Protein AF-A0A1D6HVD0-F1 (afdb_monomer_lite)

Organism: Zea mays (NCBI:txid4577)

Structure (mmCIF, N/CA/C/O backbone):
data_AF-A0A1D6HVD0-F1
#
_entry.id   AF-A0A1D6HVD0-F1
#
loop_
_atom_site.group_PDB
_atom_site.id
_atom_site.type_symbol
_atom_site.label_atom_id
_atom_site.label_alt_id
_atom_site.label_comp_id
_atom_site.label_asym_id
_atom_site.label_entity_id
_atom_site.label_seq_id
_atom_site.pdbx_PDB_ins_code
_atom_site.Cartn_x
_atom_site.Cartn_y
_atom_site.Cartn_z
_atom_site.occupancy
_atom_site.B_iso_or_equiv
_atom_site.auth_seq_id
_atom_site.auth_comp_id
_atom_site.auth_asym_id
_atom_site.auth_atom_id
_atom_site.pdbx_PDB_model_num
ATOM 1 N N . MET A 1 1 ? -19.906 -37.201 -54.179 1.00 36.62 1 MET A N 1
ATOM 2 C CA . MET A 1 1 ? -20.840 -37.166 -55.326 1.00 36.62 1 MET A CA 1
ATOM 3 C C . MET A 1 1 ? -20.590 -35.894 -56.120 1.00 36.62 1 MET A C 1
ATOM 5 O O . MET A 1 1 ? -20.459 -34.841 -55.505 1.00 36.62 1 MET A O 1
ATOM 9 N N . ALA A 1 2 ? -20.478 -35.994 -57.448 1.00 26.17 2 ALA A N 1
ATOM 10 C CA . ALA A 1 2 ? -20.525 -34.831 -58.337 1.00 26.17 2 ALA A CA 1
ATOM 11 C C . ALA A 1 2 ? -21.879 -34.084 -58.191 1.00 26.17 2 ALA A C 1
ATOM 13 O O . ALA A 1 2 ? -22.850 -34.694 -57.741 1.00 26.17 2 ALA A O 1
ATOM 14 N N . PRO A 1 3 ? -21.960 -32.781 -58.525 1.00 35.00 3 PRO A N 1
ATOM 15 C CA . PRO A 1 3 ? -23.022 -31.891 -58.052 1.00 35.00 3 PRO A CA 1
ATOM 16 C C . PRO A 1 3 ? -24.142 -31.642 -59.091 1.00 35.00 3 PRO A C 1
ATOM 18 O O . PRO A 1 3 ? -23.852 -31.559 -60.286 1.00 35.00 3 PRO A O 1
ATOM 21 N N . PRO A 1 4 ? -25.397 -31.389 -58.667 1.00 33.03 4 PRO A N 1
ATOM 22 C CA . PRO A 1 4 ? -26.429 -30.745 -59.486 1.00 33.03 4 PRO A CA 1
ATOM 23 C C . PRO A 1 4 ? -26.460 -29.238 -59.139 1.00 33.03 4 PRO A C 1
ATOM 25 O O . PRO A 1 4 ? -26.699 -28.859 -57.999 1.00 33.03 4 PRO A O 1
ATOM 28 N N . ARG A 1 5 ? -25.979 -28.307 -59.977 1.00 23.62 5 ARG A N 1
ATOM 29 C CA . ARG A 1 5 ? -26.638 -27.699 -61.154 1.00 23.62 5 ARG A CA 1
ATOM 30 C C . ARG A 1 5 ? -28.112 -27.357 -60.905 1.00 23.62 5 ARG A C 1
ATOM 32 O O . ARG A 1 5 ? -28.907 -28.274 -60.791 1.00 23.62 5 ARG A O 1
ATOM 39 N N . VAL A 1 6 ? -28.439 -26.052 -60.899 1.00 27.84 6 VAL A N 1
ATOM 40 C CA . VAL A 1 6 ? -29.596 -25.407 -61.580 1.00 27.84 6 VAL A CA 1
ATOM 41 C C . VAL A 1 6 ? -29.641 -23.893 -61.244 1.00 27.84 6 VAL A C 1
ATOM 43 O O . VAL A 1 6 ? -30.044 -23.457 -60.175 1.00 27.84 6 VAL A O 1
ATOM 46 N N . THR A 1 7 ? -29.084 -23.112 -62.183 1.00 26.22 7 THR A N 1
ATOM 47 C CA . THR A 1 7 ? -29.675 -21.936 -62.873 1.00 26.22 7 THR A CA 1
ATOM 48 C C . THR A 1 7 ? -30.321 -20.798 -62.053 1.00 26.22 7 THR A C 1
ATOM 50 O O . THR A 1 7 ? -31.322 -21.003 -61.386 1.00 26.22 7 THR A O 1
ATOM 53 N N . ARG A 1 8 ? -29.825 -19.545 -62.069 1.00 22.09 8 ARG A N 1
ATOM 54 C CA . ARG A 1 8 ? -29.876 -18.520 -63.154 1.00 22.09 8 ARG A CA 1
ATOM 55 C C . ARG A 1 8 ? -31.239 -18.381 -63.854 1.00 22.09 8 ARG A C 1
ATOM 57 O O . ARG A 1 8 ? -31.575 -19.259 -64.637 1.00 22.09 8 ARG A O 1
ATOM 64 N N . LYS A 1 9 ? -31.884 -17.209 -63.700 1.00 25.11 9 LYS A N 1
ATOM 65 C CA . LYS A 1 9 ? -32.780 -16.455 -64.631 1.00 25.11 9 LYS A CA 1
ATOM 66 C C . LYS A 1 9 ? -33.816 -15.679 -63.793 1.00 25.11 9 LYS A C 1
ATOM 68 O O . LYS A 1 9 ? -34.211 -16.182 -62.758 1.00 25.11 9 LYS A O 1
ATOM 73 N N . LYS A 1 10 ? -34.365 -14.516 -64.147 1.00 24.05 10 LYS A N 1
ATOM 74 C CA . LYS A 1 10 ? -34.173 -13.444 -65.149 1.00 24.05 10 LYS A CA 1
ATOM 75 C C . LYS A 1 10 ? -35.371 -12.492 -64.911 1.00 24.05 10 LYS A C 1
ATOM 77 O O . LYS A 1 10 ? -36.446 -12.980 -64.595 1.00 24.05 10 LYS A O 1
ATOM 82 N N . GLY A 1 11 ? -35.216 -11.201 -65.216 1.00 26.62 11 GLY A N 1
ATOM 83 C CA . GLY A 1 11 ? -36.323 -10.277 -65.547 1.00 26.62 11 GLY A CA 1
ATOM 84 C C . GLY A 1 11 ? -36.701 -9.329 -64.402 1.00 26.62 11 GLY A C 1
ATOM 85 O O . GLY A 1 11 ? -37.083 -9.803 -63.345 1.00 26.62 11 GLY A O 1
ATOM 86 N N . LYS A 1 12 ? -36.407 -8.020 -64.447 1.00 26.36 12 LYS A N 1
ATOM 87 C CA . LYS A 1 12 ? -36.792 -6.916 -65.373 1.00 26.36 12 LYS A CA 1
ATOM 88 C C . LYS A 1 12 ? -38.198 -6.347 -65.100 1.00 26.36 12 LYS A C 1
ATOM 90 O O . LYS A 1 12 ? -39.164 -7.091 -65.140 1.00 26.36 12 LYS A O 1
ATOM 95 N N . GLY A 1 13 ? -38.260 -5.012 -64.986 1.00 28.78 13 GLY A N 1
ATOM 96 C CA . GLY A 1 13 ? -39.461 -4.156 -65.084 1.00 28.78 13 GLY A CA 1
ATOM 97 C C . GLY A 1 13 ? -39.624 -3.264 -63.842 1.00 28.78 13 GLY A C 1
ATOM 98 O O . GLY A 1 13 ? -40.006 -3.788 -62.810 1.00 28.78 13 GLY A O 1
ATOM 99 N N . ALA A 1 14 ? -39.134 -2.019 -63.749 1.00 27.98 14 ALA A N 1
ATOM 100 C CA . ALA A 1 14 ? -39.359 -0.780 -64.523 1.00 27.98 14 ALA A CA 1
ATOM 101 C C . ALA A 1 14 ? -40.602 0.029 -64.068 1.00 27.98 14 ALA A C 1
ATOM 103 O O . ALA A 1 14 ? -41.718 -0.466 -64.143 1.00 27.98 14 ALA A O 1
ATOM 104 N N . GLY A 1 15 ? -40.362 1.293 -63.670 1.00 27.05 15 GLY A N 1
ATOM 105 C CA . GLY A 1 15 ? -41.346 2.352 -63.352 1.00 27.05 15 GLY A CA 1
ATOM 106 C C . GLY A 1 15 ? -41.601 2.521 -61.844 1.00 27.05 15 GLY A C 1
ATOM 107 O O . GLY A 1 15 ? -41.830 1.539 -61.161 1.00 27.05 15 GLY A O 1
ATOM 108 N N . GLY A 1 16 ? -41.566 3.690 -61.200 1.00 26.77 16 GLY A N 1
ATOM 109 C CA . GLY A 1 16 ? -41.363 5.078 -61.607 1.00 26.77 16 GLY A CA 1
ATOM 110 C C . GLY A 1 16 ? -41.876 6.001 -60.480 1.00 26.77 16 GLY A C 1
ATOM 111 O O . GLY A 1 16 ? -42.966 5.773 -59.983 1.00 26.77 16 GLY A O 1
ATOM 112 N N . LYS A 1 17 ? -41.074 7.016 -60.119 1.00 25.48 17 LYS A N 1
ATOM 113 C CA . LYS A 1 17 ? -41.421 8.350 -59.567 1.00 25.48 17 LYS A CA 1
ATOM 114 C C . LYS A 1 17 ? -42.196 8.521 -58.226 1.00 25.48 17 LYS A C 1
ATOM 116 O O . LYS A 1 17 ? -43.336 8.113 -58.076 1.00 25.48 17 LYS A O 1
ATOM 121 N N . THR A 1 18 ? -41.542 9.312 -57.357 1.00 24.81 18 THR A N 1
ATOM 122 C CA . THR A 1 18 ? -42.044 10.402 -56.474 1.00 24.81 18 THR A CA 1
ATOM 123 C C . THR A 1 18 ? -42.877 10.098 -55.214 1.00 24.81 18 THR A C 1
ATOM 125 O O . THR A 1 18 ? -43.989 9.599 -55.286 1.00 24.81 18 THR A O 1
ATOM 128 N N . ASP A 1 19 ? -42.304 10.517 -54.077 1.00 25.59 19 ASP A N 1
ATOM 129 C CA . ASP A 1 19 ? -42.896 10.953 -52.801 1.00 25.59 19 ASP A CA 1
ATOM 130 C C . ASP A 1 19 ? -43.913 10.057 -52.074 1.00 25.59 19 ASP A C 1
ATOM 132 O O . ASP A 1 19 ? -45.122 10.133 -52.253 1.00 25.59 19 ASP A O 1
ATOM 136 N N . LEU A 1 20 ? -43.395 9.291 -51.106 1.00 24.12 20 LEU A N 1
ATOM 137 C CA . LEU A 1 20 ? -44.174 8.622 -50.064 1.00 24.12 20 LEU A CA 1
ATOM 138 C C . LEU A 1 20 ? -43.723 9.085 -48.670 1.00 24.12 20 LEU A C 1
ATOM 140 O O . LEU A 1 20 ? -42.810 8.514 -48.071 1.00 24.12 20 LEU A O 1
ATOM 144 N N . ARG A 1 21 ? -44.419 10.091 -48.132 1.00 23.08 21 ARG A N 1
ATOM 145 C CA . ARG A 1 21 ? -44.774 10.239 -46.706 1.00 23.08 21 ARG A CA 1
ATOM 146 C C . ARG A 1 21 ? -46.099 11.022 -46.631 1.00 23.08 21 ARG A C 1
ATOM 148 O O . ARG A 1 21 ? -46.189 12.012 -47.348 1.00 23.08 21 ARG A O 1
ATOM 155 N N . PRO A 1 22 ? -47.058 10.719 -45.731 1.00 32.62 22 PRO A N 1
ATOM 156 C CA . PRO A 1 22 ? -47.198 9.566 -44.838 1.00 32.62 22 PRO A CA 1
ATOM 157 C C . PRO A 1 22 ? -48.570 8.866 -44.981 1.00 32.62 22 PRO A C 1
ATOM 159 O O . PRO A 1 22 ? -49.612 9.450 -44.695 1.00 32.62 22 PRO A O 1
ATOM 162 N N . ASP A 1 23 ? -48.565 7.573 -45.317 1.00 23.11 23 ASP A N 1
ATOM 163 C CA . ASP A 1 23 ? -49.787 6.764 -45.334 1.00 23.11 23 ASP A CA 1
ATOM 164 C C . ASP A 1 23 ? -50.144 6.244 -43.938 1.00 23.11 23 ASP A C 1
ATOM 166 O O . ASP A 1 23 ? -49.560 5.302 -43.386 1.00 23.11 23 ASP A O 1
ATOM 170 N N . ARG A 1 24 ? -51.155 6.915 -43.389 1.00 28.44 24 ARG A N 1
ATOM 171 C CA . ARG A 1 24 ? -51.934 6.596 -42.199 1.00 28.44 24 ARG A CA 1
ATOM 172 C C . ARG A 1 24 ? -52.777 5.350 -42.507 1.00 28.44 24 ARG A C 1
ATOM 174 O O . ARG A 1 24 ? -53.934 5.434 -42.898 1.00 28.44 24 ARG A O 1
ATOM 181 N N . LYS A 1 25 ? -52.187 4.164 -42.339 1.00 23.45 25 LYS A N 1
ATOM 182 C CA . LYS A 1 25 ? -52.916 2.887 -42.364 1.00 23.45 25 LYS A CA 1
ATOM 183 C C . LYS A 1 25 ? -53.763 2.735 -41.097 1.00 23.45 25 LYS A C 1
ATOM 185 O O . LYS A 1 25 ? -53.250 2.364 -40.045 1.00 23.45 25 LYS A O 1
ATOM 190 N N . GLN A 1 26 ? -55.066 2.959 -41.228 1.00 25.69 26 GLN A N 1
ATOM 191 C CA . GLN A 1 26 ? -56.097 2.319 -40.413 1.00 25.69 26 GLN A CA 1
ATOM 192 C C . GLN A 1 26 ? -56.834 1.308 -41.298 1.00 25.69 26 GLN A C 1
ATOM 194 O O . GLN A 1 26 ? -5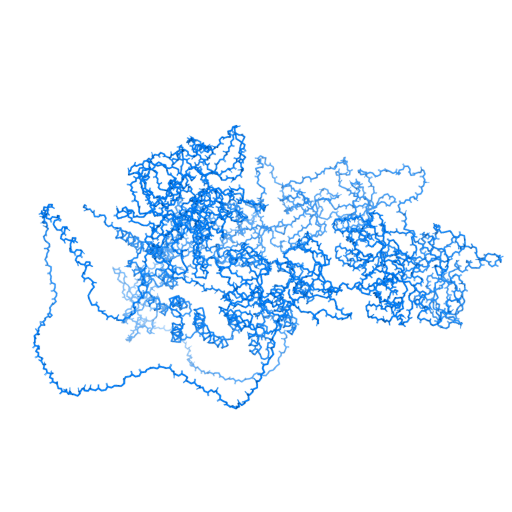7.381 1.651 -42.338 1.00 25.69 26 GLN A O 1
ATOM 199 N N . PHE A 1 27 ? -56.820 0.045 -40.880 1.00 31.03 27 PHE A N 1
ATOM 200 C CA . PHE A 1 27 ? -57.641 -1.034 -41.420 1.00 31.03 27 PHE A CA 1
ATOM 201 C C . PHE A 1 27 ? -58.027 -1.902 -40.227 1.00 31.03 27 PHE A C 1
ATOM 203 O O . PHE A 1 27 ? -57.185 -2.618 -39.688 1.00 31.03 27 PHE A O 1
ATOM 210 N N . LYS A 1 28 ? -59.293 -1.839 -39.821 1.00 27.22 28 LYS A N 1
ATOM 211 C CA . LYS A 1 28 ? -60.252 -2.942 -39.969 1.00 27.22 28 LYS A CA 1
ATOM 212 C C . LYS A 1 28 ? -61.381 -2.821 -38.951 1.00 27.22 28 LYS A C 1
ATOM 214 O O . LYS A 1 28 ? -61.133 -2.844 -37.753 1.00 27.22 28 LYS A O 1
ATOM 219 N N . ARG A 1 29 ? -62.584 -2.959 -39.519 1.00 21.16 29 ARG A N 1
ATOM 220 C CA . ARG A 1 29 ? -63.808 -3.528 -38.942 1.00 21.16 29 ARG A CA 1
ATOM 221 C C . ARG A 1 29 ? -64.630 -2.624 -38.041 1.00 21.16 29 ARG A C 1
ATOM 223 O O . ARG A 1 29 ? -64.103 -2.018 -37.129 1.00 21.16 29 ARG A O 1
ATOM 230 N N . HIS A 1 30 ? -65.949 -2.617 -38.153 1.00 25.36 30 HIS A N 1
ATOM 231 C CA . HIS A 1 30 ? -66.929 -3.000 -39.184 1.00 25.36 30 HIS A CA 1
ATOM 232 C C . HIS A 1 30 ? -68.256 -2.745 -38.440 1.00 25.36 30 HIS A C 1
ATOM 234 O O . HIS A 1 30 ? -68.403 -3.238 -37.327 1.00 25.36 30 HIS A O 1
ATOM 240 N N . HIS A 1 31 ? -69.182 -2.023 -39.068 1.00 23.70 31 HIS A N 1
ATOM 241 C CA . HIS A 1 31 ? -70.628 -2.273 -39.036 1.00 23.70 31 HIS A CA 1
ATOM 242 C C . HIS A 1 31 ? -71.351 -2.370 -37.681 1.00 23.70 31 HIS A C 1
ATOM 244 O O . HIS A 1 31 ? -71.367 -3.424 -37.049 1.00 23.70 31 HIS A O 1
ATOM 250 N N . LYS A 1 32 ? -72.089 -1.307 -37.344 1.00 24.89 32 LYS A N 1
ATOM 251 C CA . LYS A 1 32 ? -73.512 -1.360 -36.960 1.00 24.89 32 LYS A CA 1
ATOM 252 C C . LYS A 1 32 ? -74.031 0.074 -36.810 1.00 24.89 32 LYS A C 1
ATOM 254 O O . LYS A 1 32 ? -73.951 0.666 -35.741 1.00 24.89 32 LYS A O 1
ATOM 259 N N . GLU A 1 33 ? -74.511 0.625 -37.915 1.00 29.44 33 GLU A N 1
ATOM 260 C CA . GLU A 1 33 ? -75.741 1.412 -37.894 1.00 29.44 33 GLU A CA 1
ATOM 261 C C . GLU A 1 33 ? -76.871 0.414 -38.152 1.00 29.44 33 GLU A C 1
ATOM 263 O O . GLU A 1 33 ? -76.678 -0.506 -38.945 1.00 29.44 33 GLU A O 1
ATOM 268 N N . ASP A 1 34 ? -77.968 0.537 -37.411 1.00 26.58 34 ASP A N 1
ATOM 269 C CA . ASP A 1 34 ? -79.335 0.334 -37.898 1.00 26.58 34 ASP A CA 1
ATOM 270 C C . ASP A 1 34 ? -80.320 0.584 -36.744 1.00 26.58 34 ASP A C 1
ATOM 272 O O . ASP A 1 34 ? -80.266 -0.081 -35.713 1.00 26.58 34 ASP A O 1
ATOM 276 N N . ALA A 1 35 ? -81.213 1.543 -36.992 1.00 23.66 35 ALA A N 1
ATOM 277 C CA . ALA A 1 35 ? -82.645 1.516 -36.702 1.00 23.66 35 ALA A CA 1
ATOM 278 C C . ALA A 1 35 ? -83.195 1.470 -35.253 1.00 23.66 35 ALA A C 1
ATOM 280 O O . ALA A 1 35 ? -82.809 0.668 -34.411 1.00 23.66 35 ALA A O 1
ATOM 281 N N . ALA A 1 36 ? -84.275 2.253 -35.108 1.00 23.38 36 ALA A N 1
ATOM 282 C CA . ALA A 1 36 ? -85.401 2.149 -34.172 1.00 23.38 36 ALA A CA 1
ATOM 283 C C . ALA A 1 36 ? -85.340 2.923 -32.835 1.00 23.38 36 ALA A C 1
ATOM 285 O O . ALA A 1 36 ? -84.687 2.509 -31.885 1.00 23.38 36 ALA A O 1
ATOM 286 N N . ALA A 1 37 ? -86.155 3.993 -32.826 1.00 23.30 37 ALA A N 1
ATOM 287 C CA . ALA A 1 37 ? -87.159 4.378 -31.819 1.00 23.30 37 ALA A CA 1
ATOM 288 C C . ALA A 1 37 ? -86.703 4.751 -30.396 1.00 23.30 37 ALA A C 1
ATOM 290 O O . ALA A 1 37 ? -85.890 4.071 -29.787 1.00 23.30 37 ALA A O 1
ATOM 291 N N . GLU A 1 38 ? -87.234 5.765 -29.715 1.00 25.06 38 GLU A N 1
ATOM 292 C CA . GLU A 1 38 ? -88.195 6.865 -29.938 1.00 25.06 38 GLU A CA 1
ATOM 293 C C . GLU A 1 38 ? -88.044 7.701 -28.640 1.00 25.06 38 GLU A C 1
ATOM 295 O O . GLU A 1 38 ? -87.859 7.138 -27.562 1.00 25.06 38 GLU A O 1
ATOM 300 N N . GLN A 1 39 ? -87.734 8.997 -28.710 1.00 26.83 39 GLN A N 1
ATOM 301 C CA . GLN A 1 39 ? -88.658 10.119 -28.462 1.00 26.83 39 GLN A CA 1
ATOM 302 C C . GLN A 1 39 ? -89.662 9.970 -27.296 1.00 26.83 39 GLN A C 1
ATOM 304 O O . GLN A 1 39 ? -90.451 9.036 -27.248 1.00 26.83 39 GLN A O 1
ATOM 309 N N . GLY A 1 40 ? -89.650 10.980 -26.412 1.00 24.03 40 GLY A N 1
ATOM 310 C CA . GLY A 1 40 ? -90.590 11.214 -25.306 1.00 24.03 40 GLY A CA 1
ATOM 311 C C . GLY A 1 40 ? -89.851 11.699 -24.051 1.00 24.03 40 GLY A C 1
ATOM 312 O O . GLY A 1 40 ? -89.403 10.884 -23.253 1.00 24.03 40 GLY A O 1
ATOM 313 N N . ASP A 1 41 ? -89.438 12.972 -23.992 1.00 22.39 41 ASP A N 1
ATOM 314 C CA . ASP A 1 41 ? -90.123 14.050 -23.240 1.00 22.39 41 ASP A CA 1
ATOM 315 C C . ASP A 1 41 ? -90.471 13.638 -21.793 1.00 22.39 41 ASP A C 1
ATOM 317 O O . ASP A 1 41 ? -91.200 12.689 -21.552 1.00 22.39 41 ASP A O 1
ATOM 321 N N . GLY A 1 42 ? -89.931 14.258 -20.744 1.00 22.64 42 GLY A N 1
ATOM 322 C CA . GLY A 1 42 ? -90.017 15.696 -20.513 1.00 22.64 42 GLY A CA 1
ATOM 323 C C . GLY A 1 42 ? -91.205 15.979 -19.588 1.00 22.64 42 GLY A C 1
ATOM 324 O O . GLY A 1 42 ? -92.310 16.163 -20.073 1.00 22.64 42 GLY A O 1
ATOM 325 N N . ASN A 1 43 ? -90.944 15.972 -18.273 1.00 19.92 43 ASN A N 1
ATOM 326 C CA . ASN A 1 43 ? -91.693 16.549 -17.133 1.00 19.92 43 ASN A CA 1
ATOM 327 C C . ASN A 1 43 ? -91.621 15.565 -15.954 1.00 19.92 43 ASN A C 1
ATOM 329 O O . ASN A 1 43 ? -91.942 14.396 -16.091 1.00 19.92 43 ASN A O 1
ATOM 333 N N . GLY A 1 44 ? -91.120 15.922 -14.776 1.00 20.48 44 GLY A N 1
ATOM 334 C CA . GLY A 1 44 ? -91.257 17.214 -14.124 1.00 20.48 44 GLY A CA 1
ATOM 335 C C . GLY A 1 44 ? -92.247 17.026 -12.987 1.00 20.48 44 GLY A C 1
ATOM 336 O O . GLY A 1 44 ? -93.426 16.915 -13.259 1.00 20.48 44 GLY A O 1
ATOM 337 N N . GLU A 1 45 ? -91.730 16.924 -11.761 1.00 23.97 45 GLU A N 1
ATOM 338 C CA . GLU A 1 45 ? -92.357 17.268 -10.470 1.00 23.97 45 GLU A CA 1
ATOM 339 C C . GLU A 1 45 ? -91.384 16.759 -9.386 1.00 23.97 45 GLU A C 1
ATOM 341 O O . GLU A 1 45 ? -91.188 15.565 -9.207 1.00 23.97 45 GLU A O 1
ATOM 346 N N . ARG A 1 46 ? -90.515 17.584 -8.781 1.00 20.05 46 ARG A N 1
ATOM 347 C CA . ARG A 1 46 ? -90.836 18.687 -7.860 1.00 20.05 46 ARG A CA 1
ATOM 348 C C . ARG A 1 46 ? -92.058 18.353 -7.014 1.00 20.05 46 ARG A C 1
ATOM 350 O O . ARG A 1 46 ? -93.162 18.634 -7.445 1.00 20.05 46 ARG A O 1
ATOM 357 N N . GLN A 1 47 ? -91.820 17.901 -5.789 1.00 22.05 47 GLN A N 1
ATOM 358 C CA . GLN A 1 47 ? -92.461 18.448 -4.591 1.00 22.05 47 GLN A CA 1
ATOM 359 C C . GLN A 1 47 ? -91.713 17.904 -3.362 1.00 22.05 47 GLN A C 1
ATOM 361 O O . GLN A 1 47 ? -91.487 16.708 -3.232 1.00 22.05 47 GLN A O 1
ATOM 366 N N . GLN A 1 48 ? -90.993 18.775 -2.649 1.00 19.83 48 GLN A N 1
ATOM 367 C CA . GLN A 1 48 ? -91.533 19.635 -1.583 1.00 19.83 48 GLN A CA 1
ATOM 368 C C . GLN A 1 48 ? -91.777 18.789 -0.329 1.00 19.83 48 GLN A C 1
ATOM 370 O O . GLN A 1 48 ? -92.644 17.934 -0.279 1.00 19.83 48 GLN A O 1
ATOM 375 N N . SER A 1 49 ? -90.826 18.826 0.599 1.00 21.77 49 SER A N 1
ATOM 376 C CA . SER A 1 49 ? -90.796 19.802 1.696 1.00 21.77 49 SER A CA 1
ATOM 377 C C . SER A 1 49 ? -91.727 19.396 2.831 1.00 21.77 49 SER A C 1
ATOM 379 O O . SER A 1 49 ? -92.938 19.535 2.720 1.00 21.77 49 SER A O 1
ATOM 381 N N . ALA A 1 50 ? -91.130 18.997 3.947 1.00 25.28 50 ALA A N 1
ATOM 382 C CA . ALA A 1 50 ? -91.646 19.290 5.275 1.00 25.28 50 ALA A CA 1
ATOM 383 C C . ALA A 1 50 ? -90.499 19.114 6.283 1.00 25.28 50 ALA A C 1
ATOM 385 O O . ALA A 1 50 ? -90.127 18.002 6.645 1.00 25.28 50 ALA A O 1
ATOM 386 N N . ALA A 1 51 ? -89.909 20.240 6.687 1.00 27.17 51 ALA A N 1
ATOM 387 C CA . ALA A 1 51 ? -89.383 20.418 8.043 1.00 27.17 51 ALA A CA 1
ATOM 388 C C . ALA A 1 51 ? -90.584 20.385 9.025 1.00 27.17 51 ALA A C 1
ATOM 390 O O . ALA A 1 51 ? -91.701 20.612 8.543 1.00 27.17 51 ALA A O 1
ATOM 391 N N . PRO A 1 52 ? -90.437 20.157 10.352 1.00 32.75 52 PRO A N 1
ATOM 392 C CA . PRO A 1 52 ? -89.856 21.189 11.236 1.00 32.75 52 PRO A CA 1
ATOM 393 C C . PRO A 1 52 ? -89.268 20.699 12.592 1.00 32.75 52 PRO A C 1
ATOM 395 O O . PRO A 1 52 ? -89.390 19.539 12.965 1.00 32.75 52 PRO A O 1
ATOM 398 N N . GLY A 1 53 ? -88.705 21.643 13.364 1.00 27.23 53 GLY A N 1
ATOM 399 C CA . GLY A 1 53 ? -88.580 21.581 14.835 1.00 27.23 53 GLY A CA 1
ATOM 400 C C . GLY A 1 53 ? -87.128 21.527 15.337 1.00 27.23 53 GLY A C 1
ATOM 401 O O . GLY A 1 53 ? -86.518 20.470 15.284 1.00 27.23 53 GLY A O 1
ATOM 402 N N . SER A 1 54 ? -86.416 22.623 15.631 1.00 23.48 54 SER A N 1
ATOM 403 C CA . SER A 1 54 ? -86.597 23.704 16.628 1.00 23.48 54 SER A CA 1
ATOM 404 C C . SER A 1 54 ? -86.224 23.336 18.074 1.00 23.48 54 SER A C 1
ATOM 406 O O . SER A 1 54 ? -86.704 22.334 18.588 1.00 23.48 54 SER A O 1
ATOM 408 N N . ALA A 1 55 ? -85.498 24.271 18.710 1.00 24.78 55 ALA A N 1
ATOM 409 C CA . ALA A 1 55 ? -85.087 24.390 20.121 1.00 24.78 55 ALA A CA 1
ATOM 410 C C . ALA A 1 55 ? -83.829 23.578 20.511 1.00 24.78 55 ALA A C 1
ATOM 412 O O . ALA A 1 55 ? -83.874 22.362 20.606 1.00 24.78 55 ALA A O 1
ATOM 413 N N . ALA A 1 56 ? -82.617 24.149 20.570 1.00 23.72 56 ALA A N 1
ATOM 414 C CA . ALA A 1 56 ? -82.110 25.263 21.394 1.00 23.72 56 ALA A CA 1
ATOM 415 C C . ALA A 1 56 ? -82.117 24.952 22.898 1.00 23.72 56 ALA A C 1
ATOM 417 O O . ALA A 1 56 ? -83.187 24.884 23.486 1.00 23.72 56 ALA A O 1
ATOM 418 N N . LEU A 1 57 ? -80.925 24.836 23.500 1.00 26.36 57 LEU A N 1
ATOM 419 C CA . LEU A 1 57 ? -80.578 25.446 24.791 1.00 26.36 57 LEU A CA 1
ATOM 420 C C . LEU A 1 57 ? -79.097 25.205 25.128 1.00 26.36 57 LEU A C 1
ATOM 422 O O . LEU A 1 57 ? -78.629 24.078 25.258 1.00 26.36 57 LEU A O 1
ATOM 426 N N . LEU A 1 58 ? -78.379 26.321 25.248 1.00 22.38 58 LEU A N 1
ATOM 427 C CA . LEU A 1 58 ? -77.192 26.495 26.077 1.00 22.38 58 LEU A CA 1
ATOM 428 C C . LEU A 1 58 ? -77.619 26.478 27.552 1.00 22.38 58 LEU A C 1
ATOM 430 O O . LEU A 1 58 ? -78.576 27.167 27.891 1.00 22.38 58 LEU A O 1
ATOM 434 N N . ALA A 1 59 ? -76.867 25.802 28.419 1.00 29.41 59 ALA A N 1
ATOM 435 C CA . ALA A 1 59 ? -76.638 26.217 29.806 1.00 29.41 59 ALA A CA 1
ATOM 436 C C . ALA A 1 59 ? -75.420 25.462 30.362 1.00 29.41 59 ALA A C 1
ATOM 438 O O . ALA A 1 59 ? -75.232 24.278 30.093 1.00 29.41 59 ALA A O 1
ATOM 439 N N . ALA A 1 60 ? -74.573 26.191 31.078 1.00 25.62 60 ALA A N 1
ATOM 440 C CA . ALA A 1 60 ? -73.265 25.795 31.572 1.00 25.62 60 ALA A CA 1
ATOM 441 C C . ALA A 1 60 ? -73.256 25.644 33.109 1.00 25.62 60 ALA A C 1
ATOM 443 O O . ALA A 1 60 ? -74.098 26.236 33.775 1.00 25.62 60 ALA A O 1
ATOM 444 N N . ALA A 1 61 ? -72.212 24.959 33.598 1.00 28.41 61 ALA A N 1
ATOM 445 C CA . ALA A 1 61 ? -71.563 25.055 34.920 1.00 28.41 61 ALA A CA 1
ATOM 446 C C . ALA A 1 61 ? -72.177 24.347 36.165 1.00 28.41 61 ALA A C 1
ATOM 448 O O . ALA A 1 61 ? -73.227 24.726 36.664 1.00 28.41 61 ALA A O 1
ATOM 449 N N . SER A 1 62 ? -71.416 23.330 36.623 1.00 27.23 62 SER A N 1
ATOM 450 C CA . SER A 1 62 ? -70.902 23.028 37.987 1.00 27.23 62 SER A CA 1
ATOM 451 C C . SER A 1 62 ? -71.825 22.978 39.221 1.00 27.23 62 SER A C 1
ATOM 453 O O . SER A 1 62 ? -72.389 23.991 39.609 1.00 27.23 62 SER A O 1
ATOM 455 N N . ASP A 1 63 ? -71.881 21.830 39.916 1.00 28.83 63 ASP A N 1
ATOM 456 C CA . ASP A 1 63 ? -71.126 21.566 41.166 1.00 28.83 63 ASP A CA 1
ATOM 457 C C . ASP A 1 63 ? -71.431 20.165 41.753 1.00 28.83 63 ASP A C 1
ATOM 459 O O . ASP A 1 63 ? -72.449 19.541 41.456 1.00 28.83 63 ASP A O 1
ATOM 463 N N . GLU A 1 64 ? -70.459 19.658 42.512 1.00 24.55 64 GLU A N 1
ATOM 464 C CA . GLU A 1 64 ? -70.219 18.284 42.975 1.00 24.55 64 GLU A CA 1
ATOM 465 C C . GLU A 1 64 ? -71.233 17.701 43.983 1.00 24.55 64 GLU A C 1
ATOM 467 O O . GLU A 1 64 ? -71.825 18.410 44.794 1.00 24.55 64 GLU A O 1
ATOM 472 N N . ALA A 1 65 ? -71.316 16.363 44.020 1.00 28.97 65 ALA A N 1
ATOM 473 C CA . ALA A 1 65 ? -71.613 15.598 45.233 1.00 28.97 65 ALA A CA 1
ATOM 474 C C . ALA A 1 65 ? -70.916 14.221 45.189 1.00 28.97 65 ALA A C 1
ATOM 476 O O . ALA A 1 65 ? -70.936 13.523 44.173 1.00 28.97 65 ALA A O 1
ATOM 477 N N . ASP A 1 66 ? -70.289 13.874 46.310 1.00 27.00 66 ASP A N 1
ATOM 478 C CA . ASP A 1 66 ? -69.361 12.767 46.536 1.00 27.00 66 ASP A CA 1
ATOM 479 C C . ASP A 1 66 ? -69.936 11.333 46.474 1.00 27.00 66 ASP A C 1
ATOM 481 O O . ASP A 1 66 ? -71.109 11.056 46.720 1.00 27.00 66 ASP A O 1
ATOM 485 N N . PHE A 1 67 ? -69.002 10.413 46.212 1.00 20.80 67 PHE A N 1
ATOM 486 C CA . PHE A 1 67 ? -69.028 8.942 46.262 1.00 20.80 67 PHE A CA 1
ATOM 487 C C . PHE A 1 67 ? -69.857 8.263 47.378 1.00 20.80 67 PHE A C 1
ATOM 489 O O . PHE A 1 67 ? -69.735 8.618 48.552 1.00 20.80 67 PHE A O 1
ATOM 496 N N . PRO A 1 68 ? -70.415 7.069 47.075 1.00 32.19 68 PRO A N 1
ATOM 497 C CA . PRO A 1 68 ? -70.459 5.959 48.026 1.00 32.19 68 PRO A CA 1
ATOM 498 C C . PRO A 1 68 ? -69.723 4.701 47.518 1.00 32.19 68 PRO A C 1
ATOM 500 O O . PRO A 1 68 ? -69.753 4.331 46.345 1.00 32.19 68 PRO A O 1
ATOM 503 N N . ARG A 1 69 ? -69.033 4.042 48.453 1.00 28.09 69 ARG A N 1
ATOM 504 C CA . ARG A 1 69 ? -68.221 2.826 48.293 1.00 28.09 69 ARG A CA 1
ATOM 505 C C . ARG A 1 69 ? -69.077 1.550 48.376 1.00 28.09 69 ARG A C 1
ATOM 507 O O . ARG A 1 69 ? -69.877 1.431 49.294 1.00 28.09 69 ARG A O 1
ATOM 514 N N . GLY A 1 70 ? -68.753 0.552 47.545 1.00 25.61 70 GLY A N 1
ATOM 515 C CA . GLY A 1 70 ? -68.846 -0.881 47.880 1.00 25.61 70 GLY A CA 1
ATOM 516 C C . GLY A 1 70 ? -70.130 -1.629 47.491 1.00 25.61 70 GLY A C 1
ATOM 517 O O . GLY A 1 70 ? -71.163 -1.479 48.130 1.00 25.61 70 GLY A O 1
ATOM 518 N N . GLY A 1 71 ? -70.021 -2.539 46.515 1.00 30.23 71 GLY A N 1
ATOM 519 C CA . GLY A 1 71 ? -71.042 -3.542 46.191 1.00 30.23 71 GLY A CA 1
ATOM 520 C C . GLY A 1 71 ? -70.437 -4.723 45.423 1.00 30.23 71 GLY A C 1
ATOM 521 O O . GLY A 1 71 ? -70.156 -4.620 44.235 1.00 30.23 71 GLY A O 1
ATOM 522 N N . HIS A 1 72 ? -70.199 -5.828 46.128 1.00 27.75 72 HIS A N 1
ATOM 523 C CA . HIS A 1 72 ? -69.802 -7.137 45.593 1.00 27.75 72 HIS A CA 1
ATOM 524 C C . HIS A 1 72 ? -70.994 -7.756 44.829 1.00 27.75 72 HIS A C 1
ATOM 526 O O . HIS A 1 72 ? -72.097 -7.750 45.370 1.00 27.75 72 HIS A O 1
ATOM 532 N N . SER A 1 73 ? -70.806 -8.327 43.630 1.00 38.22 73 SER A N 1
ATOM 533 C CA . SER A 1 73 ? -71.867 -9.066 42.915 1.00 38.22 73 SER A CA 1
ATOM 534 C C . SER A 1 73 ? -71.395 -10.452 42.471 1.00 38.22 73 SER A C 1
ATOM 536 O O . SER A 1 73 ? -70.307 -10.613 41.918 1.00 38.22 73 SER A O 1
ATOM 538 N N . LEU A 1 74 ? -72.219 -11.445 42.798 1.00 32.91 74 LEU A N 1
ATOM 539 C CA . LEU A 1 74 ? -72.055 -12.883 42.619 1.00 32.91 74 LEU A CA 1
ATOM 540 C C . LEU A 1 74 ? -72.598 -13.277 41.238 1.00 32.91 74 LEU A C 1
ATOM 542 O O . LEU A 1 74 ? -73.806 -13.229 41.041 1.00 32.91 74 LEU A O 1
ATOM 546 N N . LEU A 1 75 ? -71.741 -13.693 40.305 1.00 36.56 75 LEU A N 1
ATOM 547 C CA . LEU A 1 75 ? -72.177 -14.378 39.080 1.00 36.56 75 LEU A CA 1
ATOM 548 C C . LEU A 1 75 ? -71.700 -15.829 39.121 1.00 36.56 75 LEU A C 1
ATOM 550 O O . LEU A 1 75 ? -70.547 -16.110 39.463 1.00 36.56 75 LEU A O 1
ATOM 554 N N . SER A 1 76 ? -72.607 -16.755 38.816 1.00 47.69 76 SER A N 1
ATOM 555 C CA . SER A 1 76 ? -72.321 -18.190 38.813 1.00 47.69 76 SER A CA 1
ATOM 556 C C . SER A 1 76 ? -71.441 -18.575 37.618 1.00 47.69 76 SER A C 1
ATOM 558 O O . SER A 1 76 ? -71.398 -17.891 36.595 1.00 47.69 76 SER A O 1
ATOM 560 N N . LYS A 1 77 ? -70.722 -19.698 37.736 1.00 46.88 77 LYS A N 1
ATOM 561 C CA . LYS A 1 77 ? -69.814 -20.209 36.693 1.00 46.88 77 LYS A CA 1
ATOM 562 C C . LYS A 1 77 ? -70.513 -20.487 35.362 1.00 46.88 77 LYS A C 1
ATOM 564 O O . LYS A 1 77 ? -69.869 -20.323 34.329 1.00 46.88 77 LYS A O 1
ATOM 569 N N . ASP A 1 78 ? -71.787 -20.868 35.390 1.00 57.97 78 ASP A N 1
ATOM 570 C CA . ASP A 1 78 ? -72.547 -21.152 34.170 1.00 57.97 78 ASP A CA 1
ATOM 571 C C . ASP A 1 78 ? -72.928 -19.854 33.441 1.00 57.97 78 ASP A C 1
ATOM 573 O O . ASP A 1 78 ? -72.730 -19.763 32.234 1.00 57.97 78 ASP A O 1
ATOM 577 N N . GLU A 1 79 ? -73.302 -18.796 34.169 1.00 48.75 79 GLU A N 1
ATOM 578 C CA . GLU A 1 79 ? -73.550 -17.461 33.594 1.00 48.75 79 GLU A CA 1
ATOM 579 C C . GLU A 1 79 ? -72.259 -16.816 33.072 1.00 48.75 79 GLU A C 1
ATOM 581 O O . GLU A 1 79 ? -72.263 -16.160 32.035 1.00 48.75 79 GLU A O 1
ATOM 586 N N . MET A 1 80 ? -71.115 -17.048 33.728 1.00 44.09 80 MET A N 1
ATOM 587 C CA . MET A 1 80 ? -69.811 -16.635 33.193 1.00 44.09 80 MET A CA 1
ATOM 588 C C . MET A 1 80 ? -69.409 -17.417 31.936 1.00 44.09 80 MET A C 1
ATOM 590 O O . MET A 1 80 ? -68.717 -16.863 31.080 1.00 44.09 80 MET A O 1
ATOM 594 N N . ALA A 1 81 ? -69.796 -18.690 31.817 1.00 58.78 81 ALA A N 1
ATOM 595 C CA . ALA A 1 81 ? -69.534 -19.495 30.626 1.00 58.78 81 ALA A CA 1
ATOM 596 C C . ALA A 1 81 ? -70.435 -19.071 29.458 1.00 58.78 81 ALA A C 1
ATOM 598 O O . ALA A 1 81 ? -69.954 -18.971 28.329 1.00 58.78 81 ALA A O 1
ATOM 599 N N . GLU A 1 82 ? -71.698 -18.755 29.740 1.00 62.72 82 GLU A N 1
ATOM 600 C CA . GLU A 1 82 ? -72.664 -18.261 28.761 1.00 62.72 82 GLU A CA 1
ATOM 601 C C . GLU A 1 82 ? -72.306 -16.840 28.302 1.00 62.72 82 GLU A C 1
ATOM 603 O O . GLU A 1 82 ? -72.206 -16.608 27.101 1.00 62.72 82 GLU A O 1
ATOM 608 N N . ALA A 1 83 ? -71.918 -15.943 29.218 1.00 59.25 83 ALA A N 1
ATOM 609 C CA . ALA A 1 83 ? -71.388 -14.619 28.879 1.00 59.25 83 ALA A CA 1
ATOM 610 C C . ALA A 1 83 ? -70.073 -14.694 28.083 1.00 59.25 83 ALA A C 1
ATOM 612 O O . ALA A 1 83 ? -69.826 -13.859 27.214 1.00 59.25 83 ALA A O 1
ATOM 613 N N . ARG A 1 84 ? -69.221 -15.705 28.326 1.00 57.50 84 ARG A N 1
ATOM 614 C CA . ARG A 1 84 ? -68.028 -15.948 27.493 1.00 57.50 84 ARG A CA 1
ATOM 615 C C . ARG A 1 84 ? -68.394 -16.442 26.101 1.00 57.50 84 ARG A C 1
ATOM 617 O O . ARG A 1 84 ? -67.806 -15.969 25.135 1.00 57.50 84 ARG A O 1
ATOM 624 N N . ALA A 1 85 ? -69.339 -17.374 25.995 1.00 65.38 85 ALA A N 1
ATOM 625 C CA . ALA A 1 85 ? -69.801 -17.889 24.711 1.00 65.38 85 ALA A CA 1
ATOM 626 C C . ALA A 1 85 ? -70.505 -16.797 23.889 1.00 65.38 85 ALA A C 1
ATOM 628 O O . ALA A 1 85 ? -70.310 -16.721 22.676 1.00 65.38 85 ALA A O 1
ATOM 629 N N . GLU A 1 86 ? -71.268 -15.923 24.547 1.00 60.16 86 GLU A N 1
ATOM 630 C CA . GLU A 1 86 ? -71.937 -14.780 23.931 1.00 60.16 86 GLU A CA 1
ATOM 631 C C . GLU A 1 86 ? -70.929 -13.697 23.523 1.00 60.16 86 GLU A C 1
ATOM 633 O O . GLU A 1 86 ? -70.961 -13.247 22.380 1.00 60.16 86 GLU A O 1
ATOM 638 N N . ALA A 1 87 ? -69.937 -13.383 24.366 1.00 60.22 87 ALA A N 1
ATOM 639 C CA . ALA A 1 87 ? -68.849 -12.468 24.013 1.00 60.22 87 ALA A CA 1
ATOM 640 C C . ALA A 1 87 ? -67.983 -12.993 22.853 1.00 60.22 87 ALA A C 1
ATOM 642 O O . ALA A 1 87 ? -67.541 -12.216 22.008 1.00 60.22 87 ALA A O 1
ATOM 643 N N . GLU A 1 88 ? -67.749 -14.305 22.771 1.00 54.59 88 GLU A N 1
ATOM 644 C CA . GLU A 1 88 ? -66.980 -14.916 21.681 1.00 54.59 88 GLU A CA 1
ATOM 645 C C . GLU A 1 88 ? -67.798 -14.976 20.377 1.00 54.59 88 GLU A C 1
ATOM 647 O O . GLU A 1 88 ? -67.255 -14.733 19.294 1.00 54.59 88 GLU A O 1
ATOM 652 N N . GLN A 1 89 ? -69.122 -15.168 20.465 1.00 54.56 89 GLN A N 1
ATOM 653 C CA . GLN A 1 89 ? -70.029 -15.005 19.323 1.00 54.56 89 GLN A CA 1
ATOM 654 C C . GLN A 1 89 ? -70.161 -13.547 18.867 1.00 54.56 89 GLN A C 1
ATOM 656 O O . GLN A 1 89 ? -70.238 -13.304 17.660 1.00 54.56 89 GLN A O 1
ATOM 661 N N . ASP A 1 90 ? -70.164 -12.580 19.781 1.00 53.50 90 ASP A N 1
ATOM 662 C CA . ASP A 1 90 ? -70.214 -11.159 19.441 1.00 53.50 90 ASP A CA 1
ATOM 663 C C . ASP A 1 90 ? -68.887 -10.671 18.858 1.00 53.50 90 ASP A C 1
ATOM 665 O O . ASP A 1 90 ? -68.894 -9.915 17.885 1.00 53.50 90 ASP A O 1
ATOM 669 N N . PHE A 1 91 ? -67.753 -11.208 19.315 1.00 41.81 91 PHE A N 1
ATOM 670 C CA . PHE A 1 91 ? -66.452 -10.973 18.687 1.00 41.81 91 PHE A CA 1
ATOM 671 C C . PHE A 1 91 ? -66.392 -11.549 17.257 1.00 41.81 91 PHE A C 1
ATOM 673 O O . PHE A 1 91 ? -65.898 -10.894 16.334 1.00 41.81 91 PHE A O 1
ATOM 680 N N . GLU A 1 92 ? -66.970 -12.733 17.019 1.00 44.84 92 GLU A N 1
ATOM 681 C CA . GLU A 1 92 ? -67.127 -13.309 15.671 1.00 44.84 92 GLU A CA 1
ATOM 682 C C . GLU A 1 92 ? -68.123 -12.520 14.790 1.00 44.84 92 GLU A C 1
ATOM 684 O O . GLU A 1 92 ? -67.919 -12.396 13.573 1.00 44.84 92 GLU A O 1
ATOM 689 N N . ARG A 1 93 ? -69.191 -11.950 15.371 1.00 40.03 93 ARG A N 1
ATOM 690 C CA . ARG A 1 93 ? -70.160 -11.102 14.648 1.00 40.03 93 ARG A CA 1
ATOM 691 C C . ARG A 1 93 ? -69.589 -9.731 14.308 1.00 40.03 93 ARG A C 1
ATOM 693 O O . ARG A 1 93 ? -69.821 -9.258 13.190 1.00 40.03 93 ARG A O 1
ATOM 700 N N . GLU A 1 94 ? -68.823 -9.107 15.199 1.00 35.06 94 GLU A N 1
ATOM 701 C CA . GLU A 1 94 ? -68.138 -7.844 14.911 1.00 35.06 94 GLU A CA 1
ATOM 702 C C . GLU A 1 94 ? -67.038 -8.032 13.863 1.00 35.06 94 GLU A C 1
ATOM 704 O O . GLU A 1 94 ? -66.938 -7.227 12.930 1.00 35.06 94 GLU A O 1
ATOM 709 N N . ALA A 1 95 ? -66.316 -9.159 13.892 1.00 34.03 95 ALA A N 1
ATOM 710 C CA . ALA A 1 95 ? -65.348 -9.493 12.849 1.00 34.03 95 ALA A CA 1
ATOM 711 C C . ALA A 1 95 ? -65.986 -9.616 11.447 1.00 34.03 95 ALA A C 1
ATOM 713 O O . ALA A 1 95 ? -65.305 -9.418 10.436 1.00 34.03 95 ALA A O 1
ATOM 714 N N . LYS A 1 96 ? -67.299 -9.881 11.351 1.00 33.22 96 LYS A N 1
ATOM 715 C CA . LYS A 1 96 ? -68.021 -9.991 10.069 1.00 33.22 96 LYS A CA 1
ATOM 716 C C . LYS A 1 96 ? -68.807 -8.744 9.647 1.00 33.22 96 LYS A C 1
ATOM 718 O O . LYS A 1 96 ? -69.237 -8.696 8.494 1.00 33.22 96 LYS A O 1
ATOM 723 N N . LYS A 1 97 ? -68.950 -7.700 10.476 1.00 29.58 97 LYS A N 1
ATOM 724 C CA . LYS A 1 97 ? -69.731 -6.489 10.116 1.00 29.58 97 LYS A CA 1
ATOM 725 C C . LYS A 1 97 ? -68.921 -5.281 9.625 1.00 29.58 97 LYS A C 1
ATOM 727 O O . LYS A 1 97 ? -69.500 -4.270 9.238 1.00 29.58 97 LYS A O 1
ATOM 732 N N . GLY A 1 98 ? -67.604 -5.407 9.489 1.00 28.62 98 GLY A N 1
ATOM 733 C CA . GLY A 1 98 ? -66.724 -4.342 9.001 1.00 28.62 98 GLY A CA 1
ATOM 734 C C . GLY A 1 98 ? -66.434 -4.302 7.491 1.00 28.62 98 GLY A C 1
ATOM 735 O O . GLY A 1 98 ? -65.325 -3.921 7.137 1.00 28.62 98 GLY A O 1
ATOM 736 N N . LYS A 1 99 ? -67.339 -4.697 6.576 1.00 27.20 99 LYS A N 1
ATOM 737 C CA . LYS A 1 99 ? -67.173 -4.439 5.118 1.00 27.20 99 LYS A CA 1
ATOM 738 C C . LYS A 1 99 ? -68.503 -4.159 4.403 1.00 27.20 99 LYS A C 1
ATOM 740 O O . LYS A 1 99 ? -69.003 -4.979 3.639 1.00 27.20 99 LYS A O 1
ATOM 745 N N . GLY A 1 100 ? -69.049 -2.960 4.593 1.00 25.00 100 GLY A N 1
ATOM 746 C CA . GLY A 1 100 ? -70.151 -2.423 3.790 1.00 25.00 100 GLY A CA 1
ATOM 747 C C . GLY A 1 100 ? -69.989 -0.915 3.578 1.00 25.00 100 GLY A C 1
ATOM 748 O O . GLY A 1 100 ? -69.895 -0.183 4.554 1.00 25.00 100 GLY A O 1
ATOM 749 N N . LYS A 1 101 ? -70.016 -0.469 2.307 1.00 27.59 101 LYS A N 1
ATOM 750 C CA . LYS A 1 101 ? -69.708 0.887 1.765 1.00 27.59 101 LYS A CA 1
ATOM 751 C C . LYS A 1 101 ? -68.197 1.128 1.571 1.00 27.59 101 LYS A C 1
ATOM 753 O O . LYS A 1 101 ? -67.416 0.921 2.477 1.00 27.59 101 LYS A O 1
ATOM 758 N N . ARG A 1 102 ? -67.677 1.585 0.428 1.00 26.81 102 ARG A N 1
ATOM 759 C CA . ARG A 1 102 ? -68.250 2.112 -0.820 1.00 26.81 102 ARG A CA 1
ATOM 760 C C . ARG A 1 102 ? -67.207 1.909 -1.930 1.00 26.81 102 ARG A C 1
ATOM 762 O O . ARG A 1 102 ? -66.032 2.212 -1.747 1.00 26.81 102 ARG A O 1
ATOM 769 N N . LYS A 1 103 ? -67.666 1.408 -3.079 1.00 23.73 103 LYS A N 1
ATOM 770 C CA . LYS A 1 103 ? -66.918 1.248 -4.332 1.00 23.73 103 LYS A CA 1
ATOM 771 C C . LYS A 1 103 ? -66.254 2.570 -4.752 1.00 23.73 103 LYS A C 1
ATOM 773 O O . LYS A 1 103 ? -66.951 3.519 -5.096 1.00 23.73 103 LYS A O 1
ATOM 778 N N . ARG A 1 104 ? -64.922 2.597 -4.821 1.00 25.00 104 ARG A N 1
ATOM 779 C CA . ARG A 1 104 ? -64.199 3.335 -5.865 1.00 25.00 104 ARG A CA 1
ATOM 780 C C . ARG A 1 104 ? -63.541 2.290 -6.754 1.00 25.00 104 ARG A C 1
ATOM 782 O O . ARG A 1 104 ? -62.660 1.556 -6.328 1.00 25.00 104 ARG A O 1
ATOM 789 N N . SER A 1 105 ? -64.083 2.176 -7.956 1.00 22.48 105 SER A N 1
ATOM 790 C CA . SER A 1 105 ? -63.604 1.355 -9.058 1.00 22.48 105 SER A CA 1
ATOM 791 C C . SER A 1 105 ? -62.182 1.757 -9.447 1.00 22.48 105 SER A C 1
ATOM 793 O O . SER A 1 105 ? -61.955 2.890 -9.868 1.00 22.48 105 SER A O 1
ATOM 795 N N . GLY A 1 106 ? -61.244 0.824 -9.331 1.00 24.22 106 GLY A N 1
ATOM 796 C CA . GLY A 1 106 ? -59.876 0.984 -9.802 1.00 24.22 106 GLY A CA 1
ATOM 797 C C . GLY A 1 106 ? -59.110 -0.328 -9.680 1.00 24.22 106 GLY A C 1
ATOM 798 O O . GLY A 1 106 ? -58.539 -0.589 -8.633 1.00 24.22 106 GLY A O 1
ATOM 799 N N . GLY A 1 107 ? -59.146 -1.131 -10.747 1.00 23.38 107 GLY A N 1
ATOM 800 C CA . GLY A 1 107 ? -58.131 -2.126 -11.118 1.00 23.38 107 GLY A CA 1
ATOM 801 C C . GLY A 1 107 ? -57.753 -3.189 -10.085 1.00 23.38 107 GLY A C 1
ATOM 802 O O . GLY A 1 107 ? -56.895 -2.978 -9.236 1.00 23.38 107 GLY A O 1
ATOM 803 N N . GLU A 1 108 ? -58.316 -4.381 -10.247 1.00 21.59 108 GLU A N 1
ATOM 804 C CA . GLU A 1 108 ? -57.870 -5.611 -9.598 1.00 21.59 108 GLU A CA 1
ATOM 805 C C . GLU A 1 108 ? -56.412 -5.944 -9.969 1.00 21.59 108 GLU A C 1
ATOM 807 O O . GLU A 1 108 ? -56.107 -6.348 -11.089 1.00 21.59 108 GLU A O 1
ATOM 812 N N . SER A 1 109 ? -55.497 -5.841 -9.007 1.00 22.73 109 SER A N 1
ATOM 813 C CA . SER A 1 109 ? -54.277 -6.652 -8.996 1.00 22.73 109 SER A CA 1
ATOM 814 C C . SER A 1 109 ? -54.063 -7.187 -7.583 1.00 22.73 109 SER A C 1
ATOM 816 O O . SER A 1 109 ? -53.463 -6.541 -6.724 1.00 22.73 109 SER A O 1
ATOM 818 N N . SER A 1 110 ? -54.616 -8.370 -7.328 1.00 21.78 110 SER A N 1
ATOM 819 C CA . SER A 1 110 ? -54.473 -9.133 -6.091 1.00 21.78 110 SER A CA 1
ATOM 820 C C . SER A 1 110 ? -53.017 -9.585 -5.891 1.00 21.78 110 SER A C 1
ATOM 822 O O . SER A 1 110 ? -52.604 -10.642 -6.374 1.00 21.78 110 SER A O 1
ATOM 824 N N . GLY A 1 111 ? -52.225 -8.784 -5.182 1.00 22.70 111 GLY A N 1
ATOM 825 C CA . GLY A 1 111 ? -50.917 -9.170 -4.654 1.00 22.70 111 GLY A CA 1
ATOM 826 C C . GLY A 1 111 ? -51.052 -9.697 -3.228 1.00 22.70 111 GLY A C 1
ATOM 827 O O . GLY A 1 111 ? -50.792 -8.969 -2.279 1.00 22.70 111 GLY A O 1
ATOM 828 N N . PHE A 1 112 ? -51.496 -10.944 -3.064 1.00 23.20 112 PHE A N 1
ATOM 829 C CA . PHE A 1 112 ? -51.448 -11.642 -1.775 1.00 23.20 112 PHE A CA 1
ATOM 830 C C . PHE A 1 112 ? -49.979 -11.905 -1.390 1.00 23.20 112 PHE A C 1
ATOM 832 O O . PHE A 1 112 ? -49.314 -12.734 -2.014 1.00 23.20 112 PHE A O 1
ATOM 839 N N . GLY A 1 113 ? -49.468 -11.195 -0.379 1.00 23.80 113 GLY A N 1
ATOM 840 C CA . GLY A 1 113 ? -48.186 -11.485 0.269 1.00 23.80 113 GLY A CA 1
ATOM 841 C C . GLY A 1 113 ? -48.347 -12.650 1.246 1.00 23.80 113 GLY A C 1
ATOM 842 O O . GLY A 1 113 ? -48.876 -12.463 2.332 1.00 23.80 113 GLY A O 1
ATOM 843 N N . VAL A 1 114 ? -47.955 -13.862 0.839 1.00 31.25 114 VAL A N 1
ATOM 844 C CA . VAL A 1 114 ? -48.154 -15.119 1.605 1.00 31.25 114 VAL A CA 1
ATOM 845 C C . VAL A 1 114 ? -46.816 -15.732 2.061 1.00 31.25 114 VAL A C 1
ATOM 847 O O . VAL A 1 114 ? -46.767 -16.869 2.510 1.00 31.25 114 VAL A O 1
ATOM 850 N N . ASP A 1 115 ? -45.711 -14.987 1.982 1.00 33.84 115 ASP A N 1
ATOM 851 C CA . ASP A 1 115 ? -44.361 -15.526 2.242 1.00 33.84 115 ASP A CA 1
ATOM 852 C C . ASP A 1 115 ? -43.775 -15.136 3.618 1.00 33.84 115 ASP A C 1
ATOM 854 O O . ASP A 1 115 ? -42.630 -15.480 3.912 1.00 33.84 115 ASP A O 1
ATOM 858 N N . ASP A 1 116 ? -44.531 -14.422 4.464 1.00 35.56 116 ASP A N 1
ATOM 859 C CA . ASP A 1 116 ? -44.005 -13.858 5.721 1.00 35.56 116 ASP A CA 1
ATOM 860 C C . ASP A 1 116 ? -44.176 -14.747 6.969 1.00 35.56 116 ASP A C 1
ATOM 862 O O . ASP A 1 116 ? -43.554 -14.461 7.984 1.00 35.56 116 ASP A O 1
ATOM 866 N N . ASP A 1 117 ? -44.878 -15.884 6.899 1.00 42.31 117 ASP A N 1
ATOM 867 C CA . ASP A 1 117 ? -45.109 -16.758 8.071 1.00 42.31 117 ASP A CA 1
ATOM 868 C C . ASP A 1 117 ? -44.221 -18.020 8.133 1.00 42.31 117 ASP A C 1
ATOM 870 O O . ASP A 1 117 ? -44.399 -18.871 9.003 1.00 42.31 117 ASP A O 1
ATOM 874 N N . LEU A 1 118 ? -43.221 -18.164 7.253 1.00 45.91 118 LEU A N 1
ATOM 875 C CA . LEU A 1 118 ? -42.339 -19.349 7.185 1.00 45.91 118 LEU A CA 1
ATOM 876 C C . LEU A 1 118 ? -41.273 -19.432 8.307 1.00 45.91 118 LEU A C 1
ATOM 878 O O . LEU A 1 118 ? -40.201 -20.007 8.110 1.00 45.91 118 LEU A O 1
ATOM 882 N N . GLY A 1 119 ? -41.567 -18.886 9.488 1.00 42.66 119 GLY A N 1
ATOM 883 C CA . GLY A 1 119 ? -40.689 -18.929 10.660 1.00 42.66 119 GLY A CA 1
ATOM 884 C C . GLY A 1 119 ? -39.948 -17.619 10.918 1.00 42.66 119 GLY A C 1
ATOM 885 O O . GLY A 1 119 ? -38.718 -17.598 11.026 1.00 42.66 119 GLY A O 1
ATOM 886 N N . ILE A 1 120 ? -40.693 -16.514 11.054 1.00 43.22 120 ILE A N 1
ATOM 887 C CA . ILE A 1 120 ? -40.227 -15.401 11.892 1.00 43.22 120 ILE A CA 1
ATOM 888 C C . ILE A 1 120 ? -39.851 -16.024 13.246 1.00 43.22 120 ILE A C 1
ATOM 890 O O . ILE A 1 120 ? -40.587 -16.869 13.745 1.00 43.22 120 ILE A O 1
ATOM 894 N N . LEU A 1 121 ? -38.734 -15.618 13.855 1.00 42.38 121 LEU A N 1
ATOM 895 C CA . LEU A 1 121 ? -38.302 -16.061 15.196 1.00 42.38 121 LEU A CA 1
ATOM 896 C C . LEU A 1 121 ? -39.283 -15.658 16.333 1.00 42.38 121 LEU A C 1
ATOM 898 O O . LEU A 1 121 ? -38.933 -15.673 17.508 1.00 42.38 121 LEU A O 1
ATOM 902 N N . PHE A 1 122 ? -40.523 -15.305 15.989 1.00 43.88 122 PHE A N 1
ATOM 903 C CA . PHE A 1 122 ? -41.629 -15.004 16.881 1.00 43.88 122 PHE A CA 1
ATOM 904 C C . PHE A 1 122 ? -42.720 -16.063 16.775 1.00 43.88 122 PHE A C 1
ATOM 906 O O . PHE A 1 122 ? -43.017 -16.578 15.699 1.00 43.88 122 PHE A O 1
ATOM 913 N N . GLY A 1 123 ? -43.398 -16.294 17.900 1.00 35.62 123 GLY A N 1
ATOM 914 C CA . GLY A 1 123 ? -44.673 -16.997 17.863 1.00 35.62 123 GLY A CA 1
ATOM 915 C C . GLY A 1 123 ? -45.486 -17.025 19.149 1.00 35.62 123 GLY A C 1
ATOM 916 O O . GLY A 1 123 ? -46.707 -16.973 19.046 1.00 35.62 123 GLY A O 1
ATOM 917 N N . GLY A 1 124 ? -44.872 -17.060 20.342 1.00 28.89 124 GLY A N 1
ATOM 918 C CA . GLY A 1 124 ? -45.707 -17.033 21.546 1.00 28.89 124 GLY A CA 1
ATOM 919 C C . GLY A 1 124 ? -45.101 -17.268 22.921 1.00 28.89 124 GLY A C 1
ATOM 920 O O . GLY A 1 124 ? -45.835 -17.690 23.803 1.00 28.89 124 GLY A O 1
ATOM 921 N N . ALA A 1 125 ? -43.834 -16.937 23.184 1.00 34.88 125 ALA A N 1
ATOM 922 C CA . ALA A 1 125 ? -43.389 -16.920 24.585 1.00 34.88 125 ALA A CA 1
ATOM 923 C C . ALA A 1 125 ? -44.155 -15.869 25.418 1.00 34.88 125 ALA A C 1
ATOM 925 O O . ALA A 1 125 ? -44.435 -16.104 26.587 1.00 34.88 125 ALA A O 1
ATOM 926 N N . THR A 1 126 ? -44.566 -14.746 24.814 1.00 36.06 126 THR A N 1
ATOM 927 C CA . THR A 1 126 ? -45.427 -13.757 25.486 1.00 36.06 126 THR A CA 1
ATOM 928 C C . THR A 1 126 ? -46.923 -14.054 25.361 1.00 36.06 126 THR A C 1
ATOM 930 O O . THR A 1 126 ? -47.689 -13.557 26.174 1.00 36.06 126 THR A O 1
ATOM 933 N N . THR A 1 127 ? -47.363 -14.865 24.390 1.00 41.31 127 THR A N 1
ATOM 934 C CA . THR A 1 127 ? -48.792 -15.208 24.205 1.00 41.31 127 THR A CA 1
ATOM 935 C C . THR A 1 127 ? -49.163 -16.610 24.694 1.00 41.31 127 THR A C 1
ATOM 937 O O . THR A 1 127 ? -50.305 -17.028 24.521 1.00 41.31 127 THR A O 1
ATOM 940 N N . GLY A 1 128 ? -48.219 -17.373 25.254 1.00 43.78 128 GLY A N 1
ATOM 941 C CA . GLY A 1 128 ? -48.416 -18.763 25.685 1.00 43.78 128 GLY A CA 1
ATOM 942 C C . GLY A 1 128 ? -48.727 -19.757 24.554 1.00 43.78 128 GLY A C 1
ATOM 943 O O . GLY A 1 128 ? -48.910 -20.944 24.818 1.00 43.78 128 GLY A O 1
ATOM 944 N N . LYS A 1 129 ? -48.794 -19.314 23.290 1.00 52.81 129 LYS A N 1
ATOM 945 C CA . LYS A 1 129 ? -49.095 -20.184 22.147 1.00 52.81 129 LYS A CA 1
ATOM 946 C C . LYS A 1 129 ? -47.832 -20.899 21.671 1.00 52.81 129 LYS A C 1
ATOM 948 O O . LYS A 1 129 ? -46.807 -20.273 21.405 1.00 52.81 129 LYS A O 1
ATOM 953 N N . LEU A 1 130 ? -47.936 -22.220 21.522 1.00 60.19 130 LEU A N 1
ATOM 954 C CA . LEU A 1 130 ? -46.900 -23.050 20.907 1.00 60.19 130 LEU A CA 1
ATOM 955 C C . LEU A 1 130 ? -46.618 -22.561 19.471 1.00 60.19 130 LEU A C 1
ATOM 957 O O . LEU A 1 130 ? -47.566 -22.228 18.749 1.00 60.19 130 LEU A O 1
ATOM 961 N N . PRO A 1 131 ? -45.345 -22.514 19.035 1.00 70.19 131 PRO A N 1
ATOM 962 C CA . PRO A 1 131 ? -45.007 -22.121 17.672 1.00 70.19 131 PRO A CA 1
ATOM 963 C C . PRO A 1 131 ? -45.678 -23.074 16.675 1.00 70.19 131 PRO A C 1
ATOM 965 O O . PRO A 1 131 ? -45.750 -24.272 16.921 1.00 70.19 131 PRO A O 1
ATOM 968 N N . ARG A 1 132 ? -46.176 -22.557 15.545 1.00 74.81 132 ARG A N 1
ATOM 969 C CA . ARG A 1 132 ? -46.743 -23.397 14.468 1.00 74.81 132 ARG A CA 1
ATOM 970 C C . ARG A 1 132 ? -45.660 -24.050 13.603 1.00 74.81 132 ARG A C 1
ATOM 972 O O . ARG A 1 132 ? -45.847 -25.158 13.100 1.00 74.81 132 ARG A O 1
ATOM 979 N N . PHE A 1 133 ? -44.525 -23.367 13.456 1.00 82.69 133 PHE A N 1
ATOM 980 C CA . PHE A 1 133 ? -43.402 -23.768 12.615 1.00 82.69 133 PHE A CA 1
ATOM 981 C C . PHE A 1 133 ? -42.109 -23.851 13.436 1.00 82.69 133 PHE A C 1
ATOM 983 O O . PHE A 1 133 ? -41.892 -23.058 14.348 1.00 82.69 133 PHE A O 1
ATOM 990 N N . ALA A 1 134 ? -41.245 -24.808 13.103 1.00 84.25 134 ALA A N 1
ATOM 991 C CA . ALA A 1 134 ? -39.876 -24.893 13.583 1.00 84.25 134 ALA A CA 1
ATOM 992 C C . ALA A 1 134 ? -39.058 -23.702 13.071 1.00 84.25 134 ALA A C 1
ATOM 994 O O . ALA A 1 134 ? -39.185 -23.302 11.906 1.00 84.25 134 ALA A O 1
ATOM 995 N N . ASN A 1 135 ? -38.188 -23.173 13.933 1.00 83.69 135 ASN A N 1
ATOM 996 C CA . ASN A 1 135 ? -37.321 -22.052 13.602 1.00 83.69 135 ASN A CA 1
ATOM 997 C C . ASN A 1 135 ? -36.282 -22.480 12.567 1.00 83.69 135 ASN A C 1
ATOM 999 O O . ASN A 1 135 ? -35.511 -23.412 12.790 1.00 83.69 135 ASN A O 1
ATOM 1003 N N . ARG A 1 136 ? -36.225 -21.752 11.452 1.00 82.50 136 ARG A N 1
ATOM 1004 C CA . ARG A 1 136 ? -35.251 -21.971 10.385 1.00 82.50 136 ARG A CA 1
ATOM 1005 C C . ARG A 1 136 ? -34.390 -20.734 10.209 1.00 82.50 136 ARG A C 1
ATOM 1007 O O . ARG A 1 136 ? -34.920 -19.642 10.026 1.00 82.50 136 ARG A O 1
ATOM 1014 N N . ILE A 1 137 ? -33.071 -20.899 10.180 1.00 85.88 137 ILE A N 1
ATOM 1015 C CA . ILE A 1 137 ? -32.167 -19.784 9.889 1.00 85.88 137 ILE A CA 1
ATOM 1016 C C . ILE A 1 137 ? -32.257 -19.413 8.414 1.00 85.88 137 ILE A C 1
ATOM 1018 O O . ILE A 1 137 ? -32.136 -20.243 7.511 1.00 85.88 137 ILE A O 1
ATOM 1022 N N . THR A 1 138 ? -32.504 -18.133 8.177 1.00 83.62 138 THR A N 1
ATOM 1023 C CA . THR A 1 138 ? -32.567 -17.515 6.862 1.00 83.62 138 THR A CA 1
ATOM 1024 C C . THR A 1 138 ? -31.791 -16.207 6.888 1.00 83.62 138 THR A C 1
ATOM 1026 O O . THR A 1 138 ? -31.551 -15.600 7.929 1.00 83.62 138 THR A O 1
ATOM 1029 N N . VAL A 1 139 ? -31.438 -15.708 5.708 1.00 77.94 139 VAL A N 1
ATOM 1030 C CA . VAL A 1 139 ? -30.747 -14.418 5.576 1.00 77.94 139 VAL A CA 1
ATOM 1031 C C . VAL A 1 139 ? -31.573 -13.252 6.161 1.00 77.94 139 VAL A C 1
ATOM 1033 O O . VAL A 1 139 ? -31.024 -12.202 6.485 1.00 77.94 139 VAL A O 1
ATOM 1036 N N . LYS A 1 140 ? -32.896 -13.417 6.319 1.00 80.62 140 LYS A N 1
ATOM 1037 C CA . LYS A 1 140 ? -33.782 -12.394 6.891 1.00 80.62 140 LYS A CA 1
ATOM 1038 C C . LYS A 1 140 ? -33.738 -12.330 8.421 1.00 80.62 140 LYS A C 1
ATOM 1040 O O . LYS A 1 140 ? -33.928 -11.241 8.949 1.00 80.62 140 LYS A O 1
ATOM 1045 N N . ASN A 1 141 ? -33.528 -13.453 9.109 1.00 84.06 141 ASN A N 1
ATOM 1046 C CA . ASN A 1 141 ? -33.685 -13.540 10.566 1.00 84.06 141 ASN A CA 1
ATOM 1047 C C . ASN A 1 141 ? -32.366 -13.668 11.344 1.00 84.06 141 ASN A C 1
ATOM 1049 O O . ASN A 1 141 ? -32.382 -13.564 12.564 1.00 84.06 141 ASN A O 1
ATOM 1053 N N . ILE A 1 142 ? -31.235 -13.845 10.657 1.00 87.94 142 ILE A N 1
ATOM 1054 C CA . ILE A 1 142 ? -29.913 -13.825 11.287 1.00 87.94 142 ILE A CA 1
ATOM 1055 C C . ILE A 1 142 ? -29.592 -12.430 11.852 1.00 87.94 142 ILE A C 1
ATOM 1057 O O . ILE A 1 142 ? -29.697 -11.422 11.148 1.00 87.94 142 ILE A O 1
ATOM 1061 N N . SER A 1 143 ? -29.201 -12.372 13.125 1.00 88.12 143 SER A N 1
ATOM 1062 C CA . SER A 1 143 ? -28.984 -11.133 13.881 1.00 88.12 143 SER A CA 1
ATOM 1063 C C . SER A 1 143 ? -27.643 -11.156 14.640 1.00 88.12 143 SER A C 1
ATOM 1065 O O . SER A 1 143 ? -27.085 -12.229 14.882 1.00 88.12 143 SER A O 1
ATOM 1067 N N . PRO A 1 144 ? -27.069 -9.987 14.991 1.00 90.50 144 PRO A N 1
ATOM 1068 C CA . PRO A 1 144 ? -25.859 -9.918 15.813 1.00 90.50 144 PRO A CA 1
ATOM 1069 C C . PRO A 1 144 ? -26.039 -10.597 17.176 1.00 90.50 144 PRO A C 1
ATOM 1071 O O . PRO A 1 144 ? -27.130 -10.569 17.736 1.00 90.50 144 PRO A O 1
ATOM 1074 N N . ASN A 1 145 ? -24.952 -11.138 17.731 1.00 89.81 145 ASN A N 1
ATOM 1075 C CA . ASN A 1 145 ? -24.903 -11.889 18.995 1.00 89.81 145 ASN A CA 1
ATOM 1076 C C . ASN A 1 145 ? -25.563 -13.283 18.957 1.00 89.81 145 ASN A C 1
ATOM 1078 O O . ASN A 1 145 ? -25.566 -14.001 19.956 1.00 89.81 145 ASN A O 1
ATOM 1082 N N . MET A 1 146 ? -26.077 -13.700 17.801 1.00 93.75 146 MET A N 1
ATOM 1083 C CA . MET A 1 146 ? -26.524 -15.070 17.592 1.00 93.75 146 MET A CA 1
ATOM 1084 C C . MET A 1 146 ? -25.323 -16.024 17.569 1.00 93.75 146 MET A C 1
ATOM 1086 O O . MET A 1 146 ? -24.334 -15.768 16.877 1.00 93.75 146 MET A O 1
ATOM 1090 N N . LYS A 1 147 ? -25.412 -17.132 18.309 1.00 94.69 147 LYS A N 1
ATOM 1091 C CA . LYS A 1 147 ? -24.407 -18.202 18.312 1.00 94.69 147 LYS A CA 1
ATOM 1092 C C . LYS A 1 147 ? -24.844 -19.273 17.316 1.00 94.69 147 LYS A C 1
ATOM 1094 O O . LYS A 1 147 ? -25.954 -19.791 17.412 1.00 94.69 147 LYS A O 1
ATOM 1099 N N . LEU A 1 148 ? -23.989 -19.602 16.357 1.00 95.00 148 LEU A N 1
ATOM 1100 C CA . LEU A 1 148 ? -24.276 -20.536 15.268 1.00 95.00 148 LEU A CA 1
ATOM 1101 C C . LEU A 1 148 ? -23.184 -21.594 15.186 1.00 95.00 148 LEU A C 1
ATOM 1103 O O . LEU A 1 148 ? -22.012 -21.311 15.429 1.00 95.00 148 LEU A O 1
ATOM 1107 N N . TRP A 1 149 ? -23.554 -22.798 14.775 1.00 94.56 149 TRP A N 1
ATOM 1108 C CA . TRP A 1 149 ? -22.587 -23.802 14.362 1.00 94.56 149 TRP A CA 1
ATOM 1109 C C . TRP A 1 149 ? -22.374 -23.733 12.852 1.00 94.56 149 TRP A C 1
ATOM 1111 O O . TRP A 1 149 ? -23.339 -23.601 12.103 1.00 94.56 149 TRP A O 1
ATOM 1121 N N . GLY A 1 150 ? -21.128 -23.791 12.392 1.00 93.88 150 GLY A N 1
ATOM 1122 C CA . GLY A 1 150 ? -20.811 -23.727 10.970 1.00 93.88 150 GLY A CA 1
ATOM 1123 C C . GLY A 1 150 ? -19.672 -24.657 10.591 1.00 93.88 150 GLY A C 1
ATOM 1124 O O . GLY A 1 150 ? -18.907 -25.096 11.444 1.00 93.88 150 GLY A O 1
ATOM 1125 N N . VAL A 1 151 ? -19.555 -24.932 9.295 1.00 94.25 151 VAL A N 1
ATOM 1126 C CA . VAL A 1 151 ? -18.444 -25.702 8.725 1.00 94.25 151 VAL A CA 1
ATOM 1127 C C . VAL A 1 151 ? -17.534 -24.799 7.903 1.00 94.25 151 VAL A C 1
ATOM 1129 O O . VAL A 1 151 ? -18.014 -24.000 7.095 1.00 94.25 151 VAL A O 1
ATOM 1132 N N . VAL A 1 152 ? -16.222 -24.924 8.089 1.00 93.62 152 VAL A N 1
ATOM 1133 C CA . VAL A 1 152 ? -15.212 -24.210 7.300 1.00 93.62 152 VAL A CA 1
ATOM 1134 C C . VAL A 1 152 ? -15.207 -24.739 5.867 1.00 93.62 152 VAL A C 1
ATOM 1136 O O . VAL A 1 152 ? -14.926 -25.911 5.646 1.00 93.62 152 VAL A O 1
ATOM 1139 N N . ILE A 1 153 ? -15.504 -23.890 4.880 1.00 88.50 153 ILE A N 1
ATOM 1140 C CA . ILE A 1 153 ? -15.531 -24.284 3.457 1.00 88.50 153 ILE A CA 1
ATOM 1141 C C . ILE A 1 153 ? -14.354 -23.729 2.649 1.00 88.50 153 ILE A C 1
ATOM 1143 O O . ILE A 1 153 ? -13.978 -24.321 1.643 1.00 88.50 153 ILE A O 1
ATOM 1147 N N . GLU A 1 154 ? -13.769 -22.605 3.066 1.00 87.81 154 GLU A N 1
ATOM 1148 C CA . GLU A 1 154 ? -12.647 -21.961 2.374 1.00 87.81 154 GLU A CA 1
ATOM 1149 C C . GLU A 1 154 ? -11.770 -21.240 3.404 1.00 87.81 154 GLU A C 1
ATOM 1151 O O . GLU A 1 154 ? -12.292 -20.525 4.261 1.00 87.81 154 GLU A O 1
ATOM 1156 N N . VAL A 1 155 ? -10.450 -21.416 3.319 1.00 88.25 155 VAL A N 1
ATOM 1157 C CA . VAL A 1 155 ? -9.468 -20.718 4.160 1.00 88.25 155 VAL A CA 1
ATOM 1158 C C . VAL A 1 155 ? -8.564 -19.901 3.247 1.00 88.25 155 VAL A C 1
ATOM 1160 O O . VAL A 1 155 ? -7.746 -20.449 2.511 1.00 88.25 155 VAL A O 1
ATOM 1163 N N . ASN A 1 156 ? -8.725 -18.583 3.286 1.00 84.62 156 ASN A N 1
ATOM 1164 C CA . ASN A 1 156 ? -7.907 -17.635 2.544 1.00 84.62 156 ASN A CA 1
ATOM 1165 C C . ASN A 1 156 ? -6.880 -16.978 3.475 1.00 84.62 156 ASN A C 1
ATOM 1167 O O . ASN A 1 156 ? -6.944 -17.085 4.697 1.00 84.62 156 ASN A O 1
ATOM 1171 N N . GLN A 1 157 ? -5.929 -16.235 2.902 1.00 76.19 157 GLN A N 1
ATOM 1172 C CA . GLN A 1 157 ? -4.876 -15.573 3.685 1.00 76.19 157 GLN A CA 1
ATOM 1173 C C . GLN A 1 157 ? -5.411 -14.525 4.675 1.00 76.19 157 GLN A C 1
ATOM 1175 O O . GLN A 1 157 ? -4.764 -14.244 5.679 1.00 76.19 157 GLN A O 1
ATOM 1180 N N . LYS A 1 158 ? -6.558 -13.900 4.372 1.00 79.69 158 LYS A N 1
ATOM 1181 C CA . LYS A 1 158 ? -7.121 -12.786 5.158 1.00 79.69 158 LYS A CA 1
ATOM 1182 C C . LYS A 1 158 ? -8.474 -13.096 5.790 1.00 79.69 158 LYS A C 1
ATOM 1184 O O . LYS A 1 158 ? -8.906 -12.341 6.665 1.00 79.69 158 LYS A O 1
ATOM 1189 N N . ASP A 1 159 ? -9.148 -14.142 5.333 1.00 85.75 159 ASP A N 1
ATOM 1190 C CA . ASP A 1 159 ? -10.499 -14.490 5.741 1.00 85.75 159 ASP A CA 1
ATOM 1191 C C . ASP A 1 159 ? -10.786 -15.992 5.622 1.00 85.75 159 ASP A C 1
ATOM 1193 O O . ASP A 1 159 ? -10.143 -16.721 4.874 1.00 85.75 159 ASP A O 1
ATOM 1197 N N . ILE A 1 160 ? -11.772 -16.457 6.379 1.00 90.62 160 ILE A N 1
ATOM 1198 C CA . ILE A 1 160 ? -12.293 -17.822 6.352 1.00 90.62 160 ILE A CA 1
ATOM 1199 C C . ILE A 1 160 ? -13.771 -17.739 5.987 1.00 90.62 160 ILE A C 1
ATOM 1201 O O . ILE A 1 160 ? -14.503 -16.899 6.518 1.00 90.62 160 ILE A O 1
ATOM 1205 N N . VAL A 1 161 ? -14.226 -18.611 5.094 1.00 92.44 161 VAL A N 1
ATOM 1206 C CA . VAL A 1 161 ? -15.636 -18.713 4.717 1.00 92.44 161 VAL A CA 1
ATOM 1207 C C . VAL A 1 161 ? -16.243 -19.925 5.412 1.00 92.44 161 VAL A C 1
ATOM 1209 O O . VAL A 1 161 ? -15.736 -21.041 5.290 1.00 92.44 161 VAL A O 1
ATOM 1212 N N . LEU A 1 162 ? -17.346 -19.705 6.124 1.00 94.25 162 LEU A N 1
ATOM 1213 C CA . LEU A 1 162 ? -18.119 -20.736 6.811 1.00 94.25 162 LEU A CA 1
ATOM 1214 C C . LEU A 1 162 ? -19.462 -20.958 6.106 1.00 94.25 162 LEU A C 1
ATOM 1216 O O . LEU A 1 162 ? -20.110 -20.002 5.670 1.00 94.25 162 LEU A O 1
ATOM 1220 N N . SER A 1 163 ? -19.911 -22.208 6.036 1.00 93.31 163 SER A N 1
ATOM 1221 C CA . SER A 1 163 ? -21.297 -22.551 5.712 1.00 93.31 163 SER A CA 1
ATOM 1222 C C . SER A 1 163 ? -22.094 -22.706 7.004 1.00 93.31 163 SER A C 1
ATOM 1224 O O . SER A 1 163 ? -21.782 -23.548 7.842 1.00 93.31 163 SER A O 1
ATOM 1226 N N . LEU A 1 164 ? -23.133 -21.892 7.138 1.00 94.44 164 LEU A N 1
ATOM 1227 C CA . LEU A 1 164 ? -24.042 -21.817 8.278 1.00 94.44 164 LEU A CA 1
ATOM 1228 C C . LEU A 1 164 ? -25.357 -22.566 7.988 1.00 94.44 164 LEU A C 1
ATOM 1230 O O . LEU A 1 164 ? -25.637 -22.878 6.821 1.00 94.44 164 LEU A O 1
ATOM 1234 N N . PRO A 1 165 ? -26.210 -22.782 9.010 1.00 90.81 165 PRO A N 1
ATOM 1235 C CA . PRO A 1 165 ? -27.521 -23.389 8.832 1.00 90.81 165 PRO A CA 1
ATOM 1236 C C . PRO A 1 165 ? -28.363 -22.656 7.783 1.00 90.81 165 PRO A C 1
ATOM 1238 O O . PRO A 1 165 ? -28.346 -21.426 7.678 1.00 90.81 165 PRO A O 1
ATOM 1241 N N . GLY A 1 166 ? -29.096 -23.420 6.979 1.00 86.50 166 GLY A N 1
ATOM 1242 C CA . GLY A 1 166 ? -29.885 -22.919 5.855 1.00 86.50 166 GLY A CA 1
ATOM 1243 C C . GLY A 1 166 ? -29.079 -22.648 4.578 1.00 86.50 166 GLY A C 1
ATOM 1244 O O . GLY A 1 166 ? -29.663 -22.180 3.596 1.00 86.50 166 GLY A O 1
ATOM 1245 N N . GLY A 1 167 ? -27.778 -22.964 4.552 1.00 83.75 167 GLY A N 1
ATOM 1246 C CA . GLY A 1 167 ? -26.884 -22.729 3.409 1.00 83.75 167 GLY A CA 1
ATOM 1247 C C . GLY A 1 167 ? -26.373 -21.292 3.299 1.00 83.75 167 GLY A C 1
ATOM 1248 O O . GLY A 1 167 ? -26.000 -20.843 2.213 1.00 83.75 167 GLY A O 1
ATOM 1249 N N . ILE A 1 168 ? -26.405 -20.541 4.400 1.00 89.62 168 ILE A N 1
ATOM 1250 C CA . ILE A 1 168 ? -25.929 -19.157 4.439 1.00 89.62 168 ILE A CA 1
ATOM 1251 C C . ILE A 1 168 ? -24.400 -19.162 4.491 1.00 89.62 168 ILE A C 1
ATOM 1253 O O . ILE A 1 168 ? -23.801 -19.933 5.233 1.00 89.62 168 ILE A O 1
ATOM 1257 N N . ARG A 1 169 ? -23.753 -18.279 3.725 1.00 90.06 169 ARG A N 1
ATOM 1258 C CA . ARG A 1 169 ? -22.298 -18.089 3.797 1.00 90.06 169 ARG A CA 1
ATOM 1259 C C . ARG A 1 169 ? -21.951 -16.994 4.799 1.00 90.06 169 ARG A C 1
ATOM 1261 O O . ARG A 1 169 ? -22.435 -15.868 4.670 1.00 90.06 169 ARG A O 1
ATOM 1268 N N . GLY A 1 170 ? -21.096 -17.326 5.758 1.00 92.50 170 GLY A N 1
ATOM 1269 C CA . GLY A 1 170 ? -20.503 -16.387 6.701 1.00 92.50 170 GLY A CA 1
ATOM 1270 C C . GLY A 1 170 ? -19.007 -16.208 6.467 1.00 92.50 170 GLY A C 1
ATOM 1271 O O . GLY A 1 170 ? -18.356 -17.080 5.899 1.00 92.50 170 GLY A O 1
ATOM 1272 N N . PHE A 1 171 ? -18.467 -15.071 6.893 1.00 94.81 171 PHE A N 1
ATOM 1273 C CA . PHE A 1 171 ? -17.068 -14.693 6.695 1.00 94.81 171 PHE A CA 1
ATOM 1274 C C . PHE A 1 171 ? -16.424 -14.329 8.037 1.00 94.81 171 PHE A C 1
ATOM 1276 O O . PHE A 1 171 ? -17.000 -13.556 8.801 1.00 94.81 171 PHE A O 1
ATOM 1283 N N . VAL A 1 172 ? -15.226 -14.842 8.309 1.00 93.94 172 VAL A N 1
ATOM 1284 C CA . VAL A 1 172 ? -14.404 -14.531 9.492 1.00 93.94 172 VAL A CA 1
ATOM 1285 C C . VAL A 1 172 ? -13.124 -13.862 9.004 1.00 93.94 172 VAL A C 1
ATOM 1287 O O . VAL A 1 172 ? -12.478 -14.387 8.108 1.00 93.94 172 VAL A O 1
ATOM 1290 N N . ARG A 1 173 ? -12.739 -12.707 9.548 1.00 90.12 173 ARG A N 1
ATOM 1291 C CA . ARG A 1 173 ? -11.464 -12.047 9.197 1.00 90.12 173 ARG A CA 1
ATOM 1292 C C . ARG A 1 173 ? -10.322 -12.621 10.022 1.00 90.12 173 ARG A C 1
ATOM 1294 O O . ARG A 1 173 ? -10.571 -13.074 11.129 1.00 90.12 173 ARG A O 1
ATOM 1301 N N . SER A 1 174 ? -9.080 -12.484 9.552 1.00 85.00 174 SER A N 1
ATOM 1302 C CA . SER A 1 174 ? -7.879 -12.961 10.262 1.00 85.00 174 SER A CA 1
ATOM 1303 C C . SER A 1 174 ? -7.781 -12.503 11.729 1.00 85.00 174 SER A C 1
ATOM 1305 O O . SER A 1 174 ? -7.308 -13.258 12.569 1.00 85.00 174 SER A O 1
ATOM 1307 N N . GLU A 1 175 ? -8.237 -11.290 12.047 1.00 84.12 175 GLU A N 1
ATOM 1308 C CA . GLU A 1 175 ? -8.263 -10.728 13.412 1.00 84.12 175 GLU A CA 1
ATOM 1309 C C . GLU A 1 175 ? -9.384 -11.302 14.301 1.00 84.12 175 GLU A C 1
ATOM 1311 O O . GLU A 1 175 ? -9.303 -11.260 15.525 1.00 84.12 175 GLU A O 1
ATOM 1316 N N . ASP A 1 176 ? -10.422 -11.871 13.687 1.00 90.88 176 ASP A N 1
ATOM 1317 C CA . ASP A 1 176 ? -11.596 -12.440 14.352 1.00 90.88 176 ASP A CA 1
ATOM 1318 C C . ASP A 1 176 ? -11.496 -13.975 14.503 1.00 90.88 176 ASP A C 1
ATOM 1320 O O . ASP A 1 176 ? -12.460 -14.599 14.963 1.00 90.88 176 ASP A O 1
ATOM 1324 N N . VAL A 1 177 ? -10.363 -14.580 14.108 1.00 87.56 177 VAL A N 1
ATOM 1325 C CA . VAL A 1 177 ? -10.130 -16.039 14.114 1.00 87.56 177 VAL A CA 1
ATOM 1326 C C . VAL A 1 177 ? -9.810 -16.567 15.508 1.00 87.56 177 VAL A C 1
ATOM 1328 O O . VAL A 1 177 ? -10.357 -17.589 15.904 1.00 87.56 177 VAL A O 1
ATOM 1331 N N . CYS A 1 178 ? -8.928 -15.910 16.265 1.00 85.19 178 CYS A N 1
ATOM 1332 C CA . CYS A 1 178 ? -8.559 -16.384 17.598 1.00 85.19 178 CYS A CA 1
ATOM 1333 C C . CYS A 1 178 ? -8.106 -15.262 18.538 1.00 85.19 178 CYS A C 1
ATOM 1335 O O . CYS A 1 178 ? -7.704 -14.186 18.102 1.00 85.19 178 CYS A O 1
ATOM 1337 N N . ASP A 1 179 ? -8.170 -15.526 19.845 1.00 83.75 179 ASP A N 1
ATOM 1338 C CA . ASP A 1 179 ? -7.839 -14.544 20.885 1.00 83.75 179 ASP A CA 1
ATOM 1339 C C . ASP A 1 179 ? -6.324 -14.318 21.029 1.00 83.75 179 ASP A C 1
ATOM 1341 O O . ASP A 1 179 ? -5.884 -13.194 21.264 1.00 83.75 179 ASP A O 1
ATOM 1345 N N . ILE A 1 180 ? -5.511 -15.368 20.852 1.00 72.25 180 ILE A N 1
ATOM 1346 C CA . ILE A 1 180 ? -4.049 -15.315 21.045 1.00 72.25 180 ILE A CA 1
ATOM 1347 C C . ILE A 1 180 ? -3.371 -14.407 20.007 1.00 72.25 180 ILE A C 1
ATOM 1349 O O . ILE A 1 180 ? -2.446 -13.670 20.347 1.00 72.25 180 ILE A O 1
ATOM 1353 N N . ALA A 1 181 ? -3.851 -14.406 18.758 1.00 63.25 181 ALA A N 1
ATOM 1354 C CA . ALA A 1 181 ? -3.287 -13.572 17.693 1.00 63.25 181 ALA A CA 1
ATOM 1355 C C . ALA A 1 181 ? -3.411 -12.062 17.976 1.00 63.25 181 ALA A C 1
ATOM 1357 O O . ALA A 1 181 ? -2.600 -11.286 17.482 1.00 63.25 181 ALA A O 1
ATOM 1358 N N . LEU A 1 182 ? -4.387 -11.644 18.791 1.00 63.56 182 LEU A N 1
ATOM 1359 C CA . LEU A 1 182 ? -4.520 -10.254 19.241 1.00 63.56 182 LEU A CA 1
ATOM 1360 C C . LEU A 1 182 ? -3.547 -9.899 20.377 1.00 63.56 182 LEU A C 1
ATOM 1362 O O . LEU A 1 182 ? -3.234 -8.726 20.559 1.00 63.56 182 LEU A O 1
ATOM 1366 N N . GLN A 1 183 ? -3.081 -10.884 21.150 1.00 61.72 183 GLN A N 1
ATOM 1367 C CA . GLN A 1 183 ? -2.161 -10.669 22.273 1.00 61.72 183 GLN A CA 1
ATOM 1368 C C . GLN A 1 183 ? -0.692 -10.649 21.823 1.00 61.72 183 GLN A C 1
ATOM 1370 O O . GLN A 1 183 ? 0.100 -9.842 22.311 1.00 61.72 183 GLN A O 1
ATOM 1375 N N . GLU A 1 184 ? -0.309 -11.513 20.879 1.00 56.12 184 GLU A N 1
ATOM 1376 C CA . GLU A 1 184 ? 1.054 -11.581 20.340 1.00 56.12 184 GLU A CA 1
ATOM 1377 C C . GLU A 1 184 ? 1.219 -10.592 19.163 1.00 56.12 184 GLU A C 1
ATOM 1379 O O . GLU A 1 184 ? 1.076 -10.960 18.003 1.00 56.12 184 GLU A O 1
ATOM 1384 N N . ASN A 1 185 ? 1.541 -9.326 19.457 1.00 48.50 185 ASN A N 1
ATOM 1385 C CA . ASN A 1 185 ? 1.739 -8.203 18.512 1.00 48.50 185 ASN A CA 1
ATOM 1386 C C . ASN A 1 185 ? 2.930 -8.360 17.516 1.00 48.50 185 ASN A C 1
ATOM 1388 O O . ASN A 1 185 ? 3.694 -7.421 17.280 1.00 48.50 185 ASN A O 1
ATOM 1392 N N . ARG A 1 186 ? 3.141 -9.535 16.909 1.00 43.56 186 ARG A N 1
ATOM 1393 C CA . ARG A 1 186 ? 4.168 -9.741 15.871 1.00 43.56 186 ARG A CA 1
ATOM 1394 C C . ARG A 1 186 ? 3.660 -9.241 14.514 1.00 43.56 186 ARG A C 1
ATOM 1396 O O . ARG A 1 186 ? 2.794 -9.862 13.909 1.00 43.56 186 ARG A O 1
ATOM 1403 N N . LYS A 1 187 ? 4.239 -8.145 14.010 1.00 43.81 187 LYS A N 1
ATOM 1404 C CA . LYS A 1 187 ? 3.971 -7.611 12.658 1.00 43.81 187 LYS A CA 1
ATOM 1405 C C . LYS A 1 187 ? 4.800 -8.265 11.536 1.00 43.81 187 LYS A C 1
ATOM 1407 O O . LYS A 1 187 ? 4.541 -7.970 10.375 1.00 43.81 187 LYS A O 1
ATOM 1412 N N . ASP A 1 188 ? 5.711 -9.190 11.856 1.00 38.84 188 ASP A N 1
ATOM 1413 C CA . ASP A 1 188 ? 6.776 -9.613 10.926 1.00 38.84 188 ASP A CA 1
ATOM 1414 C C . ASP A 1 188 ? 6.728 -11.072 10.436 1.00 38.84 188 ASP A C 1
ATOM 1416 O O . ASP A 1 188 ? 7.746 -11.626 10.034 1.00 38.84 188 ASP A O 1
ATOM 1420 N N . SER A 1 189 ? 5.564 -11.720 10.383 1.00 40.41 189 SER A N 1
ATOM 1421 C CA . SER A 1 189 ? 5.454 -12.983 9.635 1.00 40.41 189 SER A CA 1
ATOM 1422 C C . SER A 1 189 ? 4.284 -12.945 8.668 1.00 40.41 189 SER A C 1
ATOM 1424 O O . SER A 1 189 ? 3.130 -13.012 9.083 1.00 40.41 189 SER A O 1
ATOM 1426 N N . GLY A 1 190 ? 4.587 -12.898 7.369 1.00 43.81 190 GLY A N 1
ATOM 1427 C CA . GLY A 1 190 ? 3.638 -13.097 6.269 1.00 43.81 190 GLY A CA 1
ATOM 1428 C C . GLY A 1 190 ? 3.072 -14.522 6.177 1.00 43.81 190 GLY A C 1
ATOM 1429 O O . GLY A 1 190 ? 2.809 -14.991 5.073 1.00 43.81 190 GLY A O 1
ATOM 1430 N N . ASN A 1 191 ? 2.905 -15.210 7.309 1.00 53.16 191 ASN A N 1
ATOM 1431 C CA . ASN A 1 191 ? 2.425 -16.584 7.384 1.00 53.16 191 ASN A CA 1
ATOM 1432 C C . ASN A 1 191 ? 0.912 -16.633 7.624 1.00 53.16 191 ASN A C 1
ATOM 1434 O O . ASN A 1 191 ? 0.328 -15.788 8.303 1.00 53.16 191 ASN A O 1
ATOM 1438 N N . ASN A 1 192 ? 0.286 -17.631 7.004 1.00 63.91 192 ASN A N 1
ATOM 1439 C CA . ASN A 1 192 ? -1.152 -17.852 6.901 1.00 63.91 192 ASN A CA 1
ATOM 1440 C C . ASN A 1 192 ? -1.805 -18.183 8.259 1.00 63.91 192 ASN A C 1
ATOM 1442 O O . ASN A 1 192 ? -2.236 -19.314 8.464 1.00 63.91 192 ASN A O 1
ATOM 1446 N N . LEU A 1 193 ? -1.953 -17.198 9.154 1.00 68.94 193 LEU A N 1
ATOM 1447 C CA . LEU A 1 193 ? -2.586 -17.368 10.475 1.00 68.94 193 LEU A CA 1
ATOM 1448 C C . LEU A 1 193 ? -3.925 -18.124 10.416 1.00 68.94 193 LEU A C 1
ATOM 1450 O O . LEU A 1 193 ? -4.215 -18.939 11.283 1.00 68.94 193 LEU A O 1
ATOM 1454 N N . CYS A 1 194 ? -4.745 -17.881 9.386 1.00 79.94 194 CYS A N 1
ATOM 1455 C CA . CYS A 1 194 ? -6.039 -18.553 9.234 1.00 79.94 194 CYS A CA 1
ATOM 1456 C C . CYS A 1 194 ? -5.903 -20.076 9.051 1.00 79.94 194 CYS A C 1
ATOM 1458 O O . CYS A 1 194 ? -6.724 -20.816 9.585 1.00 79.94 194 CYS A O 1
ATOM 1460 N N . ALA A 1 195 ? -4.871 -20.533 8.332 1.00 81.19 195 ALA A N 1
ATOM 1461 C CA . ALA A 1 195 ? -4.622 -21.951 8.068 1.00 81.19 195 ALA A CA 1
ATOM 1462 C C . ALA A 1 195 ? -3.957 -22.675 9.250 1.00 81.19 195 ALA A C 1
ATOM 1464 O O . ALA A 1 195 ? -4.083 -23.888 9.351 1.00 81.19 195 ALA A O 1
ATOM 1465 N N . GLU A 1 196 ? -3.287 -21.941 10.146 1.00 82.25 196 GLU A N 1
ATOM 1466 C CA . GLU A 1 196 ? -2.719 -22.488 11.391 1.00 82.25 196 GLU A CA 1
ATOM 1467 C C . GLU A 1 196 ? -3.802 -22.784 12.448 1.00 82.25 196 GLU A C 1
ATOM 1469 O O . GLU A 1 196 ? -3.611 -23.628 13.319 1.00 82.25 196 GLU A O 1
ATOM 1474 N N . VAL A 1 197 ? -4.938 -22.072 12.418 1.00 86.25 197 VAL A N 1
ATOM 1475 C CA . VAL A 1 197 ? -5.976 -22.186 13.463 1.00 86.25 197 VAL A CA 1
ATOM 1476 C C . VAL A 1 197 ? -7.096 -23.152 13.078 1.00 86.25 197 VAL A C 1
ATOM 1478 O O . VAL A 1 197 ? -7.569 -23.899 13.938 1.00 86.25 197 VAL A O 1
ATOM 1481 N N . VAL A 1 198 ? -7.542 -23.128 11.817 1.00 89.38 198 VAL A N 1
ATOM 1482 C CA . VAL A 1 198 ? -8.641 -23.969 11.314 1.00 89.38 198 VAL A CA 1
ATOM 1483 C C . VAL A 1 198 ? -8.325 -24.565 9.944 1.00 89.38 198 VAL A C 1
ATOM 1485 O O . VAL A 1 198 ? -7.580 -23.985 9.155 1.00 89.38 198 VAL A O 1
ATOM 1488 N N . HIS A 1 199 ? -8.967 -25.686 9.620 1.00 89.00 199 HIS A N 1
ATOM 1489 C CA . HIS A 1 199 ? -8.861 -26.347 8.317 1.00 89.00 199 HIS A CA 1
ATOM 1490 C C . HIS A 1 199 ? -10.229 -26.488 7.633 1.00 89.00 199 HIS A C 1
ATOM 1492 O O . HIS A 1 199 ? -11.280 -26.457 8.275 1.00 89.00 199 HIS A O 1
ATOM 1498 N N . VAL A 1 200 ? -10.229 -26.631 6.304 1.00 88.00 200 VAL A N 1
ATOM 1499 C CA . VAL A 1 200 ? -11.456 -26.852 5.519 1.00 88.00 200 VAL A CA 1
ATOM 1500 C C . VAL A 1 200 ? -12.089 -28.189 5.914 1.00 88.00 200 VAL A C 1
ATOM 1502 O O . VAL A 1 200 ? -11.402 -29.200 5.979 1.00 88.00 200 VAL A O 1
ATOM 1505 N N . GLY A 1 201 ? -13.398 -28.187 6.165 1.00 85.56 201 GLY A N 1
ATOM 1506 C CA . GLY A 1 201 ? -14.164 -29.333 6.662 1.00 85.56 201 GLY A CA 1
ATOM 1507 C C . GLY A 1 201 ? -14.397 -29.327 8.176 1.00 85.56 201 GLY A C 1
ATOM 1508 O O . GLY A 1 201 ? -15.247 -30.070 8.652 1.00 85.56 201 GLY A O 1
ATOM 1509 N N . GLN A 1 202 ? -13.723 -28.458 8.933 1.00 90.69 202 GLN A N 1
ATOM 1510 C CA . GLN A 1 202 ? -13.866 -28.399 10.387 1.00 90.69 202 GLN A CA 1
ATOM 1511 C C . GLN A 1 202 ? -15.204 -27.777 10.827 1.00 90.69 202 GLN A C 1
ATOM 1513 O O . GLN A 1 202 ? -15.603 -26.722 10.322 1.00 90.69 202 GLN A O 1
ATOM 1518 N N . LEU A 1 203 ? -15.868 -28.387 11.815 1.00 91.88 203 LEU A N 1
ATOM 1519 C CA . LEU A 1 203 ? -17.034 -27.819 12.500 1.00 91.88 203 LEU A CA 1
ATOM 1520 C C . LEU A 1 203 ? -16.594 -26.860 13.609 1.00 91.88 203 LEU A C 1
ATOM 1522 O O . LEU A 1 203 ? -15.852 -27.234 14.515 1.00 91.88 203 LEU A O 1
ATOM 1526 N N . VAL A 1 204 ? -17.080 -25.621 13.563 1.00 93.50 204 VAL A N 1
ATOM 1527 C CA . VAL A 1 204 ? -16.681 -24.558 14.491 1.00 93.50 204 VAL A CA 1
ATOM 1528 C C . VAL A 1 204 ? -17.897 -23.783 15.004 1.00 93.50 204 VAL A C 1
ATOM 1530 O O . VAL A 1 204 ? -18.766 -23.394 14.213 1.00 93.50 204 VAL A O 1
ATOM 1533 N N . PRO A 1 205 ? -18.017 -23.549 16.325 1.00 94.75 205 PRO A N 1
ATOM 1534 C CA . PRO A 1 205 ? -18.984 -22.592 16.833 1.00 94.75 205 PRO A CA 1
ATOM 1535 C C . PRO A 1 205 ? -18.512 -21.180 16.495 1.00 94.75 205 PRO A C 1
ATOM 1537 O O . PRO A 1 205 ? -17.333 -20.845 16.596 1.00 94.75 205 PRO A O 1
ATOM 1540 N N . CYS A 1 206 ? -19.447 -20.336 16.093 1.00 94.56 206 CYS A N 1
ATOM 1541 C CA . CYS A 1 206 ? -19.174 -18.964 15.713 1.00 94.56 206 CYS A CA 1
ATOM 1542 C C . CYS A 1 206 ? -20.256 -18.040 16.261 1.00 94.56 206 CYS A C 1
ATOM 1544 O O . CYS A 1 206 ? -21.388 -18.451 16.529 1.00 94.56 206 CYS A O 1
ATOM 1546 N N . ILE A 1 207 ? -19.901 -16.772 16.424 1.00 94.88 207 ILE A N 1
ATOM 1547 C CA . ILE A 1 207 ? -20.836 -15.730 16.837 1.00 94.88 207 ILE A CA 1
ATOM 1548 C C . ILE A 1 207 ? -21.019 -14.725 15.708 1.00 94.88 207 ILE A C 1
ATOM 1550 O O . ILE A 1 207 ? -20.054 -14.327 15.050 1.00 94.88 207 ILE A O 1
ATOM 1554 N N . VAL A 1 208 ? -22.260 -14.309 15.468 1.00 95.00 208 VAL A N 1
ATOM 1555 C CA . VAL A 1 208 ? -22.565 -13.276 14.478 1.00 95.00 208 VAL A CA 1
ATOM 1556 C C . VAL A 1 208 ? -22.148 -11.919 15.027 1.00 95.00 208 VAL A C 1
ATOM 1558 O O . VAL A 1 208 ? -22.747 -11.410 15.971 1.00 95.00 208 VAL A O 1
ATOM 1561 N N . LEU A 1 209 ? -21.147 -11.297 14.404 1.00 92.81 209 LEU A N 1
ATOM 1562 C CA . LEU A 1 209 ? -20.737 -9.932 14.733 1.00 92.81 209 LEU A CA 1
ATOM 1563 C C . LEU A 1 209 ? -21.686 -8.914 14.098 1.00 92.81 209 LEU A C 1
ATOM 1565 O O . LEU A 1 209 ? -22.122 -7.951 14.729 1.00 92.81 209 LEU A O 1
ATOM 1569 N N . ARG A 1 210 ? -21.981 -9.097 12.805 1.00 90.94 210 ARG A N 1
ATOM 1570 C CA . ARG A 1 210 ? -22.859 -8.207 12.036 1.00 90.94 210 ARG A CA 1
ATOM 1571 C C . ARG A 1 210 ? -23.343 -8.854 10.745 1.00 90.94 210 ARG A C 1
ATOM 1573 O O . ARG A 1 210 ? -22.738 -9.792 10.236 1.00 90.94 210 ARG A O 1
ATOM 1580 N N . VAL A 1 211 ? -24.385 -8.264 10.179 1.00 85.88 211 VAL A N 1
ATOM 1581 C CA . VAL A 1 211 ? -24.932 -8.608 8.867 1.00 85.88 211 VAL A CA 1
ATOM 1582 C C . VAL A 1 211 ? -24.952 -7.322 8.047 1.00 85.88 211 VAL A C 1
ATOM 1584 O O . VAL A 1 211 ? -25.584 -6.351 8.456 1.00 85.88 211 VAL A O 1
ATOM 1587 N N . ASP A 1 212 ? -24.213 -7.293 6.942 1.00 81.75 212 ASP A N 1
ATOM 1588 C CA . ASP A 1 212 ? -24.101 -6.131 6.061 1.00 81.75 212 ASP A CA 1
ATOM 1589 C C . ASP A 1 212 ? -25.008 -6.325 4.838 1.00 81.75 212 ASP A C 1
ATOM 1591 O O . ASP A 1 212 ? -24.939 -7.360 4.172 1.00 81.75 212 ASP A O 1
ATOM 1595 N N . ASP A 1 213 ? -25.817 -5.323 4.499 1.00 66.69 213 ASP A N 1
ATOM 1596 C CA . ASP A 1 213 ? -26.603 -5.314 3.264 1.00 66.69 213 ASP A CA 1
ATOM 1597 C C . ASP A 1 213 ? -25.739 -4.786 2.104 1.00 66.69 213 ASP A C 1
ATOM 1599 O O . ASP A 1 213 ? -25.414 -3.599 2.042 1.00 66.69 213 ASP A O 1
ATOM 1603 N N . ASP A 1 214 ? -25.351 -5.655 1.165 1.00 53.84 214 ASP A N 1
ATOM 1604 C CA . ASP A 1 214 ? -24.626 -5.254 -0.048 1.00 53.84 214 ASP A CA 1
ATOM 1605 C C . ASP A 1 214 ? -25.673 -4.834 -1.105 1.00 53.84 214 ASP A C 1
ATOM 1607 O O . ASP A 1 214 ? -26.119 -5.625 -1.940 1.00 53.84 214 ASP A O 1
ATOM 1611 N N . SER A 1 215 ? -26.150 -3.585 -1.027 1.00 44.53 215 SER A N 1
ATOM 1612 C CA . SER A 1 215 ? -27.171 -3.011 -1.919 1.00 44.53 215 SER A CA 1
ATOM 1613 C C . SER A 1 215 ? -26.592 -2.609 -3.282 1.00 44.53 215 SER A C 1
ATOM 1615 O O . SER A 1 215 ? -26.590 -1.448 -3.685 1.00 44.53 215 SER A O 1
ATOM 1617 N N . ARG A 1 216 ? -26.086 -3.587 -4.038 1.00 45.03 216 ARG A N 1
ATOM 1618 C CA . ARG A 1 216 ? -25.707 -3.404 -5.446 1.00 45.03 216 ARG A CA 1
ATOM 1619 C C . ARG A 1 216 ? -26.708 -4.147 -6.335 1.00 45.03 216 ARG A C 1
ATOM 1621 O O . ARG A 1 216 ? -26.820 -5.361 -6.266 1.00 45.03 216 ARG A O 1
ATOM 1628 N N . GLU A 1 217 ? -27.421 -3.405 -7.185 1.00 45.06 217 GLU A N 1
ATOM 1629 C CA . GLU A 1 217 ? -28.157 -3.929 -8.353 1.00 45.06 217 GLU A CA 1
ATOM 1630 C C . GLU A 1 217 ? -29.352 -4.878 -8.083 1.00 45.06 217 GLU A C 1
ATOM 1632 O O . GLU A 1 217 ? -29.477 -5.938 -8.695 1.00 45.06 217 GLU A O 1
ATOM 1637 N N . GLY A 1 218 ? -30.292 -4.487 -7.216 1.00 42.41 218 GLY A N 1
ATOM 1638 C CA . GLY A 1 218 ? -31.651 -5.064 -7.204 1.00 42.41 218 GLY A CA 1
ATOM 1639 C C . GLY A 1 218 ? -31.808 -6.475 -6.614 1.00 42.41 218 GLY A C 1
ATOM 1640 O O . GLY A 1 218 ? -32.936 -6.935 -6.457 1.00 42.41 218 GLY A O 1
ATOM 1641 N N . LYS A 1 219 ? -30.719 -7.145 -6.219 1.00 43.50 219 LYS A N 1
ATOM 1642 C CA . LYS A 1 219 ? -30.744 -8.333 -5.350 1.00 43.50 219 LYS A CA 1
ATOM 1643 C C . LYS A 1 219 ? -29.963 -8.030 -4.075 1.00 43.50 219 LYS A C 1
ATOM 1645 O O . LYS A 1 219 ? -28.754 -7.836 -4.126 1.00 43.50 219 LYS A O 1
ATOM 1650 N N . VAL A 1 220 ? -30.656 -7.978 -2.936 1.00 42.47 220 VAL A N 1
ATOM 1651 C CA . VAL A 1 220 ? -30.043 -7.771 -1.615 1.00 42.47 220 VAL A CA 1
ATOM 1652 C C . VAL A 1 220 ? -29.234 -9.018 -1.254 1.00 42.47 220 VAL A C 1
ATOM 1654 O O . VAL A 1 220 ? -29.780 -9.995 -0.746 1.00 42.47 220 VAL A O 1
ATOM 1657 N N . ASN A 1 221 ? -27.935 -9.011 -1.546 1.00 56.53 221 ASN A N 1
ATOM 1658 C CA . ASN A 1 221 ? -27.015 -10.013 -1.022 1.00 56.53 221 ASN A CA 1
ATOM 1659 C C . ASN A 1 221 ? -26.529 -9.525 0.341 1.00 56.53 221 ASN A C 1
ATOM 1661 O O . ASN A 1 221 ? -25.713 -8.608 0.418 1.00 56.53 221 ASN A O 1
ATOM 1665 N N . LYS A 1 222 ? -27.028 -10.127 1.422 1.00 69.75 222 LYS A N 1
ATOM 1666 C CA . LYS A 1 222 ? -26.495 -9.844 2.755 1.00 69.75 222 LYS A CA 1
ATOM 1667 C C . LYS A 1 222 ? -25.218 -10.642 2.987 1.00 69.75 222 LYS A C 1
ATOM 1669 O O . LYS A 1 222 ? -25.180 -11.841 2.710 1.00 69.75 222 LYS A O 1
ATOM 1674 N N . ARG A 1 223 ? -24.183 -9.992 3.511 1.00 83.69 223 ARG A N 1
ATOM 1675 C CA . ARG A 1 223 ? -22.955 -10.646 3.978 1.00 83.69 223 ARG A CA 1
ATOM 1676 C C . ARG A 1 223 ? -23.002 -10.792 5.488 1.00 83.69 223 ARG A C 1
ATOM 1678 O O . ARG A 1 223 ? -23.223 -9.813 6.192 1.00 83.69 223 ARG A O 1
ATOM 1685 N N . VAL A 1 224 ? -22.756 -11.996 5.984 1.00 91.06 224 VAL A N 1
ATOM 1686 C CA . VAL A 1 224 ? -22.739 -12.287 7.420 1.00 91.06 224 VAL A CA 1
ATOM 1687 C C . VAL A 1 224 ? -21.290 -12.336 7.887 1.00 91.06 224 VAL A C 1
ATOM 1689 O O . VAL A 1 224 ? -20.510 -13.138 7.380 1.00 91.06 224 VAL A O 1
ATOM 1692 N N . TRP A 1 225 ? -20.925 -11.483 8.838 1.00 95.19 225 TRP A N 1
ATOM 1693 C CA . TRP A 1 225 ? -19.602 -11.476 9.456 1.00 95.19 225 TRP A CA 1
ATOM 1694 C C . TRP A 1 225 ? -19.644 -12.162 10.812 1.00 95.19 225 TRP A C 1
ATOM 1696 O O . TRP A 1 225 ? -20.529 -11.898 11.630 1.00 95.19 225 TRP A O 1
ATOM 1706 N N . LEU A 1 226 ? -18.656 -13.014 11.042 1.00 96.56 226 LEU A N 1
ATOM 1707 C CA . LEU A 1 226 ? -18.582 -13.925 12.168 1.00 96.56 226 LEU A CA 1
ATOM 1708 C C . LEU A 1 226 ? -17.254 -13.757 12.913 1.00 96.56 226 LEU A C 1
ATOM 1710 O O . LEU A 1 226 ? -16.275 -13.271 12.346 1.00 96.56 226 LEU A O 1
ATOM 1714 N N . SER A 1 227 ? -17.213 -14.214 14.161 1.00 95.00 227 SER A N 1
ATOM 1715 C CA . SER A 1 227 ? -15.972 -14.420 14.911 1.00 95.00 227 SER A CA 1
ATOM 1716 C C . SER A 1 227 ? -15.906 -15.833 15.475 1.00 95.00 227 SER A C 1
ATOM 1718 O O . SER A 1 227 ? -16.930 -16.400 15.860 1.00 95.00 227 SER A O 1
ATOM 1720 N N . LEU A 1 228 ? -14.687 -16.370 15.520 1.00 94.44 228 LEU A N 1
ATOM 1721 C CA . LEU A 1 228 ? -14.327 -17.643 16.148 1.00 94.44 228 LEU A CA 1
ATOM 1722 C C . LEU A 1 228 ? -13.636 -17.442 17.511 1.00 94.44 228 LEU A C 1
ATOM 1724 O O . LEU A 1 228 ? -13.216 -18.407 18.143 1.00 94.44 228 LEU A O 1
ATOM 1728 N N . ARG A 1 229 ? -13.525 -16.192 17.983 1.00 93.00 229 ARG A N 1
ATOM 1729 C CA . ARG A 1 229 ? -12.921 -15.854 19.276 1.00 93.00 229 ARG A CA 1
ATOM 1730 C C . ARG A 1 229 ? -13.710 -16.460 20.431 1.00 93.00 229 ARG A C 1
ATOM 1732 O O . ARG A 1 229 ? -14.906 -16.199 20.592 1.00 93.00 229 ARG A O 1
ATOM 1739 N N . LEU A 1 230 ? -13.012 -17.211 21.274 1.00 92.62 230 LEU A N 1
ATOM 1740 C CA . LEU A 1 230 ? -13.606 -17.891 22.418 1.00 92.62 230 LEU A CA 1
ATOM 1741 C C . LEU A 1 230 ? -13.980 -16.892 23.519 1.00 92.62 230 LEU A C 1
ATOM 1743 O O . LEU A 1 230 ? -14.992 -17.082 24.190 1.00 92.62 230 LEU A O 1
ATOM 1747 N N . SER A 1 231 ? -13.262 -15.766 23.618 1.00 89.94 231 SER A N 1
ATOM 1748 C CA . SER A 1 231 ? -13.589 -14.667 24.541 1.00 89.94 231 SER A CA 1
ATOM 1749 C C . SER A 1 231 ? -14.978 -14.067 24.297 1.00 89.94 231 SER A C 1
ATOM 1751 O O . SER A 1 231 ? -15.654 -13.639 25.235 1.00 89.94 231 SER A O 1
ATOM 1753 N N . LEU A 1 232 ? -15.432 -14.060 23.038 1.00 90.81 232 LEU A N 1
ATOM 1754 C CA . LEU A 1 232 ? -16.778 -13.631 22.669 1.00 90.81 232 LEU A CA 1
ATOM 1755 C C . LEU A 1 232 ? -17.799 -14.755 22.844 1.00 90.81 232 LEU A C 1
ATOM 1757 O O . LEU A 1 232 ? -18.896 -14.512 23.344 1.00 90.81 232 LEU A O 1
ATOM 1761 N N . LEU A 1 233 ? -17.444 -15.978 22.443 1.00 89.94 233 LEU A N 1
ATOM 1762 C CA . LEU A 1 233 ? -18.339 -17.133 22.509 1.00 89.94 233 LEU A CA 1
ATOM 1763 C C . LEU A 1 233 ? -18.736 -17.481 23.956 1.00 89.94 233 LEU A C 1
ATOM 1765 O O . LEU A 1 233 ? -19.913 -17.755 24.225 1.00 89.94 233 LEU A O 1
ATOM 1769 N N . TYR A 1 234 ? -17.767 -17.426 24.875 1.00 89.50 234 TYR A N 1
ATOM 1770 C CA . TYR A 1 234 ? -17.906 -17.751 26.300 1.00 89.50 234 TYR A CA 1
ATOM 1771 C C . TYR A 1 234 ? -17.968 -16.518 27.201 1.00 89.50 234 TYR A C 1
ATOM 1773 O O . TYR A 1 234 ? -17.658 -16.587 28.392 1.00 89.50 234 TYR A O 1
ATOM 1781 N N . LYS A 1 235 ? -18.380 -15.371 26.658 1.00 83.44 235 LYS A N 1
ATOM 1782 C CA . LYS A 1 235 ? -18.578 -14.158 27.450 1.00 83.44 235 LYS A CA 1
ATOM 1783 C C . LYS A 1 235 ? -19.537 -14.438 28.619 1.00 83.44 235 LYS A C 1
ATOM 1785 O O . LYS A 1 235 ? -20.695 -14.773 28.398 1.00 83.44 235 LYS A O 1
ATOM 1790 N N . GLY A 1 236 ? -19.046 -14.269 29.849 1.00 76.31 236 GLY A N 1
ATOM 1791 C CA . GLY A 1 236 ? -19.802 -14.515 31.086 1.00 76.31 236 GLY A CA 1
ATOM 1792 C C . GLY A 1 236 ? -19.682 -15.933 31.660 1.00 76.31 236 GLY A C 1
ATOM 1793 O O . GLY A 1 236 ? -20.227 -16.183 32.729 1.00 76.31 236 GLY A O 1
ATOM 1794 N N . LEU A 1 237 ? -18.955 -16.846 31.005 1.00 83.25 237 LEU A N 1
ATOM 1795 C CA . LEU A 1 237 ? -18.737 -18.200 31.511 1.00 83.25 237 LEU A CA 1
ATOM 1796 C C . LEU A 1 237 ? -17.721 -18.194 32.666 1.00 83.25 237 LEU A C 1
ATOM 1798 O O . LEU A 1 237 ? -16.543 -17.869 32.490 1.00 83.25 237 LEU A O 1
ATOM 1802 N N . ALA A 1 238 ? -18.184 -18.570 33.855 1.00 82.62 238 ALA A N 1
ATOM 1803 C CA . ALA A 1 238 ? -17.357 -18.789 35.038 1.00 82.62 238 ALA A CA 1
ATOM 1804 C C . ALA A 1 238 ? -17.161 -20.291 35.300 1.00 82.62 238 ALA A C 1
ATOM 1806 O O . ALA A 1 238 ? -17.914 -21.119 34.788 1.00 82.62 238 ALA A O 1
ATOM 1807 N N . LEU A 1 239 ? -16.173 -20.635 36.133 1.00 83.06 239 LEU A N 1
ATOM 1808 C CA . LEU A 1 239 ? -15.854 -22.023 36.487 1.00 83.06 239 LEU A CA 1
ATOM 1809 C C . LEU A 1 239 ? -17.051 -22.766 37.113 1.00 83.06 239 LEU A C 1
ATOM 1811 O O . LEU A 1 239 ? -17.234 -23.951 36.857 1.00 83.06 239 LEU A O 1
ATOM 1815 N N . ASP A 1 240 ? -17.906 -22.064 37.863 1.00 79.75 240 ASP A N 1
ATOM 1816 C CA . ASP A 1 240 ? -19.122 -22.636 38.462 1.00 79.75 240 ASP A CA 1
ATOM 1817 C C . ASP A 1 240 ? -20.200 -23.023 37.440 1.00 79.75 240 ASP A C 1
ATOM 1819 O O . ASP A 1 240 ? -21.095 -23.804 37.760 1.00 79.75 240 ASP A O 1
ATOM 1823 N N . GLY A 1 241 ? -20.113 -22.505 36.210 1.00 76.31 241 GLY A N 1
ATOM 1824 C CA . GLY A 1 241 ? -21.010 -22.861 35.111 1.00 76.31 241 GLY A CA 1
ATOM 1825 C C . GLY A 1 241 ? -20.587 -24.113 34.337 1.00 76.31 241 GLY A C 1
ATOM 1826 O O . GLY A 1 241 ? -21.333 -24.546 33.462 1.00 76.31 241 GLY A O 1
ATOM 1827 N N . LEU A 1 242 ? -19.409 -24.685 34.617 1.00 81.88 242 LEU A N 1
ATOM 1828 C CA . LEU A 1 242 ? -18.881 -25.853 33.910 1.00 81.88 242 LEU A CA 1
ATOM 1829 C C . LEU A 1 242 ? -19.279 -27.178 34.567 1.00 81.88 242 LEU A C 1
ATOM 1831 O O . LEU A 1 242 ? -19.370 -27.286 35.789 1.00 81.88 242 LEU A O 1
ATOM 1835 N N . GLN A 1 243 ? -19.443 -28.217 33.743 1.00 77.56 243 GLN A N 1
ATOM 1836 C CA . GLN A 1 243 ? -19.673 -29.592 34.186 1.00 77.56 243 GLN A CA 1
ATOM 1837 C C . GLN A 1 243 ? -18.876 -30.610 33.385 1.00 77.56 243 GLN A C 1
ATOM 1839 O O . GLN A 1 243 ? -18.629 -30.432 32.192 1.00 77.56 243 GLN A O 1
ATOM 1844 N N . GLU A 1 244 ? -18.587 -31.736 34.030 1.00 80.94 244 GLU A N 1
ATOM 1845 C CA . GLU A 1 244 ? -18.123 -32.950 33.365 1.00 80.94 244 GLU A CA 1
ATOM 1846 C C . GLU A 1 244 ? -19.145 -33.426 32.321 1.00 80.94 244 GLU A C 1
ATOM 1848 O O . GLU A 1 244 ? -20.354 -33.458 32.567 1.00 80.94 244 GLU A O 1
ATOM 1853 N N . GLY A 1 245 ? -18.654 -33.769 31.131 1.00 77.00 245 GLY A N 1
ATOM 1854 C CA . GLY A 1 245 ? -19.454 -34.125 29.961 1.00 77.00 245 GLY A CA 1
ATOM 1855 C C . GLY A 1 245 ? -19.846 -32.948 29.060 1.00 77.00 245 GLY A C 1
ATOM 1856 O O . GLY A 1 245 ? -20.417 -33.180 27.996 1.00 77.00 245 GLY A O 1
ATOM 1857 N N . MET A 1 246 ? -19.547 -31.694 29.425 1.00 82.50 246 MET A N 1
ATOM 1858 C CA . MET A 1 246 ? -19.728 -30.563 28.505 1.00 82.50 246 MET A CA 1
ATOM 1859 C C . MET A 1 246 ? -18.737 -30.641 27.342 1.00 82.50 246 MET A C 1
ATOM 1861 O O . MET A 1 246 ? -17.543 -30.841 27.556 1.00 82.50 246 MET A O 1
ATOM 1865 N N . VAL A 1 247 ? -19.226 -30.415 26.120 1.00 82.75 247 VAL A N 1
ATOM 1866 C CA . VAL A 1 247 ? -18.380 -30.247 24.931 1.00 82.75 247 VAL A CA 1
ATOM 1867 C C . VAL A 1 247 ? -18.087 -28.766 24.747 1.00 82.75 247 VAL A C 1
ATOM 1869 O O . VAL A 1 247 ? -19.002 -27.972 24.519 1.00 82.75 247 VAL A O 1
ATOM 1872 N N . LEU A 1 248 ? -16.813 -28.401 24.838 1.00 87.12 248 LEU A N 1
ATOM 1873 C CA . LEU A 1 248 ? -16.328 -27.039 24.665 1.00 87.12 248 LEU A CA 1
ATOM 1874 C C . LEU A 1 248 ? -15.296 -26.993 23.548 1.00 87.12 248 LEU A C 1
ATOM 1876 O O . LEU A 1 248 ? -14.460 -27.875 23.397 1.00 87.12 248 LEU A O 1
ATOM 1880 N N . THR A 1 249 ? -15.332 -25.919 22.775 1.00 90.62 249 THR A N 1
ATOM 1881 C CA . THR A 1 249 ? -14.243 -25.568 21.863 1.00 90.62 249 THR A CA 1
ATOM 1882 C C . THR A 1 249 ? -13.144 -24.836 22.628 1.00 90.62 249 THR A C 1
ATOM 1884 O O . THR A 1 249 ? -13.441 -23.886 23.354 1.00 90.62 249 THR A O 1
ATOM 1887 N N . ALA A 1 250 ? -11.900 -25.268 22.464 1.00 90.88 250 ALA A N 1
ATOM 1888 C CA . ALA A 1 250 ? -10.723 -24.715 23.118 1.00 90.88 250 ALA A CA 1
ATOM 1889 C C . ALA A 1 250 ? -9.598 -24.475 22.102 1.00 90.88 250 ALA A C 1
ATOM 1891 O O . ALA A 1 250 ? -9.569 -25.078 21.028 1.00 90.88 250 ALA A O 1
ATOM 1892 N N . GLN A 1 251 ? -8.667 -23.586 22.444 1.00 90.88 251 GLN A N 1
ATOM 1893 C CA . GLN A 1 251 ? -7.498 -23.284 21.623 1.00 90.88 251 GLN A CA 1
ATOM 1894 C C . GLN A 1 251 ? -6.213 -23.782 22.288 1.00 90.88 251 GLN A C 1
ATOM 1896 O O . GLN A 1 251 ? -5.990 -23.517 23.468 1.00 90.88 251 GLN A O 1
ATOM 1901 N N . VAL A 1 252 ? -5.325 -24.423 21.526 1.00 89.81 252 VAL A N 1
ATOM 1902 C CA . VAL A 1 252 ? -4.017 -24.880 22.024 1.00 89.81 252 VAL A CA 1
ATOM 1903 C C . VAL A 1 252 ? -3.095 -23.685 22.282 1.00 89.81 252 VAL A C 1
ATOM 1905 O O . VAL A 1 252 ? -2.614 -23.043 21.346 1.00 89.81 252 VAL A O 1
ATOM 1908 N N . LYS A 1 253 ? -2.836 -23.374 23.555 1.00 87.69 253 LYS A N 1
ATOM 1909 C CA . LYS A 1 253 ? -1.971 -22.261 23.980 1.00 87.69 253 LYS A CA 1
ATOM 1910 C C . LYS A 1 253 ? -0.494 -22.660 23.962 1.00 87.69 253 LYS A C 1
ATOM 1912 O O . LYS A 1 253 ? 0.328 -21.963 23.353 1.00 87.69 253 LYS A O 1
ATOM 1917 N N . SER A 1 254 ? -0.174 -23.782 24.601 1.00 88.19 254 SER A N 1
ATOM 1918 C CA . SER A 1 254 ? 1.156 -24.397 24.617 1.00 88.19 254 SER A CA 1
ATOM 1919 C C . SER A 1 254 ? 1.050 -25.921 24.595 1.00 88.19 254 SER A C 1
ATOM 1921 O O . SER A 1 254 ? 0.023 -26.500 24.954 1.00 88.19 254 SER A O 1
ATOM 1923 N N . ILE A 1 255 ? 2.117 -26.542 24.104 1.00 86.56 255 ILE A N 1
ATOM 1924 C CA . ILE A 1 255 ? 2.304 -27.988 24.045 1.00 86.56 255 ILE A CA 1
ATOM 1925 C C . ILE A 1 255 ? 3.386 -28.291 25.082 1.00 86.56 255 ILE A C 1
ATOM 1927 O O . ILE A 1 255 ? 4.484 -27.752 24.966 1.00 86.56 255 ILE A O 1
ATOM 1931 N N . GLU A 1 256 ? 3.058 -29.093 26.087 1.00 85.69 256 GLU A N 1
ATOM 1932 C CA . GLU A 1 256 ? 3.945 -29.501 27.181 1.00 85.69 256 GLU A CA 1
ATOM 1933 C C . GLU A 1 256 ? 4.315 -30.987 27.020 1.00 85.69 256 GLU A C 1
ATOM 1935 O O . GLU A 1 256 ? 3.663 -31.724 26.275 1.00 85.69 256 GLU A O 1
ATOM 1940 N N . ASP A 1 257 ? 5.323 -31.461 27.754 1.00 81.19 257 ASP A N 1
ATOM 1941 C CA . ASP A 1 257 ? 5.809 -32.847 27.640 1.00 81.19 257 ASP A CA 1
ATOM 1942 C C . ASP A 1 257 ? 4.722 -33.895 27.949 1.00 81.19 257 ASP A C 1
ATOM 1944 O O . ASP A 1 257 ? 4.655 -34.944 27.307 1.00 81.19 257 ASP A O 1
ATOM 1948 N N . HIS A 1 258 ? 3.830 -33.593 28.898 1.00 81.50 258 HIS A N 1
ATOM 1949 C CA . HIS A 1 258 ? 2.781 -34.506 29.372 1.00 81.50 258 HIS A CA 1
ATOM 1950 C C . HIS A 1 258 ? 1.373 -34.203 28.821 1.00 81.50 258 HIS A C 1
ATOM 1952 O O . HIS A 1 258 ? 0.411 -34.895 29.166 1.00 81.50 258 HIS A O 1
ATOM 1958 N N . GLY A 1 259 ? 1.206 -33.168 27.991 1.00 87.38 259 GLY A N 1
ATOM 1959 C CA . GLY A 1 259 ? -0.117 -32.750 27.526 1.00 87.38 259 GLY A CA 1
ATOM 1960 C C . GLY A 1 259 ? -0.166 -31.355 26.915 1.00 87.38 259 GLY A C 1
ATOM 1961 O O . GLY A 1 259 ? 0.847 -30.742 26.605 1.00 87.38 259 GLY A O 1
ATOM 1962 N N . TYR A 1 260 ? -1.374 -30.837 26.745 1.00 90.06 260 TYR A N 1
ATOM 1963 C CA . TYR A 1 260 ? -1.650 -29.573 26.074 1.00 90.06 260 TYR A CA 1
ATOM 1964 C C . TYR A 1 260 ? -2.330 -28.603 27.035 1.00 90.06 260 TYR A C 1
ATOM 1966 O O . TYR A 1 260 ? -3.326 -28.951 27.674 1.00 90.06 260 TYR A O 1
ATOM 1974 N N . ILE A 1 261 ? -1.832 -27.366 27.099 1.00 90.75 261 ILE A N 1
ATOM 1975 C CA . ILE A 1 261 ? -2.512 -26.282 27.810 1.00 90.75 261 ILE A CA 1
ATOM 1976 C C . ILE A 1 261 ? -3.487 -25.621 26.844 1.00 90.75 261 ILE A C 1
ATOM 1978 O O . ILE A 1 261 ? -3.104 -25.089 25.797 1.00 90.75 261 ILE A O 1
ATOM 1982 N N . LEU A 1 262 ? -4.759 -25.631 27.219 1.00 92.25 262 LEU A N 1
ATOM 1983 C CA . LEU A 1 262 ? -5.866 -25.140 26.417 1.00 92.25 262 LEU A CA 1
ATOM 1984 C C . LEU A 1 262 ? -6.405 -23.819 26.979 1.00 92.25 262 LEU A C 1
ATOM 1986 O O . LEU A 1 262 ? -6.485 -23.598 28.189 1.00 92.25 262 LEU A O 1
ATOM 1990 N N . HIS A 1 263 ? -6.777 -22.921 26.076 1.00 90.62 263 HIS A N 1
ATOM 1991 C CA . HIS A 1 263 ? -7.280 -21.589 26.373 1.00 90.62 263 HIS A CA 1
ATOM 1992 C C . HIS A 1 263 ? -8.702 -21.411 25.838 1.00 90.62 263 HIS A C 1
ATOM 1994 O O . HIS A 1 263 ? -9.010 -21.810 24.717 1.00 90.62 263 HIS A O 1
ATOM 2000 N N . PHE A 1 264 ? -9.546 -20.757 26.637 1.00 90.19 264 PHE A N 1
ATOM 2001 C CA . PHE A 1 264 ? -10.970 -20.555 26.363 1.00 90.19 264 PHE A CA 1
ATOM 2002 C C . PHE A 1 264 ? -11.344 -19.083 26.140 1.00 90.19 264 PHE A C 1
ATOM 2004 O O . PHE A 1 264 ? -12.517 -18.742 26.102 1.00 90.19 264 PHE A O 1
ATOM 2011 N N . GLY A 1 265 ? -10.381 -18.164 26.038 1.00 85.19 265 GLY A N 1
ATOM 2012 C CA . GLY A 1 265 ? -10.692 -16.737 25.875 1.00 85.19 265 GLY A CA 1
ATOM 2013 C C . GLY A 1 265 ? -11.191 -16.035 27.142 1.00 85.19 265 GLY A C 1
ATOM 2014 O O . GLY A 1 265 ? -11.439 -14.832 27.108 1.00 85.19 265 GLY A O 1
ATOM 2015 N N . VAL A 1 266 ? -11.308 -16.753 28.259 1.00 84.56 266 VAL A N 1
ATOM 2016 C CA . VAL A 1 266 ? -11.664 -16.222 29.580 1.00 84.56 266 VAL A CA 1
ATOM 2017 C C . VAL A 1 266 ? -10.502 -16.419 30.551 1.00 84.56 266 VAL A C 1
ATOM 2019 O O . VAL A 1 266 ? -9.776 -17.406 30.467 1.00 84.56 266 VAL A O 1
ATOM 2022 N N . SER A 1 267 ? -10.308 -15.472 31.471 1.00 80.62 267 SER A N 1
ATOM 2023 C CA . SER A 1 267 ? -9.224 -15.509 32.466 1.00 80.62 267 SER A CA 1
ATOM 2024 C C . SER A 1 267 ? -9.586 -16.264 33.749 1.00 80.62 267 SER A C 1
ATOM 2026 O O . SER A 1 267 ? -8.754 -16.374 34.642 1.00 80.62 267 SER A O 1
ATOM 2028 N N . SER A 1 268 ? -10.829 -16.734 33.873 1.00 80.94 268 SER A N 1
ATOM 2029 C CA . SER A 1 268 ? -11.375 -17.365 35.080 1.00 80.94 268 SER A CA 1
ATOM 2030 C C . SER A 1 268 ? -10.895 -18.803 35.301 1.00 80.94 268 SER A C 1
ATOM 2032 O O . SER A 1 268 ? -10.934 -19.272 36.433 1.00 80.94 268 SER A O 1
ATOM 2034 N N . PHE A 1 269 ? -10.462 -19.503 34.250 1.00 90.25 269 PHE A N 1
ATOM 2035 C CA . PHE A 1 269 ? -9.922 -20.862 34.317 1.00 90.25 269 PHE A CA 1
ATOM 2036 C C . PHE A 1 269 ? -9.092 -21.188 33.068 1.00 90.25 269 PHE A C 1
ATOM 2038 O O . PHE A 1 269 ? -9.173 -20.502 32.046 1.00 90.25 269 PHE A O 1
ATOM 2045 N N . SER A 1 270 ? -8.302 -22.257 33.141 1.00 90.25 270 SER A N 1
ATOM 2046 C CA . SER A 1 270 ? -7.525 -22.800 32.018 1.00 90.25 270 SER A CA 1
ATOM 2047 C C . SER A 1 270 ? -7.854 -24.274 31.781 1.00 90.25 270 SER A C 1
ATOM 2049 O O . SER A 1 270 ? -8.447 -24.920 32.641 1.00 90.25 270 SER A O 1
ATOM 2051 N N . GLY A 1 271 ? -7.526 -24.803 30.603 1.00 91.75 271 GLY A N 1
ATOM 2052 C CA . GLY A 1 271 ? -7.733 -26.211 30.272 1.00 91.75 271 GLY A CA 1
ATOM 2053 C C . GLY A 1 271 ? -6.429 -26.997 30.230 1.00 91.75 271 GLY A C 1
ATOM 2054 O O . GLY A 1 271 ? -5.401 -26.462 29.821 1.00 91.75 271 GLY A O 1
ATOM 2055 N N . PHE A 1 272 ? -6.480 -28.274 30.594 1.00 93.25 272 PHE A N 1
ATOM 2056 C CA . PHE A 1 272 ? -5.385 -29.221 30.399 1.00 93.25 272 PHE A CA 1
ATOM 2057 C C . PHE A 1 272 ? -5.910 -30.489 29.726 1.00 93.25 272 PHE A C 1
ATOM 2059 O O . PHE A 1 272 ? -6.896 -31.068 30.179 1.00 93.25 272 PHE A O 1
ATOM 2066 N N . MET A 1 273 ? -5.253 -30.929 28.658 1.00 90.94 273 MET A N 1
ATOM 2067 C CA . MET A 1 273 ? -5.563 -32.181 27.969 1.00 90.94 273 MET A CA 1
ATOM 2068 C C . MET A 1 273 ? -4.339 -33.086 28.010 1.00 90.94 273 MET A C 1
ATOM 2070 O O . MET A 1 273 ? -3.278 -32.707 27.521 1.00 90.94 273 MET A O 1
ATOM 2074 N N . GLN A 1 274 ? -4.474 -34.264 28.611 1.00 86.56 274 GLN A N 1
ATOM 2075 C CA . GLN A 1 274 ? -3.380 -35.227 28.694 1.00 86.56 274 GLN A CA 1
ATOM 2076 C C . GLN A 1 274 ? -3.075 -35.801 27.308 1.00 86.56 274 GLN A C 1
ATOM 2078 O O . GLN A 1 274 ? -3.982 -35.998 26.500 1.00 86.56 274 GLN A O 1
ATOM 2083 N N . LYS A 1 275 ? -1.793 -36.043 27.031 1.00 78.19 275 LYS A N 1
ATOM 2084 C CA . LYS A 1 275 ? -1.370 -36.739 25.819 1.00 78.19 275 LYS A CA 1
ATOM 2085 C C . LYS A 1 275 ? -1.540 -38.241 26.049 1.00 78.19 275 LYS A C 1
ATOM 2087 O O . LYS A 1 275 ? -0.865 -38.796 26.911 1.00 78.19 275 LYS A O 1
ATOM 2092 N N . ASP A 1 276 ? -2.459 -38.871 25.328 1.00 66.06 276 ASP A N 1
ATOM 2093 C CA . ASP A 1 276 ? -2.628 -40.322 25.382 1.00 66.06 276 ASP A CA 1
ATOM 2094 C C . ASP A 1 276 ? -1.536 -40.987 24.523 1.00 66.06 276 ASP A C 1
ATOM 2096 O O . ASP A 1 276 ? -1.321 -40.599 23.376 1.00 66.06 276 ASP A O 1
ATOM 2100 N N . ASP A 1 277 ? -0.849 -42.004 25.057 1.00 54.50 277 ASP A N 1
ATOM 2101 C CA . ASP A 1 277 ? 0.269 -42.704 24.387 1.00 54.50 277 ASP A CA 1
ATOM 2102 C C . ASP A 1 277 ? -0.121 -43.397 23.063 1.00 54.50 277 ASP A C 1
ATOM 2104 O O . ASP A 1 277 ? 0.736 -43.940 22.366 1.00 54.50 277 ASP A O 1
ATOM 2108 N N . LYS A 1 278 ? -1.415 -43.436 22.718 1.00 48.03 278 LYS A N 1
ATOM 2109 C CA . LYS A 1 278 ? -1.967 -44.280 21.649 1.00 48.03 278 LYS A CA 1
ATOM 2110 C C . LYS A 1 278 ? -2.389 -43.566 20.362 1.00 48.03 278 LYS A C 1
ATOM 2112 O O . LYS A 1 278 ? -2.896 -44.255 19.482 1.00 48.03 278 LYS A O 1
ATOM 2117 N N . GLU A 1 279 ? -2.148 -42.266 20.180 1.00 47.56 279 GLU A N 1
ATOM 2118 C CA . GLU A 1 279 ? -2.559 -41.584 18.939 1.00 47.56 279 GLU A CA 1
ATOM 2119 C C . GLU A 1 279 ? -1.484 -40.700 18.285 1.00 47.56 279 GLU A C 1
ATOM 2121 O O . GLU A 1 279 ? -0.913 -39.799 18.895 1.00 47.56 279 GLU A O 1
ATOM 2126 N N . ASP A 1 280 ? -1.295 -40.910 16.976 1.00 47.47 280 ASP A N 1
ATOM 2127 C CA . ASP A 1 280 ? -0.458 -40.133 16.044 1.00 47.47 280 ASP A CA 1
ATOM 2128 C C . ASP A 1 280 ? -1.039 -38.740 15.693 1.00 47.47 280 ASP A C 1
ATOM 2130 O O . ASP A 1 280 ? -0.605 -38.083 14.738 1.00 47.47 280 ASP A O 1
ATOM 2134 N N . VAL A 1 281 ? -2.032 -38.248 16.443 1.00 54.25 281 VAL A N 1
ATOM 2135 C CA . VAL A 1 281 ? -2.687 -36.962 16.167 1.00 54.25 281 VAL A CA 1
ATOM 2136 C C . VAL A 1 281 ? -1.753 -35.817 16.568 1.00 54.25 281 VAL A C 1
ATOM 2138 O O . VAL A 1 281 ? -1.726 -35.347 17.709 1.00 54.25 281 VAL A O 1
ATOM 2141 N N . LYS A 1 282 ? -0.961 -35.339 15.599 1.00 63.09 282 LYS A N 1
ATOM 2142 C CA . LYS A 1 282 ? -0.132 -34.133 15.730 1.00 63.09 282 LYS A CA 1
ATOM 2143 C C . LYS A 1 282 ? -1.017 -32.901 15.887 1.00 63.09 282 LYS A C 1
ATOM 2145 O O . LYS A 1 282 ? -1.377 -32.238 14.924 1.00 63.09 282 LYS A O 1
ATOM 2150 N N . THR A 1 283 ? -1.347 -32.603 17.133 1.00 72.81 283 THR A N 1
ATOM 2151 C CA . THR A 1 283 ? -1.976 -31.347 17.527 1.00 72.81 283 THR A CA 1
ATOM 2152 C C . THR A 1 283 ? -0.970 -30.205 17.387 1.00 72.81 283 THR A C 1
ATOM 2154 O O . THR A 1 283 ? 0.111 -30.254 17.980 1.00 72.81 283 THR A O 1
ATOM 2157 N N . GLU A 1 284 ? -1.328 -29.162 16.641 1.00 80.50 284 GLU A N 1
ATOM 2158 C CA . GLU A 1 284 ? -0.469 -27.995 16.427 1.00 80.50 284 GLU A CA 1
ATOM 2159 C C . GLU A 1 284 ? -0.784 -26.852 17.403 1.00 80.50 284 GLU A C 1
ATOM 2161 O O . GLU A 1 284 ? -1.897 -26.696 17.916 1.00 80.50 284 GLU A O 1
ATOM 2166 N N . ARG A 1 285 ? 0.216 -26.005 17.677 1.00 81.44 285 ARG A N 1
ATOM 2167 C CA . ARG A 1 285 ? 0.023 -24.817 18.517 1.00 81.44 285 ARG A CA 1
ATOM 2168 C C . ARG A 1 285 ? -0.943 -23.859 17.811 1.00 81.44 285 ARG A C 1
ATOM 2170 O O . ARG A 1 285 ? -0.800 -23.624 16.620 1.00 81.44 285 ARG A O 1
ATOM 2177 N N . ARG A 1 286 ? -1.857 -23.239 18.568 1.00 82.25 286 ARG A N 1
ATOM 2178 C CA . ARG A 1 286 ? -2.932 -22.326 18.115 1.00 82.25 286 ARG A CA 1
ATOM 2179 C C . ARG A 1 286 ? -4.123 -22.983 17.420 1.00 82.25 286 ARG A C 1
ATOM 2181 O O . ARG A 1 286 ? -5.104 -22.266 17.201 1.00 82.25 286 ARG A O 1
ATOM 2188 N N . GLN A 1 287 ? -4.083 -24.284 17.146 1.00 88.31 287 GLN A N 1
ATOM 2189 C CA . GLN A 1 287 ? -5.207 -25.014 16.570 1.00 88.31 287 GLN A CA 1
ATOM 2190 C C . GLN A 1 287 ? -6.450 -24.897 17.464 1.00 88.31 287 GLN A C 1
ATOM 2192 O O . GLN A 1 287 ? -6.365 -24.971 18.696 1.00 88.31 287 GLN A O 1
ATOM 2197 N N . LEU A 1 288 ? -7.607 -24.690 16.836 1.00 89.00 288 LEU A N 1
ATOM 2198 C CA . LEU A 1 288 ? -8.906 -24.728 17.498 1.00 89.00 288 LEU A CA 1
ATOM 2199 C C . LEU A 1 288 ? -9.436 -26.166 17.480 1.00 89.00 288 LEU A C 1
ATOM 2201 O O . LEU A 1 288 ? -9.444 -26.798 16.425 1.00 89.00 288 LEU A O 1
ATOM 2205 N N . MET A 1 289 ? -9.899 -26.683 18.615 1.00 87.81 289 MET A N 1
ATOM 2206 C CA . MET A 1 289 ? -10.377 -28.065 18.744 1.00 87.81 289 MET A CA 1
ATOM 2207 C C . MET A 1 289 ? -11.599 -28.162 19.657 1.00 87.81 289 MET A C 1
ATOM 2209 O O . MET A 1 289 ? -11.826 -27.287 20.490 1.00 87.81 289 MET A O 1
ATOM 2213 N N . GLN A 1 290 ? -12.388 -29.224 19.502 1.00 87.19 290 GLN A N 1
ATOM 2214 C CA . GLN A 1 290 ? -13.490 -29.547 20.407 1.00 87.19 290 GLN A CA 1
ATOM 2215 C C . GLN A 1 290 ? -13.034 -30.600 21.413 1.00 87.19 290 GLN A C 1
ATOM 2217 O O . GLN A 1 290 ? -12.407 -31.586 21.040 1.00 87.19 290 GLN A O 1
ATOM 2222 N N . CYS A 1 291 ? -13.354 -30.387 22.685 1.00 88.50 291 CYS A N 1
ATOM 2223 C CA . CYS A 1 291 ? -12.973 -31.278 23.769 1.00 88.50 291 CYS A CA 1
ATOM 2224 C C . CYS A 1 291 ? -14.142 -31.481 24.733 1.00 88.50 291 CYS A C 1
ATOM 2226 O O . CYS A 1 291 ? -14.957 -30.579 24.943 1.00 88.50 291 CYS A O 1
ATOM 2228 N N . VAL A 1 292 ? -14.193 -32.652 25.361 1.00 87.88 292 VAL A N 1
ATOM 2229 C CA . VAL A 1 292 ? -15.119 -32.945 26.456 1.00 87.88 292 VAL A CA 1
ATOM 2230 C C . VAL A 1 292 ? -14.452 -32.665 27.800 1.00 87.88 292 VAL A C 1
ATOM 2232 O O . VAL A 1 292 ? -13.290 -33.013 28.008 1.00 87.88 292 VAL A O 1
ATOM 2235 N N . VAL A 1 293 ? -15.178 -32.049 28.730 1.00 89.00 293 VAL A N 1
ATOM 2236 C CA . VAL A 1 293 ? -14.730 -31.863 30.117 1.00 89.00 293 VAL A CA 1
ATOM 2237 C C . VAL A 1 293 ? -14.776 -33.210 30.848 1.00 89.00 293 VAL A C 1
ATOM 2239 O O . VAL A 1 293 ? -15.858 -33.754 31.050 1.00 89.00 293 VAL A O 1
ATOM 2242 N N . LYS A 1 294 ? -13.620 -33.754 31.247 1.00 86.88 294 LYS A N 1
ATOM 2243 C CA . LYS A 1 294 ? -13.504 -35.002 32.027 1.00 86.88 294 LYS A CA 1
ATOM 2244 C C . LYS A 1 294 ? -13.575 -34.761 33.536 1.00 86.88 294 LYS A C 1
ATOM 2246 O O . LYS A 1 294 ? -14.233 -35.526 34.224 1.00 86.88 294 LYS A O 1
ATOM 2251 N N . ALA A 1 295 ? -12.897 -33.725 34.030 1.00 87.56 295 ALA A N 1
ATOM 2252 C CA . ALA A 1 295 ? -12.857 -33.365 35.449 1.00 87.56 295 ALA A CA 1
ATOM 2253 C C . ALA A 1 295 ? -12.601 -31.862 35.621 1.00 87.56 295 ALA A C 1
ATOM 2255 O O . ALA A 1 295 ? -12.030 -31.218 34.737 1.00 87.56 295 ALA A O 1
ATOM 2256 N N . ILE A 1 296 ? -13.003 -31.291 36.757 1.00 89.19 296 ILE A N 1
ATOM 2257 C CA . ILE A 1 296 ? -12.822 -29.864 37.061 1.00 89.19 296 ILE A CA 1
ATOM 2258 C C . ILE A 1 296 ? -12.106 -29.716 38.404 1.00 89.19 296 ILE A C 1
ATOM 2260 O O . ILE A 1 296 ? -12.674 -30.016 39.453 1.00 89.19 296 ILE A O 1
ATOM 2264 N N . ASP A 1 297 ? -10.882 -29.191 38.385 1.00 89.25 297 ASP A N 1
ATOM 2265 C CA . ASP A 1 297 ? -10.161 -28.802 39.593 1.00 89.25 297 ASP A CA 1
ATOM 2266 C C . ASP A 1 297 ? -10.516 -27.355 39.959 1.00 89.25 297 ASP A C 1
ATOM 2268 O O . ASP A 1 297 ? -9.961 -26.385 39.429 1.00 89.25 297 ASP A O 1
ATOM 2272 N N . LYS A 1 298 ? -11.457 -27.211 40.899 1.00 86.38 298 LYS A N 1
ATOM 2273 C CA . LYS A 1 298 ? -11.881 -25.900 41.408 1.00 86.38 298 LYS A CA 1
ATOM 2274 C C . LYS A 1 298 ? -10.787 -25.164 42.180 1.00 86.38 298 LYS A C 1
ATOM 2276 O O . LYS A 1 298 ? -10.814 -23.940 42.213 1.00 86.38 298 LYS A O 1
ATOM 2281 N N . THR A 1 299 ? -9.838 -25.878 42.790 1.00 83.12 299 THR A N 1
ATOM 2282 C CA . THR A 1 299 ? -8.783 -25.256 43.606 1.00 83.12 299 THR A CA 1
ATOM 2283 C C . THR A 1 299 ? -7.716 -24.591 42.748 1.00 83.12 299 THR A C 1
ATOM 2285 O O . THR A 1 299 ? -7.266 -23.495 43.070 1.00 83.12 299 THR A O 1
ATOM 2288 N N . ARG A 1 300 ? -7.349 -25.220 41.625 1.00 86.25 300 ARG A N 1
ATOM 2289 C CA . ARG A 1 300 ? -6.362 -24.682 40.674 1.00 86.25 300 ARG A CA 1
ATOM 2290 C C . ARG A 1 300 ? -6.986 -23.898 39.522 1.00 86.25 300 ARG A C 1
ATOM 2292 O O . ARG A 1 300 ? -6.252 -23.324 38.723 1.00 86.25 300 ARG A O 1
ATOM 2299 N N . ALA A 1 301 ? -8.316 -23.888 39.421 1.00 88.25 301 ALA A N 1
ATOM 2300 C CA . ALA A 1 301 ? -9.058 -23.363 38.277 1.00 88.25 301 ALA A CA 1
ATOM 2301 C C . ALA A 1 301 ? -8.598 -23.986 36.939 1.00 88.25 301 ALA A C 1
ATOM 2303 O O . ALA A 1 301 ? -8.397 -23.290 35.936 1.00 88.25 301 ALA A O 1
ATOM 2304 N N . ILE A 1 302 ? -8.423 -25.314 36.934 1.00 90.19 302 ILE A N 1
ATOM 2305 C CA . ILE A 1 302 ? -8.016 -26.102 35.762 1.00 90.19 302 ILE A CA 1
ATOM 2306 C C . ILE A 1 302 ? -9.135 -27.072 35.381 1.00 90.19 302 ILE A C 1
ATOM 2308 O O . ILE A 1 302 ? -9.687 -27.784 36.218 1.00 90.19 302 ILE A O 1
ATOM 2312 N N . VAL A 1 303 ? -9.455 -27.116 34.093 1.00 92.00 303 VAL A N 1
ATOM 2313 C CA . VAL A 1 303 ? -10.451 -28.013 33.506 1.00 92.00 303 VAL A CA 1
ATOM 2314 C C . VAL A 1 303 ? -9.721 -29.104 32.732 1.00 92.00 303 VAL A C 1
ATOM 2316 O O . VAL A 1 303 ? -9.040 -28.820 31.748 1.00 92.00 303 VAL A O 1
ATOM 2319 N N . HIS A 1 304 ? -9.858 -30.352 33.166 1.00 92.38 304 HIS A N 1
ATOM 2320 C CA . HIS A 1 304 ? -9.275 -31.500 32.481 1.00 92.38 304 HIS A CA 1
ATOM 2321 C C . HIS A 1 304 ? -10.161 -31.917 31.310 1.00 92.38 304 HIS A C 1
ATOM 2323 O O . HIS A 1 304 ? -11.366 -32.120 31.471 1.00 92.38 304 HIS A O 1
ATOM 2329 N N . LEU A 1 305 ? -9.564 -32.034 30.128 1.00 91.56 305 LEU A N 1
ATOM 2330 C CA . LEU A 1 305 ? -10.256 -32.188 28.852 1.00 91.56 305 LEU A CA 1
ATOM 2331 C C . LEU A 1 305 ? -9.750 -33.418 28.096 1.00 91.56 305 LEU A C 1
ATOM 2333 O O . LEU A 1 305 ? -8.651 -33.908 28.350 1.00 91.56 305 LEU A O 1
ATOM 2337 N N . SER A 1 306 ? -10.549 -33.908 27.152 1.00 88.12 306 SER A N 1
ATOM 2338 C CA . SER A 1 306 ? -10.172 -34.983 26.231 1.00 88.12 306 SER A CA 1
ATOM 2339 C C . SER A 1 306 ? -10.757 -34.733 24.845 1.00 88.12 306 SER A C 1
ATOM 2341 O O . SER A 1 306 ? -11.880 -34.239 24.729 1.00 88.12 306 SER A O 1
ATOM 2343 N N . SER A 1 307 ? -9.988 -35.053 23.808 1.00 85.12 307 SER A N 1
ATOM 2344 C CA . SER A 1 307 ? -10.383 -34.974 22.397 1.00 85.12 307 SER A CA 1
ATOM 2345 C C . SER A 1 307 ? -10.888 -36.305 21.829 1.00 85.12 307 SER A C 1
ATOM 2347 O O . SER A 1 307 ? -11.080 -36.396 20.623 1.00 85.12 307 SER A O 1
ATOM 2349 N N . ASP A 1 308 ? -11.085 -37.322 22.673 1.00 83.25 308 ASP A N 1
ATOM 2350 C CA . ASP A 1 308 ? -11.557 -38.650 22.269 1.00 83.25 308 ASP A CA 1
ATOM 2351 C C . ASP A 1 308 ? -12.911 -38.549 21.543 1.00 83.25 308 ASP A C 1
ATOM 2353 O O . ASP A 1 308 ? -13.914 -38.087 22.104 1.00 83.25 308 ASP A O 1
ATOM 2357 N N . GLU A 1 309 ? -12.920 -38.969 20.278 1.00 75.88 309 GLU A N 1
ATOM 2358 C CA . GLU A 1 309 ? -14.064 -38.920 19.366 1.00 75.88 309 GLU A CA 1
ATOM 2359 C C . GLU A 1 309 ? -15.262 -39.722 19.906 1.00 75.88 309 GLU A C 1
ATOM 2361 O O . GLU A 1 309 ? -16.426 -39.306 19.809 1.00 75.88 309 GLU A O 1
ATOM 2366 N N . ASP A 1 310 ? -14.980 -40.836 20.581 1.00 78.31 310 ASP A N 1
ATOM 2367 C CA . ASP A 1 310 ? -15.976 -41.741 21.144 1.00 78.31 310 ASP A CA 1
ATOM 2368 C C . ASP A 1 310 ? -16.669 -41.121 22.372 1.00 78.31 310 ASP A C 1
ATOM 2370 O O . ASP A 1 310 ? -17.868 -41.322 22.603 1.00 78.31 310 ASP A O 1
ATOM 2374 N N . LEU A 1 311 ? -15.940 -40.312 23.150 1.00 80.25 311 LEU A N 1
ATOM 2375 C CA . LEU A 1 311 ? -16.503 -39.529 24.252 1.00 80.25 311 LEU A CA 1
ATOM 2376 C C . LEU A 1 311 ? -17.268 -38.303 23.743 1.00 80.25 311 LEU A C 1
ATOM 2378 O O . LEU A 1 311 ? -18.384 -38.052 24.204 1.00 80.25 311 LEU A O 1
ATOM 2382 N N . LEU A 1 312 ? -16.708 -37.563 22.781 1.00 76.31 312 LEU A N 1
ATOM 2383 C CA . LEU A 1 312 ? -17.323 -36.370 22.182 1.00 76.31 312 LEU A CA 1
ATOM 2384 C C . LEU A 1 312 ? -18.679 -36.667 21.529 1.00 76.31 312 LEU A C 1
ATOM 2386 O O . LEU A 1 312 ? -19.591 -35.830 21.555 1.00 76.31 312 LEU A O 1
ATOM 2390 N N . SER A 1 313 ? -18.823 -37.855 20.943 1.00 74.62 313 SER A N 1
ATOM 2391 C CA . SER A 1 313 ? -20.055 -38.317 20.301 1.00 74.62 313 SER A CA 1
ATOM 2392 C C . SER A 1 313 ? -21.126 -38.800 21.290 1.00 74.62 313 SER A C 1
ATOM 2394 O O . SER A 1 313 ? -22.310 -38.740 20.960 1.00 74.62 313 SER A O 1
ATOM 2396 N N . LYS A 1 314 ? -20.763 -39.228 22.509 1.00 80.44 314 LYS A N 1
ATOM 2397 C CA . LYS A 1 314 ? -21.701 -39.789 23.509 1.00 80.44 314 LYS A CA 1
ATOM 2398 C C . LYS A 1 314 ? -22.015 -38.849 24.678 1.00 80.44 314 LYS A C 1
ATOM 2400 O O . LYS A 1 314 ? -23.001 -39.065 25.383 1.00 80.44 314 LYS A O 1
ATOM 2405 N N . SER A 1 315 ? -21.200 -37.823 24.917 1.00 78.31 315 SER A N 1
ATOM 2406 C CA . SER A 1 315 ? -21.318 -36.948 26.086 1.00 78.31 315 SER A CA 1
ATOM 2407 C C . SER A 1 315 ? -22.555 -36.043 26.024 1.00 78.31 315 SER A C 1
ATOM 2409 O O . SER A 1 315 ? -22.625 -35.131 25.200 1.00 78.31 315 SER A O 1
ATOM 2411 N N . THR A 1 316 ? -23.512 -36.257 26.930 1.00 79.25 316 THR A N 1
ATOM 2412 C CA . THR A 1 316 ? -24.724 -35.432 27.077 1.00 79.25 316 THR A CA 1
ATOM 2413 C C . THR A 1 316 ? -24.685 -34.602 28.356 1.00 79.25 316 THR A C 1
ATOM 2415 O O . THR A 1 316 ? -24.390 -35.138 29.426 1.00 79.25 316 THR A O 1
ATOM 2418 N N . ILE A 1 317 ? -25.072 -33.327 28.276 1.00 78.94 317 ILE A N 1
ATOM 2419 C CA . ILE A 1 317 ? -25.164 -32.447 29.450 1.00 78.94 317 ILE A CA 1
ATOM 2420 C C . ILE A 1 317 ? -26.288 -32.870 30.415 1.00 78.94 317 ILE A C 1
ATOM 2422 O O . ILE A 1 317 ? -27.355 -33.322 29.987 1.00 78.94 317 ILE A O 1
ATOM 2426 N N . LYS A 1 318 ? -26.052 -32.709 31.723 1.00 76.81 318 LYS A N 1
ATOM 2427 C CA . LYS A 1 318 ? -27.023 -32.988 32.793 1.00 76.81 318 LYS A CA 1
ATOM 2428 C C . LYS A 1 318 ? -27.774 -31.716 33.210 1.00 76.81 318 LYS A C 1
ATOM 2430 O O . LYS A 1 318 ? -27.309 -30.601 33.002 1.00 76.81 318 LYS A O 1
ATOM 2435 N N . ASP A 1 319 ? -28.938 -31.899 33.824 1.00 67.00 319 ASP A N 1
ATOM 2436 C CA . ASP A 1 319 ? -29.747 -30.815 34.388 1.00 67.00 319 ASP A CA 1
ATOM 2437 C C . ASP A 1 319 ? -29.079 -30.184 35.625 1.00 67.00 319 ASP A C 1
ATOM 2439 O O . ASP A 1 319 ? -28.942 -30.835 36.662 1.00 67.00 319 ASP A O 1
ATOM 2443 N N . LEU A 1 320 ? -28.700 -28.904 35.536 1.00 63.16 320 LEU A N 1
ATOM 2444 C CA . LEU A 1 320 ? -28.277 -28.077 36.674 1.00 63.16 320 LEU A CA 1
ATOM 2445 C C . LEU A 1 320 ? -29.314 -27.012 37.011 1.00 63.16 320 LEU A C 1
ATOM 2447 O O . LEU A 1 320 ? -29.896 -26.380 36.128 1.00 63.16 320 LEU A O 1
ATOM 2451 N N . LYS A 1 321 ? -29.437 -26.704 38.305 1.00 60.75 321 LYS A N 1
ATOM 2452 C CA . LYS A 1 321 ? -30.063 -25.455 38.748 1.00 60.75 321 LYS A CA 1
ATOM 2453 C C . LYS A 1 321 ? -29.163 -24.281 38.341 1.00 60.75 321 LYS A C 1
ATOM 2455 O O . LYS A 1 321 ? -27.999 -24.251 38.720 1.00 60.75 321 LYS A O 1
ATOM 2460 N N . GLY A 1 322 ? -29.712 -23.316 37.601 1.00 65.25 322 GLY A N 1
ATOM 2461 C CA . GLY A 1 322 ? -29.042 -22.042 37.305 1.00 65.25 322 GLY A CA 1
ATOM 2462 C C . GLY A 1 322 ? -28.420 -21.897 35.912 1.00 65.25 322 GLY A C 1
ATOM 2463 O O . GLY A 1 322 ? -27.868 -20.837 35.625 1.00 65.25 322 GLY A O 1
ATOM 2464 N N . LEU A 1 323 ? -28.532 -22.890 35.018 1.00 74.69 323 LEU A N 1
ATOM 2465 C CA . LEU A 1 323 ? -28.133 -22.703 33.618 1.00 74.69 323 LEU A CA 1
ATOM 2466 C C . LEU A 1 323 ? -29.020 -21.634 32.963 1.00 74.69 323 LEU A C 1
ATOM 2468 O O . LEU A 1 323 ? -30.215 -21.836 32.761 1.00 74.69 323 LEU A O 1
ATOM 2472 N N . SER A 1 324 ? -28.429 -20.487 32.630 1.00 82.19 324 SER A N 1
ATOM 2473 C CA . SER A 1 324 ? -29.052 -19.484 31.759 1.00 82.19 324 SER A CA 1
ATOM 2474 C C . SER A 1 324 ? -28.863 -19.829 30.277 1.00 82.19 324 SER A C 1
ATOM 2476 O O . SER A 1 324 ? -27.988 -20.614 29.911 1.00 82.19 324 SER A O 1
ATOM 2478 N N . ILE A 1 325 ? -29.655 -19.195 29.408 1.00 84.88 325 ILE A N 1
ATOM 2479 C CA . ILE A 1 325 ? -29.563 -19.372 27.952 1.00 84.88 325 ILE A CA 1
ATOM 2480 C C . ILE A 1 325 ? -28.189 -19.002 27.373 1.00 84.88 325 ILE A C 1
ATOM 2482 O O . ILE A 1 325 ? -27.769 -19.586 26.377 1.00 84.88 325 ILE A O 1
ATOM 2486 N N . ASP A 1 326 ? -27.466 -18.078 28.009 1.00 80.94 326 ASP A N 1
ATOM 2487 C CA . ASP A 1 326 ? -26.148 -17.632 27.549 1.00 80.94 326 ASP A CA 1
ATOM 2488 C C . ASP A 1 326 ? -25.081 -18.729 27.668 1.00 80.94 326 ASP A C 1
ATOM 2490 O O . ASP A 1 326 ? -24.096 -18.710 26.923 1.00 80.94 326 ASP A O 1
ATOM 2494 N N . HIS A 1 327 ? -25.305 -19.714 28.546 1.00 82.62 327 HIS A N 1
ATOM 2495 C CA . HIS A 1 327 ? -24.438 -20.881 28.719 1.00 82.62 327 HIS A CA 1
ATOM 2496 C C . HIS A 1 327 ? -24.657 -21.963 27.650 1.00 82.62 327 HIS A C 1
ATOM 2498 O O . HIS A 1 327 ? -23.866 -22.898 27.565 1.00 82.62 327 HIS A O 1
ATOM 2504 N N . LEU A 1 328 ? -25.703 -21.858 26.821 1.00 87.44 328 LEU A N 1
ATOM 2505 C CA . LEU A 1 328 ? -25.931 -22.788 25.717 1.00 87.44 328 LEU A CA 1
ATOM 2506 C C . LEU A 1 328 ? -25.008 -22.444 24.539 1.00 87.44 328 LEU A C 1
ATOM 2508 O O . LEU A 1 328 ? -25.036 -21.332 24.004 1.00 87.44 328 LEU A O 1
ATOM 2512 N N . ILE A 1 329 ? -24.195 -23.412 24.119 1.00 87.50 329 ILE A N 1
ATOM 2513 C CA . ILE A 1 329 ? -23.194 -23.256 23.059 1.00 87.50 329 ILE A CA 1
ATOM 2514 C C . ILE A 1 329 ? -23.536 -24.203 21.894 1.00 87.50 329 ILE A C 1
ATOM 2516 O O . ILE A 1 329 ? -23.827 -25.381 22.119 1.00 87.50 329 ILE A O 1
ATOM 2520 N N . PRO A 1 330 ? -23.504 -23.726 20.636 1.00 90.88 330 PRO A N 1
ATOM 2521 C CA . PRO A 1 330 ? -23.673 -24.591 19.474 1.00 90.88 330 PRO A CA 1
ATOM 2522 C C . PRO A 1 330 ? -22.645 -25.732 19.434 1.00 90.88 330 PRO A C 1
ATOM 2524 O O . PRO A 1 330 ? -21.471 -25.533 19.735 1.00 90.88 330 PRO A O 1
ATOM 2527 N N . GLY A 1 331 ? -23.098 -26.927 19.066 1.00 88.25 331 GLY A N 1
ATOM 2528 C CA . GLY A 1 331 ? -22.340 -28.178 19.121 1.00 88.25 331 GLY A CA 1
ATOM 2529 C C . GLY A 1 331 ? -22.594 -29.009 20.386 1.00 88.25 331 GLY A C 1
ATOM 2530 O O . GLY A 1 331 ? -22.380 -30.219 20.355 1.00 88.25 331 GLY A O 1
ATOM 2531 N N . MET A 1 332 ? -23.112 -28.425 21.476 1.00 88.69 332 MET A N 1
ATOM 2532 C CA . MET A 1 332 ? -23.439 -29.180 22.696 1.00 88.69 332 MET A CA 1
ATOM 2533 C C . MET A 1 332 ? -24.528 -30.224 22.441 1.00 88.69 332 MET A C 1
ATOM 2535 O O . MET A 1 332 ? -25.528 -29.927 21.785 1.00 88.69 332 MET A O 1
ATOM 2539 N N . MET A 1 333 ? -24.365 -31.424 23.004 1.00 89.25 333 MET A N 1
ATOM 2540 C CA . MET A 1 333 ? -25.380 -32.474 22.950 1.00 89.25 333 MET A CA 1
ATOM 2541 C C . MET A 1 333 ? -26.297 -32.418 24.174 1.00 89.25 333 MET A C 1
ATOM 2543 O O . MET A 1 333 ? -25.840 -32.399 25.317 1.00 89.25 333 MET A O 1
ATOM 2547 N N . VAL A 1 334 ? -27.603 -32.433 23.922 1.00 89.81 334 VAL A N 1
ATOM 2548 C CA . VAL A 1 334 ? -28.667 -32.402 24.923 1.00 89.81 334 VAL A CA 1
ATOM 2549 C C . VAL A 1 334 ? -29.557 -33.633 24.780 1.00 89.81 334 VAL A C 1
ATOM 2551 O O . VAL A 1 334 ? -29.881 -34.066 23.672 1.00 89.81 334 VAL A O 1
ATOM 2554 N N . ASN A 1 335 ? -29.988 -34.184 25.913 1.00 89.81 335 ASN A N 1
ATOM 2555 C CA . ASN A 1 335 ? -31.059 -35.173 25.930 1.00 89.81 335 ASN A CA 1
ATOM 2556 C C . ASN A 1 335 ? -32.395 -34.429 25.935 1.00 89.81 335 ASN A C 1
ATOM 2558 O O . ASN A 1 335 ? -32.718 -33.705 26.881 1.00 89.81 335 ASN A O 1
ATOM 2562 N N . ALA A 1 336 ? -33.150 -34.575 24.856 1.00 91.94 336 ALA A N 1
ATOM 2563 C CA . ALA A 1 336 ? -34.376 -33.842 24.624 1.00 91.94 336 ALA A CA 1
ATOM 2564 C C . ALA A 1 336 ? -35.572 -34.796 24.521 1.00 91.94 336 ALA A C 1
ATOM 2566 O O . ALA A 1 336 ? -35.438 -35.979 24.215 1.00 91.94 336 ALA A O 1
ATOM 2567 N N . ARG A 1 337 ? -36.777 -34.291 24.781 1.00 90.62 337 ARG A N 1
ATOM 2568 C CA . ARG A 1 337 ? -38.036 -35.032 24.624 1.00 90.62 337 ARG A CA 1
ATOM 2569 C C . ARG A 1 337 ? -38.911 -34.347 23.598 1.00 90.62 337 ARG A C 1
ATOM 2571 O O . ARG A 1 337 ? -39.032 -33.126 23.620 1.00 90.62 337 ARG A O 1
ATOM 2578 N N . VAL A 1 338 ? -39.548 -35.131 22.734 1.00 91.56 338 VAL A N 1
ATOM 2579 C CA . VAL A 1 338 ? -40.516 -34.617 21.760 1.00 91.56 338 VAL A CA 1
ATOM 2580 C C . VAL A 1 338 ? -41.724 -34.045 22.499 1.00 91.56 338 VAL A C 1
ATOM 2582 O O . VAL A 1 338 ? -42.508 -34.789 23.083 1.00 91.56 338 VAL A O 1
ATOM 2585 N N . HIS A 1 339 ? -41.878 -32.724 22.480 1.00 88.31 339 HIS A N 1
ATOM 2586 C CA . HIS A 1 339 ? -42.981 -32.030 23.137 1.00 88.31 339 HIS A CA 1
ATOM 2587 C C . HIS A 1 339 ? -44.217 -31.972 22.228 1.00 88.31 339 HIS A C 1
ATOM 2589 O O . HIS A 1 339 ? -45.323 -32.323 22.645 1.00 88.31 339 HIS A O 1
ATOM 2595 N N . SER A 1 340 ? -44.030 -31.577 20.965 1.00 89.19 340 SER A N 1
ATOM 2596 C CA . SER A 1 340 ? -45.093 -31.494 19.959 1.00 89.19 340 SER A CA 1
ATOM 2597 C C . SER A 1 340 ? -44.541 -31.570 18.529 1.00 89.19 340 SER A C 1
ATOM 2599 O O . SER A 1 340 ? -43.346 -31.378 18.285 1.00 89.19 340 SER A O 1
ATOM 2601 N N . PHE A 1 341 ? -45.430 -31.859 17.577 1.00 87.69 341 PHE A N 1
ATOM 2602 C CA . PHE A 1 341 ? -45.135 -31.847 16.145 1.00 87.69 341 PHE A CA 1
ATOM 2603 C C . PHE A 1 341 ? -45.520 -30.495 15.551 1.00 87.69 341 PHE A C 1
ATOM 2605 O O . PHE A 1 341 ? -46.626 -30.009 15.785 1.00 87.69 341 PHE A O 1
ATOM 2612 N N . LEU A 1 342 ? -44.628 -29.918 14.754 1.00 88.56 342 LEU A N 1
ATOM 2613 C CA . LEU A 1 342 ? -44.831 -28.665 14.029 1.00 88.56 342 LEU A CA 1
ATOM 2614 C C . LEU A 1 342 ? -45.135 -28.968 12.553 1.00 88.56 342 LEU A C 1
ATOM 2616 O O . LEU A 1 342 ? -44.975 -30.103 12.090 1.00 88.56 342 LEU A O 1
ATOM 2620 N N . GLU A 1 343 ? -45.586 -27.974 11.785 1.00 83.12 343 GLU A N 1
ATOM 2621 C CA . GLU A 1 343 ? -45.867 -28.179 10.352 1.00 83.12 343 GLU A CA 1
ATOM 2622 C C . GLU A 1 343 ? -44.602 -28.550 9.553 1.00 83.12 343 GLU A C 1
ATOM 2624 O O . GLU A 1 343 ? -44.667 -29.378 8.649 1.00 83.12 343 GLU A O 1
ATOM 2629 N N . ASN A 1 344 ? -43.445 -27.989 9.915 1.00 86.25 344 ASN A N 1
ATOM 2630 C CA . ASN A 1 344 ? -42.152 -28.162 9.237 1.00 86.25 344 ASN A CA 1
ATOM 2631 C C . ASN A 1 344 ? -41.045 -28.719 10.160 1.00 86.25 344 ASN A C 1
ATOM 2633 O O . ASN A 1 344 ? -39.866 -28.467 9.903 1.00 86.25 344 ASN A O 1
ATOM 2637 N N . GLY A 1 345 ? -41.390 -29.420 11.246 1.00 90.44 345 GLY A N 1
ATOM 2638 C CA . GLY A 1 345 ? -40.388 -29.953 12.173 1.00 90.44 345 GLY A CA 1
ATOM 2639 C C . GLY A 1 345 ? -40.928 -30.391 13.535 1.00 90.44 345 GLY A C 1
ATOM 2640 O O . GLY A 1 345 ? -42.125 -30.607 13.708 1.00 90.44 345 GLY A O 1
ATOM 2641 N N . LEU A 1 346 ? -40.047 -30.513 14.523 1.00 93.00 346 LEU A N 1
ATOM 2642 C CA . LEU A 1 346 ? -40.374 -30.940 15.888 1.00 93.00 346 LEU A CA 1
ATOM 2643 C C . LEU A 1 346 ? -40.091 -29.826 16.894 1.00 93.00 346 LEU A C 1
ATOM 2645 O O . LEU A 1 346 ? -39.131 -29.073 16.740 1.00 93.00 346 LEU A O 1
ATOM 2649 N N . MET A 1 347 ? -40.882 -29.774 17.964 1.00 91.62 347 MET A N 1
ATOM 2650 C CA . MET A 1 347 ? -40.548 -29.020 19.169 1.00 91.62 347 MET A CA 1
ATOM 2651 C C . MET A 1 347 ? -40.066 -29.991 20.240 1.00 91.62 347 MET A C 1
ATOM 2653 O O . MET A 1 347 ? -40.758 -30.957 20.570 1.00 91.62 347 MET A O 1
ATOM 2657 N N . LEU A 1 348 ? -38.888 -29.730 20.792 1.00 94.31 348 LEU A N 1
ATOM 2658 C CA . LEU A 1 348 ? -38.265 -30.549 21.819 1.00 94.31 348 LEU A CA 1
ATOM 2659 C C . LEU A 1 348 ? -38.112 -29.753 23.120 1.00 94.31 348 LEU A C 1
ATOM 2661 O O . LEU A 1 348 ? -37.740 -28.582 23.098 1.00 94.31 348 LEU A O 1
ATOM 2665 N N . SER A 1 349 ? -38.355 -30.399 24.255 1.00 90.31 349 SER A N 1
ATOM 2666 C CA . SER A 1 349 ? -38.026 -29.884 25.591 1.00 90.31 349 SER A CA 1
ATOM 2667 C C . SER A 1 349 ? -36.742 -30.538 26.098 1.00 90.31 349 SER A C 1
ATOM 2669 O O . SER A 1 349 ? -36.618 -31.761 26.003 1.00 90.31 349 SER A O 1
ATOM 2671 N N . PHE A 1 350 ? -35.813 -29.767 26.655 1.00 91.12 350 PHE A N 1
ATOM 2672 C CA . PHE A 1 350 ? -34.528 -30.254 27.167 1.00 91.12 350 PHE A CA 1
ATOM 2673 C C . PHE A 1 350 ? -34.069 -29.409 28.363 1.00 91.12 350 PHE A C 1
ATOM 2675 O O . PHE A 1 350 ? -34.575 -28.309 28.571 1.00 91.12 350 PHE A O 1
ATOM 2682 N N . LEU A 1 351 ? -33.119 -29.922 29.153 1.00 83.50 351 LEU A N 1
ATOM 2683 C CA . LEU A 1 351 ? -32.552 -29.219 30.314 1.00 83.50 351 LEU A CA 1
ATOM 2684 C C . LEU A 1 351 ? -33.616 -28.599 31.257 1.00 83.50 351 LEU A C 1
ATOM 2686 O O . LEU A 1 351 ? -33.493 -27.450 31.683 1.00 83.50 351 LEU A O 1
ATOM 2690 N N . THR A 1 352 ? -34.687 -29.358 31.529 1.00 78.12 352 THR A N 1
ATOM 2691 C CA . THR A 1 352 ? -35.874 -29.036 32.356 1.00 78.12 352 THR A CA 1
ATOM 2692 C C . THR A 1 352 ? -36.700 -27.813 31.928 1.00 78.12 352 THR A C 1
ATOM 2694 O O . THR A 1 352 ? -37.921 -27.914 31.832 1.00 78.12 352 THR A O 1
ATOM 2697 N N . TYR A 1 353 ? -36.065 -26.674 31.655 1.00 81.38 353 TYR A N 1
ATOM 2698 C CA . TYR A 1 353 ? -36.686 -25.367 31.438 1.00 81.38 353 TYR A CA 1
ATOM 2699 C C . TYR A 1 353 ? -36.523 -24.836 30.009 1.00 81.38 353 TYR A C 1
ATOM 2701 O O . TYR A 1 353 ? -37.119 -23.814 29.668 1.00 81.38 353 TYR A O 1
ATOM 2709 N N . PHE A 1 354 ? -35.728 -25.499 29.165 1.00 88.25 354 PHE A N 1
ATOM 2710 C CA . PHE A 1 354 ? -35.490 -25.051 27.799 1.00 88.25 354 PHE A CA 1
ATOM 2711 C C . PHE A 1 354 ? -36.366 -25.792 26.792 1.00 88.25 354 PHE A C 1
ATOM 2713 O O . PHE A 1 354 ? -36.692 -26.975 26.922 1.00 88.25 354 PHE A O 1
ATOM 2720 N N . SER A 1 355 ? -36.732 -25.074 25.736 1.00 89.12 355 SER A N 1
ATOM 2721 C CA . SER A 1 355 ? -37.378 -25.645 24.563 1.00 89.12 355 SER A CA 1
ATOM 2722 C C . SER A 1 355 ? -36.644 -25.195 23.308 1.00 89.12 355 SER A C 1
ATOM 2724 O O . SER A 1 355 ? -36.105 -24.091 23.244 1.00 89.12 355 SER A O 1
ATOM 2726 N N . GLY A 1 356 ? -36.576 -26.083 22.323 1.00 91.88 356 GLY A N 1
ATOM 2727 C CA . GLY A 1 356 ? -35.902 -25.847 21.055 1.00 91.88 356 GLY A CA 1
ATOM 2728 C C . GLY A 1 356 ? -36.645 -26.523 19.917 1.00 91.88 356 GLY A C 1
ATOM 2729 O O . GLY A 1 356 ? -37.452 -27.427 20.131 1.00 91.88 356 GLY A O 1
ATOM 2730 N N . THR A 1 357 ? -36.394 -26.080 18.693 1.00 94.12 357 THR A N 1
ATOM 2731 C CA . THR A 1 357 ? -37.061 -26.619 17.502 1.00 94.12 357 THR A CA 1
ATOM 2732 C C . THR A 1 357 ? -36.061 -27.293 16.575 1.00 94.12 357 THR A C 1
ATOM 2734 O O . THR A 1 357 ? -34.963 -26.774 16.381 1.00 94.12 357 THR A O 1
ATOM 2737 N N . VAL A 1 358 ? -36.461 -28.406 15.966 1.00 93.75 358 VAL A N 1
ATOM 2738 C CA . VAL A 1 358 ? -35.715 -29.108 14.912 1.00 93.75 358 VAL A CA 1
ATOM 2739 C C . VAL A 1 358 ? -36.487 -28.940 13.615 1.00 93.75 358 VAL A C 1
ATOM 2741 O O . VAL A 1 358 ? -37.623 -29.404 13.528 1.00 93.75 358 VAL A O 1
ATOM 2744 N N . ASP A 1 359 ? -35.912 -28.272 12.619 1.00 91.12 359 ASP A N 1
ATOM 2745 C CA . ASP A 1 359 ? -36.543 -28.172 11.304 1.00 91.12 359 ASP A CA 1
ATOM 2746 C C . ASP A 1 359 ? -36.380 -29.465 10.489 1.00 91.12 359 ASP A C 1
ATOM 2748 O O . ASP A 1 359 ? -35.537 -30.314 10.776 1.00 91.12 359 ASP A O 1
ATOM 2752 N N . ILE A 1 360 ? -37.195 -29.610 9.447 1.00 89.56 360 ILE A N 1
ATOM 2753 C CA . ILE A 1 360 ? -37.289 -30.837 8.651 1.00 89.56 360 ILE A CA 1
ATOM 2754 C C . ILE A 1 360 ? -35.974 -31.280 7.979 1.00 89.56 360 ILE A C 1
ATOM 2756 O O . ILE A 1 360 ? -35.831 -32.463 7.683 1.00 89.56 360 ILE A O 1
ATOM 2760 N N . PHE A 1 361 ? -35.025 -30.368 7.722 1.00 89.44 361 PHE A N 1
ATOM 2761 C CA . PHE A 1 361 ? -33.711 -30.689 7.137 1.00 89.44 361 PHE A CA 1
ATOM 2762 C C . PHE A 1 361 ? -32.688 -31.159 8.184 1.00 89.44 361 PHE A C 1
ATOM 2764 O O . PHE A 1 361 ? -31.556 -31.494 7.842 1.00 89.44 361 PHE A O 1
ATOM 2771 N N . ASN A 1 362 ? -33.087 -31.152 9.453 1.00 91.88 362 ASN A N 1
ATOM 2772 C CA . ASN A 1 362 ? -32.278 -31.510 10.606 1.00 91.88 362 ASN A CA 1
ATOM 2773 C C . ASN A 1 362 ? -32.865 -32.711 11.374 1.00 91.88 362 ASN A C 1
ATOM 2775 O O . ASN A 1 362 ? -32.533 -32.914 12.540 1.00 91.88 362 ASN A O 1
ATOM 2779 N N . LEU A 1 363 ? -33.763 -33.487 10.755 1.00 91.44 363 LEU A N 1
ATOM 2780 C CA . LEU A 1 363 ? -34.323 -34.718 11.325 1.00 91.44 363 LEU A CA 1
ATOM 2781 C C . LEU A 1 363 ? -33.319 -35.883 11.273 1.00 91.44 363 LEU A C 1
ATOM 2783 O O . LEU A 1 363 ? -32.306 -35.840 10.591 1.00 91.44 363 LEU A O 1
ATOM 2787 N N . LEU A 1 364 ? -33.618 -36.964 11.994 1.00 87.31 364 LEU A N 1
ATOM 2788 C CA . LEU A 1 364 ? -32.718 -38.119 12.114 1.00 87.31 364 LEU A CA 1
ATOM 2789 C C . LEU A 1 364 ? -32.552 -38.885 10.792 1.00 87.31 364 LEU A C 1
ATOM 2791 O O . LEU A 1 364 ? -31.490 -39.447 10.520 1.00 87.31 364 LEU A O 1
ATOM 2795 N N . ASN A 1 365 ? -33.615 -38.943 9.991 1.00 84.69 365 ASN A N 1
ATOM 2796 C CA . ASN A 1 365 ? -33.601 -39.554 8.670 1.00 84.69 365 ASN A CA 1
ATOM 2797 C C . ASN A 1 365 ? -33.186 -38.509 7.622 1.00 84.69 365 ASN A C 1
ATOM 2799 O O . ASN A 1 365 ? -33.882 -37.512 7.448 1.00 84.69 365 ASN A O 1
ATOM 2803 N N . SER A 1 366 ? -32.087 -38.758 6.902 1.00 78.25 366 SER A N 1
ATOM 2804 C CA . SER A 1 366 ? -31.576 -37.877 5.837 1.00 78.25 366 SER A CA 1
ATOM 2805 C C . SER A 1 366 ? -32.482 -37.821 4.599 1.00 78.25 366 SER A C 1
ATOM 2807 O O . SER A 1 366 ? -32.404 -36.866 3.827 1.00 78.25 366 SER A O 1
ATOM 2809 N N . PHE A 1 367 ? -33.361 -38.814 4.423 1.00 82.25 367 PHE A N 1
ATOM 2810 C CA . PHE A 1 367 ? -34.363 -38.876 3.356 1.00 82.25 367 PHE A CA 1
ATOM 2811 C C . PHE A 1 367 ? -35.780 -38.955 3.949 1.00 82.25 367 PHE A C 1
ATOM 2813 O O . PHE A 1 367 ? -36.440 -39.993 3.853 1.00 82.25 367 PHE A O 1
ATOM 2820 N N . PRO A 1 368 ? -36.260 -37.885 4.607 1.00 79.12 368 PRO A N 1
ATOM 2821 C CA . PRO A 1 368 ? -37.567 -37.894 5.251 1.00 79.12 368 PRO A CA 1
ATOM 2822 C C . PRO A 1 368 ? -38.682 -37.990 4.201 1.00 79.12 368 PRO A C 1
ATOM 2824 O O . PRO A 1 368 ? -38.807 -37.127 3.328 1.00 79.12 368 PRO A O 1
ATOM 2827 N N . SER A 1 369 ? -39.516 -39.026 4.309 1.00 76.88 369 SER A N 1
ATOM 2828 C CA . SER A 1 369 ? -40.714 -39.201 3.479 1.00 76.88 369 SER A CA 1
ATOM 2829 C C . SER A 1 369 ? -41.805 -38.180 3.845 1.00 76.88 369 SER A C 1
ATOM 2831 O O . SER A 1 369 ? -41.668 -37.409 4.802 1.00 76.88 369 SER A O 1
ATOM 2833 N N . GLY A 1 370 ? -42.920 -38.164 3.105 1.00 74.81 370 GLY A N 1
ATOM 2834 C CA . GLY A 1 370 ? -44.099 -37.361 3.462 1.00 74.81 370 GLY A CA 1
ATOM 2835 C C . GLY A 1 370 ? -44.641 -37.648 4.873 1.00 74.81 370 GLY A C 1
ATOM 2836 O O . GLY A 1 370 ? -45.131 -36.735 5.536 1.00 74.81 370 GLY A O 1
ATOM 2837 N N . ASN A 1 371 ? -44.446 -38.875 5.373 1.00 79.81 371 ASN A N 1
ATOM 2838 C CA . ASN A 1 371 ? -44.937 -39.357 6.669 1.00 79.81 371 ASN A CA 1
ATOM 2839 C C . ASN A 1 371 ? -43.861 -39.353 7.773 1.00 79.81 371 ASN A C 1
ATOM 2841 O O . ASN A 1 371 ? -43.958 -40.097 8.741 1.00 79.81 371 ASN A O 1
ATOM 2845 N N . TRP A 1 372 ? -42.833 -38.507 7.669 1.00 83.62 372 TRP A N 1
ATOM 2846 C CA . TRP A 1 372 ? -41.719 -38.430 8.635 1.00 83.62 372 TRP A CA 1
ATOM 2847 C C . TRP A 1 372 ? -42.141 -38.271 10.111 1.00 83.62 372 TRP A C 1
ATOM 2849 O O . TRP A 1 372 ? -41.352 -38.548 11.011 1.00 83.62 372 TRP A O 1
ATOM 2859 N N . LYS A 1 373 ? -43.367 -37.799 10.387 1.00 84.19 373 LYS A N 1
ATOM 2860 C CA . LYS A 1 373 ? -43.902 -37.685 11.753 1.00 84.19 373 LYS A CA 1
ATOM 2861 C C . LYS A 1 373 ? -44.028 -39.046 12.439 1.00 84.19 373 LYS A C 1
ATOM 2863 O O . LYS A 1 373 ? -43.851 -39.092 13.651 1.00 84.19 373 LYS A O 1
ATOM 2868 N N . ASP A 1 374 ? -44.255 -40.119 11.682 1.00 84.81 374 ASP A N 1
ATOM 2869 C CA . ASP A 1 374 ? -44.430 -41.483 12.198 1.00 84.81 374 ASP A CA 1
ATOM 2870 C C . ASP A 1 374 ? -43.147 -42.027 12.858 1.00 84.81 374 ASP A C 1
ATOM 2872 O O . ASP A 1 374 ? -43.209 -42.873 13.750 1.00 84.81 374 ASP A O 1
ATOM 2876 N N . ASP A 1 375 ? -41.977 -41.475 12.505 1.00 82.56 375 ASP A N 1
ATOM 2877 C CA . ASP A 1 375 ? -40.684 -41.819 13.115 1.00 82.56 375 ASP A CA 1
ATOM 2878 C C . ASP A 1 375 ? -40.560 -41.327 14.576 1.00 82.56 375 ASP A C 1
ATOM 2880 O O . ASP A 1 375 ? -39.628 -41.696 15.312 1.00 82.56 375 ASP A O 1
ATOM 2884 N N . TYR A 1 376 ? -41.490 -40.481 15.029 1.00 88.69 376 TYR A N 1
ATOM 2885 C CA . TYR A 1 376 ? -41.454 -39.819 16.326 1.00 88.69 376 TYR A CA 1
ATOM 2886 C C . TYR A 1 376 ? -42.792 -39.955 17.057 1.00 88.69 376 TYR A C 1
ATOM 2888 O O . TYR A 1 376 ? -43.863 -39.798 16.489 1.00 88.69 376 TYR A O 1
ATOM 2896 N N . SER A 1 377 ? -42.737 -40.185 18.366 1.00 87.75 377 SER A N 1
ATOM 2897 C CA . SER A 1 377 ? -43.907 -40.175 19.246 1.00 87.75 377 SER A CA 1
ATOM 2898 C C . SER A 1 377 ? -43.763 -39.076 20.296 1.00 87.75 377 SER A C 1
ATOM 2900 O O . SER A 1 377 ? -42.650 -38.704 20.683 1.00 87.75 377 SER A O 1
ATOM 2902 N N . LYS A 1 378 ? -44.887 -38.524 20.766 1.00 86.06 378 LYS A N 1
ATOM 2903 C CA . LYS A 1 378 ? -44.876 -37.525 21.844 1.00 86.06 378 LYS A CA 1
ATOM 2904 C C . LYS A 1 378 ? -44.206 -38.126 23.087 1.00 86.06 378 LYS A C 1
ATOM 2906 O O . LYS A 1 378 ? -44.441 -39.282 23.420 1.00 86.06 378 LYS A O 1
ATOM 2911 N N . ASN A 1 379 ? -43.368 -37.342 23.760 1.00 86.06 379 ASN A N 1
ATOM 2912 C CA . ASN A 1 379 ? -42.496 -37.729 24.874 1.00 86.06 379 ASN A CA 1
ATOM 2913 C C . ASN A 1 379 ? -41.356 -38.717 24.550 1.00 86.06 379 ASN A C 1
ATOM 2915 O O . ASN A 1 379 ? -40.615 -39.083 25.468 1.00 86.06 379 ASN A O 1
ATOM 2919 N N . LYS A 1 380 ? -41.134 -39.103 23.283 1.00 90.50 380 LYS A N 1
ATOM 2920 C CA . LYS A 1 380 ? -39.942 -39.874 22.889 1.00 90.50 380 LYS A CA 1
ATOM 2921 C C . LYS A 1 380 ? -38.678 -39.100 23.265 1.00 90.50 380 LYS A C 1
ATOM 2923 O O . LYS A 1 380 ? -38.549 -37.922 22.928 1.00 90.50 380 LYS A O 1
ATOM 2928 N N . LYS A 1 381 ? -37.753 -39.760 23.965 1.00 90.50 381 LYS A N 1
ATOM 2929 C CA . LYS A 1 381 ? -36.421 -39.216 24.261 1.00 90.50 381 LYS A CA 1
ATOM 2930 C C . LYS A 1 381 ? -35.543 -39.330 23.017 1.00 90.50 381 LYS A C 1
ATOM 2932 O O . LYS A 1 381 ? -35.519 -40.382 22.381 1.00 90.50 381 LYS A O 1
ATOM 2937 N N . VAL A 1 382 ? -34.842 -38.257 22.678 1.00 91.12 382 VAL A N 1
ATOM 2938 C CA . VAL A 1 382 ? -33.930 -38.164 21.537 1.00 91.12 382 VAL A CA 1
ATOM 2939 C C . VAL A 1 382 ? -32.687 -37.378 21.944 1.00 91.12 382 VAL A C 1
ATOM 2941 O O . VAL A 1 382 ? -32.779 -36.401 22.686 1.00 91.12 382 VAL A O 1
ATOM 2944 N N . ASN A 1 383 ? -31.527 -37.783 21.436 1.00 91.31 383 ASN A N 1
ATOM 2945 C CA . ASN A 1 383 ? -30.311 -36.987 21.561 1.00 91.31 383 ASN A CA 1
ATOM 2946 C C . ASN A 1 383 ? -30.286 -35.962 20.427 1.00 91.31 383 ASN A C 1
ATOM 2948 O O . ASN A 1 383 ? -30.494 -36.318 19.268 1.00 91.31 383 ASN A O 1
ATOM 2952 N N . ALA A 1 384 ? -30.049 -34.700 20.766 1.00 92.75 384 ALA A N 1
ATOM 2953 C CA . ALA A 1 384 ? -29.981 -33.604 19.810 1.00 92.75 384 ALA A CA 1
ATOM 2954 C C . ALA A 1 384 ? -28.739 -32.756 20.075 1.00 92.75 384 ALA A C 1
ATOM 2956 O O . ALA A 1 384 ? -28.316 -32.630 21.223 1.00 92.75 384 ALA A O 1
ATOM 2957 N N . ARG A 1 385 ? -28.177 -32.130 19.039 1.00 92.81 385 ARG A N 1
ATOM 2958 C CA . ARG A 1 385 ? -27.154 -31.091 19.215 1.00 92.81 385 ARG A CA 1
ATOM 2959 C C . ARG A 1 385 ? -27.727 -29.707 18.994 1.00 92.81 385 ARG A C 1
ATOM 2961 O O . ARG A 1 385 ? -28.612 -29.513 18.163 1.00 92.81 385 ARG A O 1
ATOM 2968 N N . ILE A 1 386 ? -27.200 -28.739 19.729 1.00 93.75 386 ILE A N 1
ATOM 2969 C CA . ILE A 1 386 ? -27.540 -27.333 19.546 1.00 93.75 386 ILE A CA 1
ATOM 2970 C C . ILE A 1 386 ? -26.920 -26.846 18.236 1.00 93.75 386 ILE A C 1
ATOM 2972 O O . ILE A 1 386 ? -25.705 -26.833 18.082 1.00 93.75 386 ILE A O 1
ATOM 2976 N N . LEU A 1 387 ? -27.757 -26.444 17.284 1.00 92.88 387 LEU A N 1
ATOM 2977 C CA . LEU A 1 387 ? -27.342 -25.910 15.988 1.00 92.88 387 LEU A CA 1
ATOM 2978 C C . LEU A 1 387 ? -27.157 -24.390 16.050 1.00 92.88 387 LEU A C 1
ATOM 2980 O O . LEU A 1 387 ? -26.221 -23.839 15.471 1.00 92.88 387 LEU A O 1
ATOM 2984 N N . PHE A 1 388 ? -28.056 -23.712 16.765 1.00 94.56 388 PHE A N 1
ATOM 2985 C CA . PHE A 1 388 ? -27.981 -22.277 16.998 1.00 94.56 388 PHE A CA 1
ATOM 2986 C C . PHE A 1 388 ? -28.682 -21.859 18.286 1.00 94.56 388 PHE A C 1
ATOM 2988 O O . PHE A 1 388 ? -29.630 -22.504 18.732 1.00 94.56 388 PHE A O 1
ATOM 2995 N N . VAL A 1 389 ? -28.247 -20.730 18.835 1.00 93.44 389 VAL A N 1
ATOM 2996 C CA . VAL A 1 389 ? -28.876 -20.051 19.968 1.00 93.44 389 VAL A CA 1
ATOM 2997 C C . VAL A 1 389 ? -28.976 -18.576 19.623 1.00 93.44 389 VAL A C 1
ATOM 2999 O O . VAL A 1 389 ? -27.972 -17.940 19.299 1.00 93.44 389 VAL A O 1
ATOM 3002 N N . ASP A 1 390 ? -30.179 -18.026 19.701 1.00 91.06 390 ASP A N 1
ATOM 3003 C CA . ASP A 1 390 ? -30.399 -16.586 19.683 1.00 91.06 390 ASP A CA 1
ATOM 3004 C C . ASP A 1 390 ? -30.788 -16.128 21.096 1.00 91.06 390 ASP A C 1
ATOM 3006 O O . ASP A 1 390 ? -31.945 -16.288 21.496 1.00 91.06 390 ASP A O 1
ATOM 3010 N N . PRO A 1 391 ? -29.850 -15.552 21.871 1.00 85.38 391 PRO A N 1
ATOM 3011 C CA . PRO A 1 391 ? -30.141 -15.059 23.215 1.00 85.38 391 PRO A CA 1
ATOM 3012 C C . PRO A 1 391 ? -31.212 -13.961 23.232 1.00 85.38 391 PRO A C 1
ATOM 3014 O O . PRO A 1 391 ? -31.932 -13.820 24.219 1.00 85.38 391 PRO A O 1
ATOM 3017 N N . SER A 1 392 ? -31.341 -13.194 22.140 1.00 84.00 392 SER A N 1
ATOM 3018 C CA . SER A 1 392 ? -32.250 -12.047 22.066 1.00 84.00 392 SER A CA 1
ATOM 3019 C C . SER A 1 392 ? -33.714 -12.467 21.952 1.00 84.00 392 SER A C 1
ATOM 3021 O O . SER A 1 392 ? -34.580 -11.879 22.599 1.00 84.00 392 SER A O 1
ATOM 3023 N N . THR A 1 393 ? -33.987 -13.522 21.183 1.00 82.19 393 THR A N 1
ATOM 3024 C CA . THR A 1 393 ? -35.332 -14.102 21.021 1.00 82.19 393 THR A CA 1
ATOM 3025 C C . THR A 1 393 ? -35.558 -15.326 21.908 1.00 82.19 393 THR A C 1
ATOM 3027 O O . THR A 1 393 ? -36.665 -15.858 21.966 1.00 82.19 393 THR A O 1
ATOM 3030 N N . ARG A 1 394 ? -34.512 -15.771 22.615 1.00 84.19 394 ARG A N 1
ATOM 3031 C CA . ARG A 1 394 ? -34.434 -17.027 23.370 1.00 84.19 394 ARG A CA 1
ATOM 3032 C C . ARG A 1 394 ? -34.718 -18.282 22.542 1.00 84.19 394 ARG A C 1
ATOM 3034 O O . ARG A 1 394 ? -35.075 -19.325 23.089 1.00 84.19 394 ARG A O 1
ATOM 3041 N N . ALA A 1 395 ? -34.560 -18.194 21.227 1.00 87.50 395 ALA A N 1
ATOM 3042 C CA . ALA A 1 395 ? -34.785 -19.314 20.338 1.00 87.50 395 ALA A CA 1
ATOM 3043 C C . ALA A 1 395 ? -33.568 -20.239 20.304 1.00 87.50 395 ALA A C 1
ATOM 3045 O O . ALA A 1 395 ? -32.432 -19.797 20.113 1.00 87.50 395 ALA A O 1
ATOM 3046 N N . VAL A 1 396 ? -33.826 -21.540 20.418 1.00 92.62 396 VAL A N 1
ATOM 3047 C CA . VAL A 1 396 ? -32.808 -22.581 20.274 1.00 92.62 396 VAL A CA 1
ATOM 3048 C C . VAL A 1 396 ? -33.171 -23.477 19.098 1.00 92.62 396 VAL A C 1
ATOM 3050 O O . VAL A 1 396 ? -34.257 -24.059 19.046 1.00 92.62 396 VAL A O 1
ATOM 3053 N N . GLY A 1 397 ? -32.254 -23.576 18.142 1.00 93.81 397 GLY A N 1
ATOM 3054 C CA . GLY A 1 397 ? -32.329 -24.523 17.041 1.00 93.81 397 GLY A CA 1
ATOM 3055 C C . GLY A 1 397 ? -31.538 -25.773 17.362 1.00 93.81 397 GLY A C 1
ATOM 3056 O O . GLY A 1 397 ? -30.394 -25.685 17.808 1.00 93.81 397 GLY A O 1
ATOM 3057 N N . LEU A 1 398 ? -32.136 -26.929 17.115 1.00 95.62 398 LEU A N 1
ATOM 3058 C CA . LEU A 1 398 ? -31.542 -28.230 17.387 1.00 95.62 398 LEU A CA 1
ATOM 3059 C C . LEU A 1 398 ? -31.406 -29.036 16.090 1.00 95.62 398 LEU A C 1
ATOM 3061 O O . LEU A 1 398 ? -32.166 -28.839 15.143 1.00 95.62 398 LEU A O 1
ATOM 3065 N N . THR A 1 399 ? -30.463 -29.974 16.069 1.00 94.50 399 THR A N 1
ATOM 3066 C CA . THR A 1 399 ? -30.299 -30.945 14.985 1.00 94.50 399 THR A CA 1
ATOM 3067 C C . THR A 1 399 ? -30.263 -32.377 15.508 1.00 94.50 399 THR A C 1
ATOM 3069 O O . THR A 1 399 ? -29.691 -32.657 16.564 1.00 94.50 399 THR A O 1
ATOM 3072 N N . LEU A 1 400 ? -30.909 -33.271 14.761 1.00 94.12 400 LEU A N 1
ATOM 3073 C CA . LEU A 1 400 ? -30.931 -34.722 14.940 1.00 94.12 400 LEU A CA 1
ATOM 3074 C C . LEU A 1 400 ? -30.165 -35.441 13.816 1.00 94.12 400 LEU A C 1
ATOM 3076 O O . LEU A 1 400 ? -30.142 -36.669 13.799 1.00 94.12 400 LEU A O 1
ATOM 3080 N N . ASN A 1 401 ? -29.561 -34.704 12.875 1.00 91.25 401 ASN A N 1
ATOM 3081 C CA . ASN A 1 401 ? -28.812 -35.279 11.760 1.00 91.25 401 ASN A CA 1
ATOM 3082 C C . ASN A 1 401 ? -27.703 -36.204 12.273 1.00 91.25 401 ASN A C 1
ATOM 3084 O O . ASN A 1 401 ? -26.851 -35.768 13.047 1.00 91.25 401 ASN A O 1
ATOM 3088 N N . LYS A 1 402 ? -27.677 -37.459 11.807 1.00 88.75 402 LYS A N 1
ATOM 3089 C CA . LYS A 1 402 ? -26.723 -38.478 12.283 1.00 88.75 402 LYS A CA 1
ATOM 3090 C C . LYS A 1 402 ? -25.266 -38.021 12.194 1.00 88.75 402 LYS A C 1
ATOM 3092 O O . LYS A 1 402 ? -24.531 -38.200 13.154 1.00 88.75 402 LYS A O 1
ATOM 3097 N N . HIS A 1 403 ? -24.871 -37.400 11.082 1.00 88.19 403 HIS A N 1
ATOM 3098 C CA . HIS A 1 403 ? -23.503 -36.909 10.888 1.00 88.19 403 HIS A CA 1
ATOM 3099 C C . HIS A 1 403 ? -23.145 -35.804 11.890 1.00 88.19 403 HIS A C 1
ATOM 3101 O O . HIS A 1 403 ? -22.142 -35.908 12.584 1.00 88.19 403 HIS A O 1
ATOM 3107 N N . LEU A 1 404 ? -24.018 -34.808 12.083 1.00 89.94 404 LEU A N 1
ATOM 3108 C CA . LEU A 1 404 ? -23.784 -33.737 13.059 1.00 89.94 404 LEU A CA 1
ATOM 3109 C C . LEU A 1 404 ? -23.792 -34.251 14.503 1.00 89.94 404 LEU A C 1
ATOM 3111 O O . LEU A 1 404 ? -23.034 -33.746 15.328 1.00 89.94 404 LEU A O 1
ATOM 3115 N N . LEU A 1 405 ? -24.611 -35.258 14.828 1.00 88.38 405 LEU A N 1
ATOM 3116 C CA . LEU A 1 405 ? -24.583 -35.904 16.143 1.00 88.38 405 LEU A CA 1
ATOM 3117 C C . LEU A 1 405 ? -23.212 -36.539 16.431 1.00 88.38 405 LEU A C 1
ATOM 3119 O O . LEU A 1 405 ? -22.730 -36.405 17.558 1.00 88.38 405 LEU A O 1
ATOM 3123 N N . HIS A 1 406 ? -22.555 -37.111 15.421 1.00 86.38 406 HIS A N 1
ATOM 3124 C CA . HIS A 1 406 ? -21.192 -37.650 15.512 1.00 86.38 406 HIS A CA 1
ATOM 3125 C C . HIS A 1 406 ? -20.080 -36.624 15.220 1.00 86.38 406 HIS A C 1
ATOM 3127 O O . HIS A 1 406 ? -18.924 -37.005 15.186 1.00 86.38 406 HIS A O 1
ATOM 3133 N N . LEU A 1 407 ? -20.397 -35.328 15.072 1.00 84.69 407 LEU A N 1
ATOM 3134 C CA . LEU A 1 407 ? -19.426 -34.265 14.740 1.00 84.69 407 LEU A CA 1
ATOM 3135 C C . LEU A 1 407 ? -18.738 -34.438 13.369 1.00 84.69 407 LEU A C 1
ATOM 3137 O O . LEU A 1 407 ? -17.662 -33.892 13.133 1.00 84.69 407 LEU A O 1
ATOM 3141 N N . GLU A 1 408 ? -19.396 -35.118 12.436 1.00 84.19 408 GLU A N 1
ATOM 3142 C CA . GLU A 1 408 ? -18.916 -35.331 11.073 1.00 84.19 408 GLU A CA 1
ATOM 3143 C C . GLU A 1 408 ? -19.635 -34.416 10.073 1.00 84.19 408 GLU A C 1
ATOM 3145 O O . GLU A 1 408 ? -20.825 -34.105 10.205 1.00 84.19 408 GLU A O 1
ATOM 3150 N N . VAL A 1 409 ? -18.922 -34.013 9.020 1.00 81.12 409 VAL A N 1
ATOM 3151 C CA . VAL A 1 409 ? -19.486 -33.282 7.877 1.00 81.12 409 VAL A CA 1
ATOM 3152 C C . VAL A 1 409 ? -19.690 -34.266 6.724 1.00 81.12 409 VAL A C 1
ATOM 3154 O O . VAL A 1 409 ? -18.759 -34.993 6.377 1.00 81.12 409 VAL A O 1
ATOM 3157 N N . PRO A 1 410 ? -20.873 -34.301 6.089 1.00 79.19 410 PRO A N 1
ATOM 3158 C CA . PRO A 1 410 ? -21.163 -35.285 5.063 1.00 79.19 410 PRO A CA 1
ATOM 3159 C C . PRO A 1 410 ? -20.323 -34.989 3.806 1.00 79.19 410 PRO A C 1
ATOM 3161 O O . PRO A 1 410 ? -20.323 -33.850 3.322 1.00 79.19 410 PRO A O 1
ATOM 3164 N N . PRO A 1 411 ? -19.617 -35.984 3.241 1.00 69.19 411 PRO A N 1
ATOM 3165 C CA . PRO A 1 411 ? -18.851 -35.808 2.015 1.00 69.19 411 PRO A CA 1
ATOM 3166 C C . PRO A 1 411 ? -19.808 -35.671 0.826 1.00 69.19 411 PRO A C 1
ATOM 3168 O O . PRO A 1 411 ? -20.476 -36.626 0.431 1.00 69.19 411 PRO A O 1
ATOM 3171 N N . ILE A 1 412 ? -19.891 -34.474 0.242 1.00 68.12 412 ILE A N 1
ATOM 3172 C CA . ILE A 1 412 ? -20.780 -34.200 -0.895 1.00 68.12 412 ILE A CA 1
ATOM 3173 C C . ILE A 1 412 ? -19.942 -34.041 -2.160 1.00 68.12 412 ILE A C 1
ATOM 3175 O O . ILE A 1 412 ? -19.280 -33.026 -2.364 1.00 68.12 412 ILE A O 1
ATOM 3179 N N . ASN A 1 413 ? -20.032 -35.028 -3.050 1.00 70.94 413 ASN A N 1
ATOM 3180 C CA . ASN A 1 413 ? -19.316 -35.062 -4.331 1.00 70.94 413 ASN A CA 1
ATOM 3181 C C . ASN A 1 413 ? -20.089 -34.376 -5.478 1.00 70.94 413 ASN A C 1
ATOM 3183 O O . ASN A 1 413 ? -19.903 -34.714 -6.644 1.00 70.94 413 ASN A O 1
ATOM 3187 N N . LEU A 1 414 ? -20.979 -33.433 -5.156 1.00 78.75 414 LEU A N 1
ATOM 3188 C CA . LEU A 1 414 ? -21.809 -32.701 -6.118 1.00 78.75 414 LEU A CA 1
ATOM 3189 C C . LEU A 1 414 ? -21.229 -31.303 -6.357 1.00 78.75 414 LEU A C 1
ATOM 3191 O O . LEU A 1 414 ? -21.010 -30.557 -5.399 1.00 78.75 414 LEU A O 1
ATOM 3195 N N . LYS A 1 415 ? -21.021 -30.911 -7.620 1.00 77.00 415 LYS A N 1
ATOM 3196 C CA . LYS A 1 415 ? -20.551 -29.566 -7.981 1.00 77.00 415 LYS A CA 1
ATOM 3197 C C . LYS A 1 415 ? -21.697 -28.704 -8.502 1.00 77.00 415 LYS A C 1
ATOM 3199 O O . LYS A 1 415 ? -22.608 -29.169 -9.184 1.00 77.00 415 LYS A O 1
ATOM 3204 N N . ALA A 1 416 ? -21.654 -27.410 -8.185 1.00 80.44 416 ALA A N 1
ATOM 3205 C CA . ALA A 1 416 ? -22.580 -26.447 -8.771 1.00 80.44 416 ALA A CA 1
ATOM 3206 C C . ALA A 1 416 ? -22.398 -26.415 -10.300 1.00 80.44 416 ALA A C 1
ATOM 3208 O O . ALA A 1 416 ? -21.283 -26.252 -10.785 1.00 80.44 416 ALA A O 1
ATOM 3209 N N . GLY A 1 417 ? -23.495 -26.555 -11.041 1.00 77.50 417 GLY A N 1
ATOM 3210 C CA . GLY A 1 417 ? -23.531 -26.680 -12.498 1.00 77.50 417 GLY A CA 1
ATOM 3211 C C . GLY A 1 417 ? -23.809 -28.100 -13.002 1.00 77.50 417 GLY A C 1
ATOM 3212 O O . GLY A 1 417 ? -24.354 -28.232 -14.102 1.00 77.50 417 GLY A O 1
ATOM 3213 N N . ASP A 1 418 ? -23.520 -29.136 -12.204 1.00 84.75 418 ASP A N 1
ATOM 3214 C CA . ASP A 1 418 ? -23.759 -30.536 -12.578 1.00 84.75 418 ASP A CA 1
ATOM 3215 C C . ASP A 1 418 ? -25.239 -30.781 -12.896 1.00 84.75 418 ASP A C 1
ATOM 3217 O O . ASP A 1 418 ? -26.133 -30.192 -12.279 1.00 84.75 418 ASP A O 1
ATOM 3221 N N . ILE A 1 419 ? -25.503 -31.661 -13.864 1.00 87.06 419 ILE A N 1
ATOM 3222 C CA . ILE A 1 419 ? -26.857 -32.032 -14.284 1.00 87.06 419 ILE A CA 1
ATOM 3223 C C . ILE A 1 419 ? -27.085 -33.516 -14.019 1.00 87.06 419 ILE A C 1
ATOM 3225 O O . ILE A 1 419 ? -26.301 -34.352 -14.459 1.00 87.06 419 ILE A O 1
ATOM 3229 N N . TYR A 1 420 ? -28.202 -33.830 -13.366 1.00 88.75 420 TYR A N 1
ATOM 3230 C CA . TYR A 1 420 ? -28.650 -35.191 -13.095 1.00 88.75 420 TYR A CA 1
ATOM 3231 C C . TYR A 1 420 ? -30.025 -35.417 -13.716 1.00 88.75 420 TYR A C 1
ATOM 3233 O O . TYR A 1 420 ? -31.019 -34.845 -13.270 1.00 88.75 420 TYR A O 1
ATOM 3241 N N . ASP A 1 421 ? -30.085 -36.269 -14.740 1.00 84.56 421 ASP A N 1
ATOM 3242 C CA . ASP A 1 421 ? -31.296 -36.478 -15.547 1.00 84.56 421 ASP A CA 1
ATOM 3243 C C . ASP A 1 421 ? -32.374 -37.326 -14.850 1.00 84.56 421 ASP A C 1
ATOM 3245 O O . ASP A 1 421 ? -33.537 -37.269 -15.243 1.00 84.56 421 ASP A O 1
ATOM 3249 N N . LYS A 1 422 ? -32.002 -38.111 -13.828 1.00 89.19 422 LYS A N 1
ATOM 3250 C CA . LYS A 1 422 ? -32.877 -39.102 -13.175 1.00 89.19 422 LYS A CA 1
ATOM 3251 C C . LYS A 1 422 ? -33.067 -38.874 -11.665 1.00 89.19 422 LYS A C 1
ATOM 3253 O O . LYS A 1 422 ? -33.108 -39.834 -10.900 1.00 89.19 422 LYS A O 1
ATOM 3258 N N . SER A 1 423 ? -33.173 -37.625 -11.212 1.00 92.12 423 SER A N 1
ATOM 3259 C CA . SER A 1 423 ? -33.356 -37.313 -9.782 1.00 92.12 423 SER A CA 1
ATOM 3260 C C . SER A 1 423 ? -34.774 -37.658 -9.319 1.00 92.12 423 SER A C 1
ATOM 3262 O O . SER A 1 423 ? -35.740 -37.170 -9.899 1.00 92.12 423 SER A O 1
ATOM 3264 N N . LYS A 1 424 ? -34.932 -38.499 -8.296 1.00 90.75 424 LYS A N 1
ATOM 3265 C CA . LYS A 1 424 ? -36.244 -39.009 -7.857 1.00 90.75 424 LYS A CA 1
ATOM 3266 C C . LYS A 1 424 ? -36.891 -38.060 -6.848 1.00 90.75 424 LYS A C 1
ATOM 3268 O O . LYS A 1 424 ? -36.267 -37.713 -5.855 1.00 90.75 424 LYS A O 1
ATOM 3273 N N . VAL A 1 425 ? -38.146 -37.668 -7.058 1.00 89.69 425 VAL A N 1
ATOM 3274 C CA . VAL A 1 425 ? -38.928 -36.884 -6.090 1.00 89.69 425 VAL A CA 1
ATOM 3275 C C . VAL A 1 425 ? -39.322 -37.778 -4.924 1.00 89.69 425 VAL A C 1
ATOM 3277 O O . VAL A 1 425 ? -40.027 -38.763 -5.117 1.00 89.69 425 VAL A O 1
ATOM 3280 N N . LEU A 1 426 ? -38.895 -37.435 -3.713 1.00 86.94 426 LEU A N 1
ATOM 3281 C CA . LEU A 1 426 ? -39.264 -38.167 -2.500 1.00 86.94 426 LEU A CA 1
ATOM 3282 C C . LEU A 1 426 ? -40.433 -37.516 -1.766 1.00 86.94 426 LEU A C 1
ATOM 3284 O O . LEU A 1 426 ? -41.253 -38.226 -1.198 1.00 86.94 426 LEU A O 1
ATOM 3288 N N . ARG A 1 427 ? -40.504 -36.180 -1.780 1.00 86.75 427 ARG A N 1
ATOM 3289 C CA . ARG A 1 427 ? -41.537 -35.415 -1.072 1.00 86.75 427 ARG A CA 1
ATOM 3290 C C . ARG A 1 427 ? -41.872 -34.117 -1.796 1.00 86.75 427 ARG A C 1
ATOM 3292 O O . ARG A 1 427 ? -40.983 -33.458 -2.345 1.00 86.75 427 ARG A O 1
ATOM 3299 N N . VAL A 1 428 ? -43.144 -33.723 -1.754 1.00 86.06 428 VAL A N 1
ATOM 3300 C CA . VAL A 1 428 ? -43.637 -32.451 -2.306 1.00 86.06 428 VAL A CA 1
ATOM 3301 C C . VAL A 1 428 ? -44.165 -31.554 -1.185 1.00 86.06 428 VAL A C 1
ATOM 3303 O O . VAL A 1 428 ? -45.256 -31.763 -0.658 1.00 86.06 428 VAL A O 1
ATOM 3306 N N . ASP A 1 429 ? -43.422 -30.499 -0.857 1.00 82.69 429 ASP A N 1
ATOM 3307 C CA . ASP A 1 429 ? -43.808 -29.518 0.155 1.00 82.69 429 ASP A CA 1
ATOM 3308 C C . ASP A 1 429 ? -44.514 -28.332 -0.520 1.00 82.69 429 ASP A C 1
ATOM 3310 O O . ASP A 1 429 ? -43.857 -27.408 -1.002 1.00 82.69 429 ASP A O 1
ATOM 3314 N N . LYS A 1 430 ? -45.858 -28.320 -0.533 1.00 76.81 430 LYS A N 1
ATOM 3315 C CA . LYS A 1 430 ? -46.686 -27.341 -1.286 1.00 76.81 430 LYS A CA 1
ATOM 3316 C C . LYS A 1 430 ? -46.255 -25.872 -1.138 1.00 76.81 430 LYS A C 1
ATOM 3318 O O . LYS A 1 430 ? -46.360 -25.118 -2.098 1.00 76.81 430 LYS A O 1
ATOM 3323 N N . LYS A 1 431 ? -45.793 -25.466 0.052 1.00 74.31 431 LYS A N 1
ATOM 3324 C CA . LYS A 1 431 ? -45.358 -24.088 0.353 1.00 74.31 431 LYS A CA 1
ATOM 3325 C C . LYS A 1 431 ? -43.846 -23.859 0.218 1.00 74.31 431 LYS A C 1
ATOM 3327 O O . LYS A 1 431 ? -43.424 -22.710 0.194 1.00 74.31 431 LYS A O 1
ATOM 3332 N N . ALA A 1 432 ? -43.026 -24.910 0.165 1.00 79.94 432 ALA A N 1
ATOM 3333 C CA . ALA A 1 432 ? -41.568 -24.787 0.239 1.00 79.94 432 ALA A CA 1
ATOM 3334 C C . ALA A 1 432 ? -40.853 -25.221 -1.049 1.00 79.94 432 ALA A C 1
ATOM 3336 O O . ALA A 1 432 ? -39.970 -24.496 -1.519 1.00 79.94 432 ALA A O 1
ATOM 3337 N N . GLY A 1 433 ? -41.200 -26.380 -1.620 1.00 88.88 433 GLY A N 1
ATOM 3338 C CA . GLY A 1 433 ? -40.468 -26.942 -2.753 1.00 88.88 433 GLY A CA 1
ATOM 3339 C C . GLY A 1 433 ? -40.543 -28.464 -2.892 1.00 88.88 433 GLY A C 1
ATOM 3340 O O . GLY A 1 433 ? -41.429 -29.116 -2.346 1.00 88.88 433 GLY A O 1
ATOM 3341 N N . LEU A 1 434 ? -39.598 -29.026 -3.643 1.00 90.69 434 LEU A N 1
ATOM 3342 C CA . LEU A 1 434 ? -39.471 -30.461 -3.907 1.00 90.69 434 LEU A CA 1
ATOM 3343 C C . LEU A 1 434 ? -38.228 -31.007 -3.202 1.00 90.69 434 LEU A C 1
ATOM 3345 O O . LEU A 1 434 ? -37.143 -30.444 -3.358 1.00 90.69 434 LEU A O 1
ATOM 3349 N N . PHE A 1 435 ? -38.373 -32.109 -2.471 1.00 91.69 435 PHE A N 1
ATOM 3350 C CA . PHE A 1 435 ? -37.248 -32.852 -1.907 1.00 91.69 435 PHE A CA 1
ATOM 3351 C C . PHE A 1 435 ? -36.986 -34.101 -2.744 1.00 91.69 435 PHE A C 1
ATOM 3353 O O . PHE A 1 435 ? -37.916 -34.822 -3.120 1.00 91.69 435 PHE A O 1
ATOM 3360 N N . LEU A 1 436 ? -35.721 -34.329 -3.070 1.00 91.81 436 LEU A N 1
ATOM 3361 C CA . LEU A 1 436 ? -35.285 -35.251 -4.103 1.00 91.81 436 LEU A CA 1
ATOM 3362 C C . LEU A 1 436 ? -34.148 -36.143 -3.609 1.00 91.81 436 LEU A C 1
ATOM 3364 O O . LEU A 1 436 ? -33.376 -35.769 -2.731 1.00 91.81 436 LEU A O 1
ATOM 3368 N N . GLU A 1 437 ? -33.996 -37.279 -4.267 1.00 90.69 437 GLU A N 1
ATOM 3369 C CA . GLU A 1 437 ? -32.807 -38.117 -4.232 1.00 90.69 437 GLU A CA 1
ATOM 3370 C C . GLU A 1 437 ? -32.021 -37.903 -5.529 1.00 90.69 437 GLU A C 1
ATOM 3372 O O . GLU A 1 437 ? -32.532 -38.149 -6.629 1.00 90.69 437 GLU A O 1
ATOM 3377 N N . ILE A 1 438 ? -30.791 -37.403 -5.411 1.00 90.81 438 ILE A N 1
ATOM 3378 C CA . ILE A 1 438 ? -29.895 -37.189 -6.548 1.00 90.81 438 ILE A CA 1
ATOM 3379 C C . ILE A 1 438 ? -29.037 -38.450 -6.731 1.00 90.81 438 ILE A C 1
ATOM 3381 O O . ILE A 1 438 ? -28.366 -38.863 -5.779 1.00 90.81 438 ILE A O 1
ATOM 3385 N N . PRO A 1 439 ? -29.019 -39.053 -7.937 1.00 85.94 439 PRO A N 1
ATOM 3386 C CA . PRO A 1 439 ? -28.289 -40.286 -8.223 1.00 85.94 439 PRO A CA 1
ATOM 3387 C C . PRO A 1 439 ? -26.787 -40.020 -8.439 1.00 85.94 439 PRO A C 1
ATOM 3389 O O . PRO A 1 439 ? -26.263 -40.172 -9.541 1.00 85.94 439 PRO A O 1
ATOM 3392 N N . SER A 1 440 ? -26.092 -39.584 -7.390 1.00 79.69 440 SER A N 1
ATOM 3393 C CA . SER A 1 440 ? -24.623 -39.573 -7.297 1.00 79.69 440 SER A CA 1
ATOM 3394 C C . SER A 1 440 ? -24.093 -40.942 -6.818 1.00 79.69 440 SER A C 1
ATOM 3396 O O . SER A 1 440 ? -24.898 -41.764 -6.382 1.00 79.69 440 SER A O 1
ATOM 3398 N N . PRO A 1 441 ? -22.769 -41.228 -6.875 1.00 76.94 441 PRO A N 1
ATOM 3399 C CA . PRO A 1 441 ? -22.205 -42.528 -6.467 1.00 76.94 441 PRO A CA 1
ATOM 3400 C C . PRO A 1 441 ? -22.675 -43.008 -5.088 1.00 76.94 441 PRO A C 1
ATOM 3402 O O . PRO A 1 441 ? -22.978 -44.181 -4.901 1.00 76.94 441 PRO A O 1
ATOM 3405 N N . THR A 1 442 ? -22.796 -42.074 -4.146 1.00 76.69 442 THR A N 1
ATOM 3406 C CA . THR A 1 442 ? -23.612 -42.206 -2.941 1.00 76.69 442 THR A CA 1
ATOM 3407 C C . THR A 1 442 ? -24.869 -41.349 -3.128 1.00 76.69 442 THR A C 1
ATOM 3409 O O . THR A 1 442 ? -24.729 -40.146 -3.389 1.00 76.69 442 THR A O 1
ATOM 3412 N N . PRO A 1 443 ? -26.092 -41.912 -3.045 1.00 83.81 443 PRO A N 1
ATOM 3413 C CA . PRO A 1 443 ? -27.321 -41.135 -3.182 1.00 83.81 443 PRO A CA 1
ATOM 3414 C C . PRO A 1 443 ? -27.322 -39.951 -2.217 1.00 83.81 443 PRO A C 1
ATOM 3416 O O . PRO A 1 443 ? -27.073 -40.118 -1.024 1.00 83.81 443 PRO A O 1
ATOM 3419 N N . SER A 1 444 ? -27.554 -38.748 -2.740 1.00 88.00 444 SER A N 1
ATOM 3420 C CA . SER A 1 444 ? -27.454 -37.505 -1.968 1.00 88.00 444 SER A CA 1
ATOM 3421 C C . SER A 1 444 ? -28.801 -36.782 -1.915 1.00 88.00 444 SER A C 1
ATOM 3423 O O . SER A 1 444 ? -29.502 -36.721 -2.932 1.00 88.00 444 SER A O 1
ATOM 3425 N N . PRO A 1 445 ? -29.187 -36.206 -0.765 1.00 90.94 445 PRO A N 1
ATOM 3426 C CA . PRO A 1 445 ? -30.432 -35.463 -0.658 1.00 90.94 445 PRO A CA 1
ATOM 3427 C C . PRO A 1 445 ? -30.346 -34.146 -1.438 1.00 90.94 445 PRO A C 1
ATOM 3429 O O . PRO A 1 445 ? -29.373 -33.395 -1.345 1.00 90.94 445 PRO A O 1
ATOM 3432 N N . GLY A 1 446 ? -31.390 -33.855 -2.207 1.00 91.44 446 GLY A N 1
ATOM 3433 C CA . GLY A 1 446 ? -31.537 -32.649 -3.010 1.00 91.44 446 GLY A CA 1
ATOM 3434 C C . GLY A 1 446 ? -32.799 -31.875 -2.644 1.00 91.44 446 GLY A C 1
ATOM 3435 O O . GLY A 1 446 ? -33.823 -32.457 -2.304 1.00 91.44 446 GLY A O 1
ATOM 3436 N N . PHE A 1 447 ? -32.762 -30.552 -2.745 1.00 93.25 447 PHE A N 1
ATOM 3437 C CA . PHE A 1 447 ? -33.924 -29.697 -2.532 1.00 93.25 447 PHE A CA 1
ATOM 3438 C C . PHE A 1 447 ? -34.035 -28.633 -3.625 1.00 93.25 447 PHE A C 1
ATOM 3440 O O . PHE A 1 447 ? -33.071 -27.926 -3.927 1.00 93.25 447 PHE A O 1
ATOM 3447 N N . ILE A 1 448 ? -35.233 -28.483 -4.185 1.00 90.75 448 ILE A N 1
ATOM 3448 C CA . ILE A 1 448 ? -35.575 -27.439 -5.153 1.00 90.75 448 ILE A CA 1
ATOM 3449 C C . ILE A 1 448 ? -36.595 -26.514 -4.507 1.00 90.75 448 ILE A C 1
ATOM 3451 O O . ILE A 1 448 ? -37.700 -26.934 -4.179 1.00 90.75 448 ILE A O 1
ATOM 3455 N N . SER A 1 449 ? -36.232 -25.243 -4.344 1.00 88.94 449 SER A N 1
ATOM 3456 C CA . SER A 1 449 ? -37.153 -24.207 -3.868 1.00 88.94 449 SER A CA 1
ATOM 3457 C C . SER A 1 449 ? -38.301 -24.009 -4.856 1.00 88.94 449 SER A C 1
ATOM 3459 O O . SER A 1 449 ? -38.082 -24.080 -6.063 1.00 88.94 449 SER A O 1
ATOM 3461 N N . ILE A 1 450 ? -39.499 -23.654 -4.381 1.00 85.06 450 ILE A N 1
ATOM 3462 C CA . ILE A 1 450 ? -40.642 -23.317 -5.253 1.00 85.06 450 ILE A CA 1
ATOM 3463 C C . ILE A 1 450 ? -40.286 -22.264 -6.320 1.00 85.06 450 ILE A C 1
ATOM 3465 O O . ILE A 1 450 ? -40.769 -22.314 -7.448 1.00 85.06 450 ILE A O 1
ATOM 3469 N N . ARG A 1 451 ? -39.355 -21.357 -5.996 1.00 83.44 451 ARG A N 1
ATOM 3470 C CA . ARG A 1 451 ? -38.861 -20.312 -6.904 1.00 83.44 451 ARG A CA 1
ATOM 3471 C C . ARG A 1 451 ? -37.967 -20.839 -8.023 1.00 83.44 451 ARG A C 1
ATOM 3473 O O . ARG A 1 451 ? -37.725 -20.098 -8.965 1.00 83.44 451 ARG A O 1
ATOM 3480 N N . ASP A 1 452 ? -37.464 -22.065 -7.920 1.00 87.00 452 ASP A N 1
ATOM 3481 C CA . ASP A 1 452 ? -36.521 -22.703 -8.850 1.00 87.00 452 ASP A CA 1
ATOM 3482 C C . ASP A 1 452 ? -37.152 -23.842 -9.662 1.00 87.00 452 ASP A C 1
ATOM 3484 O O . ASP A 1 452 ? -36.445 -24.572 -10.363 1.00 87.00 452 ASP A O 1
ATOM 3488 N N . VAL A 1 453 ? -38.484 -23.949 -9.593 1.00 84.50 453 VAL A N 1
ATOM 3489 C CA . VAL A 1 453 ? -39.302 -24.937 -10.305 1.00 84.50 453 VAL A CA 1
ATOM 3490 C C . VAL A 1 453 ? -39.666 -24.503 -11.729 1.00 84.50 453 VAL A C 1
ATOM 3492 O O . VAL A 1 453 ? -39.730 -25.338 -12.623 1.00 84.50 453 VAL A O 1
ATOM 3495 N N . SER A 1 454 ? -39.898 -23.214 -11.975 1.00 79.69 454 SER A N 1
ATOM 3496 C CA . SER A 1 454 ? -40.121 -22.702 -13.334 1.00 79.69 454 SER A CA 1
ATOM 3497 C C . SER A 1 454 ? -39.649 -21.263 -13.490 1.00 79.69 454 SER A C 1
ATOM 3499 O O . SER A 1 454 ? -39.475 -20.547 -12.506 1.00 79.69 454 SER A O 1
ATOM 3501 N N . ASP A 1 455 ? -39.426 -20.841 -14.737 1.00 70.69 455 ASP A N 1
ATOM 3502 C CA . ASP A 1 455 ? -38.963 -19.481 -15.053 1.00 70.69 455 ASP A CA 1
ATOM 3503 C C . ASP A 1 455 ? -40.035 -18.414 -14.831 1.00 70.69 455 ASP A C 1
ATOM 3505 O O . ASP A 1 455 ? -39.729 -17.265 -14.518 1.00 70.69 455 ASP A O 1
ATOM 3509 N N . LYS A 1 456 ? -41.305 -18.801 -14.979 1.00 68.81 456 LYS A N 1
ATOM 3510 C CA . LYS A 1 456 ? -42.463 -18.011 -14.543 1.00 68.81 456 LYS A CA 1
ATOM 3511 C C . LYS A 1 456 ? -42.758 -18.348 -13.083 1.00 68.81 456 LYS A C 1
ATOM 3513 O O . LYS A 1 456 ? -42.460 -19.462 -12.668 1.00 68.81 456 LYS A O 1
ATOM 3518 N N . ASP A 1 457 ? -43.369 -17.439 -12.324 1.00 56.72 457 ASP A N 1
ATOM 3519 C CA . ASP A 1 457 ? -43.758 -17.701 -10.931 1.00 56.72 457 ASP A CA 1
ATOM 3520 C C . ASP A 1 457 ? -44.703 -18.918 -10.846 1.00 56.72 457 ASP A C 1
ATOM 3522 O O . ASP A 1 457 ? -45.914 -18.810 -11.060 1.00 56.72 457 ASP A O 1
ATOM 3526 N N . ALA A 1 458 ? -44.150 -20.100 -10.557 1.00 57.44 458 ALA A N 1
ATOM 3527 C CA . ALA A 1 458 ? -44.922 -21.305 -10.286 1.00 57.44 458 ALA A CA 1
ATOM 3528 C C . ALA A 1 458 ? -45.609 -21.142 -8.933 1.00 57.44 458 ALA A C 1
ATOM 3530 O O . ALA A 1 458 ? -44.991 -21.284 -7.882 1.00 57.44 458 ALA A O 1
ATOM 3531 N N . LYS A 1 459 ? -46.911 -20.854 -8.960 1.00 56.53 459 LYS A N 1
ATOM 3532 C CA . LYS A 1 459 ? -47.734 -20.786 -7.745 1.00 56.53 459 LYS A CA 1
ATOM 3533 C C . LYS A 1 459 ? -48.259 -22.151 -7.288 1.00 56.53 459 LYS A C 1
ATOM 3535 O O . LYS A 1 459 ? -48.805 -22.230 -6.195 1.00 56.53 459 LYS A O 1
ATOM 3540 N N . ASN A 1 460 ? -48.124 -23.209 -8.097 1.00 63.28 460 ASN A N 1
ATOM 3541 C CA . ASN A 1 460 ? -48.695 -24.518 -7.776 1.00 63.28 460 ASN A CA 1
ATOM 3542 C C . ASN A 1 460 ? -47.772 -25.690 -8.168 1.00 63.28 460 ASN A C 1
ATOM 3544 O O . ASN A 1 460 ? -47.341 -25.787 -9.318 1.00 63.28 460 ASN A O 1
ATOM 3548 N N . LEU A 1 461 ? -47.490 -26.578 -7.206 1.00 71.25 461 LEU A N 1
ATOM 3549 C CA . LEU A 1 461 ? -46.624 -27.762 -7.343 1.00 71.25 461 LEU A CA 1
ATOM 3550 C C . LEU A 1 461 ? -47.397 -29.053 -7.680 1.00 71.25 461 LEU A C 1
ATOM 3552 O O . LEU A 1 461 ? -46.781 -30.107 -7.794 1.00 71.25 461 LEU A O 1
ATOM 3556 N N . GLU A 1 462 ? -48.718 -28.989 -7.888 1.00 67.44 462 GLU A N 1
ATOM 3557 C CA . GLU A 1 462 ? -49.595 -30.148 -8.175 1.00 67.44 462 GLU A CA 1
ATOM 3558 C C . GLU A 1 462 ? -49.155 -31.042 -9.350 1.00 67.44 462 GLU A C 1
ATOM 3560 O O . GLU A 1 462 ? -49.567 -32.197 -9.440 1.00 67.44 462 GLU A O 1
ATOM 3565 N N . LYS A 1 463 ? -48.302 -30.540 -10.251 1.00 72.06 463 LYS A N 1
ATOM 3566 C CA . LYS A 1 463 ? -47.763 -31.310 -11.383 1.00 72.06 463 LYS A CA 1
ATOM 3567 C C . LYS A 1 463 ? -46.776 -32.407 -10.968 1.00 72.06 463 LYS A C 1
ATOM 3569 O O . LYS A 1 463 ? -46.574 -33.346 -11.734 1.00 72.06 463 LYS A O 1
ATOM 3574 N N . PHE A 1 464 ? -46.146 -32.282 -9.803 1.00 81.44 464 PHE A N 1
ATOM 3575 C CA . PHE A 1 464 ? -45.117 -33.209 -9.339 1.00 81.44 464 PHE A CA 1
ATOM 3576 C C . PHE A 1 464 ? -45.722 -34.237 -8.384 1.00 81.44 464 PHE A C 1
ATOM 3578 O O . PHE A 1 464 ? -46.454 -33.885 -7.462 1.00 81.44 464 PHE A O 1
ATOM 3585 N N . LYS A 1 465 ? -45.398 -35.514 -8.601 1.00 81.25 465 LYS A N 1
ATOM 3586 C CA . LYS A 1 465 ? -45.813 -36.630 -7.740 1.00 81.25 465 LYS A CA 1
ATOM 3587 C C . LYS A 1 465 ? -44.585 -37.279 -7.111 1.00 81.25 465 LYS A C 1
ATOM 3589 O O . LYS A 1 465 ? -43.539 -37.370 -7.758 1.00 81.25 465 LYS A O 1
ATOM 3594 N N . GLU A 1 466 ? -44.712 -37.747 -5.875 1.00 82.12 466 GLU A N 1
ATOM 3595 C CA . GLU A 1 466 ? -43.680 -38.565 -5.230 1.00 82.12 466 GLU A CA 1
ATOM 3596 C C . GLU A 1 466 ? -43.391 -39.811 -6.089 1.00 82.12 466 GLU A C 1
ATOM 3598 O O . GLU A 1 466 ? -44.291 -40.395 -6.694 1.00 82.12 466 GLU A O 1
ATOM 3603 N N . GLY A 1 467 ? -42.115 -40.161 -6.230 1.00 81.50 467 GLY A N 1
ATOM 3604 C CA . GLY A 1 467 ? -41.610 -41.211 -7.116 1.00 81.50 467 GLY A CA 1
ATOM 3605 C C . GLY A 1 467 ? -41.300 -40.773 -8.552 1.00 81.50 467 GLY A C 1
ATOM 3606 O O . GLY A 1 467 ? -40.589 -41.496 -9.250 1.00 81.50 467 GLY A O 1
ATOM 3607 N N . SER A 1 468 ? -41.769 -39.604 -9.007 1.00 88.12 468 SER A N 1
ATOM 3608 C CA . SER A 1 468 ? -41.433 -39.100 -10.350 1.00 88.12 468 SER A CA 1
ATOM 3609 C C . SER A 1 468 ? -39.943 -38.757 -10.481 1.00 88.12 468 SER A C 1
ATOM 3611 O O . SER A 1 468 ? -39.289 -38.404 -9.502 1.00 88.12 468 SER A O 1
ATOM 3613 N N . SER A 1 469 ? -39.390 -38.884 -11.690 1.00 88.31 469 SER A N 1
ATOM 3614 C CA . SER A 1 469 ? -37.980 -38.600 -11.976 1.00 88.31 469 SER A CA 1
ATOM 3615 C C . SER A 1 469 ? -37.843 -37.283 -12.737 1.00 88.31 469 SER A C 1
ATOM 3617 O O . SER A 1 469 ? -38.578 -37.044 -13.696 1.00 88.31 469 SER A O 1
ATOM 3619 N N . LEU A 1 470 ? -36.927 -36.423 -12.297 1.00 89.75 470 LEU A N 1
ATOM 3620 C CA . LEU A 1 470 ? -36.712 -35.077 -12.811 1.00 89.75 470 LEU A CA 1
ATOM 3621 C C . LEU A 1 470 ? -35.254 -34.864 -13.214 1.00 89.75 470 LEU A C 1
ATOM 3623 O O . LEU A 1 470 ? -34.319 -35.316 -12.547 1.00 89.75 470 LEU A O 1
ATOM 3627 N N . ARG A 1 471 ? -35.081 -34.074 -14.273 1.00 90.88 471 ARG A N 1
ATOM 3628 C CA . ARG A 1 471 ? -33.789 -33.540 -14.687 1.00 90.88 471 ARG A CA 1
ATOM 3629 C C . ARG A 1 471 ? -33.468 -32.287 -13.885 1.00 90.88 471 ARG A C 1
ATOM 3631 O O . ARG A 1 471 ? -34.175 -31.293 -14.006 1.00 90.88 471 ARG A O 1
ATOM 3638 N N . VAL A 1 472 ? -32.401 -32.318 -13.097 1.00 90.88 472 VAL A N 1
ATOM 3639 C CA . VAL A 1 472 ? -32.059 -31.249 -12.146 1.00 90.88 472 VAL A CA 1
ATOM 3640 C C . VAL A 1 472 ? -30.654 -30.738 -12.409 1.00 90.88 472 VAL A C 1
ATOM 3642 O O . VAL A 1 472 ? -29.731 -31.532 -12.575 1.00 90.88 472 VAL A O 1
ATOM 3645 N N . ARG A 1 473 ? -30.479 -29.413 -12.404 1.00 88.88 473 ARG A N 1
ATOM 3646 C CA . ARG A 1 473 ? -29.160 -28.769 -12.371 1.00 88.88 473 ARG A CA 1
ATOM 3647 C C . ARG A 1 473 ? -28.849 -28.297 -10.955 1.00 88.88 473 ARG A C 1
ATOM 3649 O O . ARG A 1 473 ? -29.679 -27.635 -10.331 1.00 88.88 473 ARG A O 1
ATOM 3656 N N . ILE A 1 474 ? -27.663 -28.617 -10.448 1.00 90.19 474 ILE A N 1
ATOM 3657 C CA . ILE A 1 474 ? -27.223 -28.229 -9.104 1.00 90.19 474 ILE A CA 1
ATOM 3658 C C . ILE A 1 474 ? -26.832 -26.746 -9.099 1.00 90.19 474 ILE A C 1
ATOM 3660 O O . ILE A 1 474 ? -25.981 -26.312 -9.867 1.00 90.19 474 ILE A O 1
ATOM 3664 N N . LEU A 1 475 ? -27.442 -25.950 -8.226 1.00 85.00 475 LEU A N 1
ATOM 3665 C CA . LEU A 1 475 ? -27.097 -24.544 -7.986 1.00 85.00 475 LEU A CA 1
ATOM 3666 C C . LEU A 1 475 ? -25.991 -24.387 -6.938 1.00 85.00 475 LEU A C 1
ATOM 3668 O O . LEU A 1 475 ? -25.221 -23.428 -6.976 1.00 85.00 475 LEU A O 1
ATOM 3672 N N . GLY A 1 476 ? -25.934 -25.306 -5.979 1.00 86.25 476 GLY A N 1
ATOM 3673 C CA . GLY A 1 476 ? -25.003 -25.270 -4.861 1.00 86.25 476 GLY A CA 1
ATOM 3674 C C . GLY A 1 476 ? -25.345 -26.331 -3.826 1.00 86.25 476 GLY A C 1
ATOM 3675 O O . GLY A 1 476 ? -26.158 -27.216 -4.078 1.00 86.25 476 GLY A O 1
ATOM 3676 N N . VAL A 1 477 ? -24.730 -26.238 -2.653 1.00 88.25 477 VAL A N 1
ATOM 3677 C CA . VAL A 1 477 ? -24.856 -27.239 -1.591 1.00 88.25 477 VAL A CA 1
ATOM 3678 C C . VAL A 1 477 ? -24.967 -26.536 -0.240 1.00 88.25 477 VAL A C 1
ATOM 3680 O O . VAL A 1 477 ? -24.340 -25.498 -0.026 1.00 88.25 477 VAL A O 1
ATOM 3683 N N . ARG A 1 478 ? -25.784 -27.082 0.665 1.00 90.12 478 ARG A N 1
ATOM 3684 C CA . ARG A 1 478 ? -25.773 -26.742 2.089 1.00 90.12 478 ARG A CA 1
ATOM 3685 C C . ARG A 1 478 ? -24.819 -27.690 2.806 1.00 90.12 478 ARG A C 1
ATOM 3687 O O . ARG A 1 478 ? -25.203 -28.802 3.158 1.00 90.12 478 ARG A O 1
ATOM 3694 N N . ASN A 1 479 ? -23.567 -27.269 2.967 1.00 88.38 479 ASN A N 1
ATOM 3695 C CA . ASN A 1 479 ? -22.494 -28.140 3.453 1.00 88.38 479 ASN A CA 1
ATOM 3696 C C . ASN A 1 479 ? -22.731 -28.680 4.873 1.00 88.38 479 ASN A C 1
ATOM 3698 O O . ASN A 1 479 ? -22.255 -29.763 5.181 1.00 88.38 479 ASN A O 1
ATOM 3702 N N . LEU A 1 480 ? -23.462 -27.951 5.723 1.00 89.19 480 LEU A N 1
ATOM 3703 C CA . LEU A 1 480 ? -23.710 -28.352 7.109 1.00 89.19 480 LEU A CA 1
ATOM 3704 C C . LEU A 1 480 ? -24.775 -29.461 7.206 1.00 89.19 480 LEU A C 1
ATOM 3706 O O . LEU A 1 480 ? -24.578 -30.471 7.876 1.00 89.19 480 LEU A O 1
ATOM 3710 N N . GLU A 1 481 ? -25.905 -29.300 6.512 1.00 89.06 481 GLU A N 1
ATOM 3711 C CA . GLU A 1 481 ? -27.000 -30.280 6.510 1.00 89.06 481 GLU A CA 1
ATOM 3712 C C . GLU A 1 481 ? -26.792 -31.435 5.523 1.00 89.06 481 GLU A C 1
ATOM 3714 O O . GLU A 1 481 ? -27.463 -32.455 5.637 1.00 89.06 481 GLU A O 1
ATOM 3719 N N . GLY A 1 482 ? -25.889 -31.296 4.551 1.00 88.06 482 GLY A N 1
ATOM 3720 C CA . GLY A 1 482 ? -25.642 -32.342 3.559 1.00 88.06 482 GLY A CA 1
ATOM 3721 C C . GLY A 1 482 ? -26.549 -32.308 2.332 1.00 88.06 482 GLY A C 1
ATOM 3722 O O . GLY A 1 482 ? -26.611 -33.291 1.603 1.00 88.06 482 GLY A O 1
ATOM 3723 N N . VAL A 1 483 ? -27.268 -31.204 2.094 1.00 90.88 483 VAL A N 1
ATOM 3724 C CA . VAL A 1 483 ? -28.344 -31.135 1.089 1.00 90.88 483 VAL A CA 1
ATOM 3725 C C . VAL A 1 483 ? -27.924 -30.307 -0.122 1.00 90.88 483 VAL A C 1
ATOM 3727 O O . VAL A 1 483 ? -27.585 -29.127 0.003 1.00 90.88 483 VAL A O 1
ATOM 3730 N N . ALA A 1 484 ? -28.005 -30.884 -1.318 1.00 89.69 484 ALA A N 1
ATOM 3731 C CA . ALA A 1 484 ? -27.777 -30.163 -2.564 1.00 89.69 484 ALA A CA 1
ATOM 3732 C C . ALA A 1 484 ? -28.982 -29.289 -2.936 1.00 89.69 484 ALA A C 1
ATOM 3734 O O . ALA A 1 484 ? -30.135 -29.676 -2.771 1.00 89.69 484 ALA A O 1
ATOM 3735 N N . ILE A 1 485 ? -28.725 -28.098 -3.464 1.00 91.88 485 ILE A N 1
ATOM 3736 C CA . ILE A 1 485 ? -29.755 -27.170 -3.928 1.00 91.88 485 ILE A CA 1
ATOM 3737 C C . ILE A 1 485 ? -29.799 -27.231 -5.446 1.00 91.88 485 ILE A C 1
ATOM 3739 O O . ILE A 1 485 ? -28.776 -27.018 -6.092 1.00 91.88 485 ILE A O 1
ATOM 3743 N N . GLY A 1 486 ? -30.970 -27.511 -6.012 1.00 91.31 486 GLY A N 1
ATOM 3744 C CA . GLY A 1 486 ? -31.152 -27.683 -7.452 1.00 91.31 486 GLY A CA 1
ATOM 3745 C C . GLY A 1 486 ? -32.192 -26.748 -8.065 1.00 91.31 486 GLY A C 1
ATOM 3746 O O . GLY A 1 486 ? -32.957 -26.087 -7.363 1.00 91.31 486 GLY A O 1
ATOM 3747 N N . THR A 1 487 ? -32.237 -26.729 -9.396 1.00 89.88 487 THR A N 1
ATOM 3748 C CA . THR A 1 487 ? -33.275 -26.075 -10.202 1.00 89.88 487 THR A CA 1
ATOM 3749 C C . THR A 1 487 ? -33.695 -26.955 -11.377 1.00 89.88 487 THR A C 1
ATOM 3751 O O . THR A 1 487 ? -32.901 -27.747 -11.888 1.00 89.88 487 THR A O 1
ATOM 3754 N N . ILE A 1 488 ? -34.949 -26.791 -11.801 1.00 88.38 488 ILE A N 1
ATOM 3755 C CA . ILE A 1 488 ? -35.543 -27.422 -12.991 1.00 88.38 488 ILE A CA 1
ATOM 3756 C C . ILE A 1 488 ? -36.084 -26.377 -13.988 1.00 88.38 488 ILE A C 1
ATOM 3758 O O . ILE A 1 488 ? -36.867 -26.704 -14.871 1.00 88.38 488 ILE A O 1
ATOM 3762 N N . LYS A 1 489 ? -35.687 -25.108 -13.842 1.00 85.88 489 LYS A N 1
ATOM 3763 C CA . LYS A 1 489 ? -36.025 -24.025 -14.775 1.00 85.88 489 LYS A CA 1
ATOM 3764 C C . LYS A 1 489 ? -35.511 -24.323 -16.181 1.00 85.88 489 LYS A C 1
ATOM 3766 O O . LYS A 1 489 ? -34.340 -24.669 -16.318 1.00 85.88 489 LYS A O 1
ATOM 3771 N N . ASP A 1 490 ? -36.323 -24.089 -17.211 1.00 79.38 490 ASP A N 1
ATOM 3772 C CA . ASP A 1 490 ? -35.913 -24.285 -18.608 1.00 79.38 490 ASP A CA 1
ATOM 3773 C C . ASP A 1 490 ? -34.679 -23.424 -18.940 1.00 79.38 490 ASP A C 1
ATOM 3775 O O . ASP A 1 490 ? -33.685 -23.932 -19.462 1.00 79.38 490 ASP A O 1
ATOM 3779 N N . SER A 1 491 ? -34.673 -22.157 -18.501 1.00 75.31 491 SER A N 1
ATOM 3780 C CA . SER A 1 491 ? -33.541 -21.231 -18.663 1.00 75.31 491 SER A CA 1
ATOM 3781 C C . SER A 1 491 ? -32.253 -21.715 -17.999 1.00 75.31 491 SER A C 1
ATOM 3783 O O . SER A 1 491 ? -31.153 -21.399 -18.457 1.00 75.31 491 SER A O 1
ATOM 3785 N N . ALA A 1 492 ? -32.360 -22.516 -16.934 1.00 74.19 492 ALA A N 1
ATOM 3786 C CA . ALA A 1 492 ? -31.196 -23.055 -16.259 1.00 74.19 492 ALA A CA 1
ATOM 3787 C C . ALA A 1 492 ? -30.502 -24.132 -17.090 1.00 74.19 492 ALA A C 1
ATOM 3789 O O . ALA A 1 492 ? -29.356 -24.408 -16.776 1.00 74.19 492 ALA A O 1
ATOM 3790 N N . PHE A 1 493 ? -31.116 -24.707 -18.130 1.00 77.12 493 PHE A N 1
ATOM 3791 C CA . PHE A 1 493 ? -30.481 -25.667 -19.047 1.00 77.12 493 PHE A CA 1
ATOM 3792 C C . PHE A 1 493 ? -30.064 -25.041 -20.388 1.00 77.12 493 PHE A C 1
ATOM 3794 O O . PHE A 1 493 ? -29.440 -25.714 -21.211 1.00 77.12 493 PHE A O 1
ATOM 3801 N N . GLU A 1 494 ? -30.355 -23.756 -20.603 1.00 70.56 494 GLU A N 1
ATOM 3802 C CA . GLU A 1 494 ? -29.994 -23.025 -21.816 1.00 70.56 494 GLU A CA 1
ATOM 3803 C C . GLU A 1 494 ? -28.567 -22.448 -21.751 1.00 70.56 494 GLU A C 1
ATOM 3805 O O . GLU A 1 494 ? -28.200 -21.683 -20.857 1.00 70.56 494 GLU A O 1
ATOM 3810 N N . GLY A 1 495 ? -27.759 -22.752 -22.770 1.00 64.88 495 GLY A N 1
ATOM 3811 C CA . GLY A 1 495 ? -26.410 -22.205 -22.937 1.00 64.88 495 GLY A CA 1
ATOM 3812 C C . GLY A 1 495 ? -25.290 -23.072 -22.352 1.00 64.88 495 GLY A C 1
ATOM 3813 O O . GLY A 1 495 ? -25.501 -23.965 -21.536 1.00 64.88 495 GLY A O 1
ATOM 3814 N N . SER A 1 496 ? -24.064 -22.815 -22.814 1.00 66.19 496 SER A N 1
ATOM 3815 C CA . SER A 1 496 ? -22.874 -23.613 -22.480 1.00 66.19 496 SER A CA 1
ATOM 3816 C C . SER A 1 496 ? -22.143 -23.166 -21.211 1.00 66.19 496 SER A C 1
ATOM 3818 O O . SER A 1 496 ? -21.220 -23.844 -20.783 1.00 66.19 496 SER A O 1
ATOM 3820 N N . VAL A 1 497 ? -22.493 -22.006 -20.653 1.00 70.75 497 VAL A N 1
ATOM 3821 C CA . VAL A 1 497 ? -21.828 -21.405 -19.488 1.00 70.75 497 VAL A CA 1
ATOM 3822 C C . VAL A 1 497 ? -22.875 -21.194 -18.416 1.00 70.75 497 VAL A C 1
ATOM 3824 O O . VAL A 1 497 ? -23.776 -20.394 -18.648 1.00 70.75 497 VAL A O 1
ATOM 3827 N N . PHE A 1 498 ? -22.745 -21.841 -17.259 1.00 72.00 498 PHE A N 1
ATOM 3828 C CA . PHE A 1 498 ? -23.630 -21.638 -16.111 1.00 72.00 498 PHE A CA 1
ATOM 3829 C C . PHE A 1 498 ? -22.915 -20.902 -14.974 1.00 72.00 498 PHE A C 1
ATOM 3831 O O . PHE A 1 498 ? -23.425 -19.920 -14.434 1.00 72.00 498 PHE A O 1
ATOM 3838 N N . THR A 1 499 ? -21.700 -21.342 -14.655 1.00 72.75 499 THR A N 1
ATOM 3839 C CA . THR A 1 499 ? -20.835 -20.756 -13.630 1.00 72.75 499 THR A CA 1
ATOM 3840 C C . THR A 1 499 ? -19.671 -19.984 -14.258 1.00 72.75 499 THR A C 1
ATOM 3842 O O . THR A 1 499 ? -19.479 -19.979 -15.474 1.00 72.75 499 THR A O 1
ATOM 3845 N N . HIS A 1 500 ? -18.875 -19.298 -13.431 1.00 76.81 500 HIS A N 1
ATOM 3846 C CA . HIS A 1 500 ? -17.659 -18.639 -13.918 1.00 76.81 500 HIS A CA 1
ATOM 3847 C C . HIS A 1 500 ? -16.577 -19.655 -14.329 1.00 76.81 500 HIS A C 1
ATOM 3849 O O . HIS A 1 500 ? -15.764 -19.339 -15.196 1.00 76.81 500 HIS A O 1
ATOM 3855 N N . ASP A 1 501 ? -16.601 -20.866 -13.762 1.00 75.75 501 ASP A N 1
ATOM 3856 C CA . ASP A 1 501 ? -15.616 -21.925 -14.022 1.00 75.75 501 ASP A CA 1
ATOM 3857 C C . ASP A 1 501 ? -15.798 -22.558 -15.412 1.00 75.75 501 ASP A C 1
ATOM 3859 O O . ASP A 1 501 ? -14.838 -23.036 -16.018 1.00 75.75 501 ASP A O 1
ATOM 3863 N N . ASP A 1 502 ? -17.008 -22.469 -15.974 1.00 78.69 502 ASP A N 1
ATOM 3864 C CA . ASP A 1 502 ? -17.299 -22.911 -17.342 1.00 78.69 502 ASP A CA 1
ATOM 3865 C C . ASP A 1 502 ? -16.694 -21.969 -18.404 1.00 78.69 502 ASP A C 1
ATOM 3867 O O . ASP A 1 502 ? -16.612 -22.319 -19.584 1.00 78.69 502 ASP A O 1
ATOM 3871 N N . VAL A 1 503 ? -16.280 -20.753 -18.017 1.00 85.38 503 VAL A N 1
ATOM 3872 C CA . VAL A 1 503 ? -15.780 -19.722 -18.936 1.00 85.38 503 VAL A CA 1
ATOM 3873 C C . VAL A 1 503 ? -14.285 -19.892 -19.193 1.00 85.38 503 VAL A C 1
ATOM 3875 O O . VAL A 1 503 ? -13.445 -19.541 -18.364 1.00 85.38 503 VAL A O 1
ATOM 3878 N N . LYS A 1 504 ? -13.936 -20.322 -20.407 1.00 87.88 504 LYS A N 1
ATOM 3879 C CA . LYS A 1 504 ? -12.548 -20.463 -20.870 1.00 87.88 504 LYS A CA 1
ATOM 3880 C C . LYS A 1 504 ? -12.160 -19.353 -21.862 1.00 87.88 504 LYS A C 1
ATOM 3882 O O . LYS A 1 504 ? -12.986 -18.961 -22.696 1.00 87.88 504 LYS A O 1
ATOM 3887 N N . PRO A 1 505 ? -10.916 -18.831 -21.818 1.00 89.94 505 PRO A N 1
ATOM 3888 C CA . PRO A 1 505 ? -10.418 -17.902 -22.832 1.00 89.94 505 PRO A CA 1
ATOM 3889 C C . PRO A 1 505 ? -10.580 -18.472 -24.249 1.00 89.94 505 PRO A C 1
ATOM 3891 O O . PRO A 1 505 ? -10.316 -19.645 -24.488 1.00 89.94 505 PRO A O 1
ATOM 3894 N N . GLY A 1 506 ? -11.039 -17.646 -25.190 1.00 88.19 506 GLY A N 1
ATOM 3895 C CA . GLY A 1 506 ? -11.296 -18.031 -26.581 1.00 88.19 506 GLY A CA 1
ATOM 3896 C C . GLY A 1 506 ? -12.735 -18.453 -26.896 1.00 88.19 506 GLY A C 1
ATOM 3897 O O . GLY A 1 506 ? -13.121 -18.422 -28.068 1.00 88.19 506 GLY A O 1
ATOM 3898 N N . MET A 1 507 ? -13.557 -18.779 -25.890 1.00 90.00 507 MET A N 1
ATOM 3899 C CA . MET A 1 507 ? -14.958 -19.166 -26.101 1.00 90.00 507 MET A CA 1
ATOM 3900 C C . MET A 1 507 ? -15.764 -18.063 -26.797 1.00 90.00 507 MET A C 1
ATOM 3902 O O . MET A 1 507 ? -15.624 -16.879 -26.486 1.00 90.00 507 MET A O 1
ATOM 3906 N N . LEU A 1 508 ? -16.635 -18.461 -27.726 1.00 90.31 508 LEU A N 1
ATOM 3907 C CA . LEU A 1 508 ? -17.628 -17.591 -28.354 1.00 90.31 508 LEU A CA 1
ATOM 3908 C C . LEU A 1 508 ? -18.936 -17.687 -27.572 1.00 90.31 508 LEU A C 1
ATOM 3910 O O . LEU A 1 508 ? -19.496 -18.772 -27.444 1.00 90.31 508 LEU A O 1
ATOM 3914 N N . VAL A 1 509 ? -19.421 -16.562 -27.054 1.00 87.56 509 VAL A N 1
ATOM 3915 C CA . VAL A 1 509 ? -20.588 -16.521 -26.165 1.00 87.56 509 VAL A CA 1
ATOM 3916 C C . VAL A 1 509 ? -21.542 -15.422 -26.625 1.00 87.56 509 VAL A C 1
ATOM 3918 O O . VAL A 1 509 ? -21.116 -14.303 -26.925 1.00 87.56 509 VAL A O 1
ATOM 3921 N N . ARG A 1 510 ? -22.841 -15.736 -26.699 1.00 89.06 510 ARG A N 1
ATOM 3922 C CA . ARG A 1 510 ? -23.888 -14.724 -26.892 1.00 89.06 510 ARG A CA 1
ATOM 3923 C C . ARG A 1 510 ? -24.192 -14.063 -25.556 1.00 89.06 510 ARG A C 1
ATOM 3925 O O . ARG A 1 510 ? -24.373 -14.746 -24.550 1.00 89.06 510 ARG A O 1
ATOM 3932 N N . ALA A 1 511 ? -24.211 -12.738 -25.550 1.00 89.12 511 ALA A N 1
ATOM 3933 C CA . ALA A 1 511 ? -24.437 -11.960 -24.345 1.00 89.12 511 ALA A CA 1
ATOM 3934 C C . ALA A 1 511 ? -25.319 -10.751 -24.647 1.00 89.12 511 ALA A C 1
ATOM 3936 O O . ALA A 1 511 ? -25.174 -10.097 -25.684 1.00 89.12 511 ALA A O 1
ATOM 3937 N N . LYS A 1 512 ? -26.201 -10.423 -23.706 1.00 89.75 512 LYS A N 1
ATOM 3938 C CA . LYS A 1 512 ? -27.020 -9.216 -23.747 1.00 89.75 512 LYS A CA 1
ATOM 3939 C C . LYS A 1 512 ? -26.239 -8.052 -23.149 1.00 89.75 512 LYS A C 1
ATOM 3941 O O . LYS A 1 512 ? -25.661 -8.184 -22.073 1.00 89.75 512 LYS A O 1
ATOM 3946 N N . VAL A 1 513 ? -26.217 -6.904 -23.820 1.00 89.19 513 VAL A N 1
ATOM 3947 C CA . VAL A 1 513 ? -25.602 -5.682 -23.281 1.00 89.19 513 VAL A CA 1
ATOM 3948 C C . VAL A 1 513 ? -26.437 -5.197 -22.095 1.00 89.19 513 VAL A C 1
ATOM 3950 O O . VAL A 1 513 ? -27.567 -4.751 -22.285 1.00 89.19 513 VAL A O 1
ATOM 3953 N N . ALA A 1 514 ? -25.902 -5.306 -20.881 1.00 87.12 514 ALA A N 1
ATOM 3954 C CA . ALA A 1 514 ? -26.578 -4.896 -19.654 1.00 87.12 514 ALA A CA 1
ATOM 3955 C C . ALA A 1 514 ? -26.435 -3.387 -19.429 1.00 87.12 514 ALA A C 1
ATOM 3957 O O . ALA A 1 514 ? -27.434 -2.696 -19.254 1.00 87.12 514 ALA A O 1
ATOM 3958 N N . THR A 1 515 ? -25.209 -2.866 -19.502 1.00 88.12 515 THR A N 1
ATOM 3959 C CA . THR A 1 515 ? -24.924 -1.427 -19.406 1.00 88.12 515 THR A CA 1
ATOM 3960 C C . THR A 1 515 ? -23.796 -1.033 -20.354 1.00 88.12 515 THR A C 1
ATOM 3962 O O . THR A 1 515 ? -22.982 -1.863 -20.770 1.00 88.12 515 THR A O 1
ATOM 3965 N N . VAL A 1 516 ? -23.760 0.244 -20.730 1.00 86.38 516 VAL A N 1
ATOM 3966 C CA . VAL A 1 516 ? -22.679 0.833 -21.524 1.00 86.38 516 VAL A CA 1
ATOM 3967 C C . VAL A 1 516 ? -22.139 2.019 -20.752 1.00 86.38 516 VAL A C 1
ATOM 3969 O O . VAL A 1 516 ? -22.826 3.023 -20.596 1.00 86.38 516 VAL A O 1
ATOM 3972 N N . GLU A 1 517 ? -20.913 1.870 -20.279 1.00 85.56 517 GLU A N 1
ATOM 3973 C CA . GLU A 1 517 ? -20.202 2.810 -19.423 1.00 85.56 517 GLU A CA 1
ATOM 3974 C C . GLU A 1 517 ? -19.062 3.489 -20.204 1.00 85.56 517 GLU A C 1
ATOM 3976 O O . GLU A 1 517 ? -18.655 3.003 -21.268 1.00 85.56 517 GLU A O 1
ATOM 3981 N N . PRO A 1 518 ? -18.475 4.583 -19.682 1.00 81.94 518 PRO A N 1
ATOM 3982 C CA . PRO A 1 518 ? -17.331 5.244 -20.312 1.00 81.94 518 PRO A CA 1
ATOM 3983 C C . PRO A 1 518 ? -16.113 4.330 -20.505 1.00 81.94 518 PRO A C 1
ATOM 3985 O O . PRO A 1 518 ? -15.359 4.506 -21.454 1.00 81.94 518 PRO A O 1
ATOM 3988 N N . PHE A 1 519 ? -15.921 3.328 -19.640 1.00 84.81 519 PHE A N 1
ATOM 3989 C CA . PHE A 1 519 ? -14.798 2.386 -19.728 1.00 84.81 519 PHE A CA 1
ATOM 3990 C C . PHE A 1 519 ? -15.073 1.163 -20.629 1.00 84.81 519 PHE A C 1
ATOM 3992 O O . PHE A 1 519 ? -14.158 0.378 -20.902 1.00 84.81 519 PHE A O 1
ATOM 3999 N N . GLY A 1 520 ? -16.312 0.963 -21.089 1.00 87.69 520 GLY A N 1
ATOM 4000 C CA . GLY A 1 520 ? -16.712 -0.201 -21.882 1.00 87.69 520 GLY A CA 1
ATOM 4001 C C . GLY A 1 520 ? -18.159 -0.637 -21.643 1.00 87.69 520 GLY A C 1
ATOM 4002 O O . GLY A 1 520 ? -18.920 0.032 -20.958 1.00 87.69 520 GLY A O 1
ATOM 4003 N N . ALA A 1 521 ? -18.554 -1.785 -22.189 1.00 89.19 521 ALA A N 1
ATOM 4004 C CA . ALA A 1 521 ? -19.893 -2.347 -21.999 1.00 89.19 521 ALA A CA 1
ATOM 4005 C C . ALA A 1 521 ? -19.871 -3.546 -21.041 1.00 89.19 521 ALA A C 1
ATOM 4007 O O . ALA A 1 521 ? -19.060 -4.457 -21.214 1.00 89.19 521 ALA A O 1
ATOM 4008 N N . ILE A 1 522 ? -20.782 -3.580 -20.067 1.00 91.69 522 ILE A N 1
ATOM 4009 C CA . ILE A 1 522 ? -21.034 -4.772 -19.252 1.00 91.69 522 ILE A CA 1
ATOM 4010 C C . ILE A 1 522 ? -22.066 -5.618 -19.987 1.00 91.69 522 ILE A C 1
ATOM 4012 O O . ILE A 1 522 ? -23.153 -5.150 -20.326 1.00 91.69 522 ILE A O 1
ATOM 4016 N N . VAL A 1 523 ? -21.722 -6.873 -20.237 1.00 91.94 523 VAL A N 1
ATOM 4017 C CA . VAL A 1 523 ? -22.568 -7.831 -20.944 1.00 91.94 523 VAL A CA 1
ATOM 4018 C C . VAL A 1 523 ? -22.899 -8.995 -20.025 1.00 91.94 523 VAL A C 1
ATOM 4020 O O . VAL A 1 523 ? -22.099 -9.373 -19.173 1.00 91.94 523 VAL A O 1
ATOM 4023 N N . GLN A 1 524 ? -24.091 -9.551 -20.179 1.00 87.56 524 GLN A N 1
ATOM 4024 C CA . GLN A 1 524 ? -24.607 -10.632 -19.354 1.00 87.56 524 GLN A CA 1
ATOM 4025 C C . GLN A 1 524 ? -24.895 -11.841 -20.241 1.00 87.56 524 GLN A C 1
ATOM 4027 O O . GLN A 1 524 ? -25.611 -11.728 -21.239 1.00 87.56 524 GLN A O 1
ATOM 4032 N N . PHE A 1 525 ? -24.307 -12.985 -19.901 1.00 86.44 525 PHE A N 1
ATOM 4033 C CA . PHE A 1 525 ? -24.587 -14.262 -20.560 1.00 86.44 525 PHE A CA 1
ATOM 4034 C C . PHE A 1 525 ? -26.004 -14.741 -20.211 1.00 86.44 525 PHE A C 1
ATOM 4036 O O . PHE A 1 525 ? -26.596 -14.251 -19.248 1.00 86.44 525 PHE A O 1
ATOM 4043 N N . SER A 1 526 ? -26.551 -15.703 -20.961 1.00 72.25 526 SER A N 1
ATOM 4044 C CA . SER A 1 526 ? -27.892 -16.261 -20.699 1.00 72.25 526 SER A CA 1
ATOM 4045 C C . SER A 1 526 ? -28.040 -16.821 -19.277 1.00 72.25 526 SER A C 1
ATOM 4047 O O . SER A 1 526 ? -29.077 -16.638 -18.653 1.00 72.25 526 SER A O 1
ATOM 4049 N N . SER A 1 527 ? -26.968 -17.390 -18.717 1.00 69.50 527 SER A N 1
ATOM 4050 C CA . SER A 1 527 ? -26.895 -17.862 -17.324 1.00 69.50 527 SER A CA 1
ATOM 4051 C C . SER A 1 527 ? -26.842 -16.765 -16.264 1.00 69.50 527 SER A C 1
ATOM 4053 O O . SER A 1 527 ? -26.957 -17.038 -15.072 1.00 69.50 527 SER A O 1
ATOM 4055 N N . GLY A 1 528 ? -26.635 -15.514 -16.670 1.00 74.50 528 GLY A N 1
ATOM 4056 C CA . GLY A 1 528 ? -26.512 -14.371 -15.776 1.00 74.50 528 GLY A CA 1
ATOM 4057 C C . GLY A 1 528 ? -25.084 -13.998 -15.374 1.00 74.50 528 GLY A C 1
ATOM 4058 O O . GLY A 1 528 ? -24.909 -12.974 -14.711 1.00 74.50 528 GLY A O 1
ATOM 4059 N N . VAL A 1 529 ? -24.064 -14.751 -15.803 1.00 81.38 529 VAL A N 1
ATOM 4060 C CA . VAL A 1 529 ? -22.652 -14.374 -15.612 1.00 81.38 529 VAL A CA 1
ATOM 4061 C C . VAL A 1 529 ? -22.375 -13.041 -16.316 1.00 81.38 529 VAL A C 1
ATOM 4063 O O . VAL A 1 529 ? -22.672 -12.875 -17.502 1.00 81.38 529 VAL A O 1
ATOM 4066 N N . LYS A 1 530 ? -21.814 -12.077 -15.577 1.00 88.25 530 LYS A N 1
ATOM 4067 C CA . LYS A 1 530 ? -21.464 -10.748 -16.096 1.00 88.25 530 LYS A CA 1
ATOM 4068 C C . LYS A 1 530 ? -20.021 -10.728 -16.595 1.00 88.25 530 LYS A C 1
ATOM 4070 O O . LYS A 1 530 ? -19.115 -11.222 -15.928 1.00 88.25 530 LYS A O 1
ATOM 4075 N N . ALA A 1 531 ? -19.800 -10.092 -17.736 1.00 91.38 531 ALA A N 1
ATOM 4076 C CA . ALA A 1 531 ? -18.490 -9.896 -18.336 1.00 91.38 531 ALA A CA 1
ATOM 4077 C C . ALA A 1 531 ? -18.311 -8.448 -18.804 1.00 91.38 531 ALA A C 1
ATOM 4079 O O . ALA A 1 531 ? -19.271 -7.766 -19.154 1.00 91.38 531 ALA A O 1
ATOM 4080 N N . LEU A 1 532 ? -17.067 -7.976 -18.830 1.00 93.94 532 LEU A N 1
ATOM 4081 C CA . LEU A 1 532 ? -16.723 -6.640 -19.308 1.00 93.94 532 LEU A CA 1
ATOM 4082 C C . LEU A 1 532 ? -16.157 -6.706 -20.728 1.00 93.94 532 LEU A C 1
ATOM 4084 O O . LEU A 1 532 ? -15.180 -7.412 -20.963 1.00 93.94 532 LEU A O 1
ATOM 4088 N N . CYS A 1 533 ? -16.712 -5.918 -21.646 1.00 92.88 533 CYS A N 1
ATOM 4089 C CA . CYS A 1 533 ? -16.112 -5.578 -22.932 1.00 92.88 533 CYS A CA 1
ATOM 4090 C C . CYS A 1 533 ? -15.449 -4.191 -22.835 1.00 92.88 533 CYS A C 1
ATOM 4092 O O . CYS A 1 533 ? -16.157 -3.188 -22.960 1.00 92.88 533 CYS A O 1
ATOM 4094 N N . PRO A 1 534 ? -14.123 -4.089 -22.612 1.00 91.44 534 PRO A N 1
ATOM 4095 C CA . PRO A 1 534 ? -13.441 -2.800 -22.481 1.00 91.44 534 PRO A CA 1
ATOM 4096 C C . PRO A 1 534 ? -13.546 -1.962 -23.756 1.00 91.44 534 PRO A C 1
ATOM 4098 O O . PRO A 1 534 ? -13.608 -2.519 -24.856 1.00 91.44 534 PRO A O 1
ATOM 4101 N N . LEU A 1 535 ? -13.486 -0.635 -23.622 1.00 87.00 535 LEU A N 1
ATOM 4102 C CA . LEU A 1 535 ? -13.637 0.307 -24.738 1.00 87.00 535 LEU A CA 1
ATOM 4103 C C . LEU A 1 535 ? -12.730 0.003 -25.957 1.00 87.00 535 LEU A C 1
ATOM 4105 O O . LEU A 1 535 ? -13.269 -0.094 -27.064 1.00 87.00 535 LEU A O 1
ATOM 4109 N N . PRO A 1 536 ? -11.421 -0.311 -25.800 1.00 86.50 536 PRO A N 1
ATOM 4110 C CA . PRO A 1 536 ? -10.547 -0.671 -26.928 1.00 86.50 536 PRO A CA 1
ATOM 4111 C C . PRO A 1 536 ? -10.932 -1.972 -27.648 1.00 86.50 536 PRO A C 1
ATOM 4113 O O . PRO A 1 536 ? -10.408 -2.275 -28.715 1.00 86.50 536 PRO A O 1
ATOM 4116 N N . HIS A 1 537 ? -11.820 -2.781 -27.067 1.00 91.12 537 HIS A N 1
ATOM 4117 C CA . HIS A 1 537 ? -12.271 -4.064 -27.606 1.00 91.12 537 HIS A CA 1
ATOM 4118 C C . HIS A 1 537 ? -13.715 -4.032 -28.120 1.00 91.12 537 HIS A C 1
ATOM 4120 O O . HIS A 1 537 ? -14.208 -5.060 -28.585 1.00 91.12 537 HIS A O 1
ATOM 4126 N N . MET A 1 538 ? -14.383 -2.876 -28.071 1.00 87.44 538 MET A N 1
ATOM 4127 C CA . MET A 1 538 ? -15.735 -2.682 -28.606 1.00 87.44 538 MET A CA 1
ATOM 4128 C C . MET A 1 538 ? -15.755 -2.529 -30.140 1.00 87.44 538 MET A C 1
ATOM 4130 O O . MET A 1 538 ? -16.804 -2.666 -30.769 1.00 87.44 538 MET A O 1
ATOM 4134 N N . SER A 1 539 ? -14.619 -2.188 -30.755 1.00 83.62 539 SER A N 1
ATOM 4135 C CA . SER A 1 539 ? -14.517 -1.735 -32.147 1.00 83.62 539 SER A CA 1
ATOM 4136 C C . SER A 1 539 ? -13.092 -1.892 -32.678 1.00 83.62 539 SER A C 1
ATOM 4138 O O . SER A 1 539 ? -12.157 -1.830 -31.896 1.00 83.62 539 SER A O 1
ATOM 4140 N N . GLU A 1 540 ? -12.928 -2.066 -33.994 1.00 77.56 540 GLU A N 1
ATOM 4141 C CA . GLU A 1 540 ? -11.605 -2.068 -34.651 1.00 77.56 540 GLU A CA 1
ATOM 4142 C C . GLU A 1 540 ? -11.011 -0.663 -34.825 1.00 77.56 540 GLU A C 1
ATOM 4144 O O . GLU A 1 540 ? -9.804 -0.524 -34.907 1.00 77.56 540 GLU A O 1
ATOM 4149 N N . LEU A 1 541 ? -11.853 0.371 -34.900 1.00 68.81 541 LEU A N 1
ATOM 4150 C CA . LEU A 1 541 ? -11.429 1.755 -35.136 1.00 68.81 541 LEU A CA 1
ATOM 4151 C C . LEU A 1 541 ? -11.296 2.498 -33.800 1.00 68.81 541 LEU A C 1
ATOM 4153 O O . LEU A 1 541 ? -12.274 2.504 -33.041 1.00 68.81 541 LEU A O 1
ATOM 4157 N N . GLU A 1 542 ? -10.149 3.145 -33.561 1.00 59.44 542 GLU A N 1
ATOM 4158 C CA . GLU A 1 542 ? -9.859 3.954 -32.359 1.00 59.44 542 GLU A CA 1
ATOM 4159 C C . GLU A 1 542 ? -10.748 5.208 -32.251 1.00 59.44 542 GLU A C 1
ATOM 4161 O O . GLU A 1 542 ? -11.286 5.489 -31.183 1.00 59.44 542 GLU A O 1
ATOM 4166 N N . HIS A 1 543 ? -10.984 5.932 -33.355 1.00 55.84 543 HIS A N 1
ATOM 4167 C CA . HIS A 1 543 ? -11.448 7.332 -33.292 1.00 55.84 543 HIS A CA 1
ATOM 4168 C C . HIS A 1 543 ? -12.929 7.622 -33.614 1.00 55.84 543 HIS A C 1
ATOM 4170 O O . HIS A 1 543 ? -13.313 8.787 -33.672 1.00 55.84 543 HIS A O 1
ATOM 4176 N N . VAL A 1 544 ? -13.810 6.626 -33.811 1.00 48.00 544 VAL A N 1
ATOM 4177 C CA . VAL A 1 544 ? -15.182 6.910 -34.330 1.00 48.00 544 VAL A CA 1
ATOM 4178 C C . VAL A 1 544 ? -16.337 6.356 -33.484 1.00 48.00 544 VAL A C 1
ATOM 4180 O O . VAL A 1 544 ? -17.511 6.543 -33.811 1.00 48.00 544 VAL A O 1
ATOM 4183 N N . VAL A 1 545 ? -16.091 5.700 -32.351 1.00 52.59 545 VAL A N 1
ATOM 4184 C CA . VAL A 1 545 ? -17.197 5.054 -31.627 1.00 52.59 545 VAL A CA 1
ATOM 4185 C C . VAL A 1 545 ? -17.692 5.905 -30.472 1.00 52.59 545 VAL A C 1
ATOM 4187 O O . VAL A 1 545 ? -17.166 5.829 -29.375 1.00 52.59 545 VAL A O 1
ATOM 4190 N N . LYS A 1 546 ? -18.802 6.624 -30.690 1.00 59.84 546 LYS A N 1
ATOM 4191 C CA . LYS A 1 546 ? -19.753 6.915 -29.604 1.00 59.84 546 LYS A CA 1
ATOM 4192 C C . LYS A 1 546 ? -20.302 5.562 -29.107 1.00 59.84 546 LYS A C 1
ATOM 4194 O O . LYS A 1 546 ? -21.128 4.985 -29.828 1.00 59.84 546 LYS A O 1
ATOM 4199 N N . PRO A 1 547 ? -19.896 5.042 -27.927 1.00 60.50 547 PRO A N 1
ATOM 4200 C CA . PRO A 1 547 ? -20.299 3.713 -27.445 1.00 60.50 547 PRO A CA 1
ATOM 4201 C C . PRO A 1 547 ? -21.817 3.447 -27.499 1.00 60.50 547 PRO A C 1
ATOM 4203 O O . PRO A 1 547 ? -22.205 2.402 -28.037 1.00 60.50 547 PRO A O 1
ATOM 4206 N N . PRO A 1 548 ? -22.700 4.389 -27.087 1.00 61.88 548 PRO A N 1
ATOM 4207 C CA . PRO A 1 548 ? -24.139 4.124 -27.045 1.00 61.88 548 PRO A CA 1
ATOM 4208 C C . PRO A 1 548 ? -24.805 3.991 -28.425 1.00 61.88 548 PRO A C 1
ATOM 4210 O O . PRO A 1 548 ? -25.911 3.464 -28.513 1.00 61.88 548 PRO A O 1
ATOM 4213 N N . LYS A 1 549 ? -24.169 4.423 -29.530 1.00 65.31 549 LYS A N 1
ATOM 4214 C CA . LYS A 1 549 ? -24.761 4.258 -30.874 1.00 65.31 549 LYS A CA 1
ATOM 4215 C C . LYS A 1 549 ? -24.676 2.816 -31.388 1.00 65.31 549 LYS A C 1
ATOM 4217 O O . LYS A 1 549 ? -25.612 2.360 -32.039 1.00 65.31 549 LYS A O 1
ATOM 4222 N N . LYS A 1 550 ? -23.563 2.113 -31.130 1.00 65.06 550 LYS A N 1
ATOM 4223 C CA . LYS A 1 550 ? -23.346 0.720 -31.580 1.00 65.06 550 LYS A CA 1
ATOM 4224 C C . LYS A 1 550 ? -23.868 -0.310 -30.579 1.00 65.06 550 LYS A C 1
ATOM 4226 O O . LYS A 1 550 ? -24.389 -1.337 -30.998 1.00 65.06 550 LYS A O 1
ATOM 4231 N N . PHE A 1 551 ? -23.730 -0.038 -29.283 1.00 76.25 551 PHE A N 1
ATOM 4232 C CA . PHE A 1 551 ? -24.128 -0.946 -28.210 1.00 76.25 551 PHE A CA 1
ATOM 4233 C C . PHE A 1 551 ? -25.385 -0.396 -27.550 1.00 76.25 551 PHE A C 1
ATOM 4235 O O . PHE A 1 551 ? -25.321 0.398 -26.617 1.00 76.25 551 PHE A O 1
ATOM 4242 N N . LYS A 1 552 ? -26.551 -0.780 -28.068 1.00 79.06 552 LYS A N 1
ATOM 4243 C CA . LYS A 1 552 ? -27.818 -0.455 -27.408 1.00 79.06 552 LYS A CA 1
ATOM 4244 C C . LYS A 1 552 ? -27.995 -1.389 -26.216 1.00 79.06 552 LYS A C 1
ATOM 4246 O O . LYS A 1 552 ? -27.869 -2.603 -26.373 1.00 79.06 552 LYS A O 1
ATOM 4251 N N . VAL A 1 553 ? -28.297 -0.830 -25.046 1.00 83.12 553 VAL A N 1
ATOM 4252 C CA . VAL A 1 553 ? -28.661 -1.623 -23.864 1.00 83.12 553 VAL A CA 1
ATOM 4253 C C . VAL A 1 553 ? -29.816 -2.555 -24.233 1.00 83.12 553 VAL A C 1
ATOM 4255 O O . VAL A 1 553 ? -30.791 -2.143 -24.859 1.00 83.12 553 VAL A O 1
ATOM 4258 N N . GLY A 1 554 ? -29.662 -3.831 -23.899 1.00 82.12 554 GLY A N 1
ATOM 4259 C CA . GLY A 1 554 ? -30.591 -4.901 -24.229 1.00 82.12 554 GLY A CA 1
ATOM 4260 C C . GLY A 1 554 ? -30.346 -5.615 -25.562 1.00 82.12 554 GLY A C 1
ATOM 4261 O O . GLY A 1 554 ? -30.972 -6.648 -25.784 1.00 82.12 554 GLY A O 1
ATOM 4262 N N . ALA A 1 555 ? -29.441 -5.134 -26.420 1.00 85.88 555 ALA A N 1
ATOM 4263 C CA . ALA A 1 555 ? -29.064 -5.850 -27.638 1.00 85.88 555 ALA A CA 1
ATOM 4264 C C . ALA A 1 555 ? -28.268 -7.121 -27.305 1.00 85.88 555 ALA A C 1
ATOM 4266 O O . ALA A 1 555 ? -27.376 -7.095 -26.455 1.00 85.88 555 ALA A O 1
ATOM 4267 N N . GLU A 1 556 ? -28.568 -8.218 -27.996 1.00 88.06 556 GLU A N 1
ATOM 4268 C CA . GLU A 1 556 ? -27.841 -9.480 -27.872 1.00 88.06 556 GLU A CA 1
ATOM 4269 C C . GLU A 1 556 ? -26.790 -9.585 -28.982 1.00 88.06 556 GLU A C 1
ATOM 4271 O O . GLU A 1 556 ? -27.110 -9.520 -30.170 1.00 88.06 556 GLU A O 1
ATOM 4276 N N . LEU A 1 557 ? -25.520 -9.691 -28.595 1.00 90.56 557 LEU A N 1
ATOM 4277 C CA . LEU A 1 557 ? -24.377 -9.691 -29.507 1.00 90.56 557 LEU A CA 1
ATOM 4278 C C . LEU A 1 557 ? -23.473 -10.898 -29.225 1.00 90.56 557 LEU A C 1
ATOM 4280 O O . LEU A 1 557 ? -23.479 -11.466 -28.132 1.00 90.56 557 LEU A O 1
ATOM 4284 N N . LEU A 1 558 ? -22.688 -11.295 -30.228 1.00 92.38 558 LEU A N 1
ATOM 4285 C CA . LEU A 1 558 ? -21.720 -12.383 -30.109 1.00 92.38 558 LEU A CA 1
ATOM 4286 C C . LEU A 1 558 ? -20.352 -11.827 -29.705 1.00 92.38 558 LEU A C 1
ATOM 4288 O O . LEU A 1 558 ? -19.783 -11.005 -30.423 1.00 92.38 558 LEU A O 1
ATOM 4292 N N . PHE A 1 559 ? -19.815 -12.309 -28.590 1.00 93.44 559 PHE A N 1
ATOM 4293 C CA . PHE A 1 559 ? -18.519 -11.904 -28.058 1.00 93.44 559 PHE A CA 1
ATOM 4294 C C . PHE A 1 559 ? -17.552 -13.082 -28.020 1.00 93.44 559 PHE A C 1
ATOM 4296 O O . PHE A 1 559 ? -17.968 -14.239 -27.971 1.00 93.44 559 PHE A O 1
ATOM 4303 N N . ARG A 1 560 ? -16.252 -12.783 -27.987 1.00 94.81 560 ARG A N 1
ATOM 4304 C CA . ARG A 1 560 ? -15.215 -13.774 -27.682 1.00 94.81 560 ARG A CA 1
ATOM 4305 C C . ARG A 1 560 ? -14.573 -13.470 -26.330 1.00 94.81 560 ARG A C 1
ATOM 4307 O O . ARG A 1 560 ? -14.232 -12.320 -26.059 1.00 94.81 560 ARG A O 1
ATOM 4314 N N . VAL A 1 561 ? -14.414 -14.481 -25.482 1.00 93.75 561 VAL A N 1
ATOM 4315 C CA . VAL A 1 561 ? -13.799 -14.352 -24.152 1.00 93.75 561 VAL A CA 1
ATOM 4316 C C . VAL A 1 561 ? -12.304 -14.093 -24.303 1.00 93.75 561 VAL A C 1
ATOM 4318 O O . VAL A 1 561 ? -11.596 -14.917 -24.869 1.00 93.75 561 VAL A O 1
ATOM 4321 N N . LEU A 1 562 ? -11.815 -12.965 -23.790 1.00 92.38 562 LEU A N 1
ATOM 4322 C CA . LEU A 1 562 ? -10.390 -12.634 -23.758 1.00 92.38 562 LEU A CA 1
ATOM 4323 C C . LEU A 1 562 ? -9.693 -13.271 -22.561 1.00 92.38 562 LEU A C 1
ATOM 4325 O O . LEU A 1 562 ? -8.576 -13.748 -22.702 1.00 92.38 562 LEU A O 1
ATOM 4329 N N . GLY A 1 563 ? -10.323 -13.275 -21.388 1.00 88.69 563 GLY A N 1
ATOM 4330 C CA . GLY A 1 563 ? -9.730 -13.815 -20.169 1.00 88.69 563 GLY A CA 1
ATOM 4331 C C . GLY A 1 563 ? -10.765 -14.071 -19.081 1.00 88.69 563 GLY A C 1
ATOM 4332 O O . GLY A 1 563 ? -11.802 -13.408 -19.027 1.00 88.69 563 GLY A O 1
ATOM 4333 N N . CYS A 1 564 ? -10.458 -15.028 -18.209 1.00 82.12 564 CYS A N 1
ATOM 4334 C CA . CYS A 1 564 ? -11.280 -15.388 -17.062 1.00 82.12 564 CYS A CA 1
ATOM 4335 C C . CYS A 1 564 ? -10.384 -15.463 -15.823 1.00 82.12 564 CYS A C 1
ATOM 4337 O O . CYS A 1 564 ? -9.512 -16.322 -15.730 1.00 82.12 564 CYS A O 1
ATOM 4339 N N . LYS A 1 565 ? -10.562 -14.528 -14.886 1.00 76.00 565 LYS A N 1
ATOM 4340 C CA . LYS A 1 565 ? -9.878 -14.535 -13.586 1.00 76.00 565 LYS A CA 1
ATOM 4341 C C . LYS A 1 565 ? -10.920 -14.655 -12.478 1.00 76.00 565 LYS A C 1
ATOM 4343 O O . LYS A 1 565 ? -11.442 -13.633 -12.029 1.00 76.00 565 LYS A O 1
ATOM 4348 N N . SER A 1 566 ? -11.235 -15.888 -12.079 1.00 67.31 566 SER A N 1
ATOM 4349 C CA . SER A 1 566 ? -12.213 -16.287 -11.045 1.00 67.31 566 SER A CA 1
ATOM 4350 C C . SER A 1 566 ? -13.613 -15.682 -11.213 1.00 67.31 566 SER A C 1
ATOM 4352 O O . SER A 1 566 ? -14.524 -16.353 -11.664 1.00 67.31 566 SER A O 1
ATOM 4354 N N . LYS A 1 567 ? -13.808 -14.402 -10.870 1.00 73.25 567 LYS A N 1
ATOM 4355 C CA . LYS A 1 567 ? -15.090 -13.677 -11.005 1.00 73.25 567 LYS A CA 1
ATOM 4356 C C . LYS A 1 567 ? -15.036 -12.522 -12.008 1.00 73.25 567 LYS A C 1
ATOM 4358 O O . LYS A 1 567 ? -15.997 -11.778 -12.165 1.00 73.25 567 LYS A O 1
ATOM 4363 N N . ARG A 1 568 ? -13.889 -12.321 -12.662 1.00 81.25 568 ARG A N 1
ATOM 4364 C CA . ARG A 1 568 ? -13.662 -11.256 -13.643 1.00 81.25 568 ARG A CA 1
ATOM 4365 C C . ARG A 1 568 ? -13.507 -11.867 -15.023 1.00 81.25 568 ARG A C 1
ATOM 4367 O O . ARG A 1 568 ? -12.436 -12.365 -15.368 1.00 81.25 568 ARG A O 1
ATOM 4374 N N . VAL A 1 569 ? -14.570 -11.783 -15.808 1.00 89.94 569 VAL A N 1
ATOM 4375 C CA . VAL A 1 569 ? -14.580 -12.203 -17.208 1.00 89.94 569 VAL A CA 1
ATOM 4376 C C . VAL A 1 569 ? -14.432 -10.970 -18.094 1.00 89.94 569 VAL A C 1
ATOM 4378 O O . VAL A 1 569 ? -15.178 -10.000 -17.947 1.00 89.94 569 VAL A O 1
ATOM 4381 N N . THR A 1 570 ? -13.470 -10.990 -19.014 1.00 93.12 570 THR A N 1
ATOM 4382 C CA . THR A 1 570 ? -13.307 -9.954 -20.041 1.00 93.12 570 THR A CA 1
ATOM 4383 C C . THR A 1 570 ? -13.566 -10.528 -21.424 1.00 93.12 570 THR A C 1
ATOM 4385 O O . THR A 1 570 ? -13.165 -11.649 -21.735 1.00 93.12 570 THR A O 1
ATOM 4388 N N . VAL A 1 571 ? -14.237 -9.755 -22.273 1.00 94.69 571 VAL A N 1
ATOM 4389 C CA . VAL A 1 571 ? -14.654 -10.167 -23.617 1.00 94.69 571 VAL A CA 1
ATOM 4390 C C . VAL A 1 571 ? -14.292 -9.112 -24.664 1.00 94.69 571 VAL A C 1
ATOM 4392 O O . VAL A 1 571 ? -14.007 -7.961 -24.337 1.00 94.69 571 VAL A O 1
ATOM 4395 N N . THR A 1 572 ? -14.310 -9.500 -25.938 1.00 93.38 572 THR A N 1
ATOM 4396 C CA . THR A 1 572 ? -14.098 -8.606 -27.080 1.00 93.38 572 THR A CA 1
ATOM 4397 C C . THR A 1 572 ? -15.205 -8.720 -28.119 1.00 93.38 572 THR A C 1
ATOM 4399 O O . THR A 1 572 ? -15.754 -9.800 -28.347 1.00 93.38 572 THR A O 1
ATOM 4402 N N . TYR A 1 573 ? -15.495 -7.590 -28.768 1.00 92.12 573 TYR A N 1
ATOM 4403 C CA . TYR A 1 573 ? -16.371 -7.463 -29.932 1.00 92.12 573 TYR A CA 1
ATOM 4404 C C . TYR A 1 573 ? -15.611 -7.038 -31.207 1.00 92.12 573 TYR A C 1
ATOM 4406 O O . TYR A 1 573 ? -16.215 -6.717 -32.234 1.00 92.12 573 TYR A O 1
ATOM 4414 N N . LYS A 1 574 ? -14.270 -7.033 -31.181 1.00 91.50 574 LYS A N 1
ATOM 4415 C CA . LYS A 1 574 ? -13.454 -6.800 -32.381 1.00 91.50 574 LYS A CA 1
ATOM 4416 C C . LYS A 1 574 ? -13.720 -7.898 -33.404 1.00 91.50 574 LYS A C 1
ATOM 4418 O O . LYS A 1 574 ? -13.603 -9.083 -33.100 1.00 91.50 574 LYS A O 1
ATOM 4423 N N . LYS A 1 575 ? -14.108 -7.510 -34.620 1.00 88.50 575 LYS A N 1
ATOM 4424 C CA . LYS A 1 575 ? -14.520 -8.446 -35.676 1.00 88.50 575 LYS A CA 1
ATOM 4425 C C . LYS A 1 575 ? -13.394 -9.415 -36.038 1.00 88.50 575 LYS A C 1
ATOM 4427 O O . LYS A 1 575 ? -13.685 -10.581 -36.278 1.00 88.50 575 LYS A O 1
ATOM 4432 N N . SER A 1 576 ? -12.149 -8.950 -36.061 1.00 89.44 576 SER A N 1
ATOM 4433 C CA . SER A 1 576 ? -10.934 -9.732 -36.311 1.00 89.44 576 SER A CA 1
ATOM 4434 C C . SER A 1 576 ? -10.768 -10.855 -35.285 1.00 89.44 576 SER A C 1
ATOM 4436 O O . SER A 1 576 ? -10.645 -12.018 -35.664 1.00 89.44 576 SER A O 1
ATOM 4438 N N . LEU A 1 577 ? -10.872 -10.537 -33.991 1.00 91.69 577 LEU A N 1
ATOM 4439 C CA . LEU A 1 577 ? -10.763 -11.515 -32.910 1.00 91.69 577 LEU A CA 1
ATOM 4440 C C . LEU A 1 577 ? -11.985 -12.425 -32.823 1.00 91.69 577 LEU A C 1
ATOM 4442 O O . LEU A 1 577 ? -11.807 -13.626 -32.686 1.00 91.69 577 LEU A O 1
ATOM 4446 N N . VAL A 1 578 ? -13.209 -11.906 -32.952 1.00 91.50 578 VAL A N 1
ATOM 4447 C CA . VAL A 1 578 ? -14.443 -12.715 -32.895 1.00 91.50 578 VAL A CA 1
ATOM 4448 C C . VAL A 1 578 ? -14.524 -13.697 -34.071 1.00 91.50 578 VAL A C 1
ATOM 4450 O O . VAL A 1 578 ? -14.946 -14.835 -33.887 1.00 91.50 578 VAL A O 1
ATOM 4453 N N . LYS A 1 579 ? -14.085 -13.297 -35.272 1.00 90.69 579 LYS A N 1
ATOM 4454 C CA . LYS A 1 579 ? -14.082 -14.156 -36.471 1.00 90.69 579 LYS A CA 1
ATOM 4455 C C . LYS A 1 579 ? -12.803 -14.981 -36.645 1.00 90.69 579 LYS A C 1
ATOM 4457 O O . LYS A 1 579 ? -12.747 -15.799 -37.562 1.00 90.69 579 LYS A O 1
ATOM 4462 N N . SER A 1 580 ? -11.776 -14.766 -35.819 1.00 92.25 580 SER A N 1
ATOM 4463 C CA . SER A 1 580 ? -10.494 -15.464 -35.955 1.00 92.25 580 SER A CA 1
ATOM 4464 C C . SER A 1 580 ? -10.675 -16.975 -35.810 1.00 92.25 580 SER A C 1
ATOM 4466 O O . SER A 1 580 ? -11.275 -17.445 -34.841 1.00 92.25 580 SER A O 1
ATOM 4468 N N . LYS A 1 581 ? -10.091 -17.724 -36.747 1.00 88.62 581 LYS A N 1
ATOM 4469 C CA . LYS A 1 581 ? -9.951 -19.186 -36.693 1.00 88.62 581 LYS A CA 1
ATOM 4470 C C . LYS A 1 581 ? -8.543 -19.640 -36.278 1.00 88.62 581 LYS A C 1
ATOM 4472 O O . LYS A 1 581 ? -8.290 -20.833 -36.280 1.00 88.62 581 LYS A O 1
ATOM 4477 N N . LEU A 1 582 ? -7.636 -18.701 -35.984 1.00 90.38 582 LEU A N 1
ATOM 4478 C CA . LEU A 1 582 ? -6.299 -19.020 -35.472 1.00 90.38 582 LEU A CA 1
ATOM 4479 C C . LEU A 1 582 ? -6.378 -19.496 -34.019 1.00 90.38 582 LEU A C 1
ATOM 4481 O O . LEU A 1 582 ? -7.294 -19.088 -33.295 1.00 90.38 582 LEU A O 1
ATOM 4485 N N . ASP A 1 583 ? -5.390 -20.288 -33.609 1.00 87.38 583 ASP A N 1
ATOM 4486 C CA . ASP A 1 583 ? -5.289 -20.844 -32.262 1.00 87.38 583 ASP A CA 1
ATOM 4487 C C . ASP A 1 583 ? -5.249 -19.757 -31.185 1.00 87.38 583 ASP A C 1
ATOM 4489 O O . ASP A 1 583 ? -4.718 -18.660 -31.381 1.00 87.38 583 ASP A O 1
ATOM 4493 N N . VAL A 1 584 ? -5.833 -20.061 -30.028 1.00 88.69 584 VAL A N 1
ATOM 4494 C CA . VAL A 1 584 ? -5.961 -19.138 -28.897 1.00 88.69 584 VAL A CA 1
ATOM 4495 C C . VAL A 1 584 ? -4.767 -19.315 -27.967 1.00 88.69 584 VAL A C 1
ATOM 4497 O O . VAL A 1 584 ? -4.636 -20.349 -27.320 1.00 88.69 584 VAL A O 1
ATOM 4500 N N . LEU A 1 585 ? -3.925 -18.286 -27.854 1.00 90.94 585 LEU A N 1
ATOM 4501 C CA . LEU A 1 585 ? -2.805 -18.289 -26.914 1.00 90.94 585 LEU A CA 1
ATOM 4502 C C . LEU A 1 585 ? -3.231 -17.717 -25.556 1.00 90.94 585 LEU A C 1
ATOM 4504 O O . LEU A 1 585 ? -3.374 -16.500 -25.424 1.00 90.94 585 LEU A O 1
ATOM 4508 N N . SER A 1 586 ? -3.448 -18.592 -24.566 1.00 87.88 586 SER A N 1
ATOM 4509 C CA . SER A 1 586 ? -3.999 -18.232 -23.246 1.00 87.88 586 SER A CA 1
ATOM 4510 C C . SER A 1 586 ? -3.050 -18.454 -22.062 1.00 87.88 586 SER A C 1
ATOM 4512 O O . SER A 1 586 ? -3.285 -17.927 -20.973 1.00 87.88 586 SER A O 1
ATOM 4514 N N . SER A 1 587 ? -1.969 -19.203 -22.265 1.00 89.00 587 SER A N 1
ATOM 4515 C CA . SER A 1 587 ? -0.916 -19.435 -21.280 1.00 89.00 587 SER A CA 1
ATOM 4516 C C . SER A 1 587 ? 0.458 -19.365 -21.955 1.00 89.00 587 SER A C 1
ATOM 4518 O O . SER A 1 587 ? 0.577 -19.572 -23.162 1.00 89.00 587 SER A O 1
ATOM 4520 N N . TYR A 1 588 ? 1.511 -19.090 -21.181 1.00 87.69 588 TYR A N 1
ATOM 4521 C CA . TYR A 1 588 ? 2.885 -19.159 -21.693 1.00 87.69 588 TYR A CA 1
ATOM 4522 C C . TYR A 1 588 ? 3.325 -20.597 -22.012 1.00 87.69 588 TYR A C 1
ATOM 4524 O O . TYR A 1 588 ? 4.231 -20.776 -22.816 1.00 87.69 588 TYR A O 1
ATOM 4532 N N . ALA A 1 589 ? 2.687 -21.608 -21.414 1.00 84.69 589 ALA A N 1
ATOM 4533 C CA . ALA A 1 589 ? 2.957 -23.016 -21.701 1.00 84.69 589 ALA A CA 1
ATOM 4534 C C . ALA A 1 589 ? 2.318 -23.480 -23.026 1.00 84.69 589 ALA A C 1
ATOM 4536 O O . ALA A 1 589 ? 2.808 -24.418 -23.646 1.00 84.69 589 ALA A O 1
ATOM 4537 N N . ASP A 1 590 ? 1.265 -22.796 -23.490 1.00 82.31 590 ASP A N 1
ATOM 4538 C CA . ASP A 1 590 ? 0.581 -23.110 -24.754 1.00 82.31 590 ASP A CA 1
ATOM 4539 C C . ASP A 1 590 ? 1.355 -22.564 -25.976 1.00 82.31 590 ASP A C 1
ATOM 4541 O O . ASP A 1 590 ? 1.064 -22.919 -27.121 1.00 82.31 590 ASP A O 1
ATOM 4545 N N . ALA A 1 591 ? 2.327 -21.672 -25.751 1.00 83.75 591 ALA A N 1
ATOM 4546 C CA . ALA A 1 591 ? 3.105 -21.021 -26.797 1.00 83.75 591 ALA A CA 1
ATOM 4547 C C . ALA A 1 591 ? 4.115 -21.995 -27.428 1.00 83.75 591 ALA A C 1
ATOM 4549 O O . ALA A 1 591 ? 5.078 -22.410 -26.788 1.00 83.75 591 ALA A O 1
ATOM 4550 N N . LYS A 1 592 ? 3.928 -22.314 -28.714 1.00 83.94 592 LYS A N 1
ATOM 4551 C CA . LYS A 1 592 ? 4.863 -23.124 -29.514 1.00 83.94 592 LYS A CA 1
ATOM 4552 C C . LYS A 1 592 ? 5.569 -22.257 -30.551 1.00 83.94 592 LYS A C 1
ATOM 4554 O O . LYS A 1 592 ? 4.926 -21.445 -31.214 1.00 83.94 592 LYS A O 1
ATOM 4559 N N . ILE A 1 593 ? 6.877 -22.448 -30.719 1.00 82.69 593 ILE A N 1
ATOM 4560 C CA . ILE A 1 593 ? 7.660 -21.748 -31.746 1.00 82.69 593 ILE A CA 1
ATOM 4561 C C . ILE A 1 593 ? 7.058 -22.032 -33.128 1.00 82.69 593 ILE A C 1
ATOM 4563 O O . ILE A 1 593 ? 6.727 -23.166 -33.464 1.00 82.69 593 ILE A O 1
ATOM 4567 N N . GLY A 1 594 ? 6.881 -20.977 -33.919 1.00 80.50 594 GLY A N 1
ATOM 4568 C CA . GLY A 1 594 ? 6.268 -21.010 -35.241 1.00 80.50 594 GLY A CA 1
ATOM 4569 C C . GLY A 1 594 ? 4.744 -20.869 -35.258 1.00 80.50 594 GLY A C 1
ATOM 4570 O O . GLY A 1 594 ? 4.204 -20.608 -36.334 1.00 80.50 594 GLY A O 1
ATOM 4571 N N . LEU A 1 595 ? 4.057 -20.978 -34.112 1.00 88.88 595 LEU A N 1
ATOM 4572 C CA . LEU A 1 595 ? 2.607 -20.793 -34.008 1.00 88.88 595 LEU A CA 1
ATOM 4573 C C . LEU A 1 595 ? 2.208 -19.384 -34.463 1.00 88.88 595 LEU A C 1
ATOM 4575 O O . LEU A 1 595 ? 2.793 -18.396 -34.016 1.00 88.88 595 LEU A O 1
ATOM 4579 N N . VAL A 1 596 ? 1.187 -19.288 -35.316 1.00 90.88 596 VAL A N 1
ATOM 4580 C CA . VAL A 1 596 ? 0.624 -18.012 -35.775 1.00 90.88 596 VAL A CA 1
ATOM 4581 C C . VAL A 1 596 ? -0.721 -17.785 -35.096 1.00 90.88 596 VAL A C 1
ATOM 4583 O O . VAL A 1 596 ? -1.657 -18.563 -35.271 1.00 90.88 596 VAL A O 1
ATOM 4586 N N . THR A 1 597 ? -0.838 -16.693 -34.349 1.00 92.50 597 THR A N 1
ATOM 4587 C CA . THR A 1 597 ? -2.060 -16.318 -33.627 1.00 92.50 597 THR A CA 1
ATOM 4588 C C . THR A 1 597 ? -2.346 -14.822 -33.775 1.00 92.50 597 THR A C 1
ATOM 4590 O O . THR A 1 597 ? -1.523 -14.071 -34.293 1.00 92.50 597 THR A O 1
ATOM 4593 N N . HIS A 1 598 ? -3.533 -14.375 -33.367 1.00 94.75 598 HIS A N 1
ATOM 4594 C CA . HIS A 1 598 ? -3.846 -12.948 -33.307 1.00 94.75 598 HIS A CA 1
ATOM 4595 C C . HIS A 1 598 ? -3.477 -12.385 -31.936 1.00 94.75 598 HIS A C 1
ATOM 4597 O O . HIS A 1 598 ? -3.969 -12.863 -30.912 1.00 94.75 598 HIS A O 1
ATOM 4603 N N . GLY A 1 599 ? -2.682 -11.322 -31.941 1.00 92.88 599 GLY A N 1
ATOM 4604 C CA . GLY A 1 599 ? -2.455 -10.456 -30.791 1.00 92.88 599 GLY A CA 1
ATOM 4605 C C . GLY A 1 599 ? -2.942 -9.042 -31.087 1.00 92.88 599 GLY A C 1
ATOM 4606 O O . GLY A 1 599 ? -3.279 -8.713 -32.225 1.00 92.88 599 GLY A O 1
ATOM 4607 N N . TRP A 1 600 ? -3.006 -8.196 -30.065 1.00 93.25 600 TRP A N 1
ATOM 4608 C CA . TRP A 1 600 ? -3.260 -6.769 -30.255 1.00 93.25 600 TRP A CA 1
ATOM 4609 C C . TRP A 1 600 ? -2.175 -5.926 -29.605 1.00 93.25 600 TRP A C 1
ATOM 4611 O O . TRP A 1 600 ? -1.695 -6.245 -28.516 1.00 93.25 600 TRP A O 1
ATOM 4621 N N . ILE A 1 601 ? -1.795 -4.848 -30.282 1.00 92.88 601 ILE A N 1
ATOM 4622 C CA . ILE A 1 601 ? -0.731 -3.952 -29.835 1.00 92.88 601 ILE A CA 1
ATOM 4623 C C . ILE A 1 601 ? -1.206 -3.195 -28.593 1.00 92.88 601 ILE A C 1
ATOM 4625 O O . ILE A 1 601 ? -2.315 -2.665 -28.563 1.00 92.88 601 ILE A O 1
ATOM 4629 N N . THR A 1 602 ? -0.390 -3.159 -27.546 1.00 88.69 602 THR A N 1
ATOM 4630 C CA . THR A 1 602 ? -0.658 -2.377 -26.331 1.00 88.69 602 THR A CA 1
ATOM 4631 C C . THR A 1 602 ? 0.216 -1.141 -26.231 1.00 88.69 602 THR A C 1
ATOM 4633 O O . THR A 1 602 ? -0.264 -0.122 -25.752 1.00 88.69 602 THR A O 1
ATOM 4636 N N . HIS A 1 603 ? 1.466 -1.230 -26.691 1.00 89.69 603 HIS A N 1
ATOM 4637 C CA . HIS A 1 603 ? 2.427 -0.129 -26.692 1.00 89.69 603 HIS A CA 1
ATOM 4638 C C . HIS A 1 603 ? 3.324 -0.234 -27.925 1.00 89.69 603 HIS A C 1
ATOM 4640 O O . HIS A 1 603 ? 3.643 -1.342 -28.361 1.00 89.69 603 HIS A O 1
ATOM 4646 N N . ILE A 1 604 ? 3.713 0.915 -28.467 1.00 90.69 604 ILE A N 1
ATOM 4647 C CA . ILE A 1 604 ? 4.649 1.047 -29.583 1.00 90.69 604 ILE A CA 1
ATOM 4648 C C . ILE A 1 604 ? 5.822 1.863 -29.055 1.00 90.69 604 ILE A C 1
ATOM 4650 O O . ILE A 1 604 ? 5.614 2.889 -28.415 1.00 90.69 604 ILE A O 1
ATOM 4654 N N . GLU A 1 605 ? 7.036 1.380 -29.284 1.00 87.44 605 GLU A N 1
ATOM 4655 C CA . GLU A 1 605 ? 8.271 2.060 -28.915 1.00 87.44 605 GLU A CA 1
ATOM 4656 C C . GLU A 1 605 ? 9.250 2.057 -30.094 1.00 87.44 605 GLU A C 1
ATOM 4658 O O . GLU A 1 605 ? 9.122 1.271 -31.036 1.00 87.44 605 GLU A O 1
ATOM 4663 N N . LYS A 1 606 ? 10.294 2.896 -30.029 1.00 79.06 606 LYS A N 1
ATOM 4664 C CA . LYS A 1 606 ? 11.320 2.990 -31.088 1.00 79.06 606 LYS A CA 1
ATOM 4665 C C . LYS A 1 606 ? 11.965 1.642 -31.434 1.00 79.06 606 LYS A C 1
ATOM 4667 O O . LYS A 1 606 ? 12.347 1.425 -32.587 1.00 79.06 606 LYS A O 1
ATOM 4672 N N . HIS A 1 607 ? 12.091 0.763 -30.436 1.00 80.69 607 HIS A N 1
ATOM 4673 C CA . HIS A 1 607 ? 12.771 -0.526 -30.534 1.00 80.69 607 HIS A CA 1
ATOM 4674 C C . HIS A 1 607 ? 11.834 -1.712 -30.841 1.00 80.69 607 HIS A C 1
ATOM 4676 O O . HIS A 1 607 ? 12.320 -2.817 -31.089 1.00 80.69 607 HIS A O 1
ATOM 4682 N N . GLY A 1 608 ? 10.510 -1.513 -30.862 1.00 88.31 608 GLY A N 1
ATOM 4683 C CA . GLY A 1 608 ? 9.561 -2.594 -31.118 1.00 88.31 608 GLY A CA 1
ATOM 4684 C C . GLY A 1 608 ? 8.129 -2.319 -30.658 1.00 88.31 608 GLY A C 1
ATOM 4685 O O . GLY A 1 608 ? 7.787 -1.224 -30.222 1.00 88.31 608 GLY A O 1
ATOM 4686 N N . CYS A 1 609 ? 7.273 -3.334 -30.750 1.00 91.06 609 CYS A N 1
ATOM 4687 C CA . CYS A 1 609 ? 5.878 -3.274 -30.312 1.00 91.06 609 CYS A CA 1
ATOM 4688 C C . CYS A 1 609 ? 5.598 -4.304 -29.211 1.00 91.06 609 CYS A C 1
ATOM 4690 O O . CYS A 1 609 ? 5.981 -5.469 -29.314 1.00 91.06 609 CYS A O 1
ATOM 4692 N N . PHE A 1 610 ? 4.844 -3.904 -28.189 1.00 94.69 610 PHE A N 1
ATOM 4693 C CA . PHE A 1 610 ? 4.307 -4.817 -27.182 1.00 94.69 610 PHE A CA 1
ATOM 4694 C C . PHE A 1 610 ? 2.926 -5.295 -27.597 1.00 94.69 610 PHE A C 1
ATOM 4696 O O . PHE A 1 610 ? 2.048 -4.498 -27.930 1.00 94.69 610 PHE A O 1
ATOM 4703 N N . VAL A 1 611 ? 2.721 -6.604 -27.530 1.00 94.44 611 VAL A N 1
ATOM 4704 C CA . VAL A 1 611 ? 1.513 -7.272 -28.002 1.00 94.44 611 VAL A CA 1
ATOM 4705 C C . VAL A 1 611 ? 0.916 -8.096 -26.874 1.00 94.44 611 VAL A C 1
ATOM 4707 O O . VAL A 1 611 ? 1.623 -8.757 -26.114 1.00 94.44 611 VAL A O 1
ATOM 4710 N N . LYS A 1 612 ? -0.408 -8.076 -26.758 1.00 94.00 612 LYS A N 1
ATOM 4711 C CA . LYS A 1 612 ? -1.152 -8.841 -25.760 1.00 94.00 612 LYS A CA 1
ATOM 4712 C C . LYS A 1 612 ? -2.033 -9.892 -26.424 1.00 94.00 612 LYS A C 1
ATOM 4714 O O . LYS A 1 612 ? -2.572 -9.677 -27.508 1.00 94.00 612 LYS A O 1
ATOM 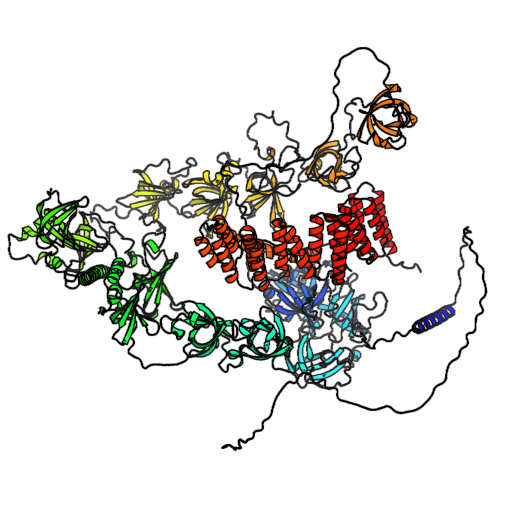4719 N N . PHE A 1 613 ? -2.176 -11.019 -25.737 1.00 95.00 613 PHE A N 1
ATOM 4720 C CA . PHE A 1 613 ? -2.963 -12.180 -26.136 1.00 95.00 613 PHE A CA 1
ATOM 4721 C C . PHE A 1 613 ? -4.009 -12.517 -25.060 1.00 95.00 613 PHE A C 1
ATOM 4723 O O . PHE A 1 613 ? -4.263 -11.743 -24.124 1.00 95.00 613 PHE A O 1
ATOM 4730 N N . TYR A 1 614 ? -4.651 -13.677 -25.195 1.00 93.81 614 TYR A N 1
ATOM 4731 C CA . TYR A 1 614 ? -5.689 -14.119 -24.274 1.00 93.81 614 TYR A CA 1
ATOM 4732 C C . TYR A 1 614 ? -5.123 -14.341 -22.865 1.00 93.81 614 TYR A C 1
ATOM 4734 O O . TYR A 1 614 ? -3.936 -14.575 -22.653 1.00 93.81 614 TYR A O 1
ATOM 4742 N N . ASN A 1 615 ? -5.995 -14.188 -21.873 1.00 90.06 615 ASN A N 1
ATOM 4743 C CA . ASN A 1 615 ? -5.723 -14.303 -20.443 1.00 90.06 615 ASN A CA 1
ATOM 4744 C C . ASN A 1 615 ? -4.591 -13.402 -19.903 1.00 90.06 615 ASN A C 1
ATOM 4746 O O . ASN A 1 615 ? -4.113 -13.582 -18.784 1.00 90.06 615 ASN A O 1
ATOM 4750 N N . GLY A 1 616 ? -4.198 -12.378 -20.665 1.00 86.69 616 GLY A N 1
ATOM 4751 C CA . GLY A 1 616 ? -3.163 -11.429 -20.268 1.00 86.69 616 GLY A CA 1
ATOM 4752 C C . GLY A 1 616 ? -1.734 -11.874 -20.562 1.00 86.69 616 GLY A C 1
ATOM 4753 O O . GLY A 1 616 ? -0.825 -11.236 -20.040 1.00 86.69 616 GLY A O 1
ATOM 4754 N N . VAL A 1 617 ? -1.532 -12.902 -21.391 1.00 91.81 617 VAL A N 1
ATOM 4755 C CA . VAL A 1 617 ? -0.211 -13.231 -21.947 1.00 91.81 617 VAL A CA 1
ATOM 4756 C C . VAL A 1 617 ? 0.293 -12.044 -22.771 1.00 91.81 617 VAL A C 1
ATOM 4758 O O . VAL A 1 617 ? -0.461 -11.454 -23.548 1.00 91.81 617 VAL A O 1
ATOM 4761 N N . GLN A 1 618 ? 1.554 -11.671 -22.578 1.00 92.25 618 GLN A N 1
ATOM 4762 C CA . GLN A 1 618 ? 2.206 -10.561 -23.272 1.00 92.25 618 GLN A CA 1
ATOM 4763 C C . GLN A 1 618 ? 3.420 -11.066 -24.038 1.00 92.25 618 GLN A C 1
ATOM 4765 O O . GLN A 1 618 ? 4.125 -11.953 -23.557 1.00 92.25 618 GLN A O 1
ATOM 4770 N N . GLY A 1 619 ? 3.656 -10.480 -25.206 1.00 92.88 619 GLY A N 1
ATOM 4771 C CA . GLY A 1 619 ? 4.852 -10.688 -26.001 1.00 92.88 619 GLY A CA 1
ATOM 4772 C C . GLY A 1 619 ? 5.409 -9.381 -26.546 1.00 92.88 619 GLY A C 1
ATOM 4773 O O . GLY A 1 619 ? 4.740 -8.346 -26.540 1.00 92.88 619 GLY A O 1
ATOM 4774 N N . PHE A 1 620 ? 6.649 -9.447 -27.002 1.00 94.19 620 PHE A N 1
ATOM 4775 C CA . PHE A 1 620 ? 7.386 -8.330 -27.567 1.00 94.19 620 PHE A CA 1
ATOM 4776 C C . PHE A 1 620 ? 7.789 -8.651 -29.008 1.00 94.19 620 PHE A C 1
ATOM 4778 O O . PHE A 1 620 ? 8.166 -9.782 -29.319 1.00 94.19 620 PHE A O 1
ATOM 4785 N N . VAL A 1 621 ? 7.676 -7.657 -29.882 1.00 92.25 621 VAL A N 1
ATOM 4786 C CA . VAL A 1 621 ? 8.036 -7.735 -31.297 1.00 92.25 621 VAL A CA 1
ATOM 4787 C C . VAL A 1 621 ? 9.160 -6.751 -31.528 1.00 92.25 621 VAL A C 1
ATOM 4789 O O . VAL A 1 621 ? 8.958 -5.547 -31.376 1.00 92.25 621 VAL A O 1
ATOM 4792 N N . SER A 1 622 ? 10.338 -7.264 -31.868 1.00 85.56 622 SER A N 1
ATOM 4793 C CA . SER A 1 622 ? 11.505 -6.435 -32.161 1.00 85.56 622 SER A CA 1
ATOM 4794 C C . SER A 1 622 ? 11.264 -5.591 -33.417 1.00 85.56 622 SER A C 1
ATOM 4796 O O . SER A 1 622 ? 10.456 -5.958 -34.273 1.00 85.56 622 SER A O 1
ATOM 4798 N N . ARG A 1 623 ? 11.969 -4.464 -33.564 1.00 82.19 623 ARG A N 1
ATOM 4799 C CA . ARG A 1 623 ? 11.853 -3.613 -34.758 1.00 82.19 623 ARG A CA 1
ATOM 4800 C C . ARG A 1 623 ? 12.105 -4.378 -36.067 1.00 82.19 623 ARG A C 1
ATOM 4802 O O . ARG A 1 623 ? 11.375 -4.158 -37.031 1.00 82.19 623 ARG A O 1
ATOM 4809 N N . SER A 1 624 ? 13.096 -5.271 -36.102 1.00 75.00 624 SER A N 1
ATOM 4810 C CA . SER A 1 624 ? 13.429 -6.092 -37.281 1.00 75.00 624 SER A CA 1
ATOM 4811 C C . SER A 1 624 ? 12.317 -7.081 -37.645 1.00 75.00 624 SER A C 1
ATOM 4813 O O . SER A 1 624 ? 12.136 -7.414 -38.814 1.00 75.00 624 SER A O 1
ATOM 4815 N N . ASP A 1 625 ? 11.510 -7.481 -36.668 1.00 84.81 625 ASP A N 1
ATOM 4816 C CA . ASP A 1 625 ? 10.388 -8.399 -36.831 1.00 84.81 625 ASP A CA 1
ATOM 4817 C C . ASP A 1 625 ? 9.051 -7.714 -37.170 1.00 84.81 625 ASP A C 1
ATOM 4819 O O . ASP A 1 625 ? 8.031 -8.390 -37.348 1.00 84.81 625 ASP A O 1
ATOM 4823 N N . LEU A 1 626 ? 9.023 -6.381 -37.277 1.00 83.75 626 LEU A N 1
ATOM 4824 C CA . LEU A 1 626 ? 7.821 -5.625 -37.648 1.00 83.75 626 LEU A CA 1
ATOM 4825 C C . LEU A 1 626 ? 7.504 -5.686 -39.150 1.00 83.75 626 LEU A C 1
ATOM 4827 O O . LEU A 1 626 ? 6.404 -5.299 -39.541 1.00 83.75 626 LEU A O 1
ATOM 4831 N N . GLY A 1 627 ? 8.443 -6.138 -39.990 1.00 72.88 627 GLY A N 1
ATOM 4832 C CA . GLY A 1 627 ? 8.281 -6.151 -41.449 1.00 72.88 627 GLY A CA 1
ATOM 4833 C C . GLY A 1 627 ? 8.230 -4.753 -42.080 1.00 72.88 627 GLY A C 1
ATOM 4834 O O . GLY A 1 627 ? 7.545 -4.567 -43.081 1.00 72.88 627 GLY A O 1
ATOM 4835 N N . LEU A 1 628 ? 8.901 -3.770 -41.470 1.00 76.94 628 LEU A N 1
ATOM 4836 C CA . LEU A 1 628 ? 8.987 -2.390 -41.957 1.00 76.94 628 LEU A CA 1
ATOM 4837 C C . LEU A 1 628 ? 10.200 -2.202 -42.875 1.00 76.94 628 LEU A C 1
ATOM 4839 O O . LEU A 1 628 ? 11.260 -2.778 -42.631 1.00 76.94 628 LEU A O 1
ATOM 4843 N N . GLU A 1 629 ? 10.067 -1.345 -43.888 1.00 60.41 629 GLU A N 1
ATOM 4844 C CA . GLU A 1 629 ? 11.201 -0.897 -44.703 1.00 60.41 629 GLU A CA 1
ATOM 4845 C C . GLU A 1 629 ? 12.160 -0.020 -43.881 1.00 60.41 629 GLU A C 1
ATOM 4847 O O . GLU A 1 629 ? 11.742 0.722 -42.981 1.00 60.41 629 GLU A O 1
ATOM 4852 N N . ALA A 1 630 ? 13.458 -0.092 -44.192 1.00 61.50 630 ALA A N 1
ATOM 4853 C CA . ALA A 1 630 ? 14.496 0.658 -43.490 1.00 61.50 630 ALA A CA 1
ATOM 4854 C C . ALA A 1 630 ? 14.194 2.171 -43.489 1.00 61.50 630 ALA A C 1
ATOM 4856 O O . ALA A 1 630 ? 13.952 2.767 -44.533 1.00 61.50 630 ALA A O 1
ATOM 4857 N N . GLY A 1 631 ? 14.216 2.789 -42.303 1.00 64.81 631 GLY A N 1
ATOM 4858 C CA . GLY A 1 631 ? 13.897 4.210 -42.100 1.00 64.81 631 GLY A CA 1
ATOM 4859 C C . GLY A 1 631 ? 12.432 4.515 -41.763 1.00 64.81 631 GLY A C 1
ATOM 4860 O O . GLY A 1 631 ? 12.154 5.584 -41.230 1.00 64.81 631 GLY A O 1
ATOM 4861 N N . THR A 1 632 ? 11.501 3.579 -41.967 1.00 72.50 632 THR A N 1
ATOM 4862 C CA . THR A 1 632 ? 10.087 3.789 -41.608 1.00 72.50 632 THR A CA 1
ATOM 4863 C C . THR A 1 632 ? 9.888 3.672 -40.094 1.00 72.50 632 THR A C 1
ATOM 4865 O O . THR A 1 632 ? 10.374 2.728 -39.465 1.00 72.50 632 THR A O 1
ATOM 4868 N N . GLU A 1 633 ? 9.173 4.618 -39.483 1.00 75.19 633 GLU A N 1
ATOM 4869 C CA . GLU A 1 633 ? 8.805 4.550 -38.063 1.00 75.19 633 GLU A CA 1
ATOM 4870 C C . GLU A 1 633 ? 7.589 3.643 -37.833 1.00 75.19 633 GLU A C 1
ATOM 4872 O O . GLU A 1 633 ? 6.623 3.663 -38.596 1.00 75.19 633 GLU A O 1
ATOM 4877 N N . ALA A 1 634 ? 7.623 2.850 -36.756 1.00 80.19 634 ALA A N 1
ATOM 4878 C CA . ALA A 1 634 ? 6.564 1.891 -36.437 1.00 80.19 634 ALA A CA 1
ATOM 4879 C C . ALA A 1 634 ? 5.205 2.561 -36.182 1.00 80.19 634 ALA A C 1
ATOM 4881 O O . ALA A 1 634 ? 4.179 2.003 -36.564 1.00 80.19 634 ALA A O 1
ATOM 4882 N N . GLU A 1 635 ? 5.208 3.763 -35.601 1.00 82.31 635 GLU A N 1
ATOM 4883 C CA . GLU A 1 635 ? 4.011 4.564 -35.301 1.00 82.31 635 GLU A CA 1
ATOM 4884 C C . GLU A 1 635 ? 3.250 5.005 -36.564 1.00 82.31 635 GLU A C 1
ATOM 4886 O O . GLU A 1 635 ? 2.046 5.239 -36.506 1.00 82.31 635 GLU A O 1
ATOM 4891 N N . ASN A 1 636 ? 3.919 5.054 -37.723 1.00 82.69 636 ASN A N 1
ATOM 4892 C CA . ASN A 1 636 ? 3.286 5.429 -38.991 1.00 82.69 636 ASN A CA 1
ATOM 4893 C C . ASN A 1 636 ? 2.515 4.267 -39.642 1.00 82.69 636 ASN A C 1
ATOM 4895 O O . ASN A 1 636 ? 1.643 4.499 -40.478 1.00 82.69 636 ASN A O 1
ATOM 4899 N N . VAL A 1 637 ? 2.833 3.018 -39.282 1.00 81.62 637 VAL A N 1
ATOM 4900 C CA . VAL A 1 637 ? 2.236 1.803 -39.876 1.00 81.62 637 VAL A CA 1
ATOM 4901 C C . VAL A 1 637 ? 1.310 1.087 -38.894 1.00 81.62 637 VAL A C 1
ATOM 4903 O O . VAL A 1 637 ? 0.283 0.530 -39.292 1.00 81.62 637 VAL A O 1
ATOM 4906 N N . TYR A 1 638 ? 1.659 1.109 -37.609 1.00 88.69 638 TYR A N 1
ATOM 4907 C CA . TYR A 1 638 ? 0.945 0.427 -36.541 1.00 88.69 638 TYR A CA 1
ATOM 4908 C C . TYR A 1 638 ? 0.341 1.422 -35.551 1.00 88.69 638 TYR A C 1
ATOM 4910 O O . TYR A 1 638 ? 0.928 2.459 -35.265 1.00 88.69 638 TYR A O 1
ATOM 4918 N N . HIS A 1 639 ? -0.811 1.080 -34.972 1.00 87.12 639 HIS A N 1
ATOM 4919 C CA . HIS A 1 639 ? -1.453 1.872 -33.916 1.00 87.12 639 HIS A CA 1
ATOM 4920 C C . HIS A 1 639 ? -1.806 1.019 -32.694 1.00 87.12 639 HIS A C 1
ATOM 4922 O O . HIS A 1 639 ? -1.974 -0.205 -32.772 1.00 87.12 639 HIS A O 1
ATOM 4928 N N . VAL A 1 640 ? -1.924 1.665 -31.532 1.00 87.81 640 VAL A N 1
ATOM 4929 C CA . VAL A 1 640 ? -2.286 0.986 -30.285 1.00 87.81 640 VAL A CA 1
ATOM 4930 C C . VAL A 1 640 ? -3.694 0.395 -30.406 1.00 87.81 640 VAL A C 1
ATOM 4932 O O . VAL A 1 640 ? -4.616 0.944 -30.995 1.00 87.81 640 VAL A O 1
ATOM 4935 N N . GLY A 1 641 ? -3.859 -0.819 -29.894 1.00 84.75 641 GLY A N 1
ATOM 4936 C CA . GLY A 1 641 ? -5.081 -1.597 -30.020 1.00 84.75 641 GLY A CA 1
ATOM 4937 C C . GLY A 1 641 ? -5.239 -2.330 -31.354 1.00 84.75 641 GLY A C 1
ATOM 4938 O O . GLY A 1 641 ? -6.106 -3.205 -31.421 1.00 84.75 641 GLY A O 1
ATOM 4939 N N . GLN A 1 642 ? -4.439 -2.062 -32.389 1.00 89.81 642 GLN A N 1
ATOM 4940 C CA . GLN A 1 642 ? -4.530 -2.783 -33.661 1.00 89.81 642 GLN A CA 1
ATOM 4941 C C . GLN A 1 642 ? -4.370 -4.293 -33.453 1.00 89.81 642 GLN A C 1
ATOM 4943 O O . GLN A 1 642 ? -3.466 -4.740 -32.746 1.00 89.81 642 GLN A O 1
ATOM 4948 N N . VAL A 1 643 ? -5.250 -5.086 -34.071 1.00 91.69 643 VAL A N 1
ATOM 4949 C CA . VAL A 1 643 ? -5.135 -6.549 -34.076 1.00 91.69 643 VAL A CA 1
ATOM 4950 C C . VAL A 1 643 ? -4.245 -6.966 -35.238 1.00 91.69 643 VAL A C 1
ATOM 4952 O O . VAL A 1 643 ? -4.507 -6.624 -36.389 1.00 91.69 643 VAL A O 1
ATOM 4955 N N . VAL A 1 644 ? -3.209 -7.730 -34.928 1.00 91.56 644 VAL A N 1
ATOM 4956 C CA . VAL A 1 644 ? -2.146 -8.141 -35.845 1.00 91.56 644 VAL A CA 1
ATOM 4957 C C . VAL A 1 644 ? -1.966 -9.653 -35.766 1.00 91.56 644 VAL A C 1
ATOM 4959 O O . VAL A 1 644 ? -2.242 -10.282 -34.742 1.00 91.56 644 VAL A O 1
ATOM 4962 N N . LYS A 1 645 ? -1.545 -10.262 -36.876 1.00 93.19 645 LYS A N 1
ATOM 4963 C CA . LYS A 1 645 ? -1.117 -11.662 -36.878 1.00 93.19 645 LYS A CA 1
ATOM 4964 C C . LYS A 1 645 ? 0.316 -11.707 -36.389 1.00 93.19 645 LYS A C 1
ATOM 4966 O O . LYS A 1 645 ? 1.167 -10.995 -36.909 1.00 93.19 645 LYS A O 1
ATOM 4971 N N . CYS A 1 646 ? 0.563 -12.543 -35.399 1.00 92.25 646 CYS A N 1
ATOM 4972 C CA . CYS A 1 646 ? 1.847 -12.629 -34.742 1.00 92.25 646 CYS A CA 1
ATOM 4973 C C . CYS A 1 646 ? 2.313 -14.082 -34.769 1.00 92.25 646 CYS A C 1
ATOM 4975 O O . CYS A 1 646 ? 1.549 -14.995 -34.444 1.00 92.25 646 CYS A O 1
ATOM 4977 N N . ARG A 1 647 ? 3.564 -14.291 -35.164 1.00 90.88 647 ARG A N 1
ATOM 4978 C CA . ARG A 1 647 ? 4.218 -15.591 -35.197 1.00 90.88 647 ARG A CA 1
ATOM 4979 C C . ARG A 1 647 ? 5.200 -15.718 -34.047 1.00 90.88 647 ARG A C 1
ATOM 4981 O O . ARG A 1 647 ? 6.105 -14.903 -33.922 1.00 90.88 647 ARG A O 1
ATOM 4988 N N . ILE A 1 648 ? 5.035 -16.737 -33.218 1.00 88.81 648 ILE A N 1
ATOM 4989 C CA . ILE A 1 648 ? 5.901 -16.963 -32.059 1.00 88.81 648 ILE A CA 1
ATOM 4990 C C . ILE A 1 648 ? 7.302 -17.358 -32.537 1.00 88.81 648 ILE A C 1
ATOM 4992 O O . ILE A 1 648 ? 7.445 -18.334 -33.272 1.00 88.81 648 ILE A O 1
ATOM 4996 N N . ILE A 1 649 ? 8.324 -16.611 -32.120 1.00 84.50 649 ILE A N 1
ATOM 4997 C CA . ILE A 1 649 ? 9.732 -16.882 -32.447 1.00 84.50 649 ILE A CA 1
ATOM 4998 C C . ILE A 1 649 ? 10.396 -17.622 -31.290 1.00 84.50 649 ILE A C 1
ATOM 5000 O O . ILE A 1 649 ? 11.032 -18.650 -31.489 1.00 84.50 649 ILE A O 1
ATOM 5004 N N . ASN A 1 650 ? 10.232 -17.098 -30.075 1.00 83.88 650 ASN A N 1
ATOM 5005 C CA . ASN A 1 650 ? 10.879 -17.618 -28.878 1.00 83.88 650 ASN A CA 1
ATOM 5006 C C . ASN A 1 650 ? 9.935 -17.507 -27.673 1.00 83.88 650 ASN A C 1
ATOM 5008 O O . ASN A 1 650 ? 9.167 -16.550 -27.559 1.00 83.88 650 ASN A O 1
ATOM 5012 N N . VAL A 1 651 ? 10.003 -18.486 -26.774 1.00 84.12 651 VAL A N 1
ATOM 5013 C CA . VAL A 1 651 ? 9.178 -18.598 -25.572 1.00 84.12 651 VAL A CA 1
ATOM 5014 C C . VAL A 1 651 ? 10.061 -19.037 -24.416 1.00 84.12 651 VAL A C 1
ATOM 5016 O O . VAL A 1 651 ? 10.718 -20.070 -24.494 1.00 84.12 651 VAL A O 1
ATOM 5019 N N . ILE A 1 652 ? 10.007 -18.305 -23.306 1.00 83.88 652 ILE A N 1
ATOM 5020 C CA . ILE A 1 652 ? 10.618 -18.724 -22.044 1.00 83.88 652 ILE A CA 1
ATOM 5021 C C . ILE A 1 652 ? 9.518 -18.712 -20.973 1.00 83.88 652 ILE A C 1
ATOM 5023 O O . ILE A 1 652 ? 9.299 -17.677 -20.329 1.00 83.88 652 ILE A O 1
ATOM 5027 N N . PRO A 1 653 ? 8.803 -19.839 -20.763 1.00 79.56 653 PRO A N 1
ATOM 5028 C CA . PRO A 1 653 ? 7.631 -19.884 -19.887 1.00 79.56 653 PRO A CA 1
ATOM 5029 C C . PRO A 1 653 ? 7.929 -19.465 -18.444 1.00 79.56 653 PRO A C 1
ATOM 5031 O O . PRO A 1 653 ? 7.156 -18.710 -17.854 1.00 79.56 653 PRO A O 1
ATOM 5034 N N . ALA A 1 654 ? 9.080 -19.882 -17.904 1.00 77.19 654 ALA A N 1
ATOM 5035 C CA . ALA A 1 654 ? 9.498 -19.575 -16.535 1.00 77.19 654 ALA A CA 1
ATOM 5036 C C . ALA A 1 654 ? 9.647 -18.064 -16.280 1.00 77.19 654 ALA A C 1
ATOM 5038 O O . ALA A 1 654 ? 9.273 -17.573 -15.218 1.00 77.19 654 ALA A O 1
ATOM 5039 N N . SER A 1 655 ? 10.132 -17.311 -17.274 1.00 76.62 655 SER A N 1
ATOM 5040 C CA . SER A 1 655 ? 10.321 -15.858 -17.164 1.00 76.62 655 SER A CA 1
ATOM 5041 C C . SER A 1 655 ? 9.140 -15.039 -17.694 1.00 76.62 655 SER A C 1
ATOM 5043 O O . SER A 1 655 ? 9.195 -13.811 -17.661 1.00 76.62 655 SER A O 1
ATOM 5045 N N . ARG A 1 656 ? 8.067 -15.692 -18.179 1.00 82.88 656 ARG A N 1
ATOM 5046 C CA . ARG A 1 656 ? 6.913 -15.043 -18.835 1.00 82.88 656 ARG A CA 1
ATOM 5047 C C . ARG A 1 656 ? 7.320 -14.143 -20.013 1.00 82.88 656 ARG A C 1
ATOM 5049 O O . ARG A 1 656 ? 6.651 -13.148 -20.298 1.00 82.88 656 ARG A O 1
ATOM 5056 N N . LYS A 1 657 ? 8.412 -14.495 -20.700 1.00 81.62 657 LYS A N 1
ATOM 5057 C CA . LYS A 1 657 ? 8.906 -13.794 -21.892 1.00 81.62 657 LYS A CA 1
ATOM 5058 C C . LYS A 1 657 ? 8.484 -14.528 -23.158 1.00 81.62 657 LYS A C 1
ATOM 5060 O O . LYS A 1 657 ? 8.606 -15.749 -23.253 1.00 81.62 657 LYS A O 1
ATOM 5065 N N . LEU A 1 658 ? 8.000 -13.763 -24.127 1.00 89.81 658 LEU A N 1
ATOM 5066 C CA . LEU A 1 658 ? 7.497 -14.254 -25.402 1.00 89.81 658 LEU A CA 1
ATOM 5067 C C . LEU A 1 658 ? 7.925 -13.272 -26.499 1.00 89.81 658 LEU A C 1
ATOM 5069 O O . LEU A 1 658 ? 7.475 -12.130 -26.492 1.00 89.81 658 LEU A O 1
ATOM 5073 N N . ASN A 1 659 ? 8.770 -13.711 -27.430 1.00 89.94 659 ASN A N 1
ATOM 5074 C CA . ASN A 1 659 ? 9.179 -12.908 -28.584 1.00 89.94 659 ASN A CA 1
ATOM 5075 C C . ASN A 1 659 ? 8.405 -13.352 -29.821 1.00 89.94 659 ASN A C 1
ATOM 5077 O O . ASN A 1 659 ? 8.242 -14.550 -30.079 1.00 89.94 659 ASN A O 1
ATOM 5081 N N . VAL A 1 660 ? 7.914 -12.381 -30.579 1.00 92.31 660 VAL A N 1
ATOM 5082 C CA . VAL A 1 660 ? 6.940 -12.604 -31.646 1.00 92.31 660 VAL A CA 1
ATOM 5083 C C . VAL A 1 660 ? 7.310 -11.769 -32.870 1.00 92.31 660 VAL A C 1
ATOM 5085 O O . VAL A 1 660 ? 7.902 -10.710 -32.722 1.00 92.31 660 VAL A O 1
ATOM 5088 N N . SER A 1 661 ? 6.951 -12.233 -34.068 1.00 88.62 661 SER A N 1
ATOM 5089 C CA . SER A 1 661 ? 7.154 -11.522 -35.335 1.00 88.62 661 SER A CA 1
ATOM 5090 C C . SER A 1 661 ? 5.838 -11.180 -36.017 1.00 88.62 661 SER A C 1
ATOM 5092 O O . SER A 1 661 ? 4.882 -11.956 -35.941 1.00 88.62 661 SER A O 1
ATOM 5094 N N . PHE A 1 662 ? 5.780 -10.041 -36.706 1.00 90.50 662 PHE A N 1
ATOM 5095 C CA . PHE A 1 662 ? 4.683 -9.701 -37.619 1.00 90.50 662 PHE A CA 1
ATOM 5096 C C . PHE A 1 662 ? 4.920 -10.233 -39.038 1.00 90.50 662 PHE A C 1
ATOM 5098 O O . PHE A 1 662 ? 3.978 -10.314 -39.829 1.00 90.50 662 PHE A O 1
ATOM 5105 N N . VAL A 1 663 ? 6.138 -10.685 -39.351 1.00 82.94 663 VAL A N 1
ATOM 5106 C CA . VAL A 1 663 ? 6.459 -11.327 -40.629 1.00 82.94 663 VAL A CA 1
ATOM 5107 C C . VAL A 1 663 ? 5.970 -12.781 -40.614 1.00 82.94 663 VAL A C 1
ATOM 5109 O O . VAL A 1 663 ? 6.512 -13.651 -39.932 1.00 82.94 663 VAL A O 1
ATOM 5112 N N . ILE A 1 664 ? 4.900 -13.058 -41.368 1.00 79.25 664 ILE A N 1
ATOM 5113 C CA . ILE A 1 664 ? 4.244 -14.380 -41.387 1.00 79.25 664 ILE A CA 1
ATOM 5114 C C . ILE A 1 664 ? 4.945 -15.345 -42.354 1.00 79.25 664 ILE A C 1
ATOM 5116 O O . ILE A 1 664 ? 5.020 -16.545 -42.085 1.00 79.25 664 ILE A O 1
ATOM 5120 N N . SER A 1 665 ? 5.429 -14.840 -43.493 1.00 65.56 665 SER A N 1
ATOM 5121 C CA . SER A 1 665 ? 6.029 -15.656 -44.549 1.00 65.56 665 SER A CA 1
ATOM 5122 C C . SER A 1 665 ? 7.347 -16.268 -44.093 1.00 65.56 665 SER A C 1
ATOM 5124 O O . SER A 1 665 ? 8.281 -15.563 -43.714 1.00 65.56 665 SER A O 1
ATOM 5126 N N . HIS A 1 666 ? 7.448 -17.589 -44.212 1.00 44.97 666 HIS A N 1
ATOM 5127 C CA . HIS A 1 666 ? 8.698 -18.326 -44.078 1.00 44.97 666 HIS A CA 1
ATOM 5128 C C . HIS A 1 666 ? 9.504 -18.228 -45.383 1.00 44.97 666 HIS A C 1
ATOM 5130 O O . HIS A 1 666 ? 9.801 -19.237 -46.012 1.00 44.97 666 HIS A O 1
ATOM 5136 N N . ASN A 1 667 ? 9.832 -17.011 -45.827 1.00 35.72 667 ASN A N 1
ATOM 5137 C CA . ASN A 1 667 ? 10.754 -16.846 -46.947 1.00 35.72 667 ASN A CA 1
ATOM 5138 C C . ASN A 1 667 ? 12.172 -17.108 -46.440 1.00 35.72 667 ASN A C 1
ATOM 5140 O O . ASN A 1 667 ? 12.922 -16.192 -46.121 1.00 35.72 667 ASN A O 1
ATOM 5144 N N . ARG A 1 668 ? 12.536 -18.393 -46.385 1.00 31.61 668 ARG A N 1
ATOM 5145 C CA . ARG A 1 668 ? 13.918 -18.792 -46.630 1.00 31.61 668 ARG A CA 1
ATOM 5146 C C . ARG A 1 668 ? 14.190 -18.463 -48.094 1.00 31.61 668 ARG A C 1
ATOM 5148 O O . ARG A 1 668 ? 13.967 -19.289 -48.972 1.00 31.61 668 ARG A O 1
ATOM 5155 N N . ILE A 1 669 ? 14.611 -17.230 -48.359 1.00 29.25 669 ILE A N 1
ATOM 5156 C CA . ILE A 1 669 ? 15.492 -17.003 -49.500 1.00 29.25 669 ILE A CA 1
ATOM 5157 C C . ILE A 1 669 ? 16.682 -17.926 -49.222 1.00 29.25 669 ILE A C 1
ATOM 5159 O O . ILE A 1 669 ? 17.185 -17.947 -48.095 1.00 29.25 669 ILE A O 1
ATOM 5163 N N . ALA A 1 670 ? 17.006 -18.794 -50.185 1.00 28.03 670 ALA A N 1
ATOM 5164 C CA . ALA A 1 670 ? 18.153 -19.696 -50.111 1.00 28.03 670 ALA A CA 1
ATOM 5165 C C . ALA A 1 670 ? 19.367 -18.916 -49.582 1.00 28.03 670 ALA A C 1
ATOM 5167 O O . ALA A 1 670 ? 19.457 -17.733 -49.909 1.00 28.03 670 ALA A O 1
ATOM 5168 N N . PRO A 1 671 ? 20.230 -19.517 -48.743 1.00 33.88 671 PRO A N 1
ATOM 5169 C CA . PRO A 1 671 ? 21.291 -18.791 -48.063 1.00 33.88 671 PRO A CA 1
ATOM 5170 C C . PRO A 1 671 ? 22.197 -18.159 -49.119 1.00 33.88 671 PRO A C 1
ATOM 5172 O O . PRO A 1 671 ? 23.075 -18.801 -49.683 1.00 33.88 671 PRO A O 1
ATOM 5175 N N . ILE A 1 672 ? 21.933 -16.889 -49.414 1.00 44.00 672 ILE A N 1
ATOM 5176 C CA . ILE A 1 672 ? 22.962 -15.954 -49.822 1.00 44.00 672 ILE A CA 1
ATOM 5177 C C . ILE A 1 672 ? 23.958 -16.045 -48.679 1.00 44.00 672 ILE A C 1
ATOM 5179 O O . ILE A 1 672 ? 23.530 -16.032 -47.524 1.00 44.00 672 ILE A O 1
ATOM 5183 N N . ASP A 1 673 ? 25.225 -16.253 -49.013 1.00 46.75 673 ASP A N 1
ATOM 5184 C CA . ASP A 1 673 ? 26.315 -16.516 -48.079 1.00 46.75 673 ASP A CA 1
ATOM 5185 C C . ASP A 1 673 ? 26.497 -15.292 -47.162 1.00 46.75 673 ASP A C 1
ATOM 5187 O O . ASP A 1 673 ? 27.314 -14.403 -47.392 1.00 46.75 673 ASP A O 1
ATOM 5191 N N . THR A 1 674 ? 25.593 -15.148 -46.191 1.00 58.06 674 THR A N 1
ATOM 5192 C CA . THR A 1 674 ? 25.554 -14.026 -45.268 1.00 58.06 674 THR A CA 1
ATOM 5193 C C . THR A 1 674 ? 26.757 -14.193 -44.362 1.00 58.06 674 THR A C 1
ATOM 5195 O O . THR A 1 674 ? 26.878 -15.246 -43.725 1.00 58.06 674 THR A O 1
ATOM 5198 N N . PRO A 1 675 ? 27.646 -13.194 -44.299 1.00 68.06 675 PRO A N 1
ATOM 5199 C CA . PRO A 1 675 ? 28.888 -13.319 -43.563 1.00 68.06 675 PRO A CA 1
ATOM 5200 C C . PRO A 1 675 ? 28.598 -13.631 -42.092 1.00 68.06 675 PRO A C 1
ATOM 5202 O O . PRO A 1 675 ? 27.746 -13.008 -41.454 1.00 68.06 675 PRO A O 1
ATOM 5205 N N . LYS A 1 676 ? 29.284 -14.651 -41.569 1.00 78.94 676 LYS A N 1
ATOM 5206 C CA . LYS A 1 676 ? 29.128 -15.126 -40.190 1.00 78.94 676 LYS A CA 1
ATOM 5207 C C . LYS A 1 676 ? 29.608 -14.052 -39.207 1.00 78.94 676 LYS A C 1
ATOM 5209 O O . LYS A 1 676 ? 30.551 -13.319 -39.506 1.00 78.94 676 LYS A O 1
ATOM 5214 N N . LEU A 1 677 ? 29.006 -13.987 -38.018 1.00 80.88 677 LEU A N 1
ATOM 5215 C CA . LEU A 1 677 ? 29.522 -13.167 -36.914 1.00 80.88 677 LEU A CA 1
ATOM 5216 C C . LEU A 1 677 ? 31.005 -13.483 -36.673 1.00 80.88 677 LEU A C 1
ATOM 5218 O O . LEU A 1 677 ? 31.380 -14.657 -36.619 1.00 80.88 677 LEU A O 1
ATOM 5222 N N . GLY A 1 678 ? 31.829 -12.441 -36.571 1.00 84.38 678 GLY A N 1
ATOM 5223 C CA . GLY A 1 678 ? 33.284 -12.558 -36.436 1.00 84.38 678 GLY A CA 1
ATOM 5224 C C . GLY A 1 678 ? 34.062 -12.652 -37.755 1.00 84.38 678 GLY A C 1
ATOM 5225 O O . GLY A 1 678 ? 35.286 -12.612 -37.735 1.00 84.38 678 GLY A O 1
ATOM 5226 N N . SER A 1 679 ? 33.399 -12.748 -38.913 1.00 90.06 679 SER A N 1
ATOM 5227 C CA . SER A 1 679 ? 34.098 -12.726 -40.207 1.00 90.06 679 SER A CA 1
ATOM 5228 C C . SER A 1 679 ? 34.603 -11.326 -40.572 1.00 90.06 679 SER A C 1
ATOM 5230 O O . SER A 1 679 ? 34.006 -10.312 -40.195 1.00 90.06 679 SER A O 1
ATOM 5232 N N . ILE A 1 680 ? 35.709 -11.286 -41.319 1.00 89.88 680 ILE A N 1
ATOM 5233 C CA . ILE A 1 680 ? 36.297 -10.062 -41.867 1.00 89.88 680 ILE A CA 1
ATOM 5234 C C . ILE A 1 680 ? 35.834 -9.918 -43.318 1.00 89.88 680 ILE A C 1
ATOM 5236 O O . ILE A 1 680 ? 36.023 -10.825 -44.127 1.00 89.88 680 ILE A O 1
ATOM 5240 N N . VAL A 1 681 ? 35.231 -8.779 -43.643 1.00 90.62 681 VAL A N 1
ATOM 5241 C CA . VAL A 1 681 ? 34.698 -8.452 -44.973 1.00 90.62 681 VAL A CA 1
ATOM 5242 C C . VAL A 1 681 ? 35.293 -7.144 -45.488 1.00 90.62 681 VAL A C 1
ATOM 5244 O O . VAL A 1 681 ? 35.747 -6.321 -44.696 1.00 90.62 681 VAL A O 1
ATOM 5247 N N . SER A 1 682 ? 35.268 -6.922 -46.802 1.00 88.88 682 SER A N 1
ATOM 5248 C CA . SER A 1 682 ? 35.564 -5.613 -47.391 1.00 88.88 682 SER A CA 1
ATOM 5249 C C . SER A 1 682 ? 34.272 -4.852 -47.694 1.00 88.88 682 SER A C 1
ATOM 5251 O O . SER A 1 682 ? 33.207 -5.439 -47.917 1.00 88.88 682 SER A O 1
ATOM 5253 N N . GLY A 1 683 ? 34.339 -3.522 -47.665 1.00 89.00 683 GLY A N 1
ATOM 5254 C CA . GLY A 1 683 ? 33.170 -2.688 -47.922 1.00 89.00 683 GLY A CA 1
ATOM 5255 C C . GLY A 1 683 ? 33.513 -1.311 -48.466 1.00 89.00 683 GLY A C 1
ATOM 5256 O O . GLY A 1 683 ? 34.436 -0.656 -47.992 1.00 89.00 683 GLY A O 1
ATOM 5257 N N . VAL A 1 684 ? 32.728 -0.850 -49.438 1.00 90.12 684 VAL A N 1
ATOM 5258 C CA . VAL A 1 684 ? 32.879 0.478 -50.050 1.00 90.12 684 VAL A CA 1
ATOM 5259 C C . VAL A 1 684 ? 31.857 1.437 -49.452 1.00 90.12 684 VAL A C 1
ATOM 5261 O O . VAL A 1 684 ? 30.675 1.106 -49.369 1.00 90.12 684 VAL A O 1
ATOM 5264 N N . VAL A 1 685 ? 32.279 2.635 -49.045 1.00 90.56 685 VAL A N 1
ATOM 5265 C CA . VAL A 1 685 ? 31.393 3.667 -48.486 1.00 90.56 685 VAL A CA 1
ATOM 5266 C C . VAL A 1 685 ? 30.354 4.093 -49.522 1.00 90.56 685 VAL A C 1
ATOM 5268 O O . VAL A 1 685 ? 30.682 4.723 -50.522 1.00 90.56 685 VAL A O 1
ATOM 5271 N N . GLU A 1 686 ? 29.085 3.788 -49.254 1.00 86.38 686 GLU A N 1
ATOM 5272 C CA . GLU A 1 686 ? 27.941 4.213 -50.069 1.00 86.38 686 GLU A CA 1
ATOM 5273 C C . GLU A 1 686 ? 27.556 5.653 -49.703 1.00 86.38 686 GLU A C 1
ATOM 5275 O O . GLU A 1 686 ? 27.411 6.513 -50.568 1.00 86.38 686 GLU A O 1
ATOM 5280 N N . ARG A 1 687 ? 27.401 5.929 -48.400 1.00 88.25 687 ARG A N 1
ATOM 5281 C CA . ARG A 1 687 ? 27.062 7.262 -47.882 1.00 88.25 687 ARG A CA 1
ATOM 5282 C C . ARG A 1 687 ? 27.487 7.440 -46.431 1.00 88.25 687 ARG A C 1
ATOM 5284 O O . ARG A 1 687 ? 27.553 6.479 -45.664 1.00 88.25 687 ARG A O 1
ATOM 5291 N N . LEU A 1 688 ? 27.677 8.694 -46.036 1.00 86.44 688 LEU A N 1
ATOM 5292 C CA . LEU A 1 688 ? 27.905 9.085 -44.648 1.00 86.44 688 LEU A CA 1
ATOM 5293 C C . LEU A 1 688 ? 26.623 9.658 -44.042 1.00 86.44 688 LEU A C 1
ATOM 5295 O O . LEU A 1 688 ? 25.893 10.407 -44.688 1.00 86.44 688 LEU A O 1
ATOM 5299 N N . THR A 1 689 ? 26.357 9.312 -42.789 1.00 85.81 689 THR A N 1
ATOM 5300 C CA . THR A 1 689 ? 25.288 9.900 -41.976 1.00 85.81 689 THR A CA 1
ATOM 5301 C C . THR A 1 689 ? 25.899 10.583 -40.750 1.00 85.81 689 THR A C 1
ATOM 5303 O O . THR A 1 689 ? 27.048 10.304 -40.398 1.00 85.81 689 THR A O 1
ATOM 5306 N N . PRO A 1 690 ? 25.153 11.443 -40.034 1.00 82.44 690 PRO A N 1
ATOM 5307 C CA . PRO A 1 690 ? 25.663 12.061 -38.813 1.00 82.44 690 PRO A CA 1
ATOM 5308 C C . PRO A 1 690 ? 26.105 11.047 -37.744 1.00 82.44 690 PRO A C 1
ATOM 5310 O O . PRO A 1 690 ? 27.037 11.333 -36.998 1.00 82.44 690 PRO A O 1
ATOM 5313 N N . ALA A 1 691 ? 25.495 9.859 -37.678 1.00 83.38 691 ALA A N 1
ATOM 5314 C CA . ALA A 1 691 ? 25.772 8.856 -36.642 1.00 83.38 691 ALA A CA 1
ATOM 5315 C C . ALA A 1 691 ? 26.645 7.672 -37.109 1.00 83.38 691 ALA A C 1
ATOM 5317 O O . ALA A 1 691 ? 27.224 6.979 -36.272 1.00 83.38 691 ALA A O 1
ATOM 5318 N N . ALA A 1 692 ? 26.729 7.423 -38.417 1.00 90.12 692 ALA A N 1
ATOM 5319 C CA . ALA A 1 692 ? 27.340 6.213 -38.960 1.00 90.12 692 ALA A CA 1
ATOM 5320 C C . ALA A 1 692 ? 27.780 6.354 -40.425 1.00 90.12 692 ALA A C 1
ATOM 5322 O O . ALA A 1 692 ? 27.264 7.186 -41.175 1.00 90.12 692 ALA A O 1
ATOM 5323 N N . VAL A 1 693 ? 28.659 5.459 -40.859 1.00 91.12 693 VAL A N 1
ATOM 5324 C CA . VAL A 1 693 ? 29.065 5.260 -42.252 1.00 91.12 693 VAL A CA 1
ATOM 5325 C C . VAL A 1 693 ? 28.344 4.033 -42.801 1.00 91.12 693 VAL A C 1
ATOM 5327 O O . VAL A 1 693 ? 28.419 2.951 -42.223 1.00 91.12 693 VAL A O 1
ATOM 5330 N N . VAL A 1 694 ? 27.624 4.197 -43.909 1.00 91.00 694 VAL A N 1
ATOM 5331 C CA . VAL A 1 694 ? 26.943 3.092 -44.591 1.00 91.00 694 VAL A CA 1
ATOM 5332 C C . VAL A 1 694 ? 27.838 2.596 -45.713 1.00 91.00 694 VAL A C 1
ATOM 5334 O O . VAL A 1 694 ? 28.268 3.380 -46.562 1.00 91.00 694 VAL A O 1
ATOM 5337 N N . VAL A 1 695 ? 28.106 1.296 -45.719 1.00 90.94 695 VAL A N 1
ATOM 5338 C CA . VAL A 1 695 ? 28.988 0.626 -46.673 1.00 90.94 695 VAL A CA 1
ATOM 5339 C C . VAL A 1 695 ? 28.231 -0.451 -47.447 1.00 90.94 695 VAL A C 1
ATOM 5341 O O . VAL A 1 695 ? 27.324 -1.099 -46.924 1.00 90.94 695 VAL A O 1
ATOM 5344 N N . SER A 1 696 ? 28.614 -0.650 -48.702 1.00 87.25 696 SER A N 1
ATOM 5345 C CA . SER A 1 696 ? 28.223 -1.801 -49.509 1.00 87.25 696 SER A CA 1
ATOM 5346 C C . SER A 1 696 ? 29.264 -2.899 -49.322 1.00 87.25 696 SER A C 1
ATOM 5348 O O . SER A 1 696 ? 30.431 -2.708 -49.662 1.00 87.25 696 SER A O 1
ATOM 5350 N N . VAL A 1 697 ? 28.850 -4.027 -48.750 1.00 83.69 697 VAL A N 1
ATOM 5351 C CA . VAL A 1 697 ? 29.692 -5.191 -48.453 1.00 83.69 697 VAL A CA 1
ATOM 5352 C C . VAL A 1 697 ? 29.547 -6.204 -49.578 1.00 83.69 697 VAL A C 1
ATOM 5354 O O . VAL A 1 697 ? 28.437 -6.661 -49.870 1.00 83.69 697 VAL A O 1
ATOM 5357 N N . ASN A 1 698 ? 30.669 -6.550 -50.213 1.00 70.25 698 ASN A N 1
ATOM 5358 C CA . ASN A 1 698 ? 30.740 -7.476 -51.351 1.00 70.25 698 ASN A CA 1
ATOM 5359 C C . ASN A 1 698 ? 29.757 -7.149 -52.502 1.00 70.25 698 ASN A C 1
ATOM 5361 O O . ASN A 1 698 ? 29.415 -8.027 -53.285 1.00 70.25 698 ASN A O 1
ATOM 5365 N N . GLY A 1 699 ? 29.248 -5.912 -52.589 1.00 64.19 699 GLY A N 1
ATOM 5366 C CA . GLY A 1 699 ? 28.277 -5.459 -53.594 1.00 64.19 699 GLY A CA 1
ATOM 5367 C C . GLY A 1 699 ? 26.812 -5.869 -53.366 1.00 64.19 699 GLY A C 1
ATOM 5368 O O . GLY A 1 699 ? 25.926 -5.256 -53.959 1.00 64.19 699 GLY A O 1
ATOM 5369 N N . PHE A 1 700 ? 26.535 -6.857 -52.510 1.00 64.38 700 PHE A N 1
ATOM 5370 C CA . PHE A 1 700 ? 25.187 -7.427 -52.338 1.00 64.38 700 PHE A CA 1
ATOM 5371 C C . PHE A 1 700 ? 24.528 -7.081 -50.997 1.00 64.38 700 PHE A C 1
ATOM 5373 O O . PHE A 1 700 ? 23.301 -7.003 -50.922 1.00 64.38 700 PHE A O 1
ATOM 5380 N N . SER A 1 701 ? 25.324 -6.855 -49.949 1.00 76.00 701 SER A N 1
ATOM 5381 C CA . SER A 1 701 ? 24.836 -6.648 -48.582 1.00 76.00 701 SER A CA 1
ATOM 5382 C C . SER A 1 701 ? 25.094 -5.216 -48.129 1.00 76.00 701 SER A C 1
ATOM 5384 O O . SER A 1 701 ? 26.141 -4.643 -48.420 1.00 76.00 701 SER A O 1
ATOM 5386 N N . LYS A 1 702 ? 24.158 -4.624 -47.383 1.00 83.94 702 LYS A N 1
ATOM 5387 C CA . LYS A 1 702 ? 24.383 -3.320 -46.744 1.00 83.94 702 LYS A CA 1
ATOM 5388 C C . LYS A 1 702 ? 24.995 -3.524 -45.365 1.00 83.94 702 LYS A C 1
ATOM 5390 O O . LYS A 1 702 ? 24.605 -4.435 -44.639 1.00 83.94 702 LYS A O 1
ATOM 5395 N N . GLY A 1 703 ? 25.973 -2.692 -45.034 1.00 88.75 703 GLY A N 1
ATOM 5396 C CA . GLY A 1 703 ? 26.629 -2.654 -43.739 1.00 88.75 703 GLY A CA 1
ATOM 5397 C C . GLY A 1 703 ? 26.618 -1.248 -43.158 1.00 88.75 703 GLY A C 1
ATOM 5398 O O . GLY A 1 703 ? 26.591 -0.253 -43.881 1.00 88.75 703 GLY A O 1
ATOM 5399 N N . THR A 1 704 ? 26.623 -1.143 -41.838 1.00 92.38 704 THR A N 1
ATOM 5400 C CA . THR A 1 704 ? 26.668 0.127 -41.114 1.00 92.38 704 THR A CA 1
ATOM 5401 C C . THR A 1 704 ? 27.770 0.081 -40.068 1.00 92.38 704 THR A C 1
ATOM 5403 O O . THR A 1 704 ? 27.793 -0.806 -39.218 1.00 92.38 704 THR A O 1
ATOM 5406 N N . ILE A 1 705 ? 28.668 1.061 -40.127 1.00 94.62 705 ILE A N 1
ATOM 5407 C CA . ILE A 1 705 ? 29.735 1.286 -39.154 1.00 94.62 705 ILE A CA 1
ATOM 5408 C C . ILE A 1 705 ? 29.339 2.516 -38.340 1.00 94.62 705 ILE A C 1
ATOM 5410 O O . ILE A 1 705 ? 29.313 3.627 -38.870 1.00 94.62 705 ILE A O 1
ATOM 5414 N N . LEU A 1 706 ? 28.996 2.348 -37.063 1.00 93.75 706 LEU A N 1
ATOM 5415 C CA . LEU A 1 706 ? 28.749 3.497 -36.182 1.00 93.75 706 LEU A CA 1
ATOM 5416 C C . LEU A 1 706 ? 30.037 4.317 -36.021 1.00 93.75 706 LEU A C 1
ATOM 5418 O O . LEU A 1 706 ? 31.128 3.754 -36.065 1.00 93.75 706 LEU A O 1
ATOM 5422 N N . ASN A 1 707 ? 29.923 5.630 -35.793 1.00 92.06 707 ASN A N 1
ATOM 5423 C CA . ASN A 1 707 ? 31.097 6.510 -35.662 1.00 92.06 707 ASN A CA 1
ATOM 5424 C C . ASN A 1 707 ? 32.108 5.998 -34.622 1.00 92.06 707 ASN A C 1
ATOM 5426 O O . ASN A 1 707 ? 33.310 6.028 -34.852 1.00 92.06 707 ASN A O 1
ATOM 5430 N N . GLU A 1 708 ? 31.604 5.480 -33.504 1.00 90.56 708 GLU A N 1
ATOM 5431 C CA . GLU A 1 708 ? 32.393 4.902 -32.412 1.00 90.56 708 GLU A CA 1
ATOM 5432 C C . GLU A 1 708 ? 33.211 3.671 -32.828 1.00 90.56 708 GLU A C 1
ATOM 5434 O O . GLU A 1 708 ? 34.178 3.321 -32.164 1.00 90.56 708 GLU A O 1
ATOM 5439 N N . HIS A 1 709 ? 32.835 3.008 -33.923 1.00 95.50 709 HIS A N 1
ATOM 5440 C CA . HIS A 1 709 ? 33.459 1.797 -34.448 1.00 95.50 709 HIS A CA 1
ATOM 5441 C C . HIS A 1 709 ? 34.412 2.058 -35.625 1.00 95.50 709 HIS A C 1
ATOM 5443 O O . HIS A 1 709 ? 34.882 1.090 -36.229 1.00 95.50 709 HIS A O 1
ATOM 5449 N N . LEU A 1 710 ? 34.704 3.326 -35.943 1.00 94.62 710 LEU A N 1
ATOM 5450 C CA . LEU A 1 710 ? 35.653 3.717 -36.992 1.00 94.62 710 LEU A CA 1
ATOM 5451 C C . LEU A 1 710 ? 37.123 3.558 -36.573 1.00 94.62 710 LEU A C 1
ATOM 5453 O O . LEU A 1 710 ? 37.954 3.251 -37.420 1.00 94.62 710 LEU A O 1
ATOM 5457 N N . ALA A 1 711 ? 37.440 3.761 -35.291 1.00 93.81 711 ALA A N 1
ATOM 5458 C CA . ALA A 1 711 ? 38.795 3.650 -34.750 1.00 93.81 711 ALA A CA 1
ATOM 5459 C C . ALA A 1 711 ? 38.775 3.270 -33.264 1.00 93.81 711 ALA A C 1
ATOM 5461 O O . ALA A 1 711 ? 37.774 3.484 -32.582 1.00 93.81 711 ALA A O 1
ATOM 5462 N N . ASP A 1 712 ? 39.879 2.721 -32.753 1.00 92.56 712 ASP A N 1
ATOM 5463 C CA . ASP A 1 712 ? 40.029 2.389 -31.328 1.00 92.56 712 ASP A CA 1
ATOM 5464 C C . ASP A 1 712 ? 40.225 3.622 -30.438 1.00 92.56 712 ASP A C 1
ATOM 5466 O O . ASP A 1 712 ? 39.825 3.607 -29.273 1.00 92.56 712 ASP A O 1
ATOM 5470 N N . HIS A 1 713 ? 40.820 4.682 -30.992 1.00 88.69 713 HIS A N 1
ATOM 5471 C CA . HIS A 1 713 ? 41.009 5.969 -30.334 1.00 88.69 713 HIS A CA 1
ATOM 5472 C C . HIS A 1 713 ? 39.919 6.955 -30.771 1.00 88.69 713 HIS A C 1
ATOM 5474 O O . HIS A 1 713 ? 39.744 7.217 -31.966 1.00 88.69 713 HIS A O 1
ATOM 5480 N N . HIS A 1 714 ? 39.211 7.546 -29.806 1.00 85.12 714 HIS A N 1
ATOM 5481 C CA . HIS A 1 714 ? 38.065 8.422 -30.070 1.00 85.12 714 HIS A CA 1
ATOM 5482 C C . HIS A 1 714 ? 38.413 9.621 -30.972 1.00 85.12 714 HIS A C 1
ATOM 5484 O O . HIS A 1 714 ? 37.667 9.944 -31.898 1.00 85.12 714 HIS A O 1
ATOM 5490 N N . GLY A 1 715 ? 39.578 10.247 -30.756 1.00 86.00 715 GLY A N 1
ATOM 5491 C CA . GLY A 1 715 ? 40.039 11.373 -31.577 1.00 86.00 715 GLY A CA 1
ATOM 5492 C C . GLY A 1 715 ? 40.259 10.993 -33.046 1.00 86.00 715 GLY A C 1
ATOM 5493 O O . GLY A 1 715 ? 39.822 11.713 -33.943 1.00 86.00 715 GLY A O 1
ATOM 5494 N N . GLN A 1 716 ? 40.841 9.817 -33.304 1.00 90.12 716 GLN A N 1
ATOM 5495 C CA . GLN A 1 716 ? 41.078 9.339 -34.670 1.00 90.12 716 GLN A CA 1
ATOM 5496 C C . GLN A 1 716 ? 39.783 8.896 -35.355 1.00 90.12 716 GLN A C 1
ATOM 5498 O O . GLN A 1 716 ? 39.639 9.093 -36.558 1.00 90.12 716 GLN A O 1
ATOM 5503 N N . ALA A 1 717 ? 38.807 8.361 -34.611 1.00 90.62 717 ALA A N 1
ATOM 5504 C CA . ALA A 1 717 ? 37.487 8.045 -35.162 1.00 90.62 717 ALA A CA 1
ATOM 5505 C C . ALA A 1 717 ? 36.802 9.308 -35.715 1.00 90.62 717 ALA A C 1
ATOM 5507 O O . ALA A 1 717 ? 36.249 9.290 -36.818 1.00 90.62 717 ALA A O 1
ATOM 5508 N N . ALA A 1 718 ? 36.886 10.420 -34.975 1.00 88.88 718 ALA A N 1
ATOM 5509 C CA . ALA A 1 718 ? 36.363 11.713 -35.405 1.00 88.88 718 ALA A CA 1
ATOM 5510 C C . ALA A 1 718 ? 37.130 12.279 -36.615 1.00 88.88 718 ALA A C 1
ATOM 5512 O O . ALA A 1 718 ? 36.507 12.721 -37.582 1.00 88.88 718 ALA A O 1
ATOM 5513 N N . GLN A 1 719 ? 38.465 12.224 -36.599 1.00 87.94 719 GLN A N 1
ATOM 5514 C CA . GLN A 1 719 ? 39.299 12.659 -37.724 1.00 87.94 719 GLN A CA 1
ATOM 5515 C C . GLN A 1 719 ? 39.024 11.842 -38.994 1.00 87.94 719 GLN A C 1
ATOM 5517 O O . GLN A 1 719 ? 38.791 12.426 -40.052 1.00 87.94 719 GLN A O 1
ATOM 5522 N N . LEU A 1 720 ? 38.977 10.508 -38.888 1.00 91.00 720 LEU A N 1
ATOM 5523 C CA . LEU A 1 720 ? 38.693 9.613 -40.007 1.00 91.00 720 LEU A CA 1
ATOM 5524 C C . LEU A 1 720 ? 37.318 9.915 -40.612 1.00 91.00 720 LEU A C 1
ATOM 5526 O O . LEU A 1 720 ? 37.189 10.043 -41.827 1.00 91.00 720 LEU A O 1
ATOM 5530 N N . LYS A 1 721 ? 36.294 10.104 -39.775 1.00 90.62 721 LYS A N 1
ATOM 5531 C CA . LYS A 1 721 ? 34.952 10.476 -40.237 1.00 90.62 721 LYS A CA 1
ATOM 5532 C C . LYS A 1 721 ? 34.949 11.759 -41.075 1.00 90.62 721 LYS A C 1
ATOM 5534 O O . LYS A 1 721 ? 34.211 11.829 -42.053 1.00 90.62 721 LYS A O 1
ATOM 5539 N N . ASN A 1 722 ? 35.762 12.749 -40.704 1.00 88.06 722 ASN A N 1
ATOM 5540 C CA . ASN A 1 722 ? 35.831 14.034 -41.401 1.00 88.06 722 ASN A CA 1
ATOM 5541 C C . ASN A 1 722 ? 36.529 13.943 -42.768 1.00 88.06 722 ASN A C 1
ATOM 5543 O O . ASN A 1 722 ? 36.234 14.749 -43.648 1.00 88.06 722 ASN A O 1
ATOM 5547 N N . VAL A 1 723 ? 37.442 12.982 -42.958 1.00 88.75 723 VAL A N 1
ATOM 5548 C CA . VAL A 1 723 ? 38.171 12.797 -44.228 1.00 88.75 723 VAL A CA 1
ATOM 5549 C C . VAL A 1 723 ? 37.536 11.753 -45.153 1.00 88.75 723 VAL A C 1
ATOM 5551 O O . VAL A 1 723 ? 37.783 11.779 -46.359 1.00 88.75 723 VAL A O 1
ATOM 5554 N N . LEU A 1 724 ? 36.706 10.848 -44.622 1.00 90.69 724 LEU A N 1
ATOM 5555 C CA . LEU A 1 724 ? 36.016 9.825 -45.410 1.00 90.69 724 LEU A CA 1
ATOM 5556 C C . LEU A 1 724 ? 35.042 10.440 -46.422 1.00 90.69 724 LEU A C 1
ATOM 5558 O O . LEU A 1 724 ? 34.207 11.284 -46.098 1.00 90.69 724 LEU A O 1
ATOM 5562 N N . LYS A 1 725 ? 35.101 9.934 -47.655 1.00 87.19 725 LYS A N 1
ATOM 5563 C CA . LYS A 1 725 ? 34.207 10.300 -48.759 1.00 87.19 725 LYS A CA 1
ATOM 5564 C C . LYS A 1 725 ? 33.523 9.044 -49.315 1.00 87.19 725 LYS A C 1
ATOM 5566 O O . LYS A 1 725 ? 34.107 7.958 -49.235 1.00 87.19 725 LYS A O 1
ATOM 5571 N N . PRO A 1 726 ? 32.305 9.158 -49.880 1.00 88.75 726 PRO A N 1
ATOM 5572 C CA . PRO A 1 726 ? 31.692 8.064 -50.629 1.00 88.75 726 PRO A CA 1
ATOM 5573 C C . PRO A 1 726 ? 32.646 7.523 -51.702 1.00 88.75 726 PRO A C 1
ATOM 5575 O O . PRO A 1 726 ? 33.333 8.300 -52.363 1.00 88.75 726 PRO A O 1
ATOM 5578 N N . GLY A 1 727 ? 32.705 6.200 -51.846 1.00 83.25 727 GLY A N 1
ATOM 5579 C CA . GLY A 1 727 ? 33.649 5.493 -52.716 1.00 83.25 727 GLY A CA 1
ATOM 5580 C C . GLY A 1 727 ? 34.934 5.012 -52.031 1.00 83.25 727 GLY A C 1
ATOM 5581 O O . GLY A 1 727 ? 35.649 4.212 -52.622 1.00 83.25 727 GLY A O 1
ATOM 5582 N N . HIS A 1 728 ? 35.227 5.436 -50.795 1.00 89.50 728 HIS A N 1
ATOM 5583 C CA . HIS A 1 728 ? 36.357 4.883 -50.039 1.00 89.50 728 HIS A CA 1
ATOM 5584 C C . HIS A 1 728 ? 36.155 3.388 -49.751 1.00 89.50 728 HIS A C 1
ATOM 5586 O O . HIS A 1 728 ? 35.069 2.980 -49.339 1.00 89.50 728 HIS A O 1
ATOM 5592 N N . GLU A 1 729 ? 37.200 2.585 -49.933 1.00 88.62 729 GLU A N 1
ATOM 5593 C CA . GLU A 1 729 ? 37.176 1.141 -49.710 1.00 88.62 729 GLU A CA 1
ATOM 5594 C C . GLU A 1 729 ? 37.851 0.779 -48.383 1.00 88.62 729 GLU A C 1
ATOM 5596 O O . GLU A 1 729 ? 39.030 1.053 -48.160 1.00 88.62 729 GLU A O 1
ATOM 5601 N N . PHE A 1 730 ? 37.094 0.133 -47.499 1.00 90.94 730 PHE A N 1
ATOM 5602 C CA . PHE A 1 730 ? 37.629 -0.531 -46.322 1.00 90.94 730 PHE A CA 1
ATOM 5603 C C . PHE A 1 730 ? 37.994 -1.973 -46.677 1.00 90.94 730 PHE A C 1
ATOM 5605 O O . PHE A 1 730 ? 37.113 -2.799 -46.915 1.00 90.94 730 PHE A O 1
ATOM 5612 N N . ASN A 1 731 ? 39.289 -2.290 -46.647 1.00 88.19 731 ASN A N 1
ATOM 5613 C CA . ASN A 1 731 ? 39.788 -3.636 -46.956 1.00 88.19 731 ASN A CA 1
ATOM 5614 C C . ASN A 1 731 ? 39.394 -4.683 -45.902 1.00 88.19 731 ASN A C 1
ATOM 5616 O O . ASN A 1 731 ? 39.277 -5.862 -46.220 1.00 88.19 731 ASN A O 1
ATOM 5620 N N . GLN A 1 732 ? 39.234 -4.264 -44.644 1.00 90.69 732 GLN A N 1
ATOM 5621 C CA . GLN A 1 732 ? 38.933 -5.142 -43.516 1.00 90.69 732 GLN A CA 1
ATOM 5622 C C . GLN A 1 732 ? 37.910 -4.479 -42.593 1.00 90.69 732 GLN A C 1
ATOM 5624 O O . GLN A 1 732 ? 38.156 -3.404 -42.047 1.00 90.69 732 GLN A O 1
ATOM 5629 N N . LEU A 1 733 ? 36.772 -5.140 -42.417 1.00 93.50 733 LEU A N 1
ATOM 5630 C CA . LEU A 1 733 ? 35.694 -4.780 -41.506 1.00 93.50 733 LEU A CA 1
ATOM 5631 C C . LEU A 1 733 ? 35.239 -6.035 -40.770 1.00 93.50 733 LEU A C 1
ATOM 5633 O O . LEU A 1 733 ? 34.957 -7.052 -41.397 1.00 93.50 733 LEU A O 1
ATOM 5637 N N . LEU A 1 734 ? 35.130 -5.958 -39.449 1.00 94.38 734 LEU A N 1
ATOM 5638 C CA . LEU A 1 734 ? 34.611 -7.050 -38.632 1.00 94.38 734 LEU A CA 1
ATOM 5639 C C . LEU A 1 734 ? 33.083 -7.019 -38.596 1.00 94.38 734 LEU A C 1
ATOM 5641 O O . LEU A 1 734 ? 32.501 -5.975 -38.295 1.00 94.38 734 LEU A O 1
ATOM 5645 N N . VAL A 1 735 ? 32.438 -8.166 -38.810 1.00 92.31 735 VAL A N 1
ATOM 5646 C CA . VAL A 1 735 ? 30.994 -8.334 -38.593 1.00 92.31 735 VAL A CA 1
ATOM 5647 C C . VAL A 1 735 ? 30.704 -8.548 -37.107 1.00 92.31 735 VAL A C 1
ATOM 5649 O O . VAL A 1 735 ? 30.910 -9.644 -36.584 1.00 92.31 735 VAL A O 1
ATOM 5652 N N . LEU A 1 736 ? 30.213 -7.503 -36.435 1.00 91.81 736 LEU A N 1
ATOM 5653 C CA . LEU A 1 736 ? 29.839 -7.539 -35.017 1.00 91.81 736 LEU A CA 1
ATOM 5654 C C . LEU A 1 736 ? 28.472 -8.181 -34.792 1.00 91.81 736 LEU A C 1
ATOM 5656 O O . LEU A 1 736 ? 28.301 -8.968 -33.859 1.00 91.81 736 LEU A O 1
ATOM 5660 N N . ASP A 1 737 ? 27.504 -7.804 -35.629 1.00 88.69 737 ASP A N 1
ATOM 5661 C CA . ASP A 1 737 ? 26.115 -8.240 -35.520 1.00 88.69 737 ASP A CA 1
ATOM 5662 C C . ASP A 1 737 ? 25.365 -8.165 -36.857 1.00 88.69 737 ASP A C 1
ATOM 5664 O O . ASP A 1 737 ? 25.851 -7.602 -37.841 1.00 88.69 737 ASP A O 1
ATOM 5668 N N . THR A 1 738 ? 24.151 -8.708 -36.880 1.00 82.12 738 THR A N 1
ATOM 5669 C CA . THR A 1 738 ? 23.237 -8.684 -38.024 1.00 82.12 738 THR A CA 1
ATOM 5670 C C . THR A 1 738 ? 21.879 -8.113 -37.611 1.00 82.12 738 THR A C 1
ATOM 5672 O O . THR A 1 738 ? 21.108 -8.759 -36.902 1.00 82.12 738 THR A O 1
ATOM 5675 N N . GLU A 1 739 ? 21.543 -6.917 -38.097 1.00 70.81 739 GLU A N 1
ATOM 5676 C CA . GLU A 1 739 ? 20.239 -6.279 -37.894 1.00 70.81 739 GLU A CA 1
ATOM 5677 C C . GLU A 1 739 ? 19.360 -6.448 -39.144 1.00 70.81 739 GLU A C 1
ATOM 5679 O O . GLU A 1 739 ? 19.357 -5.637 -40.075 1.00 70.81 739 GLU A O 1
ATOM 5684 N N . GLY A 1 740 ? 18.583 -7.534 -39.184 1.00 72.06 740 GLY A N 1
ATOM 5685 C CA . GLY A 1 740 ? 17.755 -7.866 -40.345 1.00 72.06 740 GLY A CA 1
ATOM 5686 C C . GLY A 1 740 ? 18.613 -8.260 -41.550 1.00 72.06 740 GLY A C 1
ATOM 5687 O O . GLY A 1 740 ? 19.239 -9.311 -41.533 1.00 72.06 740 GLY A O 1
ATOM 5688 N N . GLN A 1 741 ? 18.617 -7.432 -42.599 1.00 71.94 741 GLN A N 1
ATOM 5689 C CA . GLN A 1 741 ? 19.471 -7.601 -43.791 1.00 71.94 741 GLN A CA 1
ATOM 5690 C C . GLN A 1 741 ? 20.701 -6.673 -43.775 1.00 71.94 741 GLN A C 1
ATOM 5692 O O . GLN A 1 741 ? 21.466 -6.645 -44.736 1.00 71.94 741 GLN A O 1
ATOM 5697 N N . ASN A 1 742 ? 20.866 -5.872 -42.718 1.00 82.06 742 ASN A N 1
ATOM 5698 C CA . ASN A 1 742 ? 21.959 -4.919 -42.577 1.00 82.06 742 ASN A CA 1
ATOM 5699 C C . ASN A 1 742 ? 23.005 -5.464 -41.596 1.00 82.06 742 ASN A C 1
ATOM 5701 O O . ASN A 1 742 ? 22.665 -5.912 -40.502 1.00 82.06 742 ASN A O 1
ATOM 5705 N N . LEU A 1 743 ? 24.276 -5.419 -41.979 1.00 88.19 743 LEU A N 1
ATOM 5706 C CA . LEU A 1 743 ? 25.388 -5.859 -41.139 1.00 88.19 743 LEU A CA 1
ATOM 5707 C C . LEU A 1 743 ? 25.834 -4.720 -40.221 1.00 88.19 743 LEU A C 1
ATOM 5709 O O . LEU A 1 743 ? 26.011 -3.590 -40.674 1.00 88.19 743 LEU A O 1
ATOM 5713 N N . VAL A 1 744 ? 26.059 -5.011 -38.945 1.00 91.25 744 VAL A N 1
ATOM 5714 C CA . VAL A 1 744 ? 26.702 -4.080 -38.012 1.00 91.25 744 VAL A CA 1
ATOM 5715 C C . VAL A 1 744 ? 28.193 -4.372 -38.029 1.00 91.25 744 VAL A C 1
ATOM 5717 O O . VAL A 1 744 ? 28.620 -5.486 -37.722 1.00 91.25 744 VAL A O 1
ATOM 5720 N N . LEU A 1 745 ? 28.982 -3.378 -38.424 1.00 94.31 745 LEU A N 1
ATOM 5721 C CA . LEU A 1 745 ? 30.394 -3.552 -38.743 1.00 94.31 745 LEU A CA 1
ATOM 5722 C C . LEU A 1 745 ? 31.293 -2.686 -37.861 1.00 94.31 745 LEU A C 1
ATOM 5724 O O . LEU A 1 745 ? 30.884 -1.624 -37.386 1.00 94.31 745 LEU A O 1
ATOM 5728 N N . SER A 1 746 ? 32.550 -3.102 -37.702 1.00 95.00 746 SER A N 1
ATOM 5729 C CA . SER A 1 746 ? 33.594 -2.282 -37.083 1.00 95.00 746 SER A CA 1
ATOM 5730 C C . SER A 1 746 ? 34.881 -2.260 -37.898 1.00 95.00 746 SER A C 1
ATOM 5732 O O . SER A 1 746 ? 35.326 -3.289 -38.394 1.00 95.00 746 SER A O 1
ATOM 5734 N N . ALA A 1 747 ? 35.481 -1.072 -37.993 1.00 94.31 747 ALA A N 1
ATOM 5735 C CA . ALA A 1 747 ? 36.781 -0.818 -38.613 1.00 94.31 747 ALA A CA 1
ATOM 5736 C C . ALA A 1 747 ? 37.927 -0.723 -37.580 1.00 94.31 747 ALA A C 1
ATOM 5738 O O . ALA A 1 747 ? 39.040 -0.325 -37.913 1.00 94.31 747 ALA A O 1
ATOM 5739 N N . LYS A 1 748 ? 37.655 -1.060 -36.314 1.00 94.88 748 LYS A N 1
ATOM 5740 C CA . LYS A 1 748 ? 38.627 -1.004 -35.218 1.00 94.88 748 LYS A CA 1
ATOM 5741 C C . LYS A 1 748 ? 39.717 -2.046 -35.377 1.00 94.88 748 LYS A C 1
ATOM 5743 O O . LYS A 1 748 ? 39.421 -3.228 -35.542 1.00 94.88 748 LYS A O 1
ATOM 5748 N N . HIS A 1 749 ? 40.962 -1.613 -35.237 1.00 90.38 749 HIS A N 1
ATOM 5749 C CA . HIS A 1 749 ? 42.132 -2.464 -35.382 1.00 90.38 749 HIS A CA 1
ATOM 5750 C C . HIS A 1 749 ? 42.148 -3.577 -34.328 1.00 90.38 749 HIS A C 1
ATOM 5752 O O . HIS A 1 749 ? 42.342 -4.739 -34.672 1.00 90.38 749 HIS A O 1
ATOM 5758 N N . SER A 1 750 ? 41.844 -3.248 -33.069 1.00 90.19 750 SER A N 1
ATOM 5759 C CA . SER A 1 750 ? 41.840 -4.226 -31.971 1.00 90.19 750 SER A CA 1
ATOM 5760 C C . SER A 1 750 ? 40.841 -5.363 -32.181 1.00 90.19 750 SER A C 1
ATOM 5762 O O . SER A 1 750 ? 41.173 -6.535 -32.016 1.00 90.19 750 SER A O 1
ATOM 5764 N N . LEU A 1 751 ? 39.618 -5.024 -32.594 1.00 91.88 751 LEU A N 1
ATOM 5765 C CA . LEU A 1 751 ? 38.555 -6.002 -32.790 1.00 91.88 751 LEU A CA 1
ATOM 5766 C C . LEU A 1 751 ? 38.819 -6.863 -34.027 1.00 91.88 751 LEU A C 1
ATOM 5768 O O . LEU A 1 751 ? 38.564 -8.061 -33.987 1.00 91.88 751 LEU A O 1
ATOM 5772 N N . ILE A 1 752 ? 39.355 -6.277 -35.103 1.00 91.69 752 ILE A N 1
ATOM 5773 C CA . ILE A 1 752 ? 39.726 -7.014 -36.318 1.00 91.69 752 ILE A CA 1
ATOM 5774 C C . ILE A 1 752 ? 40.867 -7.998 -36.027 1.00 91.69 752 ILE A C 1
ATOM 5776 O O . ILE A 1 752 ? 40.767 -9.162 -36.409 1.00 91.69 752 ILE A O 1
ATOM 5780 N N . ASN A 1 753 ? 41.914 -7.572 -35.314 1.00 88.25 753 ASN A N 1
ATOM 5781 C CA . ASN A 1 753 ? 43.050 -8.441 -34.989 1.00 88.25 753 ASN A CA 1
ATOM 5782 C C . ASN A 1 753 ? 42.641 -9.612 -34.086 1.00 88.25 753 ASN A C 1
ATOM 5784 O O . ASN A 1 753 ? 43.117 -10.729 -34.269 1.00 88.25 753 ASN A O 1
ATOM 5788 N N . CYS A 1 754 ? 41.730 -9.374 -33.140 1.00 88.88 754 CYS A N 1
ATOM 5789 C CA . CYS A 1 754 ? 41.232 -10.396 -32.222 1.00 88.88 754 CYS A CA 1
ATOM 5790 C C . CYS A 1 754 ? 39.942 -11.076 -32.704 1.00 88.88 754 CYS A C 1
ATOM 5792 O O . CYS A 1 754 ? 39.288 -11.743 -31.907 1.00 88.88 754 CYS A O 1
ATOM 5794 N N . ALA A 1 755 ? 39.550 -10.931 -33.976 1.00 89.12 755 ALA A N 1
ATOM 5795 C CA . ALA A 1 755 ? 38.252 -11.385 -34.490 1.00 89.12 755 ALA A CA 1
ATOM 5796 C C . ALA A 1 755 ? 37.926 -12.856 -34.164 1.00 89.12 755 ALA A C 1
ATOM 5798 O O . ALA A 1 755 ? 36.775 -13.183 -33.881 1.00 89.12 755 ALA A O 1
ATOM 5799 N N . ASN A 1 756 ? 38.945 -13.723 -34.156 1.00 87.31 756 ASN A N 1
ATOM 5800 C CA . ASN A 1 756 ? 38.806 -15.151 -33.861 1.00 87.31 756 ASN A CA 1
ATOM 5801 C C . ASN A 1 756 ? 38.634 -15.467 -32.363 1.00 87.31 756 ASN A C 1
ATOM 5803 O O . ASN A 1 756 ? 38.097 -16.521 -32.031 1.00 87.31 756 ASN A O 1
ATOM 5807 N N . ASP A 1 757 ? 39.058 -14.565 -31.475 1.00 87.81 757 ASP A N 1
ATOM 5808 C CA . ASP A 1 757 ? 39.062 -14.763 -30.019 1.00 87.81 757 ASP A CA 1
ATOM 5809 C C . ASP A 1 757 ? 37.876 -14.077 -29.321 1.00 87.81 757 ASP A C 1
ATOM 5811 O O . ASP A 1 757 ? 37.653 -14.266 -28.122 1.00 87.81 757 ASP A O 1
ATOM 5815 N N . ILE A 1 758 ? 37.098 -13.262 -30.047 1.00 92.06 758 ILE A N 1
ATOM 5816 C CA . ILE A 1 758 ? 35.932 -12.577 -29.484 1.00 92.06 758 ILE A CA 1
ATOM 5817 C C . ILE A 1 758 ? 34.757 -13.567 -29.395 1.00 92.06 758 ILE A C 1
ATOM 5819 O O . ILE A 1 758 ? 34.320 -14.112 -30.410 1.00 92.06 758 ILE A O 1
ATOM 5823 N N . PRO A 1 759 ? 34.176 -13.778 -28.202 1.00 92.25 759 PRO A N 1
ATOM 5824 C CA . PRO A 1 759 ? 33.098 -14.728 -28.010 1.00 92.25 759 PRO A CA 1
ATOM 5825 C C . PRO A 1 759 ? 31.805 -14.224 -28.652 1.00 92.25 759 PRO A C 1
ATOM 5827 O O . PRO A 1 759 ? 31.418 -13.062 -28.509 1.00 92.25 759 PRO A O 1
ATOM 5830 N N . SER A 1 760 ? 31.112 -15.141 -29.316 1.00 87.69 760 SER A N 1
ATOM 5831 C CA . SER A 1 760 ? 29.762 -14.962 -29.867 1.00 87.69 760 SER A CA 1
ATOM 5832 C C . SER A 1 760 ? 28.689 -15.638 -29.012 1.00 87.69 760 SER A C 1
ATOM 5834 O O . SER A 1 760 ? 27.525 -15.249 -29.048 1.00 87.69 760 SER A O 1
ATOM 5836 N N . GLU A 1 761 ? 29.078 -16.617 -28.193 1.00 85.06 761 GLU A N 1
ATOM 5837 C CA . GLU A 1 761 ? 28.185 -17.361 -27.307 1.00 85.06 761 GLU A CA 1
ATOM 5838 C C . GLU A 1 761 ? 28.762 -17.459 -25.892 1.00 85.06 761 GLU A C 1
ATOM 5840 O O . GLU A 1 761 ? 29.976 -17.483 -25.691 1.00 85.06 761 GLU A O 1
ATOM 5845 N N . ILE A 1 762 ? 27.888 -17.568 -24.885 1.00 86.38 762 ILE A N 1
ATOM 5846 C CA . ILE A 1 762 ? 28.313 -17.645 -23.477 1.00 86.38 762 ILE A CA 1
ATOM 5847 C C . ILE A 1 762 ? 29.151 -18.898 -23.169 1.00 86.38 762 ILE A C 1
ATOM 5849 O O . ILE A 1 762 ? 29.961 -18.880 -22.248 1.00 86.38 762 ILE A O 1
ATOM 5853 N N . SER A 1 763 ? 28.988 -19.965 -23.957 1.00 84.50 763 SER A N 1
ATOM 5854 C CA . SER A 1 763 ? 29.763 -21.212 -23.892 1.00 84.50 763 SER A CA 1
ATOM 5855 C C . SER A 1 763 ? 31.246 -21.022 -24.228 1.00 84.50 763 SER A C 1
ATOM 5857 O O . SER A 1 763 ? 32.068 -21.833 -23.817 1.00 84.50 763 SER A O 1
ATOM 5859 N N . GLN A 1 764 ? 31.599 -19.953 -24.948 1.00 86.50 764 GLN A N 1
ATOM 5860 C CA . GLN A 1 764 ? 32.979 -19.629 -25.319 1.00 86.50 764 GLN A CA 1
ATOM 5861 C C . GLN A 1 764 ? 33.706 -18.836 -24.214 1.00 86.50 764 GLN A C 1
ATOM 5863 O O . GLN A 1 764 ? 34.923 -18.668 -24.274 1.00 86.50 764 GLN A O 1
ATOM 5868 N N . MET A 1 765 ? 32.988 -18.355 -23.189 1.00 87.75 765 MET A N 1
ATOM 5869 C CA . MET A 1 765 ? 33.564 -17.550 -22.109 1.00 87.75 765 MET A CA 1
ATOM 5870 C C . MET A 1 765 ? 34.026 -18.397 -20.924 1.00 87.75 765 MET A C 1
ATOM 5872 O O . MET A 1 765 ? 33.244 -19.125 -20.315 1.00 87.75 765 MET A O 1
ATOM 5876 N N . HIS A 1 766 ? 35.282 -18.195 -20.524 1.00 87.50 766 HIS A N 1
ATOM 5877 C CA . HIS A 1 766 ? 35.917 -18.905 -19.418 1.00 87.50 766 HIS A CA 1
ATOM 5878 C C . HIS A 1 766 ? 36.452 -17.905 -18.376 1.00 87.50 766 HIS A C 1
ATOM 5880 O O . HIS A 1 766 ? 37.124 -16.942 -18.757 1.00 87.50 766 HIS A O 1
ATOM 5886 N N . PRO A 1 767 ? 36.167 -18.089 -17.071 1.00 89.62 767 PRO A N 1
ATOM 5887 C CA . PRO A 1 767 ? 36.760 -17.271 -16.013 1.00 89.62 767 PRO A CA 1
ATOM 5888 C C . PRO A 1 767 ? 38.296 -17.302 -16.041 1.00 89.62 767 PRO A C 1
ATOM 5890 O O . PRO A 1 767 ? 38.885 -18.355 -16.269 1.00 89.62 767 PRO A O 1
ATOM 5893 N N . GLY A 1 768 ? 38.936 -16.160 -15.785 1.00 86.38 768 GLY A N 1
ATOM 5894 C CA . GLY A 1 768 ? 40.395 -15.993 -15.786 1.00 86.38 768 GLY A CA 1
ATOM 5895 C C . GLY A 1 768 ? 41.002 -15.574 -17.130 1.00 86.38 768 GLY A C 1
ATOM 5896 O O . GLY A 1 768 ? 42.171 -15.206 -17.181 1.00 86.38 768 GLY A O 1
ATOM 5897 N N . VAL A 1 769 ? 40.227 -15.605 -18.219 1.00 91.25 769 VAL A N 1
ATOM 5898 C CA . VAL A 1 769 ? 40.691 -15.191 -19.553 1.00 91.25 769 VAL A CA 1
ATOM 5899 C C . VAL A 1 769 ? 40.459 -13.691 -19.756 1.00 91.25 769 VAL A C 1
ATOM 5901 O O . VAL A 1 769 ? 39.458 -13.138 -19.290 1.00 91.25 769 VAL A O 1
ATOM 5904 N N . VAL A 1 770 ? 41.379 -13.032 -20.465 1.00 91.19 770 VAL A N 1
ATOM 5905 C CA . VAL A 1 770 ? 41.244 -11.635 -20.899 1.00 91.19 770 VAL A CA 1
ATOM 5906 C C . VAL A 1 770 ? 40.757 -11.606 -22.341 1.00 91.19 770 VAL A C 1
ATOM 5908 O O . VAL A 1 770 ? 41.385 -12.195 -23.215 1.00 91.19 770 VAL A O 1
ATOM 5911 N N . VAL A 1 771 ? 39.649 -10.911 -22.593 1.00 92.38 771 VAL A N 1
ATOM 5912 C CA . VAL A 1 771 ? 39.012 -10.863 -23.914 1.00 92.38 771 VAL A CA 1
ATOM 5913 C C . VAL A 1 771 ? 38.734 -9.427 -24.341 1.00 92.38 771 VAL A C 1
ATOM 5915 O O . VAL A 1 771 ? 38.340 -8.593 -23.517 1.00 92.38 771 VAL A O 1
ATOM 5918 N N . HIS A 1 772 ? 38.924 -9.142 -25.629 1.00 93.69 772 HIS A N 1
ATOM 5919 C CA . HIS A 1 772 ? 38.599 -7.849 -26.222 1.00 93.69 772 HIS A CA 1
ATOM 5920 C C . HIS A 1 772 ? 37.092 -7.692 -26.424 1.00 93.69 772 HIS A C 1
ATOM 5922 O O . HIS A 1 772 ? 36.391 -8.611 -26.845 1.00 93.69 772 HIS A O 1
ATOM 5928 N N . GLY A 1 773 ? 36.607 -6.493 -26.140 1.00 94.62 773 GLY A N 1
ATOM 5929 C CA . GLY A 1 773 ? 35.238 -6.076 -26.385 1.00 94.62 773 GLY A CA 1
ATOM 5930 C C . GLY A 1 773 ? 35.162 -4.558 -26.418 1.00 94.62 773 GLY A C 1
ATOM 5931 O O . GLY A 1 773 ? 36.177 -3.865 -26.512 1.00 94.62 773 GLY A O 1
ATOM 5932 N N . TYR A 1 774 ? 33.953 -4.022 -26.331 1.00 96.06 774 TYR A N 1
ATOM 5933 C CA . TYR A 1 774 ? 33.756 -2.578 -26.303 1.00 96.06 774 TYR A CA 1
ATOM 5934 C C . TYR A 1 774 ? 32.646 -2.171 -25.346 1.00 96.06 774 TYR A C 1
ATOM 5936 O O . TYR A 1 774 ? 31.700 -2.921 -25.105 1.00 96.06 774 TYR A O 1
ATOM 5944 N N . ILE A 1 775 ? 32.751 -0.975 -24.780 1.00 97.00 775 ILE A N 1
ATOM 5945 C CA . ILE A 1 775 ? 31.769 -0.467 -23.825 1.00 97.00 775 ILE A CA 1
ATOM 5946 C C . ILE A 1 775 ? 30.498 -0.089 -24.578 1.00 97.00 775 ILE A C 1
ATOM 5948 O O . ILE A 1 775 ? 30.503 0.839 -25.372 1.00 97.00 775 ILE A O 1
ATOM 5952 N N . CYS A 1 776 ? 29.388 -0.782 -24.335 1.00 93.06 776 CYS A N 1
ATOM 5953 C CA . CYS A 1 776 ? 28.113 -0.453 -24.979 1.00 93.06 776 CYS A CA 1
ATOM 5954 C C . CYS A 1 776 ? 27.198 0.412 -24.107 1.00 93.06 776 CYS A C 1
ATOM 5956 O O . CYS A 1 776 ? 26.244 0.991 -24.619 1.00 93.06 776 CYS A O 1
ATOM 5958 N N . ASN A 1 777 ? 27.421 0.444 -22.789 1.00 94.75 777 ASN A N 1
ATOM 5959 C CA . ASN A 1 777 ? 26.641 1.264 -21.864 1.00 94.75 777 ASN A CA 1
ATOM 5960 C C . ASN A 1 777 ? 27.405 1.500 -20.552 1.00 94.75 777 ASN A C 1
ATOM 5962 O O . ASN A 1 777 ? 28.124 0.614 -20.088 1.00 94.75 777 ASN A O 1
ATOM 5966 N N . ILE A 1 778 ? 27.200 2.659 -19.929 1.00 94.06 778 ILE A N 1
ATOM 5967 C CA . ILE A 1 778 ? 27.796 3.047 -18.647 1.00 94.06 778 ILE A CA 1
ATOM 5968 C C . ILE A 1 778 ? 26.664 3.486 -17.721 1.00 94.06 778 ILE A C 1
ATOM 5970 O O . ILE A 1 778 ? 25.865 4.352 -18.070 1.00 94.06 778 ILE A O 1
ATOM 5974 N N . ILE A 1 779 ? 26.590 2.884 -16.538 1.00 92.19 779 ILE A N 1
ATOM 5975 C CA . ILE A 1 779 ? 25.656 3.267 -15.477 1.00 92.19 779 ILE A CA 1
ATOM 5976 C C . ILE A 1 779 ? 26.434 3.540 -14.191 1.00 92.19 779 ILE A C 1
ATOM 5978 O O . ILE A 1 779 ? 27.584 3.134 -14.051 1.00 92.19 779 ILE A O 1
ATOM 5982 N N . GLU A 1 780 ? 25.806 4.184 -13.210 1.00 88.00 780 GLU A N 1
ATOM 5983 C CA . GLU A 1 780 ? 26.469 4.510 -11.939 1.00 88.00 780 GLU A CA 1
ATOM 5984 C C . GLU A 1 780 ? 27.034 3.270 -11.219 1.00 88.00 780 GLU A C 1
ATOM 5986 O O . GLU A 1 780 ? 28.097 3.327 -10.600 1.00 88.00 780 GLU A O 1
ATOM 5991 N N . ALA A 1 781 ? 26.357 2.125 -11.357 1.00 89.56 781 ALA A N 1
ATOM 5992 C CA . ALA A 1 781 ? 26.776 0.861 -10.761 1.00 89.56 781 ALA A CA 1
ATOM 5993 C C . ALA A 1 781 ? 27.958 0.177 -11.480 1.00 89.56 781 ALA A C 1
ATOM 5995 O O . ALA A 1 781 ? 28.571 -0.718 -10.893 1.00 89.56 781 ALA A O 1
ATOM 5996 N N . GLY A 1 782 ? 28.269 0.532 -12.734 1.00 93.62 782 GLY A N 1
ATOM 5997 C CA . GLY A 1 782 ? 29.262 -0.187 -13.536 1.00 93.62 782 GLY A CA 1
ATOM 5998 C C . GLY A 1 782 ? 29.164 0.011 -15.054 1.00 93.62 782 GLY A C 1
ATOM 5999 O O . GLY A 1 782 ? 28.289 0.713 -15.560 1.00 93.62 782 GLY A O 1
ATOM 6000 N N . CYS A 1 783 ? 30.043 -0.666 -15.791 1.00 95.88 783 CYS A N 1
ATOM 6001 C CA . CYS A 1 783 ? 30.123 -0.628 -17.255 1.00 95.88 783 CYS A CA 1
ATOM 6002 C C . CYS A 1 783 ? 29.628 -1.941 -17.881 1.00 95.88 783 CYS A C 1
ATOM 6004 O O . CYS A 1 783 ? 29.878 -3.025 -17.354 1.00 95.88 783 CYS A O 1
ATOM 6006 N N . PHE A 1 784 ? 28.967 -1.861 -19.036 1.00 97.69 784 PHE A N 1
ATOM 6007 C CA . PHE A 1 784 ? 28.595 -3.018 -19.851 1.00 97.69 784 PHE A CA 1
ATOM 6008 C C . PHE A 1 784 ? 29.529 -3.145 -21.049 1.00 97.69 784 PHE A C 1
ATOM 6010 O O . PHE A 1 784 ? 29.651 -2.211 -21.842 1.00 97.69 784 PHE A O 1
ATOM 6017 N N . VAL A 1 785 ? 30.137 -4.318 -21.195 1.00 97.12 785 VAL A N 1
ATOM 6018 C CA . VAL A 1 785 ? 31.056 -4.654 -22.286 1.00 97.12 785 VAL A CA 1
ATOM 6019 C C . VAL A 1 785 ? 30.352 -5.605 -23.240 1.00 97.12 785 VAL A C 1
ATOM 6021 O O . VAL A 1 785 ? 29.783 -6.603 -22.799 1.00 97.12 785 VAL A O 1
ATOM 6024 N N . ARG A 1 786 ? 30.370 -5.290 -24.533 1.00 95.38 786 ARG A N 1
ATOM 6025 C CA . ARG A 1 786 ? 29.744 -6.057 -25.611 1.00 95.38 786 ARG A CA 1
ATOM 6026 C C . ARG A 1 786 ? 30.795 -6.764 -26.468 1.00 95.38 786 ARG A C 1
ATOM 6028 O O . ARG A 1 786 ? 31.881 -6.229 -26.691 1.00 95.38 786 ARG A O 1
ATOM 6035 N N . PHE A 1 787 ? 30.426 -7.953 -26.933 1.00 95.06 787 PHE A N 1
ATOM 6036 C CA . PHE A 1 787 ? 31.200 -8.848 -27.795 1.00 95.06 787 PHE A CA 1
ATOM 6037 C C . PHE A 1 787 ? 30.419 -9.110 -29.102 1.00 95.06 787 PHE A C 1
ATOM 6039 O O . PHE A 1 787 ? 29.625 -8.258 -29.511 1.00 95.06 787 PHE A O 1
ATOM 6046 N N . LEU A 1 788 ? 30.620 -10.253 -29.768 1.00 92.12 788 LEU A N 1
ATOM 6047 C CA . LEU A 1 788 ? 29.877 -10.605 -30.985 1.00 92.12 788 LEU A CA 1
ATOM 6048 C C . LEU A 1 788 ? 28.431 -11.023 -30.662 1.00 92.12 788 LEU A C 1
ATOM 6050 O O . LEU A 1 788 ? 28.162 -11.604 -29.609 1.00 92.12 788 LEU A O 1
ATOM 6054 N N . GLY A 1 789 ? 27.497 -10.742 -31.576 1.00 85.00 789 GLY A N 1
ATOM 6055 C CA . GLY A 1 789 ? 26.107 -11.220 -31.492 1.00 85.00 789 GLY A CA 1
ATOM 6056 C C . GLY A 1 789 ? 25.351 -10.751 -30.244 1.00 85.00 789 GLY A C 1
ATOM 6057 O O . GLY A 1 789 ? 24.644 -11.535 -29.611 1.00 85.00 789 GLY A O 1
ATOM 6058 N N . HIS A 1 790 ? 25.547 -9.494 -29.839 1.00 85.12 790 HIS A N 1
ATOM 6059 C CA . HIS A 1 790 ? 24.974 -8.895 -28.627 1.00 85.12 790 HIS A CA 1
ATOM 6060 C C . HIS A 1 790 ? 25.305 -9.592 -27.291 1.00 85.12 790 HIS A C 1
ATOM 6062 O O . HIS A 1 790 ? 24.687 -9.268 -26.271 1.00 85.12 790 HIS A O 1
ATOM 6068 N N . LEU A 1 791 ? 26.294 -10.487 -27.229 1.00 90.62 791 LEU A N 1
ATOM 6069 C CA . LEU A 1 791 ? 26.770 -11.028 -25.957 1.00 90.62 791 LEU A CA 1
ATOM 6070 C C . LEU A 1 791 ? 27.355 -9.894 -25.095 1.00 90.62 791 LEU A C 1
ATOM 6072 O O . LEU A 1 791 ? 28.203 -9.130 -25.557 1.00 90.62 791 LEU A O 1
ATOM 6076 N N . THR A 1 792 ? 26.896 -9.755 -23.845 1.00 93.62 792 THR A N 1
ATOM 6077 C CA . THR A 1 792 ? 27.307 -8.658 -22.947 1.00 93.62 792 THR A CA 1
ATOM 6078 C C . THR A 1 792 ? 27.710 -9.140 -21.558 1.00 93.62 792 THR A C 1
ATOM 6080 O O . THR A 1 792 ? 26.984 -9.920 -20.940 1.00 93.62 792 THR A O 1
ATOM 6083 N N . GLY A 1 793 ? 28.806 -8.598 -21.027 1.00 95.19 793 GLY A N 1
ATOM 6084 C CA . GLY A 1 793 ? 29.219 -8.749 -19.632 1.00 95.19 793 GLY A CA 1
ATOM 6085 C C . GLY A 1 793 ? 29.147 -7.437 -18.849 1.00 95.19 793 GLY A C 1
ATOM 6086 O O . GLY A 1 793 ? 29.126 -6.351 -19.424 1.00 95.19 793 GLY A O 1
ATOM 6087 N N . PHE A 1 794 ? 29.089 -7.538 -17.522 1.00 97.88 794 PHE A N 1
ATOM 6088 C CA . PHE A 1 794 ? 28.971 -6.400 -16.611 1.00 97.88 794 PHE A CA 1
ATOM 6089 C C . PHE A 1 794 ? 30.212 -6.267 -15.721 1.00 97.88 794 PHE A C 1
ATOM 6091 O O . PHE A 1 794 ? 30.606 -7.228 -15.054 1.00 97.88 794 PHE A O 1
ATOM 6098 N N . SER A 1 795 ? 30.790 -5.065 -15.680 1.00 96.94 795 SER A N 1
ATOM 6099 C CA . SER A 1 795 ? 31.858 -4.679 -14.761 1.00 96.94 795 SER A CA 1
ATOM 6100 C C . SER A 1 795 ? 31.319 -3.757 -13.673 1.00 96.94 795 SER A C 1
ATOM 6102 O O . SER A 1 795 ? 31.018 -2.599 -13.964 1.00 96.94 795 SER A O 1
ATOM 6104 N N . PRO A 1 796 ? 31.180 -4.232 -12.426 1.00 95.44 796 PRO A N 1
ATOM 6105 C CA . PRO A 1 796 ? 30.864 -3.372 -11.291 1.00 95.44 796 PRO A CA 1
ATOM 6106 C C . PRO A 1 796 ? 31.878 -2.229 -11.135 1.00 95.44 796 PRO A C 1
ATOM 6108 O O . PRO A 1 796 ? 33.054 -2.394 -11.459 1.00 95.44 796 PRO A O 1
ATOM 6111 N N . LYS A 1 797 ? 31.450 -1.085 -10.589 1.00 90.50 797 LYS A N 1
ATOM 6112 C CA . LYS A 1 797 ? 32.297 0.110 -10.402 1.00 90.50 797 LYS A CA 1
ATOM 6113 C C . LYS A 1 797 ? 33.628 -0.176 -9.687 1.00 90.50 797 LYS A C 1
ATOM 6115 O O . LYS A 1 797 ? 34.652 0.367 -10.084 1.00 90.50 797 LYS A O 1
ATOM 6120 N N . ASP A 1 798 ? 33.637 -1.055 -8.684 1.00 87.75 798 ASP A N 1
ATOM 6121 C CA . ASP A 1 798 ? 34.833 -1.454 -7.918 1.00 87.75 798 ASP A CA 1
ATOM 6122 C C . ASP A 1 798 ? 35.796 -2.379 -8.685 1.00 87.75 798 ASP A C 1
ATOM 6124 O O . ASP A 1 798 ? 36.918 -2.616 -8.237 1.00 87.75 798 ASP A O 1
ATOM 6128 N N . LYS A 1 799 ? 35.365 -2.904 -9.837 1.00 93.19 799 LYS A N 1
ATOM 6129 C CA . LYS A 1 799 ? 36.158 -3.731 -10.759 1.00 93.19 799 LYS A CA 1
ATOM 6130 C C . LYS A 1 799 ? 36.420 -3.044 -12.097 1.00 93.19 799 LYS A C 1
ATOM 6132 O O . LYS A 1 799 ? 37.094 -3.625 -12.946 1.00 93.19 799 LYS A O 1
ATOM 6137 N N . ALA A 1 800 ? 35.911 -1.828 -12.287 1.00 90.88 800 ALA A N 1
ATOM 6138 C CA . ALA A 1 800 ? 36.058 -1.088 -13.529 1.00 90.88 800 ALA A CA 1
ATOM 6139 C C . ALA A 1 800 ? 37.421 -0.379 -13.629 1.00 90.88 800 ALA A C 1
ATOM 6141 O O . ALA A 1 800 ? 38.000 -0.321 -14.705 1.00 90.88 800 ALA A O 1
ATOM 6142 N N . VAL A 1 801 ? 37.951 0.142 -12.517 1.00 87.69 801 VAL A N 1
ATOM 6143 C CA . VAL A 1 801 ? 39.176 0.964 -12.502 1.00 87.69 801 VAL A CA 1
ATOM 6144 C C . VAL A 1 801 ? 40.022 0.669 -11.261 1.00 87.69 801 VAL A C 1
ATOM 6146 O O . VAL A 1 801 ? 39.494 0.266 -10.224 1.00 87.69 801 VAL A O 1
ATOM 6149 N N . ASP A 1 802 ? 41.350 0.815 -11.363 1.00 82.94 802 ASP A N 1
ATOM 6150 C CA . ASP A 1 802 ? 42.281 0.528 -10.251 1.00 82.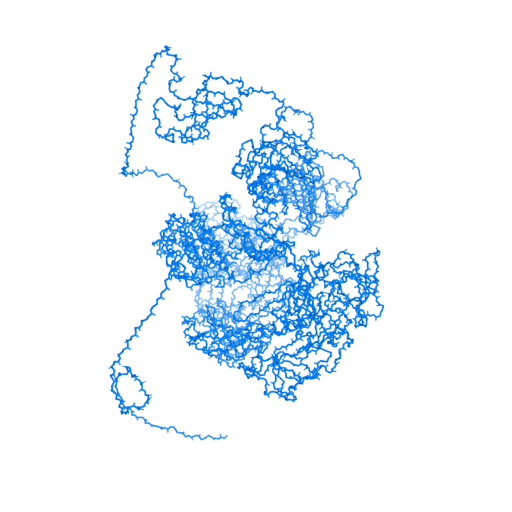94 802 ASP A CA 1
ATOM 6151 C C . ASP A 1 802 ? 42.260 1.610 -9.166 1.00 82.94 802 ASP A C 1
ATOM 6153 O O . ASP A 1 802 ? 42.480 1.342 -7.985 1.00 82.94 802 ASP A O 1
ATOM 6157 N N . ARG A 1 803 ? 42.014 2.857 -9.579 1.00 80.06 803 ARG A N 1
ATOM 6158 C CA . ARG A 1 803 ? 41.868 4.012 -8.692 1.00 80.06 803 ARG A CA 1
ATOM 6159 C C . ARG A 1 803 ? 40.391 4.335 -8.517 1.00 80.06 803 ARG A C 1
ATOM 6161 O O . ARG A 1 803 ? 39.565 4.043 -9.376 1.00 80.06 803 ARG A O 1
ATOM 6168 N N . TRP A 1 804 ? 40.066 4.960 -7.394 1.00 74.62 804 TRP A N 1
ATOM 6169 C CA . TRP A 1 804 ? 38.710 5.427 -7.149 1.00 74.62 804 TRP A CA 1
ATOM 6170 C C . TRP A 1 804 ? 38.386 6.639 -8.028 1.00 74.62 804 TRP A C 1
ATOM 6172 O O . TRP A 1 804 ? 39.179 7.577 -8.087 1.00 74.62 804 TRP A O 1
ATOM 6182 N N . ILE A 1 805 ? 37.219 6.607 -8.674 1.00 74.50 805 ILE A N 1
ATOM 6183 C CA . ILE A 1 805 ? 36.683 7.663 -9.540 1.00 74.50 805 ILE A CA 1
ATOM 6184 C C . ILE A 1 805 ? 35.214 7.915 -9.171 1.00 74.50 805 ILE A C 1
ATOM 6186 O O . ILE A 1 805 ? 34.452 6.973 -8.909 1.00 74.50 805 ILE A O 1
ATOM 6190 N N . GLU A 1 806 ? 34.812 9.189 -9.157 1.00 76.31 806 GLU A N 1
ATOM 6191 C CA . GLU A 1 806 ? 33.441 9.611 -8.849 1.00 76.31 806 GLU A CA 1
ATOM 6192 C C . GLU A 1 806 ? 32.450 9.171 -9.923 1.00 76.31 806 GLU A C 1
ATOM 6194 O O . GLU A 1 806 ? 31.500 8.447 -9.604 1.00 76.31 806 GLU A O 1
ATOM 6199 N N . LYS A 1 807 ? 32.686 9.527 -11.191 1.00 83.75 807 LYS A N 1
ATOM 6200 C CA . LYS A 1 807 ? 31.835 9.137 -12.320 1.00 83.75 807 LYS A CA 1
ATOM 6201 C C . LYS A 1 807 ? 32.608 8.258 -13.294 1.00 83.75 807 LYS A C 1
ATOM 6203 O O . LYS A 1 807 ? 33.646 8.645 -13.812 1.00 83.75 807 LYS A O 1
ATOM 6208 N N . LEU A 1 808 ? 32.077 7.073 -13.598 1.00 88.56 808 LEU A N 1
ATOM 6209 C CA . LEU A 1 808 ? 32.706 6.158 -14.562 1.00 88.56 808 LEU A CA 1
ATOM 6210 C C . LEU A 1 808 ? 32.811 6.754 -15.976 1.00 88.56 808 LEU A C 1
ATOM 6212 O O . LEU A 1 808 ? 33.681 6.335 -16.729 1.00 88.56 808 LEU A O 1
ATOM 6216 N N . SER A 1 809 ? 31.980 7.747 -16.308 1.00 88.00 809 SER A N 1
ATOM 6217 C CA . SER A 1 809 ? 32.075 8.534 -17.545 1.00 88.00 809 SER A CA 1
ATOM 6218 C C . SER A 1 809 ? 33.374 9.334 -17.675 1.00 88.00 809 SER A C 1
ATOM 6220 O O . SER A 1 809 ? 33.732 9.719 -18.780 1.00 88.00 809 SER A O 1
ATOM 6222 N N . ASP A 1 810 ? 34.076 9.580 -16.566 1.00 88.50 810 ASP A N 1
ATOM 6223 C CA . ASP A 1 810 ? 35.360 10.289 -16.564 1.00 88.50 810 ASP A CA 1
ATOM 6224 C C . ASP A 1 810 ? 36.521 9.327 -16.881 1.00 88.50 810 ASP A C 1
ATOM 6226 O O . ASP A 1 810 ? 37.630 9.754 -17.179 1.00 88.50 810 ASP A O 1
ATOM 6230 N N . ALA A 1 811 ? 36.267 8.015 -16.815 1.00 88.12 811 ALA A N 1
ATOM 6231 C CA . ALA A 1 811 ? 37.235 6.954 -17.086 1.00 88.12 811 ALA A CA 1
ATOM 6232 C C . ALA A 1 811 ? 36.969 6.222 -18.404 1.00 88.12 811 ALA A C 1
ATOM 6234 O O . ALA A 1 811 ? 37.898 5.722 -19.037 1.00 88.12 811 ALA A O 1
ATOM 6235 N N . PHE A 1 812 ? 35.698 6.150 -18.802 1.00 94.44 812 PHE A N 1
ATOM 6236 C CA . PHE A 1 812 ? 35.235 5.386 -19.947 1.00 94.44 812 PHE A CA 1
ATOM 6237 C C . PHE A 1 812 ? 34.204 6.154 -20.774 1.00 94.44 812 PHE A C 1
ATOM 6239 O O . PHE A 1 812 ? 33.394 6.900 -20.228 1.00 94.44 812 PHE A O 1
ATOM 6246 N N . TYR A 1 813 ? 34.152 5.881 -22.077 1.00 93.25 813 TYR A N 1
ATOM 6247 C CA . TYR A 1 813 ? 33.103 6.374 -22.975 1.00 93.25 813 TYR A CA 1
ATOM 6248 C C . TYR A 1 813 ? 32.409 5.225 -23.722 1.00 93.25 813 TYR A C 1
ATOM 6250 O O . TYR A 1 813 ? 32.972 4.142 -23.909 1.00 93.25 813 TYR A O 1
ATOM 6258 N N . VAL A 1 814 ? 31.152 5.438 -24.131 1.00 92.69 814 VAL A N 1
ATOM 6259 C CA . VAL A 1 814 ? 30.417 4.456 -24.944 1.00 92.69 814 VAL A CA 1
ATOM 6260 C C . VAL A 1 814 ? 31.104 4.328 -26.296 1.00 92.69 814 VAL A C 1
ATOM 6262 O O . VAL A 1 814 ? 31.494 5.317 -26.909 1.00 92.69 814 VAL A O 1
ATOM 6265 N N . GLY A 1 815 ? 31.316 3.087 -26.704 1.00 91.38 815 GLY A N 1
ATOM 6266 C CA . GLY A 1 815 ? 32.076 2.742 -27.880 1.00 91.38 815 GLY A CA 1
ATOM 6267 C C . GLY A 1 815 ? 33.553 2.496 -27.615 1.00 91.38 815 GLY A C 1
ATOM 6268 O O . GLY A 1 815 ? 34.203 2.012 -28.522 1.00 91.38 815 GLY A O 1
ATOM 6269 N N . GLN A 1 816 ? 34.123 2.749 -26.434 1.00 94.81 816 GLN A N 1
ATOM 6270 C CA . GLN A 1 816 ? 35.551 2.503 -26.174 1.00 94.81 816 GLN A CA 1
ATOM 6271 C C . GLN A 1 816 ? 35.919 1.016 -26.299 1.00 94.81 816 GLN A C 1
ATOM 6273 O O . GLN A 1 816 ? 35.214 0.159 -25.764 1.00 94.81 816 GLN A O 1
ATOM 6278 N N . SER A 1 817 ? 37.029 0.705 -26.975 1.00 94.38 817 SER A N 1
ATOM 6279 C CA . SER A 1 817 ? 37.598 -0.653 -27.006 1.00 94.38 817 SER A CA 1
ATOM 6280 C C . SER A 1 817 ? 38.281 -0.968 -25.679 1.00 94.38 817 SER A C 1
ATOM 6282 O O . SER A 1 817 ? 39.064 -0.158 -25.192 1.00 94.38 817 SER A O 1
ATOM 6284 N N . VAL A 1 818 ? 38.004 -2.135 -25.104 1.00 95.19 818 VAL A N 1
ATOM 6285 C CA . VAL A 1 818 ? 38.536 -2.543 -23.799 1.00 95.19 818 VAL A CA 1
ATOM 6286 C C . VAL A 1 818 ? 38.988 -3.997 -23.805 1.00 95.19 818 VAL A C 1
ATOM 6288 O O . VAL A 1 818 ? 38.396 -4.851 -24.468 1.00 95.19 818 VAL A O 1
ATOM 6291 N N . ARG A 1 819 ? 40.001 -4.290 -22.993 1.00 94.44 819 ARG A N 1
ATOM 6292 C CA . ARG A 1 819 ? 40.337 -5.645 -22.557 1.00 94.44 819 ARG A CA 1
ATOM 6293 C C . ARG A 1 819 ? 39.593 -5.940 -21.265 1.00 94.44 819 ARG A C 1
ATOM 6295 O O . ARG A 1 819 ? 39.594 -5.130 -20.344 1.00 94.44 819 ARG A O 1
ATOM 6302 N N . SER A 1 820 ? 38.939 -7.088 -21.195 1.00 94.94 820 SER A N 1
ATOM 6303 C CA . SER A 1 820 ? 38.095 -7.452 -20.060 1.00 94.94 820 SER A CA 1
ATOM 6304 C C . SER A 1 820 ? 38.501 -8.797 -19.481 1.00 94.94 820 SER A C 1
ATOM 6306 O O . SER A 1 820 ? 38.528 -9.799 -20.189 1.00 94.94 820 SER A O 1
ATOM 6308 N N . HIS A 1 821 ? 38.812 -8.823 -18.186 1.00 96.00 821 HIS A N 1
ATOM 6309 C CA . HIS A 1 821 ? 39.145 -10.048 -17.465 1.00 96.00 821 HIS A CA 1
ATOM 6310 C C . HIS A 1 821 ? 37.864 -10.703 -16.934 1.00 96.00 821 HIS A C 1
ATOM 6312 O O . HIS A 1 821 ? 37.162 -10.128 -16.094 1.00 96.00 821 HIS A O 1
ATOM 6318 N N . ILE A 1 822 ? 37.535 -11.905 -17.406 1.00 95.88 822 ILE A N 1
ATOM 6319 C CA . ILE A 1 822 ? 36.300 -12.600 -17.022 1.00 95.88 822 ILE A CA 1
ATOM 6320 C C . ILE A 1 822 ? 36.418 -13.114 -15.581 1.00 95.88 822 ILE A C 1
ATOM 6322 O O . ILE A 1 822 ? 37.239 -13.973 -15.278 1.00 95.88 822 ILE A O 1
ATOM 6326 N N . LEU A 1 823 ? 35.578 -12.611 -14.671 1.00 93.50 823 LEU A N 1
ATOM 6327 C CA . LEU A 1 823 ? 35.585 -13.013 -13.258 1.00 93.50 823 LEU A CA 1
ATOM 6328 C C . LEU A 1 823 ? 34.714 -14.244 -13.015 1.00 93.50 823 LEU A C 1
ATOM 6330 O O . LEU A 1 823 ? 35.099 -15.159 -12.297 1.00 93.50 823 LEU A O 1
ATOM 6334 N N . SER A 1 824 ? 33.502 -14.245 -13.572 1.00 91.19 824 SER A N 1
ATOM 6335 C CA . SER A 1 824 ? 32.572 -15.367 -13.431 1.00 91.19 824 SER A CA 1
ATOM 6336 C C . SER A 1 824 ? 31.546 -15.374 -14.556 1.00 91.19 824 SER A C 1
ATOM 6338 O O . SER A 1 824 ? 31.114 -14.318 -15.028 1.00 91.19 824 SER A O 1
ATOM 6340 N N . VAL A 1 825 ? 31.130 -16.576 -14.944 1.00 90.69 825 VAL A N 1
ATOM 6341 C CA . VAL A 1 825 ? 30.122 -16.827 -15.974 1.00 90.69 825 VAL A CA 1
ATOM 6342 C C . VAL A 1 825 ? 29.008 -17.646 -15.338 1.00 90.69 825 VAL A C 1
ATOM 6344 O O . VAL A 1 825 ? 29.254 -18.719 -14.794 1.00 90.69 825 VAL A O 1
ATOM 6347 N N . ASN A 1 826 ? 27.779 -17.137 -15.371 1.00 86.75 826 ASN A N 1
ATOM 6348 C CA . ASN A 1 826 ? 26.602 -17.853 -14.898 1.00 86.75 826 ASN A CA 1
ATOM 6349 C C . ASN A 1 826 ? 25.742 -18.243 -16.106 1.00 86.75 826 ASN A C 1
ATOM 6351 O O . ASN A 1 826 ? 25.005 -17.415 -16.650 1.00 86.75 826 ASN A O 1
ATOM 6355 N N . ALA A 1 827 ? 25.855 -19.509 -16.514 1.00 80.44 827 ALA A N 1
ATOM 6356 C CA . ALA A 1 827 ? 25.157 -20.053 -17.675 1.00 80.44 827 ALA A CA 1
ATOM 6357 C C . ALA A 1 827 ? 23.627 -20.068 -17.497 1.00 80.44 827 ALA A C 1
ATOM 6359 O O . ALA A 1 827 ? 22.904 -19.758 -18.438 1.00 80.44 827 ALA A O 1
ATOM 6360 N N . GLU A 1 828 ? 23.126 -20.349 -16.288 1.00 75.94 828 GLU A N 1
ATOM 6361 C CA . GLU A 1 828 ? 21.682 -20.425 -16.005 1.00 75.94 828 GLU A CA 1
ATOM 6362 C C . GLU A 1 828 ? 20.972 -19.079 -16.182 1.00 75.94 828 GLU A C 1
ATOM 6364 O O . GLU A 1 828 ? 19.845 -19.009 -16.671 1.00 75.94 828 GLU A O 1
ATOM 6369 N N . THR A 1 829 ? 21.633 -17.993 -15.781 1.00 77.69 829 THR A N 1
ATOM 6370 C CA . THR A 1 829 ? 21.081 -16.633 -15.864 1.00 77.69 829 THR A CA 1
ATOM 6371 C C . THR A 1 829 ? 21.545 -15.863 -17.097 1.00 77.69 829 THR A C 1
ATOM 6373 O O . THR A 1 829 ? 21.099 -14.731 -17.288 1.00 77.69 829 THR A O 1
ATOM 6376 N N . ALA A 1 830 ? 22.424 -16.454 -17.914 1.00 77.56 830 ALA A N 1
ATOM 6377 C CA . ALA A 1 830 ? 23.107 -15.808 -19.033 1.00 77.56 830 ALA A CA 1
ATOM 6378 C C . ALA A 1 830 ? 23.803 -14.486 -18.638 1.00 77.56 830 ALA A C 1
ATOM 6380 O O . ALA A 1 830 ? 23.734 -13.489 -19.357 1.00 77.56 830 ALA A O 1
ATOM 6381 N N . ARG A 1 831 ? 24.441 -14.454 -17.458 1.00 87.50 831 ARG A N 1
ATOM 6382 C CA . ARG A 1 831 ? 25.126 -13.264 -16.921 1.00 87.50 831 ARG A CA 1
ATOM 6383 C C . ARG A 1 831 ? 26.619 -13.503 -16.775 1.00 87.50 831 ARG A C 1
ATOM 6385 O O . ARG A 1 831 ? 27.040 -14.510 -16.211 1.00 87.50 831 ARG A O 1
ATOM 6392 N N . VAL A 1 832 ? 27.404 -12.520 -17.198 1.00 93.75 832 VAL A N 1
ATOM 6393 C CA . VAL A 1 832 ? 28.869 -12.538 -17.132 1.00 93.75 832 VAL A CA 1
ATOM 6394 C C . VAL A 1 832 ? 29.329 -11.353 -16.293 1.00 93.75 832 VAL A C 1
ATOM 6396 O O . VAL A 1 832 ? 28.939 -10.218 -16.568 1.00 93.75 832 VAL A O 1
ATOM 6399 N N . LYS A 1 833 ? 30.142 -11.604 -15.263 1.00 95.19 833 LYS A N 1
ATOM 6400 C CA . LYS A 1 833 ? 30.837 -10.553 -14.505 1.00 95.19 833 LYS A CA 1
ATOM 6401 C C . LYS A 1 833 ? 32.295 -10.492 -14.939 1.00 95.19 833 LYS A C 1
ATOM 6403 O O . LYS A 1 833 ? 32.944 -11.531 -15.037 1.00 95.19 833 LYS A O 1
ATOM 6408 N N . LEU A 1 834 ? 32.813 -9.284 -15.125 1.00 96.75 834 LEU A N 1
ATOM 6409 C CA . LEU A 1 834 ? 34.174 -9.039 -15.604 1.00 96.75 834 LEU A CA 1
ATOM 6410 C C . LEU A 1 834 ? 34.822 -7.830 -14.912 1.00 96.75 834 LEU A C 1
ATOM 6412 O O . LEU A 1 834 ? 34.134 -6.999 -14.319 1.00 96.75 834 LEU A O 1
ATOM 6416 N N . ALA A 1 835 ? 36.146 -7.736 -14.982 1.00 96.19 835 ALA A N 1
ATOM 6417 C CA . ALA A 1 835 ? 36.933 -6.600 -14.512 1.00 96.19 835 ALA A CA 1
ATOM 6418 C C . ALA A 1 835 ? 37.542 -5.842 -15.699 1.00 96.19 835 ALA A C 1
ATOM 6420 O O . ALA A 1 835 ? 37.951 -6.459 -16.681 1.00 96.19 835 ALA A O 1
ATOM 6421 N N . LEU A 1 836 ? 37.598 -4.515 -15.583 1.00 95.50 836 LEU A N 1
ATOM 6422 C CA . LEU A 1 836 ? 38.263 -3.599 -16.520 1.00 95.50 836 LEU A CA 1
ATOM 6423 C C . LEU A 1 836 ? 39.487 -2.908 -15.898 1.00 95.50 836 LEU A C 1
ATOM 6425 O O . LEU A 1 836 ? 40.176 -2.152 -16.578 1.00 95.50 836 LEU A O 1
ATOM 6429 N N . GLN A 1 837 ? 39.779 -3.189 -14.626 1.00 91.38 837 GLN A N 1
ATOM 6430 C CA . GLN A 1 837 ? 41.006 -2.776 -13.947 1.00 91.38 837 GLN A CA 1
ATOM 6431 C C . GLN A 1 837 ? 42.239 -3.069 -14.804 1.00 91.38 837 GLN A C 1
ATOM 6433 O O . GLN A 1 837 ? 42.452 -4.215 -15.212 1.00 91.38 837 GLN A O 1
ATOM 6438 N N . GLN A 1 838 ? 43.065 -2.052 -15.056 1.00 86.56 838 GLN A N 1
ATOM 6439 C CA . GLN A 1 838 ? 44.268 -2.209 -15.866 1.00 86.56 838 GLN A CA 1
ATOM 6440 C C . GLN A 1 838 ? 45.228 -3.201 -15.208 1.00 86.56 838 GLN A C 1
ATOM 6442 O O . GLN A 1 838 ? 45.836 -3.991 -15.918 1.00 86.56 838 GLN A O 1
ATOM 6447 N N . SER A 1 839 ? 45.312 -3.253 -13.874 1.00 84.19 839 SER A N 1
ATOM 6448 C CA . SER A 1 839 ? 46.130 -4.258 -13.170 1.00 84.19 839 SER A CA 1
ATOM 6449 C C . SER A 1 839 ? 45.763 -5.713 -13.500 1.00 84.19 839 SER A C 1
ATOM 6451 O O . SER A 1 839 ? 46.617 -6.590 -13.413 1.00 84.19 839 SER A O 1
ATOM 6453 N N . MET A 1 840 ? 44.512 -5.967 -13.897 1.00 87.38 840 MET A N 1
ATOM 6454 C CA . MET A 1 840 ? 44.000 -7.290 -14.279 1.00 87.38 840 MET A CA 1
ATOM 6455 C C . MET A 1 840 ? 44.003 -7.506 -15.799 1.00 87.38 840 MET A C 1
ATOM 6457 O O . MET A 1 840 ? 43.951 -8.643 -16.259 1.00 87.38 840 MET A O 1
ATOM 6461 N N . CYS A 1 841 ? 44.027 -6.421 -16.579 1.00 87.88 841 CYS A N 1
ATOM 6462 C CA . CYS A 1 841 ? 43.890 -6.443 -18.037 1.00 87.88 841 CYS A CA 1
ATOM 6463 C C . CYS A 1 841 ? 45.167 -6.013 -18.775 1.00 87.88 841 CYS A C 1
ATOM 6465 O O . CYS A 1 841 ? 45.144 -5.919 -20.002 1.00 87.88 841 CYS A O 1
ATOM 6467 N N . SER A 1 842 ? 46.253 -5.686 -18.067 1.00 74.50 842 SER A N 1
ATOM 6468 C CA . SER A 1 842 ? 47.518 -5.246 -18.664 1.00 74.50 842 SER A CA 1
ATOM 6469 C C . SER A 1 842 ? 48.146 -6.351 -19.511 1.00 74.50 842 SER A C 1
ATOM 6471 O O . SER A 1 842 ? 48.065 -7.526 -19.160 1.00 74.50 842 SER A O 1
ATOM 6473 N N . SER A 1 843 ? 48.781 -5.966 -20.612 1.00 75.31 843 SER A N 1
ATOM 6474 C CA . SER A 1 843 ? 49.477 -6.864 -21.531 1.00 75.31 843 SER A CA 1
ATOM 6475 C C . SER A 1 843 ? 50.757 -6.190 -22.018 1.00 75.31 843 SER A C 1
ATOM 6477 O O . SER A 1 843 ? 50.832 -4.964 -22.051 1.00 75.31 843 SER A O 1
ATOM 6479 N N . MET A 1 844 ? 51.739 -6.989 -22.436 1.00 72.25 844 MET A N 1
ATOM 6480 C CA . MET A 1 844 ? 52.921 -6.514 -23.172 1.00 72.25 844 MET A CA 1
ATOM 6481 C C . MET A 1 844 ? 52.641 -6.341 -24.676 1.00 72.25 844 MET A C 1
ATOM 6483 O O . MET A 1 844 ? 53.558 -6.203 -25.479 1.00 72.25 844 MET A O 1
ATOM 6487 N N . ASP A 1 845 ? 51.368 -6.381 -25.060 1.00 79.75 845 ASP A N 1
ATOM 6488 C CA . ASP A 1 845 ? 50.900 -6.172 -26.421 1.00 79.75 845 ASP A CA 1
ATOM 6489 C C . ASP A 1 845 ? 50.997 -4.691 -26.827 1.00 79.75 845 ASP A C 1
ATOM 6491 O O . ASP A 1 845 ? 50.405 -3.817 -26.191 1.00 79.75 845 ASP A O 1
ATOM 6495 N N . SER A 1 846 ? 51.720 -4.416 -27.915 1.00 81.25 846 SER A N 1
ATOM 6496 C CA . SER A 1 846 ? 51.879 -3.077 -28.491 1.00 81.25 846 SER A CA 1
ATOM 6497 C C . SER A 1 846 ? 50.846 -2.743 -29.582 1.00 81.25 846 SER A C 1
ATOM 6499 O O . SER A 1 846 ? 50.914 -1.667 -30.179 1.00 81.25 846 SER A O 1
ATOM 6501 N N . SER A 1 847 ? 49.851 -3.607 -29.818 1.00 85.00 847 SER A N 1
ATOM 6502 C CA . SER A 1 847 ? 48.841 -3.443 -30.879 1.00 85.00 847 SER A CA 1
ATOM 6503 C C . SER A 1 847 ? 48.063 -2.126 -30.806 1.00 85.00 847 SER A C 1
ATOM 6505 O O . SER A 1 847 ? 47.712 -1.568 -31.843 1.00 85.00 847 SER A O 1
ATOM 6507 N N . PHE A 1 848 ? 47.804 -1.595 -29.604 1.00 87.94 848 PHE A N 1
ATOM 6508 C CA . PHE A 1 848 ? 47.062 -0.337 -29.449 1.00 87.94 848 PHE A CA 1
ATOM 6509 C C . PHE A 1 848 ? 47.787 0.842 -30.117 1.00 87.94 848 PHE A C 1
ATOM 6511 O O . PHE A 1 848 ? 47.212 1.550 -30.945 1.00 87.94 848 PHE A O 1
ATOM 6518 N N . ILE A 1 849 ? 49.074 1.020 -29.804 1.00 88.38 849 ILE A N 1
ATOM 6519 C CA . ILE A 1 849 ? 49.883 2.118 -30.347 1.00 88.38 849 ILE A CA 1
ATOM 6520 C C . ILE A 1 849 ? 50.281 1.876 -31.810 1.00 88.38 849 ILE A C 1
ATOM 6522 O O . ILE A 1 849 ? 50.357 2.818 -32.595 1.00 88.38 849 ILE A O 1
ATOM 6526 N N . GLN A 1 850 ? 50.463 0.615 -32.212 1.00 85.50 850 GLN A N 1
ATOM 6527 C CA . GLN A 1 850 ? 50.652 0.256 -33.621 1.00 85.50 850 GLN A CA 1
ATOM 6528 C C . GLN A 1 850 ? 49.436 0.657 -34.461 1.00 85.50 850 GLN A C 1
ATOM 6530 O O . GLN A 1 850 ? 49.578 1.348 -35.471 1.00 85.50 850 GLN A O 1
ATOM 6535 N N . GLY A 1 851 ? 48.237 0.280 -34.005 1.00 86.81 851 GLY A N 1
ATOM 6536 C CA . GLY A 1 851 ? 46.979 0.636 -34.651 1.00 86.81 851 GLY A CA 1
ATOM 6537 C C . GLY A 1 851 ? 46.791 2.147 -34.759 1.00 86.81 851 GLY A C 1
ATOM 6538 O O . GLY A 1 851 ? 46.379 2.632 -35.814 1.00 86.81 851 GLY A O 1
ATOM 6539 N N . TYR A 1 852 ? 47.169 2.892 -33.714 1.00 89.88 852 TYR A N 1
ATOM 6540 C CA . TYR A 1 852 ? 47.158 4.355 -33.723 1.00 89.88 852 TYR A CA 1
ATOM 6541 C C . TYR A 1 852 ? 48.020 4.923 -34.858 1.00 89.88 852 TYR A C 1
ATOM 6543 O O . TYR A 1 852 ? 47.523 5.697 -35.676 1.00 89.88 852 TYR A O 1
ATOM 6551 N N . PHE A 1 853 ? 49.289 4.516 -34.964 1.00 88.50 853 PHE A N 1
ATOM 6552 C CA . PHE A 1 853 ? 50.196 5.044 -35.988 1.00 88.50 853 PHE A CA 1
ATOM 6553 C C . PHE A 1 853 ? 49.817 4.634 -37.415 1.00 88.50 853 PHE A C 1
ATOM 6555 O O . PHE A 1 853 ? 49.931 5.443 -38.338 1.00 88.50 853 PHE A O 1
ATOM 6562 N N . LEU A 1 854 ? 49.341 3.402 -37.611 1.00 85.88 854 LEU A N 1
ATOM 6563 C CA . LEU A 1 854 ? 48.852 2.938 -38.911 1.00 85.88 854 LEU A CA 1
ATOM 6564 C C . LEU A 1 854 ? 47.630 3.738 -39.369 1.00 85.88 854 LEU A C 1
ATOM 6566 O O . LEU A 1 854 ? 47.503 4.071 -40.551 1.00 85.88 854 LEU A O 1
ATOM 6570 N N . LEU A 1 855 ? 46.716 4.039 -38.446 1.00 88.81 855 LEU A N 1
ATOM 6571 C CA . LEU A 1 855 ? 45.527 4.812 -38.766 1.00 88.81 855 LEU A CA 1
ATOM 6572 C C . LEU A 1 855 ? 45.854 6.286 -39.018 1.00 88.81 855 LEU A C 1
ATOM 6574 O O . LEU A 1 855 ? 45.304 6.868 -39.949 1.00 88.81 855 LEU A O 1
ATOM 6578 N N . ASP A 1 856 ? 46.785 6.856 -38.258 1.00 86.69 856 ASP A N 1
ATOM 6579 C CA . ASP A 1 856 ? 47.271 8.222 -38.449 1.00 86.69 856 ASP A CA 1
ATOM 6580 C C . ASP A 1 856 ? 47.831 8.429 -39.868 1.00 86.69 856 ASP A C 1
ATOM 6582 O O . ASP A 1 856 ? 47.432 9.348 -40.584 1.00 86.69 856 ASP A O 1
ATOM 6586 N N . GLN A 1 857 ? 48.644 7.482 -40.354 1.00 81.88 857 GLN A N 1
ATOM 6587 C CA . GLN A 1 857 ? 49.142 7.496 -41.734 1.00 81.88 857 GLN A CA 1
ATOM 6588 C C . GLN A 1 857 ? 48.022 7.413 -42.777 1.00 81.88 857 GLN A C 1
ATOM 6590 O O . GLN A 1 857 ? 48.076 8.109 -43.794 1.00 81.88 857 GLN A O 1
ATOM 6595 N N . LYS A 1 858 ? 46.994 6.587 -42.538 1.00 84.69 858 LYS A N 1
ATOM 6596 C CA . LYS A 1 858 ? 45.829 6.485 -43.433 1.00 84.69 858 LYS A CA 1
ATOM 6597 C C . LYS A 1 858 ? 45.025 7.783 -43.462 1.00 84.69 858 LYS A C 1
ATOM 6599 O O . LYS A 1 858 ? 44.636 8.225 -44.539 1.00 84.69 858 LYS A O 1
ATOM 6604 N N . ILE A 1 859 ? 44.792 8.403 -42.305 1.00 86.25 859 ILE A N 1
ATOM 6605 C CA . ILE A 1 859 ? 44.097 9.692 -42.201 1.00 86.25 859 ILE A CA 1
ATOM 6606 C C . ILE A 1 859 ? 44.898 10.768 -42.940 1.00 86.25 859 ILE A C 1
ATOM 6608 O O . ILE A 1 859 ? 44.326 11.499 -43.748 1.00 86.25 859 ILE A O 1
ATOM 6612 N N . ALA A 1 860 ? 46.216 10.826 -42.737 1.00 81.00 860 ALA A N 1
ATOM 6613 C CA . ALA A 1 860 ? 47.086 11.778 -43.417 1.00 81.00 860 ALA A CA 1
ATOM 6614 C C . ALA A 1 860 ? 47.080 11.578 -44.945 1.00 81.00 860 ALA A C 1
ATOM 6616 O O . ALA A 1 860 ? 46.933 12.549 -45.685 1.00 81.00 860 ALA A O 1
ATOM 6617 N N . ALA A 1 861 ? 47.140 10.332 -45.426 1.00 80.00 861 ALA A N 1
ATOM 6618 C CA . ALA A 1 861 ? 47.050 10.011 -46.854 1.00 80.00 861 ALA A CA 1
ATOM 6619 C C . ALA A 1 861 ? 45.688 10.371 -47.482 1.00 80.00 861 ALA A C 1
ATOM 6621 O O . ALA A 1 861 ? 45.619 10.665 -48.672 1.00 80.00 861 ALA A O 1
ATOM 6622 N N . LEU A 1 862 ? 44.600 10.359 -46.702 1.00 82.88 862 LEU A N 1
ATOM 6623 C CA . LEU A 1 862 ? 43.278 10.813 -47.154 1.00 82.88 862 LEU A CA 1
ATOM 6624 C C . LEU A 1 862 ? 43.131 12.341 -47.119 1.00 82.88 862 LEU A C 1
ATOM 6626 O O . LEU A 1 862 ? 42.375 12.905 -47.912 1.00 82.88 862 LEU A O 1
ATOM 6630 N N . LYS A 1 863 ? 43.821 13.009 -46.189 1.00 78.56 863 LYS A N 1
ATOM 6631 C CA . LYS A 1 863 ? 43.759 14.462 -45.985 1.00 78.56 863 LYS A CA 1
ATOM 6632 C C . LYS A 1 863 ? 44.615 15.227 -47.000 1.00 78.56 863 LYS A C 1
ATOM 6634 O O . LYS A 1 863 ? 44.171 16.264 -47.489 1.00 78.56 863 LYS A O 1
ATOM 6639 N N . TYR A 1 864 ? 45.800 14.715 -47.341 1.00 70.75 864 TYR A N 1
ATOM 6640 C CA . TYR A 1 864 ? 46.778 15.373 -48.214 1.00 70.75 864 TYR A CA 1
ATOM 6641 C C . TYR A 1 864 ? 46.979 14.579 -49.518 1.00 70.75 864 TYR A C 1
ATOM 6643 O O . TYR A 1 864 ? 47.239 13.382 -49.485 1.00 70.75 864 TYR A O 1
ATOM 6651 N N . SER A 1 865 ? 46.865 15.237 -50.683 1.00 61.09 865 SER A N 1
ATOM 6652 C CA . SER A 1 865 ? 46.972 14.574 -52.005 1.00 61.09 865 SER A CA 1
ATOM 6653 C C . SER A 1 865 ? 48.385 14.076 -52.342 1.00 61.09 865 SER A C 1
ATOM 6655 O O . SER A 1 865 ? 48.530 13.139 -53.122 1.00 61.09 865 SER A O 1
ATOM 6657 N N . SER A 1 866 ? 49.417 14.671 -51.736 1.00 57.31 866 SER A N 1
ATOM 6658 C CA . SER A 1 866 ? 50.775 14.131 -51.672 1.00 57.31 866 SER A CA 1
ATOM 6659 C C . SER A 1 866 ? 51.327 14.372 -50.267 1.00 57.31 866 SER A C 1
ATOM 6661 O O . SER A 1 866 ? 51.318 15.498 -49.776 1.00 57.31 866 SER A O 1
ATOM 6663 N N . ASN A 1 867 ? 51.800 13.309 -49.621 1.00 55.59 867 ASN A N 1
ATOM 6664 C CA . ASN A 1 867 ? 52.482 13.349 -48.325 1.00 55.59 867 ASN A CA 1
ATOM 6665 C C . ASN A 1 867 ? 54.014 13.325 -48.520 1.00 55.59 867 ASN A C 1
ATOM 6667 O O . ASN A 1 867 ? 54.742 12.724 -47.729 1.00 55.59 867 ASN A O 1
ATOM 6671 N N . ASP A 1 868 ? 54.516 13.917 -49.612 1.00 63.88 868 ASP A N 1
ATOM 6672 C CA . ASP A 1 868 ? 55.929 13.807 -49.994 1.00 63.88 868 ASP A CA 1
ATOM 6673 C C . ASP A 1 868 ? 56.887 14.428 -48.969 1.00 63.88 868 ASP A C 1
ATOM 6675 O O . ASP A 1 868 ? 58.008 13.941 -48.834 1.00 63.88 868 ASP A O 1
ATOM 6679 N N . TRP A 1 869 ? 56.463 15.426 -48.185 1.00 73.56 869 TRP A N 1
ATOM 6680 C CA . TRP A 1 869 ? 57.326 16.072 -47.187 1.00 73.56 869 TRP A CA 1
ATOM 6681 C C . TRP A 1 869 ? 57.875 15.070 -46.158 1.00 73.56 869 TRP A C 1
ATOM 6683 O O . TRP A 1 869 ? 59.080 15.030 -45.933 1.00 73.56 869 TRP A O 1
ATOM 6693 N N . ALA A 1 870 ? 57.039 14.178 -45.611 1.00 72.50 870 ALA A N 1
ATOM 6694 C CA . ALA A 1 870 ? 57.443 13.243 -44.556 1.00 72.50 870 ALA A CA 1
ATOM 6695 C C . ALA A 1 870 ? 58.542 12.263 -45.008 1.00 72.50 870 ALA A C 1
ATOM 6697 O O . ALA A 1 870 ? 59.303 11.765 -44.185 1.00 72.50 870 ALA A O 1
ATOM 6698 N N . ARG A 1 871 ? 58.671 12.009 -46.320 1.00 73.25 871 ARG A N 1
ATOM 6699 C CA . ARG A 1 871 ? 59.750 11.176 -46.880 1.00 73.25 871 ARG A CA 1
ATOM 6700 C C . ARG A 1 871 ? 61.127 11.845 -46.812 1.00 73.25 871 ARG A C 1
ATOM 6702 O O . ARG A 1 871 ? 62.128 11.136 -46.867 1.00 73.25 871 ARG A O 1
ATOM 6709 N N . HIS A 1 872 ? 61.180 13.173 -46.697 1.00 73.81 872 HIS A N 1
ATOM 6710 C CA . HIS A 1 872 ? 62.423 13.949 -46.642 1.00 73.81 872 HIS A CA 1
ATOM 6711 C C . HIS A 1 872 ? 63.001 14.042 -45.222 1.00 73.81 872 HIS A C 1
ATOM 6713 O O . HIS A 1 872 ? 64.201 14.257 -45.062 1.00 73.81 872 HIS A O 1
ATOM 6719 N N . PHE A 1 873 ? 62.179 13.820 -44.191 1.00 82.06 873 PHE A N 1
ATOM 6720 C CA . PHE A 1 873 ? 62.581 13.884 -42.786 1.00 82.06 873 PHE A CA 1
ATOM 6721 C C . PHE A 1 873 ? 62.592 12.476 -42.177 1.00 82.06 873 PHE A C 1
ATOM 6723 O O . PHE A 1 873 ? 61.568 11.966 -41.742 1.00 82.06 873 PHE A O 1
ATOM 6730 N N . GLY A 1 874 ? 63.747 11.811 -42.131 1.00 79.56 874 GLY A N 1
ATOM 6731 C CA . GLY A 1 874 ? 63.864 10.523 -41.435 1.00 79.56 874 GLY A CA 1
ATOM 6732 C C . GLY A 1 874 ? 63.949 10.717 -39.918 1.00 79.56 874 GLY A C 1
ATOM 6733 O O . GLY A 1 874 ? 64.732 11.549 -39.462 1.00 79.56 874 GLY A O 1
ATOM 6734 N N . ILE A 1 875 ? 63.211 9.943 -39.118 1.00 84.88 875 ILE A N 1
ATOM 6735 C CA . ILE A 1 875 ? 63.380 9.950 -37.652 1.00 84.88 875 ILE A CA 1
ATOM 6736 C C . ILE A 1 875 ? 64.832 9.571 -37.313 1.00 84.88 875 ILE A C 1
ATOM 6738 O O . ILE A 1 875 ? 65.371 8.603 -37.853 1.00 84.88 875 ILE A O 1
ATOM 6742 N N . GLY A 1 876 ? 65.478 10.363 -36.455 1.00 82.00 876 GLY A N 1
ATOM 6743 C CA . GLY A 1 876 ? 66.898 10.233 -36.114 1.00 82.00 876 GLY A CA 1
ATOM 6744 C C . GLY A 1 876 ? 67.872 10.769 -37.174 1.00 82.00 876 GLY A C 1
ATOM 6745 O O . GLY A 1 876 ? 69.082 10.601 -37.027 1.00 82.00 876 GLY A O 1
ATOM 6746 N N . SER A 1 877 ? 67.392 11.405 -38.248 1.00 87.38 877 SER A N 1
ATOM 6747 C CA . SER A 1 877 ? 68.251 12.096 -39.220 1.00 87.38 877 SER A CA 1
ATOM 6748 C C . SER A 1 877 ? 68.541 13.538 -38.797 1.00 87.38 877 SER A C 1
ATOM 6750 O O . SER A 1 877 ? 67.778 14.144 -38.044 1.00 87.38 877 SER A O 1
ATOM 6752 N N . LEU A 1 878 ? 69.669 14.083 -39.263 1.00 87.75 878 LEU A N 1
ATOM 6753 C CA . LEU A 1 878 ? 70.059 15.468 -39.005 1.00 87.75 878 LEU A CA 1
ATOM 6754 C C . LEU A 1 878 ? 69.589 16.353 -40.163 1.00 87.75 878 LEU A C 1
ATOM 6756 O O . LEU A 1 878 ? 69.951 16.085 -41.310 1.00 87.75 878 LEU A O 1
ATOM 6760 N N . VAL A 1 879 ? 68.836 17.409 -39.867 1.00 88.06 879 VAL A N 1
ATOM 6761 C CA . VAL A 1 879 ? 68.288 18.329 -40.872 1.00 88.06 879 VAL A CA 1
ATOM 6762 C C . VAL A 1 879 ? 68.694 19.761 -40.543 1.00 88.06 879 VAL A C 1
ATOM 6764 O O . VAL A 1 879 ? 68.778 20.144 -39.376 1.00 88.06 879 VAL A O 1
ATOM 6767 N N . GLU A 1 880 ? 68.998 20.534 -41.583 1.00 87.75 880 GLU A N 1
ATOM 6768 C CA . GLU A 1 880 ? 69.360 21.947 -41.490 1.00 87.75 880 GLU A CA 1
ATOM 6769 C C . GLU A 1 880 ? 68.156 22.820 -41.861 1.00 87.75 880 GLU A C 1
ATOM 6771 O O . GLU A 1 880 ? 67.489 22.563 -42.864 1.00 87.75 880 GLU A O 1
ATOM 6776 N N . ALA A 1 881 ? 67.868 23.830 -41.042 1.00 87.81 881 ALA A N 1
ATOM 6777 C CA . ALA A 1 881 ? 66.735 24.730 -41.224 1.00 87.81 881 ALA A CA 1
ATOM 6778 C C . ALA A 1 881 ? 67.056 26.140 -40.714 1.00 87.81 881 ALA A C 1
ATOM 6780 O O . ALA A 1 881 ? 67.933 26.319 -39.870 1.00 87.81 881 ALA A O 1
ATOM 6781 N N . GLU A 1 882 ? 66.341 27.140 -41.222 1.00 89.56 882 GLU A N 1
ATOM 6782 C CA . GLU A 1 882 ? 66.519 28.540 -40.833 1.00 89.56 882 GLU A CA 1
ATOM 6783 C C . GLU A 1 882 ? 65.544 28.917 -39.718 1.00 89.56 882 GLU A C 1
ATOM 6785 O O . GLU A 1 882 ? 64.377 28.530 -39.747 1.00 89.56 882 GLU A O 1
ATOM 6790 N N . VAL A 1 883 ? 66.006 29.671 -38.727 1.00 87.94 883 VAL A N 1
ATOM 6791 C CA . VAL A 1 883 ? 65.188 30.078 -37.582 1.00 87.94 883 VAL A CA 1
ATOM 6792 C C . VAL A 1 883 ? 64.224 31.173 -38.006 1.00 87.94 883 VAL A C 1
ATOM 6794 O O . VAL A 1 883 ? 64.632 32.309 -38.231 1.00 87.94 883 VAL A O 1
ATOM 6797 N N . GLY A 1 884 ? 62.944 30.822 -38.116 1.00 85.06 884 GLY A N 1
ATOM 6798 C CA . GLY A 1 884 ? 61.884 31.737 -38.525 1.00 85.06 884 GLY A CA 1
ATOM 6799 C C . GLY A 1 884 ? 61.390 32.611 -37.375 1.00 85.06 884 GLY A C 1
ATOM 6800 O O . GLY A 1 884 ? 61.322 33.828 -37.518 1.00 85.06 884 GLY A O 1
ATOM 6801 N N . ALA A 1 885 ? 61.061 31.999 -36.235 1.00 87.06 885 ALA A N 1
ATOM 6802 C CA . ALA A 1 885 ? 60.533 32.700 -35.065 1.00 87.06 885 ALA A CA 1
ATOM 6803 C C . ALA A 1 885 ? 60.921 31.993 -33.760 1.00 87.06 885 ALA A C 1
ATOM 6805 O O . ALA A 1 885 ? 61.171 30.789 -33.740 1.00 87.06 885 ALA A O 1
ATOM 6806 N N . ILE A 1 886 ? 60.969 32.751 -32.667 1.00 85.19 886 ILE A N 1
ATOM 6807 C CA . ILE A 1 886 ? 61.185 32.238 -31.312 1.00 85.19 886 ILE A CA 1
ATOM 6808 C C . ILE A 1 886 ? 59.926 32.580 -30.523 1.00 85.19 886 ILE A C 1
ATOM 6810 O O . ILE A 1 886 ? 59.650 33.752 -30.281 1.00 85.19 886 ILE A O 1
ATOM 6814 N N . GLU A 1 887 ? 59.161 31.558 -30.168 1.00 86.69 887 GLU A N 1
ATOM 6815 C CA . GLU A 1 887 ? 57.882 31.666 -29.469 1.00 86.69 887 GLU A CA 1
ATOM 6816 C C . GLU A 1 887 ? 58.010 31.169 -28.026 1.00 86.69 887 GLU A C 1
ATOM 6818 O O . GLU A 1 887 ? 58.960 30.465 -27.682 1.00 86.69 887 GLU A O 1
ATOM 6823 N N . GLU A 1 888 ? 57.023 31.467 -27.174 1.00 77.81 888 GLU A N 1
ATOM 6824 C CA . GLU A 1 888 ? 57.028 31.048 -25.760 1.00 77.81 888 GLU A CA 1
ATOM 6825 C C . GLU A 1 888 ? 57.159 29.524 -25.575 1.00 77.81 888 GLU A C 1
ATOM 6827 O O . GLU A 1 888 ? 57.758 29.056 -24.608 1.00 77.81 888 GLU A O 1
ATOM 6832 N N . TYR A 1 889 ? 56.640 28.732 -26.515 1.00 79.31 889 TYR A N 1
ATOM 6833 C CA . TYR A 1 889 ? 56.696 27.269 -26.461 1.00 79.31 889 TYR A CA 1
ATOM 6834 C C . TYR A 1 889 ? 57.969 26.673 -27.091 1.00 79.31 889 TYR A C 1
ATOM 6836 O O . TYR A 1 889 ? 58.320 25.531 -26.792 1.00 79.31 889 TYR A O 1
ATOM 6844 N N . GLY A 1 890 ? 58.715 27.424 -27.906 1.00 86.12 890 GLY A N 1
ATOM 6845 C CA . GLY A 1 890 ? 59.914 26.920 -28.578 1.00 86.12 890 GLY A CA 1
ATOM 6846 C C . GLY A 1 890 ? 60.317 27.716 -29.818 1.00 86.12 890 GLY A C 1
ATOM 6847 O O . GLY A 1 890 ? 59.772 28.773 -30.115 1.00 86.12 890 GLY A O 1
ATOM 6848 N N . ILE A 1 891 ? 61.286 27.192 -30.564 1.00 88.50 891 ILE A N 1
ATOM 6849 C CA . ILE A 1 891 ? 61.818 27.802 -31.785 1.00 88.50 891 ILE A CA 1
ATOM 6850 C C . ILE A 1 891 ? 61.149 27.195 -33.016 1.00 88.50 891 ILE A C 1
ATOM 6852 O O . ILE A 1 891 ? 61.173 25.978 -33.202 1.00 88.50 891 ILE A O 1
ATOM 6856 N N . ILE A 1 892 ? 60.615 28.055 -33.878 1.00 89.69 892 ILE A N 1
ATOM 6857 C CA . ILE A 1 892 ? 60.041 27.710 -35.176 1.00 89.69 892 ILE A CA 1
ATOM 6858 C C . ILE A 1 892 ? 61.121 27.797 -36.257 1.00 89.69 892 ILE A C 1
ATOM 6860 O O . ILE A 1 892 ? 61.797 28.818 -36.411 1.00 89.69 892 ILE A O 1
ATOM 6864 N N . LEU A 1 893 ? 61.247 26.733 -37.041 1.00 90.50 893 LEU A N 1
ATOM 6865 C CA . LEU A 1 893 ? 62.202 26.591 -38.129 1.00 90.50 893 LEU A CA 1
ATOM 6866 C C . LEU A 1 893 ? 61.489 26.508 -39.482 1.00 90.50 893 LEU A C 1
ATOM 6868 O O . LEU A 1 893 ? 60.485 25.813 -39.629 1.00 90.50 893 LEU A O 1
ATOM 6872 N N . ASN A 1 894 ? 62.068 27.157 -40.485 1.00 87.50 894 ASN A N 1
ATOM 6873 C CA . ASN A 1 894 ? 61.616 27.135 -41.868 1.00 87.50 894 ASN A CA 1
ATOM 6874 C C . ASN A 1 894 ? 62.569 26.283 -42.715 1.00 87.50 894 ASN A C 1
ATOM 6876 O O . ASN A 1 894 ? 63.792 26.460 -42.673 1.00 87.50 894 ASN A O 1
ATOM 6880 N N . PHE A 1 895 ? 62.014 25.378 -43.522 1.00 87.12 895 PHE A N 1
ATOM 6881 C CA . PHE A 1 895 ? 62.779 24.562 -44.465 1.00 87.12 895 PHE A CA 1
ATOM 6882 C C . PHE A 1 895 ? 62.731 25.182 -45.864 1.00 87.12 895 PHE A C 1
ATOM 6884 O O . PHE A 1 895 ? 61.655 25.414 -46.409 1.00 87.12 895 PHE A O 1
ATOM 6891 N N . LYS A 1 896 ? 63.899 25.416 -46.477 1.00 76.50 896 LYS A N 1
ATOM 6892 C CA . LYS A 1 896 ? 64.002 26.067 -47.799 1.00 76.50 896 LYS A CA 1
ATOM 6893 C C . LYS A 1 896 ? 63.313 25.284 -48.919 1.00 76.50 896 LYS A C 1
ATOM 6895 O O . LYS A 1 896 ? 62.689 25.891 -49.783 1.00 76.50 896 LYS A O 1
ATOM 6900 N N . ASP A 1 897 ? 63.389 23.956 -48.869 1.00 73.81 897 ASP A N 1
ATOM 6901 C CA . ASP A 1 897 ? 62.849 23.076 -49.913 1.00 73.81 897 ASP A CA 1
ATOM 6902 C C . ASP A 1 897 ? 61.385 22.656 -49.656 1.00 73.81 897 ASP A C 1
ATOM 6904 O O . ASP A 1 897 ? 60.743 22.074 -50.532 1.00 73.81 897 ASP A O 1
ATOM 6908 N N . HIS A 1 898 ? 60.827 22.960 -48.474 1.00 71.69 898 HIS A N 1
ATOM 6909 C CA . HIS A 1 898 ? 59.494 22.513 -48.044 1.00 71.69 898 HIS A CA 1
ATOM 6910 C C . HIS A 1 898 ? 58.736 23.616 -47.290 1.00 71.69 898 HIS A C 1
ATOM 6912 O O . HIS A 1 898 ? 58.621 23.581 -46.068 1.00 71.69 898 HIS A O 1
ATOM 6918 N N . LEU A 1 899 ? 58.186 24.580 -48.036 1.00 69.19 899 LEU A N 1
ATOM 6919 C CA . LEU A 1 899 ? 57.486 25.756 -47.490 1.00 69.19 899 LEU A CA 1
ATOM 6920 C C . LEU A 1 899 ? 56.217 25.421 -46.686 1.00 69.19 899 LEU A C 1
ATOM 6922 O O . LEU A 1 899 ? 55.832 26.187 -45.808 1.00 69.19 899 LEU A O 1
ATOM 6926 N N . ASP A 1 900 ? 55.591 24.276 -46.958 1.00 71.44 900 ASP A N 1
ATOM 6927 C CA . ASP A 1 900 ? 54.357 23.850 -46.285 1.00 71.44 900 ASP A CA 1
ATOM 6928 C C . ASP A 1 900 ? 54.627 23.109 -44.962 1.00 71.44 900 ASP A C 1
ATOM 6930 O O . ASP A 1 900 ? 53.696 22.672 -44.287 1.00 71.44 900 ASP A O 1
ATOM 6934 N N . THR A 1 901 ? 55.900 22.904 -44.610 1.00 78.00 901 THR A N 1
ATOM 6935 C CA . THR A 1 901 ? 56.330 22.155 -43.424 1.00 78.00 901 THR A CA 1
ATOM 6936 C C . THR A 1 901 ? 57.079 23.072 -42.471 1.00 78.00 901 THR A C 1
ATOM 6938 O O . THR A 1 901 ? 57.942 23.845 -42.883 1.00 78.00 901 THR A O 1
ATOM 6941 N N . VAL A 1 902 ? 56.784 22.946 -41.180 1.00 86.25 902 VAL A N 1
ATOM 6942 C CA . VAL A 1 902 ? 57.367 23.796 -40.139 1.00 86.25 902 VAL A CA 1
ATOM 6943 C C . VAL A 1 902 ? 58.164 22.933 -39.169 1.00 86.25 902 VAL A C 1
ATOM 6945 O O . VAL A 1 902 ? 57.701 21.880 -38.738 1.00 86.25 902 VAL A O 1
ATOM 6948 N N . GLY A 1 903 ? 59.382 23.341 -38.830 1.00 88.62 903 GLY A N 1
ATOM 6949 C CA . GLY A 1 903 ? 60.164 22.694 -37.780 1.00 88.62 903 GLY A CA 1
ATOM 6950 C C . GLY A 1 903 ? 59.890 23.334 -36.421 1.00 88.62 903 GLY A C 1
ATOM 6951 O O . GLY A 1 903 ? 59.684 24.540 -36.338 1.00 88.62 903 GLY A O 1
ATOM 6952 N N . LEU A 1 904 ? 59.902 22.540 -35.354 1.00 91.38 904 LEU A N 1
ATOM 6953 C CA . LEU A 1 904 ? 59.722 23.014 -33.983 1.00 91.38 904 LEU A CA 1
ATOM 6954 C C . LEU A 1 904 ? 60.802 22.431 -33.071 1.00 91.38 904 LEU A C 1
ATOM 6956 O O . LEU A 1 904 ? 60.993 21.217 -33.037 1.00 91.38 904 LEU A O 1
ATOM 6960 N N . ILE A 1 905 ? 61.473 23.282 -32.297 1.00 90.19 905 ILE A N 1
ATOM 6961 C CA . ILE A 1 905 ? 62.366 22.880 -31.204 1.00 90.19 905 ILE A CA 1
ATOM 6962 C C . ILE A 1 905 ? 61.787 23.419 -29.896 1.00 90.19 905 ILE A C 1
ATOM 6964 O O . ILE A 1 905 ? 61.844 24.620 -29.643 1.00 90.19 905 ILE A O 1
ATOM 6968 N N . GLU A 1 906 ? 61.248 22.547 -29.047 1.00 87.88 906 GLU A N 1
ATOM 6969 C CA . GLU A 1 906 ? 60.798 22.942 -27.706 1.00 87.88 906 GLU A CA 1
ATOM 6970 C C . GLU A 1 906 ? 61.982 23.413 -26.842 1.00 87.88 906 GLU A C 1
ATOM 6972 O O . GLU A 1 906 ? 63.116 22.958 -27.005 1.00 87.88 906 GLU A O 1
ATOM 6977 N N . HIS A 1 907 ? 61.734 24.322 -25.895 1.00 84.38 907 HIS A N 1
ATOM 6978 C CA . HIS A 1 907 ? 62.793 24.967 -25.105 1.00 84.38 907 HIS A CA 1
ATOM 6979 C C . HIS A 1 907 ? 63.759 23.984 -24.422 1.00 84.38 907 HIS A C 1
ATOM 6981 O O . HIS A 1 907 ? 64.974 24.196 -24.423 1.00 84.38 907 HIS A O 1
ATOM 6987 N N . HIS A 1 908 ? 63.256 22.876 -23.868 1.00 84.00 908 HIS A N 1
ATOM 6988 C CA . HIS A 1 908 ? 64.098 21.873 -23.202 1.00 84.00 908 HIS A CA 1
ATOM 6989 C C . HIS A 1 908 ? 64.968 21.063 -24.176 1.00 84.00 908 HIS A C 1
ATOM 6991 O O . HIS A 1 908 ? 65.889 20.371 -23.741 1.00 84.00 908 HIS A O 1
ATOM 6997 N N . GLN A 1 909 ? 64.718 21.159 -25.485 1.00 89.50 909 GLN A N 1
ATOM 6998 C CA . GLN A 1 909 ? 65.487 20.507 -26.546 1.00 89.50 909 GLN A CA 1
ATOM 6999 C C . GLN A 1 909 ? 66.629 21.373 -27.106 1.00 89.50 909 GLN A C 1
ATOM 7001 O O . GLN A 1 909 ? 67.406 20.896 -27.933 1.00 89.50 909 GLN A O 1
ATOM 7006 N N . LEU A 1 910 ? 66.801 22.613 -26.629 1.00 82.75 910 LEU A N 1
ATOM 7007 C CA . LEU A 1 910 ? 67.912 23.485 -27.042 1.00 82.75 910 LEU A CA 1
ATOM 7008 C C . LEU A 1 910 ? 69.268 23.075 -26.450 1.00 82.75 910 LEU A C 1
ATOM 7010 O O . LEU A 1 910 ? 70.315 23.432 -26.992 1.00 82.75 910 LEU A O 1
ATOM 7014 N N . GLY A 1 911 ? 69.278 22.346 -25.328 1.00 71.69 911 GLY A N 1
ATOM 7015 C CA . GLY A 1 911 ? 70.513 21.884 -24.681 1.00 71.69 911 GLY A CA 1
ATOM 7016 C C . GLY A 1 911 ? 71.466 23.009 -24.250 1.00 71.69 911 GLY A C 1
ATOM 7017 O O . GLY A 1 911 ? 72.672 22.791 -24.205 1.00 71.69 911 GLY A O 1
ATOM 7018 N N . GLY A 1 912 ? 70.941 24.210 -23.976 1.00 70.62 912 GLY A N 1
ATOM 7019 C CA . GLY A 1 912 ? 71.731 25.405 -23.644 1.00 70.62 912 GLY A CA 1
ATOM 7020 C C . GLY A 1 912 ? 72.233 26.205 -24.854 1.00 70.62 912 GLY A C 1
ATOM 7021 O O . GLY A 1 912 ? 72.904 27.218 -24.672 1.00 70.62 912 GLY A O 1
ATOM 7022 N N . SER A 1 913 ? 71.903 25.785 -26.077 1.00 75.69 913 SER A N 1
ATOM 7023 C CA . SER A 1 913 ? 72.217 26.533 -27.297 1.00 75.69 913 SER A CA 1
ATOM 7024 C C . SER A 1 913 ? 71.344 27.788 -27.384 1.00 75.69 913 SER A C 1
ATOM 7026 O O . SER A 1 913 ? 70.119 27.687 -27.387 1.00 75.69 913 SER A O 1
ATOM 7028 N N . SER A 1 914 ? 71.967 28.965 -27.471 1.00 75.44 914 SER A N 1
ATOM 7029 C CA . SER A 1 914 ? 71.275 30.218 -27.791 1.00 75.44 914 SER A CA 1
ATOM 7030 C C . SER A 1 914 ? 71.228 30.393 -29.305 1.00 75.44 914 SER A C 1
ATOM 7032 O O . SER A 1 914 ? 72.237 30.195 -29.981 1.00 75.44 914 SER A O 1
ATOM 7034 N N . VAL A 1 915 ? 70.062 30.749 -29.834 1.00 80.62 915 VAL A N 1
ATOM 7035 C CA . VAL A 1 915 ? 69.786 30.813 -31.271 1.00 80.62 915 VAL A CA 1
ATOM 7036 C C . VAL A 1 915 ? 69.108 32.146 -31.579 1.00 80.62 915 VAL A C 1
ATOM 7038 O O . VAL A 1 915 ? 68.230 32.573 -30.835 1.00 80.62 915 VAL A O 1
ATOM 7041 N N . GLU A 1 916 ? 69.511 32.798 -32.667 1.00 83.31 916 GLU A N 1
ATOM 7042 C CA . GLU A 1 916 ? 68.935 34.068 -33.127 1.00 83.31 916 GLU A CA 1
ATOM 7043 C C . GLU A 1 916 ? 68.074 33.855 -34.381 1.00 83.31 916 GLU A C 1
ATOM 7045 O O . GLU A 1 916 ? 68.347 32.965 -35.196 1.00 83.31 916 GLU A O 1
ATOM 7050 N N . VAL A 1 917 ? 67.038 34.681 -34.550 1.00 83.38 917 VAL A N 1
ATOM 7051 C CA . VAL A 1 917 ? 66.171 34.666 -35.740 1.00 83.38 917 VAL A CA 1
ATOM 7052 C C . VAL A 1 917 ? 67.000 34.938 -37.001 1.00 83.38 917 VAL A C 1
ATOM 7054 O O . VAL A 1 917 ? 67.800 35.869 -37.034 1.00 83.38 917 VAL A O 1
ATOM 7057 N N . GLY A 1 918 ? 66.823 34.105 -38.031 1.00 83.06 918 GLY A N 1
ATOM 7058 C CA . GLY A 1 918 ? 67.584 34.124 -39.286 1.00 83.06 918 GLY A CA 1
ATOM 7059 C C . GLY A 1 918 ? 68.858 33.266 -39.291 1.00 83.06 918 GLY A C 1
ATOM 7060 O O . GLY A 1 918 ? 69.489 33.108 -40.336 1.00 83.06 918 GLY A O 1
ATOM 7061 N N . SER A 1 919 ? 69.259 32.680 -38.158 1.00 88.38 919 SER A N 1
ATOM 7062 C CA . SER A 1 919 ? 70.394 31.747 -38.128 1.00 88.38 919 SER A CA 1
ATOM 7063 C C . SER A 1 919 ? 70.023 30.365 -38.694 1.00 88.38 919 SER A C 1
ATOM 7065 O O . SER A 1 919 ? 68.875 29.930 -38.611 1.00 88.38 919 SER A O 1
ATOM 7067 N N . SER A 1 920 ? 70.998 29.662 -39.288 1.00 87.75 920 SER A N 1
ATOM 7068 C CA . SER A 1 920 ? 70.837 28.266 -39.731 1.00 87.75 920 SER A CA 1
ATOM 7069 C C . SER A 1 920 ? 71.169 27.313 -38.581 1.00 87.75 920 SER A C 1
ATOM 7071 O O . SER A 1 920 ? 72.267 27.376 -38.023 1.00 87.75 920 SER A O 1
ATOM 7073 N N . VAL A 1 921 ? 70.244 26.416 -38.238 1.00 88.38 921 VAL A N 1
ATOM 7074 C CA . VAL A 1 921 ? 70.377 25.438 -37.149 1.00 88.38 921 VAL A CA 1
ATOM 7075 C C . VAL A 1 921 ? 70.292 24.019 -37.702 1.00 88.38 921 VAL A C 1
ATOM 7077 O O . VAL A 1 921 ? 69.456 23.707 -38.547 1.00 88.38 921 VAL A O 1
ATOM 7080 N N . LYS A 1 922 ? 71.155 23.133 -37.189 1.00 88.44 922 LYS A N 1
ATOM 7081 C CA . LYS A 1 922 ? 71.104 21.689 -37.455 1.00 88.44 922 LYS A CA 1
ATOM 7082 C C . LYS A 1 922 ? 70.499 20.966 -36.266 1.00 88.44 922 LYS A C 1
ATOM 7084 O O . LYS A 1 922 ? 71.117 20.937 -35.205 1.00 88.44 922 LYS A O 1
ATOM 7089 N N . GLY A 1 923 ? 69.328 20.372 -36.462 1.00 88.81 923 GLY A N 1
ATOM 7090 C CA . GLY A 1 923 ? 68.616 19.604 -35.443 1.00 88.81 923 GLY A CA 1
ATOM 7091 C C . GLY A 1 923 ? 68.476 18.131 -35.818 1.00 88.81 923 GLY A C 1
ATOM 7092 O O . GLY A 1 923 ? 68.449 17.775 -36.997 1.00 88.81 923 GLY A O 1
ATOM 7093 N N . LEU A 1 924 ? 68.383 17.270 -34.807 1.00 91.81 924 LEU A N 1
ATOM 7094 C CA . LEU A 1 924 ? 68.008 15.865 -34.954 1.00 91.81 924 LEU A CA 1
ATOM 7095 C C . LEU A 1 924 ? 66.481 15.739 -34.997 1.00 91.81 924 LEU A C 1
ATOM 7097 O O . LEU A 1 924 ? 65.812 16.251 -34.101 1.00 91.81 924 LEU A O 1
ATOM 7101 N N . VAL A 1 925 ? 65.929 15.044 -35.993 1.00 89.94 925 VAL A N 1
ATOM 7102 C CA . VAL A 1 925 ? 64.481 14.793 -36.109 1.00 89.94 925 VAL A CA 1
ATOM 7103 C C . VAL A 1 925 ? 64.037 13.783 -35.053 1.00 89.94 925 VAL A C 1
ATOM 7105 O O . VAL A 1 925 ? 64.463 12.628 -35.081 1.00 89.94 925 VAL A O 1
ATOM 7108 N N . LEU A 1 926 ? 63.156 14.208 -34.148 1.00 90.38 926 LEU A N 1
ATOM 7109 C CA . LEU A 1 926 ? 62.590 13.369 -33.092 1.00 90.38 926 LEU A CA 1
ATOM 7110 C C . LEU A 1 926 ? 61.230 12.782 -33.483 1.00 90.38 926 LEU A C 1
ATOM 7112 O O . LEU A 1 926 ? 60.993 11.597 -33.263 1.00 90.38 926 LEU A O 1
ATOM 7116 N N . ASP A 1 927 ? 60.344 13.590 -34.071 1.00 90.44 927 ASP A N 1
ATOM 7117 C CA . ASP A 1 927 ? 58.975 13.173 -34.399 1.00 90.44 927 ASP A CA 1
ATOM 7118 C C . ASP A 1 927 ? 58.361 13.988 -35.543 1.00 90.44 927 ASP A C 1
ATOM 7120 O O . ASP A 1 927 ? 58.717 15.149 -35.753 1.00 90.44 927 ASP A O 1
ATOM 7124 N N . LEU A 1 928 ? 57.401 13.384 -36.245 1.00 85.00 928 LEU A N 1
ATOM 7125 C CA . LEU A 1 928 ? 56.669 13.959 -37.373 1.00 85.00 928 LEU A CA 1
ATOM 7126 C C . LEU A 1 928 ? 55.169 13.880 -37.082 1.00 85.00 928 LEU A C 1
ATOM 7128 O O . LEU A 1 928 ? 54.600 12.787 -37.061 1.00 85.00 928 LEU A O 1
ATOM 7132 N N . SER A 1 929 ? 54.529 15.033 -36.891 1.00 78.31 929 SER A N 1
ATOM 7133 C CA . SER A 1 929 ? 53.112 15.119 -36.514 1.00 78.31 929 SER A CA 1
ATOM 7134 C C . SER A 1 929 ? 52.449 16.321 -37.189 1.00 78.31 929 SER A C 1
ATOM 7136 O O . SER A 1 929 ? 52.946 17.432 -37.038 1.00 78.31 929 SER A O 1
ATOM 7138 N N . ASP A 1 930 ? 51.341 16.123 -37.913 1.00 74.12 930 ASP A N 1
ATOM 7139 C CA . ASP A 1 930 ? 50.492 17.199 -38.469 1.00 74.12 930 ASP A CA 1
ATOM 7140 C C . ASP A 1 930 ? 51.219 18.300 -39.281 1.00 74.12 930 ASP A C 1
ATOM 7142 O O . ASP A 1 930 ? 50.842 19.469 -39.246 1.00 74.12 930 ASP A O 1
ATOM 7146 N N . GLY A 1 931 ? 52.261 17.944 -40.043 1.00 74.44 931 GLY A N 1
ATOM 7147 C CA . GLY A 1 931 ? 53.056 18.911 -40.824 1.00 74.44 931 GLY A CA 1
ATOM 7148 C C . GLY A 1 931 ? 54.123 19.656 -40.012 1.00 74.44 931 GLY A C 1
ATOM 7149 O O . GLY A 1 931 ? 54.789 20.547 -40.539 1.00 74.44 931 GLY A O 1
ATOM 7150 N N . VAL A 1 932 ? 54.308 19.272 -38.745 1.00 85.38 932 VAL A N 1
ATOM 7151 C CA . VAL A 1 932 ? 55.349 19.782 -37.851 1.00 85.38 932 VAL A CA 1
ATOM 7152 C C . VAL A 1 932 ? 56.450 18.737 -37.669 1.00 85.38 932 VAL A C 1
ATOM 7154 O O . VAL A 1 932 ? 56.188 17.584 -37.310 1.00 85.38 932 VAL A O 1
ATOM 7157 N N . VAL A 1 933 ? 57.696 19.154 -37.891 1.00 88.69 933 VAL A N 1
ATOM 7158 C CA . VAL A 1 933 ? 58.910 18.358 -37.664 1.00 88.69 933 VAL A CA 1
ATOM 7159 C C . VAL A 1 933 ? 59.492 18.750 -36.308 1.00 88.69 933 VAL A C 1
ATOM 7161 O O . VAL A 1 933 ? 60.081 19.820 -36.167 1.00 88.69 933 VAL A O 1
ATOM 7164 N N . ASN A 1 934 ? 59.338 17.897 -35.296 1.00 91.62 934 ASN A N 1
ATOM 7165 C CA . ASN A 1 934 ? 59.887 18.159 -33.966 1.00 91.62 934 ASN A CA 1
ATOM 7166 C C . ASN A 1 934 ? 61.376 17.791 -33.946 1.00 91.62 934 ASN A C 1
ATOM 7168 O O . ASN A 1 934 ? 61.753 16.671 -34.304 1.00 91.62 934 ASN A O 1
ATOM 7172 N N . LEU A 1 935 ? 62.218 18.732 -33.531 1.00 93.06 935 LEU A N 1
ATOM 7173 C CA . LEU A 1 935 ? 63.673 18.671 -33.628 1.00 93.06 935 LEU A CA 1
ATOM 7174 C C . LEU A 1 935 ? 64.332 18.880 -32.259 1.00 93.06 935 LEU A C 1
ATOM 7176 O O . LEU A 1 935 ? 63.771 19.522 -31.372 1.00 93.06 935 LEU A O 1
ATOM 7180 N N . SER A 1 936 ? 65.558 18.379 -32.108 1.00 91.00 936 SER A N 1
ATOM 7181 C CA . SER A 1 936 ? 66.407 18.658 -30.946 1.00 91.00 936 SER A CA 1
ATOM 7182 C C . SER A 1 936 ? 67.810 19.099 -31.327 1.00 91.00 936 SER A C 1
ATOM 7184 O O . SER A 1 936 ? 68.398 18.589 -32.283 1.00 91.00 936 SER A O 1
ATOM 7186 N N . VAL A 1 937 ? 68.348 20.036 -30.543 1.00 89.44 937 VAL A N 1
ATOM 7187 C CA . VAL A 1 937 ? 69.711 20.568 -30.669 1.00 89.44 937 VAL A CA 1
ATOM 7188 C C . VAL A 1 937 ? 70.581 20.160 -29.475 1.00 89.44 937 VAL A C 1
ATOM 7190 O O . VAL A 1 937 ? 71.701 20.643 -29.314 1.00 89.44 937 VAL A O 1
ATOM 7193 N N . LYS A 1 938 ? 70.101 19.243 -28.622 1.00 87.00 938 LYS A N 1
ATOM 7194 C CA . LYS A 1 938 ? 70.899 18.733 -27.504 1.00 87.00 938 LYS A CA 1
ATOM 7195 C C . LYS A 1 938 ? 72.214 18.129 -28.023 1.00 87.00 938 LYS A C 1
ATOM 7197 O O . LYS A 1 938 ? 72.167 17.258 -28.900 1.00 87.00 938 LYS A O 1
ATOM 7202 N N . PRO A 1 939 ? 73.376 18.520 -27.462 1.00 85.06 939 PRO A N 1
ATOM 7203 C CA . PRO A 1 939 ? 74.677 18.038 -27.925 1.00 85.06 939 PRO A CA 1
ATOM 7204 C C . PRO A 1 939 ? 74.771 16.511 -27.934 1.00 85.06 939 PRO A C 1
ATOM 7206 O O . PRO A 1 939 ? 75.210 15.928 -28.917 1.00 85.06 939 PRO A O 1
ATOM 7209 N N . GLU A 1 940 ? 74.266 15.858 -26.884 1.00 82.69 940 GLU A N 1
ATOM 7210 C CA . GLU A 1 940 ? 74.275 14.396 -26.745 1.00 82.69 940 GLU A CA 1
ATOM 7211 C C . GLU A 1 940 ? 73.492 13.664 -27.851 1.00 82.69 940 GLU A C 1
ATOM 7213 O O . GLU A 1 940 ? 73.942 12.630 -28.348 1.00 82.69 940 GLU A O 1
ATOM 7218 N N . LEU A 1 941 ? 72.371 14.236 -28.305 1.00 85.44 941 LEU A N 1
ATOM 7219 C CA . LEU A 1 941 ? 71.557 13.682 -29.388 1.00 85.44 941 LEU A CA 1
ATOM 7220 C C . LEU A 1 941 ? 72.194 13.943 -30.758 1.00 85.44 941 LEU A C 1
ATOM 7222 O O . LEU A 1 941 ? 72.214 13.053 -31.604 1.00 85.44 941 LEU A O 1
ATOM 7226 N N . ILE A 1 942 ? 72.773 15.125 -30.984 1.00 84.69 942 ILE A N 1
ATOM 7227 C CA . ILE A 1 942 ? 73.462 15.447 -32.245 1.00 84.69 942 ILE A CA 1
ATOM 7228 C C . ILE A 1 942 ? 74.751 14.629 -32.405 1.00 84.69 942 ILE A C 1
ATOM 7230 O O . ILE A 1 942 ? 75.039 14.107 -33.489 1.00 84.69 942 ILE A O 1
ATOM 7234 N N . ASP A 1 943 ? 75.546 14.515 -31.341 1.00 80.88 943 ASP A N 1
ATOM 7235 C CA . ASP A 1 943 ? 76.835 13.824 -31.375 1.00 80.88 943 ASP A CA 1
ATOM 7236 C C . ASP A 1 943 ? 76.670 12.317 -31.612 1.00 80.88 943 ASP A C 1
ATOM 7238 O O . ASP A 1 943 ? 77.537 11.706 -32.247 1.00 80.88 943 ASP A O 1
ATOM 7242 N N . SER A 1 944 ? 75.521 11.742 -31.232 1.00 72.06 944 SER A N 1
ATOM 7243 C CA . SER A 1 944 ? 75.157 10.352 -31.542 1.00 72.06 944 SER A CA 1
ATOM 7244 C C . SER A 1 944 ? 75.230 10.032 -33.048 1.00 72.06 944 SER A C 1
ATOM 7246 O O . SER A 1 944 ? 75.652 8.940 -33.438 1.00 72.06 944 SER A O 1
ATOM 7248 N N . VAL A 1 945 ? 74.938 11.014 -33.912 1.00 70.69 945 VAL A N 1
ATOM 7249 C CA . VAL A 1 945 ? 75.033 10.891 -35.376 1.00 70.69 945 VAL A CA 1
ATOM 7250 C C . VAL A 1 945 ? 76.479 11.078 -35.859 1.00 70.69 945 VAL A C 1
ATOM 7252 O O . VAL A 1 945 ? 76.928 10.401 -36.789 1.00 70.69 945 VAL A O 1
ATOM 7255 N N . ARG A 1 946 ? 77.248 11.978 -35.224 1.00 61.31 946 ARG A N 1
ATOM 7256 C CA . ARG A 1 946 ? 78.625 12.335 -35.629 1.00 61.31 946 ARG A CA 1
ATOM 7257 C C . ARG A 1 946 ? 79.654 11.252 -35.314 1.00 61.31 946 ARG A C 1
ATOM 7259 O O . ARG A 1 946 ? 80.606 11.092 -36.084 1.00 61.31 946 ARG A O 1
ATOM 7266 N N . ILE A 1 947 ? 79.473 10.489 -34.233 1.00 52.81 947 ILE A N 1
ATOM 7267 C CA . ILE A 1 947 ? 80.410 9.431 -33.803 1.00 52.81 947 ILE A CA 1
ATOM 7268 C C . ILE A 1 947 ? 80.597 8.350 -34.893 1.00 52.81 947 ILE A C 1
ATOM 7270 O O . ILE A 1 947 ? 81.665 7.743 -34.996 1.00 52.81 947 ILE A O 1
ATOM 7274 N N . VAL A 1 948 ? 79.639 8.186 -35.812 1.00 47.59 948 VAL A N 1
ATOM 7275 C CA . VAL A 1 948 ? 79.742 7.241 -36.943 1.00 47.59 948 VAL A CA 1
ATOM 7276 C C . VAL A 1 948 ? 80.689 7.738 -38.059 1.00 47.59 948 VAL A C 1
ATOM 7278 O O . VAL A 1 948 ? 81.212 6.941 -38.843 1.00 47.59 948 VAL A O 1
ATOM 7281 N N . GLY A 1 949 ? 81.013 9.036 -38.105 1.00 42.31 949 GLY A N 1
ATOM 7282 C CA . GLY A 1 949 ? 81.793 9.655 -39.185 1.00 42.31 949 GLY A CA 1
ATOM 7283 C C . GLY A 1 949 ? 83.241 9.165 -39.335 1.00 42.31 949 GLY A C 1
ATOM 7284 O O . GLY A 1 949 ? 83.809 9.281 -40.422 1.00 42.31 949 GLY A O 1
ATOM 7285 N N . LYS A 1 950 ? 83.853 8.570 -38.299 1.00 40.91 950 LYS A N 1
ATOM 7286 C CA . LYS A 1 950 ? 85.256 8.104 -38.366 1.00 40.91 950 LYS A CA 1
ATOM 7287 C C . LYS A 1 950 ? 85.445 6.629 -38.744 1.00 40.91 950 LYS A C 1
ATOM 7289 O O . LYS A 1 950 ? 86.579 6.232 -39.001 1.00 40.91 950 LYS A O 1
ATOM 7294 N N . LYS A 1 951 ? 84.387 5.817 -38.884 1.00 34.69 951 LYS A N 1
ATOM 7295 C CA . LYS A 1 951 ? 84.487 4.446 -39.433 1.00 34.69 951 LYS A CA 1
ATOM 7296 C C . LYS A 1 951 ? 83.275 4.114 -40.315 1.00 34.69 951 LYS A C 1
ATOM 7298 O O . LYS A 1 951 ? 82.264 3.599 -39.854 1.00 34.69 951 LYS A O 1
ATOM 7303 N N . LYS A 1 952 ? 83.427 4.374 -41.619 1.00 34.41 952 LYS A N 1
ATOM 7304 C CA . LYS A 1 952 ? 82.447 4.283 -42.729 1.00 34.41 952 LYS A CA 1
ATOM 7305 C C . LYS A 1 952 ? 81.751 2.917 -42.986 1.00 34.41 952 LYS A C 1
ATOM 7307 O O . LYS A 1 952 ? 81.357 2.666 -44.120 1.00 34.41 952 LYS A O 1
ATOM 7312 N N . LYS A 1 953 ? 81.572 2.004 -42.019 1.00 33.59 953 LYS A N 1
ATOM 7313 C CA . LYS A 1 953 ? 80.975 0.673 -42.309 1.00 33.59 953 LYS A CA 1
ATOM 7314 C C . LYS A 1 953 ? 79.835 0.154 -41.426 1.00 33.59 953 LYS A C 1
ATOM 7316 O O . LYS A 1 953 ? 79.343 -0.930 -41.715 1.00 33.59 953 LYS A O 1
ATOM 7321 N N . ARG A 1 954 ? 79.317 0.891 -40.440 1.00 33.44 954 ARG A N 1
ATOM 7322 C CA . ARG A 1 954 ? 78.119 0.448 -39.690 1.00 33.44 954 ARG A CA 1
ATOM 7323 C C . ARG A 1 954 ? 77.252 1.632 -39.251 1.00 33.44 954 ARG A C 1
ATOM 7325 O O . ARG A 1 954 ? 77.332 2.059 -38.113 1.00 33.44 954 ARG A O 1
ATOM 7332 N N . GLN A 1 955 ? 76.409 2.154 -40.142 1.00 37.94 955 GLN A N 1
ATOM 7333 C CA . GLN A 1 955 ? 75.271 2.997 -39.726 1.00 37.94 955 GLN A CA 1
ATOM 7334 C C . GLN A 1 955 ? 74.012 2.144 -39.465 1.00 37.94 955 GLN A C 1
ATOM 7336 O O . GLN A 1 955 ? 73.152 2.522 -38.686 1.00 37.94 955 GLN A O 1
ATOM 7341 N N . ARG A 1 956 ? 73.938 0.941 -40.056 1.00 39.12 956 ARG A N 1
ATOM 7342 C CA . ARG A 1 956 ? 72.796 0.013 -39.949 1.00 39.12 956 ARG A CA 1
ATOM 7343 C C . ARG A 1 956 ? 72.805 -0.925 -38.729 1.00 39.12 956 ARG A C 1
ATOM 7345 O O . ARG A 1 956 ? 71.967 -1.811 -38.681 1.00 39.12 956 ARG A O 1
ATOM 7352 N N . ALA A 1 957 ? 73.734 -0.786 -37.780 1.00 45.59 957 ALA A N 1
ATOM 7353 C CA . ALA A 1 957 ? 73.943 -1.829 -36.764 1.00 45.59 957 ALA A CA 1
ATOM 7354 C C . ALA A 1 957 ? 73.343 -1.562 -35.373 1.00 45.59 957 ALA A C 1
ATOM 7356 O O . ALA A 1 957 ? 73.050 -2.527 -34.697 1.00 45.59 957 ALA A O 1
ATOM 7357 N N . VAL A 1 958 ? 73.113 -0.320 -34.930 1.00 55.19 958 VAL A N 1
ATOM 7358 C CA . VAL A 1 958 ? 72.842 -0.109 -33.487 1.00 55.19 958 VAL A CA 1
ATOM 7359 C C . VAL A 1 958 ? 71.403 -0.451 -33.079 1.00 55.19 958 VAL A C 1
ATOM 7361 O O . VAL A 1 958 ? 71.204 -1.091 -32.059 1.00 55.19 958 VAL A O 1
ATOM 7364 N N . VAL A 1 959 ? 70.395 -0.108 -33.892 1.00 58.66 959 VAL A N 1
ATOM 7365 C CA . VAL A 1 959 ? 69.003 -0.540 -33.626 1.00 58.66 959 VAL A CA 1
ATOM 7366 C C . VAL A 1 959 ? 68.810 -2.030 -33.929 1.00 58.66 959 VAL A C 1
ATOM 7368 O O . VAL A 1 959 ? 67.918 -2.654 -33.374 1.00 58.66 959 VAL A O 1
ATOM 7371 N N . ALA A 1 960 ? 69.648 -2.613 -34.793 1.00 59.38 960 ALA A N 1
ATOM 7372 C CA . ALA A 1 960 ? 69.582 -4.037 -35.121 1.00 59.38 960 ALA A CA 1
ATOM 7373 C C . ALA A 1 960 ? 70.058 -4.942 -33.971 1.00 59.38 960 ALA A C 1
ATOM 7375 O O . ALA A 1 960 ? 69.760 -6.132 -34.003 1.00 59.38 960 ALA A O 1
ATOM 7376 N N . ASP A 1 961 ? 70.775 -4.384 -32.991 1.00 70.25 961 ASP A N 1
ATOM 7377 C CA . ASP A 1 961 ? 71.218 -5.106 -31.797 1.00 70.25 961 ASP A CA 1
ATOM 7378 C C . ASP A 1 961 ? 70.124 -5.158 -30.704 1.00 70.25 961 ASP A C 1
ATOM 7380 O O . ASP A 1 961 ? 70.264 -5.943 -29.774 1.00 70.25 961 ASP A O 1
ATOM 7384 N N . LEU A 1 962 ? 69.041 -4.368 -30.816 1.00 79.31 962 LEU A N 1
ATOM 7385 C CA . LEU A 1 962 ? 67.901 -4.416 -29.887 1.00 79.31 962 LEU A CA 1
ATOM 7386 C C . LEU A 1 962 ? 67.042 -5.657 -30.147 1.00 79.31 962 LEU A C 1
ATOM 7388 O O . LEU A 1 962 ? 66.539 -5.854 -31.258 1.00 79.31 962 LEU A O 1
ATOM 7392 N N . GLU A 1 963 ? 66.798 -6.446 -29.105 1.00 79.44 963 GLU A N 1
ATOM 7393 C CA . GLU A 1 963 ? 65.937 -7.626 -29.178 1.00 79.44 963 GLU A CA 1
ATOM 7394 C C . GLU A 1 963 ? 64.502 -7.320 -28.719 1.00 79.44 963 GLU A C 1
ATOM 7396 O O . GLU A 1 963 ? 64.240 -6.470 -27.865 1.00 79.44 963 GLU A O 1
ATOM 7401 N N . LEU A 1 964 ? 63.523 -8.027 -29.291 1.00 80.50 964 LEU A N 1
ATOM 7402 C CA . LEU A 1 964 ? 62.134 -7.925 -28.843 1.00 80.50 964 LEU A CA 1
ATOM 7403 C C . LEU A 1 964 ? 62.036 -8.394 -27.383 1.00 80.50 964 LEU A C 1
ATOM 7405 O O . LEU A 1 964 ? 62.576 -9.438 -27.029 1.00 80.50 964 LEU A O 1
ATOM 7409 N N . HIS A 1 965 ? 61.301 -7.650 -26.558 1.00 80.12 965 HIS A N 1
ATOM 7410 C CA . HIS A 1 965 ? 61.175 -7.850 -25.110 1.00 80.12 965 HIS A CA 1
ATOM 7411 C C . HIS A 1 965 ? 62.427 -7.543 -24.276 1.00 80.12 965 HIS A C 1
ATOM 7413 O O . HIS A 1 965 ? 62.412 -7.773 -23.065 1.00 80.12 965 HIS A O 1
ATOM 7419 N N . GLU A 1 966 ? 63.470 -6.968 -24.875 1.00 85.75 966 GLU A N 1
ATOM 7420 C CA . GLU A 1 966 ? 64.615 -6.451 -24.133 1.00 85.75 966 GLU A CA 1
ATOM 7421 C C . GLU A 1 966 ? 64.213 -5.251 -23.262 1.00 85.75 966 GLU A C 1
ATOM 7423 O O . GLU A 1 966 ? 63.422 -4.395 -23.673 1.00 85.75 966 GLU A O 1
ATOM 7428 N N . GLU A 1 967 ? 64.750 -5.187 -22.042 1.00 87.31 967 GLU A N 1
ATOM 7429 C CA . GLU A 1 967 ? 64.545 -4.060 -21.135 1.00 87.31 967 GLU A CA 1
ATOM 7430 C C . GLU A 1 967 ? 65.680 -3.055 -21.278 1.00 87.31 967 GLU A C 1
ATOM 7432 O O . GLU A 1 967 ? 66.839 -3.382 -21.037 1.00 87.31 967 GLU A O 1
ATOM 7437 N N . VAL A 1 968 ? 65.332 -1.816 -21.606 1.00 87.88 968 VAL A N 1
ATOM 7438 C CA . VAL A 1 968 ? 66.297 -0.742 -21.839 1.00 87.88 968 VAL A CA 1
ATOM 7439 C C . VAL A 1 968 ? 65.924 0.500 -21.043 1.00 87.88 968 VAL A C 1
ATOM 7441 O O . VAL A 1 968 ? 64.751 0.769 -20.755 1.00 87.88 968 VAL A O 1
ATOM 7444 N N . ASN A 1 969 ? 66.933 1.282 -20.673 1.00 90.06 969 ASN A N 1
ATOM 7445 C CA . ASN A 1 969 ? 66.713 2.583 -20.058 1.00 90.06 969 ASN A CA 1
ATOM 7446 C C . ASN A 1 969 ? 66.567 3.642 -21.147 1.00 90.06 969 ASN A C 1
ATOM 7448 O O . ASN A 1 969 ? 67.460 3.823 -21.972 1.00 90.06 969 ASN A O 1
ATOM 7452 N N . ALA A 1 970 ? 65.455 4.367 -21.120 1.00 91.00 970 ALA A N 1
ATOM 7453 C CA . ALA A 1 970 ? 65.152 5.417 -22.075 1.00 91.00 970 ALA A CA 1
ATOM 7454 C C . ALA A 1 970 ? 64.920 6.762 -21.371 1.00 91.00 970 ALA A C 1
ATOM 7456 O O . ALA A 1 970 ? 64.559 6.814 -20.194 1.00 91.00 970 ALA A O 1
ATOM 7457 N N . VAL A 1 971 ? 65.144 7.859 -22.083 1.00 88.75 971 VAL A N 1
ATOM 7458 C CA . VAL A 1 971 ? 64.898 9.234 -21.639 1.00 88.75 971 VAL A CA 1
ATOM 7459 C C . VAL A 1 971 ? 63.678 9.758 -22.384 1.00 88.75 971 VAL A C 1
ATOM 7461 O O . VAL A 1 971 ? 63.602 9.627 -23.601 1.00 88.75 971 VAL A O 1
ATOM 7464 N N . VAL A 1 972 ? 62.724 10.350 -21.669 1.00 91.06 972 VAL A N 1
ATOM 7465 C CA . VAL A 1 972 ? 61.557 11.009 -22.269 1.00 91.06 972 VAL A CA 1
ATOM 7466 C C . VAL A 1 972 ? 62.004 12.303 -22.944 1.00 91.06 972 VAL A C 1
ATOM 7468 O O . VAL A 1 972 ? 62.483 13.211 -22.273 1.00 91.06 972 VAL A O 1
ATOM 7471 N N . GLU A 1 973 ? 61.857 12.405 -24.262 1.00 90.69 973 GLU A N 1
ATOM 7472 C CA . GLU A 1 973 ? 62.245 13.596 -25.025 1.00 90.69 973 GLU A CA 1
ATOM 7473 C C . GLU A 1 973 ? 61.057 14.505 -25.335 1.00 90.69 973 GLU A C 1
ATOM 7475 O O . GLU A 1 973 ? 61.176 15.723 -25.197 1.00 90.69 973 GLU A O 1
ATOM 7480 N N . ILE A 1 974 ? 59.930 13.932 -25.764 1.00 90.31 974 ILE A N 1
ATOM 7481 C CA . ILE A 1 974 ? 58.707 14.673 -26.101 1.00 90.31 974 ILE A CA 1
ATOM 7482 C C . ILE A 1 974 ? 57.505 13.903 -25.566 1.00 90.31 974 ILE A C 1
ATOM 7484 O O . ILE A 1 974 ? 57.444 12.678 -25.679 1.00 90.31 974 ILE A O 1
ATOM 7488 N N . ILE A 1 975 ? 56.522 14.623 -25.038 1.00 88.38 975 ILE A N 1
ATOM 7489 C CA . ILE A 1 975 ? 55.238 14.076 -24.604 1.00 88.38 975 ILE A CA 1
ATOM 7490 C C . ILE A 1 975 ? 54.153 14.676 -25.507 1.00 88.38 975 ILE A C 1
ATOM 7492 O O . ILE A 1 975 ? 53.939 15.883 -25.498 1.00 88.38 975 ILE A O 1
ATOM 7496 N N . LYS A 1 976 ? 53.499 13.839 -26.318 1.00 88.00 976 LYS A N 1
ATOM 7497 C CA . LYS A 1 976 ? 52.335 14.188 -27.156 1.00 88.00 976 LYS A CA 1
ATOM 7498 C C . LYS A 1 976 ? 51.050 13.717 -26.469 1.00 88.00 976 LYS A C 1
ATOM 7500 O O . LYS A 1 976 ? 51.116 13.004 -25.480 1.00 88.00 976 LYS A O 1
ATOM 7505 N N . ASP A 1 977 ? 49.878 14.033 -27.016 1.00 84.25 977 ASP A N 1
ATOM 7506 C CA . ASP A 1 977 ? 48.593 13.677 -26.386 1.00 84.25 977 ASP A CA 1
ATOM 7507 C C . ASP A 1 977 ? 48.372 12.158 -26.228 1.00 84.25 977 ASP A C 1
ATOM 7509 O O . ASP A 1 977 ? 47.774 11.708 -25.250 1.00 84.25 977 ASP A O 1
ATOM 7513 N N . SER A 1 978 ? 48.859 11.346 -27.175 1.00 87.19 978 SER A N 1
ATOM 7514 C CA . SER A 1 978 ? 48.626 9.888 -27.192 1.00 87.19 978 SER A CA 1
ATOM 7515 C C . SER A 1 978 ? 49.883 9.042 -26.950 1.00 87.19 978 SER A C 1
ATOM 7517 O O . SER A 1 978 ? 49.780 7.861 -26.603 1.00 87.19 978 SER A O 1
ATOM 7519 N N . TYR A 1 979 ? 51.076 9.614 -27.116 1.00 91.25 979 TYR A N 1
ATOM 7520 C CA . TYR A 1 979 ? 52.346 8.892 -27.031 1.00 91.25 979 TYR A CA 1
ATOM 7521 C C . TYR A 1 979 ? 53.493 9.796 -26.577 1.00 91.25 979 TYR A C 1
ATOM 7523 O O . TYR A 1 979 ? 53.390 11.016 -26.558 1.00 91.25 979 TYR A O 1
ATOM 7531 N N . MET A 1 980 ? 54.611 9.177 -26.232 1.00 91.62 980 MET A N 1
ATOM 7532 C CA . MET A 1 980 ? 55.867 9.823 -25.886 1.00 91.62 980 MET A CA 1
ATOM 7533 C C . MET A 1 980 ? 56.946 9.403 -26.870 1.00 91.62 980 MET A C 1
ATOM 7535 O O . MET A 1 980 ? 56.964 8.264 -27.342 1.00 91.62 980 MET A O 1
ATOM 7539 N N . VAL A 1 981 ? 57.868 10.316 -27.123 1.00 92.94 981 VAL A N 1
ATOM 7540 C CA . VAL A 1 981 ? 59.094 10.086 -27.877 1.00 92.94 981 VAL A CA 1
ATOM 7541 C C . VAL A 1 981 ? 60.213 9.908 -26.871 1.00 92.94 981 VAL A C 1
ATOM 7543 O O . VAL A 1 981 ? 60.403 10.750 -25.993 1.00 92.94 981 VAL A O 1
ATOM 7546 N N . LEU A 1 982 ? 60.932 8.802 -26.982 1.00 94.25 982 LEU A N 1
ATOM 7547 C CA . LEU A 1 982 ? 61.990 8.408 -26.070 1.00 94.25 982 LEU A CA 1
ATOM 7548 C C . LEU A 1 982 ? 63.312 8.275 -26.827 1.00 94.25 982 LEU A C 1
ATOM 7550 O O . LEU A 1 982 ? 63.322 7.814 -27.967 1.00 94.25 982 LEU A O 1
ATOM 7554 N N . SER A 1 983 ? 64.425 8.606 -26.181 1.00 91.75 983 SER A N 1
ATOM 7555 C CA . SER A 1 983 ? 65.775 8.277 -26.650 1.00 91.75 983 SER A CA 1
ATOM 7556 C C . SER A 1 983 ? 66.374 7.172 -25.775 1.00 91.75 983 SER A C 1
ATOM 7558 O O . SER A 1 983 ? 66.104 7.123 -24.577 1.00 91.75 983 SER A O 1
ATOM 7560 N N . ILE A 1 984 ? 67.164 6.257 -26.341 1.00 91.19 984 ILE A N 1
ATOM 7561 C CA . ILE A 1 984 ? 67.794 5.150 -25.597 1.00 91.19 984 ILE A CA 1
ATOM 7562 C C . ILE A 1 984 ? 69.311 5.388 -25.515 1.00 91.19 984 ILE A C 1
ATOM 7564 O O . ILE A 1 984 ? 70.025 5.038 -26.459 1.00 91.19 984 ILE A O 1
ATOM 7568 N N . PRO A 1 985 ? 69.846 5.973 -24.423 1.00 85.88 985 PRO A N 1
ATOM 7569 C CA . PRO A 1 985 ? 71.263 6.341 -24.338 1.00 85.88 985 PRO A CA 1
ATOM 7570 C C . PRO A 1 985 ? 72.230 5.170 -24.562 1.00 85.88 985 PRO A C 1
ATOM 7572 O O . PRO A 1 985 ? 73.266 5.345 -25.197 1.00 85.88 985 PRO A O 1
ATOM 7575 N N . GLU A 1 986 ? 71.869 3.971 -24.090 1.00 81.94 986 GLU A N 1
ATOM 7576 C CA . GLU A 1 986 ? 72.664 2.736 -24.227 1.00 81.94 986 GLU A CA 1
ATOM 7577 C C . GLU A 1 986 ? 72.843 2.303 -25.695 1.00 81.94 986 GLU A C 1
ATOM 7579 O O . GLU A 1 986 ? 73.825 1.647 -26.035 1.00 81.94 986 GLU A O 1
ATOM 7584 N N . TYR A 1 987 ? 71.949 2.751 -26.579 1.00 83.12 987 TYR A N 1
ATOM 7585 C CA . TYR A 1 987 ? 71.905 2.403 -27.998 1.00 83.12 987 TYR A CA 1
ATOM 7586 C C . TYR A 1 987 ? 72.099 3.644 -28.881 1.00 83.12 987 TYR A C 1
ATOM 7588 O O . TYR A 1 987 ? 71.315 3.905 -29.793 1.00 83.12 987 TYR A O 1
ATOM 7596 N N . ASN A 1 988 ? 73.142 4.438 -28.599 1.00 83.00 988 ASN A N 1
ATOM 7597 C CA . ASN A 1 988 ? 73.442 5.703 -29.291 1.00 83.00 988 ASN A CA 1
ATOM 7598 C C . ASN A 1 988 ? 72.221 6.632 -29.397 1.00 83.00 988 ASN A C 1
ATOM 7600 O O . ASN A 1 988 ? 71.983 7.233 -30.442 1.00 83.00 988 ASN A O 1
ATOM 7604 N N . TYR A 1 989 ? 71.439 6.740 -28.323 1.00 87.19 989 TYR A N 1
ATOM 7605 C CA . TYR A 1 989 ? 70.249 7.589 -28.277 1.00 87.19 989 TYR A CA 1
ATOM 7606 C C . TYR A 1 989 ? 69.220 7.274 -29.379 1.00 87.19 989 TYR A C 1
ATOM 7608 O O . TYR A 1 989 ? 68.531 8.171 -29.864 1.00 87.19 989 TYR A O 1
ATOM 7616 N N . ALA A 1 990 ? 69.090 5.998 -29.765 1.00 86.50 990 ALA A N 1
ATOM 7617 C CA . ALA A 1 990 ? 68.064 5.552 -30.705 1.00 86.50 990 ALA A CA 1
ATOM 7618 C C . ALA A 1 990 ? 66.670 6.042 -30.281 1.00 86.50 990 ALA A C 1
ATOM 7620 O O . ALA A 1 990 ? 66.307 5.952 -29.106 1.00 86.50 990 ALA A O 1
ATOM 7621 N N . ILE A 1 991 ? 65.900 6.554 -31.244 1.00 90.12 991 ILE A N 1
ATOM 7622 C CA . ILE A 1 991 ? 64.578 7.131 -30.994 1.00 90.12 991 ILE A CA 1
ATOM 7623 C C . ILE A 1 991 ? 63.507 6.042 -31.064 1.00 90.12 991 ILE A C 1
ATOM 7625 O O . ILE A 1 991 ? 63.411 5.314 -32.054 1.00 90.12 991 ILE A O 1
ATOM 7629 N N . GLY A 1 992 ? 62.684 5.957 -30.023 1.00 90.62 992 GLY A N 1
ATOM 7630 C CA . GLY A 1 992 ? 61.534 5.066 -29.948 1.00 90.62 992 GLY A CA 1
ATOM 7631 C C . GLY A 1 992 ? 60.286 5.766 -29.425 1.00 90.62 992 GLY A C 1
ATOM 7632 O O . GLY A 1 992 ? 60.340 6.861 -28.877 1.00 90.62 992 GLY A O 1
ATOM 7633 N N . PHE A 1 993 ? 59.142 5.121 -29.608 1.00 92.94 993 PHE A N 1
ATOM 7634 C CA . PHE A 1 993 ? 57.825 5.670 -29.316 1.00 92.94 993 PHE A CA 1
ATOM 7635 C C . PHE A 1 993 ? 57.120 4.797 -28.298 1.00 92.94 993 PHE A C 1
ATOM 7637 O O . PHE A 1 993 ? 57.088 3.577 -28.445 1.00 92.94 993 PHE A O 1
ATOM 7644 N N . SER A 1 994 ? 56.522 5.419 -27.291 1.00 91.38 994 SER A N 1
ATOM 7645 C CA . SER A 1 994 ? 55.831 4.715 -26.219 1.00 91.38 994 SER A CA 1
ATOM 7646 C C . SER A 1 994 ? 54.424 5.258 -26.017 1.00 91.38 994 SER A C 1
ATOM 7648 O O . SER A 1 994 ? 54.261 6.472 -25.962 1.00 91.38 994 SER A O 1
ATOM 7650 N N . PRO A 1 995 ? 53.394 4.413 -25.851 1.00 90.62 995 PRO A N 1
ATOM 7651 C CA . PRO A 1 995 ? 52.057 4.899 -25.536 1.00 90.62 995 PRO A CA 1
ATOM 7652 C C . PRO A 1 995 ? 52.005 5.564 -24.153 1.00 90.62 995 PRO A C 1
ATOM 7654 O O . PRO A 1 995 ? 52.687 5.125 -23.224 1.00 90.62 995 PRO A O 1
ATOM 7657 N N . LEU A 1 996 ? 51.155 6.586 -24.003 1.00 87.38 996 LEU A N 1
ATOM 7658 C CA . LEU A 1 996 ? 50.777 7.154 -22.694 1.00 87.38 996 LEU A CA 1
ATOM 7659 C C . LEU A 1 996 ? 49.623 6.402 -22.026 1.00 87.38 996 LEU A C 1
ATOM 7661 O O . LEU A 1 996 ? 49.418 6.486 -20.814 1.00 87.38 996 LEU A O 1
ATOM 7665 N N . MET A 1 997 ? 48.849 5.692 -22.838 1.00 87.12 997 MET A N 1
ATOM 7666 C CA . MET A 1 997 ? 47.585 5.075 -22.473 1.00 87.12 997 MET A CA 1
ATOM 7667 C C . MET A 1 997 ? 47.416 3.737 -23.189 1.00 87.12 997 MET A C 1
ATOM 7669 O O . MET A 1 997 ? 48.101 3.433 -24.160 1.00 87.12 997 MET A O 1
ATOM 7673 N N . ASP A 1 998 ? 46.473 2.948 -22.702 1.00 87.81 998 ASP A N 1
ATOM 7674 C CA . ASP A 1 998 ? 46.104 1.642 -23.241 1.00 87.81 998 ASP A CA 1
ATOM 7675 C C . ASP A 1 998 ? 44.585 1.606 -23.475 1.00 87.81 998 ASP A C 1
ATOM 7677 O O . ASP A 1 998 ? 43.874 2.556 -23.134 1.00 87.81 998 ASP A O 1
ATOM 7681 N N . TYR A 1 999 ? 44.059 0.496 -23.993 1.00 90.62 999 TYR A N 1
ATOM 7682 C CA . TYR A 1 999 ? 42.632 0.300 -24.259 1.00 90.62 999 TYR A CA 1
ATOM 7683 C C . TYR A 1 999 ? 41.732 0.755 -23.101 1.00 90.62 999 TYR A C 1
ATOM 7685 O O . TYR A 1 999 ? 40.770 1.491 -23.318 1.00 90.62 999 TYR A O 1
ATOM 7693 N N . ASN A 1 1000 ? 42.065 0.388 -21.861 1.00 91.81 1000 ASN A N 1
ATOM 7694 C CA . ASN A 1 1000 ? 41.224 0.675 -20.695 1.00 91.81 1000 ASN A CA 1
ATOM 7695 C C . ASN A 1 1000 ? 41.548 2.014 -20.007 1.00 91.81 1000 ASN A C 1
ATOM 7697 O O . ASN A 1 1000 ? 40.812 2.406 -19.107 1.00 91.81 1000 ASN A O 1
ATOM 7701 N N . SER A 1 1001 ? 42.618 2.713 -20.402 1.00 87.75 1001 SER A N 1
ATOM 7702 C CA . SER A 1 1001 ? 43.125 3.916 -19.714 1.00 87.75 1001 SER A CA 1
ATOM 7703 C C . SER A 1 1001 ? 43.162 5.173 -20.587 1.00 87.75 1001 SER A C 1
ATOM 7705 O O . SER A 1 1001 ? 43.802 6.154 -20.222 1.00 87.75 1001 SER A O 1
ATOM 7707 N N . GLN A 1 1002 ? 42.439 5.181 -21.712 1.00 87.56 1002 GLN A N 1
ATOM 7708 C CA . GLN A 1 1002 ? 42.441 6.298 -22.669 1.00 87.56 1002 GLN A CA 1
ATOM 7709 C C . GLN A 1 1002 ? 42.083 7.664 -22.053 1.00 87.56 1002 GLN A C 1
ATOM 7711 O O . GLN A 1 1002 ? 42.700 8.662 -22.401 1.00 87.56 1002 GLN A O 1
ATOM 7716 N N . LEU A 1 1003 ? 41.108 7.722 -21.134 1.00 85.62 1003 LEU A N 1
ATOM 7717 C CA . LEU A 1 1003 ? 40.715 8.974 -20.463 1.00 85.62 1003 LEU A CA 1
ATOM 7718 C C . LEU A 1 1003 ? 41.503 9.255 -19.172 1.00 85.62 1003 LEU A C 1
ATOM 7720 O O . LEU A 1 1003 ? 41.490 10.378 -18.676 1.00 85.62 1003 LEU A O 1
ATOM 7724 N N . LEU A 1 1004 ? 42.182 8.249 -18.612 1.00 76.75 1004 LEU A N 1
ATOM 7725 C CA . LEU A 1 1004 ? 42.887 8.338 -17.330 1.00 76.75 1004 LEU A CA 1
ATOM 7726 C C . LEU A 1 1004 ? 44.245 7.619 -17.405 1.00 76.75 1004 LEU A C 1
ATOM 7728 O O . LEU A 1 1004 ? 44.351 6.460 -16.986 1.00 76.75 1004 LEU A O 1
ATOM 7732 N N . PRO A 1 1005 ? 45.298 8.303 -17.889 1.00 68.81 1005 PRO A N 1
ATOM 7733 C CA . PRO A 1 1005 ? 46.650 7.759 -17.940 1.00 68.81 1005 PRO A CA 1
ATOM 7734 C C . PRO A 1 1005 ? 47.160 7.332 -16.553 1.00 68.81 1005 PRO A C 1
ATOM 7736 O O . PRO A 1 1005 ? 46.944 8.002 -15.537 1.00 68.81 1005 PRO A O 1
ATOM 7739 N N . HIS A 1 1006 ? 47.874 6.205 -16.485 1.00 63.62 1006 HIS A N 1
ATOM 7740 C CA . HIS A 1 1006 ? 48.342 5.650 -15.206 1.00 63.62 1006 HIS A CA 1
ATOM 7741 C C . HIS A 1 1006 ? 49.493 6.441 -14.578 1.00 63.62 1006 HIS A C 1
ATOM 7743 O O . HIS A 1 1006 ? 49.586 6.516 -13.341 1.00 63.62 1006 HIS A O 1
ATOM 7749 N N . HIS A 1 1007 ? 50.343 7.026 -15.421 1.00 71.69 1007 HIS A N 1
ATOM 7750 C CA . HIS A 1 1007 ? 51.557 7.733 -15.046 1.00 71.69 1007 HIS A CA 1
ATOM 7751 C C . HIS A 1 1007 ? 51.617 9.092 -15.741 1.00 71.69 1007 HIS A C 1
ATOM 7753 O O . HIS A 1 1007 ? 51.321 9.196 -16.926 1.00 71.69 1007 HIS A O 1
ATOM 7759 N N . HIS A 1 1008 ? 52.011 10.109 -14.980 1.00 78.00 1008 HIS A N 1
ATOM 7760 C CA . HIS A 1 1008 ? 52.478 11.369 -15.544 1.00 78.00 1008 HIS A CA 1
ATOM 7761 C C . HIS A 1 1008 ? 53.986 11.230 -15.739 1.00 78.00 1008 HIS A C 1
ATOM 7763 O O . HIS A 1 1008 ? 54.663 10.657 -14.875 1.00 78.00 1008 HIS A O 1
ATOM 7769 N N . TYR A 1 1009 ? 54.461 11.695 -16.885 1.00 83.44 1009 TYR A N 1
ATOM 7770 C CA . TYR A 1 1009 ? 55.865 11.702 -17.258 1.00 83.44 1009 TYR A CA 1
ATOM 7771 C C . TYR A 1 1009 ? 56.305 13.146 -17.448 1.00 83.44 1009 TYR A C 1
ATOM 7773 O O . TYR A 1 1009 ? 55.494 13.979 -17.847 1.00 83.44 1009 TYR A O 1
ATOM 7781 N N . ASP A 1 1010 ? 57.576 13.415 -17.180 1.00 83.56 1010 ASP A N 1
ATOM 7782 C CA . ASP A 1 1010 ? 58.184 14.724 -17.399 1.00 83.56 1010 ASP A CA 1
ATOM 7783 C C . ASP A 1 1010 ? 59.246 14.631 -18.500 1.00 83.56 1010 ASP A C 1
ATOM 7785 O O . ASP A 1 1010 ? 59.965 13.633 -18.618 1.00 83.56 1010 ASP A O 1
ATOM 7789 N N . ASN A 1 1011 ? 59.386 15.691 -19.293 1.00 84.56 1011 ASN A N 1
ATOM 7790 C CA . ASN A 1 1011 ? 60.461 15.789 -20.274 1.00 84.56 1011 ASN A CA 1
ATOM 7791 C C . ASN A 1 1011 ? 61.835 15.701 -19.576 1.00 84.56 1011 ASN A C 1
ATOM 7793 O O . ASN A 1 1011 ? 62.104 16.387 -18.591 1.00 84.56 1011 ASN A O 1
ATOM 7797 N N . GLY A 1 1012 ? 62.716 14.847 -20.094 1.00 80.56 1012 GLY A N 1
ATOM 7798 C CA . GLY A 1 1012 ? 64.030 14.521 -19.532 1.00 80.56 1012 GLY A CA 1
ATOM 7799 C C . GLY A 1 1012 ? 64.027 13.386 -18.499 1.00 80.56 1012 GLY A C 1
ATOM 7800 O O . GLY A 1 1012 ? 65.098 12.964 -18.054 1.00 80.56 1012 GLY A O 1
ATOM 7801 N N . GLN A 1 1013 ? 62.862 12.857 -18.113 1.00 86.62 1013 GLN A N 1
ATOM 7802 C CA . GLN A 1 1013 ? 62.772 11.757 -17.155 1.00 86.62 1013 GLN A CA 1
ATOM 7803 C C . GLN A 1 1013 ? 63.384 10.470 -17.725 1.00 86.62 1013 GLN A C 1
ATOM 7805 O O . GLN A 1 1013 ? 63.076 10.057 -18.841 1.00 86.62 1013 GLN A O 1
ATOM 7810 N N . ARG A 1 1014 ? 64.209 9.783 -16.927 1.00 85.50 1014 ARG A N 1
ATOM 7811 C CA . ARG A 1 1014 ? 64.693 8.431 -17.244 1.00 85.50 1014 ARG A CA 1
ATOM 7812 C C . ARG A 1 1014 ? 63.685 7.383 -16.792 1.00 85.50 1014 ARG A C 1
ATOM 7814 O O . ARG A 1 1014 ? 63.312 7.351 -15.618 1.00 85.50 1014 ARG A O 1
ATOM 7821 N N . ILE A 1 1015 ? 63.276 6.518 -17.711 1.00 87.56 1015 ILE A N 1
ATOM 7822 C CA . ILE A 1 1015 ? 62.306 5.449 -17.484 1.00 87.56 1015 ILE A CA 1
ATOM 7823 C C . ILE A 1 1015 ? 62.823 4.122 -18.041 1.00 87.56 1015 ILE A C 1
ATOM 7825 O O . ILE A 1 1015 ? 63.533 4.083 -19.041 1.00 87.56 1015 ILE A O 1
ATOM 7829 N N . THR A 1 1016 ? 62.454 3.021 -17.392 1.00 88.81 1016 THR A N 1
ATOM 7830 C CA . THR A 1 1016 ? 62.713 1.677 -17.920 1.00 88.81 1016 THR A CA 1
ATOM 7831 C C . THR A 1 1016 ? 61.561 1.276 -18.825 1.00 88.81 1016 THR A C 1
ATOM 7833 O O . THR A 1 1016 ? 60.392 1.316 -18.423 1.00 88.81 1016 THR A O 1
ATOM 7836 N N . VAL A 1 1017 ? 61.895 0.878 -20.041 1.00 89.50 1017 VAL A N 1
ATOM 7837 C CA . VAL A 1 1017 ? 60.938 0.461 -21.059 1.00 89.50 1017 VAL A CA 1
ATOM 7838 C C . VAL A 1 1017 ? 61.334 -0.894 -21.615 1.00 89.50 1017 VAL A C 1
ATOM 7840 O O . VAL A 1 1017 ? 62.482 -1.313 -21.513 1.00 89.50 1017 VAL A O 1
ATOM 7843 N N . VAL A 1 1018 ? 60.360 -1.586 -22.185 1.00 88.56 1018 VAL A N 1
ATOM 7844 C CA . VAL A 1 1018 ? 60.556 -2.863 -22.857 1.00 88.56 1018 VAL A CA 1
ATOM 7845 C C . VAL A 1 1018 ? 60.377 -2.658 -24.352 1.00 88.56 1018 VAL A C 1
ATOM 7847 O O . VAL A 1 1018 ? 59.430 -1.987 -24.766 1.00 88.56 1018 VAL A O 1
ATOM 7850 N N . VAL A 1 1019 ? 61.251 -3.237 -25.167 1.00 87.19 1019 VAL A N 1
ATOM 7851 C CA . VAL A 1 1019 ? 61.116 -3.210 -26.627 1.00 87.19 1019 VAL A CA 1
ATOM 7852 C C . VAL A 1 1019 ? 59.871 -4.006 -27.025 1.00 87.19 1019 VAL A C 1
ATOM 7854 O O . VAL A 1 1019 ? 59.839 -5.232 -26.947 1.00 87.19 1019 VAL A O 1
ATOM 7857 N N . GLY A 1 1020 ? 58.812 -3.292 -27.406 1.00 82.12 1020 GLY A N 1
ATOM 7858 C CA . GLY A 1 1020 ? 57.513 -3.865 -27.754 1.00 82.12 1020 GLY A CA 1
ATOM 7859 C C . GLY A 1 1020 ? 57.374 -4.204 -29.235 1.00 82.12 1020 GLY A C 1
ATOM 7860 O O . GLY A 1 1020 ? 56.619 -5.113 -29.571 1.00 82.12 1020 GLY A O 1
ATOM 7861 N N . ASN A 1 1021 ? 58.068 -3.480 -30.118 1.00 83.62 1021 ASN A N 1
ATOM 7862 C CA . ASN A 1 1021 ? 58.212 -3.841 -31.528 1.00 83.62 1021 ASN A CA 1
ATOM 7863 C C . ASN A 1 1021 ? 59.443 -3.165 -32.148 1.00 83.62 1021 ASN A C 1
ATOM 7865 O O . ASN A 1 1021 ? 59.720 -1.995 -31.879 1.00 83.62 1021 ASN A O 1
ATOM 7869 N N . ILE A 1 1022 ? 60.146 -3.890 -33.012 1.00 82.44 1022 ILE A N 1
ATOM 7870 C CA . ILE A 1 1022 ? 61.313 -3.408 -33.758 1.00 82.44 1022 ILE A CA 1
ATOM 7871 C C . ILE A 1 1022 ? 60.813 -2.718 -35.045 1.00 82.44 1022 ILE A C 1
ATOM 7873 O O . ILE A 1 1022 ? 59.794 -3.145 -35.598 1.00 82.44 1022 ILE A O 1
ATOM 7877 N N . PRO A 1 1023 ? 61.488 -1.661 -35.547 1.00 73.62 1023 PRO A N 1
ATOM 7878 C CA . PRO A 1 1023 ? 61.125 -0.998 -36.797 1.00 73.62 1023 PRO A CA 1
ATOM 7879 C C . PRO A 1 1023 ? 60.924 -1.988 -37.950 1.00 73.62 1023 PRO A C 1
ATOM 7881 O O . PRO A 1 1023 ? 61.871 -2.576 -38.471 1.00 73.62 1023 PRO A O 1
ATOM 7884 N N . SER A 1 1024 ? 59.673 -2.155 -38.360 1.00 67.50 1024 SER A N 1
ATOM 7885 C CA . SER A 1 1024 ? 59.247 -3.012 -39.464 1.00 67.50 1024 SER A CA 1
ATOM 7886 C C . SER A 1 1024 ? 58.205 -2.272 -40.303 1.00 67.50 1024 SER A C 1
ATOM 7888 O O . SER A 1 1024 ? 57.754 -1.183 -39.935 1.00 67.50 1024 SER A O 1
ATOM 7890 N N . SER A 1 1025 ? 57.810 -2.844 -41.445 1.00 58.03 1025 SER A N 1
ATOM 7891 C CA . SER A 1 1025 ? 56.732 -2.261 -42.257 1.00 58.03 1025 SER A CA 1
ATOM 7892 C C . SER A 1 1025 ? 55.421 -2.145 -41.463 1.00 58.03 1025 SER A C 1
ATOM 7894 O O . SER A 1 1025 ? 54.672 -1.193 -41.676 1.00 58.03 1025 SER A O 1
ATOM 7896 N N . ASP A 1 1026 ? 55.185 -3.058 -40.514 1.00 55.88 1026 ASP A N 1
ATOM 7897 C CA . ASP A 1 1026 ? 53.968 -3.121 -39.696 1.00 55.88 1026 ASP A CA 1
ATOM 7898 C C . ASP A 1 1026 ? 53.929 -2.044 -38.604 1.00 55.88 1026 ASP A C 1
ATOM 7900 O O . ASP A 1 1026 ? 52.868 -1.512 -38.286 1.00 55.88 1026 ASP A O 1
ATOM 7904 N N . SER A 1 1027 ? 55.085 -1.651 -38.058 1.00 54.16 1027 SER A N 1
ATOM 7905 C CA . SER A 1 1027 ? 55.182 -0.600 -37.036 1.00 54.16 1027 SER A CA 1
ATOM 7906 C C . SER A 1 1027 ? 55.258 0.811 -37.620 1.00 54.16 1027 SER A C 1
ATOM 7908 O O . SER A 1 1027 ? 55.672 1.745 -36.929 1.00 54.16 1027 SER A O 1
ATOM 7910 N N . SER A 1 1028 ? 54.906 0.998 -38.897 1.00 61.56 1028 SER A N 1
ATOM 7911 C CA . SER A 1 1028 ? 55.129 2.242 -39.650 1.00 61.56 1028 SER A CA 1
ATOM 7912 C C . SER A 1 1028 ? 56.606 2.678 -39.716 1.00 61.56 1028 SER A C 1
ATOM 7914 O O . SER A 1 1028 ? 56.901 3.857 -39.901 1.00 61.56 1028 SER A O 1
ATOM 7916 N N . GLY A 1 1029 ? 57.542 1.736 -39.539 1.00 69.50 1029 GLY A N 1
ATOM 7917 C CA . GLY A 1 1029 ? 58.980 2.003 -39.444 1.00 69.50 1029 GLY A CA 1
ATOM 7918 C C . GLY A 1 1029 ? 59.436 2.598 -38.106 1.00 69.50 1029 GLY A C 1
ATOM 7919 O O . GLY A 1 1029 ? 60.586 3.020 -37.999 1.00 69.50 1029 GLY A O 1
ATOM 7920 N N . ARG A 1 1030 ? 58.571 2.642 -37.084 1.00 85.31 1030 ARG A N 1
ATOM 7921 C CA . ARG A 1 1030 ? 58.886 3.179 -35.750 1.00 85.31 1030 ARG A CA 1
ATOM 7922 C C . ARG A 1 1030 ? 59.342 2.069 -34.796 1.00 85.31 1030 ARG A C 1
ATOM 7924 O O . ARG A 1 1030 ? 58.825 0.952 -34.847 1.00 85.31 1030 ARG A O 1
ATOM 7931 N N . LEU A 1 1031 ? 60.290 2.383 -33.912 1.00 87.94 1031 LEU A N 1
ATOM 7932 C CA . LEU A 1 1031 ? 60.663 1.537 -32.772 1.00 87.94 1031 LEU A CA 1
ATOM 7933 C C . LEU A 1 1031 ? 59.621 1.750 -31.674 1.00 87.94 1031 LEU A C 1
ATOM 7935 O O . LEU A 1 1031 ? 59.440 2.883 -31.235 1.00 87.94 1031 LEU A O 1
ATOM 7939 N N . ILE A 1 1032 ? 58.931 0.697 -31.243 1.00 89.50 1032 ILE A N 1
ATOM 7940 C CA . ILE A 1 1032 ? 57.876 0.802 -30.231 1.00 89.50 1032 ILE A CA 1
ATOM 7941 C C . ILE A 1 1032 ? 58.392 0.271 -28.905 1.00 89.50 1032 ILE A C 1
ATOM 7943 O O . ILE A 1 1032 ? 58.864 -0.860 -28.803 1.00 89.50 1032 ILE A O 1
ATOM 7947 N N . LEU A 1 1033 ? 58.257 1.097 -27.882 1.00 90.50 1033 LEU A N 1
ATOM 7948 C CA . LEU A 1 1033 ? 58.685 0.853 -26.519 1.00 90.50 1033 LEU A CA 1
ATOM 7949 C C . LEU A 1 1033 ? 57.444 0.837 -25.627 1.00 90.50 1033 LEU A C 1
ATOM 7951 O O . LEU A 1 1033 ? 56.504 1.597 -25.840 1.00 90.50 1033 LEU A O 1
ATOM 7955 N N . LEU A 1 1034 ? 57.416 -0.044 -24.639 1.00 88.50 1034 LEU A N 1
ATOM 7956 C CA . LEU A 1 1034 ? 56.329 -0.140 -23.673 1.00 88.50 1034 LEU A CA 1
ATOM 7957 C C . LEU A 1 1034 ? 56.871 0.238 -22.297 1.00 88.50 1034 LEU A C 1
ATOM 7959 O O . LEU A 1 1034 ? 57.867 -0.350 -21.868 1.00 88.50 1034 LEU A O 1
ATOM 7963 N N . PRO A 1 1035 ? 56.255 1.184 -21.570 1.00 85.56 1035 PRO A N 1
ATOM 7964 C CA . PRO A 1 1035 ? 56.712 1.522 -20.236 1.00 85.56 1035 PRO A CA 1
ATOM 7965 C C . PRO A 1 1035 ? 56.591 0.293 -19.347 1.00 85.56 1035 PRO A C 1
ATOM 7967 O O . PRO A 1 1035 ? 55.508 -0.286 -19.217 1.00 85.56 1035 PRO A O 1
ATOM 7970 N N . LYS A 1 1036 ? 57.683 -0.098 -18.685 1.00 74.44 1036 LYS A N 1
ATOM 7971 C CA . LYS A 1 1036 ? 57.574 -1.109 -17.641 1.00 74.44 1036 LYS A CA 1
ATOM 7972 C C . LYS A 1 1036 ? 56.775 -0.472 -16.511 1.00 74.44 1036 LYS A C 1
ATOM 7974 O O . LYS A 1 1036 ? 57.170 0.568 -15.980 1.00 74.44 1036 LYS A O 1
ATOM 7979 N N . ALA A 1 1037 ? 55.654 -1.083 -16.129 1.00 58.16 1037 ALA A N 1
ATOM 7980 C CA . ALA A 1 1037 ? 54.981 -0.726 -14.888 1.00 58.16 1037 ALA A CA 1
ATOM 7981 C C . ALA A 1 1037 ? 56.025 -0.897 -13.785 1.00 58.16 1037 ALA A C 1
ATOM 7983 O O . ALA A 1 1037 ? 56.423 -2.028 -13.516 1.00 58.16 1037 ALA A O 1
ATOM 7984 N N . SER A 1 1038 ? 56.574 0.207 -13.262 1.00 35.62 1038 SER A N 1
ATOM 7985 C CA . SER A 1 1038 ? 57.775 0.154 -12.434 1.00 35.62 1038 SER A CA 1
ATOM 7986 C C . SER A 1 1038 ? 57.503 -0.792 -11.274 1.00 35.62 1038 SER A C 1
ATOM 7988 O O . SER A 1 1038 ? 56.752 -0.479 -10.347 1.00 35.62 1038 SER A O 1
ATOM 7990 N N . ALA A 1 1039 ? 58.089 -1.986 -11.361 1.00 27.72 1039 ALA A N 1
ATOM 7991 C CA . ALA A 1 1039 ? 57.991 -3.044 -10.376 1.00 27.72 1039 ALA A CA 1
ATOM 7992 C C . ALA A 1 1039 ? 58.868 -2.690 -9.168 1.00 27.72 1039 ALA A C 1
ATOM 7994 O O . ALA A 1 1039 ? 59.583 -3.528 -8.620 1.00 27.72 1039 ALA A O 1
ATOM 7995 N N . GLN A 1 1040 ? 58.755 -1.446 -8.687 1.00 25.34 1040 GLN A N 1
ATOM 7996 C CA . GLN A 1 1040 ? 59.016 -1.063 -7.307 1.00 25.34 1040 GLN A CA 1
ATOM 7997 C C . GLN A 1 1040 ? 57.974 -1.739 -6.398 1.00 25.34 1040 GLN A C 1
ATOM 7999 O O . GLN A 1 1040 ? 57.128 -1.102 -5.773 1.00 25.34 1040 GLN A O 1
ATOM 8004 N N . TYR A 1 1041 ? 58.047 -3.070 -6.398 1.00 22.91 1041 TYR A N 1
ATOM 8005 C CA . TYR A 1 1041 ? 57.886 -3.990 -5.287 1.00 22.91 1041 TYR A CA 1
ATOM 8006 C C . TYR A 1 1041 ? 58.683 -5.289 -5.530 1.00 22.91 1041 TYR A C 1
ATOM 8008 O O . TYR A 1 1041 ? 58.225 -6.356 -5.152 1.00 22.91 1041 TYR A O 1
ATOM 8016 N N . SER A 1 1042 ? 59.903 -5.241 -6.077 1.00 22.00 1042 SER A N 1
ATOM 8017 C CA . SER A 1 1042 ? 60.910 -6.274 -5.771 1.00 22.00 1042 SER A CA 1
ATOM 8018 C C . SER A 1 1042 ? 62.334 -5.848 -6.146 1.00 22.00 1042 SER A C 1
ATOM 8020 O O . SER A 1 1042 ? 62.574 -5.372 -7.245 1.00 22.00 1042 SER A O 1
ATOM 8022 N N . SER A 1 1043 ? 63.258 -6.078 -5.205 1.00 23.02 1043 SER A N 1
ATOM 8023 C CA . SER A 1 1043 ? 64.731 -6.108 -5.313 1.00 23.02 1043 SER A CA 1
ATOM 8024 C C . SER A 1 1043 ? 65.507 -4.814 -5.618 1.00 23.02 1043 SER A C 1
ATOM 8026 O O . SER A 1 1043 ? 65.999 -4.609 -6.720 1.00 23.02 1043 SER A O 1
ATOM 8028 N N . LEU A 1 1044 ? 65.800 -4.043 -4.562 1.00 24.16 1044 LEU A N 1
ATOM 8029 C CA . LEU A 1 1044 ? 67.136 -3.467 -4.374 1.00 24.16 1044 LEU A CA 1
ATOM 8030 C C . LEU A 1 1044 ? 67.945 -4.400 -3.461 1.00 24.16 1044 LEU A C 1
ATOM 8032 O O . LEU A 1 1044 ? 67.520 -4.720 -2.349 1.00 24.16 1044 LEU A O 1
ATOM 8036 N N . SER A 1 1045 ? 69.126 -4.772 -3.950 1.00 23.00 1045 SER A N 1
ATOM 8037 C CA . SER A 1 1045 ? 70.316 -5.150 -3.187 1.00 23.00 1045 SER A CA 1
ATOM 8038 C C . SER A 1 1045 ? 70.212 -6.376 -2.264 1.00 23.00 1045 SER A C 1
ATOM 8040 O O . SER A 1 1045 ? 69.752 -6.336 -1.115 1.00 23.00 1045 SER A O 1
ATOM 8042 N N . ASP A 1 1046 ? 70.818 -7.463 -2.741 1.00 24.28 1046 ASP A N 1
ATOM 8043 C CA . ASP A 1 1046 ? 71.708 -8.263 -1.909 1.00 24.28 1046 ASP A CA 1
ATOM 8044 C C . ASP A 1 1046 ? 72.852 -7.378 -1.408 1.00 24.28 1046 ASP A C 1
ATOM 8046 O O . ASP A 1 1046 ? 73.926 -7.288 -1.995 1.00 24.28 1046 ASP A O 1
ATOM 8050 N N . SER A 1 1047 ? 72.642 -6.728 -0.271 1.00 25.98 1047 SER A N 1
ATOM 8051 C CA . SER A 1 1047 ? 73.734 -6.587 0.672 1.00 25.98 1047 SER A CA 1
ATOM 8052 C C . SER A 1 1047 ? 73.431 -7.558 1.796 1.00 25.98 1047 SER A C 1
ATOM 8054 O O . SER A 1 1047 ? 72.406 -7.474 2.478 1.00 25.98 1047 SER A O 1
ATOM 8056 N N . LYS A 1 1048 ? 74.357 -8.489 2.028 1.00 27.30 1048 LYS A N 1
ATOM 8057 C CA . LYS A 1 1048 ? 74.382 -9.401 3.183 1.00 27.30 1048 LYS A CA 1
ATOM 8058 C C . LYS A 1 1048 ? 74.406 -8.670 4.542 1.00 27.30 1048 LYS A C 1
ATOM 8060 O O . LYS A 1 1048 ? 74.571 -9.301 5.581 1.00 27.30 1048 LYS A O 1
ATOM 8065 N N . ARG A 1 1049 ? 74.183 -7.351 4.558 1.00 26.25 1049 ARG A N 1
ATOM 8066 C CA . ARG A 1 1049 ? 73.959 -6.516 5.735 1.00 26.25 1049 ARG A CA 1
ATOM 8067 C C . ARG A 1 1049 ? 72.480 -6.208 5.999 1.00 26.25 1049 ARG A C 1
ATOM 8069 O O . ARG A 1 1049 ? 72.151 -5.751 7.086 1.00 26.25 1049 ARG A O 1
ATOM 8076 N N . ALA A 1 1050 ? 71.571 -6.602 5.105 1.00 25.22 1050 ALA A N 1
ATOM 8077 C CA . ALA A 1 1050 ? 70.136 -6.677 5.367 1.00 25.22 1050 ALA A CA 1
ATOM 8078 C C . ALA A 1 1050 ? 69.736 -8.028 6.004 1.00 25.22 1050 ALA A C 1
ATOM 8080 O O . ALA A 1 1050 ? 68.748 -8.652 5.625 1.00 25.22 1050 ALA A O 1
ATOM 8081 N N . LYS A 1 1051 ? 70.470 -8.448 7.045 1.00 26.03 1051 LYS A N 1
ATOM 8082 C CA . LYS A 1 1051 ? 70.031 -9.453 8.038 1.00 26.03 1051 LYS A CA 1
ATOM 8083 C C . LYS A 1 1051 ? 69.074 -8.859 9.096 1.00 26.03 1051 LYS A C 1
ATOM 8085 O O . LYS A 1 1051 ? 68.964 -9.362 10.206 1.00 26.03 1051 LYS A O 1
ATOM 8090 N N . LYS A 1 1052 ? 68.332 -7.810 8.727 1.00 30.64 1052 LYS A N 1
ATOM 8091 C CA . LYS A 1 1052 ? 67.054 -7.423 9.351 1.00 30.64 1052 LYS A CA 1
ATOM 8092 C C . LYS A 1 1052 ? 65.941 -7.249 8.296 1.00 30.64 1052 LYS A C 1
ATOM 8094 O O . LYS A 1 1052 ? 64.995 -6.500 8.497 1.00 30.64 1052 LYS A O 1
ATOM 8099 N N . LYS A 1 1053 ? 66.015 -7.960 7.158 1.00 27.91 1053 LYS A N 1
ATOM 8100 C CA . LYS A 1 1053 ? 64.805 -8.314 6.389 1.00 27.91 1053 LYS A CA 1
ATOM 8101 C C . LYS A 1 1053 ? 63.951 -9.224 7.292 1.00 27.91 1053 LYS A C 1
ATOM 8103 O O . LYS A 1 1053 ? 64.515 -10.142 7.875 1.00 27.91 1053 LYS A O 1
ATOM 8108 N N . SER A 1 1054 ? 62.637 -8.981 7.391 1.00 35.44 1054 SER A N 1
ATOM 8109 C CA . SER A 1 1054 ? 61.588 -9.801 8.067 1.00 35.44 1054 SER A CA 1
ATOM 8110 C C . SER A 1 1054 ? 61.112 -9.452 9.494 1.00 35.44 1054 SER A C 1
ATOM 8112 O O . SER A 1 1054 ? 60.341 -10.212 10.074 1.00 35.44 1054 SER A O 1
ATOM 8114 N N . GLY A 1 1055 ? 61.479 -8.303 10.069 1.00 48.97 1055 GLY A N 1
ATOM 8115 C CA . GLY A 1 1055 ? 61.161 -8.041 11.483 1.00 48.97 1055 GLY A CA 1
ATOM 8116 C C . GLY A 1 1055 ? 59.758 -7.516 11.816 1.00 48.97 1055 GLY A C 1
ATOM 8117 O O . GLY A 1 1055 ? 59.306 -7.734 12.936 1.00 48.97 1055 GLY A O 1
ATOM 8118 N N . TYR A 1 1056 ? 59.086 -6.802 10.906 1.00 59.28 1056 TYR A N 1
ATOM 8119 C CA . TYR A 1 1056 ? 57.837 -6.114 11.249 1.00 59.28 1056 TYR A CA 1
ATOM 8120 C C . TYR A 1 1056 ? 56.640 -7.049 11.071 1.00 59.28 1056 TYR A C 1
ATOM 8122 O O . TYR A 1 1056 ? 56.131 -7.229 9.967 1.00 59.28 1056 TYR A O 1
ATOM 8130 N N . LYS A 1 1057 ? 56.232 -7.678 12.171 1.00 65.44 1057 LYS A N 1
ATOM 8131 C CA . LYS A 1 1057 ? 54.994 -8.452 12.288 1.00 65.44 1057 LYS A CA 1
ATOM 8132 C C . LYS A 1 1057 ? 53.933 -7.573 12.951 1.00 65.44 1057 LYS A C 1
ATOM 8134 O O . LYS A 1 1057 ? 54.261 -6.573 13.592 1.00 65.44 1057 LYS A O 1
ATOM 8139 N N . ILE A 1 1058 ? 52.663 -7.955 12.835 1.00 70.00 1058 ILE A N 1
ATOM 8140 C CA . ILE A 1 1058 ? 51.616 -7.408 13.706 1.00 70.00 1058 ILE A CA 1
ATOM 8141 C C . ILE A 1 1058 ? 52.090 -7.570 15.164 1.00 70.00 1058 ILE A C 1
ATOM 8143 O O . ILE A 1 1058 ? 52.489 -8.662 15.565 1.00 70.00 1058 ILE A O 1
ATOM 8147 N N . GLY A 1 1059 ? 52.137 -6.465 15.907 1.00 71.94 1059 GLY A N 1
ATOM 8148 C CA . GLY A 1 1059 ? 52.703 -6.356 17.254 1.00 71.94 1059 GLY A CA 1
ATOM 8149 C C . GLY A 1 1059 ? 54.086 -5.686 17.344 1.00 71.94 1059 GLY A C 1
ATOM 8150 O O . GLY A 1 1059 ? 54.503 -5.312 18.438 1.00 71.94 1059 GLY A O 1
ATOM 8151 N N . SER A 1 1060 ? 54.811 -5.480 16.239 1.00 80.94 1060 SER A N 1
ATOM 8152 C CA . SER A 1 1060 ? 56.129 -4.824 16.269 1.00 80.94 1060 SER A CA 1
ATOM 8153 C C . SER A 1 1060 ? 56.038 -3.319 16.553 1.00 80.94 1060 SER A C 1
ATOM 8155 O O . SER A 1 1060 ? 55.192 -2.627 15.989 1.00 80.94 1060 SER A O 1
ATOM 8157 N N . LEU A 1 1061 ? 56.952 -2.808 17.387 1.00 81.75 1061 LEU A N 1
ATOM 8158 C CA . LEU A 1 1061 ? 57.180 -1.373 17.596 1.00 81.75 1061 LEU A CA 1
ATOM 8159 C C . LEU A 1 1061 ? 58.033 -0.792 16.460 1.00 81.75 1061 LEU A C 1
ATOM 8161 O O . LEU A 1 1061 ? 59.055 -1.371 16.082 1.00 81.75 1061 LEU A O 1
ATOM 8165 N N . VAL A 1 1062 ? 57.610 0.348 15.924 1.00 83.06 1062 VAL A N 1
ATOM 8166 C CA . VAL A 1 1062 ? 58.260 1.085 14.839 1.00 83.06 1062 VAL A CA 1
ATOM 8167 C C . VAL A 1 1062 ? 58.391 2.556 15.208 1.00 83.06 1062 VAL A C 1
ATOM 8169 O O . VAL A 1 1062 ? 57.462 3.154 15.742 1.00 83.06 1062 VAL A O 1
ATOM 8172 N N . GLU A 1 1063 ? 59.539 3.152 14.895 1.00 83.62 1063 GLU A N 1
ATOM 8173 C CA . GLU A 1 1063 ? 59.649 4.608 14.841 1.00 83.62 1063 GLU A CA 1
ATOM 8174 C C . GLU A 1 1063 ? 59.144 5.082 13.481 1.00 83.62 1063 GLU A C 1
ATOM 8176 O O . GLU A 1 1063 ? 59.693 4.710 12.438 1.00 83.62 1063 GLU A O 1
ATOM 8181 N N . ALA A 1 1064 ? 58.083 5.881 13.500 1.00 84.94 1064 ALA A N 1
ATOM 8182 C CA . ALA A 1 1064 ? 57.424 6.398 12.316 1.00 84.94 1064 ALA A CA 1
ATOM 8183 C C . ALA A 1 1064 ? 57.411 7.930 12.332 1.00 84.94 1064 ALA A C 1
ATOM 8185 O O . ALA A 1 1064 ? 57.135 8.552 13.351 1.00 84.94 1064 ALA A O 1
ATOM 8186 N N . GLU A 1 1065 ? 57.714 8.544 11.195 1.00 83.94 1065 GLU A N 1
ATOM 8187 C CA . GLU A 1 1065 ? 57.692 9.992 10.994 1.00 83.94 1065 GLU A CA 1
ATOM 8188 C C . GLU A 1 1065 ? 56.357 10.402 10.364 1.00 83.94 1065 GLU A C 1
ATOM 8190 O O . GLU A 1 1065 ? 55.952 9.821 9.352 1.00 83.94 1065 GLU A O 1
ATOM 8195 N N . ILE A 1 1066 ? 55.672 11.390 10.946 1.00 83.38 1066 ILE A N 1
ATOM 8196 C CA . ILE A 1 1066 ? 54.403 11.918 10.423 1.00 83.38 1066 ILE A CA 1
ATOM 8197 C C . ILE A 1 1066 ? 54.650 12.626 9.084 1.00 83.38 1066 ILE A C 1
ATOM 8199 O O . ILE A 1 1066 ? 55.420 13.578 9.012 1.00 83.38 1066 ILE A O 1
ATOM 8203 N N . ILE A 1 1067 ? 53.969 12.178 8.031 1.00 80.81 1067 ILE A N 1
ATOM 8204 C CA . ILE A 1 1067 ? 53.997 12.767 6.684 1.00 80.81 1067 ILE A CA 1
ATOM 8205 C C . ILE A 1 1067 ? 52.843 13.749 6.503 1.00 80.81 1067 ILE A C 1
ATOM 8207 O O . ILE A 1 1067 ? 53.021 14.800 5.898 1.00 80.81 1067 ILE A O 1
ATOM 8211 N N . ASP A 1 1068 ? 51.657 13.378 6.981 1.00 80.19 1068 ASP A N 1
ATOM 8212 C CA . ASP A 1 1068 ? 50.422 14.121 6.745 1.00 80.19 1068 ASP A CA 1
ATOM 8213 C C . ASP A 1 1068 ? 49.459 13.923 7.919 1.00 80.19 1068 ASP A C 1
ATOM 8215 O O . ASP A 1 1068 ? 49.412 12.847 8.527 1.00 80.19 1068 ASP A O 1
ATOM 8219 N N . ILE A 1 1069 ? 48.702 14.970 8.231 1.00 84.56 1069 ILE A N 1
ATOM 8220 C CA . ILE A 1 1069 ? 47.734 15.008 9.327 1.00 84.56 1069 ILE A CA 1
ATOM 8221 C C . ILE A 1 1069 ? 46.374 15.331 8.722 1.00 84.56 1069 ILE A C 1
ATOM 8223 O O . ILE A 1 1069 ? 46.101 16.472 8.354 1.00 84.56 1069 ILE A O 1
ATOM 8227 N N . LYS A 1 1070 ? 45.502 14.327 8.635 1.00 85.62 1070 LYS A N 1
ATOM 8228 C CA . LYS A 1 1070 ? 44.115 14.511 8.205 1.00 85.62 1070 LYS A CA 1
ATOM 8229 C C . LYS A 1 1070 ? 43.181 14.526 9.413 1.00 85.62 1070 LYS A C 1
ATOM 8231 O O . LYS A 1 1070 ? 43.542 14.008 10.464 1.00 85.62 1070 LYS A O 1
ATOM 8236 N N . PRO A 1 1071 ? 41.937 15.020 9.270 1.00 84.25 1071 PRO A N 1
ATOM 8237 C CA . PRO A 1 1071 ? 41.001 15.114 10.394 1.00 84.25 1071 PRO A CA 1
ATOM 8238 C C . PRO A 1 1071 ? 40.691 13.793 11.117 1.00 84.25 1071 PRO A C 1
ATOM 8240 O O . PRO A 1 1071 ? 40.327 13.824 12.285 1.00 84.25 1071 PRO A O 1
ATOM 8243 N N . LEU A 1 1072 ? 40.819 12.639 10.446 1.00 89.00 1072 LEU A N 1
ATOM 8244 C CA . LEU A 1 1072 ? 40.489 11.309 10.995 1.00 89.00 1072 LEU A CA 1
ATOM 8245 C C . LEU A 1 1072 ? 41.657 10.305 10.977 1.00 89.00 1072 LEU A C 1
ATOM 8247 O O . LEU A 1 1072 ? 41.523 9.201 11.508 1.00 89.00 1072 LEU A O 1
ATOM 8251 N N . GLU A 1 1073 ? 42.791 10.661 10.368 1.00 88.56 1073 GLU A N 1
ATOM 8252 C CA . GLU A 1 1073 ? 43.941 9.765 10.212 1.00 88.56 1073 GLU A CA 1
ATOM 8253 C C . GLU A 1 1073 ? 45.275 10.528 10.158 1.00 88.56 1073 GLU A C 1
ATOM 8255 O O . GLU A 1 1073 ? 45.371 11.588 9.542 1.00 88.56 1073 GLU A O 1
ATOM 8260 N N . LEU A 1 1074 ? 46.326 9.955 10.748 1.00 85.88 1074 LEU A N 1
ATOM 8261 C CA . LEU A 1 1074 ? 47.716 10.363 10.502 1.00 85.88 1074 LEU A CA 1
ATOM 8262 C C . LEU A 1 1074 ? 48.325 9.431 9.474 1.00 85.88 1074 LEU A C 1
ATOM 8264 O O . LEU A 1 1074 ? 48.185 8.213 9.588 1.00 85.88 1074 LEU A O 1
ATOM 8268 N N . LEU A 1 1075 ? 49.070 9.985 8.529 1.00 87.31 1075 LEU A N 1
ATOM 8269 C CA . LEU A 1 1075 ? 49.874 9.206 7.601 1.00 87.31 1075 LEU A CA 1
ATOM 8270 C C . LEU A 1 1075 ? 51.330 9.296 8.030 1.00 87.31 1075 LEU A C 1
ATOM 8272 O O . LEU A 1 1075 ? 51.863 10.392 8.185 1.00 87.31 1075 LEU A O 1
ATOM 8276 N N . LEU A 1 1076 ? 51.982 8.152 8.207 1.00 86.69 1076 LEU A N 1
ATOM 8277 C CA . LEU A 1 1076 ? 53.361 8.074 8.677 1.00 86.69 1076 LEU A CA 1
ATOM 8278 C C . LEU A 1 1076 ? 54.214 7.233 7.731 1.00 86.69 1076 LEU A C 1
ATOM 8280 O O . LEU A 1 1076 ? 53.719 6.311 7.081 1.00 86.69 1076 LEU A O 1
ATOM 8284 N N . LYS A 1 1077 ? 55.512 7.530 7.672 1.00 83.38 1077 LYS A N 1
ATOM 8285 C CA . LYS A 1 1077 ? 56.529 6.675 7.041 1.00 83.38 1077 LYS A CA 1
ATOM 8286 C C . LYS A 1 1077 ? 57.395 6.049 8.122 1.00 83.38 1077 LYS A C 1
ATOM 8288 O O . LYS A 1 1077 ? 57.799 6.721 9.063 1.00 83.38 1077 LYS A O 1
ATOM 8293 N N . PHE A 1 1078 ? 57.717 4.776 7.969 1.00 82.12 1078 PHE A N 1
ATOM 8294 C CA . PHE A 1 1078 ? 58.687 4.077 8.802 1.00 82.12 1078 PHE A CA 1
ATOM 8295 C C . PHE A 1 1078 ? 59.471 3.074 7.961 1.00 82.12 1078 PHE A C 1
ATOM 8297 O O . PHE A 1 1078 ? 59.041 2.654 6.884 1.00 82.12 1078 PHE A O 1
ATOM 8304 N N . GLY A 1 1079 ? 60.658 2.698 8.431 1.00 68.00 1079 GLY A N 1
ATOM 8305 C CA . GLY A 1 1079 ? 61.581 1.892 7.632 1.00 68.00 1079 GLY A CA 1
ATOM 8306 C C . GLY A 1 1079 ? 61.950 2.553 6.292 1.00 68.00 1079 GLY A C 1
ATOM 8307 O O . GLY A 1 1079 ? 61.720 3.738 6.068 1.00 68.00 1079 GLY A O 1
ATOM 8308 N N . GLY A 1 1080 ? 62.538 1.780 5.379 1.00 58.84 1080 GLY A N 1
ATOM 8309 C CA . GLY A 1 1080 ? 63.019 2.276 4.083 1.00 58.84 1080 GLY A CA 1
ATOM 8310 C C . GLY A 1 1080 ? 61.938 2.433 3.006 1.00 58.84 1080 GLY A C 1
ATOM 8311 O O . GLY A 1 1080 ? 62.188 1.965 1.903 1.00 58.84 1080 GLY A O 1
ATOM 8312 N N . ASN A 1 1081 ? 60.778 3.037 3.330 1.00 64.38 1081 ASN A N 1
ATOM 8313 C CA . ASN A 1 1081 ? 59.590 3.320 2.477 1.00 64.38 1081 ASN A CA 1
ATOM 8314 C C . ASN A 1 1081 ? 58.296 2.544 2.827 1.00 64.38 1081 ASN A C 1
ATOM 8316 O O . ASN A 1 1081 ? 57.472 2.291 1.945 1.00 64.38 1081 ASN A O 1
ATOM 8320 N N . LEU A 1 1082 ? 58.072 2.148 4.088 1.00 75.25 1082 LEU A N 1
ATOM 8321 C CA . LEU A 1 1082 ? 56.749 1.660 4.505 1.00 75.25 1082 LEU A CA 1
ATOM 8322 C C . LEU A 1 1082 ? 55.884 2.836 4.949 1.00 75.25 1082 LEU A C 1
ATOM 8324 O O . LEU A 1 1082 ? 56.329 3.681 5.721 1.00 75.25 1082 LEU A O 1
ATOM 8328 N N . HIS A 1 1083 ? 54.636 2.862 4.487 1.00 78.06 1083 HIS A N 1
ATOM 8329 C CA . HIS A 1 1083 ? 53.643 3.829 4.933 1.00 78.06 1083 HIS A CA 1
ATOM 8330 C C . HIS A 1 1083 ? 52.620 3.151 5.838 1.00 78.06 1083 HIS A C 1
ATOM 8332 O O . HIS A 1 1083 ? 52.053 2.109 5.484 1.00 78.06 1083 HIS A O 1
ATOM 8338 N N . GLY A 1 1084 ? 52.399 3.752 7.002 1.00 82.88 1084 GLY A N 1
ATOM 8339 C CA . GLY A 1 1084 ? 51.358 3.367 7.941 1.00 82.88 1084 GLY A CA 1
ATOM 8340 C C . GLY A 1 1084 ? 50.340 4.481 8.118 1.00 82.88 1084 GLY A C 1
ATOM 8341 O O . GLY A 1 1084 ? 50.646 5.651 7.884 1.00 82.88 1084 GLY A O 1
ATOM 8342 N N . ARG A 1 1085 ? 49.135 4.108 8.540 1.00 87.44 1085 ARG A N 1
ATOM 8343 C CA . ARG A 1 1085 ? 48.107 5.046 8.983 1.00 87.44 1085 ARG A CA 1
ATOM 8344 C C . ARG A 1 1085 ? 47.800 4.822 10.460 1.00 87.44 1085 ARG A C 1
ATOM 8346 O O . ARG A 1 1085 ? 47.799 3.680 10.910 1.00 87.44 1085 ARG A O 1
ATOM 8353 N N . ILE A 1 1086 ? 47.561 5.894 11.208 1.00 88.94 1086 ILE A N 1
ATOM 8354 C CA . ILE A 1 1086 ? 47.004 5.834 12.567 1.00 88.94 1086 ILE A CA 1
ATOM 8355 C C . ILE A 1 1086 ? 45.598 6.413 12.491 1.00 88.94 1086 ILE A C 1
ATOM 8357 O O . ILE A 1 1086 ? 45.433 7.602 12.216 1.00 88.94 1086 ILE A O 1
ATOM 8361 N N . HIS A 1 1087 ? 44.591 5.578 12.727 1.00 89.88 1087 HIS A N 1
ATOM 8362 C CA . HIS A 1 1087 ? 43.206 6.023 12.869 1.00 89.88 1087 HIS A CA 1
ATOM 8363 C C . HIS A 1 1087 ? 43.050 6.896 14.128 1.00 89.88 1087 HIS A C 1
ATOM 8365 O O . HIS A 1 1087 ? 43.676 6.622 15.149 1.00 89.88 1087 HIS A O 1
ATOM 8371 N N . ILE A 1 1088 ? 42.191 7.918 14.104 1.00 88.88 1088 ILE A N 1
ATOM 8372 C CA . ILE A 1 1088 ? 42.031 8.877 15.217 1.00 88.88 1088 ILE A CA 1
ATOM 8373 C C . ILE A 1 1088 ? 41.757 8.236 16.595 1.00 88.88 1088 ILE A C 1
ATOM 8375 O O . ILE A 1 1088 ? 42.164 8.770 17.624 1.00 88.88 1088 ILE A O 1
ATOM 8379 N N . THR A 1 1089 ? 41.142 7.048 16.635 1.00 87.69 1089 THR A N 1
ATOM 8380 C CA . THR A 1 1089 ? 40.872 6.288 17.876 1.00 87.69 1089 THR A CA 1
ATOM 8381 C C . THR A 1 1089 ? 42.106 5.612 18.493 1.00 87.69 1089 THR A C 1
ATOM 8383 O O . THR A 1 1089 ? 41.997 4.966 19.537 1.00 87.69 1089 THR A O 1
ATOM 8386 N N . GLU A 1 1090 ? 43.266 5.700 17.842 1.00 86.88 1090 GLU A N 1
ATOM 8387 C CA . GLU A 1 1090 ? 44.492 4.960 18.166 1.00 86.88 1090 GLU A CA 1
ATOM 8388 C C . GLU A 1 1090 ? 45.605 5.845 18.762 1.00 86.88 1090 GLU A C 1
ATOM 8390 O O . GLU A 1 1090 ? 46.779 5.483 18.688 1.00 86.88 1090 GLU A O 1
ATOM 8395 N N . ILE A 1 1091 ? 45.251 6.991 19.364 1.00 78.44 1091 ILE A N 1
ATOM 8396 C CA . ILE A 1 1091 ? 46.220 7.963 19.904 1.00 78.44 1091 ILE A CA 1
ATOM 8397 C C . ILE A 1 1091 ? 46.275 8.016 21.432 1.00 78.44 1091 ILE A C 1
ATOM 8399 O O . ILE A 1 1091 ? 47.232 7.536 22.027 1.00 78.44 1091 ILE A O 1
ATOM 8403 N N . LEU A 1 1092 ? 45.272 8.619 22.070 1.00 67.69 1092 LEU A N 1
ATOM 8404 C CA . LEU A 1 1092 ? 45.274 8.942 23.499 1.00 67.69 1092 LEU A CA 1
ATOM 8405 C C . LEU A 1 1092 ? 44.157 8.188 24.224 1.00 67.69 1092 LEU A C 1
ATOM 8407 O O . LEU A 1 1092 ? 43.057 8.036 23.691 1.00 67.69 1092 LEU A O 1
ATOM 8411 N N . GLU A 1 1093 ? 44.438 7.744 25.451 1.00 60.88 1093 GLU A N 1
ATOM 8412 C CA . GLU A 1 1093 ? 43.413 7.283 26.401 1.00 60.88 1093 GLU A CA 1
ATOM 8413 C C . GLU A 1 1093 ? 42.975 8.383 27.368 1.00 60.88 1093 GLU A C 1
ATOM 8415 O O . GLU A 1 1093 ? 41.811 8.402 27.760 1.00 60.88 1093 GLU A O 1
ATOM 8420 N N . GLU A 1 1094 ? 43.869 9.315 27.712 1.00 56.31 1094 GLU A N 1
ATOM 8421 C CA . GLU A 1 1094 ? 43.567 10.386 28.660 1.00 56.31 1094 GLU A CA 1
ATOM 8422 C C . GLU A 1 1094 ? 42.599 11.444 28.109 1.00 56.31 1094 GLU A C 1
ATOM 8424 O O . GLU A 1 1094 ? 42.467 11.708 26.906 1.00 56.31 1094 GLU A O 1
ATOM 8429 N N . ASP A 1 1095 ? 41.873 12.051 29.041 1.00 57.06 1095 ASP A N 1
ATOM 8430 C CA . ASP A 1 1095 ? 40.596 12.715 28.809 1.00 57.06 1095 ASP A CA 1
ATOM 8431 C C . ASP A 1 1095 ? 40.672 14.187 28.362 1.00 57.06 1095 ASP A C 1
ATOM 8433 O O . ASP A 1 1095 ? 39.635 14.842 28.284 1.00 57.06 1095 ASP A O 1
ATOM 8437 N N . SER A 1 1096 ? 41.859 14.694 28.014 1.00 57.28 1096 SER A N 1
ATOM 8438 C CA . SER A 1 1096 ? 42.117 16.145 28.008 1.00 57.28 1096 SER A CA 1
ATOM 8439 C C . SER A 1 1096 ? 41.939 16.865 26.659 1.00 57.28 1096 SER A C 1
ATOM 8441 O O . SER A 1 1096 ? 41.525 18.018 26.653 1.00 57.28 1096 SER A O 1
ATOM 8443 N N . ALA A 1 1097 ? 42.229 16.236 25.510 1.00 67.19 1097 ALA A N 1
ATOM 8444 C CA . ALA A 1 1097 ? 42.251 16.942 24.214 1.00 67.19 1097 ALA A CA 1
ATOM 8445 C C . ALA A 1 1097 ? 40.972 16.747 23.370 1.00 67.19 1097 ALA A C 1
ATOM 8447 O O . ALA A 1 1097 ? 40.621 15.617 23.019 1.00 67.19 1097 ALA A O 1
ATOM 8448 N N . GLU A 1 1098 ? 40.304 17.838 22.971 1.00 72.69 1098 GLU A N 1
ATOM 8449 C CA . GLU A 1 1098 ? 39.155 17.798 22.043 1.00 72.69 1098 GLU A CA 1
ATOM 8450 C C . GLU A 1 1098 ? 39.554 17.363 20.626 1.00 72.69 1098 GLU A C 1
ATOM 8452 O O . GLU A 1 1098 ? 38.827 16.604 19.983 1.00 72.69 1098 GLU A O 1
ATOM 8457 N N . HIS A 1 1099 ? 40.734 17.784 20.164 1.00 81.56 1099 HIS A N 1
ATOM 8458 C CA . HIS A 1 1099 ? 41.292 17.448 18.855 1.00 81.56 1099 HIS A CA 1
ATOM 8459 C C . HIS A 1 1099 ? 42.620 16.694 19.029 1.00 81.56 1099 HIS A C 1
ATOM 8461 O O . HIS A 1 1099 ? 43.656 17.323 19.199 1.00 81.56 1099 HIS A O 1
ATOM 8467 N N . PRO A 1 1100 ? 42.645 15.351 18.962 1.00 79.38 1100 PRO A N 1
ATOM 8468 C CA . PRO A 1 1100 ? 43.832 14.551 19.302 1.00 79.38 1100 PRO A CA 1
ATOM 8469 C C . PRO A 1 1100 ? 45.079 14.875 18.480 1.00 79.38 1100 PRO A C 1
ATOM 8471 O O . PRO A 1 1100 ? 46.200 14.699 18.943 1.00 79.38 1100 PRO A O 1
ATOM 8474 N N . PHE A 1 1101 ? 44.886 15.314 17.236 1.00 84.75 1101 PHE A N 1
ATOM 8475 C CA . PHE A 1 1101 ? 45.980 15.628 16.325 1.00 84.75 1101 PHE A CA 1
ATOM 8476 C C . PHE A 1 1101 ? 46.557 17.038 16.527 1.00 84.75 1101 PHE A C 1
ATOM 8478 O O . PHE A 1 1101 ? 47.569 17.354 15.907 1.00 84.75 1101 PHE A O 1
ATOM 8485 N N . SER A 1 1102 ? 45.956 17.895 17.365 1.00 80.56 1102 SER A N 1
ATOM 8486 C CA . SER A 1 1102 ? 46.337 19.314 17.466 1.00 80.56 1102 SER A CA 1
ATOM 8487 C C . SER A 1 1102 ? 47.738 19.543 18.036 1.00 80.56 1102 SER A C 1
ATOM 8489 O O . SER A 1 1102 ? 48.366 20.552 17.715 1.00 80.56 1102 SER A O 1
ATOM 8491 N N . GLU A 1 1103 ? 48.245 18.628 18.864 1.00 78.12 1103 GLU A N 1
ATOM 8492 C CA . GLU A 1 1103 ? 49.596 18.697 19.444 1.00 78.12 1103 GLU A CA 1
ATOM 8493 C C . GLU A 1 1103 ? 50.678 18.123 18.518 1.00 78.12 1103 GLU A C 1
ATOM 8495 O O . GLU A 1 1103 ? 51.863 18.398 18.698 1.00 78.12 1103 GLU A O 1
ATOM 8500 N N . LEU A 1 1104 ? 50.282 17.363 17.495 1.00 84.00 1104 LEU A N 1
ATOM 8501 C CA . LEU A 1 1104 ? 51.205 16.702 16.580 1.00 84.00 1104 LEU A CA 1
ATOM 8502 C C . LEU A 1 1104 ? 51.608 17.630 15.430 1.00 84.00 1104 LEU A C 1
ATOM 8504 O O . LEU A 1 1104 ? 50.856 18.514 15.003 1.00 84.00 1104 LEU A O 1
ATOM 8508 N N . ARG A 1 1105 ? 52.826 17.445 14.919 1.00 77.19 1105 ARG A N 1
ATOM 8509 C CA . ARG A 1 1105 ? 53.374 18.222 13.797 1.00 77.19 1105 ARG A CA 1
ATOM 8510 C C . ARG A 1 1105 ? 53.927 17.294 12.721 1.00 77.19 1105 ARG A C 1
ATOM 8512 O O . ARG A 1 1105 ? 54.511 16.254 13.022 1.00 77.19 1105 ARG A O 1
ATOM 8519 N N . ILE A 1 1106 ? 53.764 17.683 11.457 1.00 75.75 1106 ILE A N 1
ATOM 8520 C CA . ILE A 1 1106 ? 54.381 16.985 10.321 1.00 75.75 1106 ILE A CA 1
ATOM 8521 C C . ILE A 1 1106 ? 55.907 16.987 10.514 1.00 75.75 1106 ILE A C 1
ATOM 8523 O O . ILE A 1 1106 ? 56.485 18.008 10.881 1.00 75.75 1106 ILE A O 1
ATOM 8527 N N . GLY A 1 1107 ? 56.546 15.833 10.314 1.00 78.31 1107 GLY A N 1
ATOM 8528 C CA . GLY A 1 1107 ? 57.973 15.600 10.563 1.00 78.31 1107 GLY A CA 1
ATOM 8529 C C . GLY A 1 1107 ? 58.316 15.090 11.971 1.00 78.31 1107 GLY A C 1
ATOM 8530 O O . GLY A 1 1107 ? 59.434 14.621 12.188 1.00 78.31 1107 GLY A O 1
ATOM 8531 N N . GLN A 1 1108 ? 57.384 15.118 12.931 1.00 82.81 1108 GLN A N 1
ATOM 8532 C CA . GLN A 1 1108 ? 57.598 14.531 14.258 1.00 82.81 1108 GLN A CA 1
ATOM 8533 C C . GLN A 1 1108 ? 57.728 13.004 14.159 1.00 82.81 1108 GLN A C 1
ATOM 8535 O O . GLN A 1 1108 ? 56.961 12.344 13.451 1.00 82.81 1108 GLN A O 1
ATOM 8540 N N . LYS A 1 1109 ? 58.690 12.435 14.892 1.00 85.06 1109 LYS A N 1
ATOM 8541 C CA . LYS A 1 1109 ? 58.858 10.984 15.025 1.00 85.06 1109 LYS A CA 1
ATOM 8542 C C . LYS A 1 1109 ? 58.082 10.473 16.233 1.00 85.06 1109 LYS A C 1
ATOM 8544 O O . LYS A 1 1109 ? 58.228 11.005 17.329 1.00 85.06 1109 LYS A O 1
ATOM 8549 N N . LEU A 1 1110 ? 57.275 9.442 16.018 1.00 83.94 1110 LEU A N 1
ATOM 8550 C CA . LEU A 1 1110 ? 56.466 8.775 17.029 1.00 83.94 1110 LEU A CA 1
ATOM 8551 C C . LEU A 1 1110 ? 56.811 7.289 17.075 1.00 83.94 1110 LEU A C 1
ATOM 8553 O O . LEU A 1 1110 ? 57.003 6.646 16.041 1.00 83.94 1110 LEU A O 1
ATOM 8557 N N . THR A 1 1111 ? 56.828 6.731 18.279 1.00 87.38 1111 THR A N 1
ATOM 8558 C CA . THR A 1 1111 ? 56.952 5.289 18.482 1.00 87.38 1111 THR A CA 1
ATOM 8559 C C . THR A 1 1111 ? 55.556 4.675 18.449 1.00 87.38 1111 THR A C 1
ATOM 8561 O O . THR A 1 1111 ? 54.764 4.880 19.364 1.00 87.38 1111 THR A O 1
ATOM 8564 N N . ALA A 1 1112 ? 55.242 3.936 17.388 1.00 86.25 1112 ALA A N 1
ATOM 8565 C CA . ALA A 1 1112 ? 53.940 3.310 17.173 1.00 86.25 1112 ALA A CA 1
ATOM 8566 C C . ALA A 1 1112 ? 54.073 1.790 17.088 1.00 86.25 1112 ALA A C 1
ATOM 8568 O O . ALA A 1 1112 ? 55.111 1.264 16.694 1.00 86.25 1112 ALA A O 1
ATOM 8569 N N . ARG A 1 1113 ? 53.015 1.056 17.423 1.00 86.25 1113 ARG A N 1
ATOM 8570 C CA . ARG A 1 1113 ? 52.952 -0.397 17.243 1.00 86.25 1113 ARG A CA 1
ATOM 8571 C C . ARG A 1 1113 ? 52.071 -0.748 16.048 1.00 86.25 1113 ARG A C 1
ATOM 8573 O O . ARG A 1 1113 ? 51.009 -0.162 15.866 1.00 86.25 1113 ARG A O 1
ATOM 8580 N N . ILE A 1 1114 ? 52.502 -1.717 15.246 1.00 85.44 1114 ILE A N 1
ATOM 8581 C CA . ILE A 1 1114 ? 51.725 -2.249 14.120 1.00 85.44 1114 ILE A CA 1
ATOM 8582 C C . ILE A 1 1114 ? 50.576 -3.103 14.657 1.00 85.44 1114 ILE A C 1
ATOM 8584 O O . ILE A 1 1114 ? 50.822 -4.095 15.337 1.00 85.44 1114 ILE A O 1
ATOM 8588 N N . VAL A 1 1115 ? 49.332 -2.746 14.342 1.00 80.06 1115 VAL A N 1
ATOM 8589 C CA . VAL A 1 1115 ? 48.129 -3.415 14.866 1.00 80.06 1115 VAL A CA 1
ATOM 8590 C C . VAL A 1 1115 ? 47.488 -4.358 13.854 1.00 80.06 1115 VAL A C 1
AT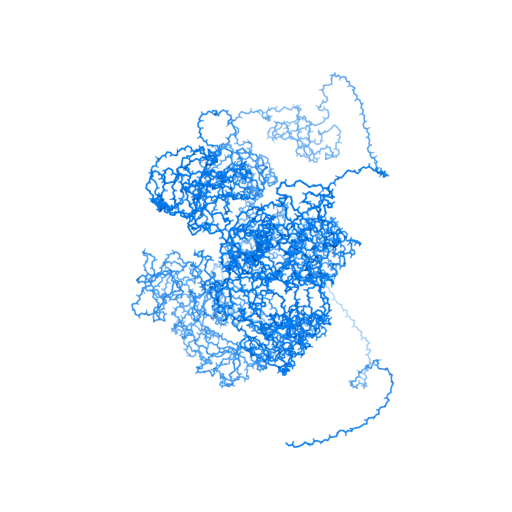OM 8592 O O . VAL A 1 1115 ? 47.028 -5.436 14.221 1.00 80.06 1115 VAL A O 1
ATOM 8595 N N . SER A 1 1116 ? 47.463 -3.985 12.579 1.00 76.44 1116 SER A N 1
ATOM 8596 C CA . SER A 1 1116 ? 47.012 -4.866 11.502 1.00 76.44 1116 SER A CA 1
ATOM 8597 C C . SER A 1 1116 ? 47.653 -4.469 10.179 1.00 76.44 1116 SER A C 1
ATOM 8599 O O . SER A 1 1116 ? 48.134 -3.347 10.012 1.00 76.44 1116 SER A O 1
ATOM 8601 N N . GLU A 1 1117 ? 47.665 -5.393 9.225 1.00 71.00 1117 GLU A N 1
ATOM 8602 C CA . GLU A 1 1117 ? 47.893 -5.024 7.830 1.00 71.00 1117 GLU A CA 1
ATOM 8603 C C . GLU A 1 1117 ? 46.640 -4.276 7.351 1.00 71.00 1117 GLU A C 1
ATOM 8605 O O . GLU A 1 1117 ? 45.515 -4.692 7.640 1.00 71.00 1117 GLU A O 1
ATOM 8610 N N . ALA A 1 1118 ? 46.814 -3.104 6.745 1.00 56.59 1118 ALA A N 1
ATOM 8611 C CA . ALA A 1 1118 ? 45.678 -2.279 6.353 1.00 56.59 1118 ALA A CA 1
ATOM 8612 C C . ALA A 1 1118 ? 44.946 -2.944 5.178 1.00 56.59 1118 ALA A C 1
ATOM 8614 O O . ALA A 1 1118 ? 45.534 -3.161 4.117 1.00 56.59 1118 ALA A O 1
ATOM 8615 N N . GLU A 1 1119 ? 43.658 -3.254 5.350 1.00 50.41 1119 GLU A N 1
ATOM 8616 C CA . GLU A 1 1119 ? 42.821 -3.679 4.229 1.00 50.41 1119 GLU A CA 1
ATOM 8617 C C . GLU A 1 1119 ? 42.660 -2.525 3.223 1.00 50.41 1119 GLU A C 1
ATOM 8619 O O . GLU A 1 1119 ? 42.543 -1.363 3.637 1.00 50.41 1119 GLU A O 1
ATOM 8624 N N . PRO A 1 1120 ? 42.632 -2.806 1.906 1.00 45.62 1120 PRO A N 1
ATOM 8625 C CA . PRO A 1 1120 ? 42.453 -1.790 0.875 1.00 45.62 1120 PRO A CA 1
ATOM 8626 C C . PRO A 1 1120 ? 41.052 -1.160 0.980 1.00 45.62 1120 PRO A C 1
ATOM 8628 O O . PRO A 1 1120 ? 40.102 -1.589 0.331 1.00 45.62 1120 PRO A O 1
ATOM 8631 N N . SER A 1 1121 ? 40.890 -0.131 1.815 1.00 39.12 1121 SER A N 1
ATOM 8632 C CA . SER A 1 1121 ? 39.617 0.578 1.972 1.00 39.12 1121 SER A CA 1
ATOM 8633 C C . SER A 1 1121 ? 39.304 1.373 0.697 1.00 39.12 1121 SER A C 1
ATOM 8635 O O . SER A 1 1121 ? 40.016 2.316 0.344 1.00 39.12 1121 SER A O 1
ATOM 8637 N N . GLY A 1 1122 ? 38.236 0.966 0.003 1.00 41.72 1122 GLY A N 1
ATOM 8638 C CA . GLY A 1 1122 ? 37.943 1.213 -1.417 1.00 41.72 1122 GLY A CA 1
ATOM 8639 C C . GLY A 1 1122 ? 37.611 2.636 -1.887 1.00 41.72 1122 GLY A C 1
ATOM 8640 O O . GLY A 1 1122 ? 36.778 2.779 -2.778 1.00 41.72 1122 GLY A O 1
ATOM 8641 N N . LYS A 1 1123 ? 38.236 3.688 -1.342 1.00 39.94 1123 LYS A N 1
ATOM 8642 C CA . LYS A 1 1123 ? 38.095 5.059 -1.879 1.00 39.94 1123 LYS A CA 1
ATOM 8643 C C . LYS A 1 1123 ? 39.393 5.864 -2.044 1.00 39.94 1123 LYS A C 1
ATOM 8645 O O . LYS A 1 1123 ? 39.345 6.946 -2.612 1.00 39.94 1123 LYS A O 1
ATOM 8650 N N . SER A 1 1124 ? 40.564 5.364 -1.639 1.00 34.44 1124 SER A N 1
ATOM 8651 C CA . SER A 1 1124 ? 41.835 6.067 -1.898 1.00 34.44 1124 SER A CA 1
ATOM 8652 C C . SER A 1 1124 ? 43.004 5.095 -2.064 1.00 34.44 1124 SER A C 1
ATOM 8654 O O . SER A 1 1124 ? 43.431 4.445 -1.118 1.00 34.44 1124 SER A O 1
ATOM 8656 N N . GLY A 1 1125 ? 43.525 4.994 -3.289 1.00 38.19 1125 GLY A N 1
ATOM 8657 C CA . GLY A 1 1125 ? 44.618 4.100 -3.690 1.00 38.19 1125 GLY A CA 1
ATOM 8658 C C . GLY A 1 1125 ? 46.025 4.559 -3.287 1.00 38.19 1125 GLY A C 1
ATOM 8659 O O . GLY A 1 1125 ? 46.961 4.382 -4.067 1.00 38.19 1125 GLY A O 1
ATOM 8660 N N . LYS A 1 1126 ? 46.217 5.143 -2.097 1.00 41.66 1126 LYS A N 1
ATOM 8661 C CA . LYS A 1 1126 ? 47.567 5.314 -1.535 1.00 41.66 1126 LYS A CA 1
ATOM 8662 C C . LYS A 1 1126 ? 47.887 4.124 -0.631 1.00 41.66 1126 LYS A C 1
ATOM 8664 O O . LYS A 1 1126 ? 47.166 3.830 0.314 1.00 41.66 1126 LYS A O 1
ATOM 8669 N N . LYS A 1 1127 ? 48.969 3.432 -0.999 1.00 45.09 1127 LYS A N 1
ATOM 8670 C CA . LYS A 1 1127 ? 49.567 2.226 -0.408 1.00 45.09 1127 LYS A CA 1
ATOM 8671 C C . LYS A 1 1127 ? 49.906 2.404 1.087 1.00 45.09 1127 LYS A C 1
ATOM 8673 O O . LYS A 1 1127 ? 51.079 2.469 1.440 1.00 45.09 1127 LYS A O 1
ATOM 8678 N N . PHE A 1 1128 ? 48.923 2.480 1.978 1.00 49.12 1128 PHE A N 1
ATOM 8679 C CA . PHE A 1 1128 ? 49.162 2.280 3.409 1.00 49.12 1128 PHE A CA 1
ATOM 8680 C C . PHE A 1 1128 ? 49.105 0.783 3.646 1.00 49.12 1128 PHE A C 1
ATOM 8682 O O . PHE A 1 1128 ? 48.060 0.179 3.445 1.00 49.12 1128 PHE A O 1
ATOM 8689 N N . LYS A 1 1129 ? 50.238 0.166 3.982 1.00 61.22 1129 LYS A N 1
ATOM 8690 C CA . LYS A 1 1129 ? 50.271 -1.280 4.247 1.00 61.22 1129 LYS A CA 1
ATOM 8691 C C . LYS A 1 1129 ? 49.956 -1.603 5.703 1.00 61.22 1129 LYS A C 1
ATOM 8693 O O . LYS A 1 1129 ? 49.655 -2.745 6.013 1.00 61.22 1129 LYS A O 1
ATOM 8698 N N . TRP A 1 1130 ? 49.990 -0.618 6.597 1.00 81.12 1130 TRP A N 1
ATOM 8699 C CA . TRP A 1 1130 ? 49.973 -0.886 8.030 1.00 81.12 1130 TRP A CA 1
ATOM 8700 C C . TRP A 1 1130 ? 49.040 0.054 8.781 1.00 81.12 1130 TRP A C 1
ATOM 8702 O O . TRP A 1 1130 ? 49.139 1.271 8.655 1.00 81.12 1130 TRP A O 1
ATOM 8712 N N . GLU A 1 1131 ? 48.162 -0.524 9.590 1.00 85.62 1131 GLU A N 1
ATOM 8713 C CA . GLU A 1 1131 ? 47.469 0.170 10.669 1.00 85.62 1131 GLU A CA 1
ATOM 8714 C C . GLU A 1 1131 ? 48.391 0.216 11.881 1.00 85.62 1131 GLU A C 1
ATOM 8716 O O . GLU A 1 1131 ? 48.888 -0.814 12.347 1.00 85.62 1131 GLU A O 1
ATOM 8721 N N . LEU A 1 1132 ? 48.623 1.417 12.386 1.00 89.62 1132 LEU A N 1
ATOM 8722 C CA . LEU A 1 1132 ? 49.489 1.696 13.518 1.00 89.62 1132 LEU A CA 1
ATOM 8723 C C . LEU A 1 1132 ? 48.653 2.222 14.693 1.00 89.62 1132 LEU A C 1
ATOM 8725 O O . LEU A 1 1132 ? 47.584 2.802 14.507 1.00 89.62 1132 LEU A O 1
ATOM 8729 N N . SER A 1 1133 ? 49.165 2.050 15.908 1.00 87.00 1133 SER A N 1
ATOM 8730 C CA . SER A 1 1133 ? 48.601 2.642 17.122 1.00 87.00 1133 SER A CA 1
ATOM 8731 C C . SER A 1 1133 ? 49.695 3.178 18.028 1.00 87.00 1133 SER A C 1
ATOM 8733 O O . SER A 1 1133 ? 50.743 2.549 18.180 1.00 87.00 1133 SER A O 1
ATOM 8735 N N . ILE A 1 1134 ? 49.442 4.339 18.627 1.00 86.56 1134 ILE A N 1
ATOM 8736 C CA . ILE A 1 1134 ? 50.301 4.966 19.639 1.00 86.56 1134 ILE A CA 1
ATOM 8737 C C . ILE A 1 1134 ? 49.631 4.977 21.021 1.00 86.56 1134 ILE A C 1
ATOM 8739 O O . ILE A 1 1134 ? 50.150 5.607 21.939 1.00 86.56 1134 ILE A O 1
ATOM 8743 N N . ARG A 1 1135 ? 48.510 4.256 21.204 1.00 82.31 1135 ARG A N 1
ATOM 8744 C CA . ARG A 1 1135 ? 47.858 4.145 22.519 1.00 82.31 1135 ARG A CA 1
ATOM 8745 C C . ARG A 1 1135 ? 48.838 3.571 23.549 1.00 82.31 1135 ARG A C 1
ATOM 8747 O O . ARG A 1 1135 ? 49.405 2.504 23.287 1.00 82.31 1135 ARG A O 1
ATOM 8754 N N . PRO A 1 1136 ? 48.979 4.177 24.743 1.00 77.88 1136 PRO A N 1
ATOM 8755 C CA . PRO A 1 1136 ? 49.934 3.725 25.757 1.00 77.88 1136 PRO A CA 1
ATOM 8756 C C . PRO A 1 1136 ? 49.790 2.244 26.129 1.00 77.88 1136 PRO A C 1
ATOM 8758 O O . PRO A 1 1136 ? 50.790 1.542 26.253 1.00 77.88 1136 PRO A O 1
ATOM 8761 N N . CYS A 1 1137 ? 48.558 1.733 26.234 1.00 72.50 1137 CYS A N 1
ATOM 8762 C CA . CYS A 1 1137 ? 48.282 0.326 26.541 1.00 72.50 1137 CYS A CA 1
ATOM 8763 C C . CYS A 1 1137 ? 48.780 -0.643 25.453 1.00 72.50 1137 CYS A C 1
ATOM 8765 O O . CYS A 1 1137 ? 49.281 -1.722 25.767 1.00 72.50 1137 CYS A O 1
ATOM 8767 N N . ILE A 1 1138 ? 48.694 -0.247 24.178 1.00 75.06 1138 ILE A N 1
ATOM 8768 C CA . ILE A 1 1138 ? 49.162 -1.047 23.043 1.00 75.06 1138 ILE A CA 1
ATOM 8769 C C . ILE A 1 1138 ? 50.674 -0.906 22.884 1.00 75.06 1138 ILE A C 1
ATOM 8771 O O . ILE A 1 1138 ? 51.317 -1.885 22.533 1.00 75.06 1138 ILE A O 1
ATOM 8775 N N . VAL A 1 1139 ? 51.256 0.266 23.140 1.00 76.00 1139 VAL A N 1
ATOM 8776 C CA . VAL A 1 1139 ? 52.703 0.513 23.014 1.00 76.00 1139 VAL A CA 1
ATOM 8777 C C . VAL A 1 1139 ? 53.488 -0.167 24.146 1.00 76.00 1139 VAL A C 1
ATOM 8779 O O . VAL A 1 1139 ? 54.476 -0.848 23.863 1.00 76.00 1139 VAL A O 1
ATOM 8782 N N . ASN A 1 1140 ? 53.022 -0.048 25.395 1.00 72.25 1140 ASN A N 1
ATOM 8783 C CA . ASN A 1 1140 ? 53.726 -0.533 26.591 1.00 72.25 1140 ASN A CA 1
ATOM 8784 C C . ASN A 1 1140 ? 53.337 -1.965 27.016 1.00 72.25 1140 ASN A C 1
ATOM 8786 O O . ASN A 1 1140 ? 54.127 -2.624 27.685 1.00 72.25 1140 ASN A O 1
ATOM 8790 N N . GLY A 1 1141 ? 52.137 -2.449 26.665 1.00 57.88 1141 GLY A N 1
ATOM 8791 C CA . GLY A 1 1141 ? 51.608 -3.755 27.100 1.00 57.88 1141 GLY A CA 1
ATOM 8792 C C . GLY A 1 1141 ? 51.845 -4.911 26.119 1.00 57.88 1141 GLY A C 1
ATOM 8793 O O . GLY A 1 1141 ? 52.418 -4.723 25.049 1.00 57.88 1141 GLY A O 1
ATOM 8794 N N . GLU A 1 1142 ? 51.387 -6.121 26.454 1.00 56.75 1142 GLU A N 1
ATOM 8795 C CA . GLU A 1 1142 ? 51.327 -7.256 25.516 1.00 56.75 1142 GLU A CA 1
ATOM 8796 C C . GLU A 1 1142 ? 50.115 -7.138 24.572 1.00 56.75 1142 GLU A C 1
ATOM 8798 O O . GLU A 1 1142 ? 49.009 -6.777 24.977 1.00 56.75 1142 GLU A O 1
ATOM 8803 N N . PHE A 1 1143 ? 50.324 -7.431 23.286 1.00 49.81 1143 PHE A N 1
ATOM 8804 C CA . PHE A 1 1143 ? 49.318 -7.282 22.234 1.00 49.81 1143 PHE A CA 1
ATOM 8805 C C . PHE A 1 1143 ? 48.304 -8.438 22.252 1.00 49.81 1143 PHE A C 1
ATOM 8807 O O . PHE A 1 1143 ? 48.632 -9.556 21.859 1.00 49.81 1143 PHE A O 1
ATOM 8814 N N . ALA A 1 1144 ? 47.055 -8.161 22.635 1.00 50.00 1144 ALA A N 1
ATOM 8815 C CA . ALA A 1 1144 ? 45.929 -9.082 22.474 1.00 50.00 1144 ALA A CA 1
ATOM 8816 C C . ALA A 1 1144 ? 44.782 -8.398 21.713 1.00 50.00 1144 ALA A C 1
ATOM 8818 O O . ALA A 1 1144 ? 44.284 -7.352 22.134 1.00 50.00 1144 ALA A O 1
ATOM 8819 N N . GLN A 1 1145 ? 44.330 -9.001 20.606 1.00 49.09 1145 GLN A N 1
ATOM 8820 C CA . GLN A 1 1145 ? 43.100 -8.602 19.914 1.00 49.09 1145 GLN A CA 1
ATOM 8821 C C . GLN A 1 1145 ? 41.893 -8.937 20.800 1.00 49.09 1145 GLN A C 1
ATOM 8823 O O . GLN A 1 1145 ? 41.343 -10.031 20.732 1.00 49.09 1145 GLN A O 1
ATOM 8828 N N . LYS A 1 1146 ? 41.475 -8.011 21.663 1.00 48.75 1146 LYS A N 1
ATOM 8829 C CA . LYS A 1 1146 ? 40.180 -8.122 22.341 1.00 48.75 1146 LYS A CA 1
ATOM 8830 C C . LYS A 1 1146 ? 39.100 -7.524 21.445 1.00 48.75 1146 LYS A C 1
ATOM 8832 O O . LYS A 1 1146 ? 39.142 -6.333 21.141 1.00 48.75 1146 LYS A O 1
ATOM 8837 N N . GLU A 1 1147 ? 38.118 -8.333 21.049 1.00 49.19 1147 GLU A N 1
ATOM 8838 C CA . GLU A 1 1147 ? 36.860 -7.811 20.514 1.00 49.19 1147 GLU A CA 1
ATOM 8839 C C . GLU A 1 1147 ? 36.186 -6.956 21.595 1.00 49.19 1147 GLU A C 1
ATOM 8841 O O . GLU A 1 1147 ? 35.818 -7.442 22.666 1.00 49.19 1147 GLU A O 1
ATOM 8846 N N . GLN A 1 1148 ? 36.055 -5.655 21.336 1.00 56.94 1148 GLN A N 1
ATOM 8847 C CA . GLN A 1 1148 ? 35.355 -4.747 22.238 1.00 56.94 1148 GLN A CA 1
ATOM 8848 C C . GLN A 1 1148 ? 33.846 -4.959 22.096 1.00 56.94 1148 GLN A C 1
ATOM 8850 O O . GLN A 1 1148 ? 33.191 -4.399 21.216 1.00 56.94 1148 GLN A O 1
ATOM 8855 N N . ASN A 1 1149 ? 33.289 -5.786 22.977 1.00 62.88 1149 ASN A N 1
ATOM 8856 C CA . ASN A 1 1149 ? 31.848 -5.903 23.138 1.00 62.88 1149 ASN A CA 1
ATOM 8857 C C . ASN A 1 1149 ? 31.342 -4.714 23.959 1.00 62.88 1149 ASN A C 1
ATOM 8859 O O . ASN A 1 1149 ? 31.557 -4.635 25.167 1.00 62.88 1149 ASN A O 1
ATOM 8863 N N . HIS A 1 1150 ? 30.666 -3.778 23.296 1.00 72.06 1150 HIS A N 1
ATOM 8864 C CA . HIS A 1 1150 ? 30.007 -2.663 23.966 1.00 72.06 1150 HIS A CA 1
ATOM 8865 C C . HIS A 1 1150 ? 28.657 -3.115 24.523 1.00 72.06 1150 HIS A C 1
ATOM 8867 O O . HIS A 1 1150 ? 27.823 -3.663 23.800 1.00 72.06 1150 HIS A O 1
ATOM 8873 N N . THR A 1 1151 ? 28.428 -2.859 25.807 1.00 78.06 1151 THR A N 1
ATOM 8874 C CA . THR A 1 1151 ? 27.135 -3.057 26.462 1.00 78.06 1151 THR A CA 1
ATOM 8875 C C . THR A 1 1151 ? 26.364 -1.739 26.507 1.00 78.06 1151 THR A C 1
ATOM 8877 O O . THR A 1 1151 ? 26.936 -0.647 26.568 1.00 78.06 1151 THR A O 1
ATOM 8880 N N . THR A 1 1152 ? 25.033 -1.817 26.476 1.00 76.06 1152 THR A N 1
ATOM 8881 C CA . THR A 1 1152 ? 24.174 -0.673 26.811 1.00 76.06 1152 THR A CA 1
ATOM 8882 C C . THR A 1 1152 ? 24.528 -0.124 28.194 1.00 76.06 1152 THR A C 1
ATOM 8884 O O . THR A 1 1152 ? 24.844 -0.902 29.089 1.00 76.06 1152 THR A O 1
ATOM 8887 N N . ASN A 1 1153 ? 24.439 1.199 28.368 1.00 75.62 1153 ASN A N 1
ATOM 8888 C CA . ASN A 1 1153 ? 24.942 1.994 29.503 1.00 75.62 1153 ASN A CA 1
ATOM 8889 C C . ASN A 1 1153 ? 26.461 2.205 29.596 1.00 75.62 1153 ASN A C 1
ATOM 8891 O O . ASN A 1 1153 ? 26.880 3.013 30.426 1.00 75.62 1153 ASN A O 1
ATOM 8895 N N . GLY A 1 1154 ? 27.276 1.577 28.745 1.00 82.75 1154 GLY A N 1
ATOM 8896 C CA . GLY A 1 1154 ? 28.708 1.876 28.686 1.00 82.75 1154 GLY A CA 1
ATOM 8897 C C . GLY A 1 1154 ? 28.977 3.331 28.292 1.00 82.75 1154 GLY A C 1
ATOM 8898 O O . GLY A 1 1154 ? 28.230 3.913 27.504 1.00 82.75 1154 GLY A O 1
ATOM 8899 N N . ILE A 1 1155 ? 30.035 3.928 28.836 1.00 87.62 1155 ILE A N 1
ATOM 8900 C CA . ILE A 1 1155 ? 30.537 5.233 28.394 1.00 87.62 1155 ILE A CA 1
ATOM 8901 C C . ILE A 1 1155 ? 31.606 4.975 27.340 1.00 87.62 1155 ILE A C 1
ATOM 8903 O O . ILE A 1 1155 ? 32.522 4.187 27.566 1.00 87.62 1155 ILE A O 1
ATOM 8907 N N . VAL A 1 1156 ? 31.474 5.620 26.186 1.00 87.06 1156 VAL A N 1
ATOM 8908 C CA . VAL A 1 1156 ? 32.447 5.525 25.100 1.00 87.06 1156 VAL A CA 1
ATOM 8909 C C . VAL A 1 1156 ? 32.862 6.913 24.645 1.00 87.06 1156 VAL A C 1
ATOM 8911 O O . VAL A 1 1156 ? 32.072 7.861 24.643 1.00 87.06 1156 VAL A O 1
ATOM 8914 N N . ARG A 1 1157 ? 34.121 7.017 24.237 1.00 86.50 1157 ARG A N 1
ATOM 8915 C CA . ARG A 1 1157 ? 34.651 8.170 23.521 1.00 86.50 1157 ARG A CA 1
ATOM 8916 C C . ARG A 1 1157 ? 34.617 7.859 22.034 1.00 86.50 1157 ARG A C 1
ATOM 8918 O O . ARG A 1 1157 ? 35.010 6.770 21.624 1.00 86.50 1157 ARG A O 1
ATOM 8925 N N . ALA A 1 1158 ? 34.129 8.803 21.248 1.00 90.19 1158 ALA A N 1
ATOM 8926 C CA . ALA A 1 1158 ? 33.990 8.665 19.811 1.00 90.19 1158 ALA A CA 1
ATOM 8927 C C . ALA A 1 1158 ? 34.460 9.944 19.111 1.00 90.19 1158 ALA A C 1
ATOM 8929 O O . ALA A 1 1158 ? 34.504 11.001 19.733 1.00 90.19 1158 ALA A O 1
ATOM 8930 N N . TYR A 1 1159 ? 34.789 9.863 17.827 1.00 92.12 1159 TYR A N 1
ATOM 8931 C CA . TYR A 1 1159 ? 35.266 11.009 17.048 1.00 92.12 1159 TYR A CA 1
ATOM 8932 C C . TYR A 1 1159 ? 34.327 11.316 15.890 1.00 92.12 1159 TYR A C 1
ATOM 8934 O O . TYR A 1 1159 ? 33.868 10.395 15.215 1.00 92.12 1159 TYR A O 1
ATOM 8942 N N . VAL A 1 1160 ? 34.035 12.596 15.660 1.00 93.44 1160 VAL A N 1
ATOM 8943 C CA . VAL A 1 1160 ? 33.107 13.063 14.617 1.00 93.44 1160 VAL A CA 1
ATOM 8944 C C . VAL A 1 1160 ? 33.657 12.755 13.230 1.00 93.44 1160 VAL A C 1
ATOM 8946 O O . VAL A 1 1160 ? 34.668 13.312 12.825 1.00 93.44 1160 VAL A O 1
ATOM 8949 N N . VAL A 1 1161 ? 32.963 11.896 12.484 1.00 91.69 1161 VAL A N 1
ATOM 8950 C CA . VAL A 1 1161 ? 33.274 11.555 11.086 1.00 91.69 1161 VAL A CA 1
ATOM 8951 C C . VAL A 1 1161 ? 32.501 12.454 10.126 1.00 91.69 1161 VAL A C 1
ATOM 8953 O O . VAL A 1 1161 ? 33.043 12.898 9.117 1.00 91.69 1161 VAL A O 1
ATOM 8956 N N . LYS A 1 1162 ? 31.224 12.713 10.431 1.00 92.19 1162 LYS A N 1
ATOM 8957 C CA . LYS A 1 1162 ? 30.317 13.506 9.595 1.00 92.19 1162 LYS A CA 1
ATOM 8958 C C . LYS A 1 1162 ? 29.203 14.118 10.443 1.00 92.19 1162 LYS A C 1
ATOM 8960 O O . LYS A 1 1162 ? 28.713 13.472 11.367 1.00 92.19 1162 LYS A O 1
ATOM 8965 N N . VAL A 1 1163 ? 28.759 15.318 10.084 1.00 91.38 1163 VAL A N 1
ATOM 8966 C CA . VAL A 1 1163 ? 27.625 16.011 10.709 1.00 91.38 1163 VAL A CA 1
ATOM 8967 C C . VAL A 1 1163 ? 26.539 16.230 9.656 1.00 91.38 1163 VAL A C 1
ATOM 8969 O O . VAL A 1 1163 ? 26.782 16.867 8.635 1.00 91.38 1163 VAL A O 1
ATOM 8972 N N . ASP A 1 1164 ? 25.353 15.671 9.888 1.00 87.44 1164 ASP A N 1
ATOM 8973 C CA . ASP A 1 1164 ? 24.150 15.867 9.072 1.00 87.44 1164 ASP A CA 1
ATOM 8974 C C . ASP A 1 1164 ? 23.199 16.877 9.756 1.00 87.44 1164 ASP A C 1
ATOM 8976 O O . ASP A 1 1164 ? 23.559 17.523 10.739 1.00 87.44 1164 ASP A O 1
ATOM 8980 N N . LYS A 1 1165 ? 21.974 17.059 9.238 1.00 86.06 1165 LYS A N 1
ATOM 8981 C CA . LYS A 1 1165 ? 20.992 18.014 9.798 1.00 86.06 1165 LYS A CA 1
ATOM 8982 C C . LYS A 1 1165 ? 20.500 17.642 11.204 1.00 86.06 1165 LYS A C 1
ATOM 8984 O O . LYS A 1 1165 ? 20.355 18.521 12.043 1.00 86.06 1165 LYS A O 1
ATOM 8989 N N . GLU A 1 1166 ? 20.235 16.358 11.457 1.00 91.62 1166 GLU A N 1
ATOM 8990 C CA . GLU A 1 1166 ? 19.702 15.868 12.746 1.00 91.62 1166 GLU A CA 1
ATOM 8991 C C . GLU A 1 1166 ? 20.594 14.804 13.421 1.00 91.62 1166 GLU A C 1
ATOM 8993 O O . GLU A 1 1166 ? 20.275 14.334 14.515 1.00 91.62 1166 GLU A O 1
ATOM 8998 N N . TRP A 1 1167 ? 21.702 14.409 12.783 1.00 94.75 1167 TRP A N 1
ATOM 8999 C CA . TRP A 1 1167 ? 22.569 13.319 13.239 1.00 94.75 1167 TRP A CA 1
ATOM 9000 C C . TRP A 1 1167 ? 24.047 13.685 13.140 1.00 94.75 1167 TRP A C 1
ATOM 9002 O O . TRP A 1 1167 ? 24.475 14.302 12.169 1.00 94.75 1167 TRP A O 1
ATOM 9012 N N . VAL A 1 1168 ? 24.839 13.231 14.107 1.00 94.12 1168 VAL A N 1
ATOM 9013 C CA . VAL A 1 1168 ? 26.306 13.239 14.047 1.00 94.12 1168 VAL A CA 1
ATOM 9014 C C . VAL A 1 1168 ? 26.781 11.795 13.981 1.00 94.12 1168 VAL A C 1
ATOM 9016 O O . VAL A 1 1168 ? 26.453 10.988 14.852 1.00 94.12 1168 VAL A O 1
ATOM 9019 N N . TRP A 1 1169 ? 27.543 11.466 12.944 1.00 95.38 1169 TRP A N 1
ATOM 9020 C CA . TRP A 1 1169 ? 28.180 10.167 12.768 1.00 95.38 1169 TRP A CA 1
ATOM 9021 C C . TRP A 1 1169 ? 29.553 10.186 13.417 1.00 95.38 1169 TRP A C 1
ATOM 9023 O O . TRP A 1 1169 ? 30.363 11.083 13.179 1.00 95.38 1169 TRP A O 1
ATOM 9033 N N . LEU A 1 1170 ? 29.809 9.174 14.228 1.00 94.38 1170 LEU A N 1
ATOM 9034 C CA . LEU A 1 1170 ? 30.961 9.064 15.100 1.00 94.38 1170 LEU A CA 1
ATOM 9035 C C . LEU A 1 1170 ? 31.670 7.727 14.854 1.00 94.38 1170 LEU A C 1
ATOM 9037 O O . LEU A 1 1170 ? 31.034 6.740 14.487 1.00 94.38 1170 LEU A O 1
ATOM 9041 N N . THR A 1 1171 ? 32.971 7.666 15.109 1.00 92.88 1171 THR A N 1
ATOM 9042 C CA . THR A 1 1171 ? 33.737 6.413 15.145 1.00 92.88 1171 THR A CA 1
ATOM 9043 C C . THR A 1 1171 ? 34.255 6.154 16.557 1.00 92.88 1171 THR A C 1
ATOM 9045 O O . THR A 1 1171 ? 34.821 7.049 17.182 1.00 92.88 1171 THR A O 1
ATOM 9048 N N . VAL A 1 1172 ? 34.010 4.954 17.086 1.00 90.12 1172 VAL A N 1
ATOM 9049 C CA . VAL A 1 1172 ? 34.411 4.536 18.446 1.00 90.12 1172 VAL A CA 1
ATOM 9050 C C . VAL A 1 1172 ? 35.683 3.693 18.400 1.00 90.12 1172 VAL A C 1
ATOM 9052 O O . VAL A 1 1172 ? 36.549 3.803 19.263 1.00 90.12 1172 VAL A O 1
ATOM 9055 N N . SER A 1 1173 ? 35.821 2.873 17.360 1.00 87.62 1173 SER A N 1
ATOM 9056 C CA . SER A 1 1173 ? 37.034 2.122 17.032 1.00 87.62 1173 SER A CA 1
ATOM 9057 C C . SER A 1 1173 ? 37.123 1.954 15.515 1.00 87.62 1173 SER A C 1
ATOM 9059 O O . SER A 1 1173 ? 36.175 2.289 14.807 1.00 87.62 1173 SER A O 1
ATOM 9061 N N . ARG A 1 1174 ? 38.214 1.371 15.000 1.00 79.50 1174 ARG A N 1
ATOM 9062 C CA . ARG A 1 1174 ? 38.393 1.127 13.552 1.00 79.50 1174 ARG A CA 1
ATOM 9063 C C . ARG A 1 1174 ? 37.195 0.437 12.877 1.00 79.50 1174 ARG A C 1
ATOM 9065 O O . ARG A 1 1174 ? 36.941 0.686 11.705 1.00 79.50 1174 ARG A O 1
ATOM 9072 N N . ASN A 1 1175 ? 36.457 -0.397 13.620 1.00 80.00 1175 ASN A N 1
ATOM 9073 C CA . ASN A 1 1175 ? 35.373 -1.231 13.088 1.00 80.00 1175 ASN A CA 1
ATOM 9074 C C . ASN A 1 1175 ? 34.004 -0.951 13.732 1.00 80.00 1175 ASN A C 1
ATOM 9076 O O . ASN A 1 1175 ? 33.040 -1.648 13.418 1.00 80.00 1175 ASN A O 1
ATOM 9080 N N . VAL A 1 1176 ? 33.906 0.009 14.660 1.00 88.12 1176 VAL A N 1
ATOM 9081 C CA . VAL A 1 1176 ? 32.658 0.319 15.374 1.00 88.12 1176 VAL A CA 1
ATOM 9082 C C . VAL A 1 1176 ? 32.286 1.771 15.144 1.00 88.12 1176 VAL A C 1
ATOM 9084 O O . VAL A 1 1176 ? 32.976 2.690 15.588 1.00 88.12 1176 VAL A O 1
ATOM 9087 N N . MET A 1 1177 ? 31.147 1.958 14.489 1.00 93.44 1177 MET A N 1
ATOM 9088 C CA . MET A 1 1177 ? 30.555 3.265 14.251 1.00 93.44 1177 MET A CA 1
ATOM 9089 C C . MET A 1 1177 ? 29.542 3.591 15.342 1.00 93.44 1177 MET A C 1
ATOM 9091 O O . MET A 1 1177 ? 28.971 2.717 15.996 1.00 93.44 1177 MET A O 1
ATOM 9095 N N . ALA A 1 1178 ? 29.271 4.872 15.515 1.00 93.94 1178 ALA A N 1
ATOM 9096 C CA . ALA A 1 1178 ? 28.233 5.368 16.388 1.00 93.94 1178 ALA A CA 1
ATOM 9097 C C . ALA A 1 1178 ? 27.483 6.529 15.732 1.00 93.94 1178 ALA A C 1
ATOM 9099 O O . ALA A 1 1178 ? 27.977 7.163 14.804 1.00 93.94 1178 ALA A O 1
ATOM 9100 N N . HIS A 1 1179 ? 26.281 6.813 16.212 1.00 94.25 1179 HIS A N 1
ATOM 9101 C CA . HIS A 1 1179 ? 25.531 7.993 15.812 1.00 94.25 1179 HIS A CA 1
ATOM 9102 C C . HIS A 1 1179 ? 24.861 8.651 17.020 1.00 94.25 1179 HIS A C 1
ATOM 9104 O O . HIS A 1 1179 ? 24.418 7.986 17.962 1.00 94.25 1179 HIS A O 1
ATOM 9110 N N . LEU A 1 1180 ? 24.805 9.978 16.983 1.00 93.25 1180 LEU A N 1
ATOM 9111 C CA . LEU A 1 1180 ? 24.254 10.847 18.017 1.00 93.25 1180 LEU A CA 1
ATOM 9112 C C . LEU A 1 1180 ? 23.113 11.660 17.402 1.00 93.25 1180 LEU A C 1
ATOM 9114 O O . LEU A 1 1180 ? 23.315 12.351 16.405 1.00 93.25 1180 LEU A O 1
ATOM 9118 N N . PHE A 1 1181 ? 21.911 11.544 17.965 1.00 94.94 1181 PHE A N 1
ATOM 9119 C CA . PHE A 1 1181 ? 20.757 12.331 17.527 1.00 94.94 1181 PHE A CA 1
ATOM 9120 C C . PHE A 1 1181 ? 20.839 13.751 18.088 1.00 94.94 1181 PHE A C 1
ATOM 9122 O O . PHE A 1 1181 ? 21.313 13.937 19.208 1.00 94.94 1181 PHE A O 1
ATOM 9129 N N . LEU A 1 1182 ? 20.305 14.737 17.366 1.00 93.75 1182 LEU A N 1
ATOM 9130 C CA . LEU A 1 1182 ? 20.310 16.142 17.776 1.00 93.75 1182 LEU A CA 1
ATOM 9131 C C . LEU A 1 1182 ? 19.818 16.349 19.218 1.00 93.75 1182 LEU A C 1
ATOM 9133 O O . LEU A 1 1182 ? 20.534 16.946 20.017 1.00 93.75 1182 LEU A O 1
ATOM 9137 N N . LEU A 1 1183 ? 18.668 15.779 19.601 1.00 92.50 1183 LEU A N 1
ATOM 9138 C CA . LEU A 1 1183 ? 18.123 15.923 20.966 1.00 92.50 1183 LEU A CA 1
ATOM 9139 C C . LEU A 1 1183 ? 18.875 15.105 22.032 1.00 92.50 1183 LEU A C 1
ATOM 9141 O O . LEU A 1 1183 ? 18.699 15.338 23.224 1.00 92.50 1183 LEU A O 1
ATOM 9145 N N . ASP A 1 1184 ? 19.717 14.156 21.616 1.00 91.00 1184 ASP A N 1
ATOM 9146 C CA . ASP A 1 1184 ? 20.590 13.395 22.515 1.00 91.00 1184 ASP A CA 1
ATOM 9147 C C . ASP A 1 1184 ? 21.943 14.113 22.740 1.00 91.00 1184 ASP A C 1
ATOM 9149 O O . ASP A 1 1184 ? 22.758 13.643 23.535 1.00 91.00 1184 ASP A O 1
ATOM 9153 N N . SER A 1 1185 ? 22.197 15.232 22.044 1.00 90.81 1185 SER A N 1
ATOM 9154 C CA . SER A 1 1185 ? 23.475 15.965 22.067 1.00 90.81 1185 SER A CA 1
ATOM 9155 C C . SER A 1 1185 ? 23.574 17.063 23.129 1.00 90.81 1185 SER A C 1
ATOM 9157 O O . SER A 1 1185 ? 24.680 17.474 23.475 1.00 90.81 1185 SER A O 1
ATOM 9159 N N . SER A 1 1186 ? 22.437 17.583 23.592 1.00 91.00 1186 SER A N 1
ATOM 9160 C CA . SER A 1 1186 ? 22.347 18.609 24.632 1.00 91.00 1186 SER A CA 1
ATOM 9161 C C . SER A 1 1186 ? 20.929 18.673 25.190 1.00 91.00 1186 SER A C 1
ATOM 9163 O O . SER A 1 1186 ? 19.968 18.276 24.527 1.00 91.00 1186 SER A O 1
ATOM 9165 N N . SER A 1 1187 ? 20.788 19.197 26.405 1.00 88.12 1187 SER A N 1
ATOM 9166 C CA . SER A 1 1187 ? 19.495 19.652 26.917 1.00 88.12 1187 SER A CA 1
ATOM 9167 C C . SER A 1 1187 ? 19.230 21.139 26.672 1.00 88.12 1187 SER A C 1
ATOM 9169 O O . SER A 1 1187 ? 18.087 21.561 26.835 1.00 88.12 1187 SER A O 1
ATOM 9171 N N . GLU A 1 1188 ? 20.241 21.924 26.291 1.00 90.19 1188 GLU A N 1
ATOM 9172 C CA . GLU A 1 1188 ? 20.116 23.375 26.130 1.00 90.19 1188 GLU A CA 1
ATOM 9173 C C . GLU A 1 1188 ? 19.537 23.768 24.758 1.00 90.19 1188 GLU A C 1
ATOM 9175 O O . GLU A 1 1188 ? 20.082 23.384 23.722 1.00 90.19 1188 GLU A O 1
ATOM 9180 N N . PRO A 1 1189 ? 18.453 24.566 24.696 1.00 88.69 1189 PRO A N 1
ATOM 9181 C CA . PRO A 1 1189 ? 17.821 24.955 23.434 1.00 88.69 1189 PRO A CA 1
ATOM 9182 C C . PRO A 1 1189 ? 18.723 25.735 22.473 1.00 88.69 1189 PRO A C 1
ATOM 9184 O O . PRO A 1 1189 ? 18.610 25.557 21.260 1.00 88.69 1189 PRO A O 1
ATOM 9187 N N . SER A 1 1190 ? 19.603 26.594 22.998 1.00 88.06 1190 SER A N 1
ATOM 9188 C CA . SER A 1 1190 ? 20.592 27.342 22.210 1.00 88.06 1190 SER A CA 1
ATOM 9189 C C . SER A 1 1190 ? 21.563 26.390 21.511 1.00 88.06 1190 SER A C 1
ATOM 9191 O O . SER A 1 1190 ? 21.749 26.476 20.300 1.00 88.06 1190 SER A O 1
ATOM 9193 N N . GLU A 1 1191 ? 22.078 25.403 22.243 1.00 89.19 1191 GLU A N 1
ATOM 9194 C CA . GLU A 1 1191 ? 22.972 24.377 21.705 1.00 89.19 1191 GLU A CA 1
ATOM 9195 C C . GLU A 1 1191 ? 22.296 23.471 20.671 1.00 89.19 1191 GLU A C 1
ATOM 9197 O O . GLU A 1 1191 ? 22.925 23.052 19.700 1.00 89.19 1191 GLU A O 1
ATOM 9202 N N . LEU A 1 1192 ? 21.011 23.156 20.858 1.00 89.75 1192 LEU A N 1
ATOM 9203 C CA . LEU A 1 1192 ? 20.234 22.379 19.889 1.00 89.75 1192 LEU A CA 1
ATOM 9204 C C . LEU A 1 1192 ? 19.975 23.163 18.597 1.00 89.75 1192 LEU A C 1
ATOM 9206 O O . LEU A 1 1192 ? 19.950 22.575 17.515 1.00 89.75 1192 LEU A O 1
ATOM 9210 N N . LYS A 1 1193 ? 19.804 24.486 18.697 1.00 88.50 1193 LYS A N 1
ATOM 9211 C CA . LYS A 1 1193 ? 19.644 25.378 17.541 1.00 88.50 1193 LYS A CA 1
ATOM 9212 C C . LYS A 1 1193 ? 20.937 25.490 16.727 1.00 88.50 1193 LYS A C 1
ATOM 9214 O O . LYS A 1 1193 ? 20.871 25.551 15.503 1.00 88.50 1193 LYS A O 1
ATOM 9219 N N . GLU A 1 1194 ? 22.084 25.447 17.399 1.00 89.25 1194 GLU A N 1
ATOM 9220 C CA . GLU A 1 1194 ? 23.431 25.480 16.810 1.00 89.25 1194 GLU A CA 1
ATOM 9221 C C . GLU A 1 1194 ? 24.058 24.078 16.677 1.00 89.25 1194 GLU A C 1
ATOM 9223 O O . GLU A 1 1194 ? 25.278 23.912 16.673 1.00 89.25 1194 GLU A O 1
ATOM 9228 N N . PHE A 1 1195 ? 23.226 23.033 16.579 1.00 91.19 1195 PHE A N 1
ATOM 9229 C CA . PHE A 1 1195 ? 23.676 21.639 16.601 1.00 91.19 1195 PHE A CA 1
ATOM 9230 C C . PHE A 1 1195 ? 24.799 21.344 15.601 1.00 91.19 1195 PHE A C 1
ATOM 9232 O O . PHE A 1 1195 ? 25.775 20.697 15.964 1.00 91.19 1195 PHE A O 1
ATOM 9239 N N . GLN A 1 1196 ? 24.685 21.819 14.357 1.00 87.31 1196 GLN A N 1
ATOM 9240 C CA . GLN A 1 1196 ? 25.695 21.543 13.333 1.00 87.31 1196 GLN A CA 1
ATOM 9241 C C . GLN A 1 1196 ? 27.013 22.280 13.598 1.00 87.31 1196 GLN A C 1
ATOM 9243 O O . GLN A 1 1196 ? 28.072 21.759 13.270 1.00 87.31 1196 GLN A O 1
ATOM 9248 N N . GLN A 1 1197 ? 26.956 23.470 14.203 1.00 88.56 1197 GLN A N 1
ATOM 9249 C CA . GLN A 1 1197 ? 28.118 24.307 14.505 1.00 88.56 1197 GLN A CA 1
ATOM 9250 C C . GLN A 1 1197 ? 28.921 23.783 15.707 1.00 88.56 1197 GLN A C 1
ATOM 9252 O O . GLN A 1 1197 ? 30.118 24.037 15.792 1.00 88.56 1197 GLN A O 1
ATOM 9257 N N . ARG A 1 1198 ? 28.286 23.017 16.607 1.00 89.81 1198 ARG A N 1
ATOM 9258 C CA . ARG A 1 1198 ? 28.926 22.421 17.797 1.00 89.81 1198 ARG A CA 1
ATOM 9259 C C . ARG A 1 1198 ? 29.877 21.263 17.500 1.00 89.81 1198 ARG A C 1
ATOM 9261 O O . ARG A 1 1198 ? 30.676 20.910 18.366 1.00 89.81 1198 ARG A O 1
ATOM 9268 N N . PHE A 1 1199 ? 29.760 20.645 16.325 1.00 90.81 1199 PHE A N 1
ATOM 9269 C CA . PHE A 1 1199 ? 30.531 19.460 15.964 1.00 90.81 1199 PHE A CA 1
ATOM 9270 C C . PHE A 1 1199 ? 31.359 19.714 14.708 1.00 90.81 1199 PHE A C 1
ATOM 9272 O O . PHE A 1 1199 ? 30.828 20.011 13.641 1.00 90.81 1199 PHE A O 1
ATOM 9279 N N . SER A 1 1200 ? 32.668 19.520 14.818 1.00 89.62 1200 SER A N 1
ATOM 9280 C CA . SER A 1 1200 ? 33.602 19.567 13.693 1.00 89.62 1200 SER A CA 1
ATOM 9281 C C . SER A 1 1200 ? 34.233 18.195 13.455 1.00 89.62 1200 SER A C 1
ATOM 9283 O O . SER A 1 1200 ? 34.446 17.419 14.387 1.00 89.62 1200 SER A O 1
ATOM 9285 N N . VAL A 1 1201 ? 34.502 17.849 12.192 1.00 89.44 1201 VAL A N 1
ATOM 9286 C CA . VAL A 1 1201 ? 35.094 16.547 11.838 1.00 89.44 1201 VAL A CA 1
ATOM 9287 C C . VAL A 1 1201 ? 36.454 16.391 12.528 1.00 89.44 1201 VAL A C 1
ATOM 9289 O O . VAL A 1 1201 ? 37.312 17.261 12.421 1.00 89.44 1201 VAL A O 1
ATOM 9292 N N . GLY A 1 1202 ? 36.641 15.274 13.232 1.00 85.94 1202 GLY A N 1
ATOM 9293 C CA . GLY A 1 1202 ? 37.822 14.982 14.049 1.00 85.94 1202 GLY A CA 1
ATOM 9294 C C . GLY A 1 1202 ? 37.705 15.373 15.530 1.00 85.94 1202 GLY A C 1
ATOM 9295 O O . GLY A 1 1202 ? 38.578 15.011 16.315 1.00 85.94 1202 GLY A O 1
ATOM 9296 N N . GLN A 1 1203 ? 36.644 16.069 15.947 1.00 90.00 1203 GLN A N 1
ATOM 9297 C CA . GLN A 1 1203 ? 36.396 16.406 17.356 1.00 90.00 1203 GLN A CA 1
ATOM 9298 C C . GLN A 1 1203 ? 36.017 15.167 18.180 1.00 90.00 1203 GLN A C 1
ATOM 9300 O O . GLN A 1 1203 ? 35.267 14.301 17.717 1.00 90.00 1203 GLN A O 1
ATOM 9305 N N . ALA A 1 1204 ? 36.510 15.084 19.416 1.00 88.25 1204 ALA A N 1
ATOM 9306 C CA . ALA A 1 1204 ? 36.166 14.040 20.374 1.00 88.25 1204 ALA A CA 1
ATOM 9307 C C . ALA A 1 1204 ? 34.828 14.327 21.077 1.00 88.25 1204 ALA A C 1
ATOM 9309 O O . ALA A 1 1204 ? 34.606 15.411 21.604 1.00 88.25 1204 ALA A O 1
ATOM 9310 N N . VAL A 1 1205 ? 33.963 13.317 21.156 1.00 88.75 1205 VAL A N 1
ATOM 9311 C CA . VAL A 1 1205 ? 32.670 13.364 21.845 1.00 88.75 1205 VAL A CA 1
ATOM 9312 C C . VAL A 1 1205 ? 32.583 12.186 22.810 1.00 88.75 1205 VAL A C 1
ATOM 9314 O O . VAL A 1 1205 ? 32.741 11.029 22.414 1.00 88.75 1205 VAL A O 1
ATOM 9317 N N . LYS A 1 1206 ? 32.313 12.461 24.089 1.00 89.12 1206 LYS A N 1
ATOM 9318 C CA . LYS A 1 1206 ? 32.000 11.422 25.079 1.00 89.12 1206 LYS A CA 1
ATOM 9319 C C . LYS A 1 1206 ? 30.497 11.203 25.137 1.00 89.12 1206 LYS A C 1
ATOM 9321 O O . LYS A 1 1206 ? 29.724 12.154 25.243 1.00 89.12 1206 LYS A O 1
ATOM 9326 N N . GLY A 1 1207 ? 30.074 9.944 25.103 1.00 88.00 1207 GLY A N 1
ATOM 9327 C CA . GLY A 1 1207 ? 28.661 9.611 25.182 1.00 88.00 1207 GLY A CA 1
ATOM 9328 C C . GLY A 1 1207 ? 28.379 8.264 25.829 1.00 88.00 1207 GLY A C 1
ATOM 9329 O O . GLY A 1 1207 ? 29.183 7.336 25.785 1.00 88.00 1207 GLY A O 1
ATOM 9330 N N . ARG A 1 1208 ? 27.198 8.155 26.435 1.00 90.81 1208 ARG A N 1
ATOM 9331 C CA . ARG A 1 1208 ? 26.666 6.907 26.986 1.00 90.81 1208 ARG A CA 1
ATOM 9332 C C . ARG A 1 1208 ? 25.938 6.121 25.894 1.00 90.81 1208 ARG A C 1
ATOM 9334 O O . ARG A 1 1208 ? 25.146 6.690 25.146 1.00 90.81 1208 ARG A O 1
ATOM 9341 N N . VAL A 1 1209 ? 26.176 4.814 25.821 1.00 89.06 1209 VAL A N 1
ATOM 9342 C CA . VAL A 1 1209 ? 25.560 3.899 24.850 1.00 89.06 1209 VAL A CA 1
ATOM 9343 C C . VAL A 1 1209 ? 24.101 3.625 25.228 1.00 89.06 1209 VAL A C 1
ATOM 9345 O O . VAL A 1 1209 ? 23.823 2.932 26.207 1.00 89.06 1209 VAL A O 1
ATOM 9348 N N . ILE A 1 1210 ? 23.167 4.142 24.428 1.00 82.75 1210 ILE A N 1
ATOM 9349 C CA . ILE A 1 1210 ? 21.716 3.951 24.598 1.00 82.75 1210 ILE A CA 1
ATOM 9350 C C . ILE A 1 1210 ? 21.271 2.609 24.011 1.00 82.75 1210 ILE A C 1
ATOM 9352 O O . ILE A 1 1210 ? 20.448 1.910 24.598 1.00 82.75 1210 ILE A O 1
ATOM 9356 N N . SER A 1 1211 ? 21.795 2.253 22.835 1.00 84.69 1211 SER A N 1
ATOM 9357 C CA . SER A 1 1211 ? 21.466 1.010 22.131 1.00 84.69 1211 SER A CA 1
ATOM 9358 C C . SER A 1 1211 ? 22.637 0.518 21.288 1.00 84.69 1211 SER A C 1
ATOM 9360 O O . SER A 1 1211 ? 23.406 1.325 20.762 1.00 84.69 1211 SER A O 1
ATOM 9362 N N . VAL A 1 1212 ? 22.728 -0.800 21.115 1.00 84.94 1212 VAL A N 1
ATOM 9363 C CA . VAL A 1 1212 ? 23.802 -1.484 20.384 1.00 84.94 1212 VAL A CA 1
ATOM 9364 C C . VAL A 1 1212 ? 23.189 -2.309 19.257 1.00 84.94 1212 VAL A C 1
ATOM 9366 O O . VAL A 1 1212 ? 22.354 -3.171 19.518 1.00 84.94 1212 VAL A O 1
ATOM 9369 N N . ASN A 1 1213 ? 23.607 -2.073 18.014 1.00 84.81 1213 ASN A N 1
ATOM 9370 C CA . ASN A 1 1213 ? 23.322 -2.960 16.889 1.00 84.81 1213 ASN A CA 1
ATOM 9371 C C . ASN A 1 1213 ? 24.587 -3.769 16.568 1.00 84.81 1213 ASN A C 1
ATOM 9373 O O . ASN A 1 1213 ? 25.519 -3.255 15.946 1.00 84.81 1213 ASN A O 1
ATOM 9377 N N . GLN A 1 1214 ? 24.623 -5.023 17.028 1.00 80.94 1214 GLN A N 1
ATOM 9378 C CA . GLN A 1 1214 ? 25.789 -5.898 16.876 1.00 80.94 1214 GLN A CA 1
ATOM 9379 C C . GLN A 1 1214 ? 26.054 -6.271 15.410 1.00 80.94 1214 GLN A C 1
ATOM 9381 O O . GLN A 1 1214 ? 27.205 -6.221 14.984 1.00 80.94 1214 GLN A O 1
ATOM 9386 N N . GLU A 1 1215 ? 25.010 -6.561 14.625 1.00 73.31 1215 GLU A N 1
ATOM 9387 C CA . GLU A 1 1215 ? 25.137 -6.949 13.209 1.00 73.31 1215 GLU A CA 1
ATOM 9388 C C . GLU A 1 1215 ? 25.759 -5.839 12.357 1.00 73.31 1215 GLU A C 1
ATOM 9390 O O . GLU A 1 1215 ? 26.618 -6.097 11.518 1.00 73.31 1215 GLU A O 1
ATOM 9395 N N . LYS A 1 1216 ? 25.355 -4.585 12.597 1.00 73.00 1216 LYS A N 1
ATOM 9396 C CA . LYS A 1 1216 ? 25.868 -3.416 11.866 1.00 73.00 1216 LYS A CA 1
ATOM 9397 C C . LYS A 1 1216 ? 27.107 -2.784 12.505 1.00 73.00 1216 LYS A C 1
ATOM 9399 O O . LYS A 1 1216 ? 27.571 -1.770 11.992 1.00 73.00 1216 LYS A O 1
ATOM 9404 N N . ARG A 1 1217 ? 27.598 -3.324 13.634 1.00 82.62 1217 ARG A N 1
ATOM 9405 C CA . ARG A 1 1217 ? 28.656 -2.722 14.474 1.00 82.62 1217 ARG A CA 1
ATOM 9406 C C . ARG A 1 1217 ? 28.406 -1.214 14.713 1.00 82.62 1217 ARG A C 1
ATOM 9408 O O . ARG A 1 1217 ? 29.317 -0.395 14.597 1.00 82.62 1217 ARG A O 1
ATOM 9415 N N . LEU A 1 1218 ? 27.151 -0.853 15.014 1.00 90.00 1218 LEU A N 1
ATOM 9416 C CA . LEU A 1 1218 ? 26.667 0.532 15.109 1.00 90.00 1218 LEU A CA 1
ATOM 9417 C C . LEU A 1 1218 ? 26.045 0.818 16.488 1.00 90.00 1218 LEU A C 1
ATOM 9419 O O . LEU A 1 1218 ? 25.153 0.093 16.934 1.00 90.00 1218 LEU A O 1
ATOM 9423 N N . LEU A 1 1219 ? 26.486 1.888 17.152 1.00 91.75 1219 LEU A N 1
ATOM 9424 C CA . LEU A 1 1219 ? 26.007 2.315 18.474 1.00 91.75 1219 LEU A CA 1
ATOM 9425 C C . LEU A 1 1219 ? 25.168 3.599 18.391 1.00 91.75 1219 LEU A C 1
ATOM 9427 O O . LEU A 1 1219 ? 25.474 4.487 17.601 1.00 91.75 1219 LEU A O 1
ATOM 9431 N N . ARG A 1 1220 ? 24.166 3.757 19.264 1.00 91.88 1220 ARG A N 1
ATOM 9432 C CA . ARG A 1 1220 ? 23.496 5.053 19.485 1.00 91.88 1220 ARG A CA 1
ATOM 9433 C C . ARG A 1 1220 ? 23.963 5.657 20.797 1.00 91.88 1220 ARG A C 1
ATOM 9435 O O . ARG A 1 1220 ? 23.843 5.005 21.837 1.00 91.88 1220 ARG A O 1
ATOM 9442 N N . LEU A 1 1221 ? 24.453 6.890 20.754 1.00 92.06 1221 LEU A N 1
ATOM 9443 C CA . LEU A 1 1221 ? 25.006 7.579 21.919 1.00 92.06 1221 LEU A CA 1
ATOM 9444 C C . LEU A 1 1221 ? 24.102 8.718 22.399 1.00 92.06 1221 LEU A C 1
ATOM 9446 O O . LEU A 1 1221 ? 23.371 9.308 21.607 1.00 92.06 1221 LEU A O 1
ATOM 9450 N N . LYS A 1 1222 ? 24.198 9.027 23.696 1.00 89.50 1222 LYS A N 1
ATOM 9451 C CA . LYS A 1 1222 ? 23.756 10.285 24.318 1.00 89.50 1222 LYS A CA 1
ATOM 9452 C C . LYS A 1 1222 ? 24.983 11.032 24.823 1.00 89.50 1222 LYS A C 1
ATOM 9454 O O . LYS A 1 1222 ? 25.777 10.417 25.535 1.00 89.50 1222 LYS A O 1
ATOM 9459 N N . ALA A 1 1223 ? 25.150 12.301 24.463 1.00 86.81 1223 ALA A N 1
ATOM 9460 C CA . ALA A 1 1223 ? 26.305 13.090 24.884 1.00 86.81 1223 ALA A CA 1
ATOM 9461 C C . ALA A 1 1223 ? 26.348 13.232 26.416 1.00 86.81 1223 ALA A C 1
ATOM 9463 O O . ALA A 1 1223 ? 25.307 13.333 27.072 1.00 86.81 1223 ALA A O 1
ATOM 9464 N N . LEU A 1 1224 ? 27.553 13.189 26.983 1.00 78.75 1224 LEU A N 1
ATOM 9465 C CA . LEU A 1 1224 ? 27.811 13.508 28.385 1.00 78.75 1224 LEU A CA 1
ATOM 9466 C C . LEU A 1 1224 ? 28.333 14.937 28.475 1.00 78.75 1224 LEU A C 1
ATOM 9468 O O . LEU A 1 1224 ? 29.202 15.325 27.700 1.00 78.75 1224 LEU A O 1
ATOM 9472 N N . ASP A 1 1225 ? 27.802 15.690 29.429 1.00 59.78 1225 ASP A N 1
ATOM 9473 C CA . ASP A 1 1225 ? 28.230 17.057 29.688 1.00 59.78 1225 ASP A CA 1
ATOM 9474 C C . ASP A 1 1225 ? 29.527 17.049 30.511 1.00 59.78 1225 ASP A C 1
ATOM 9476 O O . ASP A 1 1225 ? 29.633 16.308 31.497 1.00 59.78 1225 ASP A O 1
ATOM 9480 N N . ASN A 1 1226 ? 30.521 17.849 30.119 1.00 51.72 1226 ASN A N 1
ATOM 9481 C CA . ASN A 1 1226 ? 31.863 17.821 30.723 1.00 51.72 1226 ASN A CA 1
ATOM 9482 C C . ASN A 1 1226 ? 31.893 18.340 32.176 1.00 51.72 1226 ASN A C 1
ATOM 9484 O O . ASN A 1 1226 ? 32.913 18.203 32.846 1.00 51.72 1226 ASN A O 1
ATOM 9488 N N . GLN A 1 1227 ? 30.790 18.893 32.692 1.00 41.31 1227 GLN A N 1
ATOM 9489 C CA . GLN A 1 1227 ? 30.701 19.415 34.062 1.00 41.31 1227 GLN A CA 1
ATOM 9490 C C . GLN A 1 1227 ? 30.089 18.439 35.086 1.00 41.31 1227 GLN A C 1
ATOM 9492 O O . GLN A 1 1227 ? 29.847 18.819 36.229 1.00 41.31 1227 GLN A O 1
ATOM 9497 N N . CYS A 1 1228 ? 29.844 17.173 34.730 1.00 30.88 1228 CYS A N 1
ATOM 9498 C CA . CYS A 1 1228 ? 29.357 16.193 35.703 1.00 30.88 1228 CYS A CA 1
ATOM 9499 C C . CYS A 1 1228 ? 30.520 15.575 36.498 1.00 30.88 1228 CYS A C 1
ATOM 9501 O O . CYS A 1 1228 ? 31.155 14.613 36.061 1.00 30.88 1228 CYS A O 1
ATOM 9503 N N . THR A 1 1229 ? 30.762 16.118 37.691 1.00 29.81 1229 THR A N 1
ATOM 9504 C CA . THR A 1 1229 ? 31.527 15.486 38.772 1.00 29.81 1229 THR A CA 1
ATOM 9505 C C . THR A 1 1229 ? 30.982 14.088 39.097 1.00 29.81 1229 THR A C 1
ATOM 9507 O O . THR A 1 1229 ? 29.793 13.799 38.932 1.00 29.81 1229 THR A O 1
ATOM 9510 N N . GLN A 1 1230 ? 31.891 13.191 39.492 1.00 28.23 1230 GLN A N 1
ATOM 9511 C CA . GLN A 1 1230 ? 31.643 11.763 39.704 1.00 28.23 1230 GLN A CA 1
ATOM 9512 C C . GLN A 1 1230 ? 30.474 11.496 40.675 1.00 28.23 1230 GLN A C 1
ATOM 9514 O O . GLN A 1 1230 ? 30.401 12.128 41.729 1.00 28.23 1230 GLN A O 1
ATOM 9519 N N . PRO A 1 1231 ? 29.578 10.539 40.365 1.00 32.25 1231 PRO A N 1
ATOM 9520 C CA . PRO A 1 1231 ? 28.541 10.107 41.286 1.00 32.25 1231 PRO A CA 1
ATOM 9521 C C . PRO A 1 1231 ? 29.133 9.182 42.356 1.00 32.25 1231 PRO A C 1
ATOM 9523 O O . PRO A 1 1231 ? 29.860 8.237 42.049 1.00 32.25 1231 PRO A O 1
ATOM 9526 N N . ASN A 1 1232 ? 28.781 9.479 43.605 1.00 27.23 1232 ASN A N 1
ATOM 9527 C CA . ASN A 1 1232 ? 29.062 8.698 44.802 1.00 27.23 1232 ASN A CA 1
ATOM 9528 C C . ASN A 1 1232 ? 28.635 7.231 44.592 1.00 27.23 1232 ASN A C 1
ATOM 9530 O O . ASN A 1 1232 ? 27.501 6.962 44.186 1.00 27.23 1232 ASN A O 1
ATOM 9534 N N . ILE A 1 1233 ? 29.567 6.303 44.806 1.00 29.38 1233 ILE A N 1
ATOM 9535 C CA . ILE A 1 1233 ? 29.356 4.859 44.699 1.00 29.38 1233 ILE A CA 1
ATOM 9536 C C . ILE A 1 1233 ? 28.573 4.436 45.943 1.00 29.38 1233 ILE A C 1
ATOM 9538 O O . ILE A 1 1233 ? 29.160 4.304 47.008 1.00 29.38 1233 ILE A O 1
ATOM 9542 N N . ASP A 1 1234 ? 27.265 4.230 45.800 1.00 28.97 1234 ASP A N 1
ATOM 9543 C CA . ASP A 1 1234 ? 26.502 3.378 46.711 1.00 28.97 1234 ASP A CA 1
ATOM 9544 C C . ASP A 1 1234 ? 26.052 2.137 45.937 1.00 28.97 1234 ASP A C 1
ATOM 9546 O O . ASP A 1 1234 ? 25.442 2.201 44.864 1.00 28.97 1234 ASP A O 1
ATOM 9550 N N . GLU A 1 1235 ? 26.464 0.998 46.475 1.00 25.22 1235 GLU A N 1
ATOM 9551 C CA . GLU A 1 1235 ? 26.285 -0.343 45.948 1.00 25.22 1235 GLU A CA 1
ATOM 9552 C C . GLU A 1 1235 ? 24.809 -0.793 45.977 1.00 25.22 1235 GLU A C 1
ATOM 9554 O O . GLU A 1 1235 ? 23.958 -0.229 46.658 1.00 25.22 1235 GLU A O 1
ATOM 9559 N N . THR A 1 1236 ? 24.535 -1.911 45.294 1.00 26.66 1236 THR A N 1
ATOM 9560 C CA . THR A 1 1236 ? 23.370 -2.806 45.477 1.00 26.66 1236 THR A CA 1
ATOM 9561 C C . THR A 1 1236 ? 22.007 -2.417 44.883 1.00 26.66 1236 THR A C 1
ATOM 9563 O O . THR A 1 1236 ? 21.023 -2.337 45.604 1.00 26.66 1236 THR A O 1
ATOM 9566 N N . GLN A 1 1237 ? 21.866 -2.364 43.549 1.00 27.78 1237 GLN A N 1
ATOM 9567 C CA . GLN A 1 1237 ? 20.611 -2.804 42.896 1.00 27.78 1237 GLN A CA 1
ATOM 9568 C C . GLN A 1 1237 ? 20.896 -3.538 41.575 1.00 27.78 1237 GLN A C 1
ATOM 9570 O O . GLN A 1 1237 ? 21.365 -2.951 40.601 1.00 27.78 1237 GLN A O 1
ATOM 9575 N N . GLU A 1 1238 ? 20.607 -4.841 41.551 1.00 27.00 1238 GLU A N 1
ATOM 9576 C CA . GLU A 1 1238 ? 20.731 -5.722 40.384 1.00 27.00 1238 GLU A CA 1
ATOM 9577 C C . GLU A 1 1238 ? 19.913 -5.227 39.168 1.00 27.00 1238 GLU A C 1
ATOM 9579 O O . GLU A 1 1238 ? 18.777 -4.757 39.319 1.00 27.00 1238 GLU A O 1
ATOM 9584 N N . PRO A 1 1239 ? 20.433 -5.369 37.933 1.00 31.86 1239 PRO A N 1
ATOM 9585 C CA . PRO A 1 1239 ? 19.793 -4.848 36.733 1.00 31.86 1239 PRO A CA 1
ATOM 9586 C C . PRO A 1 1239 ? 18.648 -5.764 36.279 1.00 31.86 1239 PRO A C 1
ATOM 9588 O O . PRO A 1 1239 ? 18.832 -6.686 35.486 1.00 31.86 1239 PRO A O 1
ATOM 9591 N N . LYS A 1 1240 ? 17.423 -5.486 36.738 1.00 28.28 1240 LYS A N 1
ATOM 9592 C CA . LYS A 1 1240 ? 16.210 -6.095 36.168 1.00 28.28 1240 LYS A CA 1
ATOM 9593 C C . LYS A 1 1240 ? 16.030 -5.625 34.718 1.00 28.28 1240 LYS A C 1
ATOM 9595 O O . LYS A 1 1240 ? 15.753 -4.460 34.441 1.00 28.28 1240 LYS A O 1
ATOM 9600 N N . SER A 1 1241 ? 16.209 -6.563 33.796 1.00 26.20 1241 SER A N 1
ATOM 9601 C CA . SER A 1 1241 ? 16.054 -6.456 32.345 1.00 26.20 1241 SER A CA 1
ATOM 9602 C C . SER A 1 1241 ? 14.803 -5.677 31.893 1.00 26.20 1241 SER A C 1
ATOM 9604 O O . SER A 1 1241 ? 13.678 -6.134 32.084 1.00 26.20 1241 SER A O 1
ATOM 9606 N N . SER A 1 1242 ? 14.980 -4.542 31.209 1.00 28.31 1242 SER A N 1
ATOM 9607 C CA . SER A 1 1242 ? 13.943 -3.924 30.364 1.00 28.31 1242 SER A CA 1
ATOM 9608 C C . SER A 1 1242 ? 14.612 -3.123 29.242 1.00 28.31 1242 SER A C 1
ATOM 9610 O O . SER A 1 1242 ? 15.231 -2.088 29.468 1.00 28.31 1242 SER A O 1
ATOM 9612 N N . VAL A 1 1243 ? 14.516 -3.645 28.019 1.00 30.52 1243 VAL A N 1
ATOM 9613 C CA . VAL A 1 1243 ? 15.352 -3.327 26.842 1.00 30.52 1243 VAL A CA 1
ATOM 9614 C C . VAL A 1 1243 ? 14.844 -2.116 26.021 1.00 30.52 1243 VAL A C 1
ATOM 9616 O O . VAL A 1 1243 ? 15.213 -1.945 24.869 1.00 30.52 1243 VAL A O 1
ATOM 9619 N N . PHE A 1 1244 ? 14.026 -1.209 26.571 1.00 35.69 1244 PHE A N 1
ATOM 9620 C CA . PHE A 1 1244 ? 13.483 -0.084 25.779 1.00 35.69 1244 PHE A CA 1
ATOM 9621 C C . PHE A 1 1244 ? 13.321 1.224 26.570 1.00 35.69 1244 PHE A C 1
ATOM 9623 O O . PHE A 1 1244 ? 12.471 1.298 27.456 1.00 35.69 1244 PHE A O 1
ATOM 9630 N N . GLY A 1 1245 ? 14.064 2.263 26.152 1.00 51.31 1245 GLY A N 1
ATOM 9631 C CA . GLY A 1 1245 ? 13.863 3.681 26.493 1.00 51.31 1245 GLY A CA 1
ATOM 9632 C C . GLY A 1 1245 ? 14.436 4.104 27.848 1.00 51.31 1245 GLY A C 1
ATOM 9633 O O . GLY A 1 1245 ? 13.759 4.023 28.860 1.00 51.31 1245 GLY A O 1
ATOM 9634 N N . GLN A 1 1246 ? 15.673 4.598 27.872 1.00 59.44 1246 GLN A N 1
ATOM 9635 C CA . GLN A 1 1246 ? 16.429 4.932 29.090 1.00 59.44 1246 GLN A CA 1
ATOM 9636 C C . GLN A 1 1246 ? 16.021 6.262 29.759 1.00 59.44 1246 GLN A C 1
ATOM 9638 O O . GLN A 1 1246 ? 16.762 6.783 30.586 1.00 59.44 1246 GLN A O 1
ATOM 9643 N N . THR A 1 1247 ? 14.872 6.826 29.384 1.00 68.81 1247 THR A N 1
ATOM 9644 C CA . THR A 1 1247 ? 14.329 8.062 29.956 1.00 68.81 1247 THR A CA 1
ATOM 9645 C C . THR A 1 1247 ? 13.708 7.748 31.314 1.00 68.81 1247 THR A C 1
ATOM 9647 O O . THR A 1 1247 ? 12.712 7.025 31.385 1.00 68.81 1247 THR A O 1
ATOM 9650 N N . LYS A 1 1248 ? 14.295 8.269 32.392 1.00 78.00 1248 LYS A N 1
ATOM 9651 C CA . LYS A 1 1248 ? 13.808 8.083 33.762 1.00 78.00 1248 LYS A CA 1
ATOM 9652 C C . LYS A 1 1248 ? 13.055 9.324 34.235 1.00 78.00 1248 LYS A C 1
ATOM 9654 O O . LYS A 1 1248 ? 13.287 10.440 33.775 1.00 78.00 1248 LYS A O 1
ATOM 9659 N N . GLN A 1 1249 ? 12.126 9.123 35.163 1.00 82.50 1249 GLN A N 1
ATOM 9660 C CA . GLN A 1 1249 ? 11.505 10.232 35.881 1.00 82.50 1249 GLN A CA 1
ATOM 9661 C C . GLN A 1 1249 ? 12.589 11.052 36.599 1.00 82.50 1249 GLN A C 1
ATOM 9663 O O . GLN A 1 1249 ? 13.443 10.481 37.269 1.00 82.50 1249 GLN A O 1
ATOM 9668 N N . GLY A 1 1250 ? 12.543 12.375 36.448 1.00 82.88 1250 GLY A N 1
ATOM 9669 C CA . GLY A 1 1250 ? 13.529 13.321 36.973 1.00 82.88 1250 GLY A CA 1
ATOM 9670 C C . GLY A 1 1250 ? 14.569 13.791 35.952 1.00 82.88 1250 GLY A C 1
ATOM 9671 O O . GLY A 1 1250 ? 15.177 14.835 36.175 1.00 82.88 1250 GLY A O 1
ATOM 9672 N N . ASP A 1 1251 ? 14.739 13.090 34.825 1.00 85.88 1251 ASP A N 1
ATOM 9673 C CA . ASP A 1 1251 ? 15.724 13.465 33.808 1.00 85.88 1251 ASP A CA 1
ATOM 9674 C C . ASP A 1 1251 ? 15.425 14.847 33.211 1.00 85.88 1251 ASP A C 1
ATOM 9676 O O . ASP A 1 1251 ? 14.279 15.171 32.887 1.00 85.88 1251 ASP A O 1
ATOM 9680 N N . ILE A 1 1252 ? 16.477 15.637 33.000 1.00 89.56 1252 ILE A N 1
ATOM 9681 C CA . ILE A 1 1252 ? 16.424 16.878 32.223 1.00 89.56 1252 ILE A CA 1
ATOM 9682 C C . ILE A 1 1252 ? 16.877 16.558 30.798 1.00 89.56 1252 ILE A C 1
ATOM 9684 O O . ILE A 1 1252 ? 17.952 15.990 30.593 1.00 89.56 1252 ILE A O 1
ATOM 9688 N N . ILE A 1 1253 ? 16.039 16.883 29.818 1.00 90.25 1253 ILE A N 1
ATOM 9689 C CA . ILE A 1 1253 ? 16.237 16.538 28.409 1.00 90.25 1253 ILE A CA 1
ATOM 9690 C C . ILE A 1 1253 ? 15.889 17.709 27.494 1.00 90.25 1253 ILE A C 1
ATOM 9692 O O . ILE A 1 1253 ? 15.026 18.530 27.802 1.00 90.25 1253 ILE A O 1
ATOM 9696 N N . GLY A 1 1254 ? 16.554 17.756 26.345 1.00 90.25 1254 GLY A N 1
ATOM 9697 C CA . GLY A 1 1254 ? 16.191 18.646 25.254 1.00 90.25 1254 GLY A CA 1
ATOM 9698 C C . GLY A 1 1254 ? 14.979 18.112 24.497 1.00 90.25 1254 GLY A C 1
ATOM 9699 O O . GLY A 1 1254 ? 14.804 16.900 24.346 1.00 90.25 1254 GLY A O 1
ATOM 9700 N N . GLY A 1 1255 ? 14.138 19.013 24.008 1.00 93.56 1255 GLY A N 1
ATOM 9701 C CA . GLY A 1 1255 ? 12.978 18.665 23.207 1.00 93.56 1255 GLY A CA 1
ATOM 9702 C C . GLY A 1 1255 ? 12.713 19.667 22.092 1.00 93.56 1255 GLY A C 1
ATOM 9703 O O . GLY A 1 1255 ? 13.155 20.807 22.156 1.00 93.56 1255 GLY A O 1
ATOM 9704 N N . ARG A 1 1256 ? 11.980 19.245 21.061 1.00 96.75 1256 ARG A N 1
ATOM 9705 C CA . ARG A 1 1256 ? 11.492 20.105 19.971 1.00 96.75 1256 ARG A CA 1
ATOM 9706 C C . ARG A 1 1256 ? 9.968 20.154 20.007 1.00 96.75 1256 ARG A C 1
ATOM 9708 O O . ARG A 1 1256 ? 9.333 19.101 19.955 1.00 96.75 1256 ARG A O 1
ATOM 9715 N N . VAL A 1 1257 ? 9.369 21.341 20.104 1.00 96.19 1257 VAL A N 1
ATOM 9716 C CA . VAL A 1 1257 ? 7.909 21.529 20.079 1.00 96.19 1257 VAL A CA 1
ATOM 9717 C C . VAL A 1 1257 ? 7.388 21.030 18.738 1.00 96.19 1257 VAL A C 1
ATOM 9719 O O . VAL A 1 1257 ? 7.650 21.616 17.695 1.00 96.19 1257 VAL A O 1
ATOM 9722 N N . GLN A 1 1258 ? 6.672 19.912 18.756 1.00 93.00 1258 GLN A N 1
ATOM 9723 C CA . GLN A 1 1258 ? 6.135 19.292 17.549 1.00 93.00 1258 GLN A CA 1
ATOM 9724 C C . GLN A 1 1258 ? 4.738 19.815 17.236 1.00 93.00 1258 GLN A C 1
ATOM 9726 O O . GLN A 1 1258 ? 4.370 19.896 16.068 1.00 93.00 1258 GLN A O 1
ATOM 9731 N N . LYS A 1 1259 ? 3.947 20.090 18.281 1.00 93.88 1259 LYS A N 1
ATOM 9732 C CA . LYS A 1 1259 ? 2.569 20.558 18.149 1.00 93.88 1259 LYS A CA 1
ATOM 9733 C C . LYS A 1 1259 ? 2.106 21.331 19.376 1.00 93.88 1259 LYS A C 1
ATOM 9735 O O . LYS A 1 1259 ? 2.340 20.892 20.506 1.00 93.88 1259 LYS A O 1
ATOM 9740 N N . ILE A 1 1260 ? 1.366 22.409 19.140 1.00 93.62 1260 ILE A N 1
ATOM 9741 C CA . ILE A 1 1260 ? 0.660 23.178 20.173 1.00 93.62 1260 ILE A CA 1
ATOM 9742 C C . ILE A 1 1260 ? -0.805 22.730 20.192 1.00 93.62 1260 ILE A C 1
ATOM 9744 O O . ILE A 1 1260 ? -1.473 22.714 19.156 1.00 93.62 1260 ILE A O 1
ATOM 9748 N N . LEU A 1 1261 ? -1.312 22.287 21.346 1.00 91.25 1261 LEU A N 1
ATOM 9749 C CA . LEU A 1 1261 ? -2.696 21.823 21.460 1.00 91.25 1261 LEU A CA 1
ATOM 9750 C C . LEU A 1 1261 ? -3.624 23.012 21.765 1.00 91.25 1261 LEU A C 1
ATOM 9752 O O . LEU A 1 1261 ? -3.314 23.794 22.660 1.00 91.25 1261 LEU A O 1
ATOM 9756 N N . PRO A 1 1262 ? -4.764 23.152 21.061 1.00 83.75 1262 PRO A N 1
ATOM 9757 C CA . PRO A 1 1262 ? -5.654 24.299 21.226 1.00 83.75 1262 PRO A CA 1
ATOM 9758 C C . PRO A 1 1262 ? -6.295 24.341 22.621 1.00 83.75 1262 PRO A C 1
ATOM 9760 O O . PRO A 1 1262 ? -6.576 23.300 23.224 1.00 83.75 1262 PRO A O 1
ATOM 9763 N N . GLY A 1 1263 ? -6.565 25.553 23.111 1.00 85.88 1263 GLY A N 1
ATOM 9764 C CA . GLY A 1 1263 ? -7.105 25.790 24.451 1.00 85.88 1263 GLY A CA 1
ATOM 9765 C C . GLY A 1 1263 ? -6.124 25.358 25.545 1.00 85.88 1263 GLY A C 1
ATOM 9766 O O . GLY A 1 1263 ? -4.929 25.611 25.460 1.00 85.88 1263 GLY A O 1
ATOM 9767 N N . VAL A 1 1264 ? -6.620 24.646 26.557 1.00 87.38 1264 VAL A N 1
ATOM 9768 C CA . VAL A 1 1264 ? -5.825 24.152 27.701 1.00 87.38 1264 VAL A CA 1
ATOM 9769 C C . VAL A 1 1264 ? -5.121 22.810 27.442 1.00 87.38 1264 VAL A C 1
ATOM 9771 O O . VAL A 1 1264 ? -4.795 22.074 28.373 1.00 87.38 1264 VAL A O 1
ATOM 9774 N N . GLY A 1 1265 ? -4.923 22.436 26.174 1.00 87.75 1265 GLY A N 1
ATOM 9775 C CA . GLY A 1 1265 ? -4.376 21.128 25.803 1.00 87.75 1265 GLY A CA 1
ATOM 9776 C C . GLY A 1 1265 ? -2.884 20.944 26.117 1.00 87.75 1265 GLY A C 1
ATOM 9777 O O . GLY A 1 1265 ? -2.450 19.809 26.314 1.00 87.75 1265 GLY A O 1
ATOM 9778 N N . GLY A 1 1266 ? -2.111 22.033 26.180 1.00 93.50 1266 GLY A N 1
ATOM 9779 C CA . GLY A 1 1266 ? -0.665 22.011 26.434 1.00 93.50 1266 GLY A CA 1
ATOM 9780 C C . GLY A 1 1266 ? 0.183 21.803 25.170 1.00 93.50 1266 GLY A C 1
ATOM 9781 O O . GLY A 1 1266 ? -0.218 22.188 24.072 1.00 93.50 1266 GLY A O 1
ATOM 9782 N N . LEU A 1 1267 ? 1.365 21.192 25.310 1.00 95.94 1267 LEU A N 1
ATOM 9783 C CA . LEU A 1 1267 ? 2.328 21.000 24.210 1.00 95.94 1267 LEU A CA 1
ATOM 9784 C C . LEU A 1 1267 ? 2.651 19.521 23.979 1.00 95.94 1267 LEU A C 1
ATOM 9786 O O . LEU A 1 1267 ? 2.698 18.724 24.917 1.00 95.94 1267 LEU A O 1
ATOM 9790 N N . VAL A 1 1268 ? 2.941 19.158 22.729 1.00 96.75 1268 VAL A N 1
ATOM 9791 C CA . VAL A 1 1268 ? 3.570 17.879 22.368 1.00 96.75 1268 VAL A CA 1
ATOM 9792 C C . VAL A 1 1268 ? 5.003 18.154 21.934 1.00 96.75 1268 VAL A C 1
ATOM 9794 O O . VAL A 1 1268 ? 5.238 18.913 20.994 1.00 96.75 1268 VAL A O 1
ATOM 9797 N N . VAL A 1 1269 ? 5.960 17.518 22.601 1.00 96.44 1269 VAL A N 1
ATOM 9798 C CA . VAL A 1 1269 ? 7.394 17.766 22.428 1.00 96.44 1269 VAL A CA 1
ATOM 9799 C C . VAL A 1 1269 ? 8.082 16.475 21.990 1.00 96.44 1269 VAL A C 1
ATOM 9801 O O . VAL A 1 1269 ? 7.954 15.440 22.641 1.00 96.44 1269 VAL A O 1
ATOM 9804 N N . GLN A 1 1270 ? 8.801 16.510 20.870 1.00 95.44 1270 GLN A N 1
ATOM 9805 C CA . GLN A 1 1270 ? 9.693 15.430 20.456 1.00 95.44 1270 GLN A CA 1
ATOM 9806 C C . GLN A 1 1270 ? 10.913 15.417 21.376 1.00 95.44 1270 GLN A C 1
ATOM 9808 O O . GLN A 1 1270 ? 11.533 16.454 21.562 1.00 95.44 1270 GLN A O 1
ATOM 9813 N N . ILE A 1 1271 ? 11.250 14.255 21.929 1.00 92.56 1271 ILE A N 1
ATOM 9814 C CA . ILE A 1 1271 ? 12.367 14.057 22.873 1.00 92.56 1271 ILE A CA 1
ATOM 9815 C C . ILE A 1 1271 ? 13.334 12.950 22.420 1.00 92.56 1271 ILE A C 1
ATOM 9817 O O . ILE A 1 1271 ? 14.264 12.580 23.125 1.00 92.56 1271 ILE A O 1
ATOM 9821 N N . GLY A 1 1272 ? 13.099 12.388 21.236 1.00 87.75 1272 GLY A N 1
ATOM 9822 C CA . GLY A 1 1272 ? 13.959 11.418 20.570 1.00 87.75 1272 GLY A CA 1
ATOM 9823 C C . GLY A 1 1272 ? 13.498 11.196 19.123 1.00 87.75 1272 GLY A C 1
ATOM 9824 O O . GLY A 1 1272 ? 12.477 11.756 18.721 1.00 87.75 1272 GLY A O 1
ATOM 9825 N N . PRO A 1 1273 ? 14.185 10.353 18.332 1.00 84.31 1273 PRO A N 1
ATOM 9826 C CA . PRO A 1 1273 ? 13.883 10.155 16.909 1.00 84.31 1273 PRO A CA 1
ATOM 9827 C C . PRO A 1 1273 ? 12.429 9.739 16.650 1.00 84.31 1273 PRO A C 1
ATOM 9829 O O . PRO A 1 1273 ? 11.804 10.200 15.702 1.00 84.31 1273 PRO A O 1
ATOM 9832 N N . HIS A 1 1274 ? 11.876 8.908 17.539 1.00 80.94 1274 HIS A N 1
ATOM 9833 C CA . HIS A 1 1274 ? 10.505 8.391 17.464 1.00 80.94 1274 HIS A CA 1
ATOM 9834 C C . HIS A 1 1274 ? 9.783 8.453 18.823 1.00 80.94 1274 HIS A C 1
ATOM 9836 O O . HIS A 1 1274 ? 8.871 7.668 19.078 1.00 80.94 1274 HIS A O 1
ATOM 9842 N N . LEU A 1 1275 ? 10.228 9.331 19.734 1.00 87.19 1275 LEU A N 1
ATOM 9843 C CA . LEU A 1 1275 ? 9.674 9.454 21.086 1.00 87.19 1275 LEU A CA 1
ATOM 9844 C C . LEU A 1 1275 ? 9.156 10.872 21.331 1.00 87.19 1275 LEU A C 1
ATOM 9846 O O . LEU A 1 1275 ? 9.855 11.853 21.069 1.00 87.19 1275 LEU A O 1
ATOM 9850 N N . HIS A 1 1276 ? 7.946 10.961 21.879 1.00 92.06 1276 HIS A N 1
ATOM 9851 C CA . HIS A 1 1276 ? 7.258 12.218 22.157 1.00 92.06 1276 HIS A CA 1
ATOM 9852 C C . HIS A 1 1276 ? 6.757 12.246 23.602 1.00 92.06 1276 HIS A C 1
ATOM 9854 O O . HIS A 1 1276 ? 6.285 11.234 24.122 1.00 92.06 1276 HIS A O 1
ATOM 9860 N N . GLY A 1 1277 ? 6.831 13.413 24.232 1.00 92.38 1277 GLY A N 1
ATOM 9861 C CA . GLY A 1 1277 ? 6.235 13.691 25.532 1.00 92.38 1277 GLY A CA 1
ATOM 9862 C C . GLY A 1 1277 ? 5.182 14.792 25.454 1.00 92.38 1277 GLY A C 1
ATOM 9863 O O . GLY A 1 1277 ? 5.097 15.528 24.469 1.00 92.38 1277 GLY A O 1
ATOM 9864 N N . ARG A 1 1278 ? 4.351 14.889 26.491 1.00 94.62 1278 ARG A N 1
ATOM 9865 C CA . ARG A 1 1278 ? 3.323 15.926 26.630 1.00 94.62 1278 ARG A CA 1
ATOM 9866 C C . ARG A 1 1278 ? 3.651 16.849 27.791 1.00 94.62 1278 ARG A C 1
ATOM 9868 O O . ARG A 1 1278 ? 3.929 16.371 28.885 1.00 94.62 1278 ARG A O 1
ATOM 9875 N N . VAL A 1 1279 ? 3.558 18.153 27.565 1.00 95.00 1279 VAL A N 1
ATOM 9876 C CA . VAL A 1 1279 ? 3.639 19.177 28.611 1.00 95.00 1279 VAL A CA 1
ATOM 9877 C C . VAL A 1 1279 ? 2.216 19.603 28.946 1.00 95.00 1279 VAL A C 1
ATOM 9879 O O . VAL A 1 1279 ? 1.480 20.056 28.070 1.00 95.00 1279 VAL A O 1
ATOM 9882 N N . HIS A 1 1280 ? 1.815 19.418 30.201 1.00 93.94 1280 HIS A N 1
ATOM 9883 C CA . HIS A 1 1280 ? 0.509 19.861 30.688 1.00 93.94 1280 HIS A CA 1
ATOM 9884 C C . HIS A 1 1280 ? 0.452 21.394 30.764 1.00 93.94 1280 HIS A C 1
ATOM 9886 O O . HIS A 1 1280 ? 1.473 22.034 30.981 1.00 93.94 1280 HIS A O 1
ATOM 9892 N N . TYR A 1 1281 ? -0.726 22.001 30.628 1.00 93.00 1281 TYR A N 1
ATOM 9893 C CA . TYR A 1 1281 ? -0.858 23.464 30.562 1.00 93.00 1281 TYR A CA 1
ATOM 9894 C C . TYR A 1 1281 ? -0.327 24.190 31.818 1.00 93.00 1281 TYR A C 1
ATOM 9896 O O . TYR A 1 1281 ? 0.293 25.240 31.713 1.00 93.00 1281 TYR A O 1
ATOM 9904 N N . THR A 1 1282 ? -0.470 23.592 33.009 1.00 91.00 1282 THR A N 1
ATOM 9905 C CA . THR A 1 1282 ? 0.114 24.112 34.272 1.00 91.00 1282 THR A CA 1
ATOM 9906 C C . THR A 1 1282 ? 1.622 23.891 34.410 1.00 91.00 1282 THR A C 1
ATOM 9908 O O . THR A 1 1282 ? 2.208 24.259 35.422 1.00 91.00 1282 THR A O 1
ATOM 9911 N N . GLU A 1 1283 ? 2.245 23.201 33.461 1.00 91.75 1283 GLU A N 1
ATOM 9912 C CA . GLU A 1 1283 ? 3.659 22.820 33.493 1.00 91.75 1283 GLU A CA 1
ATOM 9913 C C . GLU A 1 1283 ? 4.497 23.627 32.497 1.00 91.75 1283 GLU A C 1
ATOM 9915 O O . GLU A 1 1283 ? 5.646 23.273 32.244 1.00 91.75 1283 GLU A O 1
ATOM 9920 N N . ILE A 1 1284 ? 3.931 24.690 31.918 1.00 91.25 1284 ILE A N 1
ATOM 9921 C CA . ILE A 1 1284 ? 4.607 25.522 30.918 1.00 91.25 1284 ILE A CA 1
ATOM 9922 C C . ILE A 1 1284 ? 5.460 26.614 31.581 1.00 91.25 1284 ILE A C 1
ATOM 9924 O O . ILE A 1 1284 ? 6.613 26.788 31.206 1.00 91.25 1284 ILE A O 1
ATOM 9928 N N . VAL A 1 1285 ? 4.923 27.306 32.592 1.00 89.00 1285 VAL A N 1
ATOM 9929 C CA . VAL A 1 1285 ? 5.584 28.412 33.312 1.00 89.00 1285 VAL A CA 1
ATOM 9930 C C . VAL A 1 1285 ? 5.371 28.302 34.825 1.00 89.00 1285 VAL A C 1
ATOM 9932 O O . VAL A 1 1285 ? 4.458 27.612 35.280 1.00 89.00 1285 VAL A O 1
ATOM 9935 N N . ASP A 1 1286 ? 6.237 28.952 35.607 1.00 83.00 1286 ASP A N 1
ATOM 9936 C CA . ASP A 1 1286 ? 6.190 28.920 37.076 1.00 83.00 1286 ASP A CA 1
ATOM 9937 C C . ASP A 1 1286 ? 5.111 29.800 37.702 1.00 83.00 1286 ASP A C 1
ATOM 9939 O O . ASP A 1 1286 ? 4.497 29.424 38.706 1.00 83.00 1286 ASP A O 1
ATOM 9943 N N . SER A 1 1287 ? 4.900 30.975 37.118 1.00 83.06 1287 SER A N 1
ATOM 9944 C CA . SER A 1 1287 ? 3.894 31.935 37.543 1.00 83.06 1287 SER A CA 1
ATOM 9945 C C . SER A 1 1287 ? 2.552 31.656 36.867 1.00 83.06 1287 SER A C 1
ATOM 9947 O O . SER A 1 1287 ? 2.465 31.114 35.765 1.00 83.06 1287 SER A O 1
ATOM 9949 N N . TRP A 1 1288 ? 1.472 32.034 37.541 1.00 84.38 1288 TRP A N 1
ATOM 9950 C CA . TRP A 1 1288 ? 0.131 31.979 36.972 1.00 84.38 1288 TRP A CA 1
ATOM 9951 C C . TRP A 1 1288 ? -0.072 33.182 36.045 1.00 84.38 1288 TRP A C 1
ATOM 9953 O O . TRP A 1 1288 ? -0.148 34.311 36.524 1.00 84.38 1288 TRP A O 1
ATOM 9963 N N . VAL A 1 1289 ? -0.146 32.944 34.735 1.00 86.38 1289 VAL A N 1
ATOM 9964 C CA . VAL A 1 1289 ? -0.266 33.969 33.684 1.00 86.38 1289 VAL A CA 1
ATOM 9965 C C . VAL A 1 1289 ? -1.426 33.638 32.756 1.00 86.38 1289 VAL A C 1
ATOM 9967 O O . VAL A 1 1289 ? -1.681 32.473 32.483 1.00 86.38 1289 VAL A O 1
ATOM 9970 N N . SER A 1 1290 ? -2.118 34.647 32.233 1.00 81.75 1290 SER A N 1
ATOM 9971 C CA . SER A 1 1290 ? -3.332 34.449 31.427 1.00 81.75 1290 SER A CA 1
ATOM 9972 C C . SER A 1 1290 ? -3.105 33.636 30.142 1.00 81.75 1290 SER A C 1
ATOM 9974 O O . SER A 1 1290 ? -3.983 32.872 29.748 1.00 81.75 1290 SER A O 1
ATOM 9976 N N . GLU A 1 1291 ? -1.925 33.740 29.517 1.00 82.44 1291 GLU A N 1
ATOM 9977 C CA . GLU A 1 1291 ? -1.590 33.053 28.257 1.00 82.44 1291 GLU A CA 1
ATOM 9978 C C . GLU A 1 1291 ? -0.246 32.290 28.331 1.00 82.44 1291 GLU A C 1
ATOM 9980 O O . GLU A 1 1291 ? 0.754 32.717 27.747 1.00 82.44 1291 GLU A O 1
ATOM 9985 N N . PRO A 1 1292 ? -0.192 31.127 29.012 1.00 87.81 1292 PRO A N 1
ATOM 9986 C CA . PRO A 1 1292 ? 1.033 30.337 29.196 1.00 87.81 1292 PRO A CA 1
ATOM 9987 C C . PRO A 1 1292 ? 1.657 29.819 27.899 1.00 87.81 1292 PRO A C 1
ATOM 9989 O O . PRO A 1 1292 ? 2.860 29.595 27.843 1.00 87.81 1292 PRO A O 1
ATOM 9992 N N . LEU A 1 1293 ? 0.840 29.584 26.866 1.00 87.88 1293 LEU A N 1
ATOM 9993 C CA . LEU A 1 1293 ? 1.305 29.107 25.559 1.00 87.88 1293 LEU A CA 1
ATOM 9994 C C . LEU A 1 1293 ? 1.912 30.227 24.697 1.00 87.88 1293 LEU A C 1
ATOM 9996 O O . LEU A 1 1293 ? 2.481 29.922 23.646 1.00 87.88 1293 LEU A O 1
ATOM 10000 N N . SER A 1 1294 ? 1.789 31.498 25.103 1.00 84.88 1294 SER A N 1
ATOM 10001 C CA . SER A 1 1294 ? 2.360 32.612 24.342 1.00 84.88 1294 SER A CA 1
ATOM 10002 C C . SER A 1 1294 ? 3.891 32.507 24.301 1.00 84.88 1294 SER A C 1
ATOM 10004 O O . SER A 1 1294 ? 4.540 32.152 25.283 1.00 84.88 1294 SER A O 1
ATOM 10006 N N . GLY A 1 1295 ? 4.471 32.744 23.122 1.00 82.94 1295 GLY A N 1
ATOM 10007 C CA . GLY A 1 1295 ? 5.913 32.620 22.881 1.00 82.94 1295 GLY A CA 1
ATOM 10008 C C . GLY A 1 1295 ? 6.394 31.240 22.413 1.00 82.94 1295 GLY A C 1
ATOM 10009 O O . GLY A 1 1295 ? 7.547 31.132 21.999 1.00 82.94 1295 GLY A O 1
ATOM 10010 N N . PHE A 1 1296 ? 5.538 30.209 22.410 1.00 91.12 1296 PHE A N 1
ATOM 10011 C CA . PHE A 1 1296 ? 5.881 28.908 21.830 1.00 91.12 1296 PHE A CA 1
ATOM 10012 C C . PHE A 1 1296 ? 5.442 28.796 20.366 1.00 91.12 1296 PHE A C 1
ATOM 10014 O O . PHE A 1 1296 ? 4.324 29.170 20.017 1.00 91.12 1296 PHE A O 1
ATOM 10021 N N . HIS A 1 1297 ? 6.288 28.221 19.510 1.00 89.38 1297 HIS A N 1
ATOM 10022 C CA . HIS A 1 1297 ? 5.943 27.892 18.122 1.00 89.38 1297 HIS A CA 1
ATOM 10023 C C . HIS A 1 1297 ? 6.417 26.483 17.733 1.00 89.38 1297 HIS A C 1
ATOM 10025 O O . HIS A 1 1297 ? 7.354 25.932 18.314 1.00 89.38 1297 HIS A O 1
ATOM 10031 N N . GLU A 1 1298 ? 5.771 25.867 16.738 1.00 92.44 1298 GLU A N 1
ATOM 10032 C CA . GLU A 1 1298 ? 6.192 24.554 16.234 1.00 92.44 1298 GLU A CA 1
ATOM 10033 C C . GLU A 1 1298 ? 7.619 24.632 15.653 1.00 92.44 1298 GLU A C 1
ATOM 10035 O O . GLU A 1 1298 ? 8.012 25.620 15.030 1.00 92.44 1298 GLU A O 1
ATOM 10040 N N . GLY A 1 1299 ? 8.431 23.610 15.927 1.00 87.75 1299 GLY A N 1
ATOM 10041 C CA . GLY A 1 1299 ? 9.856 23.547 15.593 1.00 87.75 1299 GLY A CA 1
ATOM 10042 C C . GLY A 1 1299 ? 10.809 24.150 16.636 1.00 87.75 1299 GLY A C 1
ATOM 10043 O O . GLY A 1 1299 ? 12.008 23.896 16.548 1.00 87.75 1299 GLY A O 1
ATOM 10044 N N . GLN A 1 1300 ? 10.321 24.892 17.635 1.00 93.75 1300 GLN A N 1
ATOM 10045 C CA . GLN A 1 1300 ? 11.158 25.494 18.683 1.00 93.75 1300 GLN A CA 1
ATOM 10046 C C . GLN A 1 1300 ? 11.807 24.439 19.591 1.00 93.75 1300 GLN A C 1
ATOM 10048 O O . GLN A 1 1300 ? 11.144 23.493 20.019 1.00 93.75 1300 GLN A O 1
ATOM 10053 N N . PHE A 1 1301 ? 13.083 24.618 19.939 1.00 95.88 1301 PHE A N 1
ATOM 10054 C CA . PHE A 1 1301 ? 13.747 23.795 20.953 1.00 95.88 1301 PHE A CA 1
ATOM 10055 C C . PHE A 1 1301 ? 13.437 24.293 22.367 1.00 95.88 1301 PHE A C 1
ATOM 10057 O O . PHE A 1 1301 ? 13.389 25.495 22.619 1.00 95.88 1301 PHE A O 1
ATOM 10064 N N . VAL A 1 1302 ? 13.220 23.361 23.290 1.00 93.50 1302 VAL A N 1
ATOM 10065 C CA . VAL A 1 1302 ? 12.811 23.613 24.675 1.00 93.50 1302 VAL A CA 1
ATOM 10066 C C . VAL A 1 1302 ? 13.522 22.648 25.623 1.00 93.50 1302 VAL A C 1
ATOM 10068 O O . VAL A 1 1302 ? 13.791 21.499 25.271 1.00 93.50 1302 VAL A O 1
ATOM 10071 N N . LYS A 1 1303 ? 13.816 23.103 26.841 1.00 93.06 1303 LYS A N 1
ATOM 10072 C CA . LYS A 1 1303 ? 14.421 22.285 27.897 1.00 93.06 1303 LYS A CA 1
ATOM 10073 C C . LYS A 1 1303 ? 13.321 21.743 28.802 1.00 93.06 1303 LYS A C 1
ATOM 10075 O O . LYS A 1 1303 ? 12.508 22.511 29.305 1.00 93.06 1303 LYS A O 1
ATOM 10080 N N . CYS A 1 1304 ? 13.279 20.429 28.992 1.00 92.06 1304 CYS A N 1
ATOM 10081 C CA . CYS A 1 1304 ? 12.168 19.749 29.654 1.00 92.06 1304 CYS A CA 1
ATOM 10082 C C . CYS A 1 1304 ? 12.657 18.885 30.822 1.00 92.06 1304 CYS A C 1
ATOM 10084 O O . CYS A 1 1304 ? 13.648 18.170 30.680 1.00 92.06 1304 CYS A O 1
ATOM 10086 N N . LYS A 1 1305 ? 11.911 18.840 31.930 1.00 91.88 1305 LYS A N 1
ATOM 10087 C CA . LYS A 1 1305 ? 12.059 17.809 32.972 1.00 91.88 1305 LYS A CA 1
ATOM 10088 C C . LYS A 1 1305 ? 11.033 16.701 32.777 1.00 91.88 1305 LYS A C 1
ATOM 10090 O O . LYS A 1 1305 ? 9.846 16.976 32.597 1.00 91.88 1305 LYS A O 1
ATOM 10095 N N . VAL A 1 1306 ? 11.464 15.449 32.860 1.00 91.19 1306 VAL A N 1
ATOM 10096 C CA . VAL A 1 1306 ? 10.586 14.278 32.796 1.00 91.19 1306 VAL A CA 1
ATOM 10097 C C . VAL A 1 1306 ? 9.874 14.101 34.132 1.00 91.19 1306 VAL A C 1
ATOM 10099 O O . VAL A 1 1306 ? 10.489 13.739 35.131 1.00 91.19 1306 VAL A O 1
ATOM 10102 N N . LEU A 1 1307 ? 8.565 14.337 34.166 1.00 88.62 1307 LEU A N 1
ATOM 10103 C CA . LEU A 1 1307 ? 7.766 14.221 35.387 1.00 88.62 1307 LEU A CA 1
ATOM 10104 C C . LEU A 1 1307 ? 7.312 12.792 35.664 1.00 88.62 1307 LEU A C 1
ATOM 10106 O O . LEU A 1 1307 ? 7.254 12.387 36.818 1.00 88.62 1307 LEU A O 1
ATOM 10110 N N . SER A 1 1308 ? 6.950 12.036 34.630 1.00 87.00 1308 SER A N 1
ATOM 10111 C CA . SER A 1 1308 ? 6.599 10.620 34.763 1.00 87.00 1308 SER A CA 1
ATOM 10112 C C . SER A 1 1308 ? 6.669 9.907 33.422 1.00 87.00 1308 SER A C 1
ATOM 10114 O O . SER A 1 1308 ? 6.334 10.477 32.383 1.00 87.00 1308 SER A O 1
ATOM 10116 N N . VAL A 1 1309 ? 7.049 8.633 33.467 1.00 84.88 1309 VAL A N 1
ATOM 10117 C CA . VAL A 1 1309 ? 7.089 7.735 32.313 1.00 84.88 1309 VAL A CA 1
ATOM 10118 C C . VAL A 1 1309 ? 6.184 6.551 32.616 1.00 84.88 1309 VAL A C 1
ATOM 10120 O O . VAL A 1 1309 ? 6.390 5.836 33.591 1.00 84.88 1309 VAL A O 1
ATOM 10123 N N . SER A 1 1310 ? 5.163 6.353 31.792 1.00 80.19 1310 SER A N 1
ATOM 10124 C CA . SER A 1 1310 ? 4.214 5.246 31.923 1.00 80.19 1310 SER A CA 1
ATOM 10125 C C . SER A 1 1310 ? 4.082 4.522 30.588 1.00 80.19 1310 SER A C 1
ATOM 10127 O O . SER A 1 1310 ? 4.211 5.130 29.527 1.00 80.19 1310 SER A O 1
ATOM 10129 N N . ARG A 1 1311 ? 3.846 3.210 30.618 1.00 72.88 1311 ARG A N 1
ATOM 10130 C CA . ARG A 1 1311 ? 3.458 2.446 29.427 1.00 72.88 1311 ARG A CA 1
ATOM 10131 C C . ARG A 1 1311 ? 1.956 2.243 29.454 1.00 72.88 1311 ARG A C 1
ATOM 10133 O O . ARG A 1 1311 ? 1.411 1.806 30.463 1.00 72.88 1311 ARG A O 1
ATOM 10140 N N . SER A 1 1312 ? 1.301 2.559 28.347 1.00 62.44 1312 SER A N 1
ATOM 10141 C CA . SER A 1 1312 ? -0.080 2.147 28.134 1.00 62.44 1312 SER A CA 1
ATOM 10142 C C . SER A 1 1312 ? -0.159 0.624 27.976 1.00 62.44 1312 SER A C 1
ATOM 10144 O O . SER A 1 1312 ? 0.836 -0.038 27.667 1.00 62.44 1312 SER A O 1
ATOM 10146 N N . SER A 1 1313 ? -1.359 0.063 28.127 1.00 63.53 1313 SER A N 1
ATOM 10147 C CA . SER A 1 1313 ? -1.633 -1.348 27.821 1.00 63.53 1313 SER A CA 1
ATOM 10148 C C . SER A 1 1313 ? -1.343 -1.714 26.357 1.00 63.53 1313 SER A C 1
ATOM 10150 O O . SER A 1 1313 ? -1.121 -2.880 26.056 1.00 63.53 1313 SER A O 1
ATOM 10152 N N . GLU A 1 1314 ? -1.299 -0.726 25.455 1.00 55.72 1314 GLU A N 1
ATOM 10153 C CA . GLU A 1 1314 ? -0.946 -0.875 24.034 1.00 55.72 1314 GLU A CA 1
ATOM 10154 C C . GLU A 1 1314 ? 0.576 -0.836 23.784 1.00 55.72 1314 GLU A C 1
ATOM 10156 O O . GLU A 1 1314 ? 1.027 -0.957 22.646 1.00 55.72 1314 GLU A O 1
ATOM 10161 N N . GLY A 1 1315 ? 1.386 -0.643 24.832 1.00 53.72 1315 GLY A N 1
ATOM 10162 C CA . GLY A 1 1315 ? 2.845 -0.540 24.746 1.00 53.72 1315 GLY A CA 1
ATOM 10163 C C . GLY A 1 1315 ? 3.363 0.844 24.342 1.00 53.72 1315 GLY A C 1
ATOM 10164 O O . GLY A 1 1315 ? 4.578 1.047 24.298 1.00 53.72 1315 GLY A O 1
ATOM 10165 N N . SER A 1 1316 ? 2.482 1.819 24.092 1.00 62.22 1316 SER A N 1
ATOM 10166 C CA . SER A 1 1316 ? 2.901 3.201 23.849 1.00 62.22 1316 SER A CA 1
ATOM 10167 C C . SER A 1 1316 ? 3.433 3.836 25.139 1.00 62.22 1316 SER A C 1
ATOM 10169 O O . SER A 1 1316 ? 2.807 3.786 26.199 1.00 62.22 1316 SER A O 1
ATOM 10171 N N . LEU A 1 1317 ? 4.631 4.413 25.053 1.00 73.69 1317 LEU A N 1
ATOM 10172 C CA . LEU A 1 1317 ? 5.254 5.167 26.138 1.00 73.69 1317 LEU A CA 1
ATOM 10173 C C . LEU A 1 1317 ? 4.604 6.549 26.224 1.00 73.69 1317 LEU A C 1
ATOM 10175 O O . LEU A 1 1317 ? 4.708 7.351 25.298 1.00 73.69 1317 LEU A O 1
ATOM 10179 N N . ARG A 1 1318 ? 3.949 6.831 27.347 1.00 81.50 1318 ARG A N 1
ATOM 10180 C CA . ARG A 1 1318 ? 3.482 8.165 27.709 1.00 81.50 1318 ARG A CA 1
ATOM 10181 C C . ARG A 1 1318 ? 4.504 8.807 28.636 1.00 81.50 1318 ARG A C 1
ATOM 10183 O O . ARG A 1 1318 ? 4.710 8.349 29.761 1.00 81.50 1318 ARG A O 1
ATOM 10190 N N . VAL A 1 1319 ? 5.101 9.889 28.154 1.00 90.06 1319 VAL A N 1
ATOM 10191 C CA . VAL A 1 1319 ? 6.051 10.711 28.900 1.00 90.06 1319 VAL A CA 1
ATOM 10192 C C . VAL A 1 1319 ? 5.390 12.052 29.196 1.00 90.06 1319 VAL A C 1
ATOM 10194 O O . VAL A 1 1319 ? 5.036 12.777 28.268 1.00 90.06 1319 VAL A O 1
ATOM 10197 N N . ASP A 1 1320 ? 5.207 12.375 30.473 1.00 92.06 1320 ASP A N 1
ATOM 10198 C CA . ASP A 1 1320 ? 4.743 13.698 30.894 1.00 92.06 1320 ASP A CA 1
ATOM 10199 C C . ASP A 1 1320 ? 5.966 14.571 31.223 1.00 92.06 1320 ASP A C 1
ATOM 10201 O O . ASP A 1 1320 ? 6.887 14.130 31.916 1.00 92.06 1320 ASP A O 1
ATOM 10205 N N . LEU A 1 1321 ? 5.976 15.801 30.718 1.00 94.31 1321 LEU A N 1
ATOM 10206 C CA . LEU A 1 1321 ? 7.096 16.739 30.760 1.00 94.31 1321 LEU A CA 1
ATOM 10207 C C . LEU A 1 1321 ? 6.699 18.051 31.460 1.00 94.31 1321 LEU A C 1
ATOM 10209 O O . LEU A 1 1321 ? 5.522 18.413 31.493 1.00 94.31 1321 LEU A O 1
ATOM 10213 N N . SER A 1 1322 ? 7.694 18.774 31.975 1.00 92.88 1322 SER A N 1
ATOM 10214 C CA . SER A 1 1322 ? 7.570 20.139 32.508 1.00 92.88 1322 SER A CA 1
ATOM 10215 C C . SER A 1 1322 ? 8.592 21.070 31.868 1.00 92.88 1322 SER A C 1
ATOM 10217 O O . SER A 1 1322 ? 9.740 20.666 31.692 1.00 92.88 1322 SER A O 1
ATOM 10219 N N . LEU A 1 1323 ? 8.178 22.296 31.552 1.00 91.62 1323 LEU A N 1
ATOM 10220 C CA . LEU A 1 1323 ? 9.018 23.392 31.048 1.00 91.62 1323 LEU A CA 1
ATOM 10221 C C . LEU A 1 1323 ? 9.272 24.480 32.107 1.00 91.62 1323 LEU A C 1
ATOM 10223 O O . LEU A 1 1323 ? 9.942 25.465 31.822 1.00 91.62 1323 LEU A O 1
ATOM 10227 N N . ARG A 1 1324 ? 8.752 24.305 33.327 1.00 88.12 1324 ARG A N 1
ATOM 10228 C CA . ARG A 1 1324 ? 8.914 25.251 34.440 1.00 88.12 1324 ARG A CA 1
ATOM 10229 C C . ARG A 1 1324 ? 10.392 25.474 34.790 1.00 88.12 1324 ARG A C 1
ATOM 10231 O O . ARG A 1 1324 ? 11.113 24.502 35.017 1.00 88.12 1324 ARG A O 1
ATOM 10238 N N . SER A 1 1325 ? 10.822 26.729 34.913 1.00 80.25 1325 SER A N 1
ATOM 10239 C CA . SER A 1 1325 ? 12.205 27.107 35.242 1.00 80.25 1325 SER A CA 1
ATOM 10240 C C . SER A 1 1325 ? 12.655 26.567 36.604 1.00 80.25 1325 SER A C 1
ATOM 10242 O O . SER A 1 1325 ? 13.767 26.056 36.717 1.00 80.25 1325 SER A O 1
ATOM 10244 N N . SER A 1 1326 ? 11.770 26.562 37.606 1.00 77.00 1326 SER A N 1
ATOM 10245 C CA . SER A 1 1326 ? 12.012 25.978 38.938 1.00 77.00 1326 SER A CA 1
ATOM 10246 C C . SER A 1 1326 ? 12.360 24.486 38.899 1.00 77.00 1326 SER A C 1
ATOM 10248 O O . SER A 1 1326 ? 13.101 23.990 39.742 1.00 77.00 1326 SER A O 1
ATOM 10250 N N . ASN A 1 1327 ? 11.868 23.752 37.895 1.00 69.81 1327 ASN A N 1
ATOM 10251 C CA . ASN A 1 1327 ? 12.184 22.339 37.704 1.00 69.81 1327 ASN A CA 1
ATOM 10252 C C . ASN A 1 1327 ? 13.551 22.119 37.032 1.00 69.81 1327 ASN A C 1
ATOM 10254 O O . ASN A 1 1327 ? 14.057 20.996 37.066 1.00 69.81 1327 ASN A O 1
ATOM 10258 N N . LEU A 1 1328 ? 14.117 23.146 36.393 1.00 69.19 1328 LEU A N 1
ATOM 10259 C CA . LEU A 1 1328 ? 15.294 23.054 35.526 1.00 69.19 1328 LEU A CA 1
ATOM 10260 C C . LEU A 1 1328 ? 16.605 23.474 36.213 1.00 69.19 1328 LEU A C 1
ATOM 10262 O O . LEU A 1 1328 ? 17.674 23.156 35.685 1.00 69.19 1328 LEU A O 1
ATOM 10266 N N . ILE A 1 1329 ? 16.536 24.148 37.366 1.00 67.19 1329 ILE A N 1
ATOM 10267 C CA . ILE A 1 1329 ? 17.696 24.540 38.183 1.00 67.19 1329 ILE A CA 1
ATOM 10268 C C . ILE A 1 1329 ? 18.143 23.336 39.030 1.00 67.19 1329 ILE A C 1
ATOM 10270 O O . ILE A 1 1329 ? 17.320 22.636 39.618 1.00 67.19 1329 ILE A O 1
ATOM 10274 N N . ARG A 1 1330 ? 19.451 23.053 39.041 1.00 52.97 1330 ARG A N 1
ATOM 10275 C CA . ARG A 1 1330 ? 20.068 21.910 39.729 1.00 52.97 1330 ARG A CA 1
ATOM 10276 C C . ARG A 1 1330 ? 20.835 22.436 40.945 1.00 52.97 1330 ARG A C 1
ATOM 10278 O O . ARG A 1 1330 ? 21.787 23.186 40.759 1.00 52.97 1330 ARG A O 1
ATOM 10285 N N . ASP A 1 1331 ? 20.417 22.058 42.154 1.00 36.97 1331 ASP A N 1
ATOM 10286 C CA . ASP A 1 1331 ? 21.046 22.484 43.411 1.00 36.97 1331 ASP A CA 1
ATOM 10287 C C . ASP A 1 1331 ? 22.522 22.067 43.459 1.00 36.97 1331 ASP A C 1
ATOM 10289 O O . ASP A 1 1331 ? 22.873 20.891 43.572 1.00 36.97 1331 ASP A O 1
ATOM 10293 N N . SER A 1 1332 ? 23.412 23.044 43.345 1.00 36.59 1332 SER A N 1
ATOM 10294 C CA . SER A 1 1332 ? 24.829 22.927 43.669 1.00 36.59 1332 SER A CA 1
ATOM 10295 C C . SER A 1 1332 ? 25.275 24.276 44.221 1.00 36.59 1332 SER A C 1
ATOM 10297 O O . SER A 1 1332 ? 25.418 25.242 43.481 1.00 36.59 1332 SER A O 1
ATOM 10299 N N . ASN A 1 1333 ? 25.486 24.288 45.537 1.00 33.75 1333 ASN A N 1
ATOM 10300 C CA . ASN A 1 1333 ? 26.069 25.342 46.370 1.00 33.75 1333 ASN A CA 1
ATOM 10301 C C . ASN A 1 1333 ? 25.173 26.549 46.711 1.00 33.75 1333 ASN A C 1
ATOM 10303 O O . ASN A 1 1333 ? 24.932 27.445 45.910 1.00 33.75 1333 ASN A O 1
ATOM 10307 N N . ASN A 1 1334 ? 24.768 26.574 47.987 1.00 30.88 1334 ASN A N 1
ATOM 10308 C CA . ASN A 1 1334 ? 24.261 27.719 48.743 1.00 30.88 1334 ASN A CA 1
ATOM 10309 C C . ASN A 1 1334 ? 24.971 29.034 48.377 1.00 30.88 1334 ASN A C 1
ATOM 10311 O O . ASN A 1 1334 ? 26.086 29.276 48.836 1.00 30.88 1334 ASN A O 1
ATOM 10315 N N . SER A 1 1335 ? 24.296 29.920 47.648 1.00 33.69 1335 SER A N 1
ATOM 10316 C CA . SER A 1 1335 ? 24.465 31.370 47.792 1.00 33.69 1335 SER A CA 1
ATOM 10317 C C . SER A 1 1335 ? 23.371 32.094 47.007 1.00 33.69 1335 SER A C 1
ATOM 10319 O O . SER A 1 1335 ? 23.267 31.886 45.803 1.00 33.69 1335 SER A O 1
ATOM 10321 N N . ARG A 1 1336 ? 22.638 32.989 47.685 1.00 32.84 1336 ARG A N 1
ATOM 10322 C CA . ARG A 1 1336 ? 21.584 33.895 47.173 1.00 32.84 1336 ARG A CA 1
ATOM 10323 C C . ARG A 1 1336 ? 20.187 33.272 47.062 1.00 32.84 1336 ARG A C 1
ATOM 10325 O O . ARG A 1 1336 ? 19.666 33.050 45.977 1.00 32.84 1336 ARG A O 1
ATOM 10332 N N . LEU A 1 1337 ? 19.580 33.030 48.223 1.00 37.22 1337 LEU A N 1
ATOM 10333 C CA . LEU A 1 1337 ? 18.166 32.663 48.383 1.00 37.22 1337 LEU A CA 1
ATOM 10334 C C . LEU A 1 1337 ? 17.209 33.874 48.324 1.00 37.22 1337 LEU A C 1
ATOM 10336 O O . LEU A 1 1337 ? 16.008 33.687 48.483 1.00 37.22 1337 LEU A O 1
ATOM 10340 N N . ASP A 1 1338 ? 17.706 35.087 48.066 1.00 39.28 1338 ASP A N 1
ATOM 10341 C CA . ASP A 1 1338 ? 16.956 36.303 48.413 1.00 39.28 1338 ASP A CA 1
ATOM 10342 C C . ASP A 1 1338 ? 16.123 36.932 47.275 1.00 39.28 1338 ASP A C 1
ATOM 10344 O O . ASP A 1 1338 ? 15.370 37.855 47.550 1.00 39.28 1338 ASP A O 1
ATOM 10348 N N . ASP A 1 1339 ? 16.144 36.407 46.038 1.00 35.50 1339 ASP A N 1
ATOM 10349 C CA . ASP A 1 1339 ? 15.349 36.979 44.921 1.00 35.50 1339 ASP A CA 1
ATOM 10350 C C . ASP A 1 1339 ? 14.203 36.073 44.399 1.00 35.50 1339 ASP A C 1
ATOM 10352 O O . ASP A 1 1339 ? 13.594 36.362 43.367 1.00 35.50 1339 ASP A O 1
ATOM 10356 N N . LEU A 1 1340 ? 13.854 34.973 45.086 1.00 36.16 1340 LEU A N 1
ATOM 10357 C CA . LEU A 1 1340 ? 12.818 34.021 44.630 1.00 36.16 1340 LEU A CA 1
ATOM 10358 C C . LEU A 1 1340 ? 11.471 34.154 45.372 1.00 36.16 1340 LEU A C 1
ATOM 10360 O O . LEU A 1 1340 ? 10.810 33.157 45.655 1.00 36.16 1340 LEU A O 1
ATOM 10364 N N . GLU A 1 1341 ? 11.005 35.373 45.652 1.00 41.56 1341 GLU A N 1
ATOM 10365 C CA . GLU A 1 1341 ? 9.684 35.602 46.275 1.00 41.56 1341 GLU A CA 1
ATOM 10366 C C . GLU A 1 1341 ? 8.480 35.318 45.341 1.00 41.56 1341 GLU A C 1
ATOM 10368 O O . GLU A 1 1341 ? 7.327 35.404 45.758 1.00 41.56 1341 GLU A O 1
ATOM 10373 N N . THR A 1 1342 ? 8.691 34.921 44.078 1.00 44.69 1342 THR A N 1
ATOM 10374 C CA . THR A 1 1342 ? 7.596 34.702 43.101 1.00 44.69 1342 THR A CA 1
ATOM 10375 C C . THR A 1 1342 ? 7.274 33.235 42.772 1.00 44.69 1342 THR A C 1
ATOM 10377 O O . THR A 1 1342 ? 6.352 32.966 41.992 1.00 44.69 1342 THR A O 1
ATOM 10380 N N . CYS A 1 1343 ? 7.949 32.256 43.385 1.00 41.03 1343 CYS A N 1
ATOM 10381 C CA . CYS A 1 1343 ? 7.657 30.835 43.160 1.00 41.03 1343 CYS A CA 1
ATOM 10382 C C . CYS A 1 1343 ? 6.415 30.365 43.937 1.00 41.03 1343 CYS A C 1
ATOM 10384 O O . CYS A 1 1343 ? 6.451 30.152 45.146 1.00 41.03 1343 CYS A O 1
ATOM 10386 N N . THR A 1 1344 ? 5.301 30.137 43.232 1.00 58.41 1344 THR A N 1
ATOM 10387 C CA . THR A 1 1344 ? 4.092 29.566 43.851 1.00 58.41 1344 THR A CA 1
ATOM 10388 C C . THR A 1 1344 ? 4.282 28.091 44.231 1.00 58.41 1344 THR A C 1
ATOM 10390 O O . THR A 1 1344 ? 4.724 27.280 43.413 1.00 58.41 1344 THR A O 1
ATOM 10393 N N . SER A 1 1345 ? 3.921 27.740 45.474 1.00 62.09 1345 SER A N 1
ATOM 10394 C CA . SER A 1 1345 ? 3.958 26.362 45.988 1.00 62.09 1345 SER A CA 1
ATOM 10395 C C . SER A 1 1345 ? 3.092 25.425 45.133 1.00 62.09 1345 SER A C 1
ATOM 10397 O O . SER A 1 1345 ? 1.929 25.712 44.848 1.00 62.09 1345 SER A O 1
ATOM 10399 N N . ARG A 1 1346 ? 3.672 24.301 44.694 1.00 70.12 1346 ARG A N 1
ATOM 10400 C CA . ARG A 1 1346 ? 3.048 23.336 43.774 1.00 70.12 1346 ARG A CA 1
ATOM 10401 C C . ARG A 1 1346 ? 2.147 22.354 44.523 1.00 70.12 1346 ARG A C 1
ATOM 10403 O O . ARG A 1 1346 ? 2.587 21.713 45.468 1.00 70.12 1346 ARG A O 1
ATOM 10410 N N . ILE A 1 1347 ? 0.928 22.152 44.026 1.00 72.75 1347 ILE A N 1
ATOM 10411 C CA . ILE A 1 1347 ? -0.024 21.174 44.572 1.00 72.75 1347 ILE A CA 1
ATOM 10412 C C . ILE A 1 1347 ? 0.128 19.844 43.823 1.00 72.75 1347 ILE A C 1
ATOM 10414 O O . ILE A 1 1347 ? -0.370 19.695 42.703 1.00 72.75 1347 ILE A O 1
ATOM 10418 N N . GLU A 1 1348 ? 0.810 18.862 44.411 1.00 68.81 1348 GLU A N 1
ATOM 10419 C CA . GLU A 1 1348 ? 0.931 17.529 43.799 1.00 68.81 1348 GLU A CA 1
ATOM 10420 C C . GLU A 1 1348 ? -0.141 16.557 44.292 1.00 68.81 1348 GLU A C 1
ATOM 10422 O O . GLU A 1 1348 ? -0.654 15.761 43.498 1.00 68.81 1348 GLU A O 1
ATOM 10427 N N . LYS A 1 1349 ? -0.500 16.619 45.580 1.00 72.94 1349 LYS A N 1
ATOM 10428 C CA . LYS A 1 1349 ? -1.461 15.703 46.198 1.00 72.94 1349 LYS A CA 1
ATOM 10429 C C . LYS A 1 1349 ? -2.628 16.476 46.797 1.00 72.94 1349 LYS A C 1
ATOM 10431 O O . LYS A 1 1349 ? -2.482 17.563 47.336 1.00 72.94 1349 LYS A O 1
ATOM 10436 N N . ILE A 1 1350 ? -3.804 15.851 46.786 1.00 79.00 1350 ILE A N 1
ATOM 10437 C CA . ILE A 1 1350 ? -5.026 16.417 47.385 1.00 79.00 1350 ILE A CA 1
ATOM 10438 C C . ILE A 1 1350 ? -4.860 16.660 48.896 1.00 79.00 1350 ILE A C 1
ATOM 10440 O O . ILE A 1 1350 ? -5.504 17.541 49.445 1.00 79.00 1350 ILE A O 1
ATOM 10444 N N . LYS A 1 1351 ? -3.967 15.918 49.567 1.00 76.25 1351 LYS A N 1
ATOM 10445 C CA . LYS A 1 1351 ? -3.671 16.086 51.000 1.00 76.25 1351 LYS A CA 1
ATOM 10446 C C . LYS A 1 1351 ? -2.979 17.413 51.335 1.00 76.25 1351 LYS A C 1
ATOM 10448 O O . LYS A 1 1351 ? -3.024 17.815 52.490 1.00 76.25 1351 LYS A O 1
ATOM 10453 N N . ASP A 1 1352 ? -2.384 18.074 50.344 1.00 74.19 1352 ASP A N 1
ATOM 10454 C CA . ASP A 1 1352 ? -1.699 19.361 50.514 1.00 74.19 1352 ASP A CA 1
ATOM 10455 C C . ASP A 1 1352 ? -2.704 20.533 50.538 1.00 74.19 1352 ASP A C 1
ATOM 10457 O O . ASP A 1 1352 ? -2.344 21.673 50.816 1.00 74.19 1352 ASP A O 1
ATOM 10461 N N . LEU A 1 1353 ? -3.978 20.253 50.236 1.00 78.69 1353 LEU A N 1
ATOM 10462 C CA . LEU A 1 1353 ? -5.054 21.227 50.131 1.00 78.69 1353 LEU A CA 1
ATOM 10463 C C . LEU A 1 1353 ? -5.951 21.199 51.373 1.00 78.69 1353 LEU A C 1
ATOM 10465 O O . LEU A 1 1353 ? -6.702 20.245 51.601 1.00 78.69 1353 LEU A O 1
ATOM 10469 N N . LEU A 1 1354 ? -5.904 22.279 52.152 1.00 77.38 1354 LEU A N 1
ATOM 10470 C CA . LEU A 1 1354 ? -6.744 22.473 53.331 1.00 77.38 1354 LEU A CA 1
ATOM 10471 C C . LEU A 1 1354 ? -7.943 23.376 52.987 1.00 77.38 1354 LEU A C 1
ATOM 10473 O O . LEU A 1 1354 ? -7.787 24.355 52.255 1.00 77.38 1354 LEU A O 1
ATOM 10477 N N . PRO A 1 1355 ? -9.148 23.097 53.514 1.00 77.62 1355 PRO A N 1
ATOM 10478 C CA . PRO A 1 1355 ? -10.257 24.043 53.459 1.00 77.62 1355 PRO A CA 1
ATOM 10479 C C . PRO A 1 1355 ? -9.820 25.433 53.931 1.00 77.62 1355 PRO A C 1
ATOM 10481 O O . PRO A 1 1355 ? -9.207 25.585 54.985 1.00 77.62 1355 PRO A O 1
ATOM 10484 N N . GLY A 1 1356 ? -10.116 26.451 53.131 1.00 78.25 1356 GLY A N 1
ATOM 10485 C CA . GLY A 1 1356 ? -9.726 27.827 53.385 1.00 78.25 1356 GLY A CA 1
ATOM 10486 C C . GLY A 1 1356 ? -8.373 28.252 52.799 1.00 78.25 1356 GLY A C 1
ATOM 10487 O O . GLY A 1 1356 ? -8.001 29.407 52.997 1.00 78.25 1356 GLY A O 1
ATOM 10488 N N . THR A 1 1357 ? -7.640 27.415 52.066 1.00 84.00 1357 THR A N 1
ATOM 10489 C CA . THR A 1 1357 ? -6.434 27.873 51.350 1.00 84.00 1357 THR A CA 1
ATOM 10490 C C . THR A 1 1357 ? -6.802 28.654 50.093 1.00 84.00 1357 THR A C 1
ATOM 10492 O O . THR A 1 1357 ? -7.671 28.214 49.332 1.00 84.00 1357 THR A O 1
ATOM 10495 N N . GLU A 1 1358 ? -6.128 29.775 49.846 1.00 84.00 1358 GLU A N 1
ATOM 10496 C CA . GLU A 1 1358 ? -6.203 30.476 48.562 1.00 84.00 1358 GLU A CA 1
ATOM 10497 C C . GLU A 1 1358 ? -5.496 29.678 47.464 1.00 84.00 1358 GLU A C 1
ATOM 10499 O O . GLU A 1 1358 ? -4.430 29.099 47.669 1.00 84.00 1358 GLU A O 1
ATOM 10504 N N . ILE A 1 1359 ? -6.111 29.634 46.287 1.00 86.62 1359 ILE A N 1
ATOM 10505 C CA . ILE A 1 1359 ? -5.654 28.876 45.129 1.00 86.62 1359 ILE A CA 1
ATOM 10506 C C . ILE A 1 1359 ? -5.776 29.715 43.861 1.00 86.62 1359 ILE A C 1
ATOM 10508 O O . ILE A 1 1359 ? -6.688 30.528 43.698 1.00 86.62 1359 ILE A O 1
ATOM 10512 N N . LYS A 1 1360 ? -4.870 29.461 42.922 1.00 88.56 1360 LYS A N 1
ATOM 10513 C CA . LYS A 1 1360 ? -4.949 29.941 41.542 1.00 88.56 1360 LYS A CA 1
ATOM 10514 C C . LYS A 1 1360 ? -5.096 28.729 40.626 1.00 88.56 1360 LYS A C 1
ATOM 10516 O O . LYS A 1 1360 ? -4.595 27.652 40.948 1.00 88.56 1360 LYS A O 1
ATOM 10521 N N . GLY A 1 1361 ? -5.828 28.882 39.529 1.00 90.00 1361 GLY A N 1
ATOM 10522 C CA . GLY A 1 1361 ? -6.130 27.780 38.619 1.00 90.00 1361 GLY A CA 1
ATOM 10523 C C . GLY A 1 1361 ? -6.568 28.263 37.245 1.00 90.00 1361 GLY A C 1
ATOM 10524 O O . GLY A 1 1361 ? -7.105 29.358 37.111 1.00 90.00 1361 GLY A O 1
ATOM 10525 N N . TYR A 1 1362 ? -6.382 27.430 36.223 1.00 94.00 1362 TYR A N 1
ATOM 10526 C CA . TYR A 1 1362 ? -6.898 27.714 34.881 1.00 94.00 1362 TYR A CA 1
ATOM 10527 C C . TYR A 1 1362 ? -8.235 27.029 34.666 1.00 94.00 1362 TYR A C 1
ATOM 10529 O O . TYR A 1 1362 ? -8.392 25.852 34.988 1.00 94.00 1362 TYR A O 1
ATOM 10537 N N . VAL A 1 1363 ? -9.188 27.715 34.053 1.00 91.44 1363 VAL A N 1
ATOM 10538 C CA . VAL A 1 1363 ? -10.476 27.126 33.694 1.00 91.44 1363 VAL A CA 1
ATOM 10539 C C . VAL A 1 1363 ? -10.265 25.998 32.676 1.00 91.44 1363 VAL A C 1
ATOM 10541 O O . VAL A 1 1363 ? -9.904 26.234 31.527 1.00 91.44 1363 VAL A O 1
ATOM 10544 N N . LYS A 1 1364 ? -10.495 24.751 33.093 1.00 89.25 1364 LYS A N 1
ATOM 10545 C CA . LYS A 1 1364 ? -10.316 23.544 32.272 1.00 89.25 1364 LYS A CA 1
ATOM 10546 C C . LYS A 1 1364 ? -11.541 23.248 31.419 1.00 89.25 1364 LYS A C 1
ATOM 10548 O O . LYS A 1 1364 ? -11.425 22.876 30.255 1.00 89.25 1364 LYS A O 1
ATOM 10553 N N . ASN A 1 1365 ? -12.717 23.357 32.028 1.00 89.25 1365 ASN A N 1
ATOM 10554 C CA . ASN A 1 1365 ? -13.995 23.123 31.373 1.00 89.25 1365 ASN A CA 1
ATOM 10555 C C . ASN A 1 1365 ? -15.088 23.917 32.080 1.00 89.25 1365 ASN A C 1
ATOM 10557 O O . ASN A 1 1365 ? -15.147 23.927 33.311 1.00 89.25 1365 ASN A O 1
ATOM 10561 N N . VAL A 1 1366 ? -15.986 24.512 31.303 1.00 88.62 1366 VAL A N 1
ATOM 10562 C CA . VAL A 1 1366 ? -17.141 25.234 31.825 1.00 88.62 1366 VAL A CA 1
ATOM 10563 C C . VAL A 1 1366 ? -18.408 24.583 31.327 1.00 88.62 1366 VAL A C 1
ATOM 10565 O O . VAL A 1 1366 ? -18.647 24.439 30.127 1.00 88.62 1366 VAL A O 1
ATOM 10568 N N . ASN A 1 1367 ? -19.226 24.183 32.286 1.00 87.44 1367 ASN A N 1
ATOM 10569 C CA . ASN A 1 1367 ? -20.608 23.822 32.062 1.00 87.44 1367 ASN A CA 1
ATOM 10570 C C . ASN A 1 1367 ? -21.455 24.937 32.668 1.00 87.44 1367 ASN A C 1
ATOM 10572 O O . ASN A 1 1367 ? -20.953 25.820 33.353 1.00 87.44 1367 ASN A O 1
ATOM 10576 N N . SER A 1 1368 ? -22.759 24.927 32.473 1.00 79.12 1368 SER A N 1
ATOM 10577 C CA . SER A 1 1368 ? -23.577 25.901 33.184 1.00 79.12 1368 SER A CA 1
ATOM 10578 C C . SER A 1 1368 ? -23.683 25.584 34.690 1.00 79.12 1368 SER A C 1
ATOM 10580 O O . SER A 1 1368 ? -24.515 26.152 35.367 1.00 79.12 1368 SER A O 1
ATOM 10582 N N . LYS A 1 1369 ? -22.875 24.643 35.230 1.00 82.56 1369 LYS A N 1
ATOM 10583 C CA . LYS A 1 1369 ? -22.991 24.100 36.594 1.00 82.56 1369 LYS A CA 1
ATOM 10584 C C . LYS A 1 1369 ? -22.028 24.775 37.538 1.00 82.56 1369 LYS A C 1
ATOM 10586 O O . LYS A 1 1369 ? -21.973 24.432 38.721 1.00 82.56 1369 LYS A O 1
ATOM 10591 N N . GLY A 1 1370 ? -21.279 25.712 36.974 1.00 86.69 1370 GLY A N 1
ATOM 10592 C CA . GLY A 1 1370 ? -20.012 26.184 37.455 1.00 86.69 1370 GLY A CA 1
ATOM 10593 C C . GLY A 1 1370 ? -18.900 25.773 36.490 1.00 86.69 1370 GLY A C 1
ATOM 10594 O O . GLY A 1 1370 ? -19.126 25.507 35.312 1.00 86.69 1370 GLY A O 1
ATOM 10595 N N . CYS A 1 1371 ? -17.673 25.703 36.971 1.00 88.06 1371 CYS A N 1
ATOM 10596 C CA . CYS A 1 1371 ? -16.542 25.321 36.141 1.00 88.06 1371 CYS A CA 1
ATOM 10597 C C . CYS A 1 1371 ? -15.630 24.350 36.882 1.00 88.06 1371 CYS A C 1
ATOM 10599 O O . CYS A 1 1371 ? -15.676 24.211 38.104 1.00 88.06 1371 CYS A O 1
ATOM 10601 N N . PHE A 1 1372 ? -14.815 23.633 36.120 1.00 93.25 1372 PHE A N 1
ATOM 10602 C CA . PHE A 1 1372 ? -13.676 22.910 36.658 1.00 93.25 1372 PHE A CA 1
ATOM 10603 C C . PHE A 1 1372 ? -12.434 23.730 36.372 1.00 93.25 1372 PHE A C 1
ATOM 10605 O O . PHE A 1 1372 ? -12.181 24.084 35.217 1.00 93.25 1372 PHE A O 1
ATOM 10612 N N . ILE A 1 1373 ? -11.662 23.997 37.415 1.00 93.00 1373 ILE A N 1
ATOM 10613 C CA . ILE A 1 1373 ? -10.378 24.670 37.318 1.00 93.00 1373 ILE A CA 1
ATOM 10614 C C . ILE A 1 1373 ? -9.267 23.660 37.576 1.00 93.00 1373 ILE A C 1
ATOM 10616 O O . ILE A 1 1373 ? -9.367 22.776 38.423 1.00 93.00 1373 ILE A O 1
ATOM 10620 N N . MET A 1 1374 ? -8.212 23.773 36.799 1.00 91.56 1374 MET A N 1
ATOM 10621 C CA . MET A 1 1374 ? -7.020 22.953 36.856 1.00 91.56 1374 MET A CA 1
ATOM 10622 C C . MET A 1 1374 ? -6.025 23.635 37.796 1.00 91.56 1374 MET A C 1
ATOM 10624 O O . MET A 1 1374 ? -5.539 24.727 37.495 1.00 91.56 1374 MET A O 1
ATOM 10628 N N . LEU A 1 1375 ? -5.749 22.990 38.932 1.00 90.00 1375 LEU A N 1
ATOM 10629 C CA . LEU A 1 1375 ? -4.778 23.458 39.930 1.00 90.00 1375 LEU A CA 1
ATOM 10630 C C . LEU A 1 1375 ? -3.394 22.864 39.667 1.00 90.00 1375 LEU A C 1
ATOM 10632 O O . LEU A 1 1375 ? -2.370 23.507 39.881 1.00 90.00 1375 LEU A O 1
ATOM 10636 N N . SER A 1 1376 ? -3.361 21.623 39.183 1.00 87.00 1376 SER A N 1
ATOM 10637 C CA . SER A 1 1376 ? -2.138 20.946 38.768 1.00 87.00 1376 SER A CA 1
ATOM 10638 C C . SER A 1 1376 ? -2.427 19.869 37.722 1.00 87.00 1376 SER A C 1
ATOM 10640 O O . SER A 1 1376 ? -3.560 19.663 37.295 1.00 87.00 1376 SER A O 1
ATOM 10642 N N . ARG A 1 1377 ? -1.386 19.141 37.315 1.00 84.81 1377 ARG A N 1
ATOM 10643 C CA . ARG A 1 1377 ? -1.461 17.965 36.428 1.00 84.81 1377 ARG A CA 1
ATOM 10644 C C . ARG A 1 1377 ? -2.305 16.803 36.965 1.00 84.81 1377 ARG A C 1
ATOM 10646 O O . ARG A 1 1377 ? -2.737 15.971 36.170 1.00 84.81 1377 ARG A O 1
ATOM 10653 N N . MET A 1 1378 ? -2.514 16.734 38.281 1.00 82.12 1378 MET A N 1
ATOM 10654 C CA . MET A 1 1378 ? -3.227 15.628 38.939 1.00 82.12 1378 MET A CA 1
ATOM 10655 C C . MET A 1 1378 ? -4.490 16.074 39.684 1.00 82.12 1378 MET A C 1
ATOM 10657 O O . MET A 1 1378 ? -5.301 15.220 40.034 1.00 82.12 1378 MET A O 1
ATOM 10661 N N . VAL A 1 1379 ? -4.659 17.377 39.944 1.00 87.12 1379 VAL A N 1
ATOM 10662 C CA . VAL A 1 1379 ? -5.744 17.905 40.781 1.00 87.12 1379 VAL A CA 1
ATOM 10663 C C . VAL A 1 1379 ? -6.547 18.955 40.016 1.00 87.12 1379 VAL A C 1
ATOM 10665 O O . VAL A 1 1379 ? -6.044 20.032 39.686 1.00 87.12 1379 VAL A O 1
ATOM 10668 N N . ASP A 1 1380 ? -7.820 18.640 39.789 1.00 90.62 1380 ASP A N 1
ATOM 10669 C CA . ASP A 1 1380 ? -8.833 19.584 39.324 1.00 90.62 1380 ASP A CA 1
ATOM 10670 C C . ASP A 1 1380 ? -9.761 19.933 40.499 1.00 90.62 1380 ASP A C 1
ATOM 10672 O O . ASP A 1 1380 ? -10.181 19.044 41.244 1.00 90.62 1380 ASP A O 1
ATOM 10676 N N . ALA A 1 1381 ? -10.128 21.205 40.639 1.00 90.69 1381 ALA A N 1
ATOM 10677 C CA . ALA A 1 1381 ? -11.139 21.653 41.589 1.00 90.69 1381 ALA A CA 1
ATOM 10678 C C . ALA A 1 1381 ? -12.435 22.025 40.871 1.00 90.69 1381 ALA A C 1
ATOM 10680 O O . ALA A 1 1381 ? -12.438 22.604 39.782 1.00 90.69 1381 ALA A O 1
ATOM 10681 N N . ARG A 1 1382 ? -13.558 21.684 41.494 1.00 93.25 1382 ARG A N 1
ATOM 10682 C CA . ARG A 1 1382 ? -14.895 22.029 41.028 1.00 93.25 1382 ARG A CA 1
ATOM 10683 C C . ARG A 1 1382 ? -15.359 23.309 41.710 1.00 93.25 1382 ARG A C 1
ATOM 10685 O O . ARG A 1 1382 ? -15.350 23.401 42.931 1.00 93.25 1382 ARG A O 1
ATOM 10692 N N . ILE A 1 1383 ? -15.847 24.251 40.922 1.00 90.50 1383 ILE A N 1
ATOM 10693 C CA . ILE A 1 1383 ? -16.519 25.458 41.395 1.00 90.50 1383 ILE A CA 1
ATOM 10694 C C . ILE A 1 1383 ? -17.965 25.329 40.957 1.00 90.50 1383 ILE A C 1
ATOM 10696 O O . ILE A 1 1383 ? -18.222 25.094 39.781 1.00 90.50 1383 ILE A O 1
ATOM 10700 N N . THR A 1 1384 ? -18.912 25.383 41.887 1.00 88.38 1384 THR A N 1
ATOM 10701 C CA . THR A 1 1384 ? -20.343 25.372 41.557 1.00 88.38 1384 THR A CA 1
ATOM 10702 C C . THR A 1 1384 ? -20.773 26.742 41.038 1.00 88.38 1384 THR A C 1
ATOM 10704 O O . THR A 1 1384 ? -20.127 27.743 41.328 1.00 88.38 1384 THR A O 1
ATOM 10707 N N . LEU A 1 1385 ? -21.877 26.816 40.289 1.00 82.88 1385 LEU A N 1
ATOM 10708 C CA . LEU A 1 1385 ? -22.385 28.083 39.749 1.00 82.88 1385 LEU A CA 1
ATOM 10709 C C . LEU A 1 1385 ? -22.661 29.115 40.852 1.00 82.88 1385 LEU A C 1
ATOM 10711 O O . LEU A 1 1385 ? -22.396 30.295 40.663 1.00 82.88 1385 LEU A O 1
ATOM 10715 N N . SER A 1 1386 ? -23.103 28.664 42.031 1.00 81.56 1386 SER A N 1
ATOM 10716 C CA . SER A 1 1386 ? -23.231 29.529 43.205 1.00 81.56 1386 SER A CA 1
ATOM 10717 C C . SER A 1 1386 ? -21.901 30.176 43.592 1.00 81.56 1386 SER A C 1
ATOM 10719 O O . SER A 1 1386 ? -21.894 31.323 43.999 1.00 81.56 1386 SER A O 1
ATOM 10721 N N . ASN A 1 1387 ? -20.774 29.488 43.434 1.00 86.94 1387 ASN A N 1
ATOM 10722 C CA . ASN A 1 1387 ? -19.476 29.893 43.966 1.00 86.94 1387 ASN A CA 1
ATOM 10723 C C . ASN A 1 1387 ? -18.565 30.565 42.918 1.00 86.94 1387 ASN A C 1
ATOM 10725 O O . ASN A 1 1387 ? -17.389 30.773 43.200 1.00 86.94 1387 ASN A O 1
ATOM 10729 N N . LEU A 1 1388 ? -19.063 30.879 41.713 1.00 85.00 1388 LEU A N 1
ATOM 10730 C CA . LEU A 1 1388 ? -18.276 31.523 40.643 1.00 85.00 1388 LEU A CA 1
ATOM 10731 C C . LEU A 1 1388 ? -18.022 33.019 40.865 1.00 85.00 1388 LEU A C 1
ATOM 10733 O O . LEU A 1 1388 ? -16.999 33.535 40.436 1.00 85.00 1388 LEU A O 1
ATOM 10737 N N . SER A 1 1389 ? -18.955 33.717 41.497 1.00 80.19 1389 SER A N 1
ATOM 10738 C CA . SER A 1 1389 ? -18.831 35.123 41.876 1.00 80.19 1389 SER A CA 1
ATOM 10739 C C . SER A 1 1389 ? -19.859 35.435 42.955 1.00 80.19 1389 SER A C 1
ATOM 10741 O O . SER A 1 1389 ? -20.785 34.651 43.185 1.00 80.19 1389 SER A O 1
ATOM 10743 N N . ASP A 1 1390 ? -19.691 36.569 43.631 1.00 75.50 1390 ASP A N 1
ATOM 10744 C CA . ASP A 1 1390 ? -20.726 37.102 44.523 1.00 75.50 1390 ASP A CA 1
ATOM 10745 C C . ASP A 1 1390 ? -21.957 37.568 43.719 1.00 75.50 1390 ASP A C 1
ATOM 10747 O O . ASP A 1 1390 ? -23.088 37.465 44.186 1.00 75.50 1390 ASP A O 1
ATOM 10751 N N . GLU A 1 1391 ? -21.743 37.984 42.466 1.00 72.75 1391 GLU A N 1
ATOM 10752 C CA . GLU A 1 1391 ? -22.786 38.367 41.512 1.00 72.75 1391 GLU A CA 1
ATOM 10753 C C . GLU A 1 1391 ? -23.423 37.160 40.801 1.00 72.75 1391 GLU A C 1
ATOM 10755 O O . GLU A 1 1391 ? -22.853 36.067 40.727 1.00 72.75 1391 GLU A O 1
ATOM 10760 N N . TYR A 1 1392 ? -24.620 37.361 40.243 1.00 73.25 1392 TYR A N 1
ATOM 10761 C CA . TYR A 1 1392 ? -25.299 36.347 39.440 1.00 73.25 1392 TYR A CA 1
ATOM 10762 C C . TYR A 1 1392 ? -24.619 36.184 38.074 1.00 73.25 1392 TYR A C 1
ATOM 10764 O O . TYR A 1 1392 ? -24.742 37.034 37.198 1.00 73.25 1392 TYR A O 1
ATOM 10772 N N . VAL A 1 1393 ? -23.966 35.040 37.867 1.00 71.12 1393 VAL A N 1
ATOM 10773 C CA . VAL A 1 1393 ? -23.412 34.644 36.564 1.00 71.12 1393 VAL A CA 1
ATOM 10774 C C . VAL A 1 1393 ? -24.531 34.075 35.692 1.00 71.12 1393 VAL A C 1
ATOM 10776 O O . VAL A 1 1393 ? -25.062 32.987 35.964 1.00 71.12 1393 VAL A O 1
ATOM 10779 N N . GLU A 1 1394 ? -24.908 34.807 34.645 1.00 72.88 1394 GLU A N 1
ATOM 10780 C CA . GLU A 1 1394 ? -25.918 34.371 33.676 1.00 72.88 1394 GLU A CA 1
ATOM 10781 C C . GLU A 1 1394 ? -25.350 33.300 32.735 1.00 72.88 1394 GLU A C 1
ATOM 10783 O O . GLU A 1 1394 ? -25.931 32.220 32.617 1.00 72.88 1394 GLU A O 1
ATOM 10788 N N . ASN A 1 1395 ? -24.166 33.549 32.157 1.00 77.62 1395 ASN A N 1
ATOM 10789 C CA . ASN A 1 1395 ? -23.513 32.677 31.178 1.00 77.62 1395 ASN A CA 1
ATOM 10790 C C . ASN A 1 1395 ? -22.062 32.339 31.575 1.00 77.62 1395 ASN A C 1
ATOM 10792 O O . ASN A 1 1395 ? -21.122 32.959 31.074 1.00 77.62 1395 ASN A O 1
ATOM 10796 N N . PRO A 1 1396 ? -21.841 31.280 32.381 1.00 81.56 1396 PRO A N 1
ATOM 10797 C CA . PRO A 1 1396 ? -20.513 30.919 32.882 1.00 81.56 1396 PRO A CA 1
ATOM 10798 C C . PRO A 1 1396 ? -19.452 30.739 31.797 1.00 81.56 1396 PRO A C 1
ATOM 10800 O O . PRO A 1 1396 ? -18.301 31.095 32.004 1.00 81.56 1396 PRO A O 1
ATOM 10803 N N . GLN A 1 1397 ? -19.822 30.190 30.634 1.00 80.88 1397 GLN A N 1
ATOM 10804 C CA . GLN A 1 1397 ? -18.886 29.974 29.521 1.00 80.88 1397 GLN A CA 1
ATOM 10805 C C . GLN A 1 1397 ? -18.350 31.274 28.915 1.00 80.88 1397 GLN A C 1
ATOM 10807 O O . GLN A 1 1397 ? -17.253 31.260 28.360 1.00 80.88 1397 GLN A O 1
ATOM 10812 N N . LYS A 1 1398 ? -19.123 32.364 28.986 1.00 83.31 1398 LYS A N 1
ATOM 10813 C CA . LYS A 1 1398 ? -18.736 33.675 28.459 1.00 83.31 1398 LYS A CA 1
ATOM 10814 C C . LYS A 1 1398 ? -17.829 34.405 29.446 1.00 83.31 1398 LYS A C 1
ATOM 10816 O O . LYS A 1 1398 ? -16.797 34.919 29.032 1.00 83.31 1398 LYS A O 1
ATOM 10821 N N . ASP A 1 1399 ? -18.208 34.406 30.722 1.00 80.12 1399 ASP A N 1
ATOM 10822 C CA . ASP A 1 1399 ? -17.499 35.150 31.772 1.00 80.12 1399 ASP A CA 1
ATOM 10823 C C . ASP A 1 1399 ? -16.227 34.422 32.228 1.00 80.12 1399 ASP A C 1
ATOM 10825 O O . ASP A 1 1399 ? -15.238 35.052 32.589 1.00 80.12 1399 ASP A O 1
ATOM 10829 N N . PHE A 1 1400 ? -16.232 33.088 32.148 1.00 87.38 1400 PHE A N 1
ATOM 10830 C CA . PHE A 1 1400 ? -15.110 32.221 32.496 1.00 87.38 1400 PHE A CA 1
ATOM 10831 C C . PHE A 1 1400 ? -14.726 31.337 31.299 1.00 87.38 1400 PHE A C 1
ATOM 10833 O O . PHE A 1 1400 ? -14.973 30.130 31.316 1.00 87.38 1400 PHE A O 1
ATOM 10840 N N . PRO A 1 1401 ? -14.150 31.887 30.218 1.00 86.62 1401 PRO A N 1
ATOM 10841 C CA . PRO A 1 1401 ? -13.762 31.086 29.063 1.00 86.62 1401 PRO A CA 1
ATOM 10842 C C . PRO A 1 1401 ? -12.698 30.039 29.432 1.00 86.62 1401 PRO A C 1
ATOM 10844 O O . PRO A 1 1401 ? -11.868 30.238 30.321 1.00 86.62 1401 PRO A O 1
ATOM 10847 N N . VAL A 1 1402 ? -12.699 28.900 28.729 1.00 88.62 1402 VAL A N 1
ATOM 10848 C CA . VAL A 1 1402 ? -11.683 27.848 28.921 1.00 88.62 1402 VAL A CA 1
ATOM 10849 C C . VAL A 1 1402 ? -10.289 28.427 28.667 1.00 88.62 1402 VAL A C 1
ATOM 10851 O O . VAL A 1 1402 ? -10.033 28.981 27.603 1.00 88.62 1402 VAL A O 1
ATOM 10854 N N . GLY A 1 1403 ? -9.392 28.263 29.639 1.00 86.50 1403 GLY A N 1
ATOM 10855 C CA . GLY A 1 1403 ? -8.050 28.846 29.654 1.00 86.50 1403 GLY A CA 1
ATOM 10856 C C . GLY A 1 1403 ? -7.895 30.069 30.558 1.00 86.50 1403 GLY A C 1
ATOM 10857 O O . GLY A 1 1403 ? -6.763 30.379 30.915 1.00 86.50 1403 GLY A O 1
ATOM 10858 N N . MET A 1 1404 ? -8.988 30.711 30.990 1.00 89.81 1404 MET A N 1
ATOM 10859 C CA . MET A 1 1404 ? -8.935 31.870 31.888 1.00 89.81 1404 MET A CA 1
ATOM 10860 C C . MET A 1 1404 ? -8.244 31.523 33.213 1.00 89.81 1404 MET A C 1
ATOM 10862 O O . MET A 1 1404 ? -8.528 30.486 33.816 1.00 89.81 1404 MET A O 1
ATOM 10866 N N . LEU A 1 1405 ? -7.359 32.405 33.677 1.00 89.19 1405 LEU A N 1
ATOM 10867 C CA . LEU A 1 1405 ? -6.768 32.332 35.008 1.00 89.19 1405 LEU A CA 1
ATOM 10868 C C . LEU A 1 1405 ? -7.753 32.875 36.049 1.00 89.19 1405 LEU A C 1
ATOM 10870 O O . LEU A 1 1405 ? -8.223 34.003 35.924 1.00 89.19 1405 LEU A O 1
ATOM 10874 N N . VAL A 1 1406 ? -8.040 32.092 37.087 1.00 89.50 1406 VAL A N 1
ATOM 10875 C CA . VAL A 1 1406 ? -8.946 32.483 38.173 1.00 89.50 1406 VAL A CA 1
ATOM 10876 C C . VAL A 1 1406 ? -8.296 32.311 39.542 1.00 89.50 1406 VAL A C 1
ATOM 10878 O O . VAL A 1 1406 ? -7.418 31.467 39.739 1.00 89.50 1406 VAL A O 1
ATOM 10881 N N . HIS A 1 1407 ? -8.747 33.133 40.488 1.00 88.31 1407 HIS A N 1
ATOM 10882 C CA . HIS A 1 1407 ? -8.264 33.203 41.863 1.00 88.31 1407 HIS A CA 1
ATOM 10883 C C . HIS A 1 1407 ? -9.418 32.882 42.807 1.00 88.31 1407 HIS A C 1
ATOM 10885 O O . HIS A 1 1407 ? -10.480 33.493 42.705 1.00 88.31 1407 HIS A O 1
ATOM 10891 N N . GLY A 1 1408 ? -9.225 31.923 43.705 1.00 88.25 1408 GLY A N 1
ATOM 10892 C CA . GLY A 1 1408 ? -10.278 31.472 44.604 1.00 88.25 1408 GLY A CA 1
ATOM 10893 C C . GLY A 1 1408 ? -9.750 30.836 45.874 1.00 88.25 1408 GLY A C 1
ATOM 10894 O O . GLY A 1 1408 ? -8.567 30.908 46.185 1.00 88.25 1408 GLY A O 1
ATOM 10895 N N . ARG A 1 1409 ? -10.644 30.180 46.606 1.00 85.75 1409 ARG A N 1
ATOM 10896 C CA . ARG A 1 1409 ? -10.378 29.547 47.894 1.00 85.75 1409 ARG A CA 1
ATOM 10897 C C . ARG A 1 1409 ? -10.996 28.156 47.946 1.00 85.75 1409 ARG A C 1
ATOM 10899 O O . ARG A 1 1409 ? -12.083 27.940 47.412 1.00 85.75 1409 ARG A O 1
ATOM 10906 N N . ILE A 1 1410 ? -10.327 27.208 48.593 1.00 87.44 1410 ILE A N 1
ATOM 10907 C CA . ILE A 1 1410 ? -10.861 25.854 48.794 1.00 87.44 1410 ILE A CA 1
ATOM 10908 C C . ILE A 1 1410 ? -11.977 25.885 49.831 1.00 87.44 1410 ILE A C 1
ATOM 10910 O O . ILE A 1 1410 ? -11.795 26.412 50.923 1.00 87.44 1410 ILE A O 1
ATOM 10914 N N . LEU A 1 1411 ? -13.119 25.291 49.501 1.00 85.06 1411 LEU A N 1
ATOM 10915 C CA . LEU A 1 1411 ? -14.232 25.103 50.429 1.00 85.06 1411 LEU A CA 1
ATOM 10916 C C . LEU A 1 1411 ? -14.136 23.755 51.135 1.00 85.06 1411 LEU A C 1
ATOM 10918 O O . LEU A 1 1411 ? -14.260 23.683 52.353 1.00 85.06 1411 LEU A O 1
ATOM 10922 N N . SER A 1 1412 ? -13.913 22.686 50.373 1.00 84.38 1412 SER A N 1
ATOM 10923 C CA . SER A 1 1412 ? -13.851 21.327 50.901 1.00 84.38 1412 SER A CA 1
ATOM 10924 C C . SER A 1 1412 ? -12.910 20.455 50.072 1.00 84.38 1412 SER A C 1
ATOM 10926 O O . SER A 1 1412 ? -12.752 20.632 48.859 1.00 84.38 1412 SER A O 1
ATOM 10928 N N . THR A 1 1413 ? -12.271 19.497 50.738 1.00 80.00 1413 THR A N 1
ATOM 10929 C CA . THR A 1 1413 ? -11.476 18.443 50.109 1.00 80.00 1413 THR A CA 1
ATOM 10930 C C . THR A 1 1413 ? -11.992 17.095 50.589 1.00 80.00 1413 THR A C 1
ATOM 10932 O O . THR A 1 1413 ? -12.181 16.883 51.784 1.00 80.00 1413 THR A O 1
ATOM 10935 N N . ASP A 1 1414 ? -12.251 16.181 49.656 1.00 81.94 1414 ASP A N 1
ATOM 10936 C CA . ASP A 1 1414 ? -12.621 14.801 49.958 1.00 81.94 1414 ASP A CA 1
ATOM 10937 C C . ASP A 1 1414 ? -11.499 13.866 49.477 1.00 81.94 1414 ASP A C 1
ATOM 10939 O O . ASP A 1 1414 ? -11.441 13.505 48.292 1.00 81.94 1414 ASP A O 1
ATOM 10943 N N . PRO A 1 1415 ? -10.587 13.458 50.383 1.00 73.88 1415 PRO A N 1
ATOM 10944 C CA . PRO A 1 1415 ? -9.478 12.572 50.049 1.00 73.88 1415 PRO A CA 1
ATOM 10945 C C . PRO A 1 1415 ? -9.936 11.207 49.528 1.00 73.88 1415 PRO A C 1
ATOM 10947 O O . PRO A 1 1415 ? -9.175 10.555 48.816 1.00 73.88 1415 PRO A O 1
ATOM 10950 N N . SER A 1 1416 ? -11.150 10.764 49.885 1.00 75.56 1416 SER A N 1
ATOM 10951 C CA . SER A 1 1416 ? -11.668 9.441 49.524 1.00 75.56 1416 SER A CA 1
ATOM 10952 C C . SER A 1 1416 ? -12.172 9.390 48.081 1.00 75.56 1416 SER A C 1
ATOM 10954 O O . SER A 1 1416 ? -11.902 8.425 47.367 1.00 75.56 1416 SER A O 1
ATOM 10956 N N . SER A 1 1417 ? -12.843 10.450 47.618 1.00 75.12 1417 SER A N 1
ATOM 10957 C CA . SER A 1 1417 ? -13.323 10.551 46.234 1.00 75.12 1417 SER A CA 1
ATOM 10958 C C . SER A 1 1417 ? -12.341 11.243 45.287 1.00 75.12 1417 SER A C 1
ATOM 10960 O O . SER A 1 1417 ? -12.555 11.233 44.072 1.00 75.12 1417 SER A O 1
ATOM 10962 N N . GLY A 1 1418 ? -11.275 11.844 45.824 1.00 69.12 1418 GLY A N 1
ATOM 10963 C CA . GLY A 1 1418 ? -10.307 12.621 45.057 1.00 69.12 1418 GLY A CA 1
ATOM 10964 C C . GLY A 1 1418 ? -10.885 13.933 44.516 1.00 69.12 1418 GLY A C 1
ATOM 10965 O O . GLY A 1 1418 ? -10.426 14.428 43.488 1.00 69.12 1418 GLY A O 1
ATOM 10966 N N . ARG A 1 1419 ? -11.922 14.475 45.167 1.00 81.88 1419 ARG A N 1
ATOM 10967 C CA . ARG A 1 1419 ? -12.626 15.689 44.735 1.00 81.88 1419 ARG A CA 1
ATOM 10968 C C . ARG A 1 1419 ? -12.241 16.877 45.609 1.00 81.88 1419 ARG A C 1
ATOM 10970 O O . ARG A 1 1419 ? -12.144 16.760 46.827 1.00 81.88 1419 ARG A O 1
ATOM 10977 N N . VAL A 1 1420 ? -12.067 18.028 44.970 1.00 87.19 1420 VAL A N 1
ATOM 10978 C CA . VAL A 1 1420 ? -11.813 19.322 45.611 1.00 87.19 1420 VAL A CA 1
ATOM 10979 C C . VAL A 1 1420 ? -12.908 20.279 45.162 1.00 87.19 1420 VAL A C 1
ATOM 10981 O O . VAL A 1 1420 ? -13.172 20.375 43.961 1.00 87.19 1420 VAL A O 1
ATOM 10984 N N . GLU A 1 1421 ? -13.541 20.983 46.096 1.00 89.56 1421 GLU A N 1
ATOM 10985 C CA . GLU A 1 1421 ? -14.480 22.064 45.793 1.00 89.56 1421 GLU A CA 1
ATOM 10986 C C . GLU A 1 1421 ? -13.908 23.414 46.222 1.00 89.56 1421 GLU A C 1
ATOM 10988 O O . GLU A 1 1421 ? -13.311 23.546 47.291 1.00 89.56 1421 GLU A O 1
ATOM 10993 N N . ALA A 1 1422 ? -14.087 24.424 45.374 1.00 90.50 1422 ALA A N 1
ATOM 10994 C CA . ALA A 1 1422 ? -13.552 25.767 45.566 1.00 90.50 1422 ALA A CA 1
ATOM 10995 C C . ALA A 1 1422 ? -14.595 26.853 45.254 1.00 90.50 1422 ALA A C 1
ATOM 10997 O O . ALA A 1 1422 ? -15.653 26.581 44.679 1.00 90.50 1422 ALA A O 1
ATOM 10998 N N . SER A 1 1423 ? -14.283 28.086 45.648 1.00 86.56 1423 SER A N 1
ATOM 10999 C CA . SER A 1 1423 ? -15.086 29.291 45.435 1.00 86.56 1423 SER A CA 1
ATOM 11000 C C . SER A 1 1423 ? -14.223 30.439 44.927 1.00 86.56 1423 SER A C 1
ATOM 11002 O O . SER A 1 1423 ? -13.110 30.615 45.408 1.00 86.56 1423 SER A O 1
ATOM 11004 N N . LEU A 1 1424 ? -14.735 31.226 43.983 1.00 86.69 1424 LEU A N 1
ATOM 11005 C CA . LEU A 1 1424 ? -14.143 32.486 43.509 1.00 86.69 1424 LEU A CA 1
ATOM 11006 C C . LEU A 1 1424 ? -14.818 33.717 44.150 1.00 86.69 1424 LEU A C 1
ATOM 11008 O O . LEU A 1 1424 ? -14.517 34.851 43.788 1.00 86.69 1424 LEU A O 1
ATOM 11012 N N . ARG A 1 1425 ? -15.764 33.508 45.076 1.00 82.81 1425 ARG A N 1
ATOM 11013 C CA . ARG A 1 1425 ? -16.435 34.584 45.821 1.00 82.81 1425 ARG A CA 1
ATOM 11014 C C . ARG A 1 1425 ? -15.451 35.350 46.700 1.00 82.81 1425 ARG A C 1
ATOM 11016 O O . ARG A 1 1425 ? -14.666 34.732 47.419 1.00 82.81 1425 ARG A O 1
ATOM 11023 N N . LYS A 1 1426 ? -15.561 36.680 46.720 1.00 67.19 1426 LYS A N 1
ATOM 11024 C CA . LYS A 1 1426 ? -14.785 37.561 47.606 1.00 67.19 1426 LYS A CA 1
ATOM 11025 C C . LYS A 1 1426 ? -15.294 37.479 49.050 1.00 67.19 1426 LYS A C 1
ATOM 11027 O O . LYS A 1 1426 ? -14.509 37.576 49.986 1.00 67.19 1426 LYS A O 1
ATOM 11032 N N . THR A 1 1427 ? -16.596 37.245 49.243 1.00 59.53 1427 THR A N 1
ATOM 11033 C CA . THR A 1 1427 ? -17.259 37.324 50.565 1.00 59.53 1427 THR A CA 1
ATOM 11034 C C . THR A 1 1427 ? -16.973 36.157 51.516 1.00 59.53 1427 THR A C 1
ATOM 11036 O O . THR A 1 1427 ? -17.196 36.277 52.719 1.00 59.53 1427 THR A O 1
ATOM 11039 N N . THR A 1 1428 ? -16.455 35.014 51.046 1.00 47.31 1428 THR A N 1
ATOM 11040 C CA . THR A 1 1428 ? -16.395 33.776 51.858 1.00 47.31 1428 THR A CA 1
ATOM 11041 C C . THR A 1 1428 ? -15.219 33.703 52.854 1.00 47.31 1428 THR A C 1
ATOM 11043 O O . THR A 1 1428 ? -14.756 32.619 53.205 1.00 47.31 1428 THR A O 1
ATOM 11046 N N . GLY A 1 1429 ? -14.751 34.842 53.375 1.00 37.62 1429 GLY A N 1
ATOM 11047 C CA . GLY A 1 1429 ? -13.997 34.861 54.629 1.00 37.62 1429 GLY A CA 1
ATOM 11048 C C . GLY A 1 1429 ? -13.174 36.116 54.883 1.00 37.62 1429 GLY A C 1
ATOM 11049 O O . GLY A 1 1429 ? -11.951 36.024 54.858 1.00 37.62 1429 GLY A O 1
ATOM 11050 N N . SER A 1 1430 ? -13.814 37.236 55.235 1.00 33.81 1430 SER A N 1
ATOM 11051 C CA . SER A 1 1430 ? -13.140 38.259 56.039 1.00 33.81 1430 SER A CA 1
ATOM 11052 C C . SER A 1 1430 ? -13.420 38.024 57.531 1.00 33.81 1430 SER A C 1
ATOM 11054 O O . SER A 1 1430 ? -14.519 38.242 58.034 1.00 33.81 1430 SER A O 1
ATOM 11056 N N . LYS A 1 1431 ? -12.388 37.558 58.241 1.00 30.23 1431 LYS A N 1
ATOM 11057 C CA . LYS A 1 1431 ? -12.053 38.049 59.589 1.00 30.23 1431 LYS A CA 1
ATOM 11058 C C . LYS A 1 1431 ? -10.824 38.971 59.514 1.00 30.23 1431 LYS A C 1
ATOM 11060 O O . LYS A 1 1431 ? -10.105 39.110 60.495 1.00 30.23 1431 LYS A O 1
ATOM 11065 N N . LEU A 1 1432 ? -10.577 39.571 58.349 1.00 30.88 1432 LEU A N 1
ATOM 11066 C CA . LEU A 1 1432 ? -9.581 40.617 58.181 1.00 30.88 1432 LEU A CA 1
ATOM 11067 C C . LEU A 1 1432 ? -10.336 41.931 57.997 1.00 30.88 1432 LEU A C 1
ATOM 11069 O O . LEU A 1 1432 ? -10.766 42.259 56.898 1.00 30.88 1432 LEU A O 1
ATOM 11073 N N . GLU A 1 1433 ? -10.557 42.581 59.137 1.00 31.83 1433 GLU A N 1
ATOM 11074 C CA . GLU A 1 1433 ? -10.621 44.036 59.267 1.00 31.83 1433 GLU A CA 1
ATOM 11075 C C . GLU A 1 1433 ? -11.562 44.719 58.265 1.00 31.83 1433 GLU A C 1
ATOM 11077 O O . GLU A 1 1433 ? -11.198 45.033 57.136 1.00 31.83 1433 GLU A O 1
ATOM 11082 N N . LYS A 1 1434 ? -12.808 44.938 58.712 1.00 27.47 1434 LYS A N 1
ATOM 11083 C CA . LYS A 1 1434 ? -13.772 45.838 58.072 1.00 27.47 1434 LYS A CA 1
ATOM 11084 C C . LYS A 1 1434 ? -13.056 47.118 57.622 1.00 27.47 1434 LYS A C 1
ATOM 11086 O O . LYS A 1 1434 ? -12.694 47.938 58.456 1.00 27.47 1434 LYS A O 1
ATOM 11091 N N . LEU A 1 1435 ? -12.891 47.279 56.315 1.00 33.09 1435 LEU A N 1
ATOM 11092 C CA . LEU A 1 1435 ? -12.767 48.584 55.680 1.00 33.09 1435 LEU A CA 1
ATOM 11093 C C . LEU A 1 1435 ? -14.199 49.073 55.456 1.00 33.09 1435 LEU A C 1
ATOM 11095 O O . LEU A 1 1435 ? -14.772 48.808 54.409 1.00 33.09 1435 LEU A O 1
ATOM 11099 N N . ASP A 1 1436 ? -14.785 49.651 56.506 1.00 34.25 1436 ASP A N 1
ATOM 11100 C CA . ASP A 1 1436 ? -15.914 50.595 56.517 1.00 34.25 1436 ASP A CA 1
ATOM 11101 C C . ASP A 1 1436 ? -16.948 50.492 55.371 1.00 34.25 1436 ASP A C 1
ATOM 11103 O O . ASP A 1 1436 ? -17.243 51.478 54.692 1.00 34.25 1436 ASP A O 1
ATOM 11107 N N . ASP A 1 1437 ? -17.531 49.304 55.162 1.00 37.72 1437 ASP A N 1
ATOM 11108 C CA . ASP A 1 1437 ? -18.746 49.153 54.353 1.00 37.72 1437 ASP A CA 1
ATOM 11109 C C . ASP A 1 1437 ? -19.901 49.842 55.090 1.00 37.72 1437 ASP A C 1
ATOM 11111 O O . ASP A 1 1437 ? -20.360 49.368 56.135 1.00 37.72 1437 ASP A O 1
ATOM 11115 N N . ILE A 1 1438 ? -20.338 50.970 54.529 1.00 50.91 1438 ILE A N 1
ATOM 11116 C CA . ILE A 1 1438 ? -21.389 51.853 55.042 1.00 50.91 1438 ILE A CA 1
ATOM 11117 C C . ILE A 1 1438 ? -22.676 51.031 55.213 1.00 50.91 1438 ILE A C 1
ATOM 11119 O O . ILE A 1 1438 ? -23.309 50.613 54.237 1.00 50.91 1438 ILE A O 1
ATOM 11123 N N . SER A 1 1439 ? -23.044 50.763 56.465 1.00 55.91 1439 SER A N 1
ATOM 11124 C CA . SER A 1 1439 ? -24.281 50.077 56.844 1.00 55.91 1439 SER A CA 1
ATOM 11125 C C . SER A 1 1439 ? -25.464 51.054 56.793 1.00 55.91 1439 SER A C 1
ATOM 11127 O O . SER A 1 1439 ? -25.279 52.264 56.687 1.00 55.91 1439 SER A O 1
ATOM 11129 N N . TYR A 1 1440 ? -26.702 50.562 56.935 1.00 57.16 1440 TYR A N 1
ATOM 11130 C CA . TYR A 1 1440 ? -27.883 51.429 57.106 1.00 57.16 1440 TYR A CA 1
ATOM 11131 C C . TYR A 1 1440 ? -27.693 52.470 58.222 1.00 57.16 1440 TYR A C 1
ATOM 11133 O O . TYR A 1 1440 ? -28.211 53.574 58.111 1.00 57.16 1440 TYR A O 1
ATOM 11141 N N . SER A 1 1441 ? -26.905 52.126 59.245 1.00 62.38 1441 SER A N 1
ATOM 11142 C CA . SER A 1 1441 ? -26.586 52.979 60.392 1.00 62.38 1441 SER A CA 1
ATOM 11143 C C . SER A 1 1441 ? -25.670 54.167 60.070 1.00 62.38 1441 SER A C 1
ATOM 11145 O O . SER A 1 1441 ? -25.599 55.090 60.873 1.00 62.38 1441 SER A O 1
ATOM 11147 N N . ASP A 1 1442 ? -24.979 54.147 58.928 1.00 61.41 1442 ASP A N 1
ATOM 11148 C CA . ASP A 1 1442 ? -24.051 55.207 58.516 1.00 61.41 1442 ASP A CA 1
ATOM 11149 C C . ASP A 1 1442 ? -24.704 56.207 57.543 1.00 61.41 1442 ASP A C 1
ATOM 11151 O O . ASP A 1 1442 ? -24.201 57.314 57.356 1.00 61.41 1442 ASP A O 1
ATOM 11155 N N . LEU A 1 1443 ? -25.833 55.832 56.927 1.00 67.38 1443 LEU A N 1
ATOM 11156 C CA . LEU A 1 1443 ? -26.601 56.696 56.034 1.00 67.38 1443 LEU A CA 1
ATOM 11157 C C . LEU A 1 1443 ? -27.609 57.523 56.836 1.00 67.38 1443 LEU A C 1
ATOM 11159 O O . LEU A 1 1443 ? -28.446 56.973 57.550 1.00 67.38 1443 LEU A O 1
ATOM 11163 N N . HIS A 1 1444 ? -27.595 58.840 56.656 1.00 73.69 1444 HIS A N 1
ATOM 11164 C CA . HIS A 1 1444 ? -28.563 59.743 57.266 1.00 73.69 1444 HIS A CA 1
ATOM 11165 C C . HIS A 1 1444 ? -29.515 60.306 56.208 1.00 73.69 1444 HIS A C 1
ATOM 11167 O O . HIS A 1 1444 ? -29.167 60.537 55.047 1.00 73.69 1444 HIS A O 1
ATOM 11173 N N . VAL A 1 1445 ? -30.769 60.535 56.606 1.00 76.38 1445 VAL A N 1
ATOM 11174 C CA . VAL A 1 1445 ? -31.721 61.258 55.757 1.00 76.38 1445 VAL A CA 1
ATOM 11175 C C . VAL A 1 1445 ? -31.188 62.674 55.531 1.00 76.38 1445 VAL A C 1
ATOM 11177 O O . VAL A 1 1445 ? -30.999 63.423 56.484 1.00 76.38 1445 VAL A O 1
ATOM 11180 N N . GLY A 1 1446 ? -30.965 63.033 54.268 1.00 76.88 1446 GLY A N 1
ATOM 11181 C CA . GLY A 1 1446 ? -30.352 64.291 53.846 1.00 76.88 1446 GLY A CA 1
ATOM 11182 C C . GLY A 1 1446 ? -29.016 64.126 53.120 1.00 76.88 1446 GLY A C 1
ATOM 11183 O O . GLY A 1 1446 ? -28.641 65.038 52.383 1.00 76.88 1446 GLY A O 1
ATOM 11184 N N . ASP A 1 1447 ? -28.344 62.980 53.254 1.00 81.12 1447 ASP A N 1
ATOM 11185 C CA . ASP A 1 1447 ? -27.029 62.755 52.648 1.00 81.12 1447 ASP A CA 1
ATOM 11186 C C . ASP A 1 1447 ? -27.103 62.714 51.120 1.00 81.12 1447 ASP A C 1
ATOM 11188 O O . ASP A 1 1447 ? -28.004 62.105 50.538 1.00 81.12 1447 ASP A O 1
ATOM 11192 N N . ILE A 1 1448 ? -26.130 63.345 50.458 1.00 82.12 1448 ILE A N 1
ATOM 11193 C CA . ILE A 1 1448 ? -25.949 63.253 49.008 1.00 82.12 1448 ILE A CA 1
ATOM 11194 C C . ILE A 1 1448 ? -25.003 62.095 48.724 1.00 82.12 1448 ILE A C 1
ATOM 11196 O O . ILE A 1 1448 ? -23.823 62.136 49.070 1.00 82.12 1448 ILE A O 1
ATOM 11200 N N . VAL A 1 1449 ? -25.527 61.075 48.059 1.00 82.44 1449 VAL A N 1
ATOM 11201 C CA . VAL A 1 1449 ? -24.794 59.873 47.693 1.00 82.44 1449 VAL A CA 1
ATOM 11202 C C . VAL A 1 1449 ? -24.635 59.772 46.181 1.00 82.44 1449 VAL A C 1
ATOM 11204 O O . VAL A 1 1449 ? -25.566 60.007 45.408 1.00 82.44 1449 VAL A O 1
ATOM 11207 N N . ASP A 1 1450 ? -23.436 59.385 45.755 1.00 82.50 1450 ASP A N 1
ATOM 11208 C CA . ASP A 1 1450 ? -23.213 58.919 44.391 1.00 82.50 1450 ASP A CA 1
ATOM 11209 C C . ASP A 1 1450 ? -23.757 57.497 44.278 1.00 82.50 1450 ASP A C 1
ATOM 11211 O O . ASP A 1 1450 ? -23.496 56.652 45.136 1.00 82.50 1450 ASP A O 1
ATOM 11215 N N . GLY A 1 1451 ? -24.465 57.194 43.200 1.00 84.19 1451 GLY A N 1
ATOM 11216 C CA . GLY A 1 1451 ? -24.951 55.850 42.952 1.00 84.19 1451 GLY A CA 1
ATOM 11217 C C . GLY A 1 1451 ? -25.033 55.509 41.474 1.00 84.19 1451 GLY A C 1
ATOM 11218 O O . GLY A 1 1451 ? -24.950 56.374 40.606 1.00 84.19 1451 GLY A O 1
ATOM 11219 N N . GLN A 1 1452 ? -25.155 54.219 41.190 1.00 85.75 1452 GLN A N 1
ATOM 11220 C CA . GLN A 1 1452 ? -25.262 53.692 39.837 1.00 85.75 1452 GLN A CA 1
ATOM 11221 C C . GLN A 1 1452 ? -26.674 53.164 39.594 1.00 85.75 1452 GLN A C 1
ATOM 11223 O O . GLN A 1 1452 ? -27.187 52.369 40.384 1.00 85.75 1452 GLN A O 1
ATOM 11228 N N . VAL A 1 1453 ? -27.310 53.585 38.501 1.00 86.12 1453 VAL A N 1
ATOM 11229 C CA . VAL A 1 1453 ? -28.648 53.126 38.115 1.00 86.12 1453 VAL A CA 1
ATOM 11230 C C . VAL A 1 1453 ? -28.593 51.624 37.832 1.00 86.12 1453 VAL A C 1
ATOM 11232 O O . VAL A 1 1453 ? -28.036 51.177 36.835 1.00 86.12 1453 VAL A O 1
ATOM 11235 N N . LYS A 1 1454 ? -29.187 50.825 38.714 1.00 82.56 1454 LYS A N 1
ATOM 11236 C CA . LYS A 1 1454 ? -29.285 49.368 38.598 1.00 82.56 1454 LYS A CA 1
ATOM 11237 C C . LYS A 1 1454 ? -30.452 48.952 37.704 1.00 82.56 1454 LYS A C 1
ATOM 11239 O O . LYS A 1 1454 ? -30.338 47.982 36.959 1.00 82.56 1454 LYS A O 1
ATOM 11244 N N . ARG A 1 1455 ? -31.584 49.663 37.785 1.00 83.94 1455 ARG A N 1
ATOM 11245 C CA . ARG A 1 1455 ? -32.796 49.374 37.002 1.00 83.94 1455 ARG A CA 1
ATOM 11246 C C . ARG A 1 1455 ? -33.625 50.636 36.782 1.00 83.94 1455 ARG A C 1
ATOM 11248 O O . ARG A 1 1455 ? -33.772 51.434 37.703 1.00 83.94 1455 ARG A O 1
ATOM 11255 N N . VAL A 1 1456 ? -34.191 50.769 35.588 1.00 85.00 1456 VAL A N 1
ATOM 11256 C CA . VAL A 1 1456 ? -35.128 51.836 35.215 1.00 85.00 1456 VAL A CA 1
ATOM 11257 C C . VAL A 1 1456 ? -36.525 51.224 35.128 1.00 85.00 1456 VAL A C 1
ATOM 11259 O O . VAL A 1 1456 ? -36.702 50.217 34.447 1.00 85.00 1456 VAL A O 1
ATOM 11262 N N . GLU A 1 1457 ? -37.498 51.796 35.832 1.00 83.25 1457 GLU A N 1
ATOM 11263 C CA . GLU A 1 1457 ? -38.908 51.394 35.804 1.00 83.25 1457 GLU A CA 1
ATOM 11264 C C . GLU A 1 1457 ? -39.787 52.615 35.510 1.00 83.25 1457 GLU A C 1
ATOM 11266 O O . GLU A 1 1457 ? -39.389 53.752 35.748 1.00 83.25 1457 GLU A O 1
ATOM 11271 N N . SER A 1 1458 ? -41.017 52.392 35.043 1.00 76.94 1458 SER A N 1
ATOM 11272 C CA . SER A 1 1458 ? -41.969 53.474 34.721 1.00 76.94 1458 SER A CA 1
ATOM 11273 C C . SER A 1 1458 ? -42.312 54.384 35.909 1.00 76.94 1458 SER A C 1
ATOM 11275 O O . SER A 1 1458 ? -42.717 55.526 35.713 1.00 76.94 1458 SER A O 1
ATOM 11277 N N . PHE A 1 1459 ? -42.134 53.902 37.142 1.00 81.88 1459 PHE A N 1
ATOM 11278 C CA . PHE A 1 1459 ? -42.391 54.653 38.372 1.00 81.88 1459 PHE A CA 1
ATOM 11279 C C . PHE A 1 1459 ? -41.127 55.240 39.023 1.00 81.88 1459 PHE A C 1
ATOM 11281 O O . PHE A 1 1459 ? -41.249 55.922 40.041 1.00 81.88 1459 PHE A O 1
ATOM 11288 N N . GLY A 1 1460 ? -39.918 54.980 38.508 1.00 87.00 1460 GLY A N 1
ATOM 11289 C CA . GLY A 1 1460 ? -38.682 55.471 39.125 1.00 87.00 1460 GLY A CA 1
ATOM 11290 C C . GLY A 1 1460 ? -37.406 54.691 38.788 1.00 87.00 1460 GLY A C 1
ATOM 11291 O O . GLY A 1 1460 ? -37.417 53.715 38.041 1.00 87.00 1460 GLY A O 1
ATOM 11292 N N . LEU A 1 1461 ? -36.288 55.118 39.380 1.00 88.00 1461 LEU A N 1
ATOM 11293 C CA . LEU A 1 1461 ? -34.956 54.527 39.220 1.00 88.00 1461 LEU A CA 1
ATOM 11294 C C . LEU A 1 1461 ? -34.525 53.771 40.476 1.00 88.00 1461 LEU A C 1
ATOM 11296 O O . LEU A 1 1461 ? -34.544 54.321 41.574 1.00 88.00 1461 LEU A O 1
ATOM 11300 N N . PHE A 1 1462 ? -34.048 52.541 40.318 1.00 90.19 1462 PHE A N 1
ATOM 11301 C CA . PHE A 1 1462 ? -33.305 51.847 41.368 1.00 90.19 1462 PHE A CA 1
ATOM 11302 C C . PHE A 1 1462 ? -31.824 52.166 41.225 1.00 90.19 1462 PHE A C 1
ATOM 11304 O O . PHE A 1 1462 ? -31.224 51.841 40.202 1.00 90.19 1462 PHE A O 1
ATOM 11311 N N . VAL A 1 1463 ? -31.231 52.766 42.250 1.00 90.00 1463 VAL A N 1
ATOM 11312 C CA . VAL A 1 1463 ? -29.848 53.242 42.262 1.00 90.00 1463 VAL A CA 1
ATOM 11313 C C . VAL A 1 1463 ? -29.086 52.528 43.378 1.00 90.00 1463 VAL A C 1
ATOM 11315 O O . VAL A 1 1463 ? -29.491 52.563 44.538 1.00 90.00 1463 VAL A O 1
ATOM 11318 N N . THR A 1 1464 ? -27.985 51.863 43.037 1.00 85.25 1464 THR A N 1
ATOM 11319 C CA . THR A 1 1464 ? -27.053 51.284 44.013 1.00 85.25 1464 THR A CA 1
ATOM 11320 C C . THR A 1 1464 ? -26.120 52.370 44.528 1.00 85.25 1464 THR A C 1
ATOM 11322 O O . THR A 1 1464 ? -25.411 52.988 43.737 1.00 85.25 1464 THR A O 1
ATOM 11325 N N . ILE A 1 1465 ? -26.119 52.601 45.838 1.00 82.62 1465 ILE A N 1
ATOM 11326 C CA . ILE A 1 1465 ? -25.302 53.625 46.495 1.00 82.62 1465 ILE A CA 1
ATOM 11327 C C . ILE A 1 1465 ? -23.833 53.188 46.482 1.00 82.62 1465 ILE A C 1
ATOM 11329 O O . ILE A 1 1465 ? -23.487 52.103 46.946 1.00 82.62 1465 ILE A O 1
ATOM 11333 N N . ARG A 1 1466 ? -22.946 54.030 45.953 1.00 73.62 1466 ARG A N 1
ATOM 11334 C CA . ARG A 1 1466 ? -21.515 53.737 45.821 1.00 73.62 1466 ARG A CA 1
ATOM 11335 C C . ARG A 1 1466 ? -20.894 53.520 47.208 1.00 73.62 1466 ARG A C 1
ATOM 11337 O O . ARG A 1 1466 ? -21.123 54.317 48.108 1.00 73.62 1466 ARG A O 1
ATOM 11344 N N . ARG A 1 1467 ? -20.070 52.471 47.349 1.00 65.38 1467 ARG A N 1
ATOM 11345 C CA . ARG A 1 1467 ? -19.465 51.999 48.621 1.00 65.38 1467 ARG A CA 1
ATOM 11346 C C . ARG A 1 1467 ? -20.452 51.392 49.636 1.00 65.38 1467 ARG A C 1
ATOM 11348 O O . ARG A 1 1467 ? -20.129 51.297 50.812 1.00 65.38 1467 ARG A O 1
ATOM 11355 N N . SER A 1 1468 ? -21.631 50.962 49.189 1.00 67.06 1468 SER A N 1
ATOM 11356 C CA . SER A 1 1468 ? -22.512 50.084 49.967 1.00 67.06 1468 SER A CA 1
ATOM 11357 C C . SER A 1 1468 ? -23.212 49.081 49.041 1.00 67.06 1468 SER A C 1
ATOM 11359 O O . SER A 1 1468 ? -23.300 49.293 47.831 1.00 67.06 1468 SER A O 1
ATOM 11361 N N . GLU A 1 1469 ? -23.754 47.994 49.593 1.00 66.06 1469 GLU A N 1
ATOM 11362 C CA . GLU A 1 1469 ? -24.648 47.091 48.846 1.00 66.06 1469 GLU A CA 1
ATOM 11363 C C . GLU A 1 1469 ? -26.109 47.596 48.809 1.00 66.06 1469 GLU A C 1
ATOM 11365 O O . GLU A 1 1469 ? -27.010 46.912 48.314 1.00 66.06 1469 GLU A O 1
ATOM 11370 N N . LEU A 1 1470 ? -26.367 48.802 49.327 1.00 76.56 1470 LEU A N 1
ATOM 11371 C CA . LEU A 1 1470 ? -27.707 49.348 49.500 1.00 76.56 1470 LEU A CA 1
ATOM 11372 C C . LEU A 1 1470 ? -28.277 49.858 48.172 1.00 76.56 1470 LEU A C 1
ATOM 11374 O O . LEU A 1 1470 ? -27.652 50.629 47.440 1.00 76.56 1470 LEU A O 1
ATOM 11378 N N . VAL A 1 1471 ? -29.498 49.420 47.861 1.00 82.56 1471 VAL A N 1
ATOM 11379 C CA . VAL A 1 1471 ? -30.253 49.868 46.685 1.00 82.56 1471 VAL A CA 1
ATOM 11380 C C . VAL A 1 1471 ? -31.356 50.810 47.145 1.00 82.56 1471 VAL A C 1
ATOM 11382 O O . VAL A 1 1471 ? -32.262 50.404 47.874 1.00 82.56 1471 VAL A O 1
ATOM 11385 N N . GLY A 1 1472 ? -31.292 52.059 46.695 1.00 85.12 1472 GLY A N 1
ATOM 11386 C CA . GLY A 1 1472 ? -32.343 53.043 46.904 1.00 85.12 1472 GLY A CA 1
ATOM 11387 C C . GLY A 1 1472 ? -33.259 53.182 45.689 1.00 85.12 1472 GLY A C 1
ATOM 11388 O O . GLY A 1 1472 ? -32.839 52.972 44.553 1.00 85.12 1472 GLY A O 1
ATOM 11389 N N . LEU A 1 1473 ? -34.521 53.535 45.923 1.00 87.75 1473 LEU A N 1
ATOM 11390 C CA . LEU A 1 1473 ? -35.499 53.854 44.883 1.00 87.75 1473 LEU A CA 1
ATOM 11391 C C . LEU A 1 1473 ? -35.680 55.373 44.802 1.00 87.75 1473 LEU A C 1
ATOM 11393 O O . LEU A 1 1473 ? -36.104 55.991 45.777 1.00 87.75 1473 LEU A O 1
ATOM 11397 N N . CYS A 1 1474 ? -35.425 55.960 43.637 1.00 87.81 1474 CYS A N 1
ATOM 11398 C CA . CYS A 1 1474 ? -35.816 57.324 43.305 1.00 87.81 1474 CYS A CA 1
ATOM 11399 C C . CYS A 1 1474 ? -37.137 57.296 42.535 1.00 87.81 1474 CYS A C 1
ATOM 11401 O O . CYS A 1 1474 ? -37.182 56.825 41.401 1.00 87.81 1474 CYS A O 1
ATOM 11403 N N . HIS A 1 1475 ? -38.228 57.735 43.162 1.00 83.75 1475 HIS A N 1
ATOM 11404 C CA . HIS A 1 1475 ? -39.542 57.766 42.516 1.00 83.75 1475 HIS A CA 1
ATOM 11405 C C . HIS A 1 1475 ? -39.557 58.786 41.367 1.00 83.75 1475 HIS A C 1
ATOM 11407 O O . HIS A 1 1475 ? -38.842 59.781 41.423 1.00 83.75 1475 HIS A O 1
ATOM 11413 N N . VAL A 1 1476 ? -40.404 58.590 40.352 1.00 80.38 1476 VAL A N 1
ATOM 11414 C CA . VAL A 1 1476 ? -40.506 59.495 39.191 1.00 80.38 1476 VAL A CA 1
ATOM 11415 C C . VAL A 1 1476 ? -40.768 60.946 39.595 1.00 80.38 1476 VAL A C 1
ATOM 11417 O O . VAL A 1 1476 ? -40.198 61.868 39.022 1.00 80.38 1476 VAL A O 1
ATOM 11420 N N . SER A 1 1477 ? -41.561 61.142 40.650 1.00 78.50 1477 SER A N 1
ATOM 11421 C CA . SER A 1 1477 ? -41.858 62.458 41.225 1.00 78.50 1477 SER A CA 1
ATOM 11422 C C . SER A 1 1477 ? -40.656 63.137 41.881 1.00 78.50 1477 SER A C 1
ATOM 11424 O O . SER A 1 1477 ? -40.788 64.290 42.266 1.00 78.50 1477 SER A O 1
ATOM 11426 N N . GLU A 1 1478 ? -39.531 62.438 42.047 1.00 85.19 1478 GLU A N 1
ATOM 11427 C CA . GLU A 1 1478 ? -38.305 62.925 42.681 1.00 85.19 1478 GLU A CA 1
ATOM 11428 C C . GLU A 1 1478 ? -37.116 63.009 41.716 1.00 85.19 1478 GLU A C 1
ATOM 11430 O O . GLU A 1 1478 ? -36.019 63.342 42.156 1.00 85.19 1478 GLU A O 1
ATOM 11435 N N . LEU A 1 1479 ? -37.299 62.727 40.420 1.00 80.94 1479 LEU A N 1
ATOM 11436 C CA . LEU A 1 1479 ? -36.214 62.780 39.431 1.00 80.94 1479 LEU A CA 1
ATOM 11437 C C . LEU A 1 1479 ? -35.854 64.206 39.003 1.00 80.94 1479 LEU A C 1
ATOM 11439 O O . LEU A 1 1479 ? -34.679 64.518 38.838 1.00 80.94 1479 LEU A O 1
ATOM 11443 N N . SER A 1 1480 ? -36.852 65.071 38.842 1.00 72.38 1480 SER A N 1
ATOM 11444 C CA . SER A 1 1480 ? -36.676 66.477 38.473 1.00 72.38 1480 SER A CA 1
ATOM 11445 C C . SER A 1 1480 ? -37.793 67.342 39.047 1.00 72.38 1480 SER A C 1
ATOM 11447 O O . SER A 1 1480 ? -38.842 66.837 39.449 1.00 72.38 1480 SER A O 1
ATOM 11449 N N . ASP A 1 1481 ? -37.554 68.652 39.101 1.00 72.94 1481 ASP A N 1
ATOM 11450 C CA . ASP A 1 1481 ? -38.549 69.640 39.540 1.00 72.94 1481 ASP A CA 1
ATOM 11451 C C . ASP A 1 1481 ? -39.687 69.812 38.524 1.00 72.94 1481 ASP A C 1
ATOM 11453 O O . ASP A 1 1481 ? -40.822 70.115 38.889 1.00 72.94 1481 ASP A O 1
ATOM 11457 N N . GLU A 1 1482 ? -39.397 69.555 37.249 1.00 69.25 1482 GLU A N 1
ATOM 11458 C CA . GLU A 1 1482 ? -40.376 69.509 36.165 1.00 69.25 1482 GLU A CA 1
ATOM 11459 C C . GLU A 1 1482 ? -40.912 68.078 35.968 1.00 69.25 1482 GLU A C 1
ATOM 11461 O O . GLU A 1 1482 ? -40.174 67.113 36.184 1.00 69.25 1482 GLU A O 1
ATOM 11466 N N . PRO A 1 1483 ? -42.179 67.896 35.551 1.00 55.28 1483 PRO A N 1
ATOM 11467 C CA . PRO A 1 1483 ? -42.748 66.572 35.309 1.00 55.28 1483 PRO A CA 1
ATOM 11468 C C . PRO A 1 1483 ? -42.067 65.865 34.122 1.00 55.28 1483 PRO A C 1
ATOM 11470 O O . PRO A 1 1483 ? -42.203 66.281 32.972 1.00 55.28 1483 PRO A O 1
ATOM 11473 N N . VAL A 1 1484 ? -41.375 64.754 34.396 1.00 57.53 1484 VAL A N 1
ATOM 11474 C CA . VAL A 1 1484 ? -40.785 63.871 33.373 1.00 57.53 1484 VAL A CA 1
ATOM 11475 C C . VAL A 1 1484 ? -41.882 63.011 32.743 1.00 57.53 1484 VAL A C 1
ATOM 11477 O O . VAL A 1 1484 ? -42.494 62.194 33.428 1.00 57.53 1484 VAL A O 1
ATOM 11480 N N . VAL A 1 1485 ? -42.125 63.173 31.438 1.00 59.19 1485 VAL A N 1
ATOM 11481 C CA . VAL A 1 1485 ? -43.125 62.375 30.698 1.00 59.19 1485 VAL A CA 1
ATOM 11482 C C . VAL A 1 1485 ? -42.613 60.959 30.392 1.00 59.19 1485 VAL A C 1
ATOM 11484 O O . VAL A 1 1485 ? -43.413 60.027 30.362 1.00 59.19 1485 VAL A O 1
ATOM 11487 N N . ASP A 1 1486 ? -41.297 60.770 30.214 1.00 67.25 1486 ASP A N 1
ATOM 11488 C CA . ASP A 1 1486 ? -40.702 59.456 29.932 1.00 67.25 1486 ASP A CA 1
ATOM 11489 C C . ASP A 1 1486 ? -39.304 59.297 30.572 1.00 67.25 1486 ASP A C 1
ATOM 11491 O O . ASP A 1 1486 ? -38.362 60.018 30.253 1.00 67.25 1486 ASP A O 1
ATOM 11495 N N . ILE A 1 1487 ? -39.151 58.361 31.516 1.00 76.44 1487 ILE A N 1
ATOM 11496 C CA . ILE A 1 1487 ? -37.906 58.176 32.296 1.00 76.44 1487 ILE A CA 1
ATOM 11497 C C . ILE A 1 1487 ? -36.817 57.505 31.447 1.00 76.44 1487 ILE A C 1
ATOM 11499 O O . ILE A 1 1487 ? -35.632 57.822 31.580 1.00 76.44 1487 ILE A O 1
ATOM 11503 N N . ASN A 1 1488 ? -37.217 56.603 30.542 1.00 74.25 1488 ASN A N 1
ATOM 11504 C CA . ASN A 1 1488 ? -36.302 55.829 29.697 1.00 74.25 1488 ASN A CA 1
ATOM 11505 C C . ASN A 1 1488 ? -35.533 56.699 28.689 1.00 74.25 1488 ASN A C 1
ATOM 11507 O O . ASN A 1 1488 ? -34.504 56.260 28.174 1.00 74.25 1488 ASN A O 1
ATOM 11511 N N . SER A 1 1489 ? -36.003 57.921 28.397 1.00 75.50 1489 SER A N 1
ATOM 11512 C CA . SER A 1 1489 ? -35.253 58.861 27.557 1.00 75.50 1489 SER A CA 1
ATOM 11513 C C . SER A 1 1489 ? -34.100 59.541 28.295 1.00 75.50 1489 SER A C 1
ATOM 11515 O O . SER A 1 1489 ? -33.149 59.968 27.645 1.00 75.50 1489 SER A O 1
ATOM 11517 N N . CYS A 1 1490 ? -34.167 59.639 29.627 1.00 75.00 1490 CYS A N 1
ATOM 11518 C CA . CYS A 1 1490 ? -33.194 60.379 30.436 1.00 75.00 1490 CYS A CA 1
ATOM 11519 C C . CYS A 1 1490 ? -32.141 59.482 31.099 1.00 75.00 1490 CYS A C 1
ATOM 11521 O O . CYS A 1 1490 ? -31.016 59.934 31.289 1.00 75.00 1490 CYS A O 1
ATOM 11523 N N . TYR A 1 1491 ? -32.486 58.235 31.440 1.00 81.81 1491 TYR A N 1
ATOM 11524 C CA . TYR A 1 1491 ? -31.610 57.337 32.201 1.00 81.81 1491 TYR A CA 1
ATOM 11525 C C . TYR A 1 1491 ? -31.598 55.919 31.628 1.00 81.81 1491 TYR A C 1
ATOM 11527 O O . TYR A 1 1491 ? -32.632 55.387 31.219 1.00 81.81 1491 TYR A O 1
ATOM 11535 N N . LYS A 1 1492 ? -30.430 55.275 31.661 1.00 80.50 1492 LYS A N 1
ATOM 11536 C CA . LYS A 1 1492 ? -30.219 53.861 31.328 1.00 80.50 1492 LYS A CA 1
ATOM 11537 C C . LYS A 1 1492 ? -29.569 53.123 32.498 1.00 80.50 1492 LYS A C 1
ATOM 11539 O O . LYS A 1 1492 ? -28.900 53.706 33.348 1.00 80.50 1492 LYS A O 1
ATOM 11544 N N . ALA A 1 1493 ? -29.757 51.804 32.545 1.00 83.12 1493 ALA A N 1
ATOM 11545 C CA . ALA A 1 1493 ? -29.047 50.968 33.508 1.00 83.12 1493 ALA A CA 1
ATOM 11546 C C . ALA A 1 1493 ? -27.527 51.089 33.289 1.00 83.12 1493 ALA A C 1
ATOM 11548 O O . ALA A 1 1493 ? -27.042 50.923 32.171 1.00 83.12 1493 ALA A O 1
ATOM 11549 N N . GLY A 1 1494 ? -26.797 51.373 34.364 1.00 78.69 1494 GLY A N 1
ATOM 11550 C CA . GLY A 1 1494 ? -25.362 51.634 34.374 1.00 78.69 1494 GLY A CA 1
ATOM 11551 C C . GLY A 1 1494 ? -24.982 53.106 34.563 1.00 78.69 1494 GLY A C 1
ATOM 11552 O O . GLY A 1 1494 ? -23.840 53.349 34.955 1.00 78.69 1494 GLY A O 1
ATOM 11553 N N . ASP A 1 1495 ? -25.903 54.054 34.347 1.00 82.31 1495 ASP A N 1
ATOM 11554 C CA . ASP A 1 1495 ? -25.627 55.492 34.469 1.00 82.31 1495 ASP A CA 1
ATOM 11555 C C . ASP A 1 1495 ? -25.277 55.886 35.911 1.00 82.31 1495 ASP A C 1
ATOM 11557 O O . ASP A 1 1495 ? -25.855 55.384 36.878 1.00 82.31 1495 ASP A O 1
ATOM 11561 N N . MET A 1 1496 ? -24.321 56.803 36.055 1.00 82.81 1496 MET A N 1
ATOM 11562 C CA . MET A 1 1496 ? -23.913 57.352 37.348 1.00 82.81 1496 MET A CA 1
ATOM 11563 C C . MET A 1 1496 ? -24.763 58.575 37.682 1.00 82.81 1496 MET A C 1
ATOM 11565 O O . MET A 1 1496 ? -24.828 59.519 36.897 1.00 82.81 1496 MET A O 1
ATOM 11569 N N . VAL A 1 1497 ? -25.383 58.577 38.859 1.00 86.69 1497 VAL A N 1
ATOM 11570 C CA . VAL A 1 1497 ? -26.288 59.635 39.311 1.00 86.69 1497 VAL A CA 1
ATOM 11571 C C . VAL A 1 1497 ? -25.944 60.082 40.729 1.00 86.69 1497 VAL A C 1
ATOM 11573 O O . VAL A 1 1497 ? -25.559 59.273 41.572 1.00 86.69 1497 VAL A O 1
ATOM 11576 N N . LYS A 1 1498 ? -26.097 61.379 40.999 1.00 86.75 1498 LYS A N 1
ATOM 11577 C CA . LYS A 1 1498 ? -26.095 61.930 42.358 1.00 86.75 1498 LYS A CA 1
ATOM 11578 C C . LYS A 1 1498 ? -27.521 61.972 42.868 1.00 86.75 1498 LYS A C 1
ATOM 11580 O O . LYS A 1 1498 ? -28.384 62.536 42.199 1.00 86.75 1498 LYS A O 1
ATOM 11585 N N . ALA A 1 1499 ? -27.762 61.400 44.039 1.00 86.56 1499 ALA A N 1
ATOM 11586 C CA . ALA A 1 1499 ? -29.075 61.396 44.658 1.00 86.56 1499 ALA A CA 1
ATOM 11587 C C . ALA A 1 1499 ? -28.973 61.732 46.146 1.00 86.56 1499 ALA A C 1
ATOM 11589 O O . ALA A 1 1499 ? -28.045 61.318 46.831 1.00 86.56 1499 ALA A O 1
ATOM 11590 N N . LYS A 1 1500 ? -29.949 62.475 46.653 1.00 85.56 1500 LYS A N 1
ATOM 11591 C CA . LYS A 1 1500 ? -30.116 62.769 48.072 1.00 85.56 1500 LYS A CA 1
ATOM 11592 C C . LYS A 1 1500 ? -30.968 61.689 48.727 1.00 85.56 1500 LYS A C 1
ATOM 11594 O O . LYS A 1 1500 ? -31.981 61.275 48.164 1.00 85.56 1500 LYS A O 1
ATOM 11599 N N . ILE A 1 1501 ? -30.599 61.238 49.918 1.00 86.38 1501 ILE A N 1
ATOM 11600 C CA . ILE A 1 1501 ? -31.404 60.295 50.694 1.00 86.38 1501 ILE A CA 1
ATOM 11601 C C . ILE A 1 1501 ? -32.588 61.038 51.311 1.00 86.38 1501 ILE A C 1
ATOM 11603 O O . ILE A 1 1501 ? -32.417 61.892 52.174 1.00 86.38 1501 ILE A O 1
ATOM 11607 N N . LEU A 1 1502 ? -33.803 60.700 50.885 1.00 86.00 1502 LEU A N 1
ATOM 11608 C CA . LEU A 1 1502 ? -35.043 61.310 51.377 1.00 86.00 1502 LEU A CA 1
ATOM 11609 C C . LEU A 1 1502 ? -35.626 60.563 52.573 1.00 86.00 1502 LEU A C 1
ATOM 11611 O O . LEU A 1 1502 ? -36.247 61.164 53.446 1.00 86.00 1502 LEU A O 1
ATOM 11615 N N . LYS A 1 1503 ? -35.475 59.237 52.597 1.00 82.38 1503 LYS A N 1
ATOM 11616 C CA . LYS A 1 1503 ? -36.027 58.390 53.657 1.00 82.38 1503 LYS A CA 1
ATOM 11617 C C . LYS A 1 1503 ? -35.266 57.078 53.747 1.00 82.38 1503 LYS A C 1
ATOM 11619 O O . LYS A 1 1503 ? -35.024 56.444 52.726 1.00 82.38 1503 LYS A O 1
ATOM 11624 N N . ILE A 1 1504 ? -34.972 56.632 54.961 1.00 80.38 1504 ILE A N 1
ATOM 11625 C CA . ILE A 1 1504 ? -34.421 55.304 55.238 1.00 80.38 1504 ILE A CA 1
ATOM 11626 C C . ILE A 1 1504 ? -35.450 54.560 56.083 1.00 80.38 1504 ILE A C 1
ATOM 11628 O O . ILE A 1 1504 ? -35.868 55.040 57.132 1.00 80.38 1504 ILE A O 1
ATOM 11632 N N . ASP A 1 1505 ? -35.913 53.417 55.590 1.00 76.06 1505 ASP A N 1
ATOM 11633 C CA . ASP A 1 1505 ? -36.815 52.515 56.298 1.00 76.06 1505 ASP A CA 1
ATOM 11634 C C . ASP A 1 1505 ? -36.047 51.229 56.608 1.00 76.06 1505 ASP A C 1
ATOM 11636 O O . ASP A 1 1505 ? -36.023 50.288 55.808 1.00 76.06 1505 ASP A O 1
ATOM 11640 N N . GLU A 1 1506 ? -35.374 51.217 57.760 1.00 70.50 1506 GLU A N 1
ATOM 11641 C CA . GLU A 1 1506 ? -34.575 50.077 58.218 1.00 70.50 1506 GLU A CA 1
ATOM 11642 C C . GLU A 1 1506 ? -35.430 48.817 58.382 1.00 70.50 1506 GLU A C 1
ATOM 11644 O O . GLU A 1 1506 ? -34.981 47.725 58.044 1.00 70.50 1506 GLU A O 1
ATOM 11649 N N . THR A 1 1507 ? -36.692 48.958 58.809 1.00 68.38 1507 THR A N 1
ATOM 11650 C CA . THR A 1 1507 ? -37.592 47.812 59.029 1.00 68.38 1507 THR A CA 1
ATOM 11651 C C . THR A 1 1507 ? -37.941 47.079 57.739 1.00 68.38 1507 THR A C 1
ATOM 11653 O O . THR A 1 1507 ? -38.155 45.867 57.742 1.00 68.38 1507 THR A O 1
ATOM 11656 N N . ARG A 1 1508 ? -37.994 47.807 56.618 1.00 65.00 1508 ARG A N 1
ATOM 11657 C CA . ARG A 1 1508 ? -38.298 47.245 55.296 1.00 65.00 1508 ARG A CA 1
ATOM 11658 C C . ARG A 1 1508 ? -37.056 47.108 54.419 1.00 65.00 1508 ARG A C 1
ATOM 11660 O O . ARG A 1 1508 ? -37.209 46.668 53.280 1.00 65.00 1508 ARG A O 1
ATOM 11667 N N . HIS A 1 1509 ? -35.876 47.484 54.923 1.00 68.06 1509 HIS A N 1
ATOM 11668 C CA . HIS A 1 1509 ? -34.619 47.573 54.175 1.00 68.06 1509 HIS A CA 1
ATOM 11669 C C . HIS A 1 1509 ? -34.775 48.364 52.862 1.00 68.06 1509 HIS A C 1
ATOM 11671 O O . HIS A 1 1509 ? -34.400 47.901 51.784 1.00 68.06 1509 HIS A O 1
ATOM 11677 N N . ARG A 1 1510 ? -35.410 49.544 52.936 1.00 78.94 1510 ARG A N 1
ATOM 11678 C CA . ARG A 1 1510 ? -35.675 50.415 51.776 1.00 78.94 1510 ARG A CA 1
ATOM 11679 C C . ARG A 1 1510 ? -35.092 51.806 51.991 1.00 78.94 1510 ARG A C 1
ATOM 11681 O O . ARG A 1 1510 ? -35.393 52.449 52.990 1.00 78.94 1510 ARG A O 1
ATOM 11688 N N . VAL A 1 1511 ? -34.345 52.305 51.009 1.00 83.12 1511 VAL A N 1
ATOM 11689 C CA . VAL A 1 1511 ? -33.875 53.698 50.954 1.00 83.12 1511 VAL A CA 1
ATOM 11690 C C . VAL A 1 1511 ? -34.634 54.419 49.841 1.00 83.12 1511 VAL A C 1
ATOM 11692 O O . VAL A 1 1511 ? -34.724 53.916 48.725 1.00 83.12 1511 VAL A O 1
ATOM 11695 N N . SER A 1 1512 ? -35.233 55.568 50.135 1.00 85.12 1512 SER A N 1
ATOM 11696 C CA . SER A 1 1512 ? -35.868 56.441 49.142 1.00 85.12 1512 SER A CA 1
ATOM 11697 C C . SER A 1 1512 ? -34.907 57.567 48.789 1.00 85.12 1512 SER A C 1
ATOM 11699 O O . SER A 1 1512 ? -34.374 58.225 49.683 1.00 85.12 1512 SER A O 1
ATOM 11701 N N . LEU A 1 1513 ? -34.691 57.773 47.498 1.00 89.62 1513 LEU A N 1
ATOM 11702 C CA . LEU A 1 1513 ? -33.732 58.718 46.938 1.00 89.62 1513 LEU A CA 1
ATOM 11703 C C . LEU A 1 1513 ? -34.455 59.831 46.170 1.00 89.62 1513 LEU A C 1
ATOM 11705 O O . LEU A 1 1513 ? -35.546 59.622 45.642 1.00 89.62 1513 LEU A O 1
ATOM 11709 N N . GLY A 1 1514 ? -33.831 60.999 46.073 1.00 85.56 1514 GLY A N 1
ATOM 11710 C CA . GLY A 1 1514 ? -34.322 62.142 45.311 1.00 85.56 1514 GLY A CA 1
ATOM 11711 C C . GLY A 1 1514 ? -33.216 62.801 44.500 1.00 85.56 1514 GLY A C 1
ATOM 11712 O O . GLY A 1 1514 ? -32.094 62.936 44.973 1.00 85.56 1514 GLY A O 1
ATOM 11713 N N . MET A 1 1515 ? -33.530 63.198 43.274 1.00 86.12 1515 MET A N 1
ATOM 11714 C CA . MET A 1 1515 ? -32.602 63.778 42.299 1.00 86.12 1515 MET A CA 1
ATOM 11715 C C . MET A 1 1515 ? -33.051 65.146 41.758 1.00 86.12 1515 MET A C 1
ATOM 11717 O O . MET A 1 1515 ? -32.386 65.698 40.885 1.00 86.12 1515 MET A O 1
ATOM 11721 N N . LYS A 1 1516 ? -34.140 65.720 42.287 1.00 81.19 1516 LYS A N 1
ATOM 11722 C CA . LYS A 1 1516 ? -34.573 67.092 41.977 1.00 81.19 1516 LYS A CA 1
ATOM 11723 C C . LYS A 1 1516 ? -33.427 68.092 42.104 1.00 81.19 1516 LYS A C 1
ATOM 11725 O O . LYS A 1 1516 ? -32.647 68.006 43.055 1.00 81.19 1516 LYS A O 1
ATOM 11730 N N . LYS A 1 1517 ? -33.359 69.074 41.196 1.00 75.88 1517 LYS A N 1
ATOM 11731 C CA . LYS A 1 1517 ? -32.339 70.133 41.271 1.00 75.88 1517 LYS A CA 1
ATOM 11732 C C . LYS A 1 1517 ? -32.482 70.917 42.576 1.00 75.88 1517 LYS A C 1
ATOM 11734 O O . LYS A 1 1517 ? -31.473 71.185 43.223 1.00 75.88 1517 LYS A O 1
ATOM 11739 N N . SER A 1 1518 ? -33.716 71.111 43.051 1.00 69.31 1518 SER A N 1
ATOM 11740 C CA . SER A 1 1518 ? -34.009 71.744 44.344 1.00 69.31 1518 SER A CA 1
ATOM 11741 C C . SER A 1 1518 ? -33.318 71.099 45.555 1.00 69.31 1518 SER A C 1
ATOM 11743 O O . SER A 1 1518 ? -33.209 71.731 46.601 1.00 69.31 1518 SER A O 1
ATOM 11745 N N . TYR A 1 1519 ? -32.888 69.832 45.477 1.00 72.75 1519 TYR A N 1
ATOM 11746 C CA . TYR A 1 1519 ? -32.184 69.165 46.579 1.00 72.75 1519 TYR A CA 1
ATOM 11747 C C . TYR A 1 1519 ? -30.718 69.560 46.718 1.00 72.75 1519 TYR A C 1
ATOM 11749 O O . TYR A 1 1519 ? -30.140 69.315 47.784 1.00 72.75 1519 TYR A O 1
ATOM 11757 N N . PHE A 1 1520 ? -30.152 70.145 45.665 1.00 73.44 1520 PHE A N 1
ATOM 11758 C CA . PHE A 1 1520 ? -28.751 70.534 45.563 1.00 73.44 1520 PHE A CA 1
ATOM 11759 C C . PHE A 1 1520 ? -28.560 72.059 45.606 1.00 73.44 1520 PHE A C 1
ATOM 11761 O O . PHE A 1 1520 ? -27.452 72.518 45.866 1.00 73.44 1520 PHE A O 1
ATOM 11768 N N . ASP A 1 1521 ? -29.632 72.837 45.423 1.00 47.56 1521 ASP A N 1
ATOM 11769 C CA . ASP A 1 1521 ? -29.610 74.303 45.440 1.00 47.56 1521 ASP A CA 1
ATOM 11770 C C . ASP A 1 1521 ? -29.752 74.870 46.868 1.00 47.56 1521 ASP A C 1
ATOM 11772 O O . ASP A 1 1521 ? -30.760 75.471 47.235 1.00 47.56 1521 ASP A O 1
ATOM 11776 N N . SER A 1 1522 ? -28.728 74.679 47.700 1.00 38.62 1522 SER A N 1
ATOM 11777 C CA . SER A 1 1522 ? -28.534 75.445 48.940 1.00 38.62 1522 SER A CA 1
ATOM 11778 C C . SER A 1 1522 ? -27.058 75.422 49.340 1.00 38.62 1522 SER A C 1
ATOM 11780 O O . SER A 1 1522 ? -26.663 74.616 50.174 1.00 38.62 1522 SER A O 1
ATOM 11782 N N . ASP A 1 1523 ? -26.246 76.203 48.627 1.00 31.06 1523 ASP A N 1
ATOM 11783 C CA . ASP A 1 1523 ? -25.122 77.006 49.143 1.00 31.06 1523 ASP A CA 1
ATOM 11784 C C . ASP A 1 1523 ? -24.396 77.640 47.946 1.00 31.06 1523 ASP A C 1
ATOM 11786 O O . ASP A 1 1523 ? -23.350 77.209 47.465 1.00 31.06 1523 ASP A O 1
ATOM 11790 N N . LEU A 1 1524 ? -25.046 78.681 47.423 1.00 26.86 1524 LEU A N 1
ATOM 11791 C CA . LEU A 1 1524 ? -24.476 79.672 46.524 1.00 26.86 1524 LEU A CA 1
ATOM 11792 C C . LEU A 1 1524 ? -23.621 80.636 47.353 1.00 26.86 1524 LEU A C 1
ATOM 11794 O O . LEU A 1 1524 ? -24.205 81.420 48.090 1.00 26.86 1524 LEU A O 1
ATOM 11798 N N . THR A 1 1525 ? -22.297 80.653 47.179 1.00 28.08 1525 THR A N 1
ATOM 11799 C CA . THR A 1 1525 ? -21.487 81.891 47.194 1.00 28.08 1525 THR A CA 1
ATOM 11800 C C . THR A 1 1525 ? -20.066 81.636 46.678 1.00 28.08 1525 THR A C 1
ATOM 11802 O O . THR A 1 1525 ? -19.388 80.756 47.196 1.00 28.08 1525 THR A O 1
ATOM 11805 N N . ALA A 1 1526 ? -19.623 82.508 45.762 1.00 25.72 1526 ALA A N 1
ATOM 11806 C CA . ALA A 1 1526 ? -18.229 82.839 45.427 1.00 25.72 1526 ALA A CA 1
ATOM 11807 C C . ALA A 1 1526 ? -17.413 81.783 44.647 1.00 25.72 1526 ALA A C 1
ATOM 11809 O O . ALA A 1 1526 ? -16.763 80.923 45.223 1.00 25.72 1526 ALA A O 1
ATOM 11810 N N . ASP A 1 1527 ? -17.398 81.842 43.314 1.00 25.92 1527 ASP A N 1
ATOM 11811 C CA . ASP A 1 1527 ? -16.492 82.734 42.577 1.00 25.92 1527 ASP A CA 1
ATOM 11812 C C . ASP A 1 1527 ? -16.564 82.487 41.060 1.00 25.92 1527 ASP A C 1
ATOM 11814 O O . ASP A 1 1527 ? -16.779 81.388 40.554 1.00 25.92 1527 ASP A O 1
ATOM 11818 N N . THR A 1 1528 ? -16.431 83.602 40.361 1.00 24.62 1528 THR A N 1
ATOM 11819 C CA . THR A 1 1528 ? -16.456 83.865 38.924 1.00 24.62 1528 THR A CA 1
ATOM 11820 C C . THR A 1 1528 ? -15.246 83.300 38.174 1.00 24.62 1528 THR A C 1
ATOM 11822 O O . THR A 1 1528 ? -14.125 83.432 38.661 1.00 24.62 1528 THR A O 1
ATOM 11825 N N . ASN A 1 1529 ? -15.461 82.758 36.968 1.00 27.81 1529 ASN A N 1
ATOM 11826 C CA . ASN A 1 1529 ? -14.795 83.173 35.716 1.00 27.81 1529 ASN A CA 1
ATOM 11827 C C . ASN A 1 1529 ? -15.149 82.216 34.560 1.00 27.81 1529 ASN A C 1
ATOM 11829 O O . ASN A 1 1529 ? -14.786 81.043 34.580 1.00 27.81 1529 ASN A O 1
ATOM 11833 N N . ASP A 1 1530 ? -15.895 82.759 33.595 1.00 24.83 1530 ASP A N 1
ATOM 11834 C CA . ASP A 1 1530 ? -15.579 82.808 32.162 1.00 24.83 1530 ASP A CA 1
ATOM 11835 C C . ASP A 1 1530 ? -14.948 81.564 31.508 1.00 24.83 1530 ASP A C 1
ATOM 11837 O O . ASP A 1 1530 ? -13.779 81.251 31.706 1.00 24.83 1530 ASP A O 1
ATOM 11841 N N . ASP A 1 1531 ? -15.716 80.873 30.661 1.00 29.16 1531 ASP A N 1
ATOM 11842 C CA . ASP A 1 1531 ? -15.609 81.068 29.206 1.00 29.16 1531 ASP A CA 1
ATOM 11843 C C . ASP A 1 1531 ? -16.565 80.121 28.459 1.00 29.16 1531 ASP A C 1
ATOM 11845 O O . ASP A 1 1531 ? -16.468 78.891 28.493 1.00 29.16 1531 ASP A O 1
ATOM 11849 N N . GLU A 1 1532 ? -17.514 80.741 27.764 1.00 23.66 1532 GLU A N 1
ATOM 11850 C CA . GLU A 1 1532 ? -18.350 80.141 26.735 1.00 23.66 1532 GLU A CA 1
ATOM 11851 C C . GLU A 1 1532 ? -17.507 79.779 25.505 1.00 23.66 1532 GLU A C 1
ATOM 11853 O O . GLU A 1 1532 ? -16.688 80.576 25.053 1.00 23.66 1532 GLU A O 1
ATOM 11858 N N . SER A 1 1533 ? -17.794 78.646 24.861 1.00 29.14 1533 SER A N 1
ATOM 11859 C CA . SER A 1 1533 ? -17.918 78.594 23.397 1.00 29.14 1533 SER A CA 1
ATOM 11860 C C . SER A 1 1533 ? -18.575 77.292 22.953 1.00 29.14 1533 SER A C 1
ATOM 11862 O O . SER A 1 1533 ? -18.182 76.186 23.317 1.00 29.14 1533 SER A O 1
ATOM 11864 N N . ALA A 1 1534 ? -19.634 77.481 22.179 1.00 26.27 1534 ALA A N 1
ATOM 11865 C CA . ALA A 1 1534 ? -20.644 76.521 21.798 1.00 26.27 1534 ALA A CA 1
ATOM 11866 C C . ALA A 1 1534 ? -20.315 75.752 20.505 1.00 26.27 1534 ALA A C 1
ATOM 11868 O O . ALA A 1 1534 ? -19.625 76.255 19.625 1.00 26.27 1534 ALA A O 1
ATOM 11869 N N . LEU A 1 1535 ? -20.890 74.545 20.429 1.00 22.84 1535 LEU A N 1
ATOM 11870 C CA . LEU A 1 1535 ? -21.582 73.920 19.290 1.00 22.84 1535 LEU A CA 1
ATOM 11871 C C . LEU A 1 1535 ? -21.204 74.381 17.870 1.00 22.84 1535 LEU A C 1
ATOM 11873 O O . LEU A 1 1535 ? -21.452 75.527 17.514 1.00 22.84 1535 LEU A O 1
ATOM 11877 N N . MET A 1 1536 ? -20.863 73.427 16.993 1.00 28.36 1536 MET A N 1
ATOM 11878 C CA . MET A 1 1536 ? -21.518 73.375 15.680 1.00 28.36 1536 MET A CA 1
ATOM 11879 C C . MET A 1 1536 ? -21.455 72.009 14.973 1.00 28.36 1536 MET A C 1
ATOM 11881 O O . MET A 1 1536 ? -20.532 71.215 15.135 1.00 28.36 1536 MET A O 1
ATOM 11885 N N . ASP A 1 1537 ? -22.522 71.812 14.207 1.00 23.12 1537 ASP A N 1
ATOM 11886 C CA . ASP A 1 1537 ? -23.107 70.662 13.524 1.00 23.12 1537 ASP A CA 1
ATOM 11887 C C . ASP A 1 1537 ? -22.375 70.051 12.303 1.00 23.12 1537 ASP A C 1
ATOM 11889 O O . ASP A 1 1537 ? -21.771 70.731 11.481 1.00 23.12 1537 ASP A O 1
ATOM 11893 N N . ILE A 1 1538 ? -22.546 68.728 12.175 1.00 22.27 1538 ILE A N 1
ATOM 11894 C CA . ILE A 1 1538 ? -23.151 67.955 11.061 1.00 22.27 1538 ILE A CA 1
ATOM 11895 C C . ILE A 1 1538 ? -22.778 68.266 9.584 1.00 22.27 1538 ILE A C 1
ATOM 11897 O O . ILE A 1 1538 ? -23.229 69.228 8.974 1.00 22.27 1538 ILE A O 1
ATOM 11901 N N . SER A 1 1539 ? -22.215 67.219 8.953 1.00 20.31 1539 SER A N 1
ATOM 11902 C CA . SER A 1 1539 ? -22.346 66.775 7.542 1.00 20.31 1539 SER A CA 1
ATOM 11903 C C . SER A 1 1539 ? -21.650 67.554 6.413 1.00 20.31 1539 SER A C 1
ATOM 11905 O O . SER A 1 1539 ? -21.764 68.764 6.311 1.00 20.31 1539 SER A O 1
ATOM 11907 N N . VAL A 1 1540 ? -20.995 66.815 5.500 1.00 25.73 1540 VAL A N 1
ATOM 11908 C CA . VAL A 1 1540 ? -21.251 66.769 4.038 1.00 25.73 1540 VAL A CA 1
ATOM 11909 C C . VAL A 1 1540 ? -20.290 65.754 3.378 1.00 25.73 1540 VAL A C 1
ATOM 11911 O O . VAL A 1 1540 ? -19.153 65.558 3.801 1.00 25.73 1540 VAL A O 1
ATOM 11914 N N . ALA A 1 1541 ? -20.825 65.050 2.379 1.00 23.44 1541 ALA A N 1
ATOM 11915 C CA . ALA A 1 1541 ? -20.309 63.885 1.657 1.00 23.44 1541 ALA A CA 1
ATOM 11916 C C . ALA A 1 1541 ? -19.266 64.228 0.545 1.00 23.44 1541 ALA A C 1
ATOM 11918 O O . ALA A 1 1541 ? -19.031 65.403 0.271 1.00 23.44 1541 ALA A O 1
ATOM 11919 N N . PRO A 1 1542 ? -18.630 63.224 -0.106 1.00 25.53 1542 PRO A N 1
ATOM 11920 C CA . PRO A 1 1542 ? -17.328 63.351 -0.772 1.00 25.53 1542 PRO A CA 1
ATOM 11921 C C . PRO A 1 1542 ? -17.395 63.667 -2.278 1.00 25.53 1542 PRO A C 1
ATOM 11923 O O . PRO A 1 1542 ? -18.306 63.230 -2.980 1.00 25.53 1542 PRO A O 1
ATOM 11926 N N . GLN A 1 1543 ? -16.359 64.343 -2.793 1.00 22.94 1543 GLN A N 1
ATOM 11927 C CA . GLN A 1 1543 ? -16.114 64.561 -4.224 1.00 22.94 1543 GLN A CA 1
ATOM 11928 C C . GLN A 1 1543 ? -14.753 63.989 -4.653 1.00 22.94 1543 GLN A C 1
ATOM 11930 O O . GLN A 1 1543 ? -13.727 64.193 -4.009 1.00 22.94 1543 GLN A O 1
ATOM 11935 N N . MET A 1 1544 ? -14.792 63.239 -5.754 1.00 19.02 1544 MET A N 1
ATOM 11936 C CA . MET A 1 1544 ? -13.677 62.639 -6.492 1.00 19.02 1544 MET A CA 1
ATOM 11937 C C . MET A 1 1544 ? -12.929 63.712 -7.294 1.00 19.02 1544 MET A C 1
ATOM 11939 O O . MET A 1 1544 ? -13.642 64.451 -7.953 1.00 19.02 1544 MET A O 1
ATOM 11943 N N . VAL A 1 1545 ? -11.583 63.726 -7.350 1.00 23.14 1545 VAL A N 1
ATOM 11944 C CA . VAL A 1 1545 ? -10.772 63.949 -8.583 1.00 23.14 1545 VAL A CA 1
ATOM 11945 C C . VAL A 1 1545 ? -9.309 63.481 -8.375 1.00 23.14 1545 VAL A C 1
ATOM 11947 O O . VAL A 1 1545 ? -8.602 63.944 -7.487 1.00 23.14 1545 VAL A O 1
ATOM 11950 N N . GLU A 1 1546 ? -8.923 62.515 -9.209 1.00 19.53 1546 GLU A N 1
ATOM 11951 C CA . GLU A 1 1546 ? -7.639 62.189 -9.865 1.00 19.53 1546 GLU A CA 1
ATOM 11952 C C . GLU A 1 1546 ? -6.278 62.634 -9.280 1.00 19.53 1546 GLU A C 1
ATOM 11954 O O . GLU A 1 1546 ? -5.914 63.806 -9.246 1.00 19.53 1546 GLU A O 1
ATOM 11959 N N . TYR A 1 1547 ? -5.440 61.629 -8.989 1.00 22.70 1547 TYR A N 1
ATOM 11960 C CA . TYR A 1 1547 ? -3.998 61.752 -8.758 1.00 22.70 1547 TYR A CA 1
ATOM 11961 C C . TYR A 1 1547 ? -3.203 61.318 -10.000 1.00 22.70 1547 TYR A C 1
ATOM 11963 O O . TYR A 1 1547 ? -3.329 60.189 -10.481 1.00 22.70 1547 TYR A O 1
ATOM 11971 N N . HIS A 1 1548 ? -2.314 62.195 -10.469 1.00 25.31 1548 HIS A N 1
ATOM 11972 C CA . HIS A 1 1548 ? -1.298 61.907 -11.477 1.00 25.31 1548 HIS A CA 1
ATOM 11973 C C . HIS A 1 1548 ? 0.076 61.648 -10.831 1.00 25.31 1548 HIS A C 1
ATOM 11975 O O . HIS A 1 1548 ? 0.685 62.540 -10.262 1.00 25.31 1548 HIS A O 1
ATOM 11981 N N . ASN A 1 1549 ? 0.557 60.419 -11.035 1.00 22.55 1549 ASN A N 1
ATOM 11982 C CA . ASN A 1 1549 ? 1.894 60.031 -11.501 1.00 22.55 1549 ASN A CA 1
ATOM 11983 C C . ASN A 1 1549 ? 3.178 60.357 -10.690 1.00 22.55 1549 ASN A C 1
ATOM 11985 O O . ASN A 1 1549 ? 3.445 61.488 -10.309 1.00 22.55 1549 ASN A O 1
ATOM 11989 N N . ARG A 1 1550 ? 4.067 59.342 -10.676 1.00 22.70 1550 ARG A N 1
ATOM 11990 C CA . ARG A 1 1550 ? 5.502 59.312 -10.295 1.00 22.70 1550 ARG A CA 1
ATOM 11991 C C . ARG A 1 1550 ? 5.843 59.073 -8.815 1.00 22.70 1550 ARG A C 1
ATOM 11993 O O . ARG A 1 1550 ? 6.039 60.005 -8.051 1.00 22.70 1550 ARG A O 1
ATOM 12000 N N . ASN A 1 1551 ? 6.073 57.804 -8.460 1.00 26.09 1551 ASN A N 1
ATOM 12001 C CA . ASN A 1 1551 ? 7.406 57.342 -8.037 1.00 26.09 1551 ASN A CA 1
ATOM 12002 C C . ASN A 1 1551 ? 7.456 55.811 -7.907 1.00 26.09 1551 ASN A C 1
ATOM 12004 O O . ASN A 1 1551 ? 6.778 55.188 -7.093 1.00 26.09 1551 ASN A O 1
ATOM 12008 N N . LEU A 1 1552 ? 8.279 55.227 -8.773 1.00 22.30 1552 LEU A N 1
ATOM 12009 C CA . LEU A 1 1552 ? 8.579 53.813 -8.925 1.00 22.30 1552 LEU A CA 1
ATOM 12010 C C . LEU A 1 1552 ? 9.658 53.434 -7.895 1.00 22.30 1552 LEU A C 1
ATOM 12012 O O . LEU A 1 1552 ? 10.829 53.731 -8.100 1.00 22.30 1552 LEU A O 1
ATOM 12016 N N . VAL A 1 1553 ? 9.280 52.788 -6.789 1.00 25.81 1553 VAL A N 1
ATOM 12017 C CA . VAL A 1 1553 ? 10.233 52.105 -5.898 1.00 25.81 1553 VAL A CA 1
ATOM 12018 C C . VAL A 1 1553 ? 9.751 50.674 -5.696 1.00 25.81 1553 VAL A C 1
ATOM 12020 O O . VAL A 1 1553 ? 8.674 50.420 -5.160 1.00 25.81 1553 VAL A O 1
ATOM 12023 N N . HIS A 1 1554 ? 10.566 49.753 -6.203 1.00 24.03 1554 HIS A N 1
ATOM 12024 C CA . HIS A 1 1554 ? 10.386 48.309 -6.264 1.00 24.03 1554 HIS A CA 1
ATOM 12025 C C . HIS A 1 1554 ? 9.935 47.684 -4.933 1.00 24.03 1554 HIS A C 1
ATOM 12027 O O . HIS A 1 1554 ? 10.753 47.300 -4.097 1.00 24.03 1554 HIS A O 1
ATOM 12033 N N . ARG A 1 1555 ? 8.624 47.494 -4.755 1.00 24.56 1555 ARG A N 1
ATOM 12034 C CA . ARG A 1 1555 ? 8.098 46.520 -3.793 1.00 24.56 1555 ARG A CA 1
ATOM 12035 C C . ARG A 1 1555 ? 8.096 45.154 -4.464 1.00 24.56 1555 ARG A C 1
ATOM 12037 O O . ARG A 1 1555 ? 7.335 44.914 -5.398 1.00 24.56 1555 ARG A O 1
ATOM 12044 N N . LYS A 1 1556 ? 9.010 44.298 -4.001 1.00 25.27 1556 LYS A N 1
ATOM 12045 C CA . LYS A 1 1556 ? 9.089 42.871 -4.325 1.00 25.27 1556 LYS A CA 1
ATOM 12046 C C . LYS A 1 1556 ? 7.691 42.264 -4.205 1.00 25.27 1556 LYS A C 1
ATOM 12048 O O . LYS A 1 1556 ? 7.107 42.280 -3.126 1.00 25.27 1556 LYS A O 1
ATOM 12053 N N . ALA A 1 1557 ? 7.158 41.791 -5.327 1.00 26.77 1557 ALA A N 1
ATOM 12054 C CA . ALA A 1 1557 ? 5.914 41.048 -5.363 1.00 26.77 1557 ALA A CA 1
ATOM 12055 C C . ALA A 1 1557 ? 6.119 39.745 -4.583 1.00 26.77 1557 ALA A C 1
ATOM 12057 O O . ALA A 1 1557 ? 6.899 38.888 -4.994 1.00 26.77 1557 ALA A O 1
ATOM 12058 N N . GLU A 1 1558 ? 5.454 39.624 -3.437 1.00 25.41 1558 GLU A N 1
ATOM 12059 C CA . GLU A 1 1558 ? 5.284 38.336 -2.778 1.00 25.41 1558 GLU A CA 1
ATOM 12060 C C . GLU A 1 1558 ? 4.514 37.413 -3.739 1.00 25.41 1558 GLU A C 1
ATOM 12062 O O . GLU A 1 1558 ? 3.436 37.791 -4.218 1.00 25.41 1558 GLU A O 1
ATOM 12067 N N . PRO A 1 1559 ? 5.055 36.231 -4.076 1.00 28.41 1559 PRO A N 1
ATOM 12068 C CA . PRO A 1 1559 ? 4.441 35.336 -5.040 1.00 28.41 1559 PRO A CA 1
ATOM 12069 C C . PRO A 1 1559 ? 3.168 34.755 -4.420 1.00 28.41 1559 PRO A C 1
ATOM 12071 O O . PRO A 1 1559 ? 3.207 33.893 -3.545 1.00 28.41 1559 PRO A O 1
ATOM 12074 N N . ARG A 1 1560 ? 2.002 35.214 -4.887 1.00 30.97 1560 ARG A N 1
ATOM 12075 C CA . ARG A 1 1560 ? 0.697 34.610 -4.558 1.00 30.97 1560 ARG A CA 1
ATOM 12076 C C . ARG A 1 1560 ? 0.483 33.243 -5.234 1.00 30.97 1560 ARG A C 1
ATOM 12078 O O . ARG A 1 1560 ? -0.552 32.615 -5.025 1.00 30.97 1560 ARG A O 1
ATOM 12085 N N . ALA A 1 1561 ? 1.476 32.739 -5.966 1.00 30.47 1561 ALA A N 1
ATOM 12086 C CA . ALA A 1 1561 ? 1.425 31.514 -6.754 1.00 30.47 1561 ALA A CA 1
ATOM 12087 C C . ALA A 1 1561 ? 1.762 30.239 -5.951 1.00 30.47 1561 ALA A C 1
ATOM 12089 O O . ALA A 1 1561 ? 2.470 29.361 -6.432 1.00 30.47 1561 ALA A O 1
ATOM 12090 N N . SER A 1 1562 ? 1.215 30.063 -4.742 1.00 35.09 1562 SER A N 1
ATOM 12091 C CA . SER A 1 1562 ? 1.142 28.706 -4.179 1.00 35.09 1562 SER A CA 1
ATOM 12092 C C . SER A 1 1562 ? -0.126 28.035 -4.704 1.00 35.09 1562 SER A C 1
ATOM 12094 O O . SER A 1 1562 ? -1.216 28.136 -4.138 1.00 35.09 1562 SER A O 1
ATOM 12096 N N . VAL A 1 1563 ? 0.000 27.347 -5.841 1.00 35.72 1563 VAL A N 1
ATOM 12097 C CA . VAL A 1 1563 ? -1.026 26.404 -6.300 1.00 35.72 1563 VAL A CA 1
ATOM 12098 C C . VAL A 1 1563 ? -0.986 25.207 -5.353 1.00 35.72 1563 VAL A C 1
ATOM 12100 O O . VAL A 1 1563 ? -0.393 24.174 -5.653 1.00 35.72 1563 VAL A O 1
ATOM 12103 N N . LEU A 1 1564 ? -1.586 25.342 -4.168 1.00 36.22 1564 LEU A N 1
ATOM 12104 C CA . LEU A 1 1564 ? -1.848 24.174 -3.339 1.00 36.22 1564 LEU A CA 1
ATOM 12105 C C . LEU A 1 1564 ? -2.754 23.237 -4.152 1.00 36.22 1564 LEU A C 1
ATOM 12107 O O . LEU A 1 1564 ? -3.764 23.708 -4.697 1.00 36.22 1564 LEU A O 1
ATOM 12111 N N . PRO A 1 1565 ? -2.419 21.934 -4.260 1.00 37.88 1565 PRO A N 1
ATOM 12112 C CA . PRO A 1 1565 ? -3.324 20.944 -4.814 1.00 37.88 1565 PRO A CA 1
ATOM 12113 C C . PRO A 1 1565 ? -4.667 21.141 -4.130 1.00 37.88 1565 PRO A C 1
ATOM 12115 O O . PRO A 1 1565 ? -4.754 21.112 -2.900 1.00 37.88 1565 PRO A O 1
ATOM 12118 N N . LEU A 1 1566 ? -5.700 21.435 -4.915 1.00 37.41 1566 LEU A N 1
ATOM 12119 C CA . LEU A 1 1566 ? -7.031 21.657 -4.385 1.00 37.41 1566 LEU A CA 1
ATOM 12120 C C . LEU A 1 1566 ? -7.491 20.321 -3.808 1.00 37.41 1566 LEU A C 1
ATOM 12122 O O . LEU A 1 1566 ? -8.059 19.485 -4.504 1.00 37.41 1566 LEU A O 1
ATOM 12126 N N . GLN A 1 1567 ? -7.247 20.125 -2.512 1.00 35.75 1567 GLN A N 1
ATOM 12127 C CA . GLN A 1 1567 ? -7.922 19.120 -1.717 1.00 35.75 1567 GLN A CA 1
ATOM 12128 C C . GLN A 1 1567 ? -9.356 19.615 -1.584 1.00 35.75 1567 GLN A C 1
ATOM 12130 O O . GLN A 1 1567 ? -9.793 20.139 -0.558 1.00 35.75 1567 GLN A O 1
ATOM 12135 N N . VAL A 1 1568 ? -10.107 19.506 -2.681 1.00 31.05 1568 VAL A N 1
ATOM 12136 C CA . VAL A 1 1568 ? -11.538 19.679 -2.626 1.00 31.05 1568 VAL A CA 1
ATOM 12137 C C . VAL A 1 1568 ? -11.985 18.541 -1.731 1.00 31.05 1568 VAL A C 1
ATOM 12139 O O . VAL A 1 1568 ? -12.046 17.382 -2.143 1.00 31.05 1568 VAL A O 1
ATOM 12142 N N . SER A 1 1569 ? -12.266 18.867 -0.472 1.00 37.62 1569 SER A N 1
ATOM 12143 C CA . SER A 1 1569 ? -13.042 18.012 0.407 1.00 37.62 1569 SER A CA 1
ATOM 12144 C C . SER A 1 1569 ? -14.450 17.980 -0.181 1.00 37.62 1569 SER A C 1
ATOM 12146 O O . SER A 1 1569 ? -15.393 18.585 0.324 1.00 37.62 1569 SER A O 1
ATOM 12148 N N . LEU A 1 1570 ? -14.588 17.295 -1.320 1.00 36.22 1570 LEU A N 1
ATOM 12149 C CA . LEU A 1 1570 ? -15.840 16.860 -1.893 1.00 36.22 1570 LEU A CA 1
ATOM 12150 C C . LEU A 1 1570 ? -16.326 15.784 -0.945 1.00 36.22 1570 LEU A C 1
ATOM 12152 O O . LEU A 1 1570 ? -16.256 14.595 -1.235 1.00 36.22 1570 LEU A O 1
ATOM 12156 N N . ASP A 1 1571 ? -16.800 16.212 0.221 1.00 37.72 1571 ASP A N 1
ATOM 12157 C CA . ASP A 1 1571 ? -17.595 15.360 1.066 1.00 37.72 1571 ASP A CA 1
ATOM 12158 C C . ASP A 1 1571 ? -18.806 15.000 0.218 1.00 37.72 1571 ASP A C 1
ATOM 12160 O O . ASP A 1 1571 ? -19.749 15.776 0.032 1.00 37.72 1571 ASP A O 1
ATOM 12164 N N . GLU A 1 1572 ? -18.732 13.827 -0.397 1.00 37.00 1572 GLU A N 1
ATOM 12165 C CA . GLU A 1 1572 ? -19.870 13.059 -0.841 1.00 37.00 1572 GLU A CA 1
ATOM 12166 C C . GLU A 1 1572 ? -20.670 12.723 0.419 1.00 37.00 1572 GLU A C 1
ATOM 12168 O O . GLU A 1 1572 ? -20.784 11.583 0.846 1.00 37.00 1572 GLU A O 1
ATOM 12173 N N . SER A 1 1573 ? -21.304 13.736 1.010 1.00 35.75 1573 SER A N 1
ATOM 12174 C CA . SER A 1 1573 ? -22.485 13.559 1.835 1.00 35.75 1573 SER A CA 1
ATOM 12175 C C . SER A 1 1573 ? -23.684 13.234 0.932 1.00 35.75 1573 SER A C 1
ATOM 12177 O O . SER A 1 1573 ? -24.829 13.621 1.188 1.00 35.75 1573 SER A O 1
ATOM 12179 N N . GLU A 1 1574 ? -23.466 12.365 -0.063 1.00 30.12 1574 GLU A N 1
ATOM 12180 C CA . GLU A 1 1574 ? -24.400 11.279 -0.321 1.00 30.12 1574 GLU A CA 1
ATOM 12181 C C . GLU A 1 1574 ? -24.386 10.380 0.921 1.00 30.12 1574 GLU A C 1
ATOM 12183 O O . GLU A 1 1574 ? -23.943 9.240 0.915 1.00 30.12 1574 GLU A O 1
ATOM 12188 N N . GLY A 1 1575 ? -24.874 10.930 2.038 1.00 30.58 1575 GLY A N 1
ATOM 12189 C CA . GLY A 1 1575 ? -25.517 10.130 3.057 1.00 30.58 1575 GLY A CA 1
ATOM 12190 C C . GLY A 1 1575 ? -26.659 9.450 2.331 1.00 30.58 1575 GLY A C 1
ATOM 12191 O O . GLY A 1 1575 ? -27.707 10.074 2.135 1.00 30.58 1575 GLY A O 1
ATOM 12192 N N . SER A 1 1576 ? -26.342 8.257 1.830 1.00 28.08 1576 SER A N 1
ATOM 12193 C CA . SER A 1 1576 ? -27.249 7.187 1.482 1.00 28.08 1576 SER A CA 1
ATOM 12194 C C . SER A 1 1576 ? -28.340 7.176 2.532 1.00 28.08 1576 SER A C 1
ATOM 12196 O O . SER A 1 1576 ? -28.030 7.043 3.716 1.00 28.08 1576 SER A O 1
ATOM 12198 N N . ASP A 1 1577 ? -29.560 7.431 2.066 1.00 26.94 1577 ASP A N 1
ATOM 12199 C CA . ASP A 1 1577 ? -30.818 6.966 2.636 1.00 26.94 1577 ASP A CA 1
ATOM 12200 C C . ASP A 1 1577 ? -30.744 6.725 4.153 1.00 26.94 1577 ASP A C 1
ATOM 12202 O O . ASP A 1 1577 ? -30.730 5.605 4.655 1.00 26.94 1577 ASP A O 1
ATOM 12206 N N . LEU A 1 1578 ? -30.650 7.837 4.886 1.00 26.22 1578 LEU A N 1
ATOM 12207 C CA . LEU A 1 1578 ? -30.789 7.891 6.337 1.00 26.22 1578 LEU A CA 1
ATOM 12208 C C . LEU A 1 1578 ? -32.286 7.884 6.660 1.00 26.22 1578 LEU A C 1
ATOM 12210 O O . LEU A 1 1578 ? -32.819 8.834 7.219 1.00 26.22 1578 LEU A O 1
ATOM 12214 N N . GLU A 1 1579 ? -32.980 6.859 6.182 1.00 24.62 1579 GLU A N 1
ATOM 12215 C CA . GLU A 1 1579 ? -34.406 6.669 6.419 1.00 24.62 1579 GLU A CA 1
ATOM 12216 C C . GLU A 1 1579 ? -34.790 5.203 6.248 1.00 24.62 1579 GLU A C 1
ATOM 12218 O O . GLU A 1 1579 ? -35.781 4.884 5.623 1.00 24.62 1579 GLU A O 1
ATOM 12223 N N . ASP A 1 1580 ? -33.982 4.313 6.821 1.00 24.73 1580 ASP A N 1
ATOM 12224 C CA . ASP A 1 1580 ? -34.465 3.049 7.367 1.00 24.73 1580 ASP A CA 1
ATOM 12225 C C . ASP A 1 1580 ? -33.551 2.664 8.541 1.00 24.73 1580 ASP A C 1
ATOM 12227 O O . ASP A 1 1580 ? -32.344 2.485 8.393 1.00 24.73 1580 ASP A O 1
ATOM 12231 N N . ASN A 1 1581 ? -34.144 2.558 9.732 1.00 24.47 1581 ASN A N 1
ATOM 12232 C CA . ASN A 1 1581 ? -33.573 1.972 10.955 1.00 24.47 1581 ASN A CA 1
ATOM 12233 C C . ASN A 1 1581 ? -32.700 2.840 11.891 1.00 24.47 1581 ASN A C 1
ATOM 12235 O O . ASN A 1 1581 ? -31.747 2.346 12.487 1.00 24.47 1581 ASN A O 1
ATOM 12239 N N . ILE A 1 1582 ? -33.132 4.074 12.201 1.00 24.09 1582 ILE A N 1
ATOM 12240 C CA . ILE A 1 1582 ? -33.023 4.592 13.592 1.00 24.09 1582 ILE A CA 1
ATOM 12241 C C . ILE A 1 1582 ? -34.380 4.418 14.297 1.00 24.09 1582 ILE A C 1
ATOM 12243 O O . ILE A 1 1582 ? -35.024 5.329 14.823 1.00 24.09 1582 ILE A O 1
ATOM 12247 N N . SER A 1 1583 ? -34.820 3.169 14.306 1.00 22.89 1583 SER A N 1
ATOM 12248 C CA . SER A 1 1583 ? -35.699 2.616 15.322 1.00 22.89 1583 SER A CA 1
ATOM 12249 C C . SER A 1 1583 ? -34.937 1.409 15.849 1.00 22.89 1583 SER A C 1
ATOM 12251 O O . SER A 1 1583 ? -34.780 0.439 15.122 1.00 22.89 1583 SER A O 1
ATOM 12253 N N . ASN A 1 1584 ? -34.424 1.528 17.080 1.00 25.28 1584 ASN A N 1
ATOM 12254 C CA . ASN A 1 1584 ? -33.551 0.582 17.798 1.00 25.28 1584 ASN A CA 1
ATOM 12255 C C . ASN A 1 1584 ? -32.067 0.741 17.396 1.00 25.28 1584 ASN A C 1
ATOM 12257 O O . ASN A 1 1584 ? -31.650 0.293 16.347 1.00 25.28 1584 ASN A O 1
ATOM 12261 N N . THR A 1 1585 ? -31.157 1.337 18.165 1.00 26.45 1585 THR A N 1
ATOM 12262 C CA . THR A 1 1585 ? -31.086 1.405 19.623 1.00 26.45 1585 THR A CA 1
ATOM 12263 C C . THR A 1 1585 ? -29.998 2.421 19.988 1.00 26.45 1585 THR A C 1
ATOM 12265 O O . THR A 1 1585 ? -28.832 2.206 19.678 1.00 26.45 1585 THR A O 1
ATOM 12268 N N . CYS A 1 1586 ? -30.349 3.509 20.676 1.00 22.06 1586 CYS A N 1
ATOM 12269 C CA . CYS A 1 1586 ? -29.402 4.209 21.541 1.00 22.06 1586 CYS A CA 1
ATOM 12270 C C . CYS A 1 1586 ? -29.638 3.700 22.964 1.00 22.06 1586 CYS A C 1
ATOM 12272 O O . CYS A 1 1586 ? -30.234 4.394 23.769 1.00 22.06 1586 CYS A O 1
ATOM 12274 N N . LEU A 1 1587 ? -29.240 2.450 23.207 1.00 25.73 1587 LEU A N 1
ATOM 12275 C CA . LEU A 1 1587 ? -28.966 1.828 24.504 1.00 25.73 1587 LEU A CA 1
ATOM 12276 C C . LEU A 1 1587 ? -28.098 0.608 24.223 1.00 25.73 1587 LEU A C 1
ATOM 12278 O O . LEU A 1 1587 ? -28.602 -0.478 23.963 1.00 25.73 1587 LEU A O 1
ATOM 12282 N N . GLU A 1 1588 ? -26.805 0.856 24.105 1.00 25.11 1588 GLU A N 1
ATOM 12283 C CA . GLU A 1 1588 ? -25.797 0.311 25.011 1.00 25.11 1588 GLU A CA 1
ATOM 12284 C C . GLU A 1 1588 ? -24.449 0.833 24.520 1.00 25.11 1588 GLU A C 1
ATOM 12286 O O . GLU A 1 1588 ? -23.801 0.301 23.627 1.00 25.11 1588 GLU A O 1
ATOM 12291 N N . ILE A 1 1589 ? -24.059 1.961 25.110 1.00 25.50 1589 ILE A N 1
ATOM 12292 C CA . ILE A 1 1589 ? -22.658 2.217 25.414 1.00 25.50 1589 ILE A CA 1
ATOM 12293 C C . ILE A 1 1589 ? -22.521 1.829 26.890 1.00 25.50 1589 ILE A C 1
ATOM 12295 O O . ILE A 1 1589 ? -22.511 2.675 27.776 1.00 25.50 1589 ILE A O 1
ATOM 12299 N N . ALA A 1 1590 ? -22.531 0.525 27.141 1.00 30.91 1590 ALA A N 1
ATOM 12300 C CA . ALA A 1 1590 ? -21.430 -0.105 27.845 1.00 30.91 1590 ALA A CA 1
ATOM 12301 C C . ALA A 1 1590 ? -20.706 -0.902 26.747 1.00 30.91 1590 ALA A C 1
ATOM 12303 O O . ALA A 1 1590 ? -21.338 -1.686 26.051 1.00 30.91 1590 ALA A O 1
ATOM 12304 N N . ASN A 1 1591 ? -19.425 -0.618 26.514 1.00 29.27 1591 ASN A N 1
ATOM 12305 C CA . ASN A 1 1591 ? -18.609 -1.091 25.379 1.00 29.27 1591 ASN A CA 1
ATOM 12306 C C . ASN A 1 1591 ? -18.873 -0.382 24.039 1.00 29.27 1591 ASN A C 1
ATOM 12308 O O . ASN A 1 1591 ? -19.069 -0.979 22.984 1.00 29.27 1591 ASN A O 1
ATOM 12312 N N . GLY A 1 1592 ? -18.747 0.947 24.077 1.00 29.62 1592 GLY A N 1
ATOM 12313 C CA . GLY A 1 1592 ? -18.594 1.806 22.901 1.00 29.62 1592 GLY A CA 1
ATOM 12314 C C . GLY A 1 1592 ? -17.275 1.630 22.144 1.00 29.62 1592 GLY A C 1
ATOM 12315 O O . GLY A 1 1592 ? -16.890 2.546 21.428 1.00 29.62 1592 GLY A O 1
ATOM 12316 N N . THR A 1 1593 ? -16.578 0.500 22.257 1.00 42.31 1593 THR A N 1
ATOM 12317 C CA . THR A 1 1593 ? -15.381 0.241 21.453 1.00 42.31 1593 THR A CA 1
ATOM 12318 C C . THR A 1 1593 ? -15.717 -0.295 20.065 1.00 42.31 1593 THR A C 1
ATOM 12320 O O . THR A 1 1593 ? -15.025 0.087 19.137 1.00 42.31 1593 THR A O 1
ATOM 12323 N N . GLU A 1 1594 ? -16.821 -1.020 19.825 1.00 34.16 1594 GLU A N 1
ATOM 12324 C CA . GLU A 1 1594 ? -17.090 -1.557 18.471 1.00 34.16 1594 GLU A CA 1
ATOM 12325 C C . GLU A 1 1594 ? -17.922 -0.647 17.545 1.00 34.16 1594 GLU A C 1
ATOM 12327 O O . GLU A 1 1594 ? -17.688 -0.612 16.336 1.00 34.16 1594 GLU A O 1
ATOM 12332 N N . ALA A 1 1595 ? -18.861 0.152 18.064 1.00 36.81 1595 ALA A N 1
ATOM 12333 C CA . ALA A 1 1595 ? -19.622 1.091 17.224 1.00 36.81 1595 ALA A CA 1
ATOM 12334 C C . ALA A 1 1595 ? -18.810 2.355 16.898 1.00 36.81 1595 ALA A C 1
ATOM 12336 O O . ALA A 1 1595 ? -18.830 2.816 15.748 1.00 36.81 1595 ALA A O 1
ATOM 12337 N N . ASN A 1 1596 ? -18.011 2.843 17.861 1.00 36.66 1596 ASN A N 1
ATOM 12338 C CA . ASN A 1 1596 ? -16.919 3.740 17.514 1.00 36.66 1596 ASN A CA 1
ATOM 12339 C C . ASN A 1 1596 ? -15.860 3.007 16.703 1.00 36.66 1596 ASN A C 1
ATOM 12341 O O . ASN A 1 1596 ? -15.347 3.667 15.832 1.00 36.66 1596 ASN A O 1
ATOM 12345 N N . ALA A 1 1597 ? -15.614 1.694 16.804 1.00 42.69 1597 ALA A N 1
ATOM 12346 C CA . ALA A 1 1597 ? -14.749 1.033 15.821 1.00 42.69 1597 ALA A CA 1
ATOM 12347 C C . ALA A 1 1597 ? -15.369 0.903 14.427 1.00 42.69 1597 ALA A C 1
ATOM 12349 O O . ALA A 1 1597 ? -14.603 0.792 13.501 1.00 42.69 1597 ALA A O 1
ATOM 12350 N N . LYS A 1 1598 ? -16.685 0.954 14.179 1.00 38.12 1598 LYS A N 1
ATOM 12351 C CA . LYS A 1 1598 ? -17.206 1.015 12.788 1.00 38.12 1598 LYS A CA 1
ATOM 12352 C C . LYS A 1 1598 ? -17.152 2.425 12.202 1.00 38.12 1598 LYS A C 1
ATOM 12354 O O . LYS A 1 1598 ? -16.844 2.578 11.019 1.00 38.12 1598 LYS A O 1
ATOM 12359 N N . LYS A 1 1599 ? -17.470 3.450 13.007 1.00 38.88 1599 LYS A N 1
ATOM 12360 C CA . LYS A 1 1599 ? -17.303 4.859 12.607 1.00 38.88 1599 LYS A CA 1
ATOM 12361 C C . LYS A 1 1599 ? -15.827 5.192 12.470 1.00 38.88 1599 LYS A C 1
ATOM 12363 O O . LYS A 1 1599 ? -15.449 5.672 11.415 1.00 38.88 1599 LYS A O 1
ATOM 12368 N N . SER A 1 1600 ? -15.030 4.826 13.468 1.00 45.72 1600 SER A N 1
ATOM 12369 C CA . SER A 1 1600 ? -13.573 4.836 13.439 1.00 45.72 1600 SER A CA 1
ATOM 12370 C C . SER A 1 1600 ? -13.098 3.969 12.288 1.00 45.72 1600 SER A C 1
ATOM 12372 O O . SER A 1 1600 ? -12.601 4.564 11.390 1.00 45.72 1600 SER A O 1
ATOM 12374 N N . ASP A 1 1601 ? -13.378 2.679 12.097 1.00 46.81 1601 ASP A N 1
ATOM 12375 C CA . ASP A 1 1601 ? -12.841 1.884 10.958 1.00 46.81 1601 ASP A CA 1
ATOM 12376 C C . ASP A 1 1601 ? -13.203 2.431 9.566 1.00 46.81 1601 ASP A C 1
ATOM 12378 O O . ASP A 1 1601 ? -12.400 2.352 8.645 1.00 46.81 1601 ASP A O 1
ATOM 12382 N N . LYS A 1 1602 ? -14.379 3.042 9.358 1.00 47.34 1602 LYS A N 1
ATOM 12383 C CA . LYS A 1 1602 ? -14.692 3.700 8.072 1.00 47.34 1602 LYS A CA 1
ATOM 12384 C C . LYS A 1 1602 ? -14.002 5.058 7.950 1.00 47.34 1602 LYS A C 1
ATOM 12386 O O . LYS A 1 1602 ? -13.562 5.418 6.861 1.00 47.34 1602 LYS A O 1
ATOM 12391 N N . GLN A 1 1603 ? -13.890 5.783 9.056 1.00 49.34 1603 GLN A N 1
ATOM 12392 C CA . GLN A 1 1603 ? -13.186 7.053 9.158 1.00 49.34 1603 GLN A CA 1
ATOM 12393 C C . GLN A 1 1603 ? -11.670 6.873 9.229 1.00 49.34 1603 GLN A C 1
ATOM 12395 O O . GLN A 1 1603 ? -11.006 7.738 8.718 1.00 49.34 1603 GLN A O 1
ATOM 12400 N N . LEU A 1 1604 ? -11.173 5.717 9.664 1.00 56.41 1604 LEU A N 1
ATOM 12401 C CA . LEU A 1 1604 ? -9.823 5.166 9.738 1.00 56.41 1604 LEU A CA 1
ATOM 12402 C C . LEU A 1 1604 ? -9.499 4.482 8.430 1.00 56.41 1604 LEU A C 1
ATOM 12404 O O . LEU A 1 1604 ? -8.347 4.433 8.094 1.00 56.41 1604 LEU A O 1
ATOM 12408 N N . LYS A 1 1605 ? -10.451 3.952 7.656 1.00 53.66 1605 LYS A N 1
ATOM 12409 C CA . LYS A 1 1605 ? -10.210 3.581 6.253 1.00 53.66 1605 LYS A CA 1
ATOM 12410 C C . LYS A 1 1605 ? -10.154 4.812 5.379 1.00 53.66 1605 LYS A C 1
ATOM 12412 O O . LYS A 1 1605 ? -9.374 4.834 4.439 1.00 53.66 1605 LYS A O 1
ATOM 12417 N N . LYS A 1 1606 ? -10.992 5.816 5.653 1.00 53.38 1606 LYS A N 1
ATOM 12418 C CA . LYS A 1 1606 ? -10.964 7.106 4.954 1.00 53.38 1606 LYS A CA 1
ATOM 12419 C C . LYS A 1 1606 ? -9.738 7.913 5.381 1.00 53.38 1606 LYS A C 1
ATOM 12421 O O . LYS A 1 1606 ? -9.094 8.479 4.513 1.00 53.38 1606 LYS A O 1
ATOM 12426 N N . GLU A 1 1607 ? -9.386 7.903 6.663 1.00 54.94 1607 GLU A N 1
ATOM 12427 C CA . GLU A 1 1607 ? -8.166 8.478 7.228 1.00 54.94 1607 GLU A CA 1
ATOM 12428 C C . GLU A 1 1607 ? -6.985 7.643 6.791 1.00 54.94 1607 GLU A C 1
ATOM 12430 O O . GLU A 1 1607 ? -6.149 8.224 6.159 1.00 54.94 1607 GLU A O 1
ATOM 12435 N N . ALA A 1 1608 ? -6.939 6.318 6.921 1.00 63.78 1608 ALA A N 1
ATOM 12436 C CA . ALA A 1 1608 ? -5.841 5.499 6.391 1.00 63.78 1608 ALA A CA 1
ATOM 12437 C C . ALA A 1 1608 ? -5.709 5.609 4.878 1.00 63.78 1608 ALA A C 1
ATOM 12439 O O . ALA A 1 1608 ? -4.595 5.561 4.393 1.00 63.78 1608 ALA A O 1
ATOM 12440 N N . ARG A 1 1609 ? -6.785 5.778 4.098 1.00 56.03 1609 ARG A N 1
ATOM 12441 C CA . ARG A 1 1609 ? -6.650 6.105 2.672 1.00 56.03 1609 ARG A CA 1
ATOM 12442 C C . ARG A 1 1609 ? -6.054 7.499 2.505 1.00 56.03 1609 ARG A C 1
ATOM 12444 O O . ARG A 1 1609 ? -5.059 7.602 1.810 1.00 56.03 1609 ARG A O 1
ATOM 12451 N N . LYS A 1 1610 ? -6.588 8.519 3.186 1.00 56.25 1610 LYS A N 1
ATOM 12452 C CA . LYS A 1 1610 ? -6.045 9.889 3.185 1.00 56.25 1610 LYS A CA 1
ATOM 12453 C C . LYS A 1 1610 ? -4.620 9.970 3.717 1.00 56.25 1610 LYS A C 1
ATOM 12455 O O . LYS A 1 1610 ? -3.892 10.839 3.289 1.00 56.25 1610 LYS A O 1
ATOM 12460 N N . GLN A 1 1611 ? -4.253 9.111 4.654 1.00 60.38 1611 GLN A N 1
ATOM 12461 C CA . GLN A 1 1611 ? -3.016 9.056 5.420 1.00 60.38 1611 GLN A CA 1
ATOM 12462 C C . GLN A 1 1611 ? -2.005 8.207 4.675 1.00 60.38 1611 GLN A C 1
ATOM 12464 O O . GLN A 1 1611 ? -0.845 8.551 4.697 1.00 60.38 1611 GLN A O 1
ATOM 12469 N N . ARG A 1 1612 ? -2.446 7.191 3.927 1.00 56.44 1612 ARG A N 1
ATOM 12470 C CA . ARG A 1 1612 ? -1.645 6.489 2.925 1.00 56.44 1612 ARG A CA 1
ATOM 12471 C C . ARG A 1 1612 ? -1.428 7.356 1.691 1.00 56.44 1612 ARG A C 1
ATOM 12473 O O . ARG A 1 1612 ? -0.336 7.337 1.163 1.00 56.44 1612 ARG A O 1
ATOM 12480 N N . GLU A 1 1613 ? -2.416 8.135 1.254 1.00 52.16 1613 GLU A N 1
ATOM 12481 C CA . GLU A 1 1613 ? -2.253 9.174 0.225 1.00 52.16 1613 GLU A CA 1
ATOM 12482 C C . GLU A 1 1613 ? -1.360 10.313 0.739 1.00 52.16 1613 GLU A C 1
ATOM 12484 O O . GLU A 1 1613 ? -0.492 10.750 0.003 1.00 52.16 1613 GLU A O 1
ATOM 12489 N N . LEU A 1 1614 ? -1.484 10.738 2.003 1.00 57.22 1614 LEU A N 1
ATOM 12490 C CA . LEU A 1 1614 ? -0.575 11.696 2.652 1.00 57.22 1614 LEU A CA 1
ATOM 12491 C C . LEU A 1 1614 ? 0.810 11.106 2.883 1.00 57.22 1614 LEU A C 1
ATOM 12493 O O . LEU A 1 1614 ? 1.765 11.848 2.807 1.00 57.22 1614 LEU A O 1
ATOM 12497 N N . GLU A 1 1615 ? 0.946 9.814 3.172 1.00 56.62 1615 GLU A N 1
ATOM 12498 C CA . GLU A 1 1615 ? 2.232 9.126 3.306 1.00 56.62 1615 GLU A CA 1
ATOM 12499 C C . GLU A 1 1615 ? 2.868 8.930 1.944 1.00 56.62 1615 GLU A C 1
ATOM 12501 O O . GLU A 1 1615 ? 4.066 9.112 1.837 1.00 56.62 1615 GLU A O 1
ATOM 12506 N N . ILE A 1 1616 ? 2.102 8.591 0.905 1.00 50.41 1616 ILE A N 1
ATOM 12507 C CA . ILE A 1 1616 ? 2.585 8.556 -0.477 1.00 50.41 1616 ILE A CA 1
ATOM 12508 C C . ILE A 1 1616 ? 3.001 9.967 -0.879 1.00 50.41 1616 ILE A C 1
ATOM 12510 O O . ILE A 1 1616 ? 4.128 10.142 -1.305 1.00 50.41 1616 ILE A O 1
ATOM 12514 N N . SER A 1 1617 ? 2.171 10.979 -0.629 1.00 56.25 1617 SER A N 1
ATOM 12515 C CA . SER A 1 1617 ? 2.489 12.382 -0.897 1.00 56.25 1617 SER A CA 1
ATOM 12516 C C . SER A 1 1617 ? 3.670 12.879 -0.065 1.00 56.25 1617 SER A C 1
ATOM 12518 O O . SER A 1 1617 ? 4.475 13.632 -0.585 1.00 56.25 1617 SER A O 1
ATOM 12520 N N . ALA A 1 1618 ? 3.814 12.460 1.194 1.00 59.22 1618 ALA A N 1
ATOM 12521 C CA . ALA A 1 1618 ? 4.918 12.839 2.075 1.00 59.22 1618 ALA A CA 1
ATOM 12522 C C . ALA A 1 1618 ? 6.184 12.031 1.785 1.00 59.22 1618 ALA A C 1
ATOM 12524 O O . ALA A 1 1618 ? 7.276 12.527 2.014 1.00 59.22 1618 ALA A O 1
ATOM 12525 N N . MET A 1 1619 ? 6.076 10.794 1.295 1.00 50.53 1619 MET A N 1
ATOM 12526 C CA . MET A 1 1619 ? 7.198 10.027 0.752 1.00 50.53 1619 MET A CA 1
ATOM 12527 C C . MET A 1 1619 ? 7.641 10.624 -0.575 1.00 50.53 1619 MET A C 1
ATOM 12529 O O . MET A 1 1619 ? 8.836 10.732 -0.786 1.00 50.53 1619 MET A O 1
ATOM 12533 N N . GLU A 1 1620 ? 6.714 11.046 -1.434 1.00 53.44 1620 GLU A N 1
ATOM 12534 C CA . GLU A 1 1620 ? 7.006 11.807 -2.648 1.00 53.44 1620 GLU A CA 1
ATOM 12535 C C . GLU A 1 1620 ? 7.656 13.145 -2.278 1.00 53.44 1620 GLU A C 1
ATOM 12537 O O . GLU A 1 1620 ? 8.676 13.495 -2.855 1.00 53.44 1620 GLU A O 1
ATOM 12542 N N . GLU A 1 1621 ? 7.154 13.847 -1.258 1.00 59.62 1621 GLU A N 1
ATOM 12543 C CA . GLU A 1 1621 ? 7.719 15.103 -0.753 1.00 59.62 1621 GLU A CA 1
ATOM 12544 C C . GLU A 1 1621 ? 9.082 14.914 -0.065 1.00 59.62 1621 GLU A C 1
ATOM 12546 O O . GLU A 1 1621 ? 9.961 15.749 -0.246 1.00 59.62 1621 GLU A O 1
ATOM 12551 N N . ARG A 1 1622 ? 9.301 13.810 0.666 1.00 60.09 1622 ARG A N 1
ATOM 12552 C CA . ARG A 1 1622 ? 10.603 13.446 1.263 1.00 60.09 1622 ARG A CA 1
ATOM 12553 C C . ARG A 1 1622 ? 11.609 12.981 0.221 1.00 60.09 1622 ARG A C 1
ATOM 12555 O O . ARG A 1 1622 ? 12.757 13.396 0.287 1.00 60.09 1622 ARG A O 1
ATOM 12562 N N . ALA A 1 1623 ? 11.187 12.163 -0.742 1.00 55.41 1623 ALA A N 1
ATOM 12563 C CA . ALA A 1 1623 ? 12.013 11.774 -1.882 1.00 55.41 1623 ALA A CA 1
ATOM 12564 C C . ALA A 1 1623 ? 12.416 13.016 -2.690 1.00 55.41 1623 ALA A C 1
ATOM 12566 O O . ALA A 1 1623 ? 13.557 13.135 -3.115 1.00 55.41 1623 ALA A O 1
ATOM 12567 N N . LEU A 1 1624 ? 11.504 13.986 -2.804 1.00 54.00 1624 LEU A N 1
ATOM 12568 C CA . LEU A 1 1624 ? 11.782 15.321 -3.323 1.00 54.00 1624 LEU A CA 1
ATOM 12569 C C . LEU A 1 1624 ? 12.624 16.191 -2.380 1.00 54.00 1624 LEU A C 1
ATOM 12571 O O . LEU A 1 1624 ? 13.126 17.198 -2.837 1.00 54.00 1624 LEU A O 1
ATOM 12575 N N . GLN A 1 1625 ? 12.752 15.912 -1.082 1.00 53.47 1625 GLN A N 1
ATOM 12576 C CA . GLN A 1 1625 ? 13.605 16.709 -0.187 1.00 53.47 1625 GLN A CA 1
ATOM 12577 C C . GLN A 1 1625 ? 15.060 16.245 -0.188 1.00 53.47 1625 GLN A C 1
ATOM 12579 O O . GLN A 1 1625 ? 15.940 17.073 0.048 1.00 53.47 1625 GLN A O 1
ATOM 12584 N N . GLU A 1 1626 ? 15.315 14.957 -0.432 1.00 51.66 1626 GLU A N 1
ATOM 12585 C CA . GLU A 1 1626 ? 16.684 14.460 -0.616 1.00 51.66 1626 GLU A CA 1
ATOM 12586 C C . GLU A 1 1626 ? 17.291 14.982 -1.930 1.00 51.66 1626 GLU A C 1
ATOM 12588 O O . GLU A 1 1626 ? 18.458 15.360 -1.928 1.00 51.66 1626 GLU A O 1
ATOM 12593 N N . ASP A 1 1627 ? 16.472 15.148 -2.976 1.00 53.97 1627 ASP A N 1
ATOM 12594 C CA . ASP A 1 1627 ? 16.814 15.819 -4.237 1.00 53.97 1627 ASP A CA 1
ATOM 12595 C C . ASP A 1 1627 ? 15.715 16.835 -4.602 1.00 53.97 1627 ASP A C 1
ATOM 12597 O O . ASP A 1 1627 ? 14.802 16.511 -5.361 1.00 53.97 1627 ASP A O 1
ATOM 12601 N N . ILE A 1 1628 ? 15.759 18.062 -4.056 1.00 57.84 1628 ILE A N 1
ATOM 12602 C CA . ILE A 1 1628 ? 14.783 19.117 -4.407 1.00 57.84 1628 ILE A CA 1
ATOM 12603 C C . ILE A 1 1628 ? 15.025 19.540 -5.856 1.00 57.84 1628 ILE A C 1
ATOM 12605 O O . ILE A 1 1628 ? 16.029 20.207 -6.112 1.00 57.84 1628 ILE A O 1
ATOM 12609 N N . PRO A 1 1629 ? 14.122 19.225 -6.807 1.00 65.06 1629 PRO A N 1
ATOM 12610 C CA . PRO A 1 1629 ? 14.248 19.696 -8.170 1.00 65.06 1629 PRO A CA 1
ATOM 12611 C C . PRO A 1 1629 ? 14.094 21.214 -8.147 1.00 65.06 1629 PRO A C 1
ATOM 12613 O O . PRO A 1 1629 ? 13.018 21.742 -7.862 1.00 65.06 1629 PRO A O 1
ATOM 12616 N N . GLN A 1 1630 ? 15.195 21.918 -8.392 1.00 64.31 1630 GLN A N 1
ATOM 12617 C CA . GLN A 1 1630 ? 15.190 23.374 -8.545 1.00 64.31 1630 GLN A CA 1
ATOM 12618 C C . GLN A 1 1630 ? 15.142 23.780 -10.013 1.00 64.31 1630 GLN A C 1
ATOM 12620 O O . GLN A 1 1630 ? 14.681 24.872 -10.339 1.00 64.31 1630 GLN A O 1
ATOM 12625 N N . THR A 1 1631 ? 15.594 22.899 -10.905 1.00 77.69 1631 THR A N 1
ATOM 12626 C CA . THR A 1 1631 ? 15.615 23.164 -12.340 1.00 77.69 1631 THR A CA 1
ATOM 12627 C C . THR A 1 1631 ? 14.479 22.426 -13.056 1.00 77.69 1631 THR A C 1
ATOM 12629 O O . THR A 1 1631 ? 14.065 21.344 -12.622 1.00 77.69 1631 THR A O 1
ATOM 12632 N N . PRO A 1 1632 ? 13.976 22.960 -14.186 1.00 78.62 1632 PRO A N 1
ATOM 12633 C CA . PRO A 1 1632 ? 13.020 22.252 -15.036 1.00 78.62 1632 PRO A CA 1
ATOM 12634 C C . PRO A 1 1632 ? 13.498 20.848 -15.439 1.00 78.62 1632 PRO A C 1
ATOM 12636 O O . PRO A 1 1632 ? 12.685 19.929 -15.511 1.00 78.62 1632 PRO A O 1
ATOM 12639 N N . ASP A 1 1633 ? 14.807 20.661 -15.640 1.00 80.25 1633 ASP A N 1
ATOM 12640 C CA . ASP A 1 1633 ? 15.408 19.375 -16.015 1.00 80.25 1633 ASP A CA 1
ATOM 12641 C C . ASP A 1 1633 ? 15.313 18.327 -14.900 1.00 80.25 1633 ASP A C 1
ATOM 12643 O O . ASP A 1 1633 ? 15.163 17.131 -15.172 1.00 80.25 1633 ASP A O 1
ATOM 12647 N N . ASP A 1 1634 ? 15.354 18.753 -13.639 1.00 78.44 1634 ASP A N 1
ATOM 12648 C CA . ASP A 1 1634 ? 15.182 17.849 -12.503 1.00 78.44 1634 ASP A CA 1
ATOM 12649 C C . ASP A 1 1634 ? 13.723 17.405 -12.375 1.00 78.44 1634 ASP A C 1
ATOM 12651 O O . ASP A 1 1634 ? 13.458 16.216 -12.184 1.00 78.44 1634 ASP A O 1
ATOM 12655 N N . PHE A 1 1635 ? 12.764 18.310 -12.609 1.00 84.75 1635 PHE A N 1
ATOM 12656 C CA . PHE A 1 1635 ? 11.355 17.928 -12.731 1.00 84.75 1635 PHE A CA 1
ATOM 12657 C C . PHE A 1 1635 ? 11.114 16.980 -13.910 1.00 84.75 1635 PHE A C 1
ATOM 12659 O O . PHE A 1 1635 ? 10.338 16.038 -13.769 1.00 84.75 1635 PHE A O 1
ATOM 12666 N N . GLU A 1 1636 ? 11.799 17.149 -15.045 1.00 87.44 1636 GLU A N 1
ATOM 12667 C CA . GLU A 1 1636 ? 11.712 16.212 -16.174 1.00 87.44 1636 GLU A CA 1
ATOM 12668 C C . GLU A 1 1636 ? 12.181 14.799 -15.800 1.00 87.44 1636 GLU A C 1
ATOM 12670 O O . GLU A 1 1636 ? 11.551 13.809 -16.183 1.00 87.44 1636 GLU A O 1
ATOM 12675 N N . LYS A 1 1637 ? 13.264 14.667 -15.023 1.00 79.44 1637 LYS A N 1
ATOM 12676 C CA . LYS A 1 1637 ? 13.709 13.362 -14.498 1.00 79.44 1637 LYS A CA 1
ATOM 12677 C C . LYS A 1 1637 ? 12.666 12.762 -13.550 1.00 79.44 1637 LYS A C 1
ATOM 12679 O O . LYS A 1 1637 ? 12.368 11.571 -13.637 1.00 79.44 1637 LYS A O 1
ATOM 12684 N N . LEU A 1 1638 ? 12.083 13.587 -12.686 1.00 76.44 1638 LEU A N 1
ATOM 12685 C CA . LEU A 1 1638 ? 11.169 13.151 -11.631 1.00 76.44 1638 LEU A CA 1
ATOM 12686 C C . LEU A 1 1638 ? 9.777 12.774 -12.167 1.00 76.44 1638 LEU A C 1
ATOM 12688 O O . LEU A 1 1638 ? 9.185 11.772 -11.773 1.00 76.44 1638 LEU A O 1
ATOM 12692 N N . VAL A 1 1639 ? 9.284 13.510 -13.159 1.00 86.06 1639 VAL A N 1
ATOM 12693 C CA . VAL A 1 1639 ? 8.065 13.171 -13.903 1.00 86.06 1639 VAL A CA 1
ATOM 12694 C C . VAL A 1 1639 ? 8.229 11.853 -14.669 1.00 86.06 1639 VAL A C 1
ATOM 12696 O O . VAL A 1 1639 ? 7.275 11.082 -14.767 1.00 86.06 1639 VAL A O 1
ATOM 12699 N N . ARG A 1 1640 ? 9.429 11.551 -15.192 1.00 81.38 1640 ARG A N 1
ATOM 12700 C CA . ARG A 1 1640 ? 9.705 10.256 -15.843 1.00 81.38 1640 ARG A CA 1
ATOM 12701 C C . ARG A 1 1640 ? 9.694 9.088 -14.857 1.00 81.38 1640 ARG A C 1
ATOM 12703 O O . ARG A 1 1640 ? 9.279 7.999 -15.247 1.00 81.38 1640 ARG A O 1
ATOM 12710 N N . SER A 1 1641 ? 10.128 9.293 -13.611 1.00 78.94 1641 SER A N 1
ATOM 12711 C CA . SER A 1 1641 ? 10.100 8.239 -12.588 1.00 78.94 1641 SER A CA 1
ATOM 12712 C C . SER A 1 1641 ? 8.697 8.019 -12.014 1.00 78.94 1641 SER A C 1
ATOM 12714 O O . SER A 1 1641 ? 8.323 6.877 -11.751 1.00 78.94 1641 SER A O 1
ATOM 12716 N N . SER A 1 1642 ? 7.899 9.086 -11.879 1.00 81.75 1642 SER A N 1
ATOM 12717 C CA . SER A 1 1642 ? 6.560 9.048 -11.270 1.00 81.75 1642 SER A CA 1
ATOM 12718 C C . SER A 1 1642 ? 5.497 9.790 -12.106 1.00 81.75 1642 SER A C 1
ATOM 12720 O O . SER A 1 1642 ? 4.931 10.791 -11.666 1.00 81.75 1642 SER A O 1
ATOM 12722 N N . PRO A 1 1643 ? 5.147 9.282 -13.304 1.00 86.94 1643 PRO A N 1
ATOM 12723 C CA . PRO A 1 1643 ? 4.290 9.993 -14.263 1.00 86.94 1643 PRO A CA 1
ATOM 12724 C C . PRO A 1 1643 ? 2.814 10.148 -13.849 1.00 86.94 1643 PRO A C 1
ATOM 12726 O O . PRO A 1 1643 ? 2.088 10.921 -14.476 1.00 86.94 1643 PRO A O 1
ATOM 12729 N N . ASN A 1 1644 ? 2.342 9.426 -12.825 1.00 86.44 1644 ASN A N 1
ATOM 12730 C CA . ASN A 1 1644 ? 0.931 9.410 -12.405 1.00 86.44 1644 ASN A CA 1
ATOM 12731 C C . ASN A 1 1644 ? 0.601 10.300 -11.196 1.00 86.44 1644 ASN A C 1
ATOM 12733 O O . ASN A 1 1644 ? -0.565 10.364 -10.824 1.00 86.44 1644 ASN A O 1
ATOM 12737 N N . SER A 1 1645 ? 1.582 10.973 -10.592 1.00 86.19 1645 SER A N 1
ATOM 12738 C CA . SER A 1 1645 ? 1.359 11.827 -9.415 1.00 86.19 1645 SER A CA 1
ATOM 12739 C C . SER A 1 1645 ? 1.009 13.252 -9.837 1.00 86.19 1645 SER A C 1
ATOM 12741 O O . SER A 1 1645 ? 1.853 13.973 -10.375 1.00 86.19 1645 SER A O 1
ATOM 12743 N N . SER A 1 1646 ? -0.229 13.691 -9.585 1.00 85.94 1646 SER A N 1
ATOM 12744 C CA . SER A 1 1646 ? -0.645 15.077 -9.834 1.00 85.94 1646 SER A CA 1
ATOM 12745 C C . SER A 1 1646 ? 0.163 16.075 -9.012 1.00 85.94 1646 SER A C 1
ATOM 12747 O O . SER A 1 1646 ? 0.391 17.184 -9.484 1.00 85.94 1646 SER A O 1
ATOM 12749 N N . PHE A 1 1647 ? 0.655 15.682 -7.834 1.00 84.69 1647 PHE A N 1
ATOM 12750 C CA . PHE A 1 1647 ? 1.487 16.527 -6.982 1.00 84.69 1647 PHE A CA 1
ATOM 12751 C C . PHE A 1 1647 ? 2.772 16.968 -7.691 1.00 84.69 1647 PHE A C 1
ATOM 12753 O O . PHE A 1 1647 ? 3.053 18.165 -7.754 1.00 84.69 1647 PHE A O 1
ATOM 12760 N N . ILE A 1 1648 ? 3.508 16.025 -8.292 1.00 85.31 1648 ILE A N 1
ATOM 12761 C CA . ILE A 1 1648 ? 4.748 16.319 -9.028 1.00 85.31 1648 ILE A CA 1
ATOM 12762 C C . ILE A 1 1648 ? 4.455 17.251 -10.209 1.00 85.31 1648 ILE A C 1
ATOM 12764 O O . ILE A 1 1648 ? 5.144 18.253 -10.397 1.00 85.31 1648 ILE A O 1
ATOM 12768 N N . TRP A 1 1649 ? 3.397 16.964 -10.972 1.00 93.56 1649 TRP A N 1
ATOM 12769 C CA . TRP A 1 1649 ? 2.979 17.804 -12.095 1.00 93.56 1649 TRP A CA 1
ATOM 12770 C C . TRP A 1 1649 ? 2.577 19.217 -11.659 1.00 93.56 1649 TRP A C 1
ATOM 12772 O O . TRP A 1 1649 ? 2.969 20.185 -12.304 1.00 93.56 1649 TRP A O 1
ATOM 12782 N N . ILE A 1 1650 ? 1.823 19.357 -10.564 1.00 89.75 1650 ILE A N 1
ATOM 12783 C CA . ILE A 1 1650 ? 1.385 20.654 -10.030 1.00 89.75 1650 ILE A CA 1
ATOM 12784 C C . ILE A 1 1650 ? 2.569 21.460 -9.504 1.00 89.75 1650 ILE A C 1
ATOM 12786 O O . ILE A 1 1650 ? 2.650 22.655 -9.776 1.00 89.75 1650 ILE A O 1
ATOM 12790 N N . LYS A 1 1651 ? 3.526 20.819 -8.829 1.00 84.31 1651 LYS A N 1
ATOM 12791 C CA . LYS A 1 1651 ? 4.747 21.479 -8.355 1.00 84.31 1651 LYS A CA 1
ATOM 12792 C C . LYS A 1 1651 ? 5.652 21.909 -9.511 1.00 84.31 1651 LYS A C 1
ATOM 12794 O O . LYS A 1 1651 ? 6.236 22.989 -9.462 1.00 84.31 1651 LYS A O 1
ATOM 12799 N N . TYR A 1 1652 ? 5.707 21.117 -10.580 1.00 91.88 1652 TYR A N 1
ATOM 12800 C CA . TYR A 1 1652 ? 6.399 21.512 -11.803 1.00 91.88 1652 TYR A CA 1
ATOM 12801 C C . TYR A 1 1652 ? 5.722 22.720 -12.475 1.00 91.88 1652 TYR A C 1
ATOM 12803 O O . TYR A 1 1652 ? 6.391 23.663 -12.882 1.00 91.88 1652 TYR A O 1
ATOM 12811 N N . MET A 1 1653 ? 4.386 22.752 -12.527 1.00 90.25 1653 MET A N 1
ATOM 12812 C CA . MET A 1 1653 ? 3.660 23.938 -12.997 1.00 90.25 1653 MET A CA 1
ATOM 12813 C C . MET A 1 1653 ? 3.940 25.164 -12.119 1.00 90.25 1653 MET A C 1
ATOM 12815 O O . MET A 1 1653 ? 4.227 26.224 -12.657 1.00 90.25 1653 MET A O 1
ATOM 12819 N N . ALA A 1 1654 ? 3.891 25.025 -10.791 1.00 86.50 1654 ALA A N 1
ATOM 12820 C CA . ALA A 1 1654 ? 4.135 26.125 -9.857 1.00 86.50 1654 ALA A CA 1
ATOM 12821 C C . ALA A 1 1654 ? 5.551 26.704 -9.997 1.00 86.50 1654 ALA A C 1
ATOM 12823 O O . ALA A 1 1654 ? 5.701 27.910 -10.122 1.00 86.50 1654 ALA A O 1
ATOM 12824 N N . THR A 1 1655 ? 6.577 25.854 -10.090 1.00 85.06 1655 THR A N 1
ATOM 12825 C CA . THR A 1 1655 ? 7.962 26.315 -10.299 1.00 85.06 1655 THR A CA 1
ATOM 12826 C C . THR A 1 1655 ? 8.161 27.016 -11.641 1.00 85.06 1655 THR A C 1
ATOM 12828 O O . THR A 1 1655 ? 8.898 27.992 -11.718 1.00 85.06 1655 THR A O 1
ATOM 12831 N N . LEU A 1 1656 ? 7.468 26.588 -12.701 1.00 89.44 1656 LEU A N 1
ATOM 12832 C CA . LEU A 1 1656 ? 7.458 27.325 -13.969 1.00 89.44 1656 LEU A CA 1
ATOM 12833 C C . LEU A 1 1656 ? 6.752 28.683 -13.846 1.00 89.44 1656 LEU A C 1
ATOM 12835 O O . LEU A 1 1656 ? 7.204 29.650 -14.453 1.00 89.44 1656 LEU A O 1
ATOM 12839 N N . LEU A 1 1657 ? 5.685 28.778 -13.045 1.00 85.75 1657 LEU A N 1
ATOM 12840 C CA . LEU A 1 1657 ? 5.024 30.052 -12.742 1.00 85.75 1657 LEU A CA 1
ATOM 12841 C C . LEU A 1 1657 ? 5.919 30.981 -11.905 1.00 85.75 1657 LEU A C 1
ATOM 12843 O O . LEU A 1 1657 ? 5.946 32.178 -12.181 1.00 85.75 1657 LEU A O 1
ATOM 12847 N N . ASP A 1 1658 ? 6.700 30.445 -10.962 1.00 82.69 1658 ASP A N 1
ATOM 12848 C CA . ASP A 1 1658 ? 7.701 31.205 -10.195 1.00 82.69 1658 ASP A CA 1
ATOM 12849 C C . ASP A 1 1658 ? 8.824 31.747 -11.099 1.00 82.69 1658 ASP A C 1
ATOM 12851 O O . ASP A 1 1658 ? 9.342 32.840 -10.872 1.00 82.69 1658 ASP A O 1
ATOM 12855 N N . LEU A 1 1659 ? 9.158 31.019 -12.170 1.00 85.12 1659 LEU A N 1
ATOM 12856 C CA . LEU A 1 1659 ? 10.056 31.465 -13.244 1.00 85.12 1659 LEU A CA 1
ATOM 12857 C C . LEU A 1 1659 ? 9.368 32.387 -14.271 1.00 85.12 1659 LEU A C 1
ATOM 12859 O O . LEU A 1 1659 ? 9.976 32.734 -15.283 1.00 85.12 1659 LEU A O 1
ATOM 12863 N N . ALA A 1 1660 ? 8.109 32.772 -14.031 1.00 86.75 1660 ALA A N 1
ATOM 12864 C CA . ALA A 1 1660 ? 7.257 33.559 -14.924 1.00 86.75 1660 ALA A CA 1
ATOM 12865 C C . ALA A 1 1660 ? 7.024 32.941 -16.324 1.00 86.75 1660 ALA A C 1
ATOM 12867 O O . ALA A 1 1660 ? 6.596 33.631 -17.249 1.00 86.75 1660 ALA A O 1
ATOM 12868 N N . ASP A 1 1661 ? 7.240 31.633 -16.488 1.00 87.88 1661 ASP A N 1
ATOM 12869 C CA . ASP A 1 1661 ? 7.089 30.898 -17.750 1.00 87.88 1661 ASP A CA 1
ATOM 12870 C C . ASP A 1 1661 ? 5.702 30.230 -17.845 1.00 87.88 1661 ASP A C 1
ATOM 12872 O O . ASP A 1 1661 ? 5.522 29.008 -17.774 1.00 87.88 1661 ASP A O 1
ATOM 12876 N N . VAL A 1 1662 ? 4.674 31.072 -17.973 1.00 88.69 1662 VAL A N 1
ATOM 12877 C CA . VAL A 1 1662 ? 3.259 30.657 -17.970 1.00 88.69 1662 VAL A CA 1
ATOM 12878 C C . VAL A 1 1662 ? 2.937 29.701 -19.126 1.00 88.69 1662 VAL A C 1
ATOM 12880 O O . VAL A 1 1662 ? 2.136 28.775 -18.985 1.00 88.69 1662 VAL A O 1
ATOM 12883 N N . GLU A 1 1663 ? 3.554 29.901 -20.289 1.00 89.19 1663 GLU A N 1
ATOM 12884 C CA . GLU A 1 1663 ? 3.314 29.089 -21.486 1.00 89.19 1663 GLU A CA 1
ATOM 12885 C C . GLU A 1 1663 ? 3.843 27.666 -21.320 1.00 89.19 1663 GLU A C 1
ATOM 12887 O O . GLU A 1 1663 ? 3.122 26.709 -21.632 1.00 89.19 1663 GLU A O 1
ATOM 12892 N N . LYS A 1 1664 ? 5.040 27.499 -20.739 1.00 88.88 1664 LYS A N 1
ATOM 12893 C CA . LYS A 1 1664 ? 5.517 26.166 -20.359 1.00 88.88 1664 LYS A CA 1
ATOM 12894 C C . LYS A 1 1664 ? 4.655 25.549 -19.268 1.00 88.88 1664 LYS A C 1
ATOM 12896 O O . LYS A 1 1664 ? 4.363 24.359 -19.365 1.00 88.88 1664 LYS A O 1
ATOM 12901 N N . ALA A 1 1665 ? 4.184 26.317 -18.284 1.00 92.25 1665 ALA A N 1
ATOM 12902 C CA . ALA A 1 1665 ? 3.284 25.786 -17.258 1.00 92.25 1665 ALA A CA 1
ATOM 12903 C C . ALA A 1 1665 ? 1.988 25.212 -17.873 1.00 92.25 1665 ALA A C 1
ATOM 12905 O O . ALA A 1 1665 ? 1.578 24.103 -17.518 1.00 92.25 1665 ALA A O 1
ATOM 12906 N N . ARG A 1 1666 ? 1.396 25.880 -18.880 1.00 92.88 1666 ARG A N 1
ATOM 12907 C CA . ARG A 1 1666 ? 0.268 25.325 -19.662 1.00 92.88 1666 ARG A CA 1
ATOM 12908 C C . ARG A 1 1666 ? 0.654 24.047 -20.405 1.00 92.88 1666 ARG A C 1
ATOM 12910 O O . ARG A 1 1666 ? -0.089 23.068 -20.368 1.00 92.88 1666 ARG A O 1
ATOM 12917 N N . ALA A 1 1667 ? 1.812 24.030 -21.066 1.00 93.69 1667 ALA A N 1
ATOM 12918 C CA . ALA A 1 1667 ? 2.294 22.846 -21.778 1.00 93.69 1667 ALA A CA 1
ATOM 12919 C C . ALA A 1 1667 ? 2.509 21.649 -20.832 1.00 93.69 1667 ALA A C 1
ATOM 12921 O O . ALA A 1 1667 ? 2.193 20.511 -21.188 1.00 93.69 1667 ALA A O 1
ATOM 12922 N N . VAL A 1 1668 ? 2.981 21.900 -19.608 1.00 94.81 1668 VAL A N 1
ATOM 12923 C CA . VAL A 1 1668 ? 3.124 20.890 -18.553 1.00 94.81 1668 VAL A CA 1
ATOM 12924 C C . VAL A 1 1668 ? 1.762 20.393 -18.070 1.00 94.81 1668 VAL A C 1
ATOM 12926 O O . VAL A 1 1668 ? 1.587 19.179 -17.969 1.00 94.81 1668 VAL A O 1
ATOM 12929 N N . ALA A 1 1669 ? 0.776 21.274 -17.864 1.00 93.50 1669 ALA A N 1
ATOM 12930 C CA . ALA A 1 1669 ? -0.601 20.881 -17.535 1.00 93.50 1669 ALA A CA 1
ATOM 12931 C C . ALA A 1 1669 ? -1.192 19.933 -18.596 1.00 93.50 1669 ALA A C 1
ATOM 12933 O O . ALA A 1 1669 ? -1.738 18.870 -18.288 1.00 93.50 1669 ALA A O 1
ATOM 12934 N N . GLU A 1 1670 ? -1.023 20.286 -19.871 1.00 94.88 1670 GLU A N 1
ATOM 12935 C CA . GLU A 1 1670 ? -1.454 19.480 -21.014 1.00 94.88 1670 GLU A CA 1
ATOM 12936 C C . GLU A 1 1670 ? -0.762 18.119 -21.058 1.00 94.88 1670 GLU A C 1
ATOM 12938 O O . GLU A 1 1670 ? -1.394 17.087 -21.315 1.00 94.88 1670 GLU A O 1
ATOM 12943 N N . ARG A 1 1671 ? 0.546 18.104 -20.790 1.00 95.00 1671 ARG A N 1
ATOM 12944 C CA . ARG A 1 1671 ? 1.333 16.875 -20.750 1.00 95.00 1671 ARG A CA 1
ATOM 12945 C C . ARG A 1 1671 ? 0.905 15.985 -19.589 1.00 95.00 1671 ARG A C 1
ATOM 12947 O O . ARG A 1 1671 ? 0.722 14.787 -19.803 1.00 95.00 1671 ARG A O 1
ATOM 12954 N N . ALA A 1 1672 ? 0.647 16.549 -18.414 1.00 94.56 1672 ALA A N 1
ATOM 12955 C CA . ALA A 1 1672 ? 0.140 15.828 -17.252 1.00 94.56 1672 ALA A CA 1
ATOM 12956 C C . ALA A 1 1672 ? -1.200 15.140 -17.556 1.00 94.56 1672 ALA A C 1
ATOM 12958 O O . ALA A 1 1672 ? -1.346 13.934 -17.362 1.00 94.56 1672 ALA A O 1
ATOM 12959 N N . LEU A 1 1673 ? -2.161 15.868 -18.135 1.00 92.31 1673 LEU A N 1
ATOM 12960 C CA . LEU A 1 1673 ? -3.487 15.331 -18.470 1.00 92.31 1673 LEU A CA 1
ATOM 12961 C C . LEU A 1 1673 ? -3.450 14.202 -19.514 1.00 92.31 1673 LEU A C 1
ATOM 12963 O O . LEU A 1 1673 ? -4.291 13.292 -19.461 1.00 92.31 1673 LEU A O 1
ATOM 12967 N N . LYS A 1 1674 ? -2.488 14.249 -20.446 1.00 90.44 1674 LYS A N 1
ATOM 12968 C CA . LYS A 1 1674 ? -2.221 13.180 -21.425 1.00 90.44 1674 LYS A CA 1
ATOM 12969 C C . LYS A 1 1674 ? -1.493 11.982 -20.807 1.00 90.44 1674 LYS A C 1
ATOM 12971 O O . LYS A 1 1674 ? -1.764 10.857 -21.216 1.00 90.44 1674 LYS A O 1
ATOM 12976 N N . THR A 1 1675 ? -0.610 12.218 -19.836 1.00 90.44 1675 THR A N 1
ATOM 12977 C CA . THR A 1 1675 ? 0.277 11.193 -19.259 1.00 90.44 1675 THR A CA 1
ATOM 12978 C C . THR A 1 1675 ? -0.382 10.405 -18.125 1.00 90.44 1675 THR A C 1
ATOM 12980 O O . THR A 1 1675 ? -0.274 9.181 -18.099 1.00 90.44 1675 THR A O 1
ATOM 12983 N N . ILE A 1 1676 ? -1.101 11.074 -17.214 1.00 88.50 1676 ILE A N 1
ATOM 12984 C CA . ILE A 1 1676 ? -1.759 10.420 -16.074 1.00 88.50 1676 ILE A CA 1
ATOM 12985 C C . ILE A 1 1676 ? -2.791 9.401 -16.581 1.00 88.50 1676 ILE A C 1
ATOM 12987 O O . ILE A 1 1676 ? -3.610 9.687 -17.466 1.00 88.50 1676 ILE A O 1
ATOM 12991 N N . ILE A 1 1677 ? -2.780 8.202 -15.996 1.00 82.62 1677 ILE A N 1
ATOM 12992 C CA . ILE A 1 1677 ? -3.676 7.104 -16.370 1.00 82.62 1677 ILE A CA 1
ATOM 12993 C C . ILE A 1 1677 ? -5.151 7.507 -16.144 1.00 82.62 1677 ILE A C 1
ATOM 12995 O O . ILE A 1 1677 ? -5.501 7.994 -15.073 1.00 82.62 1677 ILE A O 1
ATOM 12999 N N . PRO A 1 1678 ? -6.076 7.248 -17.094 1.00 77.88 1678 PRO A N 1
ATOM 13000 C CA . PRO A 1 1678 ? -7.497 7.614 -16.969 1.00 77.88 1678 PRO A CA 1
ATOM 13001 C C . PRO A 1 1678 ? -8.252 7.054 -15.752 1.00 77.88 1678 PRO A C 1
ATOM 13003 O O . PRO A 1 1678 ? -9.326 7.549 -15.439 1.00 77.88 1678 PRO A O 1
ATOM 13006 N N . ARG A 1 1679 ? -7.732 6.008 -15.096 1.00 78.06 1679 ARG A N 1
ATOM 13007 C CA . ARG A 1 1679 ? -8.326 5.402 -13.893 1.00 78.06 1679 ARG A CA 1
ATOM 13008 C C . ARG A 1 1679 ? -8.114 6.256 -12.637 1.00 78.06 1679 ARG A C 1
ATOM 13010 O O . ARG A 1 1679 ? -8.909 6.146 -11.709 1.00 78.06 1679 ARG A O 1
ATOM 13017 N N . GLU A 1 1680 ? -7.074 7.084 -12.624 1.00 80.12 1680 GLU A N 1
ATOM 13018 C CA . GLU A 1 1680 ? -6.758 7.989 -11.518 1.00 80.12 1680 GLU A CA 1
ATOM 13019 C C . GLU A 1 1680 ? -7.569 9.288 -11.673 1.00 80.12 1680 GLU A C 1
ATOM 13021 O O . GLU A 1 1680 ? -7.053 10.352 -12.016 1.00 80.12 1680 GLU A O 1
ATOM 13026 N N . GLU A 1 1681 ? -8.891 9.182 -11.500 1.00 80.25 1681 GLU A N 1
ATOM 13027 C CA . GLU A 1 1681 ? -9.830 10.295 -11.706 1.00 80.25 1681 GLU A CA 1
ATOM 13028 C C . GLU A 1 1681 ? -9.561 11.476 -10.763 1.00 80.25 1681 GLU A C 1
ATOM 13030 O O . GLU A 1 1681 ? -9.726 12.627 -11.165 1.00 80.25 1681 GLU A O 1
ATOM 13035 N N . GLU A 1 1682 ? -9.141 11.193 -9.526 1.00 80.88 1682 GLU A N 1
ATOM 13036 C CA . GLU A 1 1682 ? -8.795 12.208 -8.525 1.00 80.88 1682 GLU A CA 1
ATOM 13037 C C . GLU A 1 1682 ? -7.508 12.950 -8.915 1.00 80.88 1682 GLU A C 1
ATOM 13039 O O . GLU A 1 1682 ? -7.502 14.178 -8.925 1.00 80.88 1682 GLU A O 1
ATOM 13044 N N . GLU A 1 1683 ? -6.472 12.235 -9.368 1.00 86.50 1683 GLU A N 1
ATOM 13045 C CA . GLU A 1 1683 ? -5.225 12.839 -9.861 1.00 86.50 1683 GLU A CA 1
ATOM 13046 C C . GLU A 1 1683 ? -5.484 13.756 -11.065 1.00 86.50 1683 GLU A C 1
ATOM 13048 O O . GLU A 1 1683 ? -5.024 14.898 -11.106 1.00 86.50 1683 GLU A O 1
ATOM 13053 N N . LYS A 1 1684 ? -6.292 13.309 -12.037 1.00 88.62 1684 LYS A N 1
ATOM 13054 C CA . LYS A 1 1684 ? -6.672 14.167 -13.170 1.00 88.62 1684 LYS A CA 1
ATOM 13055 C C . LYS A 1 1684 ? -7.505 15.363 -12.741 1.00 88.62 1684 LYS A C 1
ATOM 13057 O O . LYS A 1 1684 ? -7.301 16.449 -13.279 1.00 88.62 1684 LYS A O 1
ATOM 13062 N N . LEU A 1 1685 ? -8.445 15.183 -11.810 1.00 88.44 1685 LEU A N 1
ATOM 13063 C CA . LEU A 1 1685 ? -9.244 16.285 -11.280 1.00 88.44 1685 LEU A CA 1
ATOM 13064 C C . LEU A 1 1685 ? -8.340 17.336 -10.624 1.00 88.44 1685 LEU A C 1
ATOM 13066 O O . LEU A 1 1685 ? -8.523 18.518 -10.893 1.00 88.44 1685 LEU A O 1
ATOM 13070 N N . ASN A 1 1686 ? -7.335 16.925 -9.850 1.00 88.44 1686 ASN A N 1
ATOM 13071 C CA . ASN A 1 1686 ? -6.377 17.842 -9.230 1.00 88.44 1686 ASN A CA 1
ATOM 13072 C C . ASN A 1 1686 ? -5.613 18.658 -10.281 1.00 88.44 1686 ASN A C 1
ATOM 13074 O O . ASN A 1 1686 ? -5.514 19.878 -10.152 1.00 88.44 1686 ASN A O 1
ATOM 13078 N N . VAL A 1 1687 ? -5.142 18.013 -11.356 1.00 93.12 1687 VAL A N 1
ATOM 13079 C CA . VAL A 1 1687 ? -4.476 18.713 -12.467 1.00 93.12 1687 VAL A CA 1
ATOM 13080 C C . VAL A 1 1687 ? -5.432 19.673 -13.178 1.00 93.12 1687 VAL A C 1
ATOM 13082 O O . VAL A 1 1687 ? -5.058 20.814 -13.429 1.00 93.12 1687 VAL A O 1
ATOM 13085 N N . TRP A 1 1688 ? -6.676 19.268 -13.461 1.00 93.75 1688 TRP A N 1
ATOM 13086 C CA . TRP A 1 1688 ? -7.683 20.165 -14.049 1.00 93.75 1688 TRP A CA 1
ATOM 13087 C C . TRP A 1 1688 ? -7.934 21.394 -13.191 1.00 93.75 1688 TRP A C 1
ATOM 13089 O O . TRP A 1 1688 ? -8.086 22.496 -13.705 1.00 93.75 1688 TRP A O 1
ATOM 13099 N N . VAL A 1 1689 ? -7.981 21.201 -11.881 1.00 89.12 1689 VAL A N 1
ATOM 13100 C CA . VAL A 1 1689 ? -8.257 22.269 -10.939 1.00 89.12 1689 VAL A CA 1
ATOM 13101 C C . VAL A 1 1689 ? -7.063 23.222 -10.798 1.00 89.12 1689 VAL A C 1
ATOM 13103 O O . VAL A 1 1689 ? -7.257 24.437 -10.784 1.00 89.12 1689 VAL A O 1
ATOM 13106 N N . ALA A 1 1690 ? -5.833 22.703 -10.780 1.00 89.06 1690 ALA A N 1
ATOM 13107 C CA . ALA A 1 1690 ? -4.632 23.528 -10.910 1.00 89.06 1690 ALA A CA 1
ATOM 13108 C C . ALA A 1 1690 ? -4.634 24.308 -12.234 1.00 89.06 1690 ALA A C 1
ATOM 13110 O O . ALA A 1 1690 ? -4.292 25.489 -12.259 1.00 89.06 1690 ALA A O 1
ATOM 13111 N N . TYR A 1 1691 ? -5.110 23.684 -13.313 1.00 94.19 1691 TYR A N 1
ATOM 13112 C CA . TYR A 1 1691 ? -5.220 24.332 -14.611 1.00 94.19 1691 TYR A CA 1
ATOM 13113 C C . TYR A 1 1691 ? -6.295 25.436 -14.629 1.00 94.19 1691 TYR A C 1
ATOM 13115 O O . TYR A 1 1691 ? -6.082 26.488 -15.224 1.00 94.19 1691 TYR A O 1
ATOM 13123 N N . PHE A 1 1692 ? -7.417 25.258 -13.917 1.00 91.50 1692 PHE A N 1
ATOM 13124 C CA . PHE A 1 1692 ? -8.400 26.330 -13.719 1.00 91.50 1692 PHE A CA 1
ATOM 13125 C C . PHE A 1 1692 ? -7.794 27.527 -12.990 1.00 91.50 1692 PHE A C 1
ATOM 13127 O O . PHE A 1 1692 ? -8.021 28.652 -13.418 1.00 91.50 1692 PHE A O 1
ATOM 13134 N N . ASN A 1 1693 ? -7.003 27.298 -11.935 1.00 89.44 1693 ASN A N 1
ATOM 13135 C CA . ASN A 1 1693 ? -6.320 28.379 -11.219 1.00 89.44 1693 ASN A CA 1
ATOM 13136 C C . ASN A 1 1693 ? -5.337 29.125 -12.129 1.00 89.44 1693 ASN A C 1
ATOM 13138 O O . ASN A 1 1693 ? -5.366 30.351 -12.164 1.00 89.44 1693 ASN A O 1
ATOM 13142 N N . LEU A 1 1694 ? -4.530 28.386 -12.899 1.00 90.75 1694 LEU A N 1
ATOM 13143 C CA . LEU A 1 1694 ? -3.584 28.956 -13.859 1.00 90.75 1694 LEU A CA 1
ATOM 13144 C C . LEU A 1 1694 ? -4.303 29.855 -14.876 1.00 90.75 1694 LEU A C 1
ATOM 13146 O O . LEU A 1 1694 ? -3.897 30.996 -15.081 1.00 90.75 1694 LEU A O 1
ATOM 13150 N N . GLU A 1 1695 ? -5.395 29.388 -15.486 1.00 90.94 1695 GLU A N 1
ATOM 13151 C CA . GLU A 1 1695 ? -6.148 30.204 -16.450 1.00 90.94 1695 GLU A CA 1
ATOM 13152 C C . GLU A 1 1695 ? -6.959 31.332 -15.796 1.00 90.94 1695 GLU A C 1
ATOM 13154 O O . GLU A 1 1695 ? -7.167 32.373 -16.415 1.00 90.94 1695 GLU A O 1
ATOM 13159 N N . ASN A 1 1696 ? -7.406 31.177 -14.548 1.00 89.75 1696 ASN A N 1
ATOM 13160 C CA . ASN A 1 1696 ? -8.098 32.246 -13.827 1.00 89.75 1696 ASN A CA 1
ATOM 13161 C C . ASN A 1 1696 ? -7.155 33.414 -13.499 1.00 89.75 1696 ASN A C 1
ATOM 13163 O O . ASN A 1 1696 ? -7.580 34.567 -13.480 1.00 89.75 1696 ASN A O 1
ATOM 13167 N N . GLU A 1 1697 ? -5.876 33.127 -13.258 1.00 85.56 1697 GLU A N 1
ATOM 13168 C CA . GLU A 1 1697 ? -4.865 34.135 -12.939 1.00 85.56 1697 GLU A CA 1
ATOM 13169 C C . GLU A 1 1697 ? -4.247 34.759 -14.203 1.00 85.56 1697 GLU A C 1
ATOM 13171 O O . GLU A 1 1697 ? -4.239 35.991 -14.342 1.00 85.56 1697 GLU A O 1
ATOM 13176 N N . TYR A 1 1698 ? -3.814 33.919 -15.153 1.00 88.25 1698 TYR A N 1
ATOM 13177 C CA . TYR A 1 1698 ? -3.022 34.315 -16.328 1.00 88.25 1698 TYR A CA 1
ATOM 13178 C C . TYR A 1 1698 ? -3.749 34.190 -17.679 1.00 88.25 1698 TYR A C 1
ATOM 13180 O O . TYR A 1 1698 ? -3.160 34.470 -18.727 1.00 88.25 1698 TYR A O 1
ATOM 13188 N N . GLY A 1 1699 ? -4.999 33.729 -17.702 1.00 84.44 1699 GLY A N 1
ATOM 13189 C CA . GLY A 1 1699 ? -5.793 33.638 -18.927 1.00 84.44 1699 GLY A CA 1
ATOM 13190 C C . GLY A 1 1699 ? -6.205 35.017 -19.446 1.00 84.44 1699 GLY A C 1
ATOM 13191 O O . GLY A 1 1699 ? -6.500 35.925 -18.671 1.00 84.44 1699 GLY A O 1
ATOM 13192 N N . SER A 1 1700 ? -6.256 35.181 -20.768 1.00 77.12 1700 SER A N 1
ATOM 13193 C CA . SER A 1 1700 ? -6.664 36.431 -21.421 1.00 77.12 1700 SER A CA 1
ATOM 13194 C C . SER A 1 1700 ? -7.636 36.153 -22.578 1.00 77.12 1700 SER A C 1
ATOM 13196 O O . SER A 1 1700 ? -7.227 35.553 -23.576 1.00 77.12 1700 SER A O 1
ATOM 13198 N N . PRO A 1 1701 ? -8.920 36.551 -22.468 1.00 81.19 1701 PRO A N 1
ATOM 13199 C CA . PRO A 1 1701 ? -9.608 36.969 -21.242 1.00 81.19 1701 PRO A CA 1
ATOM 13200 C C . PRO A 1 1701 ? -9.713 35.816 -20.231 1.00 81.19 1701 PRO A C 1
ATOM 13202 O O . PRO A 1 1701 ? -9.949 34.667 -20.617 1.00 81.19 1701 PRO A O 1
ATOM 13205 N N . ARG A 1 1702 ? -9.589 36.124 -18.933 1.00 81.19 1702 ARG A N 1
ATOM 13206 C CA . ARG A 1 1702 ? -9.615 35.141 -17.828 1.00 81.19 1702 ARG A CA 1
ATOM 13207 C C . ARG A 1 1702 ? -10.837 34.228 -17.887 1.00 81.19 1702 ARG A C 1
ATOM 13209 O O . ARG A 1 1702 ? -10.719 33.005 -17.854 1.00 81.19 1702 ARG A O 1
ATOM 13216 N N . GLU A 1 1703 ? -12.018 34.820 -18.045 1.00 81.12 1703 GLU A N 1
ATOM 13217 C CA . GLU A 1 1703 ? -13.275 34.074 -18.082 1.00 81.12 1703 GLU A CA 1
ATOM 13218 C C . GLU A 1 1703 ? -13.352 33.083 -19.243 1.00 81.12 1703 GLU A C 1
ATOM 13220 O O . GLU A 1 1703 ? -13.802 31.951 -19.064 1.00 81.12 1703 GLU A O 1
ATOM 13225 N N . ASP A 1 1704 ? -12.928 33.498 -20.435 1.00 83.81 1704 ASP A N 1
ATOM 13226 C CA . ASP A 1 1704 ? -12.996 32.673 -21.638 1.00 83.81 1704 ASP A CA 1
ATOM 13227 C C . ASP A 1 1704 ? -11.992 31.526 -21.582 1.00 83.81 1704 ASP A C 1
ATOM 13229 O O . ASP A 1 1704 ? -12.307 30.404 -21.994 1.00 83.81 1704 ASP A O 1
ATOM 13233 N N . ALA A 1 1705 ? -10.807 31.782 -21.030 1.00 87.38 1705 ALA A N 1
ATOM 13234 C CA . ALA A 1 1705 ? -9.794 30.765 -20.799 1.00 87.38 1705 ALA A CA 1
ATOM 13235 C C . ALA A 1 1705 ? -10.304 29.689 -19.824 1.00 87.38 1705 ALA A C 1
ATOM 13237 O O . ALA A 1 1705 ? -10.341 28.502 -20.170 1.00 87.38 1705 ALA A O 1
ATOM 13238 N N . VAL A 1 1706 ? -10.827 30.100 -18.663 1.00 91.75 1706 VAL A N 1
ATOM 13239 C CA . VAL A 1 1706 ? -11.428 29.185 -17.680 1.00 91.75 1706 VAL A CA 1
ATOM 13240 C C . VAL A 1 1706 ? -12.617 28.428 -18.283 1.00 91.75 1706 VAL A C 1
ATOM 13242 O O . VAL A 1 1706 ? -12.704 27.207 -18.135 1.00 91.75 1706 VAL A O 1
ATOM 13245 N N . LYS A 1 1707 ? -13.515 29.100 -19.023 1.00 89.75 1707 LYS A N 1
ATOM 13246 C CA . LYS A 1 1707 ? -14.664 28.464 -19.700 1.00 89.75 1707 LYS A CA 1
ATOM 13247 C C . LYS A 1 1707 ? -14.211 27.382 -20.690 1.00 89.75 1707 LYS A C 1
ATOM 13249 O O . LYS A 1 1707 ? -14.801 26.298 -20.696 1.00 89.75 1707 LYS A O 1
ATOM 13254 N N . LYS A 1 1708 ? -13.167 27.629 -21.494 1.00 90.62 1708 LYS A N 1
ATOM 13255 C CA . LYS A 1 1708 ? -12.610 26.647 -22.449 1.00 90.62 1708 LYS A CA 1
ATOM 13256 C C . LYS A 1 1708 ? -12.046 25.416 -21.736 1.00 90.62 1708 LYS A C 1
ATOM 13258 O O . LYS A 1 1708 ? -12.407 24.291 -22.093 1.00 90.62 1708 LYS A O 1
ATOM 13263 N N . VAL A 1 1709 ? -11.216 25.610 -20.706 1.00 92.25 1709 VAL A N 1
ATOM 13264 C CA . VAL A 1 1709 ? -10.634 24.497 -19.931 1.00 92.25 1709 VAL A CA 1
ATOM 13265 C C . VAL A 1 1709 ? -11.730 23.717 -19.205 1.00 92.25 1709 VAL A C 1
ATOM 13267 O O . VAL A 1 1709 ? -11.745 22.488 -19.251 1.00 92.25 1709 VAL A O 1
ATOM 13270 N N . PHE A 1 1710 ? -12.720 24.398 -18.626 1.00 93.50 1710 PHE A N 1
ATOM 13271 C CA . PHE A 1 1710 ? -13.856 23.763 -17.957 1.00 93.50 1710 PHE A CA 1
ATOM 13272 C C . PHE A 1 1710 ? -14.708 22.909 -18.905 1.00 93.50 1710 PHE A C 1
ATOM 13274 O O . PHE A 1 1710 ? -15.037 21.764 -18.585 1.00 93.50 1710 PHE A O 1
ATOM 13281 N N . GLN A 1 1711 ? -15.035 23.416 -20.099 1.00 91.81 1711 GLN A N 1
ATOM 13282 C CA . GLN A 1 1711 ? -15.766 22.647 -21.114 1.00 91.81 1711 GLN A CA 1
ATOM 13283 C C . GLN A 1 1711 ? -15.005 21.396 -21.554 1.00 91.81 1711 GLN A C 1
ATOM 13285 O O . GLN A 1 1711 ? -15.620 20.355 -21.804 1.00 91.81 1711 GLN A O 1
ATOM 13290 N N . ARG A 1 1712 ? -13.675 21.479 -21.624 1.00 91.56 1712 ARG A N 1
ATOM 13291 C CA . ARG A 1 1712 ? -12.827 20.334 -21.940 1.00 91.56 1712 ARG A CA 1
ATOM 13292 C C . ARG A 1 1712 ? -12.775 19.331 -20.788 1.00 91.56 1712 ARG A C 1
ATOM 13294 O O . ARG A 1 1712 ? -12.950 18.140 -21.033 1.00 91.56 1712 ARG A O 1
ATOM 13301 N N . ALA A 1 1713 ? -12.619 19.790 -19.548 1.00 91.19 1713 ALA A N 1
ATOM 13302 C CA . ALA A 1 1713 ? -12.607 18.934 -18.361 1.00 91.19 1713 ALA A CA 1
ATOM 13303 C C . ALA A 1 1713 ? -13.907 18.121 -18.220 1.00 91.19 1713 ALA A C 1
ATOM 13305 O O . ALA A 1 1713 ? -13.867 16.931 -17.898 1.00 91.19 1713 ALA A O 1
ATOM 13306 N N . LEU A 1 1714 ? -15.060 18.726 -18.547 1.00 88.06 1714 LEU A N 1
ATOM 13307 C CA . LEU A 1 1714 ? -16.378 18.073 -18.523 1.00 88.06 1714 LEU A CA 1
ATOM 13308 C C . LEU A 1 1714 ? -16.496 16.836 -19.428 1.00 88.06 1714 LEU A C 1
ATOM 13310 O O . LEU A 1 1714 ? -17.445 16.069 -19.271 1.00 88.06 1714 LEU A O 1
ATOM 13314 N N . GLN A 1 1715 ? -15.573 16.642 -20.373 1.00 85.62 1715 GLN A N 1
ATOM 13315 C CA . GLN A 1 1715 ? -15.536 15.455 -21.231 1.00 85.62 1715 GLN A CA 1
ATOM 13316 C C . GLN A 1 1715 ? -14.888 14.243 -20.541 1.00 85.62 1715 GLN A C 1
ATOM 13318 O O . GLN A 1 1715 ? -15.113 13.118 -20.986 1.00 85.62 1715 GLN A O 1
ATOM 13323 N N . TYR A 1 1716 ? -14.103 14.459 -19.477 1.00 82.06 1716 TYR A N 1
ATOM 13324 C CA . TYR A 1 1716 ? -13.269 13.429 -18.843 1.00 82.06 1716 TYR A CA 1
ATOM 13325 C C . TYR A 1 1716 ? -13.620 13.149 -17.379 1.00 82.06 1716 TYR A C 1
ATOM 13327 O O . TYR A 1 1716 ? -13.420 12.025 -16.929 1.00 82.06 1716 TYR A O 1
ATOM 13335 N N . CYS A 1 1717 ? -14.125 14.136 -16.633 1.00 85.19 1717 CYS A N 1
ATOM 13336 C CA . CYS A 1 1717 ? -14.416 13.990 -15.203 1.00 85.19 1717 CYS A CA 1
ATOM 13337 C C . CYS A 1 1717 ? -15.914 14.121 -14.898 1.00 85.19 1717 CYS A C 1
ATOM 13339 O O . CYS A 1 1717 ? -16.688 14.655 -15.697 1.00 85.19 1717 CYS A O 1
ATOM 13341 N N . ASP A 1 1718 ? -16.322 13.664 -13.707 1.00 87.62 1718 ASP A N 1
ATOM 13342 C CA . ASP A 1 1718 ? -17.706 13.795 -13.249 1.00 87.62 1718 ASP A CA 1
ATOM 13343 C C . ASP A 1 1718 ? -18.162 15.270 -13.273 1.00 87.62 1718 ASP A C 1
ATOM 13345 O O . ASP A 1 1718 ? -17.544 16.128 -12.623 1.00 87.62 1718 ASP A O 1
ATOM 13349 N N . PRO A 1 1719 ? -19.268 15.590 -13.974 1.00 90.25 1719 PRO A N 1
ATOM 13350 C CA . PRO A 1 1719 ? -19.729 16.960 -14.093 1.00 90.25 1719 PRO A CA 1
ATOM 13351 C C . PRO A 1 1719 ? -19.998 17.632 -12.747 1.00 90.25 1719 PRO A C 1
ATOM 13353 O O . PRO A 1 1719 ? -19.661 18.800 -12.586 1.00 90.25 1719 PRO A O 1
ATOM 13356 N N . LYS A 1 1720 ? -20.595 16.943 -11.769 1.00 89.25 1720 LYS A N 1
ATOM 13357 C CA . LYS A 1 1720 ? -20.964 17.549 -10.481 1.00 89.25 1720 LYS A CA 1
ATOM 13358 C C . LYS A 1 1720 ? -19.718 17.890 -9.660 1.00 89.25 1720 LYS A C 1
ATOM 13360 O O . LYS A 1 1720 ? -19.678 18.975 -9.079 1.00 89.25 1720 LYS A O 1
ATOM 13365 N N . LYS A 1 1721 ? -18.700 17.020 -9.651 1.00 88.31 1721 LYS A N 1
ATOM 13366 C CA . LYS A 1 1721 ? -17.401 17.281 -9.000 1.00 88.31 1721 LYS A CA 1
ATOM 13367 C C . LYS A 1 1721 ? -16.696 18.489 -9.613 1.00 88.31 1721 LYS A C 1
ATOM 13369 O O . LYS A 1 1721 ? -16.275 19.374 -8.875 1.00 88.31 1721 LYS A O 1
ATOM 13374 N N . LEU A 1 1722 ? -16.658 18.574 -10.944 1.00 91.31 1722 LEU A N 1
ATOM 13375 C CA . LEU A 1 1722 ? -16.055 19.709 -11.647 1.00 91.31 1722 LEU A CA 1
ATOM 13376 C C . LEU A 1 1722 ? -16.759 21.039 -11.366 1.00 91.31 1722 LEU A C 1
ATOM 13378 O O . LEU A 1 1722 ? -16.084 22.034 -11.128 1.00 91.31 1722 LEU A O 1
ATOM 13382 N N . HIS A 1 1723 ? -18.098 21.079 -11.361 1.00 93.75 1723 HIS A N 1
ATOM 13383 C CA . HIS A 1 1723 ? -18.813 22.327 -11.051 1.00 93.75 1723 HIS A CA 1
ATOM 13384 C C . HIS A 1 1723 ? -18.563 22.768 -9.604 1.00 93.75 1723 HIS A C 1
ATOM 13386 O O . HIS A 1 1723 ? -18.414 23.957 -9.357 1.00 93.75 1723 HIS A O 1
ATOM 13392 N N . LEU A 1 1724 ? -18.499 21.829 -8.651 1.00 92.50 1724 LEU A N 1
ATOM 13393 C CA . LEU A 1 1724 ? -18.176 22.147 -7.256 1.00 92.50 1724 LEU A CA 1
ATOM 13394 C C . LEU A 1 1724 ? -16.734 22.644 -7.092 1.00 92.50 1724 LEU A C 1
ATOM 13396 O O . LEU A 1 1724 ? -16.502 23.555 -6.306 1.00 92.50 1724 LEU A O 1
ATOM 13400 N N . ALA A 1 1725 ? -15.781 22.074 -7.831 1.00 89.00 1725 ALA A N 1
ATOM 13401 C CA . ALA A 1 1725 ? -14.397 22.536 -7.815 1.00 89.00 1725 ALA A CA 1
ATOM 13402 C C . ALA A 1 1725 ? -14.256 23.943 -8.423 1.00 89.00 1725 ALA A C 1
ATOM 13404 O O . ALA A 1 1725 ? -13.580 24.792 -7.847 1.00 89.00 1725 ALA A O 1
ATOM 13405 N N . LEU A 1 1726 ? -14.947 24.211 -9.538 1.00 92.81 1726 LEU A N 1
ATOM 13406 C CA . LEU A 1 1726 ? -14.987 25.539 -10.151 1.00 92.81 1726 LEU A CA 1
ATOM 13407 C C . LEU A 1 1726 ? -15.660 26.572 -9.231 1.00 92.81 1726 LEU A C 1
ATOM 13409 O O . LEU A 1 1726 ? -15.166 27.685 -9.098 1.00 92.81 1726 LEU A O 1
ATOM 13413 N N . LEU A 1 1727 ? -16.747 26.193 -8.552 1.00 92.56 1727 LEU A N 1
ATOM 13414 C CA . LEU A 1 1727 ? -17.394 27.047 -7.556 1.00 92.56 1727 LEU A CA 1
ATOM 13415 C C . LEU A 1 1727 ? -16.436 27.407 -6.418 1.00 92.56 1727 LEU A C 1
ATOM 13417 O O . LEU A 1 1727 ? -16.307 28.576 -6.082 1.00 92.56 1727 LEU A O 1
ATOM 13421 N N . ALA A 1 1728 ? -15.744 26.415 -5.852 1.00 87.12 1728 ALA A N 1
ATOM 13422 C CA . ALA A 1 1728 ? -14.788 26.641 -4.772 1.00 87.12 1728 ALA A CA 1
ATOM 13423 C C . ALA A 1 1728 ? -13.622 27.548 -5.204 1.00 87.12 1728 ALA A C 1
ATOM 13425 O O . ALA A 1 1728 ? -13.117 28.327 -4.398 1.00 87.12 1728 ALA A O 1
ATOM 13426 N N . MET A 1 1729 ? -13.200 27.468 -6.472 1.00 90.94 1729 MET A N 1
ATOM 13427 C CA . MET A 1 1729 ? -12.236 28.408 -7.043 1.00 90.94 1729 MET A CA 1
ATOM 13428 C C . MET A 1 1729 ? -12.797 29.833 -7.040 1.00 90.94 1729 MET A C 1
ATOM 13430 O O . MET A 1 1729 ? -12.150 30.707 -6.473 1.00 90.94 1729 MET A O 1
ATOM 13434 N N . TYR A 1 1730 ? -13.991 30.056 -7.602 1.00 91.50 1730 TYR A N 1
ATOM 13435 C CA . TYR A 1 1730 ? -14.599 31.389 -7.646 1.00 91.50 1730 TYR A CA 1
ATOM 13436 C C . TYR A 1 1730 ? -14.862 31.976 -6.256 1.00 91.50 1730 TYR A C 1
ATOM 13438 O O . TYR A 1 1730 ? -14.598 33.156 -6.055 1.00 91.50 1730 TYR A O 1
ATOM 13446 N N . GLU A 1 1731 ? -15.310 31.167 -5.287 1.00 86.50 1731 GLU A N 1
ATOM 13447 C CA . GLU A 1 1731 ? -15.479 31.607 -3.894 1.00 86.50 1731 GLU A CA 1
ATOM 13448 C C . GLU A 1 1731 ? -14.144 32.037 -3.263 1.00 86.50 1731 GLU A C 1
ATOM 13450 O O . GLU A 1 1731 ? -14.087 33.068 -2.603 1.00 86.50 1731 GLU A O 1
ATOM 13455 N N . ARG A 1 1732 ? -13.055 31.283 -3.480 1.00 83.50 1732 ARG A N 1
ATOM 13456 C CA . ARG A 1 1732 ? -11.728 31.597 -2.917 1.00 83.50 1732 ARG A CA 1
ATOM 13457 C C . ARG A 1 1732 ? -11.058 32.793 -3.590 1.00 83.50 1732 ARG A C 1
ATOM 13459 O O . ARG A 1 1732 ? -10.281 33.485 -2.946 1.00 83.50 1732 ARG A O 1
ATOM 13466 N N . THR A 1 1733 ? -11.318 33.013 -4.876 1.00 85.56 1733 THR A N 1
ATOM 13467 C CA . THR A 1 1733 ? -10.828 34.193 -5.602 1.00 85.56 1733 THR A CA 1
ATOM 13468 C C . THR A 1 1733 ? -11.804 35.366 -5.542 1.00 85.56 1733 THR A C 1
ATOM 13470 O O . THR A 1 1733 ? -11.648 36.298 -6.322 1.00 85.56 1733 THR A O 1
ATOM 13473 N N . GLU A 1 1734 ? -12.820 35.293 -4.672 1.00 87.44 1734 GLU A N 1
ATOM 13474 C CA . GLU A 1 1734 ? -13.792 36.364 -4.400 1.00 87.44 1734 GLU A CA 1
ATOM 13475 C C . GLU A 1 1734 ? -14.574 36.840 -5.642 1.00 87.44 1734 GLU A C 1
ATOM 13477 O O . GLU A 1 1734 ? -15.098 37.949 -5.700 1.00 87.44 1734 GLU A O 1
ATOM 13482 N N . GLN A 1 1735 ? -14.711 35.975 -6.651 1.00 87.38 1735 GLN A N 1
ATOM 13483 C CA . GLN A 1 1735 ? -15.469 36.240 -7.877 1.00 87.38 1735 GLN A CA 1
ATOM 13484 C C . GLN A 1 1735 ? -16.948 35.881 -7.663 1.00 87.38 1735 GLN A C 1
ATOM 13486 O O . GLN A 1 1735 ? -17.475 34.933 -8.252 1.00 87.38 1735 GLN A O 1
ATOM 13491 N N . TYR A 1 1736 ? -17.617 36.612 -6.768 1.00 89.50 1736 TYR A N 1
ATOM 13492 C CA . TYR A 1 1736 ? -18.962 36.273 -6.291 1.00 89.50 1736 TYR A CA 1
ATOM 13493 C C . TYR A 1 1736 ? -20.042 36.308 -7.378 1.00 89.50 1736 TYR A C 1
ATOM 13495 O O . TYR A 1 1736 ? -20.949 35.482 -7.342 1.00 89.50 1736 TYR A O 1
ATOM 13503 N N . GLU A 1 1737 ? -19.942 37.206 -8.360 1.00 89.44 1737 GLU A N 1
ATOM 13504 C CA . GLU A 1 1737 ? -20.887 37.270 -9.485 1.00 89.44 1737 GLU A CA 1
ATOM 13505 C C . GLU A 1 1737 ? -20.831 35.987 -10.327 1.00 89.44 1737 GLU A C 1
ATOM 13507 O O . GLU A 1 1737 ? -21.848 35.328 -10.547 1.00 89.44 1737 GLU A O 1
ATOM 13512 N N . LEU A 1 1738 ? -19.622 35.552 -10.698 1.00 90.19 1738 LEU A N 1
ATOM 13513 C CA . LEU A 1 1738 ? -19.403 34.307 -11.441 1.00 90.19 1738 LEU A CA 1
ATOM 13514 C C . LEU A 1 1738 ? -19.782 33.067 -10.621 1.00 90.19 1738 LEU A C 1
ATOM 13516 O O . LEU A 1 1738 ? -20.307 32.094 -11.176 1.00 90.19 1738 LEU A O 1
ATOM 13520 N N . ALA A 1 1739 ? -19.546 33.091 -9.305 1.00 91.00 1739 ALA A N 1
ATOM 13521 C CA . ALA A 1 1739 ? -20.000 32.046 -8.393 1.00 91.00 1739 ALA A CA 1
ATOM 13522 C C . ALA A 1 1739 ? -21.536 31.954 -8.363 1.00 91.00 1739 ALA A C 1
ATOM 13524 O O . ALA A 1 1739 ? -22.071 30.849 -8.483 1.00 91.00 1739 ALA A O 1
ATOM 13525 N N . ASP A 1 1740 ? -22.239 33.088 -8.278 1.00 91.25 1740 ASP A N 1
ATOM 13526 C CA . ASP A 1 1740 ? -23.705 33.164 -8.285 1.00 91.25 1740 ASP A CA 1
ATOM 13527 C C . ASP A 1 1740 ? -24.287 32.626 -9.603 1.00 91.25 1740 ASP A C 1
ATOM 13529 O O . ASP A 1 1740 ? -25.130 31.720 -9.598 1.00 91.25 1740 ASP A O 1
ATOM 13533 N N . GLU A 1 1741 ? -23.751 33.079 -10.742 1.00 92.69 1741 GLU A N 1
ATOM 13534 C CA . GLU A 1 1741 ? -24.127 32.596 -12.074 1.00 92.69 1741 GLU A CA 1
ATOM 13535 C C . GLU A 1 1741 ? -23.877 31.092 -12.253 1.00 92.69 1741 GLU A C 1
ATOM 13537 O O . GLU A 1 1741 ? -24.675 30.361 -12.863 1.00 92.69 1741 GLU A O 1
ATOM 13542 N N . LEU A 1 1742 ? -22.735 30.596 -11.765 1.00 94.00 1742 LEU A N 1
ATOM 13543 C CA . LEU A 1 1742 ? -22.415 29.174 -11.796 1.00 94.00 1742 LEU A CA 1
ATOM 13544 C C . LEU A 1 1742 ? -23.418 28.388 -10.954 1.00 94.00 1742 LEU A C 1
ATOM 13546 O O . LEU A 1 1742 ? -23.917 27.357 -11.413 1.00 94.00 1742 LEU A O 1
ATOM 13550 N N . LEU A 1 1743 ? -23.762 28.876 -9.766 1.00 94.06 1743 LEU A N 1
ATOM 13551 C CA . LEU A 1 1743 ? -24.712 28.214 -8.887 1.00 94.06 1743 LEU A CA 1
ATOM 13552 C C . LEU A 1 1743 ? -26.122 28.158 -9.474 1.00 94.06 1743 LEU A C 1
ATOM 13554 O O . LEU A 1 1743 ? -26.800 27.131 -9.385 1.00 94.06 1743 LEU A O 1
ATOM 13558 N N . ASP A 1 1744 ? -26.552 29.222 -10.139 1.00 92.69 1744 ASP A N 1
ATOM 13559 C CA . ASP A 1 1744 ? -27.815 29.261 -10.866 1.00 92.69 1744 ASP A CA 1
ATOM 13560 C C . ASP A 1 1744 ? -27.843 28.249 -12.022 1.00 92.69 1744 ASP A C 1
ATOM 13562 O O . ASP A 1 1744 ? -28.839 27.545 -12.229 1.00 92.69 1744 ASP A O 1
ATOM 13566 N N . ARG A 1 1745 ? -26.727 28.078 -12.741 1.00 93.12 1745 ARG A N 1
ATOM 13567 C CA . ARG A 1 1745 ? -26.581 26.996 -13.731 1.00 93.12 1745 ARG A CA 1
ATOM 13568 C C . ARG A 1 1745 ? -26.580 25.615 -13.071 1.00 93.12 1745 ARG A C 1
ATOM 13570 O O . ARG A 1 1745 ? -27.217 24.691 -13.584 1.00 93.12 1745 ARG A O 1
ATOM 13577 N N . MET A 1 1746 ? -25.920 25.457 -11.924 1.00 95.75 1746 MET A N 1
ATOM 13578 C CA . MET A 1 1746 ? -25.854 24.194 -11.185 1.00 95.75 1746 MET A CA 1
ATOM 13579 C C . MET A 1 1746 ? -27.219 23.769 -10.639 1.00 95.75 1746 MET A C 1
ATOM 13581 O O . MET A 1 1746 ? -27.567 22.596 -10.762 1.00 95.75 1746 MET A O 1
ATOM 13585 N N . THR A 1 1747 ? -28.019 24.685 -10.089 1.00 92.44 1747 THR A N 1
ATOM 13586 C CA . THR A 1 1747 ? -29.379 24.381 -9.605 1.00 92.44 1747 THR A CA 1
ATOM 13587 C C . THR A 1 1747 ? -30.305 23.983 -10.755 1.00 92.44 1747 THR A C 1
ATOM 13589 O O . THR A 1 1747 ? -31.107 23.064 -10.602 1.00 92.44 1747 THR A O 1
ATOM 13592 N N . LYS A 1 1748 ? -30.145 24.582 -11.946 1.00 92.62 1748 LYS A N 1
ATOM 13593 C CA . LYS A 1 1748 ? -30.862 24.183 -13.172 1.00 92.62 1748 LYS A CA 1
ATOM 13594 C C . LYS A 1 1748 ? -30.397 22.829 -13.725 1.00 92.62 1748 LYS A C 1
ATOM 13596 O O . LYS A 1 1748 ? -31.228 22.079 -14.234 1.00 92.62 1748 LYS A O 1
ATOM 13601 N N . ARG A 1 1749 ? -29.105 22.495 -13.638 1.00 92.75 1749 ARG A N 1
ATOM 13602 C CA . ARG A 1 1749 ? -28.533 21.242 -14.175 1.00 92.75 1749 ARG A CA 1
ATOM 13603 C C . ARG A 1 1749 ? -28.708 20.048 -13.235 1.00 92.75 1749 ARG A C 1
ATOM 13605 O O . ARG A 1 1749 ? -29.026 18.952 -13.684 1.00 92.75 1749 ARG A O 1
ATOM 13612 N N . PHE A 1 1750 ? -28.533 20.255 -11.934 1.00 94.75 1750 PHE A N 1
ATOM 13613 C CA . PHE A 1 1750 ? -28.545 19.222 -10.896 1.00 94.75 1750 PHE A CA 1
ATOM 13614 C C . PHE A 1 1750 ? -29.743 19.385 -9.945 1.00 94.75 1750 PHE A C 1
ATOM 13616 O O . PHE A 1 1750 ? -29.597 19.280 -8.726 1.00 94.75 1750 PHE A O 1
ATOM 13623 N N . LYS A 1 1751 ? -30.942 19.609 -10.505 1.00 90.62 1751 LYS A N 1
ATOM 13624 C CA . LYS A 1 1751 ? -32.197 19.916 -9.780 1.00 90.62 1751 LYS A CA 1
ATOM 13625 C C . LYS A 1 1751 ? -32.542 18.940 -8.646 1.00 90.62 1751 LYS A C 1
ATOM 13627 O O . LYS A 1 1751 ? -33.153 19.333 -7.660 1.00 90.62 1751 LYS A O 1
ATOM 13632 N N . THR A 1 1752 ? -32.139 17.674 -8.754 1.00 90.06 1752 THR A N 1
ATOM 13633 C CA . THR A 1 1752 ? -32.426 16.617 -7.764 1.00 90.06 1752 THR A CA 1
ATOM 13634 C C . THR A 1 1752 ? -31.339 16.460 -6.687 1.00 90.06 1752 THR A C 1
ATOM 13636 O O . THR A 1 1752 ? -31.436 15.587 -5.813 1.00 90.06 1752 THR A O 1
ATOM 13639 N N . SER A 1 1753 ? -30.282 17.279 -6.731 1.00 91.94 1753 SER A N 1
ATOM 13640 C CA . SER A 1 1753 ? -29.139 17.202 -5.821 1.00 91.94 1753 SER A CA 1
ATOM 13641 C C . SER A 1 1753 ? -29.315 18.118 -4.611 1.00 91.94 1753 SER A C 1
ATOM 13643 O O . SER A 1 1753 ? -29.117 19.326 -4.698 1.00 91.94 1753 SER A O 1
ATOM 13645 N N . CYS A 1 1754 ? -29.599 17.523 -3.449 1.00 91.25 1754 CYS A N 1
ATOM 13646 C CA . CYS A 1 1754 ? -29.703 18.230 -2.164 1.00 91.25 1754 CYS A CA 1
ATOM 13647 C C . CYS A 1 1754 ? -28.441 19.061 -1.852 1.00 91.25 1754 CYS A C 1
ATOM 13649 O O . CYS A 1 1754 ? -28.555 20.211 -1.447 1.00 91.25 1754 CYS A O 1
ATOM 13651 N N . LYS A 1 1755 ? -27.240 18.538 -2.153 1.00 91.19 1755 LYS A N 1
ATOM 13652 C CA . LYS A 1 1755 ? -25.968 19.247 -1.928 1.00 91.19 1755 LYS A CA 1
ATOM 13653 C C . LYS A 1 1755 ? -25.868 20.564 -2.710 1.00 91.19 1755 LYS A C 1
ATOM 13655 O O . LYS A 1 1755 ? -25.381 21.540 -2.165 1.00 91.19 1755 LYS A O 1
ATOM 13660 N N . ILE A 1 1756 ? -26.349 20.603 -3.957 1.00 95.12 1756 ILE A N 1
ATOM 13661 C CA . ILE A 1 1756 ? -26.277 21.822 -4.781 1.00 95.12 1756 ILE A CA 1
ATOM 13662 C C . ILE A 1 1756 ? -27.232 22.895 -4.254 1.00 95.12 1756 ILE A C 1
ATOM 13664 O O . ILE A 1 1756 ? -26.857 24.061 -4.172 1.00 95.12 1756 ILE A O 1
ATOM 13668 N N . TRP A 1 1757 ? -28.436 22.503 -3.835 1.00 96.12 1757 TRP A N 1
ATOM 13669 C CA . TRP A 1 1757 ? -29.373 23.432 -3.203 1.00 96.12 1757 TRP A CA 1
ATOM 13670 C C . TRP A 1 1757 ? -28.857 23.964 -1.862 1.00 96.12 1757 TRP A C 1
ATOM 13672 O O . TRP A 1 1757 ? -29.002 25.152 -1.596 1.00 96.12 1757 TRP A O 1
ATOM 13682 N N . LEU A 1 1758 ? -28.205 23.123 -1.051 1.00 95.19 1758 LEU A N 1
ATOM 13683 C CA . LEU A 1 1758 ? -27.564 23.570 0.191 1.00 95.19 1758 LEU A CA 1
ATOM 13684 C C . LEU A 1 1758 ? -26.414 24.549 -0.076 1.00 95.19 1758 LEU A C 1
ATOM 13686 O O . LEU A 1 1758 ? -26.316 25.542 0.634 1.00 95.19 1758 LEU A O 1
ATOM 13690 N N . CYS A 1 1759 ? -25.606 24.333 -1.123 1.00 93.44 1759 CYS A N 1
ATOM 13691 C CA . CYS A 1 1759 ? -24.610 25.321 -1.553 1.00 93.44 1759 CYS A CA 1
ATOM 13692 C C . CYS A 1 1759 ? -25.268 26.662 -1.926 1.00 93.44 1759 CYS A C 1
ATOM 13694 O O . CYS A 1 1759 ? -24.747 27.699 -1.536 1.00 93.44 1759 CYS A O 1
ATOM 13696 N N . ARG A 1 1760 ? -26.437 26.669 -2.597 1.00 94.62 1760 ARG A N 1
ATOM 13697 C CA . ARG A 1 1760 ? -27.191 27.913 -2.899 1.00 94.62 1760 ARG A CA 1
ATOM 13698 C C . ARG A 1 1760 ? -27.641 28.656 -1.669 1.00 94.62 1760 ARG A C 1
ATOM 13700 O O . ARG A 1 1760 ? -27.481 29.870 -1.619 1.00 94.62 1760 ARG A O 1
ATOM 13707 N N . ILE A 1 1761 ? -28.157 27.934 -0.687 1.00 93.56 1761 ILE A N 1
ATOM 13708 C CA . ILE A 1 1761 ? -28.595 28.533 0.570 1.00 93.56 1761 ILE A CA 1
ATOM 13709 C C . ILE A 1 1761 ? -27.393 29.063 1.351 1.00 93.56 1761 ILE A C 1
ATOM 13711 O O . ILE A 1 1761 ? -27.421 30.200 1.797 1.00 93.56 1761 ILE A O 1
ATOM 13715 N N . GLN A 1 1762 ? -26.315 28.285 1.460 1.00 92.75 1762 GLN A N 1
ATOM 13716 C CA . GLN A 1 1762 ? -25.102 28.712 2.156 1.00 92.75 1762 GLN A CA 1
ATOM 13717 C C . GLN A 1 1762 ? -24.465 29.944 1.501 1.00 92.75 1762 GLN A C 1
ATOM 13719 O O . GLN A 1 1762 ? -24.059 30.857 2.212 1.00 92.75 1762 GLN A O 1
ATOM 13724 N N . PHE A 1 1763 ? -24.393 29.982 0.169 1.00 91.44 1763 PHE A N 1
ATOM 13725 C CA . PHE A 1 1763 ? -23.892 31.137 -0.572 1.00 91.44 1763 PHE A CA 1
ATOM 13726 C C . PHE A 1 1763 ? -24.784 32.368 -0.352 1.00 91.44 1763 PHE A C 1
ATOM 13728 O O . PHE A 1 1763 ? -24.279 33.433 -0.022 1.00 91.44 1763 PHE A O 1
ATOM 13735 N N . ALA A 1 1764 ? -26.112 32.218 -0.445 1.00 91.06 1764 ALA A N 1
ATOM 13736 C CA . ALA A 1 1764 ? -27.056 33.314 -0.210 1.00 91.06 1764 ALA A CA 1
ATOM 13737 C C . ALA A 1 1764 ? -26.984 33.866 1.227 1.00 91.06 1764 ALA A C 1
ATOM 13739 O O . ALA A 1 1764 ? -26.982 35.079 1.406 1.00 91.06 1764 ALA A O 1
ATOM 13740 N N . LEU A 1 1765 ? -26.865 32.986 2.229 1.00 90.06 1765 LEU A N 1
ATOM 13741 C CA . LEU A 1 1765 ? -26.692 33.362 3.636 1.00 90.06 1765 LEU A CA 1
ATOM 13742 C C . LEU A 1 1765 ? -25.376 34.111 3.872 1.00 90.06 1765 LEU A C 1
ATOM 13744 O O . LEU A 1 1765 ? -25.371 35.145 4.529 1.00 90.06 1765 LEU A O 1
ATOM 13748 N N . LYS A 1 1766 ? -24.264 33.632 3.296 1.00 86.69 1766 LYS A N 1
ATOM 13749 C CA . LYS A 1 1766 ? -22.962 34.316 3.386 1.00 86.69 1766 LYS A CA 1
ATOM 13750 C C . LYS A 1 1766 ? -22.974 35.701 2.737 1.00 86.69 1766 LYS A C 1
ATOM 13752 O O . LYS A 1 1766 ? -22.322 36.599 3.247 1.00 86.69 1766 LYS A O 1
ATOM 13757 N N . GLN A 1 1767 ? -23.728 35.867 1.651 1.00 85.50 1767 GLN A N 1
ATOM 13758 C CA . GLN A 1 1767 ? -23.916 37.154 0.975 1.00 85.50 1767 GLN A CA 1
ATOM 13759 C C . GLN A 1 1767 ? -24.958 38.055 1.662 1.00 85.50 1767 GLN A C 1
ATOM 13761 O O . GLN A 1 1767 ? -25.316 39.086 1.097 1.00 85.50 1767 GLN A O 1
ATOM 13766 N N . GLY A 1 1768 ? -25.488 37.659 2.827 1.00 84.81 1768 GLY A N 1
ATOM 13767 C CA . GLY A 1 1768 ? -26.463 38.449 3.580 1.00 84.81 1768 GLY A CA 1
ATOM 13768 C C . GLY A 1 1768 ? -27.775 38.692 2.832 1.00 84.81 1768 GLY A C 1
ATOM 13769 O O . GLY A 1 1768 ? -28.378 39.745 2.995 1.00 84.81 1768 GLY A O 1
ATOM 13770 N N . LYS A 1 1769 ? -28.203 37.764 1.962 1.00 87.12 1769 LYS A N 1
ATOM 13771 C CA . LYS A 1 1769 ? -29.468 37.901 1.223 1.00 87.12 1769 LYS A CA 1
ATOM 13772 C C . LYS A 1 1769 ? -30.674 37.801 2.161 1.00 87.12 1769 LYS A C 1
ATOM 13774 O O . LYS A 1 1769 ? -30.663 37.018 3.109 1.00 87.12 1769 LYS A O 1
ATOM 13779 N N . ASP A 1 1770 ? -31.738 38.520 1.814 1.00 85.12 1770 ASP A N 1
ATOM 13780 C CA . ASP A 1 1770 ? -32.959 38.599 2.617 1.00 85.12 1770 ASP A CA 1
ATOM 13781 C C . ASP A 1 1770 ? -33.646 37.242 2.831 1.00 85.12 1770 ASP A C 1
ATOM 13783 O O . ASP A 1 1770 ? -33.605 36.330 1.994 1.00 85.12 1770 ASP A O 1
ATOM 13787 N N . VAL A 1 1771 ? -34.372 37.141 3.945 1.00 85.56 1771 VAL A N 1
ATOM 13788 C CA . VAL A 1 1771 ? -35.112 35.936 4.346 1.00 85.56 1771 VAL A CA 1
ATOM 13789 C C . VAL A 1 1771 ? -36.111 35.489 3.269 1.00 85.56 1771 VAL A C 1
ATOM 13791 O O . VAL A 1 1771 ? -36.241 34.290 3.008 1.00 85.56 1771 VAL A O 1
ATOM 13794 N N . GLU A 1 1772 ? -36.793 36.422 2.594 1.00 87.56 1772 GLU A N 1
ATOM 13795 C CA . GLU A 1 1772 ? -37.732 36.107 1.505 1.00 87.56 1772 GLU A CA 1
ATOM 13796 C C . GLU A 1 1772 ? -37.042 35.446 0.306 1.00 87.56 1772 GLU A C 1
ATOM 13798 O O . GLU A 1 1772 ? -37.554 34.474 -0.260 1.00 87.56 1772 GLU A O 1
ATOM 13803 N N . TYR A 1 1773 ? -35.841 35.914 -0.041 1.00 89.81 1773 TYR A N 1
ATOM 13804 C CA . TYR A 1 1773 ? -35.042 35.345 -1.121 1.00 89.81 1773 TYR A CA 1
ATOM 13805 C C . TYR A 1 1773 ? -34.632 33.899 -0.804 1.00 89.81 1773 TYR A C 1
ATOM 13807 O O . TYR A 1 1773 ? -34.764 32.999 -1.643 1.00 89.81 1773 TYR A O 1
ATOM 13815 N N . ILE A 1 1774 ? -34.208 33.641 0.436 1.00 91.00 1774 ILE A N 1
ATOM 13816 C CA . ILE A 1 1774 ? -33.858 32.292 0.893 1.00 91.00 1774 ILE A CA 1
ATOM 13817 C C . ILE A 1 1774 ? -35.098 31.390 0.897 1.00 91.00 1774 ILE A C 1
ATOM 13819 O O . ILE A 1 1774 ? -35.042 30.278 0.363 1.00 91.00 1774 ILE A O 1
ATOM 13823 N N . LYS A 1 1775 ? -36.241 31.868 1.409 1.00 89.81 1775 LYS A N 1
ATOM 13824 C CA . LYS A 1 1775 ? -37.528 31.146 1.361 1.00 89.81 1775 LYS A CA 1
ATOM 13825 C C . LYS A 1 1775 ? -37.915 30.776 -0.073 1.00 89.81 1775 LYS A C 1
ATOM 13827 O O . LYS A 1 1775 ? -38.302 29.631 -0.326 1.00 89.81 1775 LYS A O 1
ATOM 13832 N N . ALA A 1 1776 ? -37.746 31.684 -1.034 1.00 92.31 1776 ALA A N 1
ATOM 13833 C CA . ALA A 1 1776 ? -38.004 31.409 -2.446 1.00 92.31 1776 ALA A CA 1
ATOM 13834 C C . ALA A 1 1776 ? -37.101 30.286 -3.002 1.00 92.31 1776 ALA A C 1
ATOM 13836 O O . ALA A 1 1776 ? -37.585 29.393 -3.708 1.00 92.31 1776 ALA A O 1
ATOM 13837 N N . ILE A 1 1777 ? -35.807 30.271 -2.652 1.00 93.00 1777 ILE A N 1
ATOM 13838 C CA . ILE A 1 1777 ? -34.879 29.188 -3.029 1.00 93.00 1777 ILE A CA 1
ATOM 13839 C C . ILE A 1 1777 ? -35.295 27.858 -2.395 1.00 93.00 1777 ILE A C 1
ATOM 13841 O O . ILE A 1 1777 ? -35.327 26.838 -3.089 1.00 93.00 1777 ILE A O 1
ATOM 13845 N N . VAL A 1 1778 ? -35.640 27.854 -1.104 1.00 93.00 1778 VAL A N 1
ATOM 13846 C CA . VAL A 1 1778 ? -36.090 26.656 -0.378 1.00 93.00 1778 VAL A CA 1
ATOM 13847 C C . VAL A 1 1778 ? -37.333 26.063 -1.038 1.00 93.00 1778 VAL A C 1
ATOM 13849 O O . VAL A 1 1778 ? -37.356 24.867 -1.334 1.00 93.00 1778 VAL A O 1
ATOM 13852 N N . ASN A 1 1779 ? -38.326 26.889 -1.366 1.00 93.31 1779 ASN A N 1
ATOM 13853 C CA . ASN A 1 1779 ? -39.543 26.445 -2.046 1.00 93.31 1779 ASN A CA 1
ATOM 13854 C C . ASN A 1 1779 ? -39.239 25.845 -3.429 1.00 93.31 1779 ASN A C 1
ATOM 13856 O O . ASN A 1 1779 ? -39.712 24.753 -3.757 1.00 93.31 1779 ASN A O 1
ATOM 13860 N N . ARG A 1 1780 ? -38.368 26.486 -4.223 1.00 94.75 1780 ARG A N 1
ATOM 13861 C CA . ARG A 1 1780 ? -37.905 25.942 -5.516 1.00 94.75 1780 ARG A CA 1
ATOM 13862 C C . ARG A 1 1780 ? -37.175 24.604 -5.362 1.00 94.75 1780 ARG A C 1
ATOM 13864 O O . ARG A 1 1780 ? -37.360 23.702 -6.187 1.00 94.75 1780 ARG A O 1
ATOM 13871 N N . ALA A 1 1781 ? -36.366 24.460 -4.315 1.00 94.00 1781 ALA A N 1
ATOM 13872 C CA . ALA A 1 1781 ? -35.657 23.227 -4.012 1.00 94.00 1781 ALA A CA 1
ATOM 13873 C C . ALA A 1 1781 ? -36.625 22.101 -3.627 1.00 94.00 1781 ALA A C 1
ATOM 13875 O O . ALA A 1 1781 ? -36.502 20.999 -4.152 1.00 94.00 1781 ALA A O 1
ATOM 13876 N N . LEU A 1 1782 ? -37.627 22.365 -2.784 1.00 90.62 1782 LEU A N 1
ATOM 13877 C CA . LEU A 1 1782 ? -38.633 21.374 -2.377 1.00 90.62 1782 LEU A CA 1
ATOM 13878 C C . LEU A 1 1782 ? -39.482 20.871 -3.551 1.00 90.62 1782 LEU A C 1
ATOM 13880 O O . LEU A 1 1782 ? -39.781 19.674 -3.620 1.00 90.62 1782 LEU A O 1
ATOM 13884 N N . LEU A 1 1783 ? -39.809 21.754 -4.501 1.00 91.06 1783 LEU A N 1
ATOM 13885 C CA . LEU A 1 1783 ? -40.469 21.383 -5.757 1.00 91.06 1783 LEU A CA 1
ATOM 13886 C C . LEU A 1 1783 ? -39.576 20.495 -6.642 1.00 91.06 1783 LEU A C 1
ATOM 13888 O O . LEU A 1 1783 ? -40.076 19.606 -7.328 1.00 91.06 1783 LEU A O 1
ATOM 13892 N N . SER A 1 1784 ? -38.256 20.703 -6.607 1.00 90.81 1784 SER A N 1
ATOM 13893 C CA . SER A 1 1784 ? -37.285 19.994 -7.457 1.00 90.81 1784 SER A CA 1
ATOM 13894 C C . SER A 1 1784 ? -36.735 18.697 -6.842 1.00 90.81 1784 SER A C 1
ATOM 13896 O O . SER A 1 1784 ? -36.305 17.793 -7.564 1.00 90.81 1784 SER A O 1
ATOM 13898 N N . LEU A 1 1785 ? -36.705 18.595 -5.511 1.00 92.81 1785 LEU A N 1
ATOM 13899 C CA . LEU A 1 1785 ? -36.102 17.485 -4.778 1.00 92.81 1785 LEU A CA 1
ATOM 13900 C C . LEU A 1 1785 ? -37.084 16.312 -4.591 1.00 92.81 1785 LEU A C 1
ATOM 13902 O O . LEU A 1 1785 ? -38.241 16.526 -4.211 1.00 92.81 1785 LEU A O 1
ATOM 13906 N N . PRO A 1 1786 ? -36.620 15.054 -4.767 1.00 88.31 1786 PRO A N 1
ATOM 13907 C CA . PRO A 1 1786 ? -37.401 13.864 -4.428 1.00 88.31 1786 PRO A CA 1
ATOM 13908 C C . PRO A 1 1786 ? -37.849 13.872 -2.964 1.00 88.31 1786 PRO A C 1
ATOM 13910 O O . PRO A 1 1786 ? -37.072 14.276 -2.099 1.00 88.31 1786 PRO A O 1
ATOM 13913 N N . HIS A 1 1787 ? -39.047 13.350 -2.679 1.00 82.00 1787 HIS A N 1
ATOM 13914 C CA . HIS A 1 1787 ? -39.670 13.395 -1.347 1.00 82.00 1787 HIS A CA 1
ATOM 13915 C C . HIS A 1 1787 ? -38.738 12.914 -0.216 1.00 82.00 1787 HIS A C 1
ATOM 13917 O O . HIS A 1 1787 ? -38.492 13.666 0.722 1.00 82.00 1787 HIS A O 1
ATOM 13923 N N . ARG A 1 1788 ? -38.070 11.762 -0.390 1.00 83.88 1788 ARG A N 1
ATOM 13924 C CA . ARG A 1 1788 ? -37.077 11.207 0.561 1.00 83.88 1788 ARG A CA 1
ATOM 13925 C C . ARG A 1 1788 ? -35.888 12.118 0.902 1.00 83.88 1788 ARG A C 1
ATOM 13927 O O . ARG A 1 1788 ? -35.192 11.906 1.884 1.00 83.88 1788 ARG A O 1
ATOM 13934 N N . LYS A 1 1789 ? -35.582 13.117 0.065 1.00 89.19 1789 LYS A N 1
ATOM 13935 C CA . LYS A 1 1789 ? -34.488 14.074 0.313 1.00 89.19 1789 LYS A CA 1
ATOM 13936 C C . LYS A 1 1789 ? -34.979 15.369 0.961 1.00 89.19 1789 LYS A C 1
ATOM 13938 O O . LYS A 1 1789 ? -34.135 16.161 1.372 1.00 89.19 1789 LYS A O 1
ATOM 13943 N N . ARG A 1 1790 ? -36.297 15.600 1.046 1.00 90.44 1790 ARG A N 1
ATOM 13944 C CA . ARG A 1 1790 ? -36.883 16.862 1.525 1.00 90.44 1790 ARG A CA 1
ATOM 13945 C C . ARG A 1 1790 ? -36.649 17.076 3.012 1.00 90.44 1790 ARG A C 1
ATOM 13947 O O . ARG A 1 1790 ? -36.182 18.147 3.368 1.00 90.44 1790 ARG A O 1
ATOM 13954 N N . ILE A 1 1791 ? -36.859 16.058 3.849 1.00 87.06 1791 ILE A N 1
ATOM 13955 C CA . ILE A 1 1791 ? -36.633 16.156 5.302 1.00 87.06 1791 ILE A CA 1
ATOM 13956 C C . ILE A 1 1791 ? -35.159 16.453 5.590 1.00 87.06 1791 ILE A C 1
ATOM 13958 O O . ILE A 1 1791 ? -34.847 17.426 6.269 1.00 87.06 1791 ILE A O 1
ATOM 13962 N N . LYS A 1 1792 ? -34.239 15.687 4.982 1.00 89.56 1792 LYS A N 1
ATOM 13963 C CA . LYS A 1 1792 ? -32.788 15.930 5.084 1.00 89.56 1792 LYS A CA 1
ATOM 13964 C C . LYS A 1 1792 ? -32.403 17.331 4.606 1.00 89.56 1792 LYS A C 1
ATOM 13966 O O . LYS A 1 1792 ? -31.550 17.975 5.205 1.00 89.56 1792 LYS A O 1
ATOM 13971 N N . PHE A 1 1793 ? -32.986 17.787 3.500 1.00 94.12 1793 PHE A N 1
ATOM 13972 C CA . PHE A 1 1793 ? -32.736 19.125 2.979 1.00 94.12 1793 PHE A CA 1
ATOM 13973 C C . PHE A 1 1793 ? -33.233 20.202 3.946 1.00 94.12 1793 PHE A C 1
ATOM 13975 O O . PHE A 1 1793 ? -32.460 21.097 4.269 1.00 94.12 1793 PHE A O 1
ATOM 13982 N N . LEU A 1 1794 ? -34.464 20.088 4.451 1.00 92.88 1794 LEU A N 1
ATOM 13983 C CA . LEU A 1 1794 ? -35.058 21.022 5.407 1.00 92.88 1794 LEU A CA 1
ATOM 13984 C C . LEU A 1 1794 ? -34.274 21.073 6.718 1.00 92.88 1794 LEU A C 1
ATOM 13986 O O . LEU A 1 1794 ? -33.966 22.163 7.185 1.00 92.88 1794 LEU A O 1
ATOM 13990 N N . SER A 1 1795 ? -33.874 19.925 7.270 1.00 91.38 1795 SER A N 1
ATOM 13991 C CA . SER A 1 1795 ? -33.105 19.881 8.516 1.00 91.38 1795 SER A CA 1
ATOM 13992 C C . SER A 1 1795 ? -31.713 20.504 8.354 1.00 91.38 1795 SER A C 1
ATOM 13994 O O . SER A 1 1795 ? -31.266 21.249 9.217 1.00 91.38 1795 SER A O 1
ATOM 13996 N N . GLN A 1 1796 ? -31.021 20.249 7.236 1.00 93.50 1796 GLN A N 1
ATOM 13997 C CA . GLN A 1 1796 ? -29.717 20.868 6.943 1.00 93.50 1796 GLN A CA 1
ATOM 13998 C C . GLN A 1 1796 ? -29.841 22.367 6.661 1.00 93.50 1796 GLN A C 1
ATOM 14000 O O . GLN A 1 1796 ? -29.001 23.155 7.080 1.00 93.50 1796 GLN A O 1
ATOM 14005 N N . THR A 1 1797 ? -30.918 22.760 5.992 1.00 93.19 1797 THR A N 1
ATOM 14006 C CA . THR A 1 1797 ? -31.261 24.154 5.726 1.00 93.19 1797 THR A CA 1
ATOM 14007 C C . THR A 1 1797 ? -31.577 24.905 7.024 1.00 93.19 1797 THR A C 1
ATOM 14009 O O . THR A 1 1797 ? -31.110 26.022 7.198 1.00 93.19 1797 THR A O 1
ATOM 14012 N N . ALA A 1 1798 ? -32.281 24.283 7.976 1.00 93.69 1798 ALA A N 1
ATOM 14013 C CA . ALA A 1 1798 ? -32.488 24.839 9.313 1.00 93.69 1798 ALA A CA 1
ATOM 14014 C C . ALA A 1 1798 ? -31.158 25.013 10.066 1.00 93.69 1798 ALA A C 1
ATOM 14016 O O . ALA A 1 1798 ? -30.903 26.081 10.607 1.00 93.69 1798 ALA A O 1
ATOM 14017 N N . ILE A 1 1799 ? -30.257 24.019 10.031 1.00 93.31 1799 ILE A N 1
ATOM 14018 C CA . ILE A 1 1799 ? -28.912 24.138 10.635 1.00 93.31 1799 ILE A CA 1
ATOM 14019 C C . ILE A 1 1799 ? -28.120 25.310 10.032 1.00 93.31 1799 ILE A C 1
ATOM 14021 O O . ILE A 1 1799 ? -27.382 25.973 10.759 1.00 93.31 1799 ILE A O 1
ATOM 14025 N N . LEU A 1 1800 ? -28.237 25.554 8.722 1.00 91.31 1800 LEU A N 1
ATOM 14026 C CA . LEU A 1 1800 ? -27.583 26.692 8.071 1.00 91.31 1800 LEU A CA 1
ATOM 14027 C C . LEU A 1 1800 ? -28.139 28.035 8.568 1.00 91.31 1800 LEU A C 1
ATOM 14029 O O . LEU A 1 1800 ? -27.337 28.918 8.851 1.00 91.31 1800 LEU A O 1
ATOM 14033 N N . GLU A 1 1801 ? -29.455 28.163 8.769 1.00 92.31 1801 GLU A N 1
ATOM 14034 C CA . GLU A 1 1801 ? -30.055 29.362 9.388 1.00 92.31 1801 GLU A CA 1
ATOM 14035 C C . GLU A 1 1801 ? -29.535 29.584 10.811 1.00 92.31 1801 GLU A C 1
ATOM 14037 O O . GLU A 1 1801 ? -29.105 30.678 11.143 1.00 92.31 1801 GLU A O 1
ATOM 14042 N N . PHE A 1 1802 ? -29.450 28.532 11.634 1.00 90.38 1802 PHE A N 1
ATOM 14043 C CA . PHE A 1 1802 ? -28.870 28.648 12.979 1.00 90.38 1802 PHE A CA 1
ATOM 14044 C C . PHE A 1 1802 ? -27.393 29.063 12.990 1.00 90.38 1802 PHE A C 1
ATOM 14046 O O . PHE A 1 1802 ? -26.892 29.486 14.031 1.00 90.38 1802 PHE A O 1
ATOM 14053 N N . LYS A 1 1803 ? -26.649 28.812 11.905 1.00 87.44 1803 LYS A N 1
ATOM 14054 C CA . LYS A 1 1803 ? -25.201 29.066 11.827 1.00 87.44 1803 LYS A CA 1
ATOM 14055 C C . LYS A 1 1803 ? -24.861 30.411 11.200 1.00 87.44 1803 LYS A C 1
ATOM 14057 O O . LYS A 1 1803 ? -23.903 31.038 11.633 1.00 87.44 1803 LYS A O 1
ATOM 14062 N N . CYS A 1 1804 ? -25.559 30.775 10.130 1.00 83.44 1804 CYS A N 1
ATOM 14063 C CA . CYS A 1 1804 ? -25.209 31.907 9.273 1.00 83.44 1804 CYS A CA 1
ATOM 14064 C C . CYS A 1 1804 ? -26.429 32.753 8.878 1.00 83.44 1804 CYS A C 1
ATOM 14066 O O . CYS A 1 1804 ? -26.279 33.636 8.043 1.00 83.44 1804 CYS A O 1
ATOM 14068 N N . GLY A 1 1805 ? -27.622 32.449 9.396 1.00 86.44 1805 GLY A N 1
ATOM 14069 C CA . GLY A 1 1805 ? -28.868 33.144 9.076 1.00 86.44 1805 GLY A CA 1
ATOM 14070 C C . GLY A 1 1805 ? -29.613 33.588 10.324 1.00 86.44 1805 GLY A C 1
ATOM 14071 O O . GLY A 1 1805 ? -29.000 33.866 11.353 1.00 86.44 1805 GLY A O 1
ATOM 14072 N N . VAL A 1 1806 ? -30.941 33.645 10.227 1.00 86.88 1806 VAL A N 1
ATOM 14073 C CA . VAL A 1 1806 ? -31.802 34.069 11.337 1.00 86.88 1806 VAL A CA 1
ATOM 14074 C C . VAL A 1 1806 ? -32.225 32.832 12.138 1.00 86.88 1806 VAL A C 1
ATOM 14076 O O . VAL A 1 1806 ? -32.932 31.973 11.601 1.00 86.88 1806 VAL A O 1
ATOM 14079 N N . PRO A 1 1807 ? -31.854 32.707 13.427 1.00 86.25 1807 PRO A N 1
ATOM 14080 C CA . PRO A 1 1807 ? -32.228 31.556 14.248 1.00 86.25 1807 PRO A CA 1
ATOM 14081 C C . PRO A 1 1807 ? -33.728 31.251 14.282 1.00 86.25 1807 PRO A C 1
ATOM 14083 O O . PRO A 1 1807 ? -34.113 30.083 14.270 1.00 86.25 1807 PRO A O 1
ATOM 14086 N N . GLU A 1 1808 ? -34.580 32.279 14.261 1.00 88.19 1808 GLU A N 1
ATOM 14087 C CA . GLU A 1 1808 ? -36.042 32.137 14.224 1.00 88.19 1808 GLU A CA 1
ATOM 14088 C C . GLU A 1 1808 ? -36.545 31.401 12.974 1.00 88.19 1808 GLU A C 1
ATOM 14090 O O . GLU A 1 1808 ? -37.478 30.603 13.050 1.00 88.19 1808 GLU A O 1
ATOM 14095 N N . GLU A 1 1809 ? -35.883 31.575 11.830 1.00 88.94 1809 GLU A N 1
ATOM 14096 C CA . GLU A 1 1809 ? -36.187 30.821 10.609 1.00 88.94 1809 GLU A CA 1
ATOM 14097 C C . GLU A 1 1809 ? -35.747 29.358 10.734 1.00 88.94 1809 GLU A C 1
ATOM 14099 O O . GLU A 1 1809 ? -36.440 28.442 10.280 1.00 88.94 1809 GLU A O 1
ATOM 14104 N N . GLY A 1 1810 ? -34.618 29.118 11.407 1.00 88.81 1810 GLY A N 1
ATOM 14105 C CA . GLY A 1 1810 ? -34.181 27.779 11.795 1.00 88.81 1810 GLY A CA 1
ATOM 14106 C C . GLY A 1 1810 ? -35.203 27.079 12.698 1.00 88.81 1810 GLY A C 1
ATOM 14107 O O . GLY A 1 1810 ? -35.573 25.932 12.423 1.00 88.81 1810 GLY A O 1
ATOM 14108 N N . ARG A 1 1811 ? -35.696 27.781 13.729 1.00 92.12 1811 ARG A N 1
ATOM 14109 C CA . ARG A 1 1811 ? -36.765 27.335 14.641 1.00 92.12 1811 ARG A CA 1
ATOM 14110 C C . ARG A 1 1811 ? -38.032 27.000 13.878 1.00 92.12 1811 ARG A C 1
ATOM 14112 O O . ARG A 1 1811 ? -38.479 25.860 13.920 1.00 92.12 1811 ARG A O 1
ATOM 14119 N N . SER A 1 1812 ? -38.547 27.958 13.110 1.00 91.00 1812 SER A N 1
ATOM 14120 C CA . SER A 1 1812 ? -39.756 27.814 12.295 1.00 91.00 1812 SER A CA 1
ATOM 14121 C C . SER A 1 1812 ? -39.699 26.574 11.394 1.00 91.00 1812 SER A C 1
ATOM 14123 O O . SER A 1 1812 ? -40.653 25.797 11.321 1.00 91.00 1812 SER A O 1
ATOM 14125 N N . ARG A 1 1813 ? -38.543 26.303 10.771 1.00 90.19 1813 ARG A N 1
ATOM 14126 C CA . ARG A 1 1813 ? -38.350 25.099 9.949 1.00 90.19 1813 ARG A CA 1
ATOM 14127 C C . ARG A 1 1813 ? -38.328 23.814 10.772 1.00 90.19 1813 ARG A C 1
ATOM 14129 O O . ARG A 1 1813 ? -38.963 22.850 10.350 1.00 90.19 1813 ARG A O 1
ATOM 14136 N N . PHE A 1 1814 ? -37.635 23.758 11.912 1.00 94.81 1814 PHE A N 1
ATOM 14137 C CA . PHE A 1 1814 ? -37.691 22.564 12.767 1.00 94.81 1814 PHE A CA 1
ATOM 14138 C C . PHE A 1 1814 ? -39.087 22.325 13.335 1.00 94.81 1814 PHE A C 1
ATOM 14140 O O . PHE A 1 1814 ? -39.533 21.182 13.321 1.00 94.81 1814 PHE A O 1
ATOM 14147 N N . GLU A 1 1815 ? -39.797 23.372 13.753 1.00 92.81 1815 GLU A N 1
ATOM 14148 C CA . GLU A 1 1815 ? -41.191 23.291 14.197 1.00 92.81 1815 GLU A CA 1
ATOM 14149 C C . GLU A 1 1815 ? -42.094 22.711 13.104 1.00 92.81 1815 GLU A C 1
ATOM 14151 O O . GLU A 1 1815 ? -42.873 21.791 13.355 1.00 92.81 1815 GLU A O 1
ATOM 14156 N N . LEU A 1 1816 ? -41.932 23.164 11.857 1.00 88.62 1816 LEU A N 1
ATOM 14157 C CA . LEU A 1 1816 ? -42.687 22.640 10.720 1.00 88.62 1816 LEU A CA 1
ATOM 14158 C C . LEU A 1 1816 ? -42.385 21.155 10.456 1.00 88.62 1816 LEU A C 1
ATOM 14160 O O . LEU A 1 1816 ? -43.307 20.375 10.224 1.00 88.62 1816 LEU A O 1
ATOM 14164 N N . ILE A 1 1817 ? -41.116 20.741 10.553 1.00 90.00 1817 ILE A N 1
ATOM 14165 C CA . ILE A 1 1817 ? -40.718 19.332 10.404 1.00 90.00 1817 ILE A CA 1
ATOM 14166 C C . ILE A 1 1817 ? -41.265 18.476 11.559 1.00 90.00 1817 ILE A C 1
ATOM 14168 O O . ILE A 1 1817 ? -41.776 17.382 11.328 1.00 90.00 1817 ILE A O 1
ATOM 14172 N N . LEU A 1 1818 ? -41.153 18.941 12.805 1.00 90.81 1818 LEU A N 1
ATOM 14173 C CA . LEU A 1 1818 ? -41.574 18.194 13.993 1.00 90.81 1818 LEU A CA 1
ATOM 14174 C C . LEU A 1 1818 ? -43.095 18.104 14.119 1.00 90.81 1818 LEU A C 1
ATOM 14176 O O . LEU A 1 1818 ? -43.591 17.118 14.658 1.00 90.81 1818 LEU A O 1
ATOM 14180 N N . ARG A 1 1819 ? -43.842 19.062 13.565 1.00 89.06 1819 ARG A N 1
ATOM 14181 C CA . ARG A 1 1819 ? -45.300 18.964 13.426 1.00 89.06 1819 ARG A CA 1
ATOM 14182 C C . ARG A 1 1819 ? -45.715 17.787 12.539 1.00 89.06 1819 ARG A C 1
ATOM 14184 O O . ARG A 1 1819 ? -46.706 17.126 12.836 1.00 89.06 1819 ARG A O 1
ATOM 14191 N N . GLU A 1 1820 ? -44.967 17.518 11.469 1.00 84.62 1820 GLU A N 1
ATOM 14192 C CA . GLU A 1 1820 ? -45.236 16.407 10.545 1.00 84.62 1820 GLU A CA 1
ATOM 14193 C C . GLU A 1 1820 ? -44.653 15.075 11.060 1.00 84.62 1820 GLU A C 1
ATOM 14195 O O . GLU A 1 1820 ? -45.276 14.022 10.920 1.00 84.62 1820 GLU A O 1
ATOM 14200 N N . TYR A 1 1821 ? -43.494 15.116 11.729 1.00 87.62 1821 TYR A N 1
ATOM 14201 C CA . TYR A 1 1821 ? -42.777 13.936 12.230 1.00 87.62 1821 TYR A CA 1
ATOM 14202 C C . TYR A 1 1821 ? -42.468 14.007 13.742 1.00 87.62 1821 TYR A C 1
ATOM 14204 O O . TYR A 1 1821 ? -41.301 13.895 14.139 1.00 87.62 1821 TYR A O 1
ATOM 14212 N N . PRO A 1 1822 ? -43.480 14.099 14.629 1.00 87.38 1822 PRO A N 1
ATOM 14213 C CA . PRO A 1 1822 ? -43.271 14.374 16.056 1.00 87.38 1822 PRO A CA 1
ATOM 14214 C C . PRO A 1 1822 ? -42.501 13.272 16.792 1.00 87.38 1822 PRO A C 1
ATOM 14216 O O . PRO A 1 1822 ? -41.865 13.530 17.807 1.00 87.38 1822 PRO A O 1
ATOM 14219 N N . LYS A 1 1823 ? -42.496 12.035 16.278 1.00 86.62 1823 LYS A N 1
ATOM 14220 C CA . LYS A 1 1823 ? -41.811 10.889 16.907 1.00 86.62 1823 LYS A CA 1
ATOM 14221 C C . LYS A 1 1823 ? -40.351 10.687 16.448 1.00 86.62 1823 LYS A C 1
ATOM 14223 O O . LYS A 1 1823 ? -39.702 9.729 16.882 1.00 86.62 1823 LYS A O 1
ATOM 14228 N N . ARG A 1 1824 ? -39.806 11.545 15.568 1.00 87.50 1824 ARG A N 1
ATOM 14229 C CA . ARG A 1 1824 ? -38.418 11.457 15.056 1.00 87.50 1824 ARG A CA 1
ATOM 14230 C C . ARG A 1 1824 ? -37.407 12.040 16.051 1.00 87.50 1824 ARG A C 1
ATOM 14232 O O . ARG A 1 1824 ? -37.042 13.210 15.997 1.00 87.50 1824 ARG A O 1
ATOM 14239 N N . THR A 1 1825 ? -36.929 11.204 16.973 1.00 86.44 1825 THR A N 1
ATOM 14240 C CA . THR A 1 1825 ? -35.995 11.609 18.044 1.00 86.44 1825 THR A CA 1
ATOM 14241 C C . THR A 1 1825 ? -34.630 12.100 17.567 1.00 86.44 1825 THR A C 1
ATOM 14243 O O . THR A 1 1825 ? -33.963 12.848 18.276 1.00 86.44 1825 THR A O 1
ATOM 14246 N N . ASP A 1 1826 ? -34.196 11.693 16.378 1.00 86.12 1826 ASP A N 1
ATOM 14247 C CA . ASP A 1 1826 ? -32.990 12.206 15.730 1.00 86.12 1826 ASP A CA 1
ATOM 14248 C C . ASP A 1 1826 ? -33.130 13.691 15.363 1.00 86.12 1826 ASP A C 1
ATOM 14250 O O . ASP A 1 1826 ? -32.212 14.470 15.618 1.00 86.12 1826 ASP A O 1
ATOM 14254 N N . LEU A 1 1827 ? -34.294 14.100 14.849 1.00 90.75 1827 LEU A N 1
ATOM 14255 C CA . LEU A 1 1827 ? -34.586 15.495 14.512 1.00 90.75 1827 LEU A CA 1
ATOM 14256 C C . LEU A 1 1827 ? -34.733 16.357 15.768 1.00 90.75 1827 LEU A C 1
ATOM 14258 O O . LEU A 1 1827 ? -34.151 17.438 15.822 1.00 90.75 1827 LEU A O 1
ATOM 14262 N N . TRP A 1 1828 ? -35.396 15.839 16.809 1.00 93.62 1828 TRP A N 1
ATOM 14263 C CA . TRP A 1 1828 ? -35.413 16.474 18.132 1.00 93.62 1828 TRP A CA 1
ATOM 14264 C C . TRP A 1 1828 ? -34.008 16.694 18.684 1.00 93.62 1828 TRP A C 1
ATOM 14266 O O . TRP A 1 1828 ? -33.708 17.777 19.173 1.00 93.62 1828 TRP A O 1
ATOM 14276 N N . SER A 1 1829 ? -33.126 15.692 18.583 1.00 90.94 1829 SER A N 1
ATOM 14277 C CA . SER A 1 1829 ? -31.751 15.831 19.065 1.00 90.94 1829 SER A CA 1
ATOM 14278 C C . SER A 1 1829 ? -31.028 16.968 18.356 1.00 90.94 1829 SER A C 1
ATOM 14280 O O . SER A 1 1829 ? -30.431 17.796 19.035 1.00 90.94 1829 SER A O 1
ATOM 14282 N N . VAL A 1 1830 ? -31.093 17.009 17.022 1.00 91.69 1830 VAL A N 1
ATOM 14283 C CA . VAL A 1 1830 ? -30.426 18.045 16.222 1.00 91.69 1830 VAL A CA 1
ATOM 14284 C C . VAL A 1 1830 ? -30.983 19.430 16.541 1.00 91.69 1830 VAL A C 1
ATOM 14286 O O . VAL A 1 1830 ? -30.196 20.366 16.669 1.00 91.69 1830 VAL A O 1
ATOM 14289 N N . TYR A 1 1831 ? -32.303 19.558 16.699 1.00 95.81 1831 TYR A N 1
ATOM 14290 C CA . TYR A 1 1831 ? -32.932 20.828 17.048 1.00 95.81 1831 TYR A CA 1
ATOM 14291 C C . TYR A 1 1831 ? -32.500 21.305 18.442 1.00 95.81 1831 TYR A C 1
ATOM 14293 O O . TYR A 1 1831 ? -31.990 22.415 18.577 1.00 95.81 1831 TYR A O 1
ATOM 14301 N N . LEU A 1 1832 ? -32.568 20.422 19.445 1.00 94.62 1832 LEU A N 1
ATOM 14302 C CA . LEU A 1 1832 ? -32.065 20.694 20.793 1.00 94.62 1832 LEU A CA 1
ATOM 14303 C C . LEU A 1 1832 ? -30.576 21.073 20.781 1.00 94.62 1832 LEU A C 1
ATOM 14305 O O . LEU A 1 1832 ? -30.186 21.979 21.501 1.00 94.62 1832 LEU A O 1
ATOM 14309 N N . ASP A 1 1833 ? -29.738 20.435 19.953 1.00 93.12 1833 ASP A N 1
ATOM 14310 C CA . ASP A 1 1833 ? -28.315 20.802 19.831 1.00 93.12 1833 ASP A CA 1
ATOM 14311 C C . ASP A 1 1833 ? -28.115 22.208 19.245 1.00 93.12 1833 ASP A C 1
ATOM 14313 O O . ASP A 1 1833 ? -27.145 22.878 19.596 1.00 93.12 1833 ASP A O 1
ATOM 14317 N N . GLN A 1 1834 ? -28.998 22.660 18.344 1.00 93.06 1834 GLN A N 1
ATOM 14318 C CA . GLN A 1 1834 ? -28.924 24.028 17.824 1.00 93.06 1834 GLN A CA 1
ATOM 14319 C C . GLN A 1 1834 ? -29.393 25.059 18.862 1.00 93.06 1834 GLN A C 1
ATOM 14321 O O . GLN A 1 1834 ? -28.717 26.070 19.020 1.00 93.06 1834 GLN A O 1
ATOM 14326 N N . GLU A 1 1835 ? -30.470 24.797 19.609 1.00 92.12 1835 GLU A N 1
ATOM 14327 C CA . GLU A 1 1835 ? -30.947 25.715 20.661 1.00 92.12 1835 GLU A CA 1
ATOM 14328 C C . GLU A 1 1835 ? -30.003 25.775 21.861 1.00 92.12 1835 GLU A C 1
ATOM 14330 O O . GLU A 1 1835 ? -29.696 26.860 22.346 1.00 92.12 1835 GLU A O 1
ATOM 14335 N N . ILE A 1 1836 ? -29.443 24.636 22.284 1.00 90.56 1836 ILE A N 1
ATOM 14336 C CA . ILE A 1 1836 ? -28.415 24.597 23.337 1.00 90.56 1836 ILE A CA 1
ATOM 14337 C C . ILE A 1 1836 ? -27.196 25.441 22.944 1.00 90.56 1836 ILE A C 1
ATOM 14339 O O . ILE A 1 1836 ? -26.576 26.047 23.812 1.00 90.56 1836 ILE A O 1
ATOM 14343 N N . ARG A 1 1837 ? -26.865 25.526 21.646 1.00 88.31 1837 ARG A N 1
ATOM 14344 C CA . ARG A 1 1837 ? -25.790 26.402 21.159 1.00 88.31 1837 ARG A CA 1
ATOM 14345 C C . ARG A 1 1837 ? -26.143 27.892 21.257 1.00 88.31 1837 ARG A C 1
ATOM 14347 O O . ARG A 1 1837 ? -25.227 28.691 21.404 1.00 88.31 1837 ARG A O 1
ATOM 14354 N N . LEU A 1 1838 ? -27.419 28.268 21.146 1.00 86.88 1838 LEU A N 1
ATOM 14355 C CA . LEU A 1 1838 ? -27.867 29.658 21.313 1.00 86.88 1838 LEU A CA 1
ATOM 14356 C C . LEU A 1 1838 ? -28.008 30.060 22.784 1.00 86.88 1838 LEU A C 1
ATOM 14358 O O . LEU A 1 1838 ? -27.793 31.221 23.108 1.00 86.88 1838 LEU A O 1
ATOM 14362 N N . GLY A 1 1839 ? -28.341 29.107 23.658 1.00 86.19 1839 GLY A N 1
ATOM 14363 C CA . GLY A 1 1839 ? -28.338 29.301 25.110 1.00 86.19 1839 GLY A CA 1
ATOM 14364 C C . GLY A 1 1839 ? -29.638 29.840 25.717 1.00 86.19 1839 GLY A C 1
ATOM 14365 O O . GLY A 1 1839 ? -29.646 30.144 26.905 1.00 86.19 1839 GLY A O 1
ATOM 14366 N N . ASP A 1 1840 ? -30.737 29.925 24.960 1.00 87.69 1840 ASP A N 1
ATOM 14367 C CA . ASP A 1 1840 ? -32.044 30.351 25.484 1.00 87.69 1840 ASP A CA 1
ATOM 14368 C C . ASP A 1 1840 ? -32.6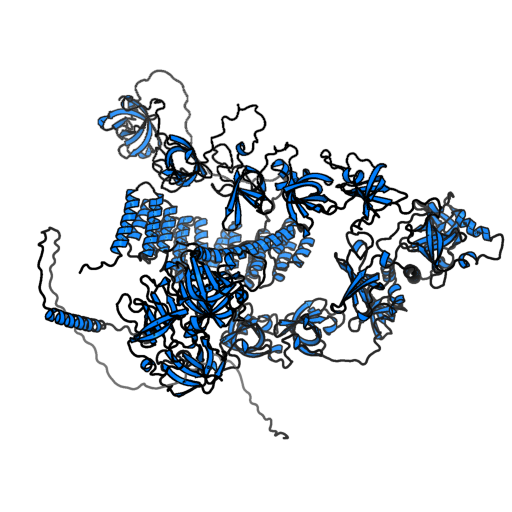67 29.255 26.366 1.00 87.69 1840 ASP A C 1
ATOM 14370 O O . ASP A 1 1840 ? -33.259 28.280 25.893 1.00 87.69 1840 ASP A O 1
ATOM 14374 N N . VAL A 1 1841 ? -32.476 29.389 27.679 1.00 86.19 1841 VAL A N 1
ATOM 14375 C CA . VAL A 1 1841 ? -32.832 28.365 28.666 1.00 86.19 1841 VAL A CA 1
ATOM 14376 C C . VAL A 1 1841 ? -34.331 28.075 28.691 1.00 86.19 1841 VAL A C 1
ATOM 14378 O O . VAL A 1 1841 ? -34.710 26.911 28.834 1.00 86.19 1841 VAL A O 1
ATOM 14381 N N . GLU A 1 1842 ? -35.184 29.091 28.552 1.00 86.88 1842 GLU A N 1
ATOM 14382 C CA . GLU A 1 1842 ? -36.639 28.916 28.576 1.00 86.88 1842 GLU A CA 1
ATOM 14383 C C . GLU A 1 1842 ? -37.111 28.131 27.353 1.00 86.88 1842 GLU A C 1
ATOM 14385 O O . GLU A 1 1842 ? -37.847 27.152 27.500 1.00 86.88 1842 GLU A O 1
ATOM 14390 N N . VAL A 1 1843 ? -36.601 28.475 26.165 1.00 89.25 1843 VAL A N 1
ATOM 14391 C CA . VAL A 1 1843 ? -36.904 27.758 24.918 1.00 89.25 1843 VAL A CA 1
ATOM 14392 C C . VAL A 1 1843 ? -36.405 26.315 24.974 1.00 89.25 1843 VAL A C 1
ATOM 14394 O O . VAL A 1 1843 ? -37.146 25.387 24.639 1.00 89.25 1843 VAL A O 1
ATOM 14397 N N . ILE A 1 1844 ? -35.172 26.087 25.440 1.00 91.06 1844 ILE A N 1
ATOM 14398 C CA . ILE A 1 1844 ? -34.605 24.735 25.553 1.00 91.06 1844 ILE A CA 1
ATOM 14399 C C . ILE A 1 1844 ? -35.419 23.887 26.540 1.00 91.06 1844 ILE A C 1
ATOM 14401 O O . ILE A 1 1844 ? -35.718 22.726 26.252 1.00 91.06 1844 ILE A O 1
ATOM 14405 N N . ARG A 1 1845 ? -35.809 24.454 27.690 1.00 90.88 1845 ARG A N 1
ATOM 14406 C CA . ARG A 1 1845 ? -36.655 23.771 28.682 1.00 90.88 1845 ARG A CA 1
ATOM 14407 C C . ARG A 1 1845 ? -38.030 23.456 28.123 1.00 90.88 1845 ARG A C 1
ATOM 14409 O O . ARG A 1 1845 ? -38.458 22.313 28.232 1.00 90.88 1845 ARG A O 1
ATOM 14416 N N . ALA A 1 1846 ? -38.687 24.417 27.480 1.00 90.69 1846 ALA A N 1
ATOM 14417 C CA . ALA A 1 1846 ? -39.975 24.197 26.832 1.00 90.69 1846 ALA A CA 1
ATOM 14418 C C . ALA A 1 1846 ? -39.893 23.079 25.778 1.00 90.69 1846 ALA A C 1
ATOM 14420 O O . ALA A 1 1846 ? -40.776 22.225 25.711 1.00 90.69 1846 ALA A O 1
ATOM 14421 N N . LEU A 1 1847 ? -38.806 23.018 24.998 1.00 92.88 1847 LEU A N 1
ATOM 14422 C CA . LEU A 1 1847 ? -38.568 21.944 24.029 1.00 92.88 1847 LEU A CA 1
ATOM 14423 C C . LEU A 1 1847 ? -38.357 20.582 24.690 1.00 92.88 1847 LEU A C 1
ATOM 14425 O O . LEU A 1 1847 ? -38.899 19.585 24.205 1.00 92.88 1847 LEU A O 1
ATOM 14429 N N . PHE A 1 1848 ? -37.583 20.527 25.777 1.00 94.31 1848 PHE A N 1
ATOM 14430 C CA . PHE A 1 1848 ? -37.401 19.296 26.536 1.00 94.31 1848 PHE A CA 1
ATOM 14431 C C . PHE A 1 1848 ? -38.711 18.816 27.158 1.00 94.31 1848 PHE A C 1
ATOM 14433 O O . PHE A 1 1848 ? -39.054 17.655 26.970 1.00 94.31 1848 PHE A O 1
ATOM 14440 N N . GLU A 1 1849 ? -39.474 19.697 27.802 1.00 89.62 1849 GLU A N 1
ATOM 14441 C CA . GLU A 1 1849 ? -40.786 19.365 28.368 1.00 89.62 1849 GLU A CA 1
ATOM 14442 C C . GLU A 1 1849 ? -41.748 18.854 27.288 1.00 89.62 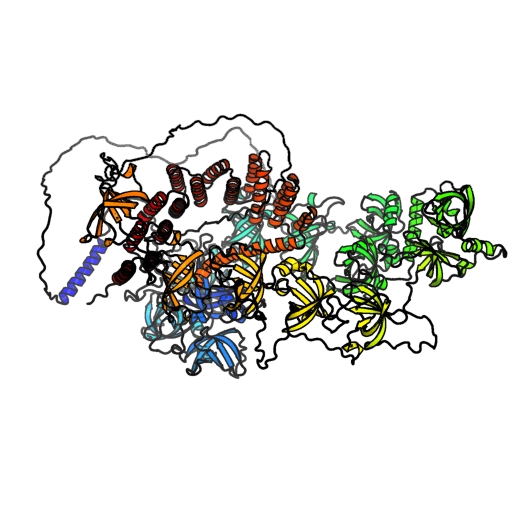1849 GLU A C 1
ATOM 14444 O O . GLU A 1 1849 ? -42.401 17.822 27.445 1.00 89.62 1849 GLU A O 1
ATOM 14449 N N . ARG A 1 1850 ? -41.764 19.502 26.119 1.00 92.38 1850 ARG A N 1
ATOM 14450 C CA . ARG A 1 1850 ? -42.618 19.091 25.002 1.00 92.38 1850 ARG A CA 1
ATOM 14451 C C . ARG A 1 1850 ? -42.232 17.722 24.440 1.00 92.38 1850 ARG A C 1
ATOM 14453 O O . ARG A 1 1850 ? -43.120 16.947 24.086 1.00 92.38 1850 ARG A O 1
ATOM 14460 N N . VAL A 1 1851 ? -40.936 17.399 24.350 1.00 90.81 1851 VAL A N 1
ATOM 14461 C CA . VAL A 1 1851 ? -40.499 16.083 23.851 1.00 90.81 1851 VAL A CA 1
ATOM 14462 C C . VAL A 1 1851 ? -40.684 14.981 24.896 1.00 90.81 1851 VAL A C 1
ATOM 14464 O O . VAL A 1 1851 ? -40.982 13.846 24.521 1.00 90.81 1851 VAL A O 1
ATOM 14467 N N . THR A 1 1852 ? -40.552 15.286 26.192 1.00 86.50 1852 THR A N 1
ATOM 14468 C CA . THR A 1 1852 ? -40.730 14.297 27.265 1.00 86.50 1852 THR A CA 1
ATOM 14469 C C . THR A 1 1852 ? -42.192 13.953 27.537 1.00 86.50 1852 THR A C 1
ATOM 14471 O O . THR A 1 1852 ? -42.465 12.883 28.073 1.00 86.50 1852 THR A O 1
ATOM 14474 N N . CYS A 1 1853 ? -43.142 14.785 27.104 1.00 86.12 1853 CYS A N 1
ATOM 14475 C CA . CYS A 1 1853 ? -44.569 14.446 27.095 1.00 86.12 1853 CYS A CA 1
ATOM 14476 C C . CYS A 1 1853 ? -44.977 13.480 25.961 1.00 86.12 1853 CYS A C 1
ATOM 14478 O O . CYS A 1 1853 ? -46.128 13.046 25.910 1.00 86.12 1853 CYS A O 1
ATOM 14480 N N . LEU A 1 1854 ? -44.077 13.128 25.032 1.00 87.38 1854 LEU A N 1
ATOM 14481 C CA . LEU A 1 1854 ? -44.402 12.218 23.931 1.00 87.38 1854 LEU A CA 1
ATOM 14482 C C . LEU A 1 1854 ? -44.382 10.742 24.362 1.00 87.38 1854 LEU A C 1
ATOM 14484 O O . LEU A 1 1854 ? -43.491 10.263 25.068 1.00 87.38 1854 LEU A O 1
ATOM 14488 N N . THR A 1 1855 ? -45.324 9.967 23.824 1.00 83.44 1855 THR A N 1
ATOM 14489 C CA . THR A 1 1855 ? -45.332 8.503 23.939 1.00 83.44 1855 THR A CA 1
ATOM 14490 C C . THR A 1 1855 ? -44.344 7.888 22.944 1.00 83.44 1855 THR A C 1
ATOM 14492 O O . THR A 1 1855 ? -44.600 7.768 21.738 1.00 83.44 1855 THR A O 1
ATOM 14495 N N . LEU A 1 1856 ? -43.168 7.517 23.450 1.00 86.25 1856 LEU A N 1
ATOM 14496 C CA . LEU A 1 1856 ? -42.026 7.024 22.689 1.00 86.25 1856 LEU A CA 1
ATOM 14497 C C . LEU A 1 1856 ? -41.476 5.747 23.345 1.00 86.25 1856 LEU A C 1
ATOM 14499 O O . LEU A 1 1856 ? -41.592 5.565 24.551 1.00 86.25 1856 LEU A O 1
ATOM 14503 N N . PRO A 1 1857 ? -40.817 4.856 22.587 1.00 82.44 1857 PRO A N 1
ATOM 14504 C CA . PRO A 1 1857 ? -40.189 3.676 23.170 1.00 82.44 1857 PRO A CA 1
ATOM 14505 C C . PRO A 1 1857 ? -39.214 4.051 24.304 1.00 82.44 1857 PRO A C 1
ATOM 14507 O O . PRO A 1 1857 ? -38.420 4.981 24.108 1.00 82.44 1857 PRO A O 1
ATOM 14510 N N . PRO A 1 1858 ? -39.168 3.303 25.426 1.00 80.12 1858 PRO A N 1
ATOM 14511 C CA . PRO A 1 1858 ? -38.366 3.651 26.604 1.00 80.12 1858 PRO A CA 1
ATOM 14512 C C . PRO A 1 1858 ? -36.901 3.954 26.286 1.00 80.12 1858 PRO A C 1
ATOM 14514 O O . PRO A 1 1858 ? -36.319 4.881 26.833 1.00 80.12 1858 PRO A O 1
ATOM 14517 N N . LYS A 1 1859 ? -36.311 3.245 25.314 1.00 79.75 1859 LYS A N 1
ATOM 14518 C CA . LYS A 1 1859 ? -34.929 3.480 24.864 1.00 79.75 1859 LYS A CA 1
ATOM 14519 C C . LYS A 1 1859 ? -34.716 4.867 24.250 1.00 79.75 1859 LYS A C 1
ATOM 14521 O O . LYS A 1 1859 ? -33.694 5.507 24.483 1.00 79.75 1859 LYS A O 1
ATOM 14526 N N . LYS A 1 1860 ? -35.676 5.322 23.441 1.00 85.06 1860 LYS A N 1
ATOM 14527 C CA . LYS A 1 1860 ? -35.653 6.647 22.809 1.00 85.06 1860 LYS A CA 1
ATOM 14528 C C . LYS A 1 1860 ? -35.873 7.741 23.857 1.00 85.06 1860 LYS A C 1
ATOM 14530 O O . LYS A 1 1860 ? -35.166 8.745 23.830 1.00 85.06 1860 LYS A O 1
ATOM 14535 N N . MET A 1 1861 ? -36.767 7.504 24.817 1.00 89.06 1861 MET A N 1
ATOM 14536 C CA . MET A 1 1861 ? -36.980 8.429 25.933 1.00 89.06 1861 MET A CA 1
ATOM 14537 C C . MET A 1 1861 ? -35.814 8.485 26.901 1.00 89.06 1861 MET A C 1
ATOM 14539 O O . MET A 1 1861 ? -35.438 9.571 27.316 1.00 89.06 1861 MET A O 1
ATOM 14543 N N . GLN A 1 1862 ? -35.144 7.370 27.178 1.00 85.88 1862 GLN A N 1
ATOM 14544 C CA . GLN A 1 1862 ? -33.939 7.371 28.001 1.00 85.88 1862 GLN A CA 1
ATOM 14545 C C . GLN A 1 1862 ? -32.831 8.230 27.382 1.00 85.88 1862 GLN A C 1
ATOM 14547 O O . GLN A 1 1862 ? -32.136 8.939 28.105 1.00 85.88 1862 GLN A O 1
ATOM 14552 N N . PHE A 1 1863 ? -32.669 8.210 26.054 1.00 89.88 1863 PHE A N 1
ATOM 14553 C CA . PHE A 1 1863 ? -31.741 9.115 25.373 1.00 89.88 1863 PHE A CA 1
ATOM 14554 C C . PHE A 1 1863 ? -32.125 10.591 25.577 1.00 89.88 1863 PHE A C 1
ATOM 14556 O O . PHE A 1 1863 ? -31.260 11.398 25.922 1.00 89.88 1863 PHE A O 1
ATOM 14563 N N . LEU A 1 1864 ? -33.408 10.935 25.421 1.00 91.44 1864 LEU A N 1
ATOM 14564 C CA . LEU A 1 1864 ? -33.911 12.301 25.604 1.00 91.44 1864 LEU A CA 1
ATOM 14565 C C . LEU A 1 1864 ? -33.806 12.765 27.061 1.00 91.44 1864 LEU A C 1
ATOM 14567 O O . LEU A 1 1864 ? -33.241 13.825 27.303 1.00 91.44 1864 LEU A O 1
ATOM 14571 N N . PHE A 1 1865 ? -34.229 11.951 28.031 1.00 92.44 1865 PHE A N 1
ATOM 14572 C CA . PHE A 1 1865 ? -34.067 12.230 29.459 1.00 92.44 1865 PHE A CA 1
ATOM 14573 C C . PHE A 1 1865 ? -32.601 12.329 29.859 1.00 92.44 1865 PHE A C 1
ATOM 14575 O O . PHE A 1 1865 ? -32.252 13.200 30.642 1.00 92.44 1865 PHE A O 1
ATOM 14582 N N . LYS A 1 1866 ? -31.703 11.505 29.304 1.00 90.12 1866 LYS A N 1
ATOM 14583 C CA . LYS A 1 1866 ? -30.261 11.637 29.558 1.00 90.12 1866 LYS A CA 1
ATOM 14584 C C . LYS A 1 1866 ? -29.724 12.964 29.026 1.00 90.12 1866 LYS A C 1
ATOM 14586 O O . LYS A 1 1866 ? -28.892 13.579 29.686 1.00 90.12 1866 LYS A O 1
ATOM 14591 N N . LYS A 1 1867 ? -30.196 13.416 27.861 1.00 90.94 1867 LYS A N 1
ATOM 14592 C CA . LYS A 1 1867 ? -29.835 14.722 27.298 1.00 90.94 1867 LYS A CA 1
ATOM 14593 C C . LYS A 1 1867 ? -30.424 15.874 28.117 1.00 90.94 1867 LYS A C 1
ATOM 14595 O O . LYS A 1 1867 ? -29.686 16.805 28.416 1.00 90.94 1867 LYS A O 1
ATOM 14600 N N . TYR A 1 1868 ? -31.682 15.770 28.550 1.00 93.00 1868 TYR A N 1
ATOM 14601 C CA . TYR A 1 1868 ? -32.341 16.764 29.400 1.00 93.00 1868 TYR A CA 1
ATOM 14602 C C . TYR A 1 1868 ? -31.661 16.862 30.767 1.00 93.00 1868 TYR A C 1
ATOM 14604 O O . TYR A 1 1868 ? -31.270 17.937 31.211 1.00 93.00 1868 TYR A O 1
ATOM 14612 N N . LEU A 1 1869 ? -31.386 15.711 31.381 1.00 88.06 1869 LEU A N 1
ATOM 14613 C CA . LEU A 1 1869 ? -30.603 15.612 32.599 1.00 88.06 1869 LEU A CA 1
ATOM 14614 C C . LEU A 1 1869 ? -29.222 16.224 32.386 1.00 88.06 1869 LEU A C 1
ATOM 14616 O O . LEU A 1 1869 ? -28.797 16.987 33.228 1.00 88.06 1869 LEU A O 1
ATOM 14620 N N . ASN A 1 1870 ? -28.518 15.937 31.289 1.00 88.38 1870 ASN A N 1
ATOM 14621 C CA . ASN A 1 1870 ? -27.219 16.551 30.999 1.00 88.38 1870 ASN A CA 1
ATOM 14622 C C . ASN A 1 1870 ? -27.306 18.061 30.751 1.00 88.38 1870 ASN A C 1
ATOM 14624 O O . ASN A 1 1870 ? -26.322 18.742 31.014 1.00 88.38 1870 ASN A O 1
ATOM 14628 N N . PHE A 1 1871 ? -28.446 18.578 30.296 1.00 90.31 1871 PHE A N 1
ATOM 14629 C CA . PHE A 1 1871 ? -28.696 20.007 30.146 1.00 90.31 1871 PHE A CA 1
ATOM 14630 C C . PHE A 1 1871 ? -29.001 20.696 31.491 1.00 90.31 1871 PHE A C 1
ATOM 14632 O O . PHE A 1 1871 ? -28.397 21.723 31.777 1.00 90.31 1871 PHE A O 1
ATOM 14639 N N . GLU A 1 1872 ? -29.809 20.114 32.383 1.00 89.12 1872 GLU A N 1
ATOM 14640 C CA . GLU A 1 1872 ? -30.059 20.669 33.735 1.00 89.12 1872 GLU A CA 1
ATOM 14641 C C . GLU A 1 1872 ? -28.856 20.445 34.686 1.00 89.12 1872 GLU A C 1
ATOM 14643 O O . GLU A 1 1872 ? -28.348 21.361 35.325 1.00 89.12 1872 GLU A O 1
ATOM 14648 N N . LYS A 1 1873 ? -28.310 19.219 34.711 1.00 84.88 1873 LYS A N 1
ATOM 14649 C CA . LYS A 1 1873 ? -26.920 18.934 34.310 1.00 84.88 1873 LYS A CA 1
ATOM 14650 C C . LYS A 1 1873 ? -25.987 20.102 34.128 1.00 84.88 1873 LYS A C 1
ATOM 14652 O O . LYS A 1 1873 ? -25.193 20.401 35.001 1.00 84.88 1873 LYS A O 1
ATOM 14657 N N . SER A 1 1874 ? -25.992 20.653 32.932 1.00 83.50 1874 SER A N 1
ATOM 14658 C CA . SER A 1 1874 ? -25.196 21.805 32.649 1.00 83.50 1874 SER A CA 1
ATOM 14659 C C . SER A 1 1874 ? -25.715 22.935 33.520 1.00 83.50 1874 SER A C 1
ATOM 14661 O O . SER A 1 1874 ? -24.914 23.333 34.306 1.00 83.50 1874 SER A O 1
ATOM 14663 N N . LEU A 1 1875 ? -26.984 23.351 33.577 1.00 80.12 1875 LEU A N 1
ATOM 14664 C CA . LEU A 1 1875 ? -27.414 24.610 34.231 1.00 80.12 1875 LEU A CA 1
ATOM 14665 C C . LEU A 1 1875 ? -27.182 24.775 35.739 1.00 80.12 1875 LEU A C 1
ATOM 14667 O O . LEU A 1 1875 ? -27.151 25.901 36.222 1.00 80.12 1875 LEU A O 1
ATOM 14671 N N . GLY A 1 1876 ? -27.083 23.686 36.501 1.00 67.31 1876 GLY A N 1
ATOM 14672 C CA . GLY A 1 1876 ? -26.534 23.635 37.864 1.00 67.31 1876 GLY A CA 1
ATOM 14673 C C . GLY A 1 1876 ? -27.102 24.436 39.001 1.00 67.31 1876 GLY A C 1
ATOM 14674 O O . GLY A 1 1876 ? -26.616 24.271 40.116 1.00 67.31 1876 GLY A O 1
ATOM 14675 N N . LYS A 1 1877 ? -28.092 25.269 38.731 1.00 60.41 1877 LYS A N 1
ATOM 14676 C CA . LYS A 1 1877 ? -28.721 26.141 39.712 1.00 60.41 1877 LYS A CA 1
ATOM 14677 C C . LYS A 1 1877 ? -29.770 25.429 40.556 1.00 60.41 1877 LYS A C 1
ATOM 14679 O O . LYS A 1 1877 ? -30.065 25.899 41.642 1.00 60.41 1877 LYS A O 1
ATOM 14684 N N . ASP A 1 1878 ? -30.300 24.301 40.088 1.00 66.88 1878 ASP A N 1
ATOM 14685 C CA . ASP A 1 1878 ? -31.565 23.801 40.612 1.00 66.88 1878 ASP A CA 1
ATOM 14686 C C . ASP A 1 1878 ? -31.529 22.276 40.800 1.00 66.88 1878 ASP A C 1
ATOM 14688 O O . ASP A 1 1878 ? -31.838 21.483 39.902 1.00 66.88 1878 ASP A O 1
ATOM 14692 N N . ASN A 1 1879 ? -31.040 21.850 41.973 1.00 74.31 1879 ASN A N 1
ATOM 14693 C CA . ASN A 1 1879 ? -31.045 20.435 42.355 1.00 74.31 1879 ASN A CA 1
ATOM 14694 C C . ASN A 1 1879 ? -32.476 19.883 42.366 1.00 74.31 1879 ASN A C 1
ATOM 14696 O O . ASN A 1 1879 ? -32.649 18.725 41.990 1.00 74.31 1879 ASN A O 1
ATOM 14700 N N . GLU A 1 1880 ? -33.477 20.708 42.697 1.00 78.25 1880 GLU A N 1
ATOM 14701 C CA . GLU A 1 1880 ? -34.891 20.334 42.617 1.00 78.25 1880 GLU A CA 1
ATOM 14702 C C . GLU A 1 1880 ? -35.287 20.011 41.179 1.00 78.25 1880 GLU A C 1
ATOM 14704 O O . GLU A 1 1880 ? -35.896 18.978 40.945 1.00 78.25 1880 GLU A O 1
ATOM 14709 N N . ARG A 1 1881 ? -34.859 20.794 40.178 1.00 80.50 1881 ARG A N 1
ATOM 14710 C CA . ARG A 1 1881 ? -35.106 20.465 38.757 1.00 80.50 1881 ARG A CA 1
ATOM 14711 C C . ARG A 1 1881 ? -34.382 19.207 38.303 1.00 80.50 1881 ARG A C 1
ATOM 14713 O O . ARG A 1 1881 ? -34.939 18.424 37.540 1.00 80.50 1881 ARG A O 1
ATOM 14720 N N . ILE A 1 1882 ? -33.138 18.990 38.734 1.00 84.00 1882 ILE A N 1
ATOM 14721 C CA . ILE A 1 1882 ? -32.414 17.752 38.400 1.00 84.00 1882 ILE A CA 1
ATOM 14722 C C . ILE A 1 1882 ? -33.161 16.550 38.983 1.00 84.00 1882 ILE A C 1
ATOM 14724 O O . ILE A 1 1882 ? -33.326 15.551 38.282 1.00 84.00 1882 ILE A O 1
ATOM 14728 N N . GLN A 1 1883 ? -33.632 16.668 40.227 1.00 81.88 1883 GLN A N 1
ATOM 14729 C CA . GLN A 1 1883 ? -34.475 15.668 40.875 1.00 81.88 1883 GLN A CA 1
ATOM 14730 C C . GLN A 1 1883 ? -35.823 15.526 40.164 1.00 81.88 1883 GLN A C 1
ATOM 14732 O O . GLN A 1 1883 ? -36.225 14.402 39.908 1.00 81.88 1883 GLN A O 1
ATOM 14737 N N . LEU A 1 1884 ? -36.456 16.617 39.727 1.00 86.19 1884 LEU A N 1
ATOM 14738 C CA . LEU A 1 1884 ? -37.701 16.618 38.956 1.00 86.19 1884 LEU A CA 1
ATOM 14739 C C . LEU A 1 1884 ? -37.533 15.870 37.631 1.00 86.19 1884 LEU A C 1
ATOM 14741 O O . LEU A 1 1884 ? -38.370 15.052 37.272 1.00 86.19 1884 LEU A O 1
ATOM 14745 N N . VAL A 1 1885 ? -36.434 16.096 36.903 1.00 87.94 1885 VAL A N 1
ATOM 14746 C CA . VAL A 1 1885 ? -36.138 15.365 35.660 1.00 87.94 1885 VAL A CA 1
ATOM 14747 C C . VAL A 1 1885 ? -35.868 13.885 35.950 1.00 87.94 1885 VAL A C 1
ATOM 14749 O O . VAL A 1 1885 ? -36.305 13.026 35.185 1.00 87.94 1885 VAL A O 1
ATOM 14752 N N . GLN A 1 1886 ? -35.171 13.563 37.046 1.00 87.06 1886 GLN A N 1
ATOM 14753 C CA . GLN A 1 1886 ? -34.963 12.175 37.481 1.00 87.06 1886 GLN A CA 1
ATOM 14754 C C . GLN A 1 1886 ? -36.282 11.498 37.864 1.00 87.06 1886 GLN A C 1
ATOM 14756 O O . GLN A 1 1886 ? -36.523 10.372 37.438 1.00 87.06 1886 GLN A O 1
ATOM 14761 N N . GLN A 1 1887 ? -37.140 12.193 38.607 1.00 86.06 1887 GLN A N 1
ATOM 14762 C CA . GLN A 1 1887 ? -38.454 11.734 39.030 1.00 86.06 1887 GLN A CA 1
ATOM 14763 C C . GLN A 1 1887 ? -39.359 11.513 37.819 1.00 86.06 1887 GLN A C 1
ATOM 14765 O O . GLN A 1 1887 ? -39.864 10.410 37.659 1.00 86.06 1887 GLN A O 1
ATOM 14770 N N . LYS A 1 1888 ? -39.445 12.473 36.890 1.00 87.12 1888 LYS A N 1
ATOM 14771 C CA . LYS A 1 1888 ? -40.158 12.309 35.611 1.00 87.12 1888 LYS A CA 1
ATOM 14772 C C . LYS A 1 1888 ? -39.655 11.106 34.818 1.00 87.12 1888 LYS A C 1
ATOM 14774 O O . LYS A 1 1888 ? -40.448 10.378 34.229 1.00 87.12 1888 LYS A O 1
ATOM 14779 N N . ALA A 1 1889 ? -38.341 10.869 34.791 1.00 85.06 1889 ALA A N 1
ATOM 14780 C CA . ALA A 1 1889 ? -37.785 9.698 34.119 1.00 85.06 1889 ALA A CA 1
ATOM 14781 C C . ALA A 1 1889 ? -38.192 8.383 34.814 1.00 85.06 1889 ALA A C 1
ATOM 14783 O O . ALA A 1 1889 ? -38.468 7.401 34.127 1.00 85.06 1889 ALA A O 1
ATOM 14784 N N . ILE A 1 1890 ? -38.253 8.360 36.150 1.00 83.50 1890 ILE A N 1
ATOM 14785 C CA . ILE A 1 1890 ? -38.709 7.206 36.943 1.00 83.50 1890 ILE A CA 1
ATOM 14786 C C . ILE A 1 1890 ? -40.213 6.974 36.746 1.00 83.50 1890 ILE A C 1
ATOM 14788 O O . ILE A 1 1890 ? -40.606 5.852 36.435 1.00 83.50 1890 ILE A O 1
ATOM 14792 N N . GLU A 1 1891 ? -41.036 8.019 36.842 1.00 83.31 1891 GLU A N 1
ATOM 14793 C CA . GLU A 1 1891 ? -42.484 7.991 36.588 1.00 83.31 1891 GLU A CA 1
ATOM 14794 C C . GLU A 1 1891 ? -42.791 7.510 35.165 1.00 83.31 1891 GLU A C 1
ATOM 14796 O O . GLU A 1 1891 ? -43.685 6.688 34.956 1.00 83.31 1891 GLU A O 1
ATOM 14801 N N . TYR A 1 1892 ? -42.006 7.942 34.172 1.00 82.50 1892 TYR A N 1
ATOM 14802 C CA . TYR A 1 1892 ? -42.132 7.446 32.803 1.00 82.50 1892 TYR A CA 1
ATOM 14803 C C . TYR A 1 1892 ? -41.844 5.944 32.712 1.00 82.50 1892 TYR A C 1
ATOM 14805 O O . TYR A 1 1892 ? -42.558 5.214 32.029 1.00 82.50 1892 TYR A O 1
ATOM 14813 N N . VAL A 1 1893 ? -40.806 5.453 33.396 1.00 79.06 1893 VAL A N 1
ATOM 14814 C CA . VAL A 1 1893 ? -40.476 4.019 33.421 1.00 79.06 1893 VAL A CA 1
ATOM 14815 C C . VAL A 1 1893 ? -41.561 3.216 34.141 1.00 79.06 1893 VAL A C 1
ATOM 14817 O O . VAL A 1 1893 ? -41.945 2.163 33.638 1.00 79.06 1893 VAL A O 1
ATOM 14820 N N . GLN A 1 1894 ? -42.086 3.715 35.263 1.00 78.25 1894 GLN A N 1
ATOM 14821 C CA . GLN A 1 1894 ? -43.158 3.072 36.029 1.00 78.25 1894 GLN A CA 1
ATOM 14822 C C . GLN A 1 1894 ? -44.469 3.003 35.239 1.00 78.25 1894 GLN A C 1
ATOM 14824 O O . GLN A 1 1894 ? -45.067 1.938 35.159 1.00 78.25 1894 GLN A O 1
ATOM 14829 N N . SER A 1 1895 ? -44.871 4.097 34.587 1.00 75.94 1895 SER A N 1
ATOM 14830 C CA . SER A 1 1895 ? -46.058 4.131 33.715 1.00 75.94 1895 SER A CA 1
ATOM 14831 C C . SER A 1 1895 ? -45.894 3.322 32.422 1.00 75.94 1895 SER A C 1
ATOM 14833 O O . SER A 1 1895 ? -46.885 2.907 31.827 1.00 75.94 1895 SER A O 1
ATOM 14835 N N . SER A 1 1896 ? -44.655 3.075 31.979 1.00 67.75 1896 SER A N 1
ATOM 14836 C CA . SER A 1 1896 ? -44.360 2.239 30.805 1.00 67.75 1896 SER A CA 1
ATOM 14837 C C . SER A 1 1896 ? -44.290 0.740 31.116 1.00 67.75 1896 SER A C 1
ATOM 14839 O O . SER A 1 1896 ? -44.253 -0.065 30.180 1.00 67.75 1896 SER A O 1
ATOM 14841 N N . LEU A 1 1897 ? -44.209 0.345 32.392 1.00 61.53 1897 LEU A N 1
ATOM 14842 C CA . LEU A 1 1897 ? -44.286 -1.059 32.784 1.00 61.53 1897 LEU A CA 1
ATOM 14843 C C . LEU A 1 1897 ? -45.753 -1.500 32.682 1.00 61.53 1897 LEU A C 1
ATOM 14845 O O . LEU A 1 1897 ? -46.617 -0.820 33.231 1.00 61.53 1897 LEU A O 1
ATOM 14849 N N . PRO A 1 1898 ? -46.063 -2.608 31.982 1.00 49.66 1898 PRO A N 1
ATOM 14850 C CA . PRO A 1 1898 ? -47.420 -3.136 31.974 1.00 49.66 1898 PRO A CA 1
ATOM 14851 C C . PRO A 1 1898 ? -47.814 -3.419 33.422 1.00 49.66 1898 PRO A C 1
ATOM 14853 O O . PRO A 1 1898 ? -47.103 -4.155 34.111 1.00 49.66 1898 PRO A O 1
ATOM 14856 N N . SER A 1 1899 ? -48.904 -2.804 33.884 1.00 41.81 1899 SER A N 1
ATOM 14857 C CA . SER A 1 1899 ? -49.508 -3.118 35.172 1.00 41.81 1899 SER A CA 1
ATOM 14858 C C . SER A 1 1899 ? -49.705 -4.629 35.228 1.00 41.81 1899 SER A C 1
ATOM 14860 O O . SER A 1 1899 ? -50.489 -5.195 34.467 1.00 41.81 1899 SER A O 1
ATOM 14862 N N . GLN A 1 1900 ? -48.923 -5.303 36.073 1.00 38.69 1900 GLN A N 1
ATOM 14863 C CA . GLN A 1 1900 ? -49.293 -6.627 36.541 1.00 38.69 1900 GLN A CA 1
ATOM 14864 C C . GLN A 1 1900 ? -50.557 -6.398 37.352 1.00 38.69 1900 GLN A C 1
ATOM 14866 O O . GLN A 1 1900 ? -50.486 -5.885 38.468 1.00 38.69 1900 GLN A O 1
ATOM 14871 N N . ASP A 1 1901 ? -51.702 -6.666 36.728 1.00 35.44 1901 ASP A N 1
ATOM 14872 C CA . ASP A 1 1901 ? -52.975 -6.713 37.420 1.00 35.44 1901 ASP A CA 1
ATOM 14873 C C . ASP A 1 1901 ? -52.804 -7.621 38.636 1.00 35.44 1901 ASP A C 1
ATOM 14875 O O . ASP A 1 1901 ? -52.538 -8.821 38.534 1.00 35.44 1901 ASP A O 1
ATOM 14879 N N . ASN A 1 1902 ? -52.903 -6.986 39.800 1.00 30.12 1902 ASN A N 1
ATOM 14880 C CA . ASN A 1 1902 ? -53.265 -7.623 41.046 1.00 30.12 1902 ASN A CA 1
ATOM 14881 C C . ASN A 1 1902 ? -54.711 -8.117 40.893 1.00 30.12 1902 ASN A C 1
ATOM 14883 O O . ASN A 1 1902 ? -55.645 -7.422 41.290 1.00 30.12 1902 ASN A O 1
ATOM 14887 N N . SER A 1 1903 ? -54.884 -9.297 40.296 1.00 29.80 1903 SER A N 1
ATOM 14888 C CA . SER A 1 1903 ? -56.033 -10.187 40.504 1.00 29.80 1903 SER A CA 1
ATOM 14889 C C . SER A 1 1903 ? -55.678 -11.613 40.108 1.00 29.80 1903 SER A C 1
ATOM 14891 O O . SER A 1 1903 ? -55.409 -11.821 38.900 1.00 29.80 1903 SER A O 1
#

Foldseek 3Di:
DDDDDDDDDDDDDDDDDDDDPDDPDDDDDDDDDDDDDDDDDDDDDDDDDDDDDDDDDDDDDDDDDDDDDDDDDDDDPVNVVVVVVVVVVVVVVVVVPPDDDDDDDDDDDDPDPPQPLQADLDDDPPPPDDRQHAHFDDLVRDFFFKKFKWFFADQDQFWTWTQTTPRDIAIEGLVQEEDVVVVPPDPPDSDRSRVLADDGFAIAIKGFHGWDFPPDDPDGDIYTYIGRYLLSLCVPDALVLDDFLWKDKWFFADADPFFTWTHRSDPRATETEGDDPPDPPPDGHGYIAIWGFHDADPVRRYTYTYRDLVSLLPREDDADPPDDLSSAHFLHKWWWFFADAHPFWTWTDTSPPAIATEGNLQAQDNQQAPVNCVVHDGRDIAIWTFRIADNVSRYTYIGNHPQSSSSGWDDDPDDQFDKAAFWFFRDQDFQFFTWTFGPDVPTFIETEGQPQEEPPNDNGPVVDDGGDTHIWGFRAASRRSRYTYTHRYPLCPPDQDQFLVSDDAFDKFKWFFADADPQATWTAGSNGQIAGEGPLQAEQDDPDDPPCVSRPHGDIDIWGWQARDRNYTYIGPYPCSSVDPFDADAALVVDDAFGKDKWFFADFDQQWTWTAGGRGQIETEGPLQAPDDPPDGPVVVDDGSHIAIWGWHDGDRVVSYTYIHSDNDPPPPDDPPDDDALDKWKWFFQDDDPFWTWTQTPVPAIETEGLLQAEQANVLSVLCSVLDDGGDMDHTWGFQEDRNRYTYIHPYQVCRVCSVQFDQDLVSDDAQDKHKFFFADADQQFTWTATGHRQIATEGQLQQEPAFDRGCCLQDDHSHMAIWHWHDADPVVSYTYTGRYCVSRPDLAPSRVLRVVVSQVVSVVSVDVDPVVVVVADQQDKDKFAFADADPQFTWTADPVCRQAIETEGPVQAQPDDDDHGDIDIWHFQDDDDRYTYTHPRPLSVVLVVVCVPPVDDPPPLLVPADAFDKAKWFFADDDLFWTWIFGVVRSRDIAIEGQADSRGNSPGPDDDDHGDIFIWTFSDRQDVSSVRGGYTYGDPPCVPDDDDDDPVVPVPPDADQLDKWWWFFADDDLFWTWTATDPGAIAIEGLLQEEPDDPDQFRCPPPDGGDIATWGFHDQDDPPRHGPDDRRTHIHRYCCSRVHGDDPDDDDDDAQDKAKWFFADDDPFKTWTHRDPQAIEIEGLFLEDLDQVCSVCVRVVHDGNTIFIFGFHDADPVNSYTYTRTDDPPDDDDDDDDDDDDDDDNDDPDAQFDKTKWFFADQDPFQQATWTHGDPPDIEGEGSPQQEQAQDLCSCPPDDGGGMAIWGFHDWDADPVRHIYTYIHRYPVSVDDDDDDDDPDPPPRGDDADPALVVADAFDKAKFFFAAAFLQATWTDRDPQAIAGEGQVQAEVDRDPDRCVVRPRSGMAIWGWHDGDNVVRYTYIHRYPPPDPPDDDPDQDDLVNDDQLDKFKWFFQDDDQQFTFTQTPSYNATETEGQPQQEPDRDPGPVVPDDGGDIAIWGFHDQDPVVSYTYTGNYPVSVPPDDDDDDDDDDDDDDDDDDDDDDDDDDDDDDDDDPDDPPLPLDQPPPPPPPVPPPQPPPDPPDFPDDPPPPPVVCVVVCVVVVVVCVVVVVVVVVVVVLVVVCVVPVPLDLVVLVVSCVVPVAALSSLLVSLSSCVVVVNLVVSVVSLVSSLVRHDLVPQSSNLSSLLSQLVSLCVPNVVSVVSNVVSLVVVVVRHDNVSSLSSNLVVCVVVVVLVVNLVSLVVCCVVVVADLVSLLVVLLSCLVVVHDPVVSVVSLVSSCVSYDPSCNLVSLQSSLVSCLPRNPVVVSVVSLVVSCVVVVQPLVSLVSNLVSVVVVPPPVVSVVSLVSNLPDDYDLNSNVVSLVVVLVNVVSSNPCPPVNVVSVVSNVVVVVVPPPPPPPD

Secondary structure (DSSP, 8-state):
----------------------------------------------------------------------------HHHHHHHHHHHHHHHHHHHHHS--S--------------S-S--S-SSTTT-PPPSS-----TTT--TT-EEEEEEEEE-SSEEEEEEGGGEEEEEEGGGS-SHHHHS--------HHHHH--TT-EEEEEEEEEEEE--TTS-EEEEEEE--HHHHTTT--GGG--TT-EEEEEEEEEETTEEEEE-S-SS-EEEEE--TT----PPTT-EEEEEEEEEETTTTEEEEE--HHHHHH------TT--GGG--TT-EEEEEEEEEETTEEEEEETTTEEEEEEGGGSSSSS--TTGGGG--TT-EEEEEEEEEETTTTEEEEE--HHHHTTPPP---PPTT-EEEEEEEEEEETTTEEEEEE-SSS-EEEEEEGGGS-SS-----TT--TT-EEEEEEEEEETTTTEEEEE--GGGGSSS-SSSTT--TT-EEEEEEEEEETTEEEEEETT--EEEEEGGGS-S-SS---HHHHS-TT-EEEEEEEEEETTEEEEE--HHHHH--S----SSSS--TT-EEEEEEEEEETTEEEEE-GGG-EEEEEGGGG-PPTT--HHHH--TT-EEEEEEEEEEGGGTEEEEES-----------PPPTT-EEEEEEEEE-SSEEEEEETTTEEEEEEGGGS-SSHHHHHHHHHH--TT-EEEEEEEEEEETTEEEEE--HHHHHTTTTS-SSGGG--TT-EEEEEEEEEETTEEEEE-GGG-EEEEEHHHH-SS--S-GGGT--TT-EEEEEEEEEETTTTEEEEE--HHHH--S--HHHHHHHHHHHHHHHHH-S--GGGGTS-TT-EEEEEEEEEETTEEEEE-TT-TT-EEEEEGGGSTT----TT-EEEEEEEEEETTEEEEE--HHHHHHHHGGGGSTT-SSSTGGGPPTT-EEEEEEEEE-SSEEEEEEGGGTTEEEEEES--TTTTTS-S----TT-EEEEEEEE-S-TTTTT--EEEE----TTS-----TT-TTTT---TT-EEEEEEEEE-SSEEEEEETTTEEEEEEGGGS--SS--SSTTTT--TT-EEEEEEEEEPP--TT------EEEE--HHHHHS--------PPTT-EEEEEEEEE-SSEEEEEEETTEEEEEEGGGS-S-HHHHHTTTTT--TT-EEEEEEEEEETTTTEEEEEEPPTT-PPPP-----------S----TT-EEEEEEEEEETGGGEEEEEEETTEEEEE-GGGS-SS--S-TTTT--TT-EEEEEEEEEEE-TTS-EEEEEE--GGGT----S----TT-TT-PPP--SGGG--TT-EEEEEEEEEEBTEEEEE-SSS-EEEEEGGGS-SS--S-HHHHS-TT-EEEEEEEEEETTTTEEEEE--SSTT--S-------GGG--TT-EEEEEEEEEETTEEEEEETTSS-EEEEEGGGT-SS--S-GGGT--TT-EEEEEEEEEEGGGTEEEEE--GGGT-----------------------------------------------------------S--SS-S---SSTHHHHHHHHHHHHHHHHHHHHHHHHHHHHHHHHHHT---SHHHHHHHHHH-TT-HHHHHHHHHHHHHTT-HHHHHHHHHHHHHHS-TT-HHHHHHHHHHHHHHHHHH-TTHHHHHHHHHHHHTTTS-HHHHHHHHHHHHHHTT-HHHHHHHHHHHHHHSTT-HHHHHHHHHHHHHTT--HHHHHHHHHHHHHHS-HHHHHHHHHHHHHHHHHHS-HHHHHHHHHHHHHH-TT-HHHHHHHHHHHHHHT-HHHHHHHHHHHHTS---HHHHHHHHHHHHHHHHHH-S-HHHHHHHHHHHHHHHHHHS------

InterPro domains:
  IPR003029 S1 domain [PF00575] (504-568)
  IPR003029 S1 domain [PF00575] (593-661)
  IPR003029 S1 domain [PF00575] (1444-1516)
  IPR003029 S1 domain [PS50126] (145-229)
  IPR003029 S1 domain [PS50126] (331-401)
  IPR003029 S1 domain [PS50126] (417-489)
  IPR003029 S1 domain [PS50126] (506-574)
  IPR003029 S1 domain [PS50126] (594-663)
  IPR003029 S1 domain [PS50126] (678-748)
  IPR003029 S1 domain [PS50126] (768-837)
  IPR003029 S1 domain [PS50126] (876-938)
  IPR003029 S1 domain [PS50126] (1059-1135)
  IPR003029 S1 domain [PS50126] (1153-1224)
  IPR003029 S1 domain [PS50126] (1250-1324)
  IPR003029 S1 domain [PS50126] (1356-1425)
  IPR003029 S1 domain [PS50126] (1446-1516)
  IPR003029 S1 domain [SM00316] (143-229)
  IPR003029 S1 domain [SM00316] (243-308)
  IPR003029 S1 domain [SM00316] (329-401)
  IPR003029 S1 domain [SM00316] (415-489)

pLDDT: mean 75.3, std 21.54, range [19.02, 97.88]

Radius of gyration: 51.93 Å; chains: 1; bounding box: 178×128×126 Å

Sequence (1903 aa):
MAPPRVTRKKGKGAGGKTDLRPDRKQFKRHHKEDAAAEQGDGNGERQQSAAPGSAALLAAASDEADFPRGGHSLLSKDEMAEARAEAEQDFEREAKKGKGKRKRSGGESSGFGVDDDLGILFGGATTGKLPRFANRITVKNISPNMKLWGVVIEVNQKDIVLSLPGGIRGFVRSEDVCDIALQENRKDSGNNLCAEVVHVGQLVPCIVLRVDDDSREGKVNKRVWLSLRLSLLYKGLALDGLQEGMVLTAQVKSIEDHGYILHFGVSSFSGFMQKDDKEDVKTERRQLMQCVVKAIDKTRAIVHLSSDEDLLSKSTIKDLKGLSIDHLIPGMMVNARVHSFLENGLMLSFLTYFSGTVDIFNLLNSFPSGNWKDDYSKNKKVNARILFVDPSTRAVGLTLNKHLLHLEVPPINLKAGDIYDKSKVLRVDKKAGLFLEIPSPTPSPGFISIRDVSDKDAKNLEKFKEGSSLRVRILGVRNLEGVAIGTIKDSAFEGSVFTHDDVKPGMLVRAKVATVEPFGAIVQFSSGVKALCPLPHMSELEHVVKPPKKFKVGAELLFRVLGCKSKRVTVTYKKSLVKSKLDVLSSYADAKIGLVTHGWITHIEKHGCFVKFYNGVQGFVSRSDLGLEAGTEAENVYHVGQVVKCRIINVIPASRKLNVSFVISHNRIAPIDTPKLGSIVSGVVERLTPAAVVVSVNGFSKGTILNEHLADHHGQAAQLKNVLKPGHEFNQLLVLDTEGQNLVLSAKHSLINCANDIPSEISQMHPGVVVHGYICNIIEAGCFVRFLGHLTGFSPKDKAVDRWIEKLSDAFYVGQSVRSHILSVNAETARVKLALQQSMCSSMDSSFIQGYFLLDQKIAALKYSSNDWARHFGIGSLVEAEVGAIEEYGIILNFKDHLDTVGLIEHHQLGGSSVEVGSSVKGLVLDLSDGVVNLSVKPELIDSVRIVGKKKKRQRAVVADLELHEEVNAVVEIIKDSYMVLSIPEYNYAIGFSPLMDYNSQLLPHHHYDNGQRITVVVGNIPSSDSSGRLILLPKASAQYSSLSDSKRAKKKSGYKIGSLVEAEIIDIKPLELLLKFGGNLHGRIHITEILEEDSAEHPFSELRIGQKLTARIVSEAEPSGKSGKKFKWELSIRPCIVNGEFAQKEQNHTTNGIVRAYVVKVDKEWVWLTVSRNVMAHLFLLDSSSEPSELKEFQQRFSVGQAVKGRVISVNQEKRLLRLKALDNQCTQPNIDETQEPKSSVFGQTKQGDIIGGRVQKILPGVGGLVVQIGPHLHGRVHYTEIVDSWVSEPLSGFHEGQFVKCKVLSVSRSSEGSLRVDLSLRSSNLIRDSNNSRLDDLETCTSRIEKIKDLLPGTEIKGYVKNVNSKGCFIMLSRMVDARITLSNLSDEYVENPQKDFPVGMLVHGRILSTDPSSGRVEASLRKTTGSKLEKLDDISYSDLHVGDIVDGQVKRVESFGLFVTIRRSELVGLCHVSELSDEPVVDINSCYKAGDMVKAKILKIDETRHRVSLGMKKSYFDSDLTADTNDDESALMDISVAPQMVEYHNRNLVHRKAEPRASVLPLQVSLDESEGSDLEDNISNTCLEIANGTEANAKKSDKQLKKEARKQRELEISAMEERALQEDIPQTPDDFEKLVRSSPNSSFIWIKYMATLLDLADVEKARAVAERALKTIIPREEEEKLNVWVAYFNLENEYGSPREDAVKKVFQRALQYCDPKKLHLALLAMYERTEQYELADELLDRMTKRFKTSCKIWLCRIQFALKQGKDVEYIKAIVNRALLSLPHRKRIKFLSQTAILEFKCGVPEEGRSRFELILREYPKRTDLWSVYLDQEIRLGDVEVIRALFERVTCLTLPPKKMQFLFKKYLNFEKSLGKDNERIQLVQQKAIEYVQSSLPSQDNS